Protein AF-0000000074717163 (afdb_homodimer)

pLDDT: mean 72.95, std 22.04, range [18.91, 95.56]

Secondary structure (DSSP, 8-state):
-EE---------HHHHHHHSS----------S----SSS--SS-------------HHHHHHTS-HHHHHHHHHHHHHHHHHSBSSSSS--SBHHHHHHHHHHHHHH-TT--HHHHHHHHHHHHHHSPTT----SSHHHHHHHHGGGSPP-EEEEB-TTSS-BS-GGGTT-SB-TTT--BSB-TTS-BS-EEEE--SHHHHHHHHTSHHHHHHHH--SS-----S--SHHHHHHS-HHHHT-GGG----EEPPP-GGGPPPS--HHHHHHHHHHHHHHHT-EEEETTTTEEEE---EE--EE--HHHHHHHTTB--TTSTT--SSB-PPPEEETTTTEEE---GGGGS-TT-GGGS--SSSTT-S-----PPPBP-HHHHHHHHHHHHT-SSHHHHHHHHHHHSB-S--HHHHHSTT--HHHHEE--HHHHHHHHHHHHHHHHHT-TTTSSHHHHHHHHHTT--GGGPPPTTS--GGG------------------------------PPP-TTS--HHHHHHHHHHHHTEEPPTT------STTT-GGG--HHHHHHHHHTTHHHHHTTT-S-HHHHHHHHHHHHHHHHHT-S---GGGHHHHHHHHHHHHHHHHHHS-GGG--HHHHHHHHHHHTT-S-SS---S-SGGGG-SHHHHHHHHHHHTT---SSSHHHHHHHHHHHHHHHHHHHHTTSS---S------TTTT---GGGGPEEEEPPHHHHHHHHHHHHHH-HHHHHHHHHHHHHHHHHHHTT-GGGS-SSGGG---SS-SS-HHHHHHHHH---SEEEEESEEEEE-TTTS-EEEEE-S-BTTB---EEEEEEE-SSS-TT-EEEEEEEEEEEEEEEETTEEEEEEEEEEESS-EEETTTTEEEEES-EEEEEEEEGGGB-PPPPEEEETTEEEE-S---/-EE---------HHHHHHHSS----------S----TTT-TTS-------------HHHHHHTS-HHHHHHHHHHHHHHHHHSBSSSSS--SBHHHHHHHHHHHHHH-TT--HHHHHHHHHHHHHHSPTT----SSHHHHHHHHGGGSPPPEEEEB-TTSS-BS-GGGTT-SB-TTT--BSB-TTS-BS-EEEE--SHHHHHHHHTSHHHHHHHH--SS----SSTHHHHHHHHS-HHHHT-GGG----EEPPP-GGGPPPS--HHHHHHHHHHHHHHHT-EEEETTTTEEEE---EE--EE--HHHHHHHTTB--TTSTT--SSB-PPPEEETTTTEEE---GGGGS-TT-GGGS--SSSTT-S-----PPPBP-HHHHHHHHHHHHT-SSHHHHHHHHHHHSB-S--HHHHHSTT--HHHHEE--HHHHHHHHHHHHHHHHHT-TTTSSHHHHHHHHHTT--GGGPPPTTS--GGG------------------------------PPP-TTS--HHHHHHHHHHHHTEEPPTT------STTT-GGG--HHHHHHHHHTTHHHHHTTT-S-HHHHHHHHHHHHHHHHHT-S---GGGHHHHHHHHHHHHHHHHHHS-GGG--HHHHHHHHHHHTT-SSSS---S-SGGGG-SHHHHHHHHHHHTT---SSSHHHHHHHHHHHHHHHHHHHHTTSS---S------TTTT---GGG-PEEEEPPHHHHHHHHHHHHHH-HHHHHHHHHHHHHHHHHHHTT-GGGS-SSGGG---TT-SS-HHHHHHHHH---SEEEEESEEEEE-TTTS-EEEEE-S-BTTBPPPEEEEEEE-SSS-TT-EEEEEEEEEEEEEEEETTEEEEEEEEEEESS-EEETTTTEEEEES-EEEEEEEEGGGB-PPPPEEEETTEEEE-S---

Nearest PDB structures (foldseek):
  6dbv-assembly1_C  TM=4.922E-01  e=1.109E-06  Escherichia coli K-12
  6oes-assembly1_A  TM=5.503E-01  e=3.903E-05  Mus musculus
  6oem-assembly1_C  TM=4.672E-01  e=1.510E-05  Mus musculus
  1o0l-assembly1_A  TM=2.422E-01  e=8.165E+00  Homo sapiens
  6dbv-assembly1_C  TM=4.963E-01  e=9.239E-07  Escherichia coli K-12

Sequence (1840 aa):
MYLCGFTWLQIDIEQFLEGLDPIPAVVDNADDVTDSSDFDTEESSTESESEDTGDGVMSDIHDINEASFLQETHNLREVIDHSPLLHSSLTCTLFETLVHLFDWFSSHPSISKEAFTKNLQIWHSILPEGNLLPTSYRDAYKIIKPYLDPEIIFHACPNDCILFRGKYKQSVVCPKCNEPRFKAGKIPRRTFHYLPLTPRLARSFGTKDISYLLQSHEGEKHTSSTGGIIKVERSIQSQRYHLGNLVLVGIIASQVQGAEPKSRDPYLEVLIDEIIFLRGCKLYDAYKKAPFNVKVEILIYILDYQGIGKVFSLTGTGSYRACAWCMLRGQYCKHLSKMVYAGDRCYLPIEHVLRKDQHNFPEHSVELRGIPAFRKFQHDVLFHKAYNNAKNKTQSSRVASGTGCRGMYILPQKCPGFDRVEQTMPDAMHTVAVQVKHLLRCLAGKSPEDYLAVRKQEMELNRFPECWPTSTCSSDDNGASSLKRSKHGKNKKGVKKKDGEGEKDSVSLPTTPFGLTKQQLEEADKRAKQVIVPAGDSFSPGPIFSRLSRLNSHEWKEVAVQGVLKYCIRGMLGDEQHKTVILFMDAIAAICAPSEDTAKIEHLKEQVNVALARLERDFPLSLQVRLQCTSCHKSHHSSPSRRDQRFGPVHGTWMFAYERFNSWLCRRAMNRKHPEATILRTYQIFEWCHYAKVSGSVEQQLPFQLPSEAENVCDDNSKGSPFDLSIGDLKEMKQIYQNVVSEYQSLLTLYAIEREQARKKGKLNMFPKAFSQWQPEGSKYSESQLNAIIGGPQSKATIFEQYSVETKQHSHSHLYISKEHHNKMPSVVCCSLPCSGASQTSQEMKFGVIEQLYQHSFAEKSFTWAAVSLYTEPCFDASCGLWCAENKTEKRILVLLRNIFRPLTVAHDFNIIWFLDVSPMYLCGFTWLQIDIEQFLEGLDPIPAVVDNADDVTDSSDFDTEESSTESESEDTGDGVMSDIHDINEASFLQETHNLREVIDHSPLLHSSLTCTLFETLVHLFDWFSSHPSISKEAFTKNLQIWHSILPEGNLLPTSYRDAYKIIKPYLDPEIIFHACPNDCILFRGKYKQSVVCPKCNEPRFKAGKIPRRTFHYLPLTPRLARSFGTKDISYLLQSHEGEKHTSSTGGIIKVERSIQSQRYHLGNLVLVGIIASQVQGAEPKSRDPYLEVLIDEIIFLRGCKLYDAYKKAPFNVKVEILIYILDYQGIGKVFSLTGTGSYRACAWCMLRGQYCKHLSKMVYAGDRCYLPIEHVLRKDQHNFPEHSVELRGIPAFRKFQHDVLFHKAYNNAKNKTQSSRVASGTGCRGMYILPQKCPGFDRVEQTMPDAMHTVAVQVKHLLRCLAGKSPEDYLAVRKQEMELNRFPECWPTSTCSSDDNGASSLKRSKHGKNKKGVKKKDGEGEKDSVSLPTTPFGLTKQQLEEADKRAKQVIVPAGDSFSPGPIFSRLSRLNSHEWKEVAVQGVLKYCIRGMLGDEQHKTVILFMDAIAAICAPSEDTAKIEHLKEQVNVALARLERDFPLSLQVRLQCTSCHKSHHSSPSRRDQRFGPVHGTWMFAYERFNSWLCRRAMNRKHPEATILRTYQIFEWCHYAKVSGSVEQQLPFQLPSEAENVCDDNSKGSPFDLSIGDLKEMKQIYQNVVSEYQSLLTLYAIEREQARKKGKLNMFPKAFSQWQPEGSKYSESQLNAIIGGPQSKATIFEQYSVETKQHSHSHLYISKEHHNKMPSVVCCSLPCSGASQTSQEMKFGVIEQLYQHSFAEKSFTWAAVSLYTEPCFDASCGLWCAENKTEKRILVLLRNIFRPLTVAHDFNIIWFLDVSP

Structure (mmCIF, N/CA/C/O backbone):
data_AF-0000000074717163-model_v1
#
loop_
_entity.id
_entity.type
_entity.pdbx_description
1 polymer 'Transposase domain-containing protein'
#
loop_
_atom_site.group_PDB
_atom_site.id
_atom_site.type_symbol
_atom_site.label_atom_id
_atom_site.label_alt_id
_atom_site.label_comp_id
_atom_site.label_asym_id
_atom_site.label_entity_id
_atom_site.label_seq_id
_atom_site.pdbx_PDB_ins_code
_atom_site.Cartn_x
_atom_site.Cartn_y
_atom_site.Cartn_z
_atom_site.occupancy
_atom_site.B_iso_or_equiv
_atom_site.auth_seq_id
_atom_site.auth_comp_id
_atom_site.auth_asym_id
_atom_site.auth_atom_id
_atom_site.pdbx_PDB_model_num
ATOM 1 N N . MET A 1 1 ? -8.672 -38.031 8.656 1 24.28 1 MET A N 1
ATOM 2 C CA . MET A 1 1 ? -8.734 -36.781 7.934 1 24.28 1 MET A CA 1
ATOM 3 C C . MET A 1 1 ? -7.332 -36.188 7.738 1 24.28 1 MET A C 1
ATOM 5 O O . MET A 1 1 ? -6.527 -36.188 8.664 1 24.28 1 MET A O 1
ATOM 9 N N . TYR A 1 2 ? -6.773 -36.438 6.57 1 29.33 2 TYR A N 1
ATOM 10 C CA . TYR A 1 2 ? -5.422 -35.969 6.273 1 29.33 2 TYR A CA 1
ATOM 11 C C . TYR A 1 2 ? -5.395 -34.469 6.031 1 29.33 2 TYR A C 1
ATOM 13 O O . TYR A 1 2 ? -6.258 -33.938 5.336 1 29.33 2 TYR A O 1
ATOM 21 N N . LEU A 1 3 ? -4.934 -33.625 7.027 1 32.59 3 LEU A N 1
ATOM 22 C CA . LEU A 1 3 ? -4.656 -32.219 6.84 1 32.59 3 LEU A CA 1
ATOM 23 C C . LEU A 1 3 ? -3.531 -32 5.828 1 32.59 3 LEU A C 1
ATOM 25 O O . LEU A 1 3 ? -2.445 -32.594 5.98 1 32.59 3 LEU A O 1
ATOM 29 N N . CYS A 1 4 ? -4.039 -31.781 4.574 1 28.31 4 CYS A N 1
ATOM 30 C CA . CYS A 1 4 ? -3.086 -31.531 3.496 1 28.31 4 CYS A CA 1
ATOM 31 C C . CYS A 1 4 ? -2.525 -30.125 3.574 1 28.31 4 CYS A C 1
ATOM 33 O O . CYS A 1 4 ? -3.26 -29.156 3.402 1 28.31 4 CYS A O 1
ATOM 35 N N . GLY A 1 5 ? -1.246 -30.047 3.93 1 37.03 5 GLY A N 1
ATOM 36 C CA . GLY A 1 5 ? -0.244 -29.031 3.639 1 37.03 5 GLY A CA 1
ATOM 37 C C . GLY A 1 5 ? -0.192 -27.938 4.68 1 37.03 5 GLY A C 1
ATOM 38 O O . GLY A 1 5 ? -1.216 -27.578 5.266 1 37.03 5 GLY A O 1
ATOM 39 N N . PHE A 1 6 ? 0.806 -28.016 5.469 1 33.06 6 PHE A N 1
ATOM 40 C CA . PHE A 1 6 ? 1.168 -26.938 6.375 1 33.06 6 PHE A CA 1
ATOM 41 C C . PHE A 1 6 ? 2.07 -25.922 5.676 1 33.06 6 PHE A C 1
ATOM 43 O O . PHE A 1 6 ? 3.07 -26.297 5.062 1 33.06 6 PHE A O 1
ATOM 50 N N . THR A 1 7 ? 1.39 -24.812 5.285 1 36.06 7 THR A N 1
ATOM 51 C CA . THR A 1 7 ? 2.232 -23.781 4.691 1 36.06 7 THR A CA 1
ATOM 52 C C . THR A 1 7 ? 2.639 -22.75 5.734 1 36.06 7 THR A C 1
ATOM 54 O O . THR A 1 7 ? 1.865 -22.438 6.645 1 36.06 7 THR A O 1
ATOM 57 N N . TRP A 1 8 ? 3.908 -22.672 5.898 1 30.88 8 TRP A N 1
ATOM 58 C CA . TRP A 1 8 ? 4.422 -21.578 6.711 1 30.88 8 TRP A CA 1
ATOM 59 C C . TRP A 1 8 ? 4.867 -20.406 5.836 1 30.88 8 TRP A C 1
ATOM 61 O O . TRP A 1 8 ? 5.668 -20.578 4.914 1 30.88 8 TRP A O 1
ATOM 71 N N . LEU A 1 9 ? 4.008 -19.453 5.672 1 32.44 9 LEU A N 1
ATOM 72 C CA . LEU A 1 9 ? 4.418 -18.297 4.887 1 32.44 9 LEU A CA 1
ATOM 73 C C . LEU A 1 9 ? 4.844 -17.156 5.797 1 32.44 9 LEU A C 1
ATOM 75 O O . LEU A 1 9 ? 4.156 -16.844 6.77 1 32.44 9 LEU A O 1
ATOM 79 N N . GLN A 1 10 ? 6.074 -16.859 5.773 1 33.53 10 GLN A N 1
ATOM 80 C CA . GLN A 1 10 ? 6.57 -15.672 6.445 1 33.53 10 GLN A CA 1
ATOM 81 C C . GLN A 1 10 ? 6.184 -14.406 5.676 1 33.53 10 GLN A C 1
ATOM 83 O O . GLN A 1 10 ? 6.562 -14.242 4.516 1 33.53 10 GLN A O 1
ATOM 88 N N . ILE A 1 11 ? 5.078 -13.984 5.871 1 36.97 11 ILE A N 1
ATOM 89 C CA . ILE A 1 11 ? 4.727 -12.727 5.215 1 36.97 11 ILE A CA 1
ATOM 90 C C . ILE A 1 11 ? 5.238 -11.547 6.039 1 36.97 11 ILE A C 1
ATOM 92 O O . ILE A 1 11 ? 5.051 -11.508 7.258 1 36.97 11 ILE A O 1
ATOM 96 N N . ASP A 1 12 ? 6.156 -10.875 5.543 1 36.41 12 ASP A N 1
ATOM 97 C CA . ASP A 1 12 ? 6.508 -9.602 6.172 1 36.41 12 ASP A CA 1
ATOM 98 C C . ASP A 1 12 ? 5.32 -8.641 6.172 1 36.41 12 ASP A C 1
ATOM 100 O O . ASP A 1 12 ? 5.082 -7.949 5.184 1 36.41 12 ASP A O 1
ATOM 104 N N . ILE A 1 13 ? 4.492 -8.977 7.078 1 39.75 13 ILE A N 1
ATOM 105 C CA . ILE A 1 13 ? 3.268 -8.203 7.227 1 39.75 13 ILE A CA 1
ATOM 106 C C . ILE A 1 13 ? 3.592 -6.711 7.18 1 39.75 13 ILE A C 1
ATOM 108 O O . ILE A 1 13 ? 2.811 -5.914 6.648 1 39.75 13 ILE A O 1
ATOM 112 N N . GLU A 1 14 ? 4.793 -6.387 7.727 1 41.19 14 GLU A N 1
ATOM 113 C CA . GLU A 1 14 ? 5.117 -4.965 7.766 1 41.19 14 GLU A CA 1
ATOM 114 C C . GLU A 1 14 ? 5.246 -4.387 6.359 1 41.19 14 GLU A C 1
ATOM 116 O O . GLU A 1 14 ? 4.754 -3.291 6.082 1 41.19 14 GLU A O 1
ATOM 121 N N . GLN A 1 15 ? 5.945 -5.156 5.629 1 39.72 15 GLN A N 1
ATOM 122 C CA . GLN A 1 15 ? 6.113 -4.688 4.258 1 39.72 15 GLN A CA 1
ATOM 123 C C . GLN A 1 15 ? 4.77 -4.574 3.547 1 39.72 15 GLN A C 1
ATOM 125 O O . GLN A 1 15 ? 4.543 -3.637 2.775 1 39.72 15 GLN A O 1
ATOM 130 N N . PHE A 1 16 ? 4.113 -5.66 4.004 1 39.28 16 PHE A N 1
ATOM 131 C CA . PHE A 1 16 ? 2.791 -5.633 3.389 1 39.28 16 PHE A CA 1
ATOM 132 C C . PHE A 1 16 ? 2.002 -4.414 3.855 1 39.28 16 PHE A C 1
ATOM 134 O O . PHE A 1 16 ? 1.337 -3.754 3.055 1 39.28 16 PHE A O 1
ATOM 141 N N . LEU A 1 17 ? 2.107 -4.191 5.121 1 41.94 17 LEU A N 1
ATOM 142 C CA . LEU A 1 17 ? 1.356 -3.084 5.703 1 41.94 17 LEU A CA 1
ATOM 143 C C . LEU A 1 17 ? 1.857 -1.747 5.172 1 41.94 17 LEU A C 1
ATOM 145 O O . LEU A 1 17 ? 1.079 -0.802 5.02 1 41.94 17 LEU A O 1
ATOM 149 N N . GLU A 1 18 ? 3.164 -1.684 5.047 1 41.81 18 GLU A N 1
ATOM 150 C CA . GLU A 1 18 ? 3.709 -0.445 4.496 1 41.81 18 GLU A CA 1
ATOM 151 C C . GLU A 1 18 ? 3.111 -0.136 3.129 1 41.81 18 GLU A C 1
ATOM 153 O O . GLU A 1 18 ? 2.949 1.031 2.766 1 41.81 18 GLU A O 1
ATOM 158 N N . GLY A 1 19 ? 3.006 -1.26 2.439 1 36.38 19 GLY A N 1
ATOM 159 C CA . GLY A 1 19 ? 2.375 -1.055 1.146 1 36.38 19 GLY A CA 1
ATOM 160 C C . GLY A 1 19 ? 0.903 -0.705 1.249 1 36.38 19 GLY A C 1
ATOM 161 O O . GLY A 1 19 ? 0.285 -0.301 0.262 1 36.38 19 GLY A O 1
ATOM 162 N N . LEU A 1 20 ? 0.321 -1.288 2.316 1 33.53 20 LEU A N 1
ATOM 163 C CA . LEU A 1 20 ? -1.09 -0.973 2.508 1 33.53 20 LEU A CA 1
ATOM 164 C C . LEU A 1 20 ? -1.272 0.492 2.891 1 33.53 20 LEU A C 1
ATOM 166 O O . LEU A 1 20 ? -0.366 1.108 3.455 1 33.53 20 LEU A O 1
ATOM 170 N N . ASP A 1 21 ? -2.113 1.167 2.346 1 31.05 21 ASP A N 1
ATOM 171 C CA . ASP A 1 21 ? -2.516 2.52 2.717 1 31.05 21 ASP A CA 1
ATOM 172 C C . ASP A 1 21 ? -2.449 2.717 4.23 1 31.05 21 ASP A C 1
ATOM 174 O O . ASP A 1 21 ? -2.652 1.771 4.992 1 31.05 21 ASP A O 1
ATOM 178 N N . PRO A 1 22 ? -1.705 3.703 4.703 1 32.06 22 PRO A N 1
ATOM 179 C CA . PRO A 1 22 ? -1.625 3.768 6.164 1 32.06 22 PRO A CA 1
ATOM 180 C C . PRO A 1 22 ? -2.883 3.236 6.848 1 32.06 22 PRO A C 1
ATOM 182 O O . PRO A 1 22 ? -3.994 3.645 6.504 1 32.06 22 PRO A O 1
ATOM 185 N N . ILE A 1 23 ? -2.908 1.926 7.152 1 31.48 23 ILE A N 1
ATOM 186 C CA . ILE A 1 23 ? -3.918 1.546 8.133 1 31.48 23 ILE A CA 1
ATOM 187 C C . ILE A 1 23 ? -4.125 2.686 9.133 1 31.48 23 ILE A C 1
ATOM 189 O O . ILE A 1 23 ? -3.16 3.238 9.664 1 31.48 23 ILE A O 1
ATOM 193 N N . PRO A 1 24 ? -5.246 3.297 9.016 1 27.41 24 PRO A N 1
ATOM 194 C CA . PRO A 1 24 ? -5.367 4.328 10.047 1 27.41 24 PRO A CA 1
ATOM 195 C C . PRO A 1 24 ? -4.75 3.908 11.383 1 27.41 24 PRO A C 1
ATOM 197 O O . PRO A 1 24 ? -4.844 2.742 11.773 1 27.41 24 PRO A O 1
ATOM 200 N N . ALA A 1 25 ? -3.689 4.414 11.609 1 26.75 25 ALA A N 1
ATOM 201 C CA . ALA A 1 25 ? -3.295 4.227 13 1 26.75 25 ALA A CA 1
ATOM 202 C C . ALA A 1 25 ? -4.512 4.234 13.922 1 26.75 25 ALA A C 1
ATOM 204 O O . ALA A 1 25 ? -5.379 5.109 13.805 1 26.75 25 ALA A O 1
ATOM 205 N N . VAL A 1 26 ? -4.969 3.039 14.289 1 25.42 26 VAL A N 1
ATOM 206 C CA . VAL A 1 26 ? -5.93 2.982 15.391 1 25.42 26 VAL A CA 1
ATOM 207 C C . VAL A 1 26 ? -5.582 4.043 16.438 1 25.42 26 VAL A C 1
ATOM 209 O O . VAL A 1 26 ? -4.496 4.02 17.016 1 25.42 26 VAL A O 1
ATOM 212 N N . VAL A 1 27 ? -5.98 5.168 16.219 1 24.89 27 VAL A N 1
ATOM 213 C CA . VAL A 1 27 ? -6.012 5.934 17.469 1 24.89 27 VAL A CA 1
ATOM 214 C C . VAL A 1 27 ? -6.75 5.145 18.547 1 24.89 27 VAL A C 1
ATOM 216 O O . VAL A 1 27 ? -7.84 4.621 18.297 1 24.89 27 VAL A O 1
ATOM 219 N N . ASP A 1 28 ? -6.09 4.734 19.5 1 23.58 28 ASP A N 1
ATOM 220 C CA . ASP A 1 28 ? -6.57 4.219 20.781 1 23.58 28 ASP A CA 1
ATOM 221 C C . ASP A 1 28 ? -7.688 5.094 21.344 1 23.58 28 ASP A C 1
ATOM 223 O O . ASP A 1 28 ? -7.426 6.074 22.031 1 23.58 28 ASP A O 1
ATOM 227 N N . ASN A 1 29 ? -8.633 5.48 20.641 1 23.11 29 ASN A N 1
ATOM 228 C CA . ASN A 1 29 ? -9.734 6.023 21.422 1 23.11 29 ASN A CA 1
ATOM 229 C C . ASN A 1 29 ? -10.148 5.066 22.547 1 23.11 29 ASN A C 1
ATOM 231 O O . ASN A 1 29 ? -10.258 3.859 22.312 1 23.11 29 ASN A O 1
ATOM 235 N N . ALA A 1 30 ? -10.109 5.621 23.766 1 22.77 30 ALA A N 1
ATOM 236 C CA . ALA A 1 30 ? -10.469 5 25.047 1 22.77 30 ALA A CA 1
ATOM 237 C C . ALA A 1 30 ? -11.836 4.32 24.953 1 22.77 30 ALA A C 1
ATOM 239 O O . ALA A 1 30 ? -12.008 3.203 25.438 1 22.77 30 ALA A O 1
ATOM 240 N N . ASP A 1 31 ? -12.992 5.105 24.891 1 22.88 31 ASP A N 1
ATOM 241 C CA . ASP A 1 31 ? -14.148 4.574 25.594 1 22.88 31 ASP A CA 1
ATOM 242 C C . ASP A 1 31 ? -14.828 3.473 24.781 1 22.88 31 ASP A C 1
ATOM 244 O O . ASP A 1 31 ? -15.859 2.934 25.203 1 22.88 31 ASP A O 1
ATOM 248 N N . ASP A 1 32 ? -15.25 3.559 23.672 1 22.89 32 ASP A N 1
ATOM 249 C CA . ASP A 1 32 ? -16.188 2.439 23.609 1 22.89 32 ASP A CA 1
ATOM 250 C C . ASP A 1 32 ? -15.555 1.17 24.188 1 22.89 32 ASP A C 1
ATOM 252 O O . ASP A 1 32 ? -14.336 1.011 24.156 1 22.89 32 ASP A O 1
ATOM 256 N N . VAL A 1 33 ? -16.516 0.372 24.922 1 20.86 33 VAL A N 1
ATOM 257 C CA . VAL A 1 33 ? -16.172 -0.954 25.438 1 20.86 33 VAL A CA 1
ATOM 258 C C . VAL A 1 33 ? -15.227 -1.65 24.453 1 20.86 33 VAL A C 1
ATOM 260 O O . VAL A 1 33 ? -15.414 -1.582 23.234 1 20.86 33 VAL A O 1
ATOM 263 N N . THR A 1 34 ? -14.125 -1.739 24.859 1 22.81 34 THR A N 1
ATOM 264 C CA . THR A 1 34 ? -13.406 -2.98 24.594 1 22.81 34 THR A CA 1
ATOM 265 C C . THR A 1 34 ? -14.383 -4.141 24.406 1 22.81 34 THR A C 1
ATOM 267 O O . THR A 1 34 ? -15.023 -4.586 25.359 1 22.81 34 THR A O 1
ATOM 270 N N . ASP A 1 35 ? -15.461 -4.02 23.625 1 20.69 35 ASP A N 1
ATOM 271 C CA . ASP A 1 35 ? -15.625 -5.469 23.594 1 20.69 35 ASP A CA 1
ATOM 272 C C . ASP A 1 35 ? -14.297 -6.172 23.328 1 20.69 35 ASP A C 1
ATOM 274 O O . ASP A 1 35 ? -13.852 -6.25 22.188 1 20.69 35 ASP A O 1
ATOM 278 N N . SER A 1 36 ? -13.219 -5.844 24.172 1 24.31 36 SER A N 1
ATOM 279 C CA . SER A 1 36 ? -12.203 -6.719 24.75 1 24.31 36 SER A CA 1
ATOM 280 C C . SER A 1 36 ? -12.734 -8.133 24.938 1 24.31 36 SER A C 1
ATOM 282 O O . SER A 1 36 ? -12.086 -8.969 25.578 1 24.31 36 SER A O 1
ATOM 284 N N . SER A 1 37 ? -13.969 -8.398 24.906 1 23.44 37 SER A N 1
ATOM 285 C CA . SER A 1 37 ? -13.852 -9.836 25.125 1 23.44 37 SER A CA 1
ATOM 286 C C . SER A 1 37 ? -12.844 -10.461 24.172 1 23.44 37 SER A C 1
ATOM 288 O O . SER A 1 37 ? -12.062 -11.32 24.562 1 23.44 37 SER A O 1
ATOM 290 N N . ASP A 1 38 ? -12.859 -10.523 23.094 1 23 38 ASP A N 1
ATOM 291 C CA . ASP A 1 38 ? -11.836 -11.539 22.859 1 23 38 ASP A CA 1
ATOM 292 C C . ASP A 1 38 ? -10.438 -10.93 22.891 1 23 38 ASP A C 1
ATOM 294 O O . ASP A 1 38 ? -9.477 -11.594 23.281 1 23 38 ASP A O 1
ATOM 298 N N . PHE A 1 39 ? -9.602 -9.984 22.219 1 23.16 39 PHE A N 1
ATOM 299 C CA . PHE A 1 39 ? -8.25 -9.859 22.766 1 23.16 39 PHE A CA 1
ATOM 300 C C . PHE A 1 39 ? -8.156 -8.664 23.703 1 23.16 39 PHE A C 1
ATOM 302 O O . PHE A 1 39 ? -8.18 -7.512 23.25 1 23.16 39 PHE A O 1
ATOM 309 N N . ASP A 1 40 ? -8.727 -8.406 25.016 1 24.53 40 ASP A N 1
ATOM 310 C CA . ASP A 1 40 ? -8.648 -7.777 26.328 1 24.53 40 ASP A CA 1
ATOM 311 C C . ASP A 1 40 ? -7.219 -7.348 26.656 1 24.53 40 ASP A C 1
ATOM 313 O O . ASP A 1 40 ? -6.898 -7.062 27.812 1 24.53 40 ASP A O 1
ATOM 317 N N . THR A 1 41 ? -6.125 -7.398 26.188 1 23.67 41 THR A N 1
ATOM 318 C CA . THR A 1 41 ? -5.031 -7.379 27.156 1 23.67 41 THR A CA 1
ATOM 319 C C . THR A 1 41 ? -4.918 -6.012 27.828 1 23.67 41 THR A C 1
ATOM 321 O O . THR A 1 41 ? -4.453 -5.902 28.953 1 23.67 41 THR A O 1
ATOM 324 N N . GLU A 1 42 ? -4.902 -4.688 27.453 1 23.73 42 GLU A N 1
ATOM 325 C CA . GLU A 1 42 ? -4.27 -3.887 28.5 1 23.73 42 GLU A CA 1
ATOM 326 C C . GLU A 1 42 ? -5.305 -3.359 29.484 1 23.73 42 GLU A C 1
ATOM 328 O O . GLU A 1 42 ? -4.992 -2.5 30.312 1 23.73 42 GLU A O 1
ATOM 333 N N . GLU A 1 43 ? -6.543 -3.129 29.562 1 25.02 43 GLU A N 1
ATOM 334 C CA . GLU A 1 43 ? -7.086 -2.77 30.875 1 25.02 43 GLU A CA 1
ATOM 335 C C . GLU A 1 43 ? -6.688 -3.791 31.922 1 25.02 43 GLU A C 1
ATOM 337 O O . GLU A 1 43 ? -6.496 -4.969 31.625 1 25.02 43 GLU A O 1
ATOM 342 N N . SER A 1 44 ? -6.289 -3.213 33.344 1 22.06 44 SER A N 1
ATOM 343 C CA . SER A 1 44 ? -6.305 -4.039 34.531 1 22.06 44 SER A CA 1
ATOM 344 C C . SER A 1 44 ? -7.594 -4.84 34.656 1 22.06 44 SER A C 1
ATOM 346 O O . SER A 1 44 ? -8.648 -4.289 34.969 1 22.06 44 SER A O 1
ATOM 348 N N . SER A 1 45 ? -8.273 -5.273 33.812 1 23.62 45 SER A N 1
ATOM 349 C CA . SER A 1 45 ? -9.188 -6.262 34.375 1 23.62 45 SER A CA 1
ATOM 350 C C . SER A 1 45 ? -8.633 -6.867 35.656 1 23.62 45 SER A C 1
ATOM 352 O O . SER A 1 45 ? -7.441 -7.18 35.75 1 23.62 45 SER A O 1
ATOM 354 N N . THR A 1 46 ? -9.008 -6.375 37 1 20.42 46 THR A N 1
ATOM 355 C CA . THR A 1 46 ? -9.086 -7.398 38.031 1 20.42 46 THR A CA 1
ATOM 356 C C . THR A 1 46 ? -9.234 -8.781 37.406 1 20.42 46 THR A C 1
ATOM 358 O O . THR A 1 46 ? -9.805 -8.93 36.312 1 20.42 46 THR A O 1
ATOM 361 N N . GLU A 1 47 ? -8.492 -9.711 38.062 1 21.58 47 GLU A N 1
ATOM 362 C CA . GLU A 1 47 ? -8.266 -11.156 38 1 21.58 47 GLU A CA 1
ATOM 363 C C . GLU A 1 47 ? -9.586 -11.914 37.875 1 21.58 47 GLU A C 1
ATOM 365 O O . GLU A 1 47 ? -10.258 -12.172 38.875 1 21.58 47 GLU A O 1
ATOM 370 N N . SER A 1 48 ? -10.711 -11.484 37.594 1 21.27 48 SER A N 1
ATOM 371 C CA . SER A 1 48 ? -11.219 -12.828 37.812 1 21.27 48 SER A CA 1
ATOM 372 C C . SER A 1 48 ? -10.328 -13.875 37.156 1 21.27 48 SER A C 1
ATOM 374 O O . SER A 1 48 ? -9.992 -13.75 35.969 1 21.27 48 SER A O 1
ATOM 376 N N . GLU A 1 49 ? -9.352 -14.375 38 1 22 49 GLU A N 1
ATOM 377 C CA . GLU A 1 49 ? -8.617 -15.641 37.969 1 22 49 GLU A CA 1
ATOM 378 C C . GLU A 1 49 ? -9.328 -16.672 37.094 1 22 49 GLU A C 1
ATOM 380 O O . GLU A 1 49 ? -10.281 -17.312 37.531 1 22 49 GLU A O 1
ATOM 385 N N . SER A 1 50 ? -9.93 -16.203 36.062 1 23.31 50 SER A N 1
ATOM 386 C CA . SER A 1 50 ? -10.266 -17.562 35.625 1 23.31 50 SER A CA 1
ATOM 387 C C . SER A 1 50 ? -9.109 -18.516 35.844 1 23.31 50 SER A C 1
ATOM 389 O O . SER A 1 50 ? -7.945 -18.156 35.656 1 23.31 50 S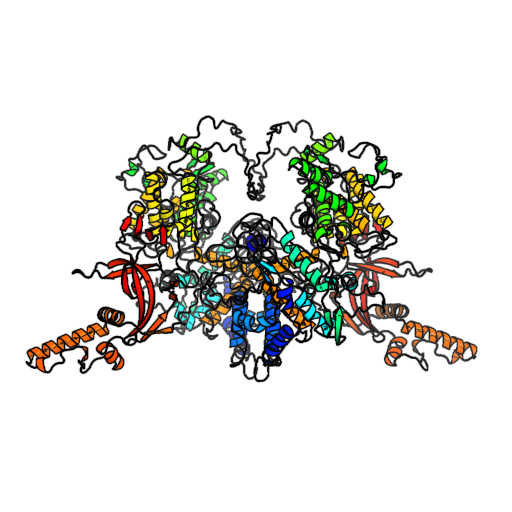ER A O 1
ATOM 391 N N . GLU A 1 51 ? -9.188 -19.25 36.906 1 22.06 51 GLU A N 1
ATOM 392 C CA . GLU A 1 51 ? -8.344 -20.375 37.312 1 22.06 51 GLU A CA 1
ATOM 393 C C . GLU A 1 51 ? -7.633 -20.969 36.094 1 22.06 51 GLU A C 1
ATOM 395 O O . GLU A 1 51 ? -8.266 -21.281 35.094 1 22.06 51 GLU A O 1
ATOM 400 N N . ASP A 1 52 ? -6.395 -20.5 35.906 1 24.33 52 ASP A N 1
ATOM 401 C CA . ASP A 1 52 ? -5.312 -21.281 35.344 1 24.33 52 ASP A CA 1
ATOM 402 C C . ASP A 1 52 ? -5.539 -22.781 35.562 1 24.33 52 ASP A C 1
ATOM 404 O O . ASP A 1 52 ? -5.102 -23.328 36.562 1 24.33 52 ASP A O 1
ATOM 408 N N . THR A 1 53 ? -6.801 -23.203 35.531 1 24.86 53 THR A N 1
ATOM 409 C CA . THR A 1 53 ? -6.75 -24.656 35.688 1 24.86 53 THR A CA 1
ATOM 410 C C . THR A 1 53 ? -5.668 -25.25 34.812 1 24.86 53 THR A C 1
ATOM 412 O O . THR A 1 53 ? -5.594 -24.938 33.625 1 24.86 53 THR A O 1
ATOM 415 N N . GLY A 1 54 ? -4.371 -25.406 35.312 1 24.19 54 GLY A N 1
ATOM 416 C CA . GLY A 1 54 ? -3.115 -26.094 35.094 1 24.19 54 GLY A CA 1
ATOM 417 C C . GLY A 1 54 ? -3.211 -27.172 34 1 24.19 54 GLY A C 1
ATOM 418 O O . GLY A 1 54 ? -2.277 -27.953 33.812 1 24.19 54 GLY A O 1
ATOM 419 N N . ASP A 1 55 ? -4.328 -27.719 33.938 1 25.86 55 ASP A N 1
ATOM 420 C CA . ASP A 1 55 ? -4.117 -28.969 33.219 1 25.86 55 ASP A CA 1
ATOM 421 C C . ASP A 1 55 ? -3.66 -28.703 31.781 1 25.86 55 ASP A C 1
ATOM 423 O O . ASP A 1 55 ? -3.895 -27.625 31.25 1 25.86 55 ASP A O 1
ATOM 427 N N . GLY A 1 56 ? -2.854 -29.516 31.188 1 25.97 56 GLY A N 1
ATOM 428 C CA . GLY A 1 56 ? -2.16 -29.719 29.922 1 25.97 56 GLY A CA 1
ATOM 429 C C . GLY A 1 56 ? -2.92 -29.156 28.734 1 25.97 56 GLY A C 1
ATOM 430 O O . GLY A 1 56 ? -4.129 -28.922 28.812 1 25.97 56 GLY A O 1
ATOM 431 N N . VAL A 1 57 ? -2.186 -28.469 27.859 1 31.95 57 VAL A N 1
ATOM 432 C CA . VAL A 1 57 ? -2.77 -28.078 26.578 1 31.95 57 VAL A CA 1
ATOM 433 C C . VAL A 1 57 ? -4.031 -28.891 26.312 1 31.95 57 VAL A C 1
ATOM 435 O O . VAL A 1 57 ? -5.02 -28.375 25.781 1 31.95 57 VAL A O 1
ATOM 438 N N . MET A 1 58 ? -3.955 -30.172 26.688 1 33.16 58 MET A N 1
ATOM 439 C CA . MET A 1 58 ? -4.98 -31.188 26.5 1 33.16 58 MET A CA 1
ATOM 440 C C . MET A 1 58 ? -6.176 -30.922 27.422 1 33.16 58 MET A C 1
ATOM 442 O O . MET A 1 58 ? -7.309 -31.281 27.078 1 33.16 58 MET A O 1
ATOM 446 N N . SER A 1 59 ? -5.957 -30.469 28.594 1 32.62 59 SER A N 1
ATOM 447 C CA . SER A 1 59 ? -7.031 -30.203 29.547 1 32.62 59 SER A CA 1
ATOM 448 C C . SER A 1 59 ? -7.844 -28.969 29.125 1 32.62 59 SER A C 1
ATOM 450 O O . SER A 1 59 ? -9.062 -28.938 29.312 1 32.62 59 SER A O 1
ATOM 452 N N . ASP A 1 60 ? -7.223 -28.016 28.672 1 35.25 60 ASP A N 1
ATOM 453 C CA . ASP A 1 60 ? -7.949 -26.844 28.203 1 35.25 60 ASP A CA 1
ATOM 454 C C . ASP A 1 60 ? -8.68 -27.141 26.891 1 35.25 60 ASP A C 1
ATOM 456 O O . ASP A 1 60 ? -9.758 -26.594 26.641 1 35.25 60 ASP A O 1
ATOM 460 N N . ILE A 1 61 ? -8.078 -27.812 26.016 1 37.47 61 ILE A N 1
ATOM 461 C CA . ILE A 1 61 ? -8.805 -28.375 24.891 1 37.47 61 ILE A CA 1
ATOM 462 C C . ILE A 1 61 ? -9.812 -29.406 25.391 1 37.47 61 ILE A C 1
ATOM 464 O O . ILE A 1 61 ? -10.844 -29.641 24.766 1 37.47 61 ILE A O 1
ATOM 468 N N . HIS A 1 62 ? -9.547 -30.125 26.484 1 32.34 62 HIS A N 1
ATOM 469 C CA . HIS A 1 62 ? -10.453 -31.125 27.031 1 32.34 62 HIS A CA 1
ATOM 470 C C . HIS A 1 62 ? -11.781 -30.5 27.453 1 32.34 62 HIS A C 1
ATOM 472 O O . HIS A 1 62 ? -12.812 -31.172 27.453 1 32.34 62 HIS A O 1
ATOM 478 N N . ASP A 1 63 ? -11.625 -29.359 28.156 1 32.53 63 ASP A N 1
ATOM 479 C CA . ASP A 1 63 ? -12.906 -28.828 28.594 1 32.53 63 ASP A CA 1
ATOM 480 C C . ASP A 1 63 ? -13.734 -28.328 27.422 1 32.53 63 ASP A C 1
ATOM 482 O O . ASP A 1 63 ? -14.789 -27.719 27.609 1 32.53 63 ASP A O 1
ATOM 486 N N . ILE A 1 64 ? -13.219 -28.094 26.375 1 34.28 64 ILE A N 1
ATOM 487 C CA . ILE A 1 64 ? -14.125 -27.891 25.25 1 34.28 64 ILE A CA 1
ATOM 488 C C . ILE A 1 64 ? -14.992 -29.141 25.062 1 34.28 64 ILE A C 1
ATOM 490 O O . ILE A 1 64 ? -14.555 -30.109 24.438 1 34.28 64 ILE A O 1
ATOM 494 N N . ASN A 1 65 ? -15.508 -29.766 26.125 1 28.77 65 ASN A N 1
ATOM 495 C CA . ASN A 1 65 ? -16.547 -30.781 26.016 1 28.77 65 ASN A CA 1
ATOM 496 C C . ASN A 1 65 ? -17.5 -30.5 24.859 1 28.77 65 ASN A C 1
ATOM 498 O O . ASN A 1 65 ? -17.859 -29.359 24.594 1 28.77 65 ASN A O 1
ATOM 502 N N . GLU A 1 66 ? -17.578 -31.531 23.969 1 33.16 66 GLU A N 1
ATOM 503 C CA . GLU A 1 66 ? -18.469 -31.734 22.828 1 33.16 66 GLU A CA 1
ATOM 504 C C . GLU A 1 66 ? -19.781 -31 23.031 1 33.16 66 GLU A C 1
ATOM 506 O O . GLU A 1 66 ? -20.281 -30.359 22.094 1 33.16 66 GLU A O 1
ATOM 511 N N . ALA A 1 67 ? -20.453 -31.328 24.141 1 31.52 67 ALA A N 1
ATOM 512 C CA . ALA A 1 67 ? -21.844 -31 24.484 1 31.52 67 ALA A CA 1
ATOM 513 C C . ALA A 1 67 ? -22.016 -29.516 24.766 1 31.52 67 ALA A C 1
ATOM 515 O O . ALA A 1 67 ? -23.031 -28.922 24.391 1 31.52 67 ALA A O 1
ATOM 516 N N . SER A 1 68 ? -21.016 -28.922 25.359 1 32.88 68 SER A N 1
ATOM 517 C CA . SER A 1 68 ? -21.188 -27.547 25.812 1 32.88 68 SER A CA 1
ATOM 518 C C . SER A 1 68 ? -20.984 -26.562 24.672 1 32.88 68 SER A C 1
ATOM 520 O O . SER A 1 68 ? -21.656 -25.531 24.594 1 32.88 68 SER A O 1
ATOM 522 N N . PHE A 1 69 ? -19.969 -26.734 23.859 1 34.19 69 PHE A N 1
ATOM 523 C CA . PHE A 1 69 ? -19.859 -25.891 22.688 1 34.19 69 PHE A CA 1
ATOM 524 C C . PHE A 1 69 ? -21.109 -26.031 21.812 1 34.19 69 PHE A C 1
ATOM 526 O O . PHE A 1 69 ? -21.641 -25.047 21.312 1 34.19 69 PHE A O 1
ATOM 533 N N . LEU A 1 70 ? -21.5 -27.297 21.531 1 35.25 70 LEU A N 1
ATOM 534 C CA . LEU A 1 70 ? -22.734 -27.531 20.797 1 35.25 70 LEU A CA 1
ATOM 535 C C . LEU A 1 70 ? -23.938 -26.984 21.547 1 35.25 70 LEU A C 1
ATOM 537 O O . LEU A 1 70 ? -24.875 -26.453 20.938 1 35.25 70 LEU A O 1
ATOM 541 N N . GLN A 1 71 ? -23.953 -27.203 22.859 1 35.03 71 GLN A N 1
ATOM 542 C CA . GLN A 1 71 ? -25.109 -26.766 23.625 1 35.03 71 GLN A CA 1
ATOM 543 C C . GLN A 1 71 ? -25.188 -25.234 23.703 1 35.03 71 GLN A C 1
ATOM 545 O O . GLN A 1 71 ? -26.266 -24.656 23.609 1 35.03 71 GLN A O 1
ATOM 550 N N . GLU A 1 72 ? -24.125 -24.609 24 1 35.97 72 GLU A N 1
ATOM 551 C CA . GLU A 1 72 ? -24.172 -23.156 24.141 1 35.97 72 GLU A CA 1
ATOM 552 C C . GLU A 1 72 ? -24.391 -22.484 22.781 1 35.97 72 GLU A C 1
ATOM 554 O O . GLU A 1 72 ? -25.109 -21.484 22.688 1 35.97 72 GLU A O 1
ATOM 559 N N . THR A 1 73 ? -23.812 -22.922 21.781 1 38.31 73 THR A N 1
ATOM 560 C CA . THR A 1 73 ? -24.109 -22.453 20.438 1 38.31 73 THR A CA 1
ATOM 561 C C . THR A 1 73 ? -25.531 -22.781 20.047 1 38.31 73 THR A C 1
ATOM 563 O O . THR A 1 73 ? -26.156 -22.062 19.25 1 38.31 73 THR A O 1
ATOM 566 N N . HIS A 1 74 ? -26.016 -23.891 20.516 1 38.5 74 HIS A N 1
ATOM 567 C CA . HIS A 1 74 ? -27.406 -24.234 20.25 1 38.5 74 HIS A CA 1
ATOM 568 C C . HIS A 1 74 ? -28.359 -23.25 20.906 1 38.5 74 HIS A C 1
ATOM 570 O O . HIS A 1 74 ? -29.375 -22.875 20.312 1 38.5 74 HIS A O 1
ATOM 576 N N . ASN A 1 75 ? -28.141 -23 22.172 1 38.31 75 ASN A N 1
ATOM 577 C CA . ASN A 1 75 ? -29.094 -22.094 22.828 1 38.31 75 ASN A CA 1
ATOM 578 C C . ASN A 1 75 ? -29.047 -20.688 22.234 1 38.31 75 ASN A C 1
ATOM 580 O O . ASN A 1 75 ? -30.078 -20.047 22.062 1 38.31 75 ASN A O 1
ATOM 584 N N . LEU A 1 76 ? -27.938 -20.109 22.109 1 37.56 76 LEU A N 1
ATOM 585 C CA . LEU A 1 76 ? -27.875 -18.766 21.531 1 37.56 76 LEU A CA 1
ATOM 586 C C . LEU A 1 76 ? -28.328 -18.781 20.062 1 37.56 76 LEU A C 1
ATOM 588 O O . LEU A 1 76 ? -28.922 -17.828 19.594 1 37.56 76 LEU A O 1
ATOM 592 N N . ARG A 1 77 ? -28.062 -19.844 19.391 1 41.28 77 ARG A N 1
ATOM 593 C CA . ARG A 1 77 ? -28.547 -20.047 18.031 1 41.28 77 ARG A CA 1
ATOM 594 C C . ARG A 1 77 ? -30.062 -19.984 17.969 1 41.28 77 ARG A C 1
ATOM 596 O O . ARG A 1 77 ? -30.641 -19.469 17.016 1 41.28 77 ARG A O 1
ATOM 603 N N . GLU A 1 78 ? -30.641 -20.625 18.922 1 43.69 78 GLU A N 1
ATOM 604 C CA . GLU A 1 78 ? -32.094 -20.641 18.812 1 43.69 78 GLU A CA 1
ATOM 605 C C . GLU A 1 78 ? -32.688 -19.234 18.812 1 43.69 78 GLU A C 1
ATOM 607 O O . GLU A 1 78 ? -33.625 -18.938 18.094 1 43.69 78 GLU A O 1
ATOM 612 N N . VAL A 1 79 ? -32.125 -18.438 19.656 1 40.25 79 VAL A N 1
ATOM 613 C CA . VAL A 1 79 ? -32.75 -17.109 19.766 1 40.25 79 VAL A CA 1
ATOM 614 C C . VAL A 1 79 ? -32.375 -16.281 18.547 1 40.25 79 VAL A C 1
ATOM 616 O O . VAL A 1 79 ? -33.219 -15.617 17.953 1 40.25 79 VAL A O 1
ATOM 619 N N . ILE A 1 80 ? -31.109 -16.219 18.172 1 45.38 80 ILE A N 1
ATOM 620 C CA . ILE A 1 80 ? -30.672 -15.344 17.094 1 45.38 80 ILE A CA 1
ATOM 621 C C . ILE A 1 80 ? -31.078 -15.953 15.742 1 45.38 80 ILE A C 1
ATOM 623 O O . ILE A 1 80 ? -31.438 -15.234 14.812 1 45.38 80 ILE A O 1
ATOM 627 N N . ASP A 1 81 ? -31.031 -17.344 15.695 1 47.56 81 ASP A N 1
ATOM 628 C CA . ASP A 1 81 ? -31.25 -18.062 14.445 1 47.56 81 ASP A CA 1
ATOM 629 C C . ASP A 1 81 ? -32.688 -17.859 13.945 1 47.56 81 ASP A C 1
ATOM 631 O O . ASP A 1 81 ? -32.938 -17.875 12.742 1 47.56 81 ASP A O 1
ATOM 635 N N . HIS A 1 82 ? -33.656 -17.672 14.977 1 48.16 82 HIS A N 1
ATOM 636 C CA . HIS A 1 82 ? -35.031 -17.656 14.5 1 48.16 82 HIS A CA 1
ATOM 637 C C . HIS A 1 82 ? -35.656 -16.266 14.609 1 48.16 82 HIS A C 1
ATOM 639 O O . HIS A 1 82 ? -36.812 -16.078 14.32 1 48.16 82 HIS A O 1
ATOM 645 N N . SER A 1 83 ? -34.719 -15.312 15.039 1 51.41 83 SER A N 1
ATOM 646 C CA . SER A 1 83 ? -35.344 -14 15.125 1 51.41 83 SER A CA 1
ATOM 647 C C . SER A 1 83 ? -35.344 -13.297 13.773 1 51.41 83 SER A C 1
ATOM 649 O O . SER A 1 83 ? -34.281 -13.117 13.172 1 51.41 83 SER A O 1
ATOM 651 N N . PRO A 1 84 ? -36.531 -13.109 13.195 1 49.75 84 PRO A N 1
ATOM 652 C CA . PRO A 1 84 ? -36.594 -12.398 11.914 1 49.75 84 PRO A CA 1
ATOM 653 C C . PRO A 1 84 ? -35.969 -11.016 11.977 1 49.75 84 PRO A C 1
ATOM 655 O O . PRO A 1 84 ? -36 -10.359 13.023 1 49.75 84 PRO A O 1
ATOM 658 N N . LEU A 1 85 ? -35 -10.664 11.141 1 52.03 85 LEU A N 1
ATOM 659 C CA . LEU A 1 85 ? -34.406 -9.336 11.07 1 52.03 85 LEU A CA 1
ATOM 660 C C . LEU A 1 85 ? -35.469 -8.258 11.219 1 52.03 85 LEU A C 1
ATOM 662 O O . LEU A 1 85 ? -35.219 -7.211 11.82 1 52.03 85 LEU A O 1
ATOM 666 N N . LEU A 1 86 ? -36.688 -8.445 10.531 1 52.41 86 LEU A N 1
ATOM 667 C CA . LEU A 1 86 ? -37.844 -7.578 10.625 1 52.41 86 LEU A CA 1
ATOM 668 C C . LEU A 1 86 ? -39.062 -8.367 11.055 1 52.41 86 LEU A C 1
ATOM 670 O O . LEU A 1 86 ? -39.188 -9.562 10.781 1 52.41 86 LEU A O 1
ATOM 674 N N . HIS A 1 87 ? -39.812 -8 12.172 1 47.06 87 HIS A N 1
ATOM 675 C CA . HIS A 1 87 ? -41.031 -8.656 12.586 1 47.06 87 HIS A CA 1
ATOM 676 C C . HIS A 1 87 ? -41.844 -9.148 11.383 1 47.06 87 HIS A C 1
ATOM 678 O O . HIS A 1 87 ? -42.531 -10.172 11.461 1 47.06 87 HIS A O 1
ATOM 684 N N . SER A 1 88 ? -42.125 -8.375 10.539 1 45.5 88 SER A N 1
ATOM 685 C CA . SER A 1 88 ? -43.062 -8.82 9.523 1 45.5 88 SER A CA 1
ATOM 686 C C . SER A 1 88 ? -42.375 -9.633 8.438 1 45.5 88 SER A C 1
ATOM 688 O O . SER A 1 88 ? -42.656 -10.812 8.25 1 45.5 88 SER A O 1
ATOM 690 N N . SER A 1 89 ? -42.156 -9.023 7.191 1 44.44 89 SER A N 1
ATOM 691 C CA . SER A 1 89 ? -42.031 -9.539 5.832 1 44.44 89 SER A CA 1
ATOM 692 C C . SER A 1 89 ? -40.594 -9.977 5.551 1 44.44 89 SER A C 1
ATOM 694 O O . SER A 1 89 ? -40.25 -10.305 4.414 1 44.44 89 SER A O 1
ATOM 696 N N . LEU A 1 90 ? -39.562 -9.664 6.332 1 54.5 90 LEU A N 1
ATOM 697 C CA . LEU A 1 90 ? -38.281 -9.969 5.715 1 54.5 90 LEU A CA 1
ATOM 698 C C . LEU A 1 90 ? -37.938 -11.438 5.891 1 54.5 90 LEU A C 1
ATOM 700 O O . LEU A 1 90 ? -38.156 -12.016 6.957 1 54.5 90 LEU A O 1
ATOM 704 N N . THR A 1 91 ? -37.875 -12.227 4.832 1 59.03 91 THR A N 1
ATOM 705 C CA . THR A 1 91 ? -37.562 -13.648 4.695 1 59.03 91 THR A CA 1
ATOM 706 C C . THR A 1 91 ? -36.219 -13.961 5.328 1 59.03 91 THR A C 1
ATOM 708 O O . THR A 1 91 ? -35.969 -15.109 5.699 1 59.03 91 THR A O 1
ATOM 711 N N . CYS A 1 92 ? -35.406 -12.93 5.598 1 70.88 92 CYS A N 1
ATOM 712 C CA . CYS A 1 92 ? -34.094 -13.297 6.062 1 70.88 92 CYS A CA 1
ATOM 713 C C . CYS A 1 92 ? -33.969 -13.086 7.566 1 70.88 92 CYS A C 1
ATOM 715 O O . CYS A 1 92 ? -34.5 -12.109 8.109 1 70.88 92 CYS A O 1
ATOM 717 N N . THR A 1 93 ? -33.562 -14.047 8.312 1 76.31 93 THR A N 1
ATOM 718 C CA . THR A 1 93 ? -33.344 -13.969 9.75 1 76.31 93 THR A CA 1
ATOM 719 C C . THR A 1 93 ? -32.125 -13.094 10.055 1 76.31 93 THR A C 1
ATOM 721 O O . THR A 1 93 ? -31.359 -12.766 9.156 1 76.31 93 THR A O 1
ATOM 724 N N . LEU A 1 94 ? -32.062 -12.609 11.258 1 81.75 94 LEU A N 1
ATOM 725 C CA . LEU A 1 94 ? -30.906 -11.836 11.695 1 81.75 94 LEU A CA 1
ATOM 726 C C . LEU A 1 94 ? -29.609 -12.633 11.508 1 81.75 94 LEU A C 1
ATOM 728 O O . LEU A 1 94 ? -28.594 -12.078 11.07 1 81.75 94 LEU A O 1
ATOM 732 N N . PHE A 1 95 ? -29.672 -13.953 11.812 1 82.06 95 PHE A N 1
ATOM 733 C CA . PHE A 1 95 ? -28.516 -14.828 11.664 1 82.06 95 PHE A CA 1
ATOM 734 C C . PHE A 1 95 ? -28.047 -14.875 10.219 1 82.06 95 PHE A C 1
ATOM 736 O O . PHE A 1 95 ? -26.875 -14.68 9.938 1 82.06 95 PHE A O 1
ATOM 743 N N . GLU A 1 96 ? -28.984 -15.07 9.375 1 82.44 96 GLU A N 1
ATOM 744 C CA . GLU A 1 96 ? -28.656 -15.148 7.957 1 82.44 96 GLU A CA 1
ATOM 745 C C . GLU A 1 96 ? -28.078 -13.828 7.449 1 82.44 96 GLU A C 1
ATOM 747 O O . GLU A 1 96 ? -27.125 -13.82 6.672 1 82.44 96 GLU A O 1
ATOM 752 N N . THR A 1 97 ? -28.672 -12.742 7.969 1 85.56 97 THR A N 1
ATOM 753 C CA . THR A 1 97 ? -28.203 -11.422 7.566 1 85.56 97 THR A CA 1
ATOM 754 C C . THR A 1 97 ? -26.766 -11.188 8.023 1 85.56 97 THR A C 1
ATOM 756 O O . THR A 1 97 ? -25.922 -10.719 7.254 1 85.56 97 THR A O 1
ATOM 759 N N . LEU A 1 98 ? -26.469 -11.594 9.227 1 88 98 LEU A N 1
ATOM 760 C CA . LEU A 1 98 ? -25.125 -11.375 9.766 1 88 98 LEU A CA 1
ATOM 761 C C . LEU A 1 98 ? -24.109 -12.266 9.062 1 88 98 LEU A C 1
ATOM 763 O O . LEU A 1 98 ? -22.969 -11.859 8.867 1 88 98 LEU A O 1
ATOM 767 N N . VAL A 1 99 ? -24.516 -13.453 8.688 1 87.88 99 VAL A N 1
ATOM 768 C CA . VAL A 1 99 ? -23.609 -14.336 7.957 1 87.88 99 VAL A CA 1
ATOM 769 C C . VAL A 1 99 ? -23.234 -13.703 6.621 1 87.88 99 VAL A C 1
ATOM 771 O O . VAL A 1 99 ? -22.062 -13.664 6.254 1 87.88 99 VAL A O 1
ATOM 774 N N . HIS A 1 100 ? -24.219 -13.141 5.969 1 87.81 100 HIS A N 1
ATOM 775 C CA . HIS A 1 100 ? -23.969 -12.531 4.668 1 87.81 100 HIS A CA 1
ATOM 776 C C . HIS A 1 100 ? -23.094 -11.297 4.809 1 87.81 100 HIS A C 1
ATOM 778 O O . HIS A 1 100 ? -22.172 -11.086 4.02 1 87.81 100 HIS A O 1
ATOM 784 N N . LEU A 1 101 ? -23.375 -10.516 5.805 1 91.69 101 LEU A N 1
ATOM 785 C CA . LEU A 1 101 ? -22.641 -9.266 5.988 1 91.69 101 LEU A CA 1
ATOM 786 C C . LEU A 1 101 ? -21.203 -9.539 6.43 1 91.69 101 LEU A C 1
ATOM 788 O O . LEU A 1 101 ? -20.266 -8.883 5.957 1 91.69 101 LEU A O 1
ATOM 792 N N . PHE A 1 102 ? -21 -10.508 7.316 1 91.81 102 PHE A N 1
ATOM 793 C CA . PHE A 1 102 ? -19.656 -10.797 7.777 1 91.81 102 PHE A CA 1
ATOM 794 C C . PHE A 1 102 ? -18.859 -11.539 6.707 1 91.81 102 PHE A C 1
ATOM 796 O O . PHE A 1 102 ? -17.641 -11.414 6.637 1 91.81 102 PHE A O 1
ATOM 803 N N . ASP A 1 103 ? -19.531 -12.367 5.941 1 88.81 103 ASP A N 1
ATOM 804 C CA . ASP A 1 103 ? -18.859 -12.977 4.793 1 88.81 103 ASP A CA 1
ATOM 805 C C . ASP A 1 103 ? -18.344 -11.906 3.834 1 88.81 103 ASP A C 1
ATOM 807 O O . ASP A 1 103 ? -17.203 -11.992 3.365 1 88.81 103 ASP A O 1
ATOM 811 N N . TRP A 1 104 ? -19.219 -10.938 3.604 1 89.38 104 TRP A N 1
ATOM 812 C CA . TRP A 1 104 ? -18.844 -9.789 2.779 1 89.38 104 TRP A CA 1
ATOM 813 C C . TRP A 1 104 ? -17.672 -9.039 3.391 1 89.38 104 TRP A C 1
ATOM 815 O O . TRP A 1 104 ? -16.703 -8.727 2.699 1 89.38 104 TRP A O 1
ATOM 825 N N . PHE A 1 105 ? -17.641 -8.828 4.633 1 89.31 105 PHE A N 1
ATOM 826 C CA . PHE A 1 105 ? -16.609 -8.109 5.363 1 89.31 105 PHE A CA 1
ATOM 827 C C . PHE A 1 105 ? -15.289 -8.875 5.324 1 89.31 105 PHE A C 1
ATOM 829 O O . PHE A 1 105 ? -14.234 -8.289 5.051 1 89.31 105 PHE A O 1
ATOM 836 N N . SER A 1 106 ? -15.32 -10.109 5.621 1 86.62 106 SER A N 1
ATOM 837 C CA . SER A 1 106 ? -14.109 -10.906 5.75 1 86.62 106 SER A CA 1
ATOM 838 C C . SER A 1 106 ? -13.523 -11.242 4.383 1 86.62 106 SER A C 1
ATOM 840 O O . SER A 1 106 ? -12.32 -11.484 4.258 1 86.62 106 SER A O 1
ATOM 842 N N . SER A 1 107 ? -14.352 -11.25 3.387 1 80.5 107 SER A N 1
ATOM 843 C CA . SER A 1 107 ? -13.898 -11.641 2.059 1 80.5 107 SER A CA 1
ATOM 844 C C . SER A 1 107 ? -13.297 -10.461 1.304 1 80.5 107 SER A C 1
ATOM 846 O O . SER A 1 107 ? -12.5 -10.648 0.384 1 80.5 107 SER A O 1
ATOM 848 N N . HIS A 1 108 ? -13.711 -9.305 1.68 1 77.81 108 HIS A N 1
ATOM 849 C CA . HIS A 1 108 ? -13.219 -8.133 0.971 1 77.81 108 HIS A CA 1
ATOM 850 C C . HIS A 1 108 ? -12.258 -7.328 1.841 1 77.81 108 HIS A C 1
ATOM 852 O O . HIS A 1 108 ? -12.688 -6.59 2.73 1 77.81 108 HIS A O 1
ATOM 858 N N . PRO A 1 109 ? -10.984 -7.477 1.524 1 65.19 109 PRO A N 1
ATOM 859 C CA . PRO A 1 109 ? -9.961 -6.863 2.373 1 65.19 109 PRO A CA 1
ATOM 860 C C . PRO A 1 109 ? -10.062 -5.34 2.408 1 65.19 109 PRO A C 1
ATOM 862 O O . PRO A 1 109 ? -9.508 -4.699 3.307 1 65.19 109 PRO A O 1
ATOM 865 N N . SER A 1 110 ? -10.805 -4.832 1.533 1 64.12 110 SER A N 1
ATOM 866 C CA . SER A 1 110 ? -10.844 -3.375 1.43 1 64.12 110 SER A CA 1
ATOM 867 C C . SER A 1 110 ? -11.805 -2.775 2.449 1 64.12 110 SER A C 1
ATOM 869 O O . SER A 1 110 ? -11.805 -1.562 2.674 1 64.12 110 SER A O 1
ATOM 871 N N . ILE A 1 111 ? -12.5 -3.65 3.178 1 78.75 111 ILE A N 1
ATOM 872 C CA . ILE A 1 111 ? -13.531 -3.094 4.047 1 78.75 111 ILE A CA 1
ATOM 873 C C . ILE A 1 111 ? -13 -2.973 5.473 1 78.75 111 ILE A C 1
ATOM 875 O O . ILE A 1 111 ? -12.641 -3.975 6.094 1 78.75 111 ILE A O 1
ATOM 879 N N . SER A 1 112 ? -12.953 -1.782 6 1 76.12 112 SER A N 1
ATOM 880 C CA . SER A 1 112 ? -12.516 -1.533 7.375 1 76.12 112 SER A CA 1
ATOM 881 C C . SER A 1 112 ? -13.664 -1.741 8.359 1 76.12 112 SER A C 1
ATOM 883 O O . SER A 1 112 ? -14.82 -1.854 7.957 1 76.12 112 SER A O 1
ATOM 885 N N . LYS A 1 113 ? -13.336 -1.84 9.664 1 82.19 113 LYS A N 1
ATOM 886 C CA . LYS A 1 113 ? -14.359 -1.953 10.695 1 82.19 113 LYS A CA 1
ATOM 887 C C . LYS A 1 113 ? -15.273 -0.728 10.711 1 82.19 113 LYS A C 1
ATOM 889 O O . LYS A 1 113 ? -16.484 -0.848 10.922 1 82.19 113 LYS A O 1
ATOM 894 N N . GLU A 1 114 ? -14.625 0.335 10.414 1 78.31 114 GLU A N 1
ATOM 895 C CA . GLU A 1 114 ? -15.398 1.573 10.383 1 78.31 114 GLU A CA 1
ATOM 896 C C . GLU A 1 114 ? -16.375 1.586 9.211 1 78.31 114 GLU A C 1
ATOM 898 O O . GLU A 1 114 ? -17.531 1.995 9.367 1 78.31 114 GLU A O 1
ATOM 903 N N . ALA A 1 115 ? -15.891 1.165 8.031 1 83.44 115 ALA A N 1
ATOM 904 C CA . ALA A 1 115 ? -16.766 1.096 6.863 1 83.44 115 ALA A CA 1
ATOM 905 C C . ALA A 1 115 ? -17.906 0.118 7.09 1 83.44 115 ALA A C 1
ATOM 907 O O . ALA A 1 115 ? -19.047 0.385 6.699 1 83.44 115 ALA A O 1
ATOM 908 N N . PHE A 1 116 ? -17.609 -0.962 7.738 1 90.06 116 PHE A N 1
ATOM 909 C CA . PHE A 1 116 ? -18.641 -1.953 8.055 1 90.06 116 PHE A CA 1
ATOM 910 C C . PHE A 1 116 ? -19.656 -1.379 9.023 1 90.06 116 PHE A C 1
ATOM 912 O O . PHE A 1 116 ? -20.859 -1.562 8.844 1 90.06 116 PHE A O 1
ATOM 919 N N . THR A 1 117 ? -19.188 -0.687 10.055 1 87.75 117 THR A N 1
ATOM 920 C CA . THR A 1 117 ? -20.062 -0.061 11.039 1 87.75 117 THR A CA 1
ATOM 921 C C . THR A 1 117 ? -20.984 0.961 10.375 1 87.75 117 THR A C 1
ATOM 923 O O . THR A 1 117 ? -22.188 0.98 10.633 1 87.75 117 THR A O 1
ATOM 926 N N . LYS A 1 118 ? -20.406 1.727 9.5 1 86.88 118 LYS A N 1
ATOM 927 C CA . LYS A 1 118 ? -21.203 2.74 8.812 1 86.88 118 LYS A CA 1
ATOM 928 C C . LYS A 1 118 ? -22.266 2.098 7.922 1 86.88 118 LYS A C 1
ATOM 930 O O . LYS A 1 118 ? -23.375 2.611 7.801 1 86.88 118 LYS A O 1
ATOM 935 N N . ASN A 1 119 ? -21.875 1.026 7.266 1 91.06 119 ASN A N 1
ATOM 936 C CA . ASN A 1 119 ? -22.844 0.303 6.438 1 91.06 119 ASN A CA 1
ATOM 937 C C . ASN A 1 119 ? -24.016 -0.217 7.27 1 91.06 119 ASN A C 1
ATOM 939 O O . ASN A 1 119 ? -25.172 -0.113 6.855 1 91.06 119 ASN A O 1
ATOM 943 N N . LEU A 1 120 ? -23.719 -0.744 8.453 1 91.31 120 LEU A N 1
ATOM 944 C CA . LEU A 1 120 ? -24.75 -1.227 9.359 1 91.31 120 LEU A CA 1
ATOM 945 C C . LEU A 1 120 ? -25.672 -0.09 9.781 1 91.31 120 LEU A C 1
ATOM 947 O O . LEU A 1 120 ? -26.906 -0.253 9.797 1 91.31 120 LEU A O 1
ATOM 951 N N . GLN A 1 121 ? -25.094 1.05 10.062 1 87.12 121 GLN A N 1
ATOM 952 C CA . GLN A 1 121 ? -25.875 2.205 10.492 1 87.12 121 GLN A CA 1
ATOM 953 C C . GLN A 1 121 ? -26.797 2.688 9.383 1 87.12 121 GLN A C 1
ATOM 955 O O . GLN A 1 121 ? -27.953 3.035 9.633 1 87.12 121 GLN A O 1
ATOM 960 N N . ILE A 1 122 ? -26.281 2.729 8.18 1 88 122 ILE A N 1
ATOM 961 C CA . ILE A 1 122 ? -27.062 3.162 7.02 1 88 122 ILE A CA 1
ATOM 962 C C . ILE A 1 122 ? -28.281 2.252 6.848 1 88 122 ILE A C 1
ATOM 964 O O . ILE A 1 122 ? -29.406 2.729 6.77 1 88 122 ILE A O 1
ATOM 968 N N . TRP A 1 123 ? -28.062 1.006 6.918 1 88.69 123 TRP A N 1
ATOM 969 C CA . TRP A 1 123 ? -29.156 0.075 6.664 1 88.69 123 TRP A CA 1
ATOM 970 C C . TRP A 1 123 ? -30.109 -0.004 7.863 1 88.69 123 TRP A C 1
ATOM 972 O O . TRP A 1 123 ? -31.312 -0.192 7.703 1 88.69 123 TRP A O 1
ATOM 982 N N . HIS A 1 124 ? -29.531 0.105 9.055 1 85.81 124 HIS A N 1
ATOM 983 C CA . HIS A 1 124 ? -30.391 0.182 10.234 1 85.81 124 HIS A CA 1
ATOM 984 C C . HIS A 1 124 ? -31.391 1.33 10.109 1 85.81 124 HIS A C 1
ATOM 986 O O . HIS A 1 124 ? -32.531 1.196 10.516 1 85.81 124 HIS A O 1
ATOM 992 N N . SER A 1 125 ? -30.891 2.451 9.523 1 81.94 125 SER A N 1
ATOM 993 C CA . SER A 1 125 ? -31.734 3.631 9.367 1 81.94 125 SER A CA 1
ATOM 994 C C . SER A 1 125 ? -32.719 3.455 8.219 1 81.94 125 SER A C 1
ATOM 996 O O . SER A 1 125 ? -33.812 4.031 8.227 1 81.94 125 SER A O 1
ATOM 998 N N . ILE A 1 126 ? -32.375 2.707 7.203 1 80.62 126 ILE A N 1
ATOM 999 C CA . ILE A 1 126 ? -33.219 2.512 6.023 1 80.62 126 ILE A CA 1
ATOM 1000 C C . ILE A 1 126 ? -34.312 1.499 6.336 1 80.62 126 ILE A C 1
ATOM 1002 O O . ILE A 1 126 ? -35.469 1.648 5.875 1 80.62 126 ILE A O 1
ATOM 1006 N N . LEU A 1 127 ? -33.969 0.512 7.172 1 80.38 127 LEU A N 1
ATOM 1007 C CA . LEU A 1 127 ? -34.938 -0.522 7.543 1 80.38 127 LEU A CA 1
ATOM 1008 C C . LEU A 1 127 ? -36 0.039 8.477 1 80.38 127 LEU A C 1
ATOM 1010 O O . LEU A 1 127 ? -35.812 1.066 9.125 1 80.38 127 LEU A O 1
ATOM 1014 N N . PRO A 1 128 ? -37.188 -0.586 8.391 1 72.25 128 PRO A N 1
ATOM 1015 C CA . PRO A 1 128 ? -38.25 -0.093 9.242 1 72.25 128 PRO A CA 1
ATOM 1016 C C . PRO A 1 128 ? -37.875 -0.054 10.719 1 72.25 128 PRO A C 1
ATOM 1018 O O . PRO A 1 128 ? -37.031 -0.819 11.164 1 72.25 128 PRO A O 1
ATOM 1021 N N . GLU A 1 129 ? -38.469 0.827 11.406 1 70.62 129 GLU A N 1
ATOM 1022 C CA . GLU A 1 129 ? -38.188 0.988 12.828 1 70.62 129 GLU A CA 1
ATOM 1023 C C . GLU A 1 129 ? -38.406 -0.316 13.586 1 70.62 129 GLU A C 1
ATOM 1025 O O . GLU A 1 129 ? -39.375 -1.049 13.297 1 70.62 129 GLU A O 1
ATOM 1030 N N . GLY A 1 130 ? -37.625 -0.718 14.469 1 69.12 130 GLY A N 1
ATOM 1031 C CA . GLY A 1 130 ? -37.719 -1.936 15.258 1 69.12 130 GLY A CA 1
ATOM 1032 C C . GLY A 1 130 ? -36.875 -3.07 14.727 1 69.12 130 GLY A C 1
ATOM 1033 O O . GLY A 1 130 ? -36.938 -4.191 15.227 1 69.12 130 GLY A O 1
ATOM 1034 N N . ASN A 1 131 ? -36.156 -2.785 13.625 1 77.69 131 ASN A N 1
ATOM 1035 C CA . ASN A 1 131 ? -35.281 -3.832 13.094 1 77.69 131 ASN A CA 1
ATOM 1036 C C . ASN A 1 131 ? -34.188 -4.195 14.078 1 77.69 131 ASN A C 1
ATOM 1038 O O . ASN A 1 131 ? -33.812 -3.391 14.938 1 77.69 131 ASN A O 1
ATOM 1042 N N . LEU A 1 132 ? -33.719 -5.383 14.07 1 79.31 132 LEU A N 1
ATOM 1043 C CA . LEU A 1 132 ? -32.75 -5.902 15.047 1 79.31 132 LEU A CA 1
ATOM 1044 C C . LEU A 1 132 ? -31.328 -5.789 14.516 1 79.31 132 LEU A C 1
ATOM 1046 O O . LEU A 1 132 ? -30.391 -6.34 15.109 1 79.31 132 LEU A O 1
ATOM 1050 N N . LEU A 1 133 ? -31.156 -5.121 13.406 1 86.5 133 LEU A N 1
ATOM 1051 C CA . LEU A 1 133 ? -29.812 -4.992 12.844 1 86.5 133 LEU A CA 1
ATOM 1052 C C . LEU A 1 133 ? -28.922 -4.172 13.758 1 86.5 133 LEU A C 1
ATOM 1054 O O . LEU A 1 133 ? -29.281 -3.066 14.164 1 86.5 133 LEU A O 1
ATOM 1058 N N . PRO A 1 134 ? -27.766 -4.762 14.125 1 87 134 PRO A N 1
ATOM 1059 C CA . PRO A 1 134 ? -26.844 -3.996 14.977 1 87 134 PRO A CA 1
ATOM 1060 C C . PRO A 1 134 ? -26.344 -2.727 14.297 1 87 134 PRO A C 1
ATOM 1062 O O . PRO A 1 134 ? -26.359 -2.627 13.07 1 87 134 PRO A O 1
ATOM 1065 N N . THR A 1 135 ? -25.875 -1.792 15.047 1 87.12 135 THR A N 1
ATOM 1066 C CA . THR A 1 135 ? -25.469 -0.501 14.5 1 87.12 135 THR A CA 1
ATOM 1067 C C . THR A 1 135 ? -23.953 -0.349 14.539 1 87.12 135 THR A C 1
ATOM 1069 O O . THR A 1 135 ? -23.422 0.701 14.172 1 87.12 135 THR A O 1
ATOM 1072 N N . SER A 1 136 ? -23.312 -1.371 15.055 1 85.81 136 SER A N 1
ATOM 1073 C CA . SER A 1 136 ? -21.844 -1.308 15.102 1 85.81 136 SER A CA 1
ATOM 1074 C C . SER A 1 136 ? -21.234 -2.684 14.883 1 85.81 136 SER A C 1
ATOM 1076 O O . SER A 1 136 ? -21.891 -3.705 15.055 1 85.81 136 SER A O 1
ATOM 1078 N N . TYR A 1 137 ? -19.984 -2.623 14.43 1 88.44 137 TYR A N 1
ATOM 1079 C CA . TYR A 1 137 ? -19.234 -3.867 14.289 1 88.44 137 TYR A CA 1
ATOM 1080 C C . TYR A 1 137 ? -19.156 -4.609 15.617 1 88.44 137 TYR A C 1
ATOM 1082 O O . TYR A 1 137 ? -19.328 -5.828 15.664 1 88.44 137 TYR A O 1
ATOM 1090 N N . ARG A 1 138 ? -18.969 -3.861 16.688 1 81.06 138 ARG A N 1
ATOM 1091 C CA . ARG A 1 138 ? -18.828 -4.453 18.016 1 81.06 138 ARG A CA 1
ATOM 1092 C C . ARG A 1 138 ? -20.094 -5.211 18.406 1 81.06 138 ARG A C 1
ATOM 1094 O O . ARG A 1 138 ? -20.016 -6.352 18.875 1 81.06 138 ARG A O 1
ATOM 1101 N N . ASP A 1 139 ? -21.234 -4.574 18.188 1 82.56 139 ASP A N 1
ATOM 1102 C CA . ASP A 1 139 ? -22.5 -5.203 18.531 1 82.56 139 ASP A CA 1
ATOM 1103 C C . ASP A 1 139 ? -22.75 -6.438 17.656 1 82.56 139 ASP A C 1
ATOM 1105 O O . ASP A 1 139 ? -23.234 -7.461 18.156 1 82.56 139 ASP A O 1
ATOM 1109 N N . ALA A 1 140 ? -22.422 -6.309 16.406 1 89.19 140 ALA A N 1
ATOM 1110 C CA . ALA A 1 140 ? -22.594 -7.441 15.492 1 89.19 140 ALA A CA 1
ATOM 1111 C C . ALA A 1 140 ? -21.656 -8.586 15.875 1 89.19 140 ALA A C 1
ATOM 1113 O O . ALA A 1 140 ? -22.062 -9.75 15.867 1 89.19 140 ALA A O 1
ATOM 1114 N N . TYR A 1 141 ? -20.391 -8.227 16.203 1 88.12 141 TYR A N 1
ATOM 1115 C CA . TYR A 1 141 ? -19.391 -9.227 16.578 1 88.12 141 TYR A CA 1
ATOM 1116 C C . TYR A 1 141 ? -19.797 -9.945 17.859 1 88.12 141 TYR A C 1
ATOM 1118 O O . TYR A 1 141 ? -19.578 -11.156 17.984 1 88.12 141 TYR A O 1
ATOM 1126 N N . LYS A 1 142 ? -20.391 -9.258 18.812 1 81.31 142 LYS A N 1
ATOM 1127 C CA . LYS A 1 142 ? -20.844 -9.867 20.062 1 81.31 142 LYS A CA 1
ATOM 1128 C C . LYS A 1 142 ? -21.906 -10.93 19.797 1 81.31 142 LYS A C 1
ATOM 1130 O O . LYS A 1 142 ? -21.969 -11.945 20.5 1 81.31 142 LYS A O 1
ATOM 1135 N N . ILE A 1 143 ? -22.672 -10.727 18.828 1 83.38 143 ILE A N 1
ATOM 1136 C CA . ILE A 1 143 ? -23.734 -11.664 18.484 1 83.38 143 ILE A CA 1
ATOM 1137 C C . ILE A 1 143 ? -23.125 -12.938 17.891 1 83.38 143 ILE A C 1
ATOM 1139 O O . ILE A 1 143 ? -23.594 -14.047 18.188 1 83.38 143 ILE A O 1
ATOM 1143 N N . ILE A 1 144 ? -22.031 -12.836 17.125 1 86.94 144 ILE A N 1
ATOM 1144 C CA . ILE A 1 144 ? -21.531 -14.008 16.406 1 86.94 144 ILE A CA 1
ATOM 1145 C C . ILE A 1 144 ? -20.406 -14.664 17.203 1 86.94 144 ILE A C 1
ATOM 1147 O O . ILE A 1 144 ? -20.016 -15.789 16.922 1 86.94 144 ILE A O 1
ATOM 1151 N N . LYS A 1 145 ? -19.891 -14.016 18.188 1 84.56 145 LYS A N 1
ATOM 1152 C CA . LYS A 1 145 ? -18.719 -14.461 18.953 1 84.56 145 LYS A CA 1
ATOM 1153 C C . LYS A 1 145 ? -18.906 -15.891 19.453 1 84.56 145 LYS A C 1
ATOM 1155 O O . LYS A 1 145 ? -17.984 -16.719 19.344 1 84.56 145 LYS A O 1
ATOM 1160 N N . PRO A 1 146 ? -20.078 -16.25 19.875 1 79.81 146 PRO A N 1
ATOM 1161 C CA . PRO A 1 146 ? -20.25 -17.625 20.375 1 79.81 146 PRO A CA 1
ATOM 1162 C C . PRO A 1 146 ? -20.156 -18.672 19.266 1 79.81 146 PRO A C 1
ATOM 1164 O O . PRO A 1 146 ? -19.922 -19.844 19.547 1 79.81 146 PRO A O 1
ATOM 1167 N N . TYR A 1 147 ? -20.312 -18.297 18.047 1 82.94 147 TYR A N 1
ATOM 1168 C CA . TYR A 1 147 ? -20.266 -19.234 16.922 1 82.94 147 TYR A CA 1
ATOM 1169 C C . TYR A 1 147 ? -18.844 -19.406 16.406 1 82.94 147 TYR A C 1
ATOM 1171 O O . TYR A 1 147 ? -18.578 -20.328 15.625 1 82.94 147 TYR A O 1
ATOM 1179 N N . LEU A 1 148 ? -18 -18.547 16.859 1 88.19 148 LEU A N 1
ATOM 1180 C CA . LEU A 1 148 ? -16.625 -18.578 16.359 1 88.19 148 LEU A CA 1
ATOM 1181 C C . LEU A 1 148 ? -15.789 -19.609 17.109 1 88.19 148 LEU A C 1
ATOM 1183 O O . LEU A 1 148 ? -16.047 -19.875 18.281 1 88.19 148 LEU A O 1
ATOM 1187 N N . ASP A 1 149 ? -14.844 -20.203 16.328 1 85.19 149 ASP A N 1
ATOM 1188 C CA . ASP A 1 149 ? -13.93 -21.156 16.953 1 85.19 149 ASP A CA 1
ATOM 1189 C C . ASP A 1 149 ? -13.094 -20.484 18.047 1 85.19 149 ASP A C 1
ATOM 1191 O O . ASP A 1 149 ? -12.664 -19.344 17.875 1 85.19 149 ASP A O 1
ATOM 1195 N N . PRO A 1 150 ? -12.961 -21.188 19.078 1 84.31 150 PRO A N 1
ATOM 1196 C CA . PRO A 1 150 ? -12.195 -20.594 20.172 1 84.31 150 PRO A CA 1
ATOM 1197 C C . PRO A 1 150 ? -10.727 -20.391 19.828 1 84.31 150 PRO A C 1
ATOM 1199 O O . PRO A 1 150 ? -10.133 -21.219 19.125 1 84.31 150 PRO A O 1
ATOM 1202 N N . GLU A 1 151 ? -10.195 -19.344 20.266 1 86.81 151 GLU A N 1
ATOM 1203 C CA . GLU A 1 151 ? -8.781 -19 20.109 1 86.81 151 GLU A CA 1
ATOM 1204 C C . GLU A 1 151 ? -8.023 -19.219 21.422 1 86.81 151 GLU A C 1
ATOM 1206 O O . GLU A 1 151 ? -8.547 -18.938 22.5 1 86.81 151 GLU A O 1
ATOM 1211 N N . ILE A 1 152 ? -6.848 -19.875 21.297 1 86.94 152 ILE A N 1
ATOM 1212 C CA . ILE A 1 152 ? -5.98 -20.047 22.469 1 86.94 152 ILE A CA 1
ATOM 1213 C C . ILE A 1 152 ? -4.789 -19.094 22.359 1 86.94 152 ILE A C 1
ATOM 1215 O O . ILE A 1 152 ? -4.129 -19.031 21.312 1 86.94 152 ILE A O 1
ATOM 1219 N N . ILE A 1 153 ? -4.562 -18.344 23.406 1 87.88 153 ILE A N 1
ATOM 1220 C CA . ILE A 1 153 ? -3.457 -17.391 23.406 1 87.88 153 ILE A CA 1
ATOM 1221 C C . ILE A 1 153 ? -2.344 -17.906 24.312 1 87.88 153 ILE A C 1
ATOM 1223 O O . ILE A 1 153 ? -2.578 -18.188 25.5 1 87.88 153 ILE A O 1
ATOM 1227 N N . PHE A 1 154 ? -1.207 -18.109 23.734 1 90.69 154 PHE A N 1
ATOM 1228 C CA . PHE A 1 154 ? -0.025 -18.484 24.5 1 90.69 154 PHE A CA 1
ATOM 1229 C C . PHE A 1 154 ? 0.909 -17.297 24.672 1 90.69 154 PHE A C 1
ATOM 1231 O O . PHE A 1 154 ? 1.039 -16.469 23.781 1 90.69 154 PHE A O 1
ATOM 1238 N N . HIS A 1 155 ? 1.458 -17.266 25.922 1 91.94 155 HIS A N 1
ATOM 1239 C CA . HIS A 1 155 ? 2.553 -16.328 26.109 1 91.94 155 HIS A CA 1
ATOM 1240 C C . HIS A 1 155 ? 3.863 -16.875 25.562 1 91.94 155 HIS A C 1
ATOM 1242 O O . HIS A 1 155 ? 4.148 -18.078 25.734 1 91.94 155 HIS A O 1
ATOM 1248 N N . ALA A 1 156 ? 4.52 -16.094 24.766 1 91.06 156 ALA A N 1
ATOM 1249 C CA . ALA A 1 156 ? 5.762 -16.531 24.141 1 91.06 156 ALA A CA 1
ATOM 1250 C C . ALA A 1 156 ? 6.957 -15.75 24.672 1 91.06 156 ALA A C 1
ATOM 1252 O O . ALA A 1 156 ? 6.844 -14.555 24.969 1 91.06 156 ALA A O 1
ATOM 1253 N N . CYS A 1 157 ? 8.039 -16.469 24.812 1 92.06 157 CYS A N 1
ATOM 1254 C CA . CYS A 1 157 ? 9.289 -15.797 25.141 1 92.06 157 CYS A CA 1
ATOM 1255 C C . CYS A 1 157 ? 9.695 -14.828 24.031 1 92.06 157 CYS A C 1
ATOM 1257 O O . CYS A 1 157 ? 9.586 -15.148 22.844 1 92.06 157 CYS A O 1
ATOM 1259 N N . PRO A 1 158 ? 10.164 -13.672 24.422 1 86.25 158 PRO A N 1
ATOM 1260 C CA . PRO A 1 158 ? 10.57 -12.703 23.406 1 86.25 158 PRO A CA 1
ATOM 1261 C C . PRO A 1 158 ? 11.664 -13.242 22.484 1 86.25 158 PRO A C 1
ATOM 1263 O O . PRO A 1 158 ? 11.789 -12.797 21.328 1 86.25 158 PRO A O 1
ATOM 1266 N N . ASN A 1 159 ? 12.398 -14.258 22.906 1 87.94 159 ASN A N 1
ATOM 1267 C CA . ASN A 1 159 ? 13.453 -14.852 22.078 1 87.94 159 ASN A CA 1
ATOM 1268 C C . ASN A 1 159 ? 13.016 -16.172 21.453 1 87.94 159 ASN A C 1
ATOM 1270 O O . ASN A 1 159 ? 13.836 -16.922 20.938 1 87.94 159 ASN A O 1
ATOM 1274 N N . ASP A 1 160 ? 11.789 -16.562 21.594 1 88.88 160 ASP A N 1
ATOM 1275 C CA . ASP A 1 160 ? 11.156 -17.719 20.969 1 88.88 160 ASP A CA 1
ATOM 1276 C C . ASP A 1 160 ? 11.734 -19.016 21.516 1 88.88 160 ASP A C 1
ATOM 1278 O O . ASP A 1 160 ? 11.859 -20 20.781 1 88.88 160 ASP A O 1
ATOM 1282 N N . CYS A 1 161 ? 12.141 -18.969 22.75 1 91.12 161 CYS A N 1
ATOM 1283 C CA . CYS A 1 161 ? 12.703 -20.156 23.375 1 91.12 161 CYS A CA 1
ATOM 1284 C C . CYS A 1 161 ? 11.602 -21.156 23.75 1 91.12 161 CYS A C 1
ATOM 1286 O O . CYS A 1 161 ? 11.75 -22.359 23.531 1 91.12 161 CYS A O 1
ATOM 1288 N N . ILE A 1 162 ? 10.648 -20.594 24.328 1 93.06 162 ILE A N 1
ATOM 1289 C CA . ILE A 1 162 ? 9.578 -21.469 24.812 1 93.06 162 ILE A CA 1
ATOM 1290 C C . ILE A 1 162 ? 8.242 -20.734 24.75 1 93.06 162 ILE A C 1
ATOM 1292 O O . ILE A 1 162 ? 8.203 -19.516 24.625 1 93.06 162 ILE A O 1
ATOM 1296 N N . LEU A 1 163 ? 7.223 -21.453 24.672 1 93.75 163 LEU A N 1
ATOM 1297 C CA . LEU A 1 163 ? 5.891 -20.953 25.031 1 93.75 163 LEU A CA 1
ATOM 1298 C C . LEU A 1 163 ? 5.562 -21.266 26.484 1 93.75 163 LEU A C 1
ATOM 1300 O O . LEU A 1 163 ? 5.875 -22.359 26.984 1 93.75 163 LEU A O 1
ATOM 1304 N N . PHE A 1 164 ? 5.098 -20.266 27.141 1 93.38 164 PHE A N 1
ATOM 1305 C CA . PHE A 1 164 ? 4.812 -20.453 28.562 1 93.38 164 PHE A CA 1
ATOM 1306 C C . PHE A 1 164 ? 3.578 -21.328 28.734 1 93.38 164 PHE A C 1
ATOM 1308 O O . PHE A 1 164 ? 2.514 -20.844 29.125 1 93.38 164 PHE A O 1
ATOM 1315 N N . ARG A 1 165 ? 3.816 -22.641 28.484 1 91.62 165 ARG A N 1
ATOM 1316 C CA . ARG A 1 165 ? 2.766 -23.656 28.578 1 91.62 165 ARG A CA 1
ATOM 1317 C C . ARG A 1 165 ? 3.285 -24.922 29.234 1 91.62 165 ARG A C 1
ATOM 1319 O O . ARG A 1 165 ? 4.492 -25.094 29.406 1 91.62 165 ARG A O 1
ATOM 1326 N N . GLY A 1 166 ? 2.357 -25.75 29.594 1 86.06 166 GLY A N 1
ATOM 1327 C CA . GLY A 1 166 ? 2.756 -27.016 30.203 1 86.06 166 GLY A CA 1
ATOM 1328 C C . GLY A 1 166 ? 3.564 -26.812 31.484 1 86.06 166 GLY A C 1
ATOM 1329 O O . GLY A 1 166 ? 3.119 -26.141 32.406 1 86.06 166 GLY A O 1
ATOM 1330 N N . LYS A 1 167 ? 4.855 -27.266 31.359 1 83.62 167 LYS A N 1
ATOM 1331 C CA . LYS A 1 167 ? 5.738 -27.188 32.531 1 83.62 167 LYS A CA 1
ATOM 1332 C C . LYS A 1 167 ? 6.16 -25.75 32.781 1 83.62 167 LYS A C 1
ATOM 1334 O O . LYS A 1 167 ? 6.547 -25.406 33.906 1 83.62 167 LYS A O 1
ATOM 1339 N N . TYR A 1 168 ? 5.961 -24.922 31.766 1 91.38 168 TYR A N 1
ATOM 1340 C CA . TYR A 1 168 ? 6.418 -23.531 31.906 1 91.38 168 TYR A CA 1
ATOM 1341 C C . TYR A 1 168 ? 5.25 -22.594 32.125 1 91.38 168 TYR A C 1
ATOM 1343 O O . TYR A 1 168 ? 5.41 -21.375 32.094 1 91.38 168 TYR A O 1
ATOM 1351 N N . LYS A 1 169 ? 4.102 -23.047 32.375 1 88.06 169 LYS A N 1
ATOM 1352 C CA . LYS A 1 169 ? 2.877 -22.25 32.469 1 88.06 169 LYS A CA 1
ATOM 1353 C C . LYS A 1 169 ? 2.982 -21.203 33.562 1 88.06 169 LYS A C 1
ATOM 1355 O O . LYS A 1 169 ? 2.52 -20.078 33.406 1 88.06 169 LYS A O 1
ATOM 1360 N N . GLN A 1 170 ? 3.648 -21.516 34.656 1 88.25 170 GLN A N 1
ATOM 1361 C CA . GLN A 1 170 ? 3.688 -20.609 35.812 1 88.25 170 GLN A CA 1
ATOM 1362 C C . GLN A 1 170 ? 5.004 -19.844 35.844 1 88.25 170 GLN A C 1
ATOM 1364 O O . GLN A 1 170 ? 5.203 -19 36.719 1 88.25 170 GLN A O 1
ATOM 1369 N N . SER A 1 171 ? 5.773 -20.047 34.875 1 91.44 171 SER A N 1
ATOM 1370 C CA . SER A 1 171 ? 7.078 -19.391 34.875 1 91.44 171 SER A CA 1
ATOM 1371 C C . SER A 1 171 ? 6.953 -17.922 34.531 1 91.44 171 SER A C 1
ATOM 1373 O O . SER A 1 171 ? 6.199 -17.547 33.656 1 91.44 171 SER A O 1
ATOM 1375 N N . VAL A 1 172 ? 7.605 -17.094 35.281 1 91.06 172 VAL A N 1
ATOM 1376 C CA . VAL A 1 172 ? 7.566 -15.648 35.062 1 91.06 172 VAL A CA 1
ATOM 1377 C C . VAL A 1 172 ? 8.789 -15.219 34.281 1 91.06 172 VAL A C 1
ATOM 1379 O O . VAL A 1 172 ? 8.797 -14.133 33.688 1 91.06 172 VAL A O 1
ATOM 1382 N N . VAL A 1 173 ? 9.742 -16.156 34.25 1 93.06 173 VAL A N 1
ATOM 1383 C CA . VAL A 1 173 ? 10.961 -15.93 33.5 1 93.06 173 VAL A CA 1
ATOM 1384 C C . VAL A 1 173 ? 11.258 -17.141 32.594 1 93.06 173 VAL A C 1
ATOM 1386 O O . VAL A 1 173 ? 10.938 -18.281 32.969 1 93.06 173 VAL A O 1
ATOM 1389 N N . CYS A 1 174 ? 11.758 -16.969 31.484 1 93.44 174 CYS A N 1
ATOM 1390 C CA . CYS A 1 174 ? 12.133 -18.078 30.594 1 93.44 174 CYS A CA 1
ATOM 1391 C C . CYS A 1 174 ? 13.305 -18.859 31.172 1 93.44 174 CYS A C 1
ATOM 1393 O O . CYS A 1 174 ? 14.352 -18.297 31.469 1 93.44 174 CYS A O 1
ATOM 1395 N N . PRO A 1 175 ? 13.172 -20.016 31.312 1 91.75 175 PRO A N 1
ATOM 1396 C CA . PRO A 1 175 ? 14.234 -20.844 31.891 1 91.75 175 PRO A CA 1
ATOM 1397 C C . PRO A 1 175 ? 15.453 -20.953 30.969 1 91.75 175 PRO A C 1
ATOM 1399 O O . PRO A 1 175 ? 16.547 -21.281 31.438 1 91.75 175 PRO A O 1
ATOM 1402 N N . LYS A 1 176 ? 15.281 -20.719 29.766 1 90.25 176 LYS A N 1
ATOM 1403 C CA . LYS A 1 176 ? 16.375 -20.875 28.812 1 90.25 176 LYS A CA 1
ATOM 1404 C C . LYS A 1 176 ? 17.188 -19.594 28.688 1 90.25 176 LYS A C 1
ATOM 1406 O O . LYS A 1 176 ? 18.422 -19.609 28.703 1 90.25 176 LYS A O 1
ATOM 1411 N N . CYS A 1 177 ? 16.531 -18.359 28.531 1 91.38 177 CYS A N 1
ATOM 1412 C CA . CYS A 1 177 ? 17.266 -17.125 28.281 1 91.38 177 CYS A CA 1
ATOM 1413 C C . CYS A 1 177 ? 17.078 -16.141 29.422 1 91.38 177 CYS A C 1
ATOM 1415 O O . CYS A 1 177 ? 17.656 -15.055 29.422 1 91.38 177 CYS A O 1
ATOM 1417 N N . ASN A 1 178 ? 16.25 -16.344 30.359 1 89.81 178 ASN A N 1
ATOM 1418 C CA . ASN A 1 178 ? 16.031 -15.562 31.578 1 89.81 178 ASN A CA 1
ATOM 1419 C C . ASN A 1 178 ? 15.336 -14.242 31.266 1 89.81 178 ASN A C 1
ATOM 1421 O O . ASN A 1 178 ? 15.398 -13.305 32.062 1 89.81 178 ASN A O 1
ATOM 1425 N N . GLU A 1 179 ? 14.758 -14.195 30.156 1 90.44 179 GLU A N 1
ATOM 1426 C CA . GLU A 1 179 ? 13.969 -13.016 29.844 1 90.44 179 GLU A CA 1
ATOM 1427 C C . GLU A 1 179 ? 12.625 -13.039 30.562 1 90.44 179 GLU A C 1
ATOM 1429 O O . GLU A 1 179 ? 12 -14.094 30.688 1 90.44 179 GLU A O 1
ATOM 1434 N N . PRO A 1 180 ? 12.242 -11.828 30.984 1 91.38 180 PRO A N 1
ATOM 1435 C CA . PRO A 1 180 ? 10.961 -11.797 31.688 1 91.38 180 PRO A CA 1
ATOM 1436 C C . PRO A 1 180 ? 9.766 -12.023 30.766 1 91.38 180 PRO A C 1
ATOM 1438 O O . PRO A 1 180 ? 9.766 -11.547 29.625 1 91.38 180 PRO A O 1
ATOM 1441 N N . ARG A 1 181 ? 8.805 -12.742 31.297 1 91.31 181 ARG A N 1
ATOM 1442 C CA . ARG A 1 181 ? 7.574 -13.055 30.578 1 91.31 181 ARG A CA 1
ATOM 1443 C C . ARG A 1 181 ? 6.703 -11.812 30.422 1 91.31 181 ARG A C 1
ATOM 1445 O O . ARG A 1 181 ? 6.066 -11.633 29.375 1 91.31 181 ARG A O 1
ATOM 1452 N N . PHE A 1 182 ? 6.688 -10.914 31.391 1 88.25 182 PHE A N 1
ATOM 1453 C CA . PHE A 1 182 ? 5.758 -9.789 31.438 1 88.25 182 PHE A CA 1
ATOM 1454 C C . PHE A 1 182 ? 6.504 -8.461 31.375 1 88.25 182 PHE A C 1
ATOM 1456 O O . PHE A 1 182 ? 7.652 -8.367 31.812 1 88.25 182 PHE A O 1
ATOM 1463 N N . LYS A 1 183 ? 5.891 -7.496 30.562 1 76.5 183 LYS A N 1
ATOM 1464 C CA . LYS A 1 183 ? 6.312 -6.102 30.672 1 76.5 183 LYS A CA 1
ATOM 1465 C C . LYS A 1 183 ? 5.742 -5.457 31.938 1 76.5 183 LYS A C 1
ATOM 1467 O O . LYS A 1 183 ? 5.23 -6.148 32.812 1 76.5 183 LYS A O 1
ATOM 1472 N N . ALA A 1 184 ? 5.746 -3.92 31.859 1 66 184 ALA A N 1
ATOM 1473 C CA . ALA A 1 184 ? 5.168 -3.213 33 1 66 184 ALA A CA 1
ATOM 1474 C C . ALA A 1 184 ? 3.676 -3.51 33.125 1 66 184 ALA A C 1
ATOM 1476 O O . ALA A 1 184 ? 2.955 -3.543 32.125 1 66 184 ALA A O 1
ATOM 1477 N N . GLY A 1 185 ? 3.082 -3.969 34.281 1 62.97 185 GLY A N 1
ATOM 1478 C CA . GLY A 1 185 ? 1.668 -4.168 34.562 1 62.97 185 GLY A CA 1
ATOM 1479 C C . GLY A 1 185 ? 1.186 -5.566 34.25 1 62.97 185 GLY A C 1
ATOM 1480 O O . GLY A 1 185 ? 0.008 -5.766 33.938 1 62.97 185 GLY A O 1
ATOM 1481 N N . LYS A 1 186 ? 1.968 -6.648 34.062 1 73.56 186 LYS A N 1
ATOM 1482 C CA . LYS A 1 186 ? 1.616 -8.047 33.844 1 73.56 186 LYS A CA 1
ATOM 1483 C C . LYS A 1 186 ? 1.151 -8.266 32.406 1 73.56 186 LYS A C 1
ATOM 1485 O O . LYS A 1 186 ? 0.283 -9.102 32.156 1 73.56 186 LYS A O 1
ATOM 1490 N N . ILE A 1 187 ? 1.542 -7.398 31.5 1 76.5 187 ILE A N 1
ATOM 1491 C CA . ILE A 1 187 ? 1.238 -7.57 30.078 1 76.5 187 ILE A CA 1
ATOM 1492 C C . ILE A 1 187 ? 2.322 -8.414 29.422 1 76.5 187 ILE A C 1
ATOM 1494 O O . ILE A 1 187 ? 3.512 -8.109 29.516 1 76.5 187 ILE A O 1
ATOM 1498 N N . PRO A 1 188 ? 1.76 -9.578 28.906 1 86 188 PRO A N 1
ATOM 1499 C CA . PRO A 1 188 ? 2.771 -10.406 28.25 1 86 188 PRO A CA 1
ATOM 1500 C C . PRO A 1 188 ? 3.516 -9.656 27.141 1 86 188 PRO A C 1
ATOM 1502 O O . PRO A 1 188 ? 2.92 -8.836 26.438 1 86 188 PRO A O 1
ATOM 1505 N N . ARG A 1 189 ? 4.723 -9.852 27.062 1 82.44 189 ARG A N 1
ATOM 1506 C CA . ARG A 1 189 ? 5.555 -9.164 26.078 1 82.44 189 ARG A CA 1
ATOM 1507 C C . ARG A 1 189 ? 5.242 -9.633 24.672 1 82.44 189 ARG A C 1
ATOM 1509 O O . ARG A 1 189 ? 5.332 -8.859 23.719 1 82.44 189 ARG A O 1
ATOM 1516 N N . ARG A 1 190 ? 5 -10.984 24.562 1 84.56 190 ARG A N 1
ATOM 1517 C CA . ARG A 1 190 ? 4.684 -11.57 23.266 1 84.56 190 ARG A CA 1
ATOM 1518 C C . ARG A 1 190 ? 3.641 -12.672 23.391 1 84.56 190 ARG A C 1
ATOM 1520 O O . ARG A 1 190 ? 3.621 -13.398 24.391 1 84.56 190 ARG A O 1
ATOM 1527 N N . THR A 1 191 ? 2.771 -12.672 22.375 1 85.5 191 THR A N 1
ATOM 1528 C CA . THR A 1 191 ? 1.7 -13.664 22.422 1 85.5 191 THR A CA 1
ATOM 1529 C C . THR A 1 191 ? 1.634 -14.453 21.109 1 85.5 191 THR A C 1
ATOM 1531 O O . THR A 1 191 ? 2.076 -13.969 20.062 1 85.5 191 THR A O 1
ATOM 1534 N N . PHE A 1 192 ? 1.269 -15.773 21.234 1 88.38 192 PHE A N 1
ATOM 1535 C CA . PHE A 1 192 ? 0.98 -16.656 20.125 1 88.38 192 PHE A CA 1
ATOM 1536 C C . PHE A 1 192 ? -0.493 -17.047 20.109 1 88.38 192 PHE A C 1
ATOM 1538 O O . PHE A 1 192 ? -0.987 -17.672 21.047 1 88.38 192 PHE A O 1
ATOM 1545 N N . HIS A 1 193 ? -1.125 -16.578 18.984 1 85.94 193 HIS A N 1
ATOM 1546 C CA . HIS A 1 193 ? -2.539 -16.891 18.797 1 85.94 193 HIS A CA 1
ATOM 1547 C C . HIS A 1 193 ? -2.721 -18.172 17.984 1 85.94 193 HIS A C 1
ATOM 1549 O O . HIS A 1 193 ? -2.252 -18.266 16.859 1 85.94 193 HIS A O 1
ATOM 1555 N N . TYR A 1 194 ? -3.355 -19.172 18.609 1 87.88 194 TYR A N 1
ATOM 1556 C CA . TYR A 1 194 ? -3.506 -20.5 18.031 1 87.88 194 TYR A CA 1
ATOM 1557 C C . TYR A 1 194 ? -4.977 -20.859 17.875 1 87.88 194 TYR A C 1
ATOM 1559 O O . TYR A 1 194 ? -5.777 -20.656 18.781 1 87.88 194 TYR A O 1
ATOM 1567 N N . LEU A 1 195 ? -5.41 -21.281 16.688 1 87.94 195 LEU A N 1
ATOM 1568 C CA . LEU A 1 195 ? -6.742 -21.812 16.422 1 87.94 195 LEU A CA 1
ATOM 1569 C C . LEU A 1 195 ? -6.719 -23.344 16.359 1 87.94 195 LEU A C 1
ATOM 1571 O O . LEU A 1 195 ? -6.34 -23.922 15.336 1 87.94 195 LEU A O 1
ATOM 1575 N N . PRO A 1 196 ? -7.145 -23.969 17.438 1 88.06 196 PRO A N 1
ATOM 1576 C CA . PRO A 1 196 ? -7.016 -25.422 17.516 1 88.06 196 PRO A CA 1
ATOM 1577 C C . PRO A 1 196 ? -7.832 -26.141 16.453 1 88.06 196 PRO A C 1
ATOM 1579 O O . PRO A 1 196 ? -8.883 -25.656 16.031 1 88.06 196 PRO A O 1
ATOM 1582 N N . LEU A 1 197 ? -7.41 -27.344 16.078 1 85.62 197 LEU A N 1
ATOM 1583 C CA . LEU A 1 197 ? -8.055 -28.172 15.07 1 85.62 197 LEU A CA 1
ATOM 1584 C C . LEU A 1 197 ? -9.195 -28.984 15.68 1 85.62 197 LEU A C 1
ATOM 1586 O O . LEU A 1 197 ? -10.172 -29.312 15 1 85.62 197 LEU A O 1
ATOM 1590 N N . THR A 1 198 ? -9.094 -29.281 16.922 1 83.12 198 THR A N 1
ATOM 1591 C CA . THR A 1 198 ? -10.008 -30.203 17.578 1 83.12 198 THR A CA 1
ATOM 1592 C C . THR A 1 198 ? -11.445 -29.703 17.484 1 83.12 198 THR A C 1
ATOM 1594 O O . THR A 1 198 ? -12.328 -30.406 16.984 1 83.12 198 THR A O 1
ATOM 1597 N N . PRO A 1 199 ? -11.688 -28.484 17.938 1 83.25 199 PRO A N 1
ATOM 1598 C CA . PRO A 1 199 ? -13.07 -28.016 17.828 1 83.25 199 PRO A CA 1
ATOM 1599 C C . PRO A 1 199 ? -13.539 -27.891 16.391 1 83.25 199 PRO A C 1
ATOM 1601 O O . PRO A 1 199 ? -14.719 -28.094 16.094 1 83.25 199 PRO A O 1
ATOM 1604 N N . ARG A 1 200 ? -12.742 -27.625 15.516 1 83.31 200 ARG A N 1
ATOM 1605 C CA . ARG A 1 200 ? -13.086 -27.438 14.109 1 83.31 200 ARG A CA 1
ATOM 1606 C C . ARG A 1 200 ? -13.453 -28.766 13.453 1 83.31 200 ARG A C 1
ATOM 1608 O O . ARG A 1 200 ? -14.422 -28.859 12.695 1 83.31 200 ARG A O 1
ATOM 1615 N N . LEU A 1 201 ? -12.68 -29.797 13.789 1 82.44 201 LEU A N 1
ATOM 1616 C CA . LEU A 1 201 ? -12.992 -31.141 13.289 1 82.44 201 LEU A CA 1
ATOM 1617 C C . LEU A 1 201 ? -14.281 -31.672 13.906 1 82.44 201 LEU A C 1
ATOM 1619 O O . LEU A 1 201 ? -15.086 -32.312 13.227 1 82.44 201 LEU A O 1
ATOM 1623 N N . ALA A 1 202 ? -14.422 -31.391 15.156 1 80.31 202 ALA A N 1
ATOM 1624 C CA . ALA A 1 202 ? -15.648 -31.812 15.844 1 80.31 202 ALA A CA 1
ATOM 1625 C C . ALA A 1 202 ? -16.875 -31.172 15.195 1 80.31 202 ALA A C 1
ATOM 1627 O O . ALA A 1 202 ? -17.891 -31.844 15 1 80.31 202 ALA A O 1
ATOM 1628 N N . ARG A 1 203 ? -16.719 -29.906 14.859 1 80.81 203 ARG A N 1
ATOM 1629 C CA . ARG A 1 203 ? -17.812 -29.188 14.211 1 80.81 203 ARG A CA 1
ATOM 1630 C C . ARG A 1 203 ? -18.078 -29.734 12.812 1 80.81 203 ARG A C 1
ATOM 1632 O O . ARG A 1 203 ? -19.234 -29.922 12.422 1 80.81 203 ARG A O 1
ATOM 1639 N N . SER A 1 204 ? -17.094 -30.031 12.102 1 78.94 204 SER A N 1
ATOM 1640 C CA . SER A 1 204 ? -17.25 -30.516 10.734 1 78.94 204 SER A CA 1
ATOM 1641 C C . SER A 1 204 ? -17.891 -31.906 10.703 1 78.94 204 SER A C 1
ATOM 1643 O O . SER A 1 204 ? -18.828 -32.125 9.938 1 78.94 204 SER A O 1
ATOM 1645 N N . PHE A 1 205 ? -17.453 -32.781 11.586 1 79.31 205 PHE A N 1
ATOM 1646 C CA . PHE A 1 205 ? -18.016 -34.125 11.617 1 79.31 205 PHE A CA 1
ATOM 1647 C C . PHE A 1 205 ? -19.359 -34.156 12.336 1 79.31 205 PHE A C 1
ATOM 1649 O O . PHE A 1 205 ? -20.172 -35.062 12.141 1 79.31 205 PHE A O 1
ATOM 1656 N N . GLY A 1 206 ? -19.469 -33.156 13.148 1 79.88 206 GLY A N 1
ATOM 1657 C CA . GLY A 1 206 ? -20.719 -33.031 13.891 1 79.88 206 GLY A CA 1
ATOM 1658 C C . GLY A 1 206 ? -21.859 -32.469 13.062 1 79.88 206 GLY A C 1
ATOM 1659 O O . GLY A 1 206 ? -23 -32.406 13.531 1 79.88 206 GLY A O 1
ATOM 1660 N N . THR A 1 207 ? -21.625 -32.062 11.875 1 78.25 207 THR A N 1
ATOM 1661 C CA . THR A 1 207 ? -22.625 -31.531 10.945 1 78.25 207 THR A CA 1
ATOM 1662 C C . THR A 1 207 ? -22.891 -32.531 9.836 1 78.25 207 THR A C 1
ATOM 1664 O O . THR A 1 207 ? -21.984 -32.938 9.102 1 78.25 207 THR A O 1
ATOM 1667 N N . LYS A 1 208 ? -24.094 -32.906 9.75 1 79.5 208 LYS A N 1
ATOM 1668 C CA . LYS A 1 208 ? -24.484 -34.031 8.891 1 79.5 208 LYS A CA 1
ATOM 1669 C C . LYS A 1 208 ? -24 -33.812 7.465 1 79.5 208 LYS A C 1
ATOM 1671 O O . LYS A 1 208 ? -23.312 -34.688 6.914 1 79.5 208 LYS A O 1
ATOM 1676 N N . ASP A 1 209 ? -24.234 -32.688 6.906 1 71.94 209 ASP A N 1
ATOM 1677 C CA . ASP A 1 209 ? -23.906 -32.438 5.504 1 71.94 209 ASP A CA 1
ATOM 1678 C C . ASP A 1 209 ? -22.406 -32.375 5.297 1 71.94 209 ASP A C 1
ATOM 1680 O O . ASP A 1 209 ? -21.891 -32.875 4.289 1 71.94 209 ASP A O 1
ATOM 1684 N N . ILE A 1 210 ? -21.703 -31.844 6.211 1 75.44 210 ILE A N 1
ATOM 1685 C CA . ILE A 1 210 ? -20.25 -31.719 6.094 1 75.44 210 ILE A CA 1
ATOM 1686 C C . ILE A 1 210 ? -19.594 -33.062 6.328 1 75.44 210 ILE A C 1
ATOM 1688 O O . ILE A 1 210 ? -18.641 -33.438 5.629 1 75.44 210 ILE A O 1
ATOM 1692 N N . SER A 1 211 ? -20.188 -33.812 7.25 1 75.56 211 SER A N 1
ATOM 1693 C CA . SER A 1 211 ? -19.672 -35.125 7.523 1 75.56 211 SER A CA 1
ATOM 1694 C C . SER A 1 211 ? -19.812 -36.031 6.301 1 75.56 211 SER A C 1
ATOM 1696 O O . SER A 1 211 ? -18.891 -36.781 5.969 1 75.56 211 SER A O 1
ATOM 1698 N N . TYR A 1 212 ? -20.906 -35.812 5.684 1 72.06 212 TYR A N 1
ATOM 1699 C CA . TYR A 1 212 ? -21.141 -36.562 4.461 1 72.06 212 TYR A CA 1
ATOM 1700 C C . TYR A 1 212 ? -20.141 -36.188 3.379 1 72.06 212 TYR A C 1
ATOM 1702 O O . TYR A 1 212 ? -19.562 -37.062 2.715 1 72.06 212 TYR A O 1
ATOM 1710 N N . LEU A 1 213 ? -19.938 -34.906 3.244 1 68.44 213 LEU A N 1
ATOM 1711 C CA . LEU A 1 213 ? -19.016 -34.406 2.225 1 68.44 213 LEU A CA 1
ATOM 1712 C C . LEU A 1 213 ? -17.594 -34.875 2.488 1 68.44 213 LEU A C 1
ATOM 1714 O O . LEU A 1 213 ? -16.859 -35.219 1.554 1 68.44 213 LEU A O 1
ATOM 1718 N N . LEU A 1 214 ? -17.234 -34.938 3.705 1 70.62 214 LEU A N 1
ATOM 1719 C CA . LEU A 1 214 ? -15.875 -35.312 4.09 1 70.62 214 LEU A CA 1
ATOM 1720 C C . LEU A 1 214 ? -15.648 -36.812 3.893 1 70.62 214 LEU A C 1
ATOM 1722 O O . LEU A 1 214 ? -14.508 -37.25 3.682 1 70.62 214 LEU A O 1
ATOM 1726 N N . GLN A 1 215 ? -16.906 -37.469 3.803 1 66.69 215 GLN A N 1
ATOM 1727 C CA . GLN A 1 215 ? -16.781 -38.906 3.732 1 66.69 215 GLN A CA 1
ATOM 1728 C C . GLN A 1 215 ? -17.172 -39.438 2.346 1 66.69 215 GLN A C 1
ATOM 1730 O O . GLN A 1 215 ? -16.828 -40.562 1.982 1 66.69 215 GLN A O 1
ATOM 1735 N N . SER A 1 216 ? -18.109 -38.562 1.494 1 58.06 216 SER A N 1
ATOM 1736 C CA . SER A 1 216 ? -18.609 -38.969 0.187 1 58.06 216 SER A CA 1
ATOM 1737 C C . SER A 1 216 ? -17.516 -38.875 -0.871 1 58.06 216 SER A C 1
ATOM 1739 O O . SER A 1 216 ? -16.797 -37.875 -0.955 1 58.06 216 SER A O 1
ATOM 1741 N N . HIS A 1 217 ? -16.906 -39.938 -1.328 1 48.19 217 HIS A N 1
ATOM 1742 C CA . HIS A 1 217 ? -15.953 -39.969 -2.434 1 48.19 217 HIS A CA 1
ATOM 1743 C C . HIS A 1 217 ? -16.656 -40.312 -3.75 1 48.19 217 HIS A C 1
ATOM 1745 O O . HIS A 1 217 ? -17.5 -41.188 -3.807 1 48.19 217 HIS A O 1
ATOM 1751 N N . GLU A 1 218 ? -17.125 -39.5 -4.625 1 44.62 218 GLU A N 1
ATOM 1752 C CA . GLU A 1 218 ? -17.734 -40 -5.859 1 44.62 218 GLU A CA 1
ATOM 1753 C C . GLU A 1 218 ? -17.125 -41.312 -6.297 1 44.62 218 GLU A C 1
ATOM 1755 O O . GLU A 1 218 ? -17.672 -42 -7.16 1 44.62 218 GLU A O 1
ATOM 1760 N N . GLY A 1 219 ? -15.664 -41.469 -6.652 1 38.56 219 GLY A N 1
ATOM 1761 C CA . GLY A 1 219 ? -15.406 -42.719 -7.324 1 38.56 219 GLY A CA 1
ATOM 1762 C C . GLY A 1 219 ? -15.961 -43.938 -6.586 1 38.56 219 GLY A C 1
ATOM 1763 O O . GLY A 1 219 ? -16.5 -43.781 -5.48 1 38.56 219 GLY A O 1
ATOM 1764 N N . GLU A 1 220 ? -15.602 -45.344 -7.262 1 34.91 220 GLU A N 1
ATOM 1765 C CA . GLU A 1 220 ? -15.875 -46.719 -6.836 1 34.91 220 GLU A CA 1
ATOM 1766 C C . GLU A 1 220 ? -15.672 -46.875 -5.332 1 34.91 220 GLU A C 1
ATOM 1768 O O . GLU A 1 220 ? -14.93 -46.125 -4.715 1 34.91 220 GLU A O 1
ATOM 1773 N N . LYS A 1 221 ? -16.469 -47.906 -4.773 1 33.31 221 LYS A N 1
ATOM 1774 C CA . LYS A 1 221 ? -16.406 -48.656 -3.506 1 33.31 221 LYS A CA 1
ATOM 1775 C C . LYS A 1 221 ? -14.953 -48.812 -3.049 1 33.31 221 LYS A C 1
ATOM 1777 O O . LYS A 1 221 ? -14.328 -49.844 -3.322 1 33.31 221 LYS A O 1
ATOM 1782 N N . HIS A 1 222 ? -13.922 -48.094 -3.385 1 32.22 222 HIS A N 1
ATOM 1783 C CA . HIS A 1 222 ? -12.68 -48.688 -2.93 1 32.22 222 HIS A CA 1
ATOM 1784 C C . HIS A 1 222 ? -12.68 -48.875 -1.416 1 32.22 222 HIS A C 1
ATOM 1786 O O . HIS A 1 222 ? -13.109 -48 -0.678 1 32.22 222 HIS A O 1
ATOM 1792 N N . THR A 1 223 ? -12.812 -50.219 -0.913 1 29.86 223 THR A N 1
ATOM 1793 C CA . THR A 1 223 ? -12.672 -50.875 0.388 1 29.86 223 THR A CA 1
ATOM 1794 C C . THR A 1 223 ? -11.586 -50.188 1.214 1 29.86 223 THR A C 1
ATOM 1796 O O . THR A 1 223 ? -11.461 -50.438 2.412 1 29.86 223 THR A O 1
ATOM 1799 N N . SER A 1 224 ? -10.289 -50.156 0.598 1 28.77 224 SER A N 1
ATOM 1800 C CA . SER A 1 224 ? -9.203 -50 1.557 1 28.77 224 SER A CA 1
ATOM 1801 C C . SER A 1 224 ? -9.312 -48.688 2.328 1 28.77 224 SER A C 1
ATOM 1803 O O . SER A 1 224 ? -9.891 -47.719 1.834 1 28.77 224 SER A O 1
ATOM 1805 N N . SER A 1 225 ? -9.125 -48.719 3.693 1 28.3 225 SER A N 1
ATOM 1806 C CA . SER A 1 225 ? -9.031 -47.812 4.832 1 28.3 225 SER A CA 1
ATOM 1807 C C . SER A 1 225 ? -8.367 -46.5 4.438 1 28.3 225 SER A C 1
ATOM 1809 O O . SER A 1 225 ? -8.234 -45.594 5.262 1 28.3 225 SER A O 1
ATOM 1811 N N . THR A 1 226 ? -7.395 -46.625 3.521 1 30.83 226 THR A N 1
ATOM 1812 C CA . THR A 1 226 ? -6.574 -45.438 3.328 1 30.83 226 THR A CA 1
ATOM 1813 C C . THR A 1 226 ? -7.406 -44.281 2.777 1 30.83 226 THR A C 1
ATOM 1815 O O . THR A 1 226 ? -7.391 -44.031 1.572 1 30.83 226 THR A O 1
ATOM 1818 N N . GLY A 1 227 ? -8.68 -44.25 2.961 1 29.09 227 GLY A N 1
ATOM 1819 C CA . GLY A 1 227 ? -9.766 -43.531 2.328 1 29.09 227 GLY A CA 1
ATOM 1820 C C . GLY A 1 227 ? -9.57 -42.031 2.365 1 29.09 227 GLY A C 1
ATOM 1821 O O . GLY A 1 227 ? -9.797 -41.344 1.367 1 29.09 227 GLY A O 1
ATOM 1822 N N . GLY A 1 228 ? -9.617 -41.469 3.566 1 30.17 228 GLY A N 1
ATOM 1823 C CA . GLY A 1 228 ? -9.891 -40.062 3.744 1 30.17 228 GLY A CA 1
ATOM 1824 C C . GLY A 1 228 ? -8.82 -39.156 3.143 1 30.17 228 GLY A C 1
ATOM 1825 O O . GLY A 1 228 ? -9.109 -38.031 2.727 1 30.17 228 GLY A O 1
ATOM 1826 N N . ILE A 1 229 ? -7.527 -39.5 3.475 1 31.94 229 ILE A N 1
ATOM 1827 C CA . ILE A 1 229 ? -6.375 -38.656 3.123 1 31.94 229 ILE A CA 1
ATOM 1828 C C . ILE A 1 229 ? -6.336 -38.438 1.61 1 31.94 229 ILE A C 1
ATOM 1830 O O . ILE A 1 229 ? -5.945 -37.375 1.137 1 31.94 229 ILE A O 1
ATOM 1834 N N . ILE A 1 230 ? -6.531 -39.531 0.906 1 34.25 230 ILE A N 1
ATOM 1835 C CA . ILE A 1 230 ? -6.363 -39.719 -0.532 1 34.25 230 ILE A CA 1
ATOM 1836 C C . ILE A 1 230 ? -7.328 -38.812 -1.285 1 34.25 230 ILE A C 1
ATOM 1838 O O . ILE A 1 230 ? -7.152 -38.562 -2.482 1 34.25 230 ILE A O 1
ATOM 1842 N N . LYS A 1 231 ? -8.352 -38.438 -0.578 1 36.69 231 LYS A N 1
ATOM 1843 C CA . LYS A 1 231 ? -9.367 -37.594 -1.182 1 36.69 231 LYS A CA 1
ATOM 1844 C C . LYS A 1 231 ? -8.828 -36.188 -1.445 1 36.69 231 LYS A C 1
ATOM 1846 O O . LYS A 1 231 ? -9.164 -35.562 -2.451 1 36.69 231 LYS A O 1
ATOM 1851 N N . VAL A 1 232 ? -8.219 -35.594 -0.498 1 37.88 232 VAL A N 1
ATOM 1852 C CA . VAL A 1 232 ? -7.617 -34.281 -0.702 1 37.88 232 VAL A CA 1
ATOM 1853 C C . VAL A 1 232 ? -6.621 -34.344 -1.857 1 37.88 232 VAL A C 1
ATOM 1855 O O . VAL A 1 232 ? -6.566 -33.438 -2.691 1 37.88 232 VAL A O 1
ATOM 1858 N N . GLU A 1 233 ? -5.707 -35.312 -1.871 1 39.41 233 GLU A N 1
ATOM 1859 C CA . GLU A 1 233 ? -4.754 -35.531 -2.953 1 39.41 233 GLU A CA 1
ATOM 1860 C C . GLU A 1 233 ? -5.473 -35.812 -4.27 1 39.41 233 GLU A C 1
ATOM 1862 O O . GLU A 1 233 ? -4.992 -35.438 -5.34 1 39.41 233 GLU A O 1
ATOM 1867 N N . ARG A 1 234 ? -6.59 -36.562 -4.121 1 40.19 234 ARG A N 1
ATOM 1868 C CA . ARG A 1 234 ? -7.348 -36.875 -5.332 1 40.19 234 ARG A CA 1
ATOM 1869 C C . ARG A 1 234 ? -8.375 -35.781 -5.629 1 40.19 234 ARG A C 1
ATOM 1871 O O . ARG A 1 234 ? -9.062 -35.844 -6.648 1 40.19 234 ARG A O 1
ATOM 1878 N N . SER A 1 235 ? -8.664 -35.094 -4.523 1 46.31 235 SER A N 1
ATOM 1879 C CA . SER A 1 235 ? -9.562 -33.969 -4.859 1 46.31 235 SER A CA 1
ATOM 1880 C C . SER A 1 235 ? -8.953 -33.062 -5.922 1 46.31 235 SER A C 1
ATOM 1882 O O . SER A 1 235 ? -7.727 -32.938 -6.008 1 46.31 235 SER A O 1
ATOM 1884 N N . ILE A 1 236 ? -9.781 -32.719 -6.742 1 50.69 236 ILE A N 1
ATOM 1885 C CA . ILE A 1 236 ? -9.461 -31.766 -7.812 1 50.69 236 ILE A CA 1
ATOM 1886 C C . ILE A 1 236 ? -8.766 -30.531 -7.234 1 50.69 236 ILE A C 1
ATOM 1888 O O . ILE A 1 236 ? -9.188 -30.016 -6.203 1 50.69 236 ILE A O 1
ATOM 1892 N N . GLN A 1 237 ? -7.477 -30.453 -7.496 1 56.25 237 GLN A N 1
ATOM 1893 C CA . GLN A 1 237 ? -6.625 -29.344 -7.078 1 56.25 237 GLN A CA 1
ATOM 1894 C C . GLN A 1 237 ? -7.449 -28.078 -6.828 1 56.25 237 GLN A C 1
ATOM 1896 O O . GLN A 1 237 ? -7.207 -27.359 -5.859 1 56.25 237 GLN A O 1
ATOM 1901 N N . SER A 1 238 ? -8.477 -27.938 -7.586 1 53.31 238 SER A N 1
ATOM 1902 C CA . SER A 1 238 ? -9.266 -26.719 -7.492 1 53.31 238 SER A CA 1
ATOM 1903 C C . SER A 1 238 ? -10.062 -26.672 -6.195 1 53.31 238 SER A C 1
ATOM 1905 O O . SER A 1 238 ? -10.297 -25.594 -5.645 1 53.31 238 SER A O 1
ATOM 1907 N N . GLN A 1 239 ? -10.398 -27.844 -5.75 1 59.59 239 GLN A N 1
ATOM 1908 C CA . GLN A 1 239 ? -11.164 -27.875 -4.508 1 59.59 239 GLN A CA 1
ATOM 1909 C C . GLN A 1 239 ? -10.242 -27.719 -3.297 1 59.59 239 GLN A C 1
ATOM 1911 O O . GLN A 1 239 ? -10.602 -27.062 -2.316 1 59.59 239 GLN A O 1
ATOM 1916 N N . ARG A 1 240 ? -9.047 -28.281 -3.564 1 62.31 240 ARG A N 1
ATOM 1917 C CA . ARG A 1 240 ? -8.102 -28.234 -2.453 1 62.31 240 ARG A CA 1
ATOM 1918 C C . ARG A 1 240 ? -7.645 -26.812 -2.176 1 62.31 240 ARG A C 1
ATOM 1920 O O . ARG A 1 240 ? -7.484 -26.422 -1.018 1 62.31 240 ARG A O 1
ATOM 1927 N N . TYR A 1 241 ? -7.574 -26.203 -3.227 1 63.56 241 TYR A N 1
ATOM 1928 C CA . TYR A 1 241 ? -6.969 -24.891 -3.059 1 63.56 241 TYR A CA 1
ATOM 1929 C C . TYR A 1 241 ? -8.031 -23.797 -3.016 1 63.56 241 TYR A C 1
ATOM 1931 O O . TYR A 1 241 ? -7.715 -22.609 -3.121 1 63.56 241 TYR A O 1
ATOM 1939 N N . HIS A 1 242 ? -9.188 -24.297 -2.791 1 65.19 242 HIS A N 1
ATOM 1940 C CA . HIS A 1 242 ? -10.211 -23.297 -2.5 1 65.19 242 HIS A CA 1
ATOM 1941 C C . HIS A 1 242 ? -9.961 -22.625 -1.153 1 65.19 242 HIS A C 1
ATOM 1943 O O . HIS A 1 242 ? -9.602 -23.297 -0.181 1 65.19 242 HIS A O 1
ATOM 1949 N N . LEU A 1 243 ? -10.125 -21.422 -1.105 1 66.06 243 LEU A N 1
ATOM 1950 C CA . LEU A 1 243 ? -9.82 -20.641 0.083 1 66.06 243 LEU A CA 1
ATOM 1951 C C . LEU A 1 243 ? -10.57 -21.172 1.298 1 66.06 243 LEU A C 1
ATOM 1953 O O . LEU A 1 243 ? -10.039 -21.188 2.408 1 66.06 243 LEU A O 1
ATOM 1957 N N . GLY A 1 244 ? -11.742 -21.656 1 1 67.19 244 GLY A N 1
ATOM 1958 C CA . GLY A 1 244 ? -12.57 -22.156 2.086 1 67.19 244 GLY A CA 1
ATOM 1959 C C . GLY A 1 244 ? -12.07 -23.469 2.658 1 67.19 244 GLY A C 1
ATOM 1960 O O . GLY A 1 244 ? -12.445 -23.859 3.771 1 67.19 244 GLY A O 1
ATOM 1961 N N . ASN A 1 245 ? -11.18 -24.094 1.909 1 72.25 245 ASN A N 1
ATOM 1962 C CA . ASN A 1 245 ? -10.719 -25.406 2.359 1 72.25 245 ASN A CA 1
ATOM 1963 C C . ASN A 1 245 ? -9.32 -25.328 2.971 1 72.25 245 ASN A C 1
ATOM 1965 O O . ASN A 1 245 ? -8.789 -26.328 3.453 1 72.25 245 ASN A O 1
ATOM 1969 N N . LEU A 1 246 ? -8.734 -24.219 2.914 1 77.75 246 LEU A N 1
ATOM 1970 C CA . LEU A 1 246 ? -7.465 -23.984 3.596 1 77.75 246 LEU A CA 1
ATOM 1971 C C . LEU A 1 246 ? -7.695 -23.547 5.035 1 77.75 246 LEU A C 1
ATOM 1973 O O . LEU A 1 246 ? -8.555 -22.703 5.301 1 77.75 246 LEU A O 1
ATOM 1977 N N . VAL A 1 247 ? -6.941 -24.188 5.918 1 83.12 247 VAL A N 1
ATOM 1978 C CA . VAL A 1 247 ? -7.184 -23.922 7.332 1 83.12 247 VAL A CA 1
ATOM 1979 C C . VAL A 1 247 ? -5.961 -23.266 7.953 1 83.12 247 VAL A C 1
ATOM 1981 O O . VAL A 1 247 ? -4.84 -23.75 7.809 1 83.12 247 VAL A O 1
ATOM 1984 N N . LEU A 1 248 ? -6.184 -22.172 8.625 1 86.25 248 LEU A N 1
ATOM 1985 C CA . LEU A 1 248 ? -5.141 -21.469 9.367 1 86.25 248 LEU A CA 1
ATOM 1986 C C . LEU A 1 248 ? -5.117 -21.906 10.828 1 86.25 248 LEU A C 1
ATOM 1988 O O . LEU A 1 248 ? -6.156 -21.906 11.492 1 86.25 248 LEU A O 1
ATOM 1992 N N . VAL A 1 249 ? -3.955 -22.312 11.367 1 87 249 VAL A N 1
ATOM 1993 C CA . VAL A 1 249 ? -3.898 -22.766 12.758 1 87 249 VAL A CA 1
ATOM 1994 C C . VAL A 1 249 ? -3.193 -21.719 13.609 1 87 249 VAL A C 1
ATOM 1996 O O . VAL A 1 249 ? -3.418 -21.641 14.82 1 87 249 VAL A O 1
ATOM 1999 N N . GLY A 1 250 ? -2.35 -20.984 12.992 1 85.69 250 GLY A N 1
ATOM 2000 C CA . GLY A 1 250 ? -1.675 -19.969 13.773 1 85.69 250 GLY A CA 1
ATOM 2001 C C . GLY A 1 250 ? -0.796 -19.062 12.93 1 85.69 250 GLY A C 1
ATOM 2002 O O . GLY A 1 250 ? -0.457 -19.391 11.797 1 85.69 250 GLY A O 1
ATOM 2003 N N . ILE A 1 251 ? -0.531 -17.938 13.523 1 81.56 251 ILE A N 1
ATOM 2004 C CA . ILE A 1 251 ? 0.393 -16.969 12.938 1 81.56 251 ILE A CA 1
ATOM 2005 C C . ILE A 1 251 ? 1.474 -16.609 13.953 1 81.56 251 ILE A C 1
ATOM 2007 O O . ILE A 1 251 ? 1.167 -16.234 15.094 1 81.56 251 ILE A O 1
ATOM 2011 N N . ILE A 1 252 ? 2.707 -16.844 13.523 1 83.44 252 ILE A N 1
ATOM 2012 C CA . ILE A 1 252 ? 3.816 -16.5 14.406 1 83.44 252 ILE A CA 1
ATOM 2013 C C . ILE A 1 252 ? 4.195 -15.039 14.211 1 83.44 252 ILE A C 1
ATOM 2015 O O . ILE A 1 252 ? 4.523 -14.617 13.094 1 83.44 252 ILE A O 1
ATOM 2019 N N . ALA A 1 253 ? 4.168 -14.258 15.273 1 76.31 253 ALA A N 1
ATOM 2020 C CA . ALA A 1 253 ? 4.465 -12.828 15.203 1 76.31 253 ALA A CA 1
ATOM 2021 C C . ALA A 1 253 ? 5.957 -12.594 14.992 1 76.31 253 ALA A C 1
ATOM 2023 O O . ALA A 1 253 ? 6.793 -13.352 15.484 1 76.31 253 ALA A O 1
ATOM 2024 N N . SER A 1 254 ? 6.219 -11.531 14.227 1 68.44 254 SER A N 1
ATOM 2025 C CA . SER A 1 254 ? 7.613 -11.148 14.016 1 68.44 254 SER A CA 1
ATOM 2026 C C . SER A 1 254 ? 8.234 -10.594 15.297 1 68.44 254 SER A C 1
ATOM 2028 O O . SER A 1 254 ? 7.52 -10.172 16.203 1 68.44 254 SER A O 1
ATOM 2030 N N . GLN A 1 255 ? 9.539 -10.844 15.344 1 64.12 255 GLN A N 1
ATOM 2031 C CA . GLN A 1 255 ? 10.266 -10.258 16.469 1 64.12 255 GLN A CA 1
ATOM 2032 C C . GLN A 1 255 ? 10.289 -8.734 16.375 1 64.12 255 GLN A C 1
ATOM 2034 O O . GLN A 1 255 ? 9.641 -8.156 15.5 1 64.12 255 GLN A O 1
ATOM 2039 N N . VAL A 1 256 ? 10.969 -8.242 17.359 1 57.22 256 VAL A N 1
ATOM 2040 C CA . VAL A 1 256 ? 11.109 -6.789 17.406 1 57.22 256 VAL A CA 1
ATOM 2041 C C . VAL A 1 256 ? 11.719 -6.289 16.094 1 57.22 256 VAL A C 1
ATOM 2043 O O . VAL A 1 256 ? 12.625 -6.922 15.547 1 57.22 256 VAL A O 1
ATOM 2046 N N . GLN A 1 257 ? 11.188 -5.293 15.461 1 47.75 257 GLN A N 1
ATOM 2047 C CA . GLN A 1 257 ? 11.664 -4.605 14.266 1 47.75 257 GLN A CA 1
ATOM 2048 C C . GLN A 1 257 ? 11.445 -5.453 13.016 1 47.75 257 GLN A C 1
ATOM 2050 O O . GLN A 1 257 ? 12.266 -5.434 12.094 1 47.75 257 GLN A O 1
ATOM 2055 N N . GLY A 1 258 ? 10.492 -6.438 13.141 1 57.16 258 GLY A N 1
ATOM 2056 C CA . GLY A 1 258 ? 10.133 -7.188 11.953 1 57.16 258 GLY A CA 1
ATOM 2057 C C . GLY A 1 258 ? 11.055 -8.359 11.68 1 57.16 258 GLY A C 1
ATOM 2058 O O . GLY A 1 258 ? 11.031 -8.938 10.594 1 57.16 258 GLY A O 1
ATOM 2059 N N . ALA A 1 259 ? 11.852 -8.68 12.672 1 65.38 259 ALA A N 1
ATOM 2060 C CA . ALA A 1 259 ? 12.781 -9.789 12.492 1 65.38 259 ALA A CA 1
ATOM 2061 C C . ALA A 1 259 ? 12.055 -11.133 12.578 1 65.38 259 ALA A C 1
ATOM 2063 O O . ALA A 1 259 ? 10.984 -11.227 13.18 1 65.38 259 ALA A O 1
ATOM 2064 N N . GLU A 1 260 ? 12.648 -12.117 11.914 1 74.5 260 GLU A N 1
ATOM 2065 C CA . GLU A 1 260 ? 12.094 -13.469 11.93 1 74.5 260 GLU A CA 1
ATOM 2066 C C . GLU A 1 260 ? 12.266 -14.117 13.297 1 74.5 260 GLU A C 1
ATOM 2068 O O . GLU A 1 260 ? 13.203 -13.805 14.031 1 74.5 260 GLU A O 1
ATOM 2073 N N . PRO A 1 261 ? 11.328 -15.031 13.586 1 78.88 261 PRO A N 1
ATOM 2074 C CA . PRO A 1 261 ? 11.469 -15.766 14.844 1 78.88 261 PRO A CA 1
ATOM 2075 C C . PRO A 1 261 ? 12.742 -16.594 14.906 1 78.88 261 PRO A C 1
ATOM 2077 O O . PRO A 1 261 ? 13.156 -17.172 13.898 1 78.88 261 PRO A O 1
ATOM 2080 N N . LYS A 1 262 ? 13.383 -16.594 16 1 78.38 262 LYS A N 1
ATOM 2081 C CA . LYS A 1 262 ? 14.641 -17.312 16.188 1 78.38 262 LYS A CA 1
ATOM 2082 C C . LYS A 1 262 ? 14.43 -18.812 16.156 1 78.38 262 LYS A C 1
ATOM 2084 O O . LYS A 1 262 ? 15.273 -19.547 15.633 1 78.38 262 LYS A O 1
ATOM 2089 N N . SER A 1 263 ? 13.383 -19.281 16.781 1 84.88 263 SER A N 1
ATOM 2090 C CA . SER A 1 263 ? 13.039 -20.688 16.734 1 84.88 263 SER A CA 1
ATOM 2091 C C . SER A 1 263 ? 11.555 -20.891 16.438 1 84.88 263 SER A C 1
ATOM 2093 O O . SER A 1 263 ? 10.711 -20.125 16.906 1 84.88 263 SER A O 1
ATOM 2095 N N . ARG A 1 264 ? 11.25 -21.938 15.711 1 87.62 264 ARG A N 1
ATOM 2096 C CA . ARG A 1 264 ? 9.867 -22.234 15.344 1 87.62 264 ARG A CA 1
ATOM 2097 C C . ARG A 1 264 ? 9.359 -23.469 16.078 1 87.62 264 ARG A C 1
ATOM 2099 O O . ARG A 1 264 ? 8.156 -23.734 16.078 1 87.62 264 ARG A O 1
ATOM 2106 N N . ASP A 1 265 ? 10.203 -24.078 16.781 1 89.94 265 ASP A N 1
ATOM 2107 C CA . ASP A 1 265 ? 9.914 -25.359 17.391 1 89.94 265 ASP A CA 1
ATOM 2108 C C . ASP A 1 265 ? 8.82 -25.234 18.453 1 89.94 265 ASP A C 1
ATOM 2110 O O . ASP A 1 265 ? 7.883 -26.047 18.484 1 89.94 265 ASP A O 1
ATOM 2114 N N . PRO A 1 266 ? 8.953 -24.156 19.297 1 90.69 266 PRO A N 1
ATOM 2115 C CA . PRO A 1 266 ? 7.914 -24.062 20.328 1 90.69 266 PRO A CA 1
ATOM 2116 C C . PRO A 1 266 ? 6.516 -23.906 19.75 1 90.69 266 PRO A C 1
ATOM 2118 O O . PRO A 1 266 ? 5.535 -24.359 20.344 1 90.69 266 PRO A O 1
ATOM 2121 N N . TYR A 1 267 ? 6.434 -23.344 18.656 1 89.44 267 TYR A N 1
ATOM 2122 C CA . TYR A 1 267 ? 5.141 -23.094 18.031 1 89.44 267 TYR A CA 1
ATOM 2123 C C . TYR A 1 267 ? 4.629 -24.344 17.328 1 89.44 267 TYR A C 1
ATOM 2125 O O . TYR A 1 267 ? 3.441 -24.656 17.406 1 89.44 267 TYR A O 1
ATOM 2133 N N . LEU A 1 268 ? 5.52 -25.031 16.672 1 89.44 268 LEU A N 1
ATOM 2134 C CA . LEU A 1 268 ? 5.152 -26.266 15.992 1 89.44 268 LEU A CA 1
ATOM 2135 C C . LEU A 1 268 ? 4.77 -27.344 17 1 89.44 268 LEU A C 1
ATOM 2137 O O . LEU A 1 268 ? 3.939 -28.203 16.703 1 89.44 268 LEU A O 1
ATOM 2141 N N . GLU A 1 269 ? 5.371 -27.219 18.109 1 90.44 269 GLU A N 1
ATOM 2142 C CA . GLU A 1 269 ? 5.105 -28.203 19.156 1 90.44 269 GLU A CA 1
ATOM 2143 C C . GLU A 1 269 ? 3.637 -28.172 19.578 1 90.44 269 GLU A C 1
ATOM 2145 O O . GLU A 1 269 ? 3.068 -29.219 19.906 1 90.44 269 GLU A O 1
ATOM 2150 N N . VAL A 1 270 ? 3.039 -27 19.531 1 89.94 270 VAL A N 1
ATOM 2151 C CA . VAL A 1 270 ? 1.628 -26.875 19.891 1 89.94 270 VAL A CA 1
ATOM 2152 C C . VAL A 1 270 ? 0.777 -27.688 18.906 1 89.94 270 VAL A C 1
ATOM 2154 O O . VAL A 1 270 ? -0.117 -28.422 19.312 1 89.94 270 VAL A O 1
ATOM 2157 N N . LEU A 1 271 ? 1.081 -27.578 17.656 1 87.81 271 LEU A N 1
ATOM 2158 C CA . LEU A 1 271 ? 0.348 -28.312 16.609 1 87.81 271 LEU A CA 1
ATOM 2159 C C . LEU A 1 271 ? 0.569 -29.812 16.734 1 87.81 271 LEU A C 1
ATOM 2161 O O . LEU A 1 271 ? -0.379 -30.594 16.641 1 87.81 271 LEU A O 1
ATOM 2165 N N . ILE A 1 272 ? 1.803 -30.234 17.016 1 88.81 272 ILE A N 1
ATOM 2166 C CA . ILE A 1 272 ? 2.139 -31.656 17.141 1 88.81 272 ILE A CA 1
ATOM 2167 C C . ILE A 1 272 ? 1.413 -32.25 18.328 1 88.81 272 ILE A C 1
ATOM 2169 O O . ILE A 1 272 ? 0.855 -33.375 18.234 1 88.81 272 ILE A O 1
ATOM 2173 N N . ASP A 1 273 ? 1.422 -31.547 19.406 1 88.38 273 ASP A N 1
ATOM 2174 C CA . ASP A 1 273 ? 0.73 -32.031 20.594 1 88.38 273 ASP A CA 1
ATOM 2175 C C . ASP A 1 273 ? -0.757 -32.25 20.328 1 88.38 273 ASP A C 1
ATOM 2177 O O . ASP A 1 273 ? -1.351 -33.219 20.797 1 88.38 273 ASP A O 1
ATOM 2181 N N . GLU A 1 274 ? -1.334 -31.328 19.594 1 85.88 274 GLU A N 1
ATOM 2182 C CA . GLU A 1 274 ? -2.752 -31.453 19.266 1 85.88 274 GLU A CA 1
ATOM 2183 C C . GLU A 1 274 ? -3.002 -32.656 18.344 1 85.88 274 GLU A C 1
ATOM 2185 O O . GLU A 1 274 ? -3.99 -33.375 18.5 1 85.88 274 GLU A O 1
ATOM 2190 N N . ILE A 1 275 ? -2.129 -32.875 17.422 1 84.81 275 ILE A N 1
ATOM 2191 C CA . ILE A 1 275 ? -2.264 -34 16.5 1 84.81 275 ILE A CA 1
ATOM 2192 C C . ILE A 1 275 ? -2.172 -35.312 17.266 1 84.81 275 ILE A C 1
ATOM 2194 O O . ILE A 1 275 ? -2.953 -36.219 17.016 1 84.81 275 ILE A O 1
ATOM 2198 N N . ILE A 1 276 ? -1.224 -35.375 18.203 1 85 276 ILE A N 1
ATOM 2199 C CA . ILE A 1 276 ? -1.068 -36.562 19.016 1 85 276 ILE A CA 1
ATOM 2200 C C . ILE A 1 276 ? -2.322 -36.781 19.859 1 85 276 ILE A C 1
ATOM 2202 O O . ILE A 1 276 ? -2.809 -37.906 20 1 85 276 ILE A O 1
ATOM 2206 N N . PHE A 1 277 ? -2.848 -35.75 20.312 1 83.56 277 PHE A N 1
ATOM 2207 C CA . PHE A 1 277 ? -4.066 -35.781 21.109 1 83.56 277 PHE A CA 1
ATOM 2208 C C . PHE A 1 277 ? -5.238 -36.281 20.281 1 83.56 277 PHE A C 1
ATOM 2210 O O . PHE A 1 277 ? -6.008 -37.156 20.734 1 83.56 277 PHE A O 1
ATOM 2217 N N . LEU A 1 278 ? -5.383 -35.812 19.141 1 80.75 278 LEU A N 1
ATOM 2218 C CA . LEU A 1 278 ? -6.496 -36.156 18.266 1 80.75 278 LEU A CA 1
ATOM 2219 C C . LEU A 1 278 ? -6.453 -37.625 17.844 1 80.75 278 LEU A C 1
ATOM 2221 O O . LEU A 1 278 ? -7.484 -38.219 17.531 1 80.75 278 LEU A O 1
ATOM 2225 N N . ARG A 1 279 ? -5.285 -38.188 17.844 1 76.62 279 ARG A N 1
ATOM 2226 C CA . ARG A 1 279 ? -5.141 -39.594 17.484 1 76.62 279 ARG A CA 1
ATOM 2227 C C . ARG A 1 279 ? -5.863 -40.469 18.484 1 76.62 279 ARG A C 1
ATOM 2229 O O . ARG A 1 279 ? -6.289 -41.594 18.141 1 76.62 279 ARG A O 1
ATOM 2236 N N . GLY A 1 280 ? -6.043 -40.062 19.672 1 74.56 280 GLY A N 1
ATOM 2237 C CA . GLY A 1 280 ? -6.688 -40.875 20.703 1 74.56 280 GLY A CA 1
ATOM 2238 C C . GLY A 1 280 ? -8.102 -40.438 21.016 1 74.56 280 GLY A C 1
ATOM 2239 O O . GLY A 1 280 ? -8.75 -40.969 21.906 1 74.56 280 GLY A O 1
ATOM 2240 N N . CYS A 1 281 ? -8.625 -39.5 20.172 1 75.44 281 CYS A N 1
ATOM 2241 C CA . CYS A 1 281 ? -9.922 -38.906 20.5 1 75.44 281 CYS A CA 1
ATOM 2242 C C . CYS A 1 281 ? -11.023 -39.531 19.656 1 75.44 281 CYS A C 1
ATOM 2244 O O . CYS A 1 281 ? -10.789 -39.969 18.531 1 75.44 281 CYS A O 1
ATOM 2246 N N . LYS A 1 282 ? -12.18 -39.656 20.312 1 80.06 282 LYS A N 1
ATOM 2247 C CA . LYS A 1 282 ? -13.375 -40.125 19.609 1 80.06 282 LYS A CA 1
ATOM 2248 C C . LYS A 1 282 ? -14.281 -38.938 19.25 1 80.06 282 LYS A C 1
ATOM 2250 O O . LYS A 1 282 ? -14.5 -38.062 20.078 1 80.06 282 LYS A O 1
ATOM 2255 N N . LEU A 1 283 ? -14.586 -38.875 17.969 1 77.94 283 LEU A N 1
ATOM 2256 C CA . LEU A 1 283 ? -15.477 -37.812 17.5 1 77.94 283 LEU A CA 1
ATOM 2257 C C . LEU A 1 283 ? -16.828 -38.375 17.094 1 77.94 283 LEU A C 1
ATOM 2259 O O . LEU A 1 283 ? -16.984 -39.594 16.938 1 77.94 283 LEU A O 1
ATOM 2263 N N . TYR A 1 284 ? -17.781 -37.562 17.062 1 81.56 284 TYR A N 1
ATOM 2264 C CA . TYR A 1 284 ? -19.125 -37.938 16.641 1 81.56 284 TYR A CA 1
ATOM 2265 C C . TYR A 1 284 ? -19.344 -37.625 15.164 1 81.56 284 TYR A C 1
ATOM 2267 O O . TYR A 1 284 ? -19.047 -36.531 14.703 1 81.56 284 TYR A O 1
ATOM 2275 N N . ASP A 1 285 ? -19.734 -38.625 14.516 1 77.38 285 ASP A N 1
ATOM 2276 C CA . ASP A 1 285 ? -20.094 -38.469 13.109 1 77.38 285 ASP A CA 1
ATOM 2277 C C . ASP A 1 285 ? -21.594 -38.281 12.938 1 77.38 285 ASP A C 1
ATOM 2279 O O . ASP A 1 285 ? -22.375 -39.219 13.102 1 77.38 285 ASP A O 1
ATOM 2283 N N . ALA A 1 286 ? -22 -37.156 12.5 1 80.19 286 ALA A N 1
ATOM 2284 C CA . ALA A 1 286 ? -23.422 -36.812 12.398 1 80.19 286 ALA A CA 1
ATOM 2285 C C . ALA A 1 286 ? -24.078 -37.531 11.219 1 80.19 286 ALA A C 1
ATOM 2287 O O . ALA A 1 286 ? -25.281 -37.75 11.234 1 80.19 286 ALA A O 1
ATOM 2288 N N . TYR A 1 287 ? -23.344 -37.875 10.25 1 78.38 287 TYR A N 1
ATOM 2289 C CA . TYR A 1 287 ? -23.906 -38.562 9.086 1 78.38 287 TYR A CA 1
ATOM 2290 C C . TYR A 1 287 ? -24.234 -40 9.43 1 78.38 287 TYR A C 1
ATOM 2292 O O . TYR A 1 287 ? -25.328 -40.5 9.117 1 78.38 287 TYR A O 1
ATOM 2300 N N . LYS A 1 288 ? -23.312 -40.625 10.117 1 80.44 288 LYS A N 1
ATOM 2301 C CA . LYS A 1 288 ? -23.516 -42.031 10.492 1 80.44 288 LYS A CA 1
ATOM 2302 C C . LYS A 1 288 ? -24.156 -42.125 11.867 1 80.44 288 LYS A C 1
ATOM 2304 O O . LYS A 1 288 ? -24.516 -43.219 12.305 1 80.44 288 LYS A O 1
ATOM 2309 N N . LYS A 1 289 ? -24.297 -41.062 12.5 1 81 289 LYS A N 1
ATOM 2310 C CA . LYS A 1 289 ? -24.891 -41 13.836 1 81 289 LYS A CA 1
ATOM 2311 C C . LYS A 1 289 ? -24.188 -41.969 14.789 1 81 289 LYS A C 1
ATOM 2313 O O . LYS A 1 289 ? -24.844 -42.75 15.484 1 81 289 LYS A O 1
ATOM 2318 N N . ALA A 1 290 ? -22.891 -42.031 14.711 1 81.94 290 ALA A N 1
ATOM 2319 C CA . ALA A 1 290 ? -22.094 -42.938 15.555 1 81.94 290 ALA A CA 1
ATOM 2320 C C . ALA A 1 290 ? -20.734 -42.312 15.883 1 81.94 290 ALA A C 1
ATOM 2322 O O . ALA A 1 290 ? -20.234 -41.469 15.125 1 81.94 290 ALA A O 1
ATOM 2323 N N . PRO A 1 291 ? -20.219 -42.594 17.047 1 80.75 291 PRO A N 1
ATOM 2324 C CA . PRO A 1 291 ? -18.859 -42.156 17.344 1 80.75 291 PRO A CA 1
ATOM 2325 C C . PRO A 1 291 ? -17.812 -42.906 16.5 1 80.75 291 PRO A C 1
ATOM 2327 O O . PRO A 1 291 ? -18.016 -44.062 16.109 1 80.75 291 PRO A O 1
ATOM 2330 N N . PHE A 1 292 ? -16.781 -42.219 16.125 1 77.38 292 PHE A N 1
ATOM 2331 C CA . PHE A 1 292 ? -15.703 -42.844 15.375 1 77.38 292 PHE A CA 1
ATOM 2332 C C . PHE A 1 292 ? -14.352 -42.312 15.82 1 77.38 292 PHE A C 1
ATOM 2334 O O . PHE A 1 292 ? -14.281 -41.25 16.469 1 77.38 292 PHE A O 1
ATOM 2341 N N . ASN A 1 293 ? -13.398 -43.125 15.641 1 74.31 293 ASN A N 1
ATOM 2342 C CA . ASN A 1 293 ? -12.031 -42.719 15.938 1 74.31 293 ASN A CA 1
ATOM 2343 C C . ASN A 1 293 ? -11.391 -42 14.75 1 74.31 293 ASN A C 1
ATOM 2345 O O . ASN A 1 293 ? -11.297 -42.562 13.656 1 74.31 293 ASN A O 1
ATOM 2349 N N . VAL A 1 294 ? -11.07 -40.75 15.047 1 71.44 294 VAL A N 1
ATOM 2350 C CA . VAL A 1 294 ? -10.414 -39.969 14.008 1 71.44 294 VAL A CA 1
ATOM 2351 C C . VAL A 1 294 ? -8.898 -40 14.195 1 71.44 294 VAL A C 1
ATOM 2353 O O . VAL A 1 294 ? -8.406 -39.938 15.32 1 71.44 294 VAL A O 1
ATOM 2356 N N . LYS A 1 295 ? -8.18 -40.375 13.117 1 72.75 295 LYS A N 1
ATOM 2357 C CA . LYS A 1 295 ? -6.719 -40.281 13.109 1 72.75 295 LYS A CA 1
ATOM 2358 C C . LYS A 1 295 ? -6.238 -39.156 12.219 1 72.75 295 LYS A C 1
ATOM 2360 O O . LYS A 1 295 ? -6.59 -39.094 11.039 1 72.75 295 LYS A O 1
ATOM 2365 N N . VAL A 1 296 ? -5.535 -38.25 12.859 1 76.06 296 VAL A N 1
ATOM 2366 C CA . VAL A 1 296 ? -5.023 -37.062 12.133 1 76.06 296 VAL A CA 1
ATOM 2367 C C . VAL A 1 296 ? -3.51 -37.188 11.969 1 76.06 296 VAL A C 1
ATOM 2369 O O . VAL A 1 296 ? -2.803 -37.562 12.914 1 76.06 296 VAL A O 1
ATOM 2372 N N . GLU A 1 297 ? -2.969 -37.031 10.711 1 76 297 GLU A N 1
ATOM 2373 C CA . GLU A 1 297 ? -1.536 -37.031 10.43 1 76 297 GLU A CA 1
ATOM 2374 C C . GLU A 1 297 ? -1.179 -36 9.375 1 76 297 GLU A C 1
ATOM 2376 O O . GLU A 1 297 ? -1.998 -35.656 8.516 1 76 297 GLU A O 1
ATOM 2381 N N . ILE A 1 298 ? 0.045 -35.5 9.547 1 77.38 298 ILE A N 1
ATOM 2382 C CA . ILE A 1 298 ? 0.559 -34.656 8.484 1 77.38 298 ILE A CA 1
ATOM 2383 C C . ILE A 1 298 ? 1.133 -35.5 7.355 1 77.38 298 ILE A C 1
ATOM 2385 O O . ILE A 1 298 ? 2.045 -36.312 7.578 1 77.38 298 ILE A O 1
ATOM 2389 N N . LEU A 1 299 ? 0.689 -35.25 6.195 1 73.06 299 LEU A N 1
ATOM 2390 C CA . LEU A 1 299 ? 1.094 -36.125 5.082 1 73.06 299 LEU A CA 1
ATOM 2391 C C . LEU A 1 299 ? 2.24 -35.469 4.301 1 73.06 299 LEU A C 1
ATOM 2393 O O . LEU A 1 299 ? 3.168 -36.188 3.879 1 73.06 299 LEU A O 1
ATOM 2397 N N . ILE A 1 300 ? 2.113 -34.188 4.082 1 77.06 300 ILE A N 1
ATOM 2398 C CA . ILE A 1 300 ? 3.104 -33.531 3.248 1 77.06 300 ILE A CA 1
ATOM 2399 C C . ILE A 1 300 ? 3.42 -32.156 3.83 1 77.06 300 ILE A C 1
ATOM 2401 O O . ILE A 1 300 ? 2.533 -31.484 4.359 1 77.06 300 ILE A O 1
ATOM 2405 N N . TYR A 1 301 ? 4.633 -31.859 3.705 1 80.94 301 TYR A N 1
ATOM 2406 C CA . TYR A 1 301 ? 5.086 -30.516 4.074 1 80.94 301 TYR A CA 1
ATOM 2407 C C . TYR A 1 301 ? 5.41 -29.703 2.834 1 80.94 301 TYR A C 1
ATOM 2409 O O . TYR A 1 301 ? 6.289 -30.062 2.049 1 80.94 301 TYR A O 1
ATOM 2417 N N . ILE A 1 302 ? 4.637 -28.703 2.578 1 79.44 302 ILE A N 1
ATOM 2418 C CA . ILE A 1 302 ? 4.883 -27.797 1.46 1 79.44 302 ILE A CA 1
ATOM 2419 C C . ILE A 1 302 ? 5.508 -26.5 1.973 1 79.44 302 ILE A C 1
ATOM 2421 O O . ILE A 1 302 ? 4.852 -25.719 2.668 1 79.44 302 ILE A O 1
ATOM 2425 N N . LEU A 1 303 ? 6.805 -26.328 1.719 1 81.44 303 LEU A N 1
ATOM 2426 C CA . LEU A 1 303 ? 7.574 -25.188 2.193 1 81.44 303 LEU A CA 1
ATOM 2427 C C . LEU A 1 303 ? 8.391 -24.578 1.062 1 81.44 303 LEU A C 1
ATOM 2429 O O . LEU A 1 303 ? 8.758 -25.266 0.112 1 81.44 303 LEU A O 1
ATOM 2433 N N . ASP A 1 304 ? 8.656 -23.328 1.158 1 80.56 304 ASP A N 1
ATOM 2434 C CA . ASP A 1 304 ? 9.609 -22.734 0.23 1 80.56 304 ASP A CA 1
ATOM 2435 C C . ASP A 1 304 ? 11.047 -23.094 0.61 1 80.56 304 ASP A C 1
ATOM 2437 O O . ASP A 1 304 ? 11.281 -23.703 1.653 1 80.56 304 ASP A O 1
ATOM 2441 N N . TYR A 1 305 ? 11.93 -22.781 -0.139 1 76.5 305 TYR A N 1
ATOM 2442 C CA . TYR A 1 305 ? 13.305 -23.219 0.076 1 76.5 305 TYR A CA 1
ATOM 2443 C C . TYR A 1 305 ? 13.852 -22.672 1.389 1 76.5 305 TYR A C 1
ATOM 2445 O O . TYR A 1 305 ? 14.555 -23.375 2.115 1 76.5 305 TYR A O 1
ATOM 2453 N N . GLN A 1 306 ? 13.531 -21.5 1.662 1 78.62 306 GLN A N 1
ATOM 2454 C CA . GLN A 1 306 ? 14 -20.953 2.932 1 78.62 306 GLN A CA 1
ATOM 2455 C C . GLN A 1 306 ? 13.273 -21.609 4.109 1 78.62 306 GLN A C 1
ATOM 2457 O O . GLN A 1 306 ? 13.875 -21.844 5.16 1 78.62 306 GLN A O 1
ATOM 2462 N N . GLY A 1 307 ? 12.016 -21.875 3.828 1 83.19 307 GLY A N 1
ATOM 2463 C CA . GLY A 1 307 ? 11.219 -22.516 4.859 1 83.19 307 GLY A CA 1
ATOM 2464 C C . GLY A 1 307 ? 11.703 -23.922 5.191 1 83.19 307 GLY A C 1
ATOM 2465 O O . GLY A 1 307 ? 11.672 -24.328 6.355 1 83.19 307 GLY A O 1
ATOM 2466 N N . ILE A 1 308 ? 12.234 -24.594 4.215 1 84.81 308 ILE A N 1
ATOM 2467 C CA . ILE A 1 308 ? 12.742 -25.953 4.414 1 84.81 308 ILE A CA 1
ATOM 2468 C C . ILE A 1 308 ? 13.938 -25.922 5.363 1 84.81 308 ILE A C 1
ATOM 2470 O O . ILE A 1 308 ? 14.016 -26.734 6.289 1 84.81 308 ILE A O 1
ATOM 2474 N N . GLY A 1 309 ? 14.789 -24.969 5.137 1 84.94 309 GLY A N 1
ATOM 2475 C CA . GLY A 1 309 ? 15.953 -24.859 6 1 84.94 309 GLY A CA 1
ATOM 2476 C C . GLY A 1 309 ? 15.609 -24.469 7.422 1 84.94 309 GLY A C 1
ATOM 2477 O O . GLY A 1 309 ? 16.188 -24.984 8.375 1 84.94 309 GLY A O 1
ATOM 2478 N N . LYS A 1 310 ? 14.633 -23.734 7.523 1 84.94 310 LYS A N 1
ATOM 2479 C CA . LYS A 1 310 ? 14.273 -23.188 8.828 1 84.94 310 LYS A CA 1
ATOM 2480 C C . LYS A 1 310 ? 13.484 -24.203 9.648 1 84.94 310 LYS A C 1
ATOM 2482 O O . LYS A 1 310 ? 13.727 -24.359 10.852 1 84.94 310 LYS A O 1
ATOM 2487 N N . VAL A 1 311 ? 12.602 -24.891 9.055 1 87.75 311 VAL A N 1
ATOM 2488 C CA . VAL A 1 311 ? 11.719 -25.797 9.766 1 87.75 311 VAL A CA 1
ATOM 2489 C C . VAL A 1 311 ? 12.461 -27.094 10.102 1 87.75 311 VAL A C 1
ATOM 2491 O O . VAL A 1 311 ? 12.297 -27.656 11.188 1 87.75 311 VAL A O 1
ATOM 2494 N N . PHE A 1 312 ? 13.375 -27.5 9.211 1 91 312 PHE A N 1
ATOM 2495 C CA . PHE A 1 312 ? 14.016 -28.797 9.406 1 91 312 PHE A CA 1
ATOM 2496 C C . PHE A 1 312 ? 15.469 -28.609 9.836 1 91 312 PHE A C 1
ATOM 2498 O O . PHE A 1 312 ? 16.25 -29.562 9.836 1 91 312 PHE A O 1
ATOM 2505 N N . SER A 1 313 ? 15.805 -27.328 10.141 1 91.44 313 SER A N 1
ATOM 2506 C CA . SER A 1 313 ? 17.125 -26.984 10.68 1 91.44 313 SER A CA 1
ATOM 2507 C C . SER A 1 313 ? 18.234 -27.438 9.734 1 91.44 313 SER A C 1
ATOM 2509 O O . SER A 1 313 ? 19.156 -28.156 10.148 1 91.44 313 SER A O 1
ATOM 2511 N N . LEU A 1 314 ? 18.078 -27.125 8.484 1 92.5 314 LEU A N 1
ATOM 2512 C CA . LEU A 1 314 ? 19.078 -27.391 7.469 1 92.5 314 LEU A CA 1
ATOM 2513 C C . LEU A 1 314 ? 19.859 -26.125 7.129 1 92.5 314 LEU A C 1
ATOM 2515 O O . LEU A 1 314 ? 19.453 -25.031 7.488 1 92.5 314 LEU A O 1
ATOM 2519 N N . THR A 1 315 ? 20.953 -26.375 6.523 1 89.38 315 THR A N 1
ATOM 2520 C CA . THR A 1 315 ? 21.75 -25.219 6.125 1 89.38 315 THR A CA 1
ATOM 2521 C C . THR A 1 315 ? 21.109 -24.484 4.957 1 89.38 315 THR A C 1
ATOM 2523 O O . THR A 1 315 ? 20.266 -25.047 4.25 1 89.38 315 THR A O 1
ATOM 2526 N N . GLY A 1 316 ? 21.469 -23.312 4.746 1 83.5 316 GLY A N 1
ATOM 2527 C CA . GLY A 1 316 ? 20.875 -22.438 3.74 1 83.5 316 GLY A CA 1
ATOM 2528 C C . GLY A 1 316 ? 21.297 -22.797 2.326 1 83.5 316 GLY A C 1
ATOM 2529 O O . GLY A 1 316 ? 22.078 -23.734 2.119 1 83.5 316 GLY A O 1
ATOM 2530 N N . THR A 1 317 ? 20.812 -22.078 1.371 1 77.44 317 THR A N 1
ATOM 2531 C CA . THR A 1 317 ? 21.016 -22.328 -0.05 1 77.44 317 THR A CA 1
ATOM 2532 C C . THR A 1 317 ? 22.469 -22.047 -0.455 1 77.44 317 THR A C 1
ATOM 2534 O O . THR A 1 317 ? 22.953 -22.578 -1.456 1 77.44 317 THR A O 1
ATOM 2537 N N . GLY A 1 318 ? 23.188 -21.281 0.261 1 81.94 318 GLY A N 1
ATOM 2538 C CA . GLY A 1 318 ? 24.562 -20.953 -0.086 1 81.94 318 GLY A CA 1
ATOM 2539 C C . GLY A 1 318 ? 25.578 -21.781 0.661 1 81.94 318 GLY A C 1
ATOM 2540 O O . GLY A 1 318 ? 26.766 -21.406 0.721 1 81.94 318 GLY A O 1
ATOM 2541 N N . SER A 1 319 ? 25.141 -22.984 1.105 1 87.69 319 SER A N 1
ATOM 2542 C CA . SER A 1 319 ? 26.047 -23.828 1.866 1 87.69 319 SER A CA 1
ATOM 2543 C C . SER A 1 319 ? 26.625 -24.938 0.993 1 87.69 319 SER A C 1
ATOM 2545 O O . SER A 1 319 ? 26.234 -25.109 -0.16 1 87.69 319 SER A O 1
ATOM 2547 N N . TYR A 1 320 ? 27.656 -25.641 1.523 1 88.81 320 TYR A N 1
ATOM 2548 C CA . TYR A 1 320 ? 28.297 -26.75 0.809 1 88.81 320 TYR A CA 1
ATOM 2549 C C . TYR A 1 320 ? 27.312 -27.891 0.572 1 88.81 320 TYR A C 1
ATOM 2551 O O . TYR A 1 320 ? 27.297 -28.5 -0.498 1 88.81 320 TYR A O 1
ATOM 2559 N N . ARG A 1 321 ? 26.562 -28.125 1.563 1 89.31 321 ARG A N 1
ATOM 2560 C CA . ARG A 1 321 ? 25.5 -29.125 1.465 1 89.31 321 ARG A CA 1
ATOM 2561 C C . ARG A 1 321 ? 24.125 -28.484 1.583 1 89.31 321 ARG A C 1
ATOM 2563 O O . ARG A 1 321 ? 23.469 -28.578 2.625 1 89.31 321 ARG A O 1
ATOM 2570 N N . ALA A 1 322 ? 23.672 -27.953 0.475 1 87.25 322 ALA A N 1
ATOM 2571 C CA . ALA A 1 322 ? 22.469 -27.141 0.53 1 87.25 322 ALA A CA 1
ATOM 2572 C C . ALA A 1 322 ? 21.25 -27.938 0.116 1 87.25 322 ALA A C 1
ATOM 2574 O O . ALA A 1 322 ? 20.109 -27.562 0.424 1 87.25 322 ALA A O 1
ATOM 2575 N N . CYS A 1 323 ? 21.391 -29.047 -0.562 1 87 323 CYS A N 1
ATOM 2576 C CA . CYS A 1 323 ? 20.25 -29.812 -1.048 1 87 323 CYS A CA 1
ATOM 2577 C C . CYS A 1 323 ? 19.656 -30.656 0.063 1 87 323 CYS A C 1
ATOM 2579 O O . CYS A 1 323 ? 20.375 -31.375 0.764 1 87 323 CYS A O 1
ATOM 2581 N N . ALA A 1 324 ? 18.391 -30.641 0.214 1 86.38 324 ALA A N 1
ATOM 2582 C CA . ALA A 1 324 ? 17.688 -31.359 1.271 1 86.38 324 ALA A CA 1
ATOM 2583 C C . ALA A 1 324 ? 17.453 -32.812 0.871 1 86.38 324 ALA A C 1
ATOM 2585 O O . ALA A 1 324 ? 17.094 -33.656 1.707 1 86.38 324 ALA A O 1
ATOM 2586 N N . TRP A 1 325 ? 17.844 -33.281 -0.36 1 86.62 325 TRP A N 1
ATOM 2587 C CA . TRP A 1 325 ? 17.453 -34.594 -0.814 1 86.62 325 TRP A CA 1
ATOM 2588 C C . TRP A 1 325 ? 18.672 -35.406 -1.244 1 86.62 325 TRP A C 1
ATOM 2590 O O . TRP A 1 325 ? 18.609 -36.625 -1.373 1 86.62 325 TRP A O 1
ATOM 2600 N N . CYS A 1 326 ? 19.734 -34.75 -1.476 1 85.75 326 CYS A N 1
ATOM 2601 C CA . CYS A 1 326 ? 20.938 -35.5 -1.833 1 85.75 326 CYS A CA 1
ATOM 2602 C C . CYS A 1 326 ? 22.172 -34.906 -1.16 1 85.75 326 CYS A C 1
ATOM 2604 O O . CYS A 1 326 ? 22.094 -33.844 -0.545 1 85.75 326 CYS A O 1
ATOM 2606 N N . MET A 1 327 ? 23.281 -35.562 -1.274 1 87.19 327 MET A N 1
ATOM 2607 C CA . MET A 1 327 ? 24.5 -35.188 -0.568 1 87.19 327 MET A CA 1
ATOM 2608 C C . MET A 1 327 ? 25.5 -34.531 -1.52 1 87.19 327 MET A C 1
ATOM 2610 O O . MET A 1 327 ? 26.703 -34.562 -1.281 1 87.19 327 MET A O 1
ATOM 2614 N N . LEU A 1 328 ? 24.953 -33.938 -2.562 1 86.5 328 LEU A N 1
ATOM 2615 C CA . LEU A 1 328 ? 25.812 -33.219 -3.494 1 86.5 328 LEU A CA 1
ATOM 2616 C C . LEU A 1 328 ? 26.531 -32.062 -2.801 1 86.5 328 LEU A C 1
ATOM 2618 O O . LEU A 1 328 ? 25.922 -31.344 -2.014 1 86.5 328 LEU A O 1
ATOM 2622 N N . ARG A 1 329 ? 27.797 -31.984 -2.979 1 87.94 329 ARG A N 1
ATOM 2623 C CA . ARG A 1 329 ? 28.594 -30.922 -2.359 1 87.94 329 ARG A CA 1
ATOM 2624 C C . ARG A 1 329 ? 28.812 -29.766 -3.33 1 87.94 329 ARG A C 1
ATOM 2626 O O . ARG A 1 329 ? 29.25 -29.984 -4.465 1 87.94 329 ARG A O 1
ATOM 2633 N N . GLY A 1 330 ? 28.531 -28.609 -2.896 1 87.88 330 GLY A N 1
ATOM 2634 C CA . GLY A 1 330 ? 28.766 -27.406 -3.693 1 87.88 330 GLY A CA 1
ATOM 2635 C C . GLY A 1 330 ? 30.219 -26.969 -3.715 1 87.88 330 GLY A C 1
ATOM 2636 O O . GLY A 1 330 ? 31.031 -27.469 -2.934 1 87.88 330 GLY A O 1
ATOM 2637 N N . GLN A 1 331 ? 30.531 -26.172 -4.723 1 87.56 331 GLN A N 1
ATOM 2638 C CA . GLN A 1 331 ? 31.875 -25.609 -4.879 1 87.56 331 GLN A CA 1
ATOM 2639 C C . GLN A 1 331 ? 31.844 -24.094 -4.797 1 87.56 331 GLN A C 1
ATOM 2641 O O . GLN A 1 331 ? 31.031 -23.438 -5.453 1 87.56 331 GLN A O 1
ATOM 2646 N N . TYR A 1 332 ? 32.625 -23.625 -3.912 1 88.88 332 TYR A N 1
ATOM 2647 C CA . TYR A 1 332 ? 32.688 -22.172 -3.785 1 88.88 332 TYR A CA 1
ATOM 2648 C C . TYR A 1 332 ? 33.5 -21.562 -4.91 1 88.88 332 TYR A C 1
ATOM 2650 O O . TYR A 1 332 ? 34.656 -21.984 -5.152 1 88.88 332 TYR A O 1
ATOM 2658 N N . CYS A 1 333 ? 32.969 -20.672 -5.629 1 87.88 333 CYS A N 1
ATOM 2659 C CA . CYS A 1 333 ? 33.656 -19.953 -6.695 1 87.88 333 CYS A CA 1
ATOM 2660 C C . CYS A 1 333 ? 34.094 -18.578 -6.223 1 87.88 333 CYS A C 1
ATOM 2662 O O . CYS A 1 333 ? 33.281 -17.688 -5.988 1 87.88 333 CYS A O 1
ATOM 2664 N N . LYS A 1 334 ? 35.312 -18.375 -6.199 1 85.12 334 LYS A N 1
ATOM 2665 C CA . LYS A 1 334 ? 35.906 -17.172 -5.645 1 85.12 334 LYS A CA 1
ATOM 2666 C C . LYS A 1 334 ? 35.5 -15.938 -6.457 1 85.12 334 LYS A C 1
ATOM 2668 O O . LYS A 1 334 ? 35.125 -14.914 -5.891 1 85.12 334 LYS A O 1
ATOM 2673 N N . HIS A 1 335 ? 35.562 -16.094 -7.742 1 85.44 335 HIS A N 1
ATOM 2674 C CA . HIS A 1 335 ? 35.25 -14.938 -8.594 1 85.44 335 HIS A CA 1
ATOM 2675 C C . HIS A 1 335 ? 33.781 -14.539 -8.477 1 85.44 335 HIS A C 1
ATOM 2677 O O . HIS A 1 335 ? 33.469 -13.352 -8.492 1 85.44 335 HIS A O 1
ATOM 2683 N N . LEU A 1 336 ? 33.031 -15.5 -8.359 1 87.12 336 LEU A N 1
ATOM 2684 C CA . LEU A 1 336 ? 31.609 -15.242 -8.305 1 87.12 336 LEU A CA 1
ATOM 2685 C C . LEU A 1 336 ? 31.156 -14.961 -6.875 1 87.12 336 LEU A C 1
ATOM 2687 O O . LEU A 1 336 ? 30.062 -14.453 -6.648 1 87.12 336 LEU A O 1
ATOM 2691 N N . SER A 1 337 ? 31.906 -15.234 -5.957 1 81.38 337 SER A N 1
ATOM 2692 C CA . SER A 1 337 ? 31.594 -15.109 -4.535 1 81.38 337 SER A CA 1
ATOM 2693 C C . SER A 1 337 ? 30.312 -15.844 -4.184 1 81.38 337 SER A C 1
ATOM 2695 O O . SER A 1 337 ? 29.453 -15.305 -3.475 1 81.38 337 SER A O 1
ATOM 2697 N N . LYS A 1 338 ? 30.078 -16.891 -4.809 1 86.62 338 LYS A N 1
ATOM 2698 C CA . LYS A 1 338 ? 28.875 -17.672 -4.523 1 86.62 338 LYS A CA 1
ATOM 2699 C C . LYS A 1 338 ? 29.156 -19.172 -4.637 1 86.62 338 LYS A C 1
ATOM 2701 O O . LYS A 1 338 ? 30.172 -19.578 -5.203 1 86.62 338 LYS A O 1
ATOM 2706 N N . MET A 1 339 ? 28.297 -20.016 -4.055 1 87.56 339 MET A N 1
ATOM 2707 C CA . MET A 1 339 ? 28.375 -21.469 -4.145 1 87.56 339 MET A CA 1
ATOM 2708 C C . MET A 1 339 ? 27.703 -21.969 -5.418 1 87.56 339 MET A C 1
ATOM 2710 O O . MET A 1 339 ? 26.609 -21.516 -5.77 1 87.56 339 MET A O 1
ATOM 2714 N N . VAL A 1 340 ? 28.422 -22.781 -6.176 1 89.5 340 VAL A N 1
ATOM 2715 C CA . VAL A 1 340 ? 27.844 -23.359 -7.387 1 89.5 340 VAL A CA 1
ATOM 2716 C C . VAL A 1 340 ? 27.734 -24.875 -7.234 1 89.5 340 VAL A C 1
ATOM 2718 O O . VAL A 1 340 ? 28.562 -25.5 -6.555 1 89.5 340 VAL A O 1
ATOM 2721 N N . TYR A 1 341 ? 26.766 -25.438 -7.766 1 88.12 341 TYR A N 1
ATOM 2722 C CA . TYR A 1 341 ? 26.531 -26.875 -7.723 1 88.12 341 TYR A CA 1
ATOM 2723 C C . TYR A 1 341 ? 26.609 -27.484 -9.117 1 88.12 341 TYR A C 1
ATOM 2725 O O . TYR A 1 341 ? 25.594 -27.625 -9.805 1 88.12 341 TYR A O 1
ATOM 2733 N N . ALA A 1 342 ? 27.812 -27.844 -9.438 1 86.81 342 ALA A N 1
ATOM 2734 C CA . ALA A 1 342 ? 28.094 -28.406 -10.758 1 86.81 342 ALA A CA 1
ATOM 2735 C C . ALA A 1 342 ? 28.125 -29.922 -10.719 1 86.81 342 ALA A C 1
ATOM 2737 O O . ALA A 1 342 ? 27.969 -30.531 -9.648 1 86.81 342 ALA A O 1
ATOM 2738 N N . GLY A 1 343 ? 28.172 -30.547 -11.859 1 86.19 343 GLY A N 1
ATOM 2739 C CA . GLY A 1 343 ? 28.281 -31.984 -11.969 1 86.19 343 GLY A CA 1
ATOM 2740 C C . GLY A 1 343 ? 26.984 -32.656 -12.359 1 86.19 343 GLY A C 1
ATOM 2741 O O . GLY A 1 343 ? 26.625 -33.719 -11.805 1 86.19 343 GLY A O 1
ATOM 2742 N N . ASP A 1 344 ? 26.297 -32.125 -13.188 1 89.19 344 ASP A N 1
ATOM 2743 C CA . ASP A 1 344 ? 25.016 -32.656 -13.609 1 89.19 344 ASP A CA 1
ATOM 2744 C C . ASP A 1 344 ? 25.188 -33.906 -14.492 1 89.19 344 ASP A C 1
ATOM 2746 O O . ASP A 1 344 ? 24.266 -34.688 -14.664 1 89.19 344 ASP A O 1
ATOM 2750 N N . ARG A 1 345 ? 26.391 -34.156 -15.016 1 90.38 345 ARG A N 1
ATOM 2751 C CA . ARG A 1 345 ? 26.688 -35.312 -15.867 1 90.38 345 ARG A CA 1
ATOM 2752 C C . ARG A 1 345 ? 26.578 -36.594 -15.078 1 90.38 345 ARG A C 1
ATOM 2754 O O . ARG A 1 345 ? 26.375 -37.656 -15.656 1 90.38 345 ARG A O 1
ATOM 2761 N N . CYS A 1 346 ? 26.656 -36.406 -13.797 1 89.06 346 CYS A N 1
ATOM 2762 C CA . CYS A 1 346 ? 26.641 -37.594 -12.953 1 89.06 346 CYS A CA 1
ATOM 2763 C C . CYS A 1 346 ? 25.281 -38.281 -13.008 1 89.06 346 CYS A C 1
ATOM 2765 O O . CYS A 1 346 ? 25.172 -39.469 -12.672 1 89.06 346 CYS A O 1
ATOM 2767 N N . TYR A 1 347 ? 24.266 -37.594 -13.406 1 87.06 347 TYR A N 1
ATOM 2768 C CA . TYR A 1 347 ? 22.922 -38.156 -13.406 1 87.06 347 TYR A CA 1
ATOM 2769 C C . TYR A 1 347 ? 22.609 -38.844 -14.727 1 87.06 347 TYR A C 1
ATOM 2771 O O . TYR A 1 347 ? 21.578 -39.5 -14.875 1 87.06 347 TYR A O 1
ATOM 2779 N N . LEU A 1 348 ? 23.547 -38.781 -15.664 1 90.81 348 LEU A N 1
ATOM 2780 C CA . LEU A 1 348 ? 23.375 -39.406 -16.969 1 90.81 348 LEU A CA 1
ATOM 2781 C C . LEU A 1 348 ? 23.906 -40.844 -16.938 1 90.81 348 LEU A C 1
ATOM 2783 O O . LEU A 1 348 ? 24.766 -41.188 -16.109 1 90.81 348 LEU A O 1
ATOM 2787 N N . PRO A 1 349 ? 23.359 -41.625 -17.875 1 88.88 349 PRO A N 1
ATOM 2788 C CA . PRO A 1 349 ? 23.906 -42.969 -17.953 1 88.88 349 PRO A CA 1
ATOM 2789 C C . PRO A 1 349 ? 25.406 -42.969 -18.281 1 88.88 349 PRO A C 1
ATOM 2791 O O . PRO A 1 349 ? 25.891 -42.094 -18.969 1 88.88 349 PRO A O 1
ATOM 2794 N N . ILE A 1 350 ? 26.078 -44 -17.859 1 89.38 350 ILE A N 1
ATOM 2795 C CA . ILE A 1 350 ? 27.531 -44.062 -17.875 1 89.38 350 ILE A CA 1
ATOM 2796 C C . ILE A 1 350 ? 28.016 -44 -19.328 1 89.38 350 ILE A C 1
ATOM 2798 O O . ILE A 1 350 ? 29.109 -43.469 -19.594 1 89.38 350 ILE A O 1
ATOM 2802 N N . GLU A 1 351 ? 27.25 -44.469 -20.25 1 90.81 351 GLU A N 1
ATOM 2803 C CA . GLU A 1 351 ? 27.703 -44.531 -21.641 1 90.81 351 GLU A CA 1
ATOM 2804 C C . GLU A 1 351 ? 27.234 -43.312 -22.438 1 90.81 351 GLU A C 1
ATOM 2806 O O . GLU A 1 351 ? 27.484 -43.219 -23.625 1 90.81 351 GLU A O 1
ATOM 2811 N N . HIS A 1 352 ? 26.719 -42.406 -21.781 1 93.38 352 HIS A N 1
ATOM 2812 C CA . HIS A 1 352 ? 26.172 -41.25 -22.484 1 93.38 352 HIS A CA 1
ATOM 2813 C C . HIS A 1 352 ? 27.281 -40.406 -23.094 1 93.38 352 HIS A C 1
ATOM 2815 O O . HIS A 1 352 ? 28.328 -40.219 -22.469 1 93.38 352 HIS A O 1
ATOM 2821 N N . VAL A 1 353 ? 27.078 -39.75 -24.156 1 93.88 353 VAL A N 1
ATOM 2822 C CA . VAL A 1 353 ? 28.062 -39 -24.938 1 93.88 353 VAL A CA 1
ATOM 2823 C C . VAL A 1 353 ? 28.531 -37.781 -24.156 1 93.88 353 VAL A C 1
ATOM 2825 O O . VAL A 1 353 ? 29.703 -37.406 -24.203 1 93.88 353 VAL A O 1
ATOM 2828 N N . LEU A 1 354 ? 27.734 -37.219 -23.359 1 94.94 354 LEU A N 1
ATOM 2829 C CA . LEU A 1 354 ? 28.078 -36 -22.641 1 94.94 354 LEU A CA 1
ATOM 2830 C C . LEU A 1 354 ? 29.047 -36.312 -21.5 1 94.94 354 LEU A C 1
ATOM 2832 O O . LEU A 1 354 ? 29.75 -35.406 -21.031 1 94.94 354 LEU A O 1
ATOM 2836 N N . ARG A 1 355 ? 29.031 -37.469 -20.969 1 94.19 355 ARG A N 1
ATOM 2837 C CA . ARG A 1 355 ? 29.953 -37.875 -19.906 1 94.19 355 ARG A CA 1
ATOM 2838 C C . ARG A 1 355 ? 31.391 -37.969 -20.453 1 94.19 355 ARG A C 1
ATOM 2840 O O . ARG A 1 355 ? 32.344 -37.875 -19.688 1 94.19 355 ARG A O 1
ATOM 2847 N N . LYS A 1 356 ? 31.484 -38.125 -21.766 1 93.38 356 LYS A N 1
ATOM 2848 C CA . LYS A 1 356 ? 32.781 -38.344 -22.391 1 93.38 356 LYS A CA 1
ATOM 2849 C C . LYS A 1 356 ? 33.375 -37.031 -22.891 1 93.38 356 LYS A C 1
ATOM 2851 O O . LYS A 1 356 ? 34.531 -36.969 -23.312 1 93.38 356 LYS A O 1
ATOM 2856 N N . ASP A 1 357 ? 32.562 -36.031 -22.828 1 93.19 357 ASP A N 1
ATOM 2857 C CA . ASP A 1 357 ? 33.031 -34.719 -23.297 1 93.19 357 ASP A CA 1
ATOM 2858 C C . ASP A 1 357 ? 34.094 -34.156 -22.375 1 93.19 357 ASP A C 1
ATOM 2860 O O . ASP A 1 357 ? 33.812 -33.812 -21.219 1 93.19 357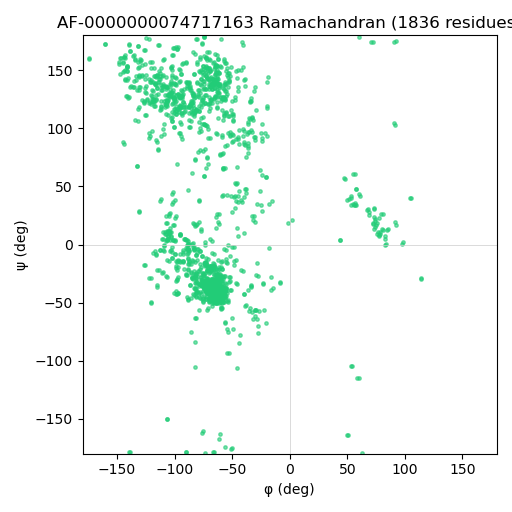 ASP A O 1
ATOM 2864 N N . GLN A 1 358 ? 35.312 -33.938 -22.828 1 89.62 358 GLN A N 1
ATOM 2865 C CA . GLN A 1 358 ? 36.438 -33.469 -22.016 1 89.62 358 GLN A CA 1
ATOM 2866 C C . GLN A 1 358 ? 36.781 -32.031 -22.312 1 89.62 358 GLN A C 1
ATOM 2868 O O . GLN A 1 358 ? 37.625 -31.438 -21.656 1 89.62 358 GLN A O 1
ATOM 2873 N N . HIS A 1 359 ? 36.062 -31.406 -23.094 1 88.69 359 HIS A N 1
ATOM 2874 C CA . HIS A 1 359 ? 36.5 -30.094 -23.547 1 88.69 359 HIS A CA 1
ATOM 2875 C C . HIS A 1 359 ? 35.562 -29 -23.062 1 88.69 359 HIS A C 1
ATOM 2877 O O . HIS A 1 359 ? 36 -27.906 -22.688 1 88.69 359 HIS A O 1
ATOM 2883 N N . ASN A 1 360 ? 34.344 -29.266 -23.016 1 91.25 360 ASN A N 1
ATOM 2884 C CA . ASN A 1 360 ? 33.375 -28.172 -22.906 1 91.25 360 ASN A CA 1
ATOM 2885 C C . ASN A 1 360 ? 32.844 -28.016 -21.484 1 91.25 360 ASN A C 1
ATOM 2887 O O . ASN A 1 360 ? 32.25 -27.016 -21.141 1 91.25 360 ASN A O 1
ATOM 2891 N N . PHE A 1 361 ? 33.094 -28.969 -20.594 1 94.12 361 PHE A N 1
ATOM 2892 C CA . PHE A 1 361 ? 32.594 -28.891 -19.219 1 94.12 361 PHE A CA 1
ATOM 2893 C C . PHE A 1 361 ? 33.656 -28.266 -18.328 1 94.12 361 PHE A C 1
ATOM 2895 O O . PHE A 1 361 ? 34.844 -28.25 -18.672 1 94.12 361 PHE A O 1
ATOM 2902 N N . PRO A 1 362 ? 33.219 -27.672 -17.219 1 89.12 362 PRO A N 1
ATOM 2903 C CA . PRO A 1 362 ? 34.188 -26.984 -16.344 1 89.12 362 PRO A CA 1
ATOM 2904 C C . PRO A 1 362 ? 35.281 -27.891 -15.844 1 89.12 362 PRO A C 1
ATOM 2906 O O . PRO A 1 362 ? 36.406 -27.438 -15.594 1 89.12 362 PRO A O 1
ATOM 2909 N N . GLU A 1 363 ? 35.094 -29.172 -15.695 1 87.5 363 GLU A N 1
ATOM 2910 C CA . GLU A 1 363 ? 36.062 -30.109 -15.141 1 87.5 363 GLU A CA 1
ATOM 2911 C C . GLU A 1 363 ? 37.094 -30.531 -16.188 1 87.5 363 GLU A C 1
ATOM 2913 O O . GLU A 1 363 ? 38.188 -30.969 -15.859 1 87.5 363 GLU A O 1
ATOM 2918 N N . HIS A 1 364 ? 36.781 -30.5 -17.484 1 91.31 364 HIS A N 1
ATOM 2919 C CA . HIS A 1 364 ? 37.656 -30.875 -18.594 1 91.31 364 HIS A CA 1
ATOM 2920 C C . HIS A 1 364 ? 38.156 -32.312 -18.453 1 91.31 364 HIS A C 1
ATOM 2922 O O . HIS A 1 364 ? 39.344 -32.594 -18.641 1 91.31 364 HIS A O 1
ATOM 2928 N N . SER A 1 365 ? 37.281 -33.125 -17.906 1 90.81 365 SER A N 1
ATOM 2929 C CA . SER A 1 365 ? 37.594 -34.562 -17.719 1 90.81 365 SER A CA 1
ATOM 2930 C C . SER A 1 365 ? 36.344 -35.406 -17.953 1 90.81 365 SER A C 1
ATOM 2932 O O . SER A 1 365 ? 35.219 -34.906 -17.984 1 90.81 365 SER A O 1
ATOM 2934 N N . VAL A 1 366 ? 36.625 -36.625 -18.188 1 93 366 VAL A N 1
ATOM 2935 C CA . VAL A 1 366 ? 35.531 -37.562 -18.312 1 93 366 VAL A CA 1
ATOM 2936 C C . VAL A 1 366 ? 34.875 -37.781 -16.969 1 93 366 VAL A C 1
ATOM 2938 O O . VAL A 1 366 ? 35.531 -37.812 -15.93 1 93 366 VAL A O 1
ATOM 2941 N N . GLU A 1 367 ? 33.531 -37.781 -17.031 1 92.88 367 GLU A N 1
ATOM 2942 C CA . GLU A 1 367 ? 32.75 -37.969 -15.797 1 92.88 367 GLU A CA 1
ATOM 2943 C C . GLU A 1 367 ? 32.594 -39.469 -15.469 1 92.88 367 GLU A C 1
ATOM 2945 O O . GLU A 1 367 ? 31.922 -40.188 -16.203 1 92.88 367 GLU A O 1
ATOM 2950 N N . LEU A 1 368 ? 33.094 -39.812 -14.305 1 90.88 368 LEU A N 1
ATOM 2951 C CA . LEU A 1 368 ? 33.031 -41.219 -13.898 1 90.88 368 LEU A CA 1
ATOM 2952 C C . LEU A 1 368 ? 32.219 -41.375 -12.625 1 90.88 368 LEU A C 1
ATOM 2954 O O . LEU A 1 368 ? 31.891 -42.5 -12.234 1 90.88 368 LEU A O 1
ATOM 2958 N N . ARG A 1 369 ? 31.906 -40.375 -12.117 1 84.81 369 ARG A N 1
ATOM 2959 C CA . ARG A 1 369 ? 31.188 -40.438 -10.844 1 84.81 369 ARG A CA 1
ATOM 2960 C C . ARG A 1 369 ? 29.75 -40.906 -11.047 1 84.81 369 ARG A C 1
ATOM 2962 O O . ARG A 1 369 ? 29.172 -40.688 -12.125 1 84.81 369 ARG A O 1
ATOM 2969 N N . GLY A 1 370 ? 29.234 -41.531 -9.984 1 84.88 370 GLY A N 1
ATOM 2970 C CA . GLY A 1 370 ? 27.828 -41.906 -9.984 1 84.88 370 GLY A CA 1
ATOM 2971 C C . GLY A 1 370 ? 26.922 -40.812 -9.406 1 84.88 370 GLY A C 1
ATOM 2972 O O . GLY A 1 370 ? 27.391 -39.719 -9.102 1 84.88 370 GLY A O 1
ATOM 2973 N N . ILE A 1 371 ? 25.578 -41.188 -9.383 1 85.56 371 ILE A N 1
ATOM 2974 C CA . ILE A 1 371 ? 24.609 -40.25 -8.82 1 85.56 371 ILE A CA 1
ATOM 2975 C C . ILE A 1 371 ? 24.906 -40.031 -7.34 1 85.56 371 ILE A C 1
ATOM 2977 O O . ILE A 1 371 ? 25.219 -40.969 -6.609 1 85.56 371 ILE A O 1
ATOM 2981 N N . PRO A 1 372 ? 24.938 -38.781 -6.965 1 84.56 372 PRO A N 1
ATOM 2982 C CA . PRO A 1 372 ? 25.141 -38.531 -5.535 1 84.56 372 PRO A CA 1
ATOM 2983 C C . PRO A 1 372 ? 24.156 -39.281 -4.652 1 84.56 372 PRO A C 1
ATOM 2985 O O . PRO A 1 372 ? 23 -39.5 -5.043 1 84.56 372 PRO A O 1
ATOM 2988 N N . ALA A 1 373 ? 24.641 -39.625 -3.516 1 85.5 373 ALA A N 1
ATOM 2989 C CA . ALA A 1 373 ? 23.812 -40.406 -2.584 1 85.5 373 ALA A CA 1
ATOM 2990 C C . ALA A 1 373 ? 22.609 -39.562 -2.123 1 85.5 373 ALA A C 1
ATOM 2992 O O . ALA A 1 373 ? 22.734 -38.375 -1.822 1 85.5 373 ALA A O 1
ATOM 2993 N N . PHE A 1 374 ? 21.516 -40.25 -2.156 1 84.94 374 PHE A N 1
ATOM 2994 C CA . PHE A 1 374 ? 20.312 -39.625 -1.65 1 84.94 374 PHE A CA 1
ATOM 2995 C C . PHE A 1 374 ? 20.297 -39.594 -0.126 1 84.94 374 PHE A C 1
ATOM 2997 O O . PHE A 1 374 ? 20.812 -40.531 0.507 1 84.94 374 PHE A O 1
ATOM 3004 N N . ARG A 1 375 ? 19.688 -38.594 0.371 1 88.25 375 ARG A N 1
ATOM 3005 C CA . ARG A 1 375 ? 19.578 -38.5 1.822 1 88.25 375 ARG A CA 1
ATOM 3006 C C . ARG A 1 375 ? 18.547 -39.5 2.365 1 88.25 375 ARG A C 1
ATOM 3008 O O . ARG A 1 375 ? 17.547 -39.75 1.717 1 88.25 375 ARG A O 1
ATOM 3015 N N . LYS A 1 376 ? 18.922 -40.031 3.463 1 87.69 376 LYS A N 1
ATOM 3016 C CA . LYS A 1 376 ? 18 -40.875 4.215 1 87.69 376 LYS A CA 1
ATOM 3017 C C . LYS A 1 376 ? 17.672 -40.25 5.57 1 87.69 376 LYS A C 1
ATOM 3019 O O . LYS A 1 376 ? 18.531 -39.656 6.215 1 87.69 376 LYS A O 1
ATOM 3024 N N . PHE A 1 377 ? 16.438 -40.469 5.938 1 91.44 377 PHE A N 1
ATOM 3025 C CA . PHE A 1 377 ? 15.961 -39.844 7.152 1 91.44 377 PHE A CA 1
ATOM 3026 C C . PHE A 1 377 ? 16.75 -40.312 8.367 1 91.44 377 PHE A C 1
ATOM 3028 O O . PHE A 1 377 ? 17.109 -39.5 9.234 1 91.44 377 PHE A O 1
ATOM 3035 N N . GLN A 1 378 ? 17.062 -41.562 8.438 1 88.69 378 GLN A N 1
ATOM 3036 C CA . GLN A 1 378 ? 17.781 -42.125 9.578 1 88.69 378 GLN A CA 1
ATOM 3037 C C . GLN A 1 378 ? 19.172 -41.5 9.711 1 88.69 378 GLN A C 1
ATOM 3039 O O . GLN A 1 378 ? 19.625 -41.219 10.82 1 88.69 378 GLN A O 1
ATOM 3044 N N . HIS A 1 379 ? 19.75 -41.281 8.609 1 90.81 379 HIS A N 1
ATOM 3045 C CA . HIS A 1 379 ? 21.078 -40.656 8.625 1 90.81 379 HIS A CA 1
ATOM 3046 C C . HIS A 1 379 ? 20.984 -39.188 9.039 1 90.81 379 HIS A C 1
ATOM 3048 O O . HIS A 1 379 ? 21.859 -38.688 9.766 1 90.81 379 HIS A O 1
ATOM 3054 N N . ASP A 1 380 ? 19.953 -38.562 8.562 1 92.62 380 ASP A N 1
ATOM 3055 C CA . ASP A 1 380 ? 19.766 -37.156 8.914 1 92.62 380 ASP A CA 1
ATOM 3056 C C . ASP A 1 380 ? 19.641 -36.969 10.43 1 92.62 380 ASP A C 1
ATOM 3058 O O . ASP A 1 380 ? 20.188 -36.031 11 1 92.62 380 ASP A O 1
ATOM 3062 N N . VAL A 1 381 ? 18.875 -37.844 11.039 1 92.75 381 VAL A N 1
ATOM 3063 C CA . VAL A 1 381 ? 18.672 -37.781 12.477 1 92.75 381 VAL A CA 1
ATOM 3064 C C . VAL A 1 381 ? 20.016 -37.938 13.195 1 92.75 381 VAL A C 1
ATOM 3066 O O . VAL A 1 381 ? 20.281 -37.219 14.164 1 92.75 381 VAL A O 1
ATOM 3069 N N . LEU A 1 382 ? 20.844 -38.781 12.664 1 92.5 382 LEU A N 1
ATOM 3070 C CA . LEU A 1 382 ? 22.172 -38.969 13.25 1 92.5 382 LEU A CA 1
ATOM 3071 C C . LEU A 1 382 ? 23.031 -37.719 13.078 1 92.5 382 LEU A C 1
ATOM 3073 O O . LEU A 1 382 ? 23.797 -37.375 13.969 1 92.5 382 LEU A O 1
ATOM 3077 N N . PHE A 1 383 ? 22.891 -37.125 11.953 1 94 383 PHE A N 1
ATOM 3078 C CA . PHE A 1 383 ? 23.641 -35.906 11.688 1 94 383 PHE A CA 1
ATOM 3079 C C . PHE A 1 383 ? 23.234 -34.781 12.641 1 94 383 PHE A C 1
ATOM 3081 O O . PHE A 1 383 ? 24.078 -34.062 13.156 1 94 383 PHE A O 1
ATOM 3088 N N . HIS A 1 384 ? 21.922 -34.688 12.875 1 94.75 384 HIS A N 1
ATOM 3089 C CA . HIS A 1 384 ? 21.422 -33.688 13.797 1 94.75 384 HIS A CA 1
ATOM 3090 C C . HIS A 1 384 ? 21.953 -33.906 15.211 1 94.75 384 HIS A C 1
ATOM 3092 O O . HIS A 1 384 ? 22.328 -32.969 15.906 1 94.75 384 HIS A O 1
ATOM 3098 N N . LYS A 1 385 ? 21.969 -35.125 15.594 1 91.25 385 LYS A N 1
ATOM 3099 C CA . LYS A 1 385 ? 22.469 -35.469 16.922 1 91.25 385 LYS A CA 1
ATOM 3100 C C . LYS A 1 385 ? 23.969 -35.188 17.031 1 91.25 385 LYS A C 1
ATOM 3102 O O . LYS A 1 385 ? 24.438 -34.719 18.078 1 91.25 385 LYS A O 1
ATOM 3107 N N . ALA A 1 386 ? 24.656 -35.438 15.992 1 92.06 386 ALA A N 1
ATOM 3108 C CA . ALA A 1 386 ? 26.094 -35.156 15.961 1 92.06 386 ALA A CA 1
ATOM 3109 C C . ALA A 1 386 ? 26.375 -33.656 16.141 1 92.06 386 ALA A C 1
ATOM 3111 O O . ALA A 1 386 ? 27.328 -33.281 16.797 1 92.06 386 ALA A O 1
ATOM 3112 N N . TYR A 1 387 ? 25.547 -32.906 15.477 1 93.69 387 TYR A N 1
ATOM 3113 C CA . TYR A 1 387 ? 25.672 -31.453 15.609 1 93.69 387 TYR A CA 1
ATOM 3114 C C . TYR A 1 387 ? 25.469 -31.016 17.062 1 93.69 387 TYR A C 1
ATOM 3116 O O . TYR A 1 387 ? 26.234 -30.219 17.578 1 93.69 387 TYR A O 1
ATOM 3124 N N . ASN A 1 388 ? 24.453 -31.562 17.703 1 91.25 388 ASN A N 1
ATOM 3125 C CA . ASN A 1 388 ? 24.125 -31.203 19.078 1 91.25 388 ASN A CA 1
ATOM 3126 C C . ASN A 1 388 ? 25.188 -31.688 20.062 1 91.25 388 ASN A C 1
ATOM 3128 O O . ASN A 1 388 ? 25.438 -31.047 21.078 1 91.25 388 ASN A O 1
ATOM 3132 N N . ASN A 1 389 ? 25.844 -32.781 19.719 1 89.5 389 ASN A N 1
ATOM 3133 C CA . ASN A 1 389 ? 26.828 -33.375 20.609 1 89.5 389 ASN A CA 1
ATOM 3134 C C . ASN A 1 389 ? 28.219 -32.812 20.406 1 89.5 389 ASN A C 1
ATOM 3136 O O . ASN A 1 389 ? 29.172 -33.219 21.062 1 89.5 389 ASN A O 1
ATOM 3140 N N . ALA A 1 390 ? 28.25 -31.906 19.484 1 89.75 390 ALA A N 1
ATOM 3141 C CA . ALA A 1 390 ? 29.547 -31.281 19.234 1 89.75 390 ALA A CA 1
ATOM 3142 C C . ALA A 1 390 ? 30.047 -30.531 20.469 1 89.75 390 ALA A C 1
ATOM 3144 O O . ALA A 1 390 ? 29.25 -29.906 21.188 1 89.75 390 ALA A O 1
ATOM 3145 N N . LYS A 1 391 ? 31.312 -30.547 20.766 1 85.25 391 LYS A N 1
ATOM 3146 C CA . LYS A 1 391 ? 31.922 -30 21.984 1 85.25 391 LYS A CA 1
ATOM 3147 C C . LYS A 1 391 ? 32.031 -28.484 21.891 1 85.25 391 LYS A C 1
ATOM 3149 O O . LYS A 1 391 ? 31.844 -27.781 22.891 1 85.25 391 LYS A O 1
ATOM 3154 N N . ASN A 1 392 ? 32.438 -28.016 20.625 1 86.75 392 ASN A N 1
ATOM 3155 C CA . ASN A 1 392 ? 32.594 -26.578 20.453 1 86.75 392 ASN A CA 1
ATOM 3156 C C . ASN A 1 392 ? 31.891 -26.094 19.188 1 86.75 392 ASN A C 1
ATOM 3158 O O . ASN A 1 392 ? 31.375 -26.891 18.406 1 86.75 392 ASN A O 1
ATOM 3162 N N . LYS A 1 393 ? 31.797 -24.828 19.016 1 86.5 393 LYS A N 1
ATOM 3163 C CA . LYS A 1 393 ? 31.125 -24.188 17.906 1 86.5 393 LYS A CA 1
ATOM 3164 C C . LYS A 1 393 ? 31.812 -24.516 16.578 1 86.5 393 LYS A C 1
ATOM 3166 O O . LYS A 1 393 ? 31.156 -24.641 15.547 1 86.5 393 LYS A O 1
ATOM 3171 N N . THR A 1 394 ? 33.094 -24.609 16.688 1 86 394 THR A N 1
ATOM 3172 C CA . THR A 1 394 ? 33.875 -24.906 15.484 1 86 394 THR A CA 1
ATOM 3173 C C . THR A 1 394 ? 33.531 -26.297 14.969 1 86 394 THR A C 1
ATOM 3175 O O . THR A 1 394 ? 33.375 -26.5 13.766 1 86 394 THR A O 1
ATOM 3178 N N . GLN A 1 395 ? 33.438 -27.203 15.898 1 87 395 GLN A N 1
ATOM 3179 C CA . GLN A 1 395 ? 33.094 -28.578 15.516 1 87 395 GLN A CA 1
ATOM 3180 C C . GLN A 1 395 ? 31.656 -28.656 14.992 1 87 395 GLN A C 1
ATOM 3182 O O . GLN A 1 395 ? 31.375 -29.406 14.055 1 87 395 GLN A O 1
ATOM 3187 N N . SER A 1 396 ? 30.828 -27.984 15.641 1 89.38 396 SER A N 1
ATOM 3188 C CA . SER A 1 396 ? 29.453 -27.984 15.172 1 89.38 396 SER A CA 1
ATOM 3189 C C . SER A 1 396 ? 29.344 -27.391 13.773 1 89.38 396 SER A C 1
ATOM 3191 O O . SER A 1 396 ? 28.562 -27.875 12.953 1 89.38 396 SER A O 1
ATOM 3193 N N . SER A 1 397 ? 30.062 -26.406 13.5 1 89.69 397 SER A N 1
ATOM 3194 C CA . SER A 1 397 ? 30.078 -25.781 12.18 1 89.69 397 SER A CA 1
ATOM 3195 C C . SER A 1 397 ? 30.609 -26.75 11.125 1 89.69 397 SER A C 1
ATOM 3197 O O . SER A 1 397 ? 30.141 -26.734 9.984 1 89.69 397 SER A O 1
ATOM 3199 N N . ARG A 1 398 ? 31.531 -27.547 11.5 1 88.25 398 ARG A N 1
ATOM 3200 C CA . ARG A 1 398 ? 32.094 -28.531 10.578 1 88.25 398 ARG A CA 1
ATOM 3201 C C . ARG A 1 398 ? 31.047 -29.609 10.242 1 88.25 398 ARG A C 1
ATOM 3203 O O . ARG A 1 398 ? 30.969 -30.062 9.102 1 88.25 398 ARG A O 1
ATOM 3210 N N . VAL A 1 399 ? 30.375 -30 11.273 1 91.12 399 VAL A N 1
ATOM 3211 C CA . VAL A 1 399 ? 29.328 -30.984 11.047 1 91.12 399 VAL A CA 1
ATOM 3212 C C . VAL A 1 399 ? 28.266 -30.422 10.102 1 91.12 399 VAL A C 1
ATOM 3214 O O . VAL A 1 399 ? 27.828 -31.094 9.172 1 91.12 399 VAL A O 1
ATOM 3217 N N . ALA A 1 400 ? 27.906 -29.234 10.336 1 92.44 400 ALA A N 1
ATOM 3218 C CA . ALA A 1 400 ? 26.891 -28.578 9.508 1 92.44 400 ALA A CA 1
ATOM 3219 C C . ALA A 1 400 ? 27.375 -28.422 8.062 1 92.44 400 ALA A C 1
ATOM 3221 O O . ALA A 1 400 ? 26.609 -28.641 7.121 1 92.44 400 ALA A O 1
ATOM 3222 N N . SER A 1 401 ? 28.562 -28.062 7.906 1 90.25 401 SER A N 1
ATOM 3223 C CA . SER A 1 401 ? 29.125 -27.875 6.57 1 90.25 401 SER A CA 1
ATOM 3224 C C . SER A 1 401 ? 29.266 -29.219 5.84 1 90.25 401 SER A C 1
ATOM 3226 O O . SER A 1 401 ? 29.109 -29.266 4.617 1 90.25 401 SER A O 1
ATOM 3228 N N . GLY A 1 402 ? 29.531 -30.234 6.582 1 90.12 402 GLY A N 1
ATOM 3229 C CA . GLY A 1 402 ? 29.75 -31.531 5.984 1 90.12 402 GLY A CA 1
ATOM 3230 C C . GLY A 1 402 ? 28.469 -32.312 5.719 1 90.12 402 GLY A C 1
ATOM 3231 O O . GLY A 1 402 ? 28.391 -33.125 4.797 1 90.12 402 GLY A O 1
ATOM 3232 N N . THR A 1 403 ? 27.516 -32.031 6.52 1 91.88 403 THR A N 1
ATOM 3233 C CA . THR A 1 403 ? 26.328 -32.875 6.422 1 91.88 403 THR A CA 1
ATOM 3234 C C . THR A 1 403 ? 25.141 -32.031 5.945 1 91.88 403 THR A C 1
ATOM 3236 O O . THR A 1 403 ? 24.156 -32.594 5.441 1 91.88 403 THR A O 1
ATOM 3239 N N . GLY A 1 404 ? 25.141 -30.75 6.09 1 92.62 404 GLY A N 1
ATOM 3240 C CA . GLY A 1 404 ? 24.016 -29.875 5.762 1 92.62 404 GLY A CA 1
ATOM 3241 C C . GLY A 1 404 ? 22.969 -29.812 6.863 1 92.62 404 GLY A C 1
ATOM 3242 O O . GLY A 1 404 ? 21.938 -29.172 6.695 1 92.62 404 GLY A O 1
ATOM 3243 N N . CYS A 1 405 ? 23.266 -30.438 8.055 1 93.94 405 CYS A N 1
ATOM 3244 C CA . CYS A 1 405 ? 22.297 -30.5 9.148 1 93.94 405 CYS A CA 1
ATOM 3245 C C . CYS A 1 405 ? 22.781 -29.703 10.352 1 93.94 405 CYS A C 1
ATOM 3247 O O . CYS A 1 405 ? 23.984 -29.719 10.664 1 93.94 405 CYS A O 1
ATOM 3249 N N . ARG A 1 406 ? 21.906 -29.031 10.953 1 93.12 406 ARG A N 1
ATOM 3250 C CA . ARG A 1 406 ? 22.188 -28.328 12.203 1 93.12 406 ARG A CA 1
ATOM 3251 C C . ARG A 1 406 ? 21.547 -29.047 13.391 1 93.12 406 ARG A C 1
ATOM 3253 O O . ARG A 1 406 ? 21.484 -30.281 13.414 1 93.12 406 ARG A O 1
ATOM 3260 N N . GLY A 1 407 ? 21.188 -28.281 14.406 1 90.12 407 GLY A N 1
ATOM 3261 C CA . GLY A 1 407 ? 20.688 -28.891 15.633 1 90.12 407 GLY A CA 1
ATOM 3262 C C . GLY A 1 407 ? 19.391 -29.656 15.445 1 90.12 407 GLY A C 1
ATOM 3263 O O . GLY A 1 407 ? 18.734 -29.5 14.414 1 90.12 407 GLY A O 1
ATOM 3264 N N . MET A 1 408 ? 19.141 -30.469 16.422 1 91 408 MET A N 1
ATOM 3265 C CA . MET A 1 408 ? 17.922 -31.25 16.406 1 91 408 MET A CA 1
ATOM 3266 C C . MET A 1 408 ? 16.688 -30.359 16.5 1 91 408 MET A C 1
ATOM 3268 O O . MET A 1 408 ? 16.75 -29.266 17.078 1 91 408 MET A O 1
ATOM 3272 N N . TYR A 1 409 ? 15.594 -30.781 15.82 1 91.25 409 TYR A N 1
ATOM 3273 C CA . TYR A 1 409 ? 14.336 -30.047 15.844 1 91.25 409 TYR A CA 1
ATOM 3274 C C . TYR A 1 409 ? 13.195 -30.922 16.344 1 91.25 409 TYR A C 1
ATOM 3276 O O . TYR A 1 409 ? 13.398 -32.125 16.625 1 91.25 409 TYR A O 1
ATOM 3284 N N . ILE A 1 410 ? 12.062 -30.422 16.484 1 90.38 410 ILE A N 1
ATOM 3285 C CA . ILE A 1 410 ? 11.031 -31.016 17.328 1 90.38 410 ILE A CA 1
ATOM 3286 C C . ILE A 1 410 ? 10.328 -32.125 16.562 1 90.38 410 ILE A C 1
ATOM 3288 O O . ILE A 1 410 ? 9.859 -33.094 17.156 1 90.38 410 ILE A O 1
ATOM 3292 N N . LEU A 1 411 ? 10.242 -32.188 15.273 1 90.56 411 LEU A N 1
ATOM 3293 C CA . LEU A 1 411 ? 9.398 -33.062 14.484 1 90.56 411 LEU A CA 1
ATOM 3294 C C . LEU A 1 411 ? 9.891 -34.5 14.594 1 90.56 411 LEU A C 1
ATOM 3296 O O . LEU A 1 411 ? 9.109 -35.406 14.914 1 90.56 411 LEU A O 1
ATOM 3300 N N . PRO A 1 412 ? 11.188 -34.719 14.391 1 90.5 412 PRO A N 1
ATOM 3301 C CA . PRO A 1 412 ? 11.664 -36.094 14.547 1 90.5 412 PRO A CA 1
ATOM 3302 C C . PRO A 1 412 ? 11.555 -36.594 15.984 1 90.5 412 PRO A C 1
ATOM 3304 O O . PRO A 1 412 ? 11.445 -37.812 16.219 1 90.5 412 PRO A O 1
ATOM 3307 N N . GLN A 1 413 ? 11.5 -35.719 16.891 1 89.44 413 GLN A N 1
ATOM 3308 C CA . GLN A 1 413 ? 11.484 -36.062 18.297 1 89.44 413 GLN A CA 1
ATOM 3309 C C . GLN A 1 413 ? 10.078 -36.438 18.766 1 89.44 413 GLN A C 1
ATOM 3311 O O . GLN A 1 413 ? 9.898 -37.375 19.562 1 89.44 413 GLN A O 1
ATOM 3316 N N . LYS A 1 414 ? 9.164 -35.75 18.25 1 89.06 414 LYS A N 1
ATOM 3317 C CA . LYS A 1 414 ? 7.848 -35.875 18.875 1 89.06 414 LYS A CA 1
ATOM 3318 C C . LYS A 1 414 ? 6.805 -36.344 17.859 1 89.06 414 LYS A C 1
ATOM 3320 O O . LYS A 1 414 ? 5.816 -36.969 18.25 1 89.06 414 LYS A O 1
ATOM 3325 N N . CYS A 1 415 ? 6.992 -36.031 16.594 1 85.19 415 CYS A N 1
ATOM 3326 C CA . CYS A 1 415 ? 5.961 -36.375 15.609 1 85.19 415 CYS A CA 1
ATOM 3327 C C . CYS A 1 415 ? 6.07 -37.812 15.156 1 85.19 415 CYS A C 1
ATOM 3329 O O . CYS A 1 415 ? 7.047 -38.188 14.5 1 85.19 415 CYS A O 1
ATOM 3331 N N . PRO A 1 416 ? 5.039 -38.531 15.523 1 79.56 416 PRO A N 1
ATOM 3332 C CA . PRO A 1 416 ? 5.109 -39.938 15.094 1 79.56 416 PRO A CA 1
ATOM 3333 C C . PRO A 1 416 ? 5.043 -40.094 13.578 1 79.56 416 PRO A C 1
ATOM 3335 O O . PRO A 1 416 ? 4.301 -39.375 12.906 1 79.56 416 PRO A O 1
ATOM 3338 N N . GLY A 1 417 ? 5.824 -40.938 13.039 1 77.94 417 GLY A N 1
ATOM 3339 C CA . GLY A 1 417 ? 5.777 -41.281 11.617 1 77.94 417 GLY A CA 1
ATOM 3340 C C . GLY A 1 417 ? 6.398 -40.188 10.742 1 77.94 417 GLY A C 1
ATOM 3341 O O . GLY A 1 417 ? 6.227 -40.219 9.523 1 77.94 417 GLY A O 1
ATOM 3342 N N . PHE A 1 418 ? 7.02 -39.25 11.406 1 87.69 418 PHE A N 1
ATOM 3343 C CA . PHE A 1 418 ? 7.625 -38.156 10.656 1 87.69 418 PHE A CA 1
ATOM 3344 C C . PHE A 1 418 ? 8.844 -38.656 9.875 1 87.69 418 PHE A C 1
ATOM 3346 O O . PHE A 1 418 ? 9.703 -39.344 10.43 1 87.69 418 PHE A O 1
ATOM 3353 N N . ASP A 1 419 ? 8.828 -38.375 8.578 1 87.38 419 ASP A N 1
ATOM 3354 C CA . ASP A 1 419 ? 9.969 -38.625 7.695 1 87.38 419 ASP A CA 1
ATOM 3355 C C . ASP A 1 419 ? 10.211 -37.406 6.797 1 87.38 419 ASP A C 1
ATOM 3357 O O . ASP A 1 419 ? 9.484 -37.188 5.832 1 87.38 419 ASP A O 1
ATOM 3361 N N . ARG A 1 420 ? 11.227 -36.781 7.141 1 87.81 420 ARG A N 1
ATOM 3362 C CA . ARG A 1 420 ? 11.508 -35.531 6.457 1 87.81 420 ARG A CA 1
ATOM 3363 C C . ARG A 1 420 ? 11.711 -35.75 4.961 1 87.81 420 ARG A C 1
ATOM 3365 O O . ARG A 1 420 ? 11.219 -34.969 4.141 1 87.81 420 ARG A O 1
ATOM 3372 N N . VAL A 1 421 ? 12.445 -36.656 4.582 1 84.38 421 VAL A N 1
ATOM 3373 C CA . VAL A 1 421 ? 12.844 -36.875 3.199 1 84.38 421 VAL A CA 1
ATOM 3374 C C . VAL A 1 421 ? 11.641 -37.344 2.379 1 84.38 421 VAL A C 1
ATOM 3376 O O . VAL A 1 421 ? 11.445 -36.906 1.248 1 84.38 421 VAL A O 1
ATOM 3379 N N . GLU A 1 422 ? 10.789 -38.062 3.059 1 76.5 422 GLU A N 1
ATOM 3380 C CA . GLU A 1 422 ? 9.664 -38.625 2.332 1 76.5 422 GLU A CA 1
ATOM 3381 C C . GLU A 1 422 ? 8.469 -37.688 2.328 1 76.5 422 GLU A C 1
ATOM 3383 O O . GLU A 1 422 ? 7.648 -37.688 1.408 1 76.5 422 GLU A O 1
ATOM 3388 N N . GLN A 1 423 ? 8.391 -36.875 3.262 1 79.44 423 GLN A N 1
ATOM 3389 C CA . GLN A 1 423 ? 7.176 -36.094 3.416 1 79.44 423 GLN A CA 1
ATOM 3390 C C . GLN A 1 423 ? 7.387 -34.656 2.912 1 79.44 423 GLN A C 1
ATOM 3392 O O . GLN A 1 423 ? 6.445 -33.875 2.875 1 79.44 423 GLN A O 1
ATOM 3397 N N . THR A 1 424 ? 8.516 -34.344 2.545 1 80.25 424 THR A N 1
ATOM 3398 C CA . THR A 1 424 ? 8.773 -33 2.08 1 80.25 424 THR A CA 1
ATOM 3399 C C . THR A 1 424 ? 8.977 -32.969 0.566 1 80.25 424 THR A C 1
ATOM 3401 O O . THR A 1 424 ? 9.672 -33.812 0.011 1 80.25 424 THR A O 1
ATOM 3404 N N . MET A 1 425 ? 8.273 -31.953 -0.056 1 76.38 425 MET A N 1
ATOM 3405 C CA . MET A 1 425 ? 8.391 -31.812 -1.505 1 76.38 425 MET A CA 1
ATOM 3406 C C . MET A 1 425 ? 9.227 -30.594 -1.864 1 76.38 425 MET A C 1
ATOM 3408 O O . MET A 1 425 ? 9.18 -29.578 -1.169 1 76.38 425 MET A O 1
ATOM 3412 N N . PRO A 1 426 ? 9.969 -30.781 -2.936 1 79 426 PRO A N 1
ATOM 3413 C CA . PRO A 1 426 ? 10.703 -29.594 -3.391 1 79 426 PRO A CA 1
ATOM 3414 C C . PRO A 1 426 ? 9.773 -28.5 -3.891 1 79 426 PRO A C 1
ATOM 3416 O O . PRO A 1 426 ? 8.727 -28.781 -4.484 1 79 426 PRO A O 1
ATOM 3419 N N . ASP A 1 427 ? 10.125 -27.328 -3.602 1 80.94 427 ASP A N 1
ATOM 3420 C CA . ASP A 1 427 ? 9.367 -26.172 -4.051 1 80.94 427 ASP A CA 1
ATOM 3421 C C . ASP A 1 427 ? 9.531 -25.953 -5.555 1 80.94 427 ASP A C 1
ATOM 3423 O O . ASP A 1 427 ? 10.539 -25.406 -5.996 1 80.94 427 ASP A O 1
ATOM 3427 N N . ALA A 1 428 ? 8.586 -26.328 -6.27 1 80.38 428 ALA A N 1
ATOM 3428 C CA . ALA A 1 428 ? 8.672 -26.234 -7.723 1 80.38 428 ALA A CA 1
ATOM 3429 C C . ALA A 1 428 ? 8.406 -24.812 -8.195 1 80.38 428 ALA A C 1
ATOM 3431 O O . ALA A 1 428 ? 9.023 -24.344 -9.148 1 80.38 428 ALA A O 1
ATOM 3432 N N . MET A 1 429 ? 7.555 -24.141 -7.559 1 83.5 429 MET A N 1
ATOM 3433 C CA . MET A 1 429 ? 7.156 -22.797 -7.984 1 83.5 429 MET A CA 1
ATOM 3434 C C . MET A 1 429 ? 8.352 -21.859 -8.008 1 83.5 429 MET A C 1
ATOM 3436 O O . MET A 1 429 ? 8.641 -21.234 -9.031 1 83.5 429 MET A O 1
ATOM 3440 N N . HIS A 1 430 ? 9.031 -21.766 -6.922 1 82.38 430 HIS A N 1
ATOM 3441 C CA . HIS A 1 430 ? 10.156 -20.844 -6.828 1 82.38 430 HIS A CA 1
ATOM 3442 C C . HIS A 1 430 ? 11.352 -21.359 -7.637 1 82.38 430 HIS A C 1
ATOM 3444 O O . HIS A 1 430 ? 12.109 -20.562 -8.195 1 82.38 430 HIS A O 1
ATOM 3450 N N . THR A 1 431 ? 11.484 -22.609 -7.715 1 86.19 431 THR A N 1
ATOM 3451 C CA . THR A 1 431 ? 12.586 -23.188 -8.477 1 86.19 431 THR A CA 1
ATOM 3452 C C . THR A 1 431 ? 12.461 -22.828 -9.961 1 86.19 431 THR A C 1
ATOM 3454 O O . THR A 1 431 ? 13.422 -22.359 -10.57 1 86.19 431 THR A O 1
ATOM 3457 N N . VAL A 1 432 ? 11.32 -23.047 -10.484 1 86.62 432 VAL A N 1
ATOM 3458 C CA . VAL A 1 432 ? 11.094 -22.781 -11.898 1 86.62 432 VAL A CA 1
ATOM 3459 C C . VAL A 1 432 ? 11.242 -21.281 -12.164 1 86.62 432 VAL A C 1
ATOM 3461 O O . VAL A 1 432 ? 11.898 -20.875 -13.125 1 86.62 432 VAL A O 1
ATOM 3464 N N . ALA A 1 433 ? 10.648 -20.531 -11.344 1 87.75 433 ALA A N 1
ATOM 3465 C CA . ALA A 1 433 ? 10.695 -19.078 -11.531 1 87.75 433 ALA A CA 1
ATOM 3466 C C . ALA A 1 433 ? 12.133 -18.578 -11.5 1 87.75 433 ALA A C 1
ATOM 3468 O O . ALA A 1 433 ? 12.539 -17.781 -12.352 1 87.75 433 ALA A O 1
ATOM 3469 N N . VAL A 1 434 ? 12.906 -19.031 -10.555 1 85.81 434 VAL A N 1
ATOM 3470 C CA . VAL A 1 434 ? 14.273 -18.562 -10.375 1 85.81 434 VAL A CA 1
ATOM 3471 C C . VAL A 1 434 ? 15.141 -19.031 -11.539 1 85.81 434 VAL A C 1
ATOM 3473 O O . VAL A 1 434 ? 15.969 -18.281 -12.055 1 85.81 434 VAL A O 1
ATOM 3476 N N . GLN A 1 435 ? 14.961 -20.219 -11.969 1 88.5 435 GLN A N 1
ATOM 3477 C CA . GLN A 1 435 ? 15.758 -20.766 -13.062 1 88.5 435 GLN A CA 1
ATOM 3478 C C . GLN A 1 435 ? 15.5 -20.016 -14.359 1 88.5 435 GLN A C 1
ATOM 3480 O O . GLN A 1 435 ? 16.438 -19.656 -15.078 1 88.5 435 GLN A O 1
ATOM 3485 N N . VAL A 1 436 ? 14.297 -19.781 -14.602 1 89.81 436 VAL A N 1
ATOM 3486 C CA . VAL A 1 436 ? 13.945 -19.078 -15.828 1 89.81 436 VAL A CA 1
ATOM 3487 C C . VAL A 1 436 ? 14.422 -17.641 -15.75 1 89.81 436 VAL A C 1
ATOM 3489 O O . VAL A 1 436 ? 14.961 -17.094 -16.719 1 89.81 436 VAL A O 1
ATOM 3492 N N . LYS A 1 437 ? 14.258 -17.062 -14.633 1 88.12 437 LYS A N 1
ATOM 3493 C CA . LYS A 1 437 ? 14.695 -15.68 -14.422 1 88.12 437 LYS A CA 1
ATOM 3494 C C . LYS A 1 437 ? 16.203 -15.547 -14.609 1 88.12 437 LYS A C 1
ATOM 3496 O O . LYS A 1 437 ? 16.672 -14.617 -15.273 1 88.12 437 LYS A O 1
ATOM 3501 N N . HIS A 1 438 ? 16.938 -16.453 -14.031 1 89 438 HIS A N 1
ATOM 3502 C CA . HIS A 1 438 ? 18.391 -16.406 -14.141 1 89 438 HIS A CA 1
ATOM 3503 C C . HIS A 1 438 ? 18.844 -16.625 -15.578 1 89 438 HIS A C 1
ATOM 3505 O O . HIS A 1 438 ? 19.781 -15.969 -16.047 1 89 438 HIS A O 1
ATOM 3511 N N . LEU A 1 439 ? 18.203 -17.531 -16.172 1 92.06 439 LEU A N 1
ATOM 3512 C CA . LEU A 1 439 ? 18.531 -17.781 -17.562 1 92.06 439 LEU A CA 1
ATOM 3513 C C . LEU A 1 439 ? 18.266 -16.547 -18.422 1 92.06 439 LEU A C 1
ATOM 3515 O O . LEU A 1 439 ? 19.094 -16.172 -19.25 1 92.06 439 LEU A O 1
ATOM 3519 N N . LEU A 1 440 ? 17.156 -15.945 -18.203 1 91.94 440 LEU A N 1
ATOM 3520 C CA . LEU A 1 440 ? 16.797 -14.766 -18.984 1 91.94 440 LEU A CA 1
ATOM 3521 C C . LEU A 1 440 ? 17.75 -13.609 -18.688 1 91.94 440 LEU A C 1
ATOM 3523 O O . LEU A 1 440 ? 18.078 -12.828 -19.578 1 91.94 440 LEU A O 1
ATOM 3527 N N . ARG A 1 441 ? 18.141 -13.492 -17.5 1 90.12 441 ARG A N 1
ATOM 3528 C CA . ARG A 1 441 ? 19.109 -12.469 -17.125 1 90.12 441 ARG A CA 1
ATOM 3529 C C . ARG A 1 441 ? 20.438 -12.695 -17.859 1 90.12 441 ARG A C 1
ATOM 3531 O O . ARG A 1 441 ? 21.078 -11.734 -18.281 1 90.12 441 ARG A O 1
ATOM 3538 N N . CYS A 1 442 ? 20.766 -13.914 -17.906 1 91.94 442 CYS A N 1
ATOM 3539 C CA . CYS A 1 442 ? 21.984 -14.281 -18.625 1 91.94 442 CYS A CA 1
ATOM 3540 C C . CYS A 1 442 ? 21.875 -13.953 -20.109 1 91.94 442 CYS A C 1
ATOM 3542 O O . CYS A 1 442 ? 22.781 -13.352 -20.672 1 91.94 442 CYS A O 1
ATOM 3544 N N . LEU A 1 443 ? 20.75 -14.289 -20.641 1 93.12 443 LEU A N 1
ATOM 3545 C CA . LEU A 1 443 ? 20.516 -14.016 -22.047 1 93.12 443 LEU A CA 1
ATOM 3546 C C . LEU A 1 443 ? 20.547 -12.516 -22.328 1 93.12 443 LEU A C 1
ATOM 3548 O O . LEU A 1 443 ? 21.031 -12.086 -23.375 1 93.12 443 LEU A O 1
ATOM 3552 N N . ALA A 1 444 ? 20.016 -11.766 -21.406 1 90.56 444 ALA A N 1
ATOM 3553 C CA . ALA A 1 444 ? 19.906 -10.32 -21.578 1 90.56 444 ALA A CA 1
ATOM 3554 C C . ALA A 1 444 ? 21.219 -9.625 -21.234 1 90.56 444 ALA A C 1
ATOM 3556 O O . ALA A 1 444 ? 21.359 -8.414 -21.438 1 90.56 444 ALA A O 1
ATOM 3557 N N . GLY A 1 445 ? 22.125 -10.344 -20.703 1 85.62 445 GLY A N 1
ATOM 3558 C CA . GLY A 1 445 ? 23.422 -9.766 -20.359 1 85.62 445 GLY A CA 1
ATOM 3559 C C . GLY A 1 445 ? 23.359 -8.859 -19.141 1 85.62 445 GLY A C 1
ATOM 3560 O O . GLY A 1 445 ? 24.016 -7.828 -19.094 1 85.62 445 GLY A O 1
ATOM 3561 N N . LYS A 1 446 ? 22.5 -9.18 -18.312 1 81.75 446 LYS A N 1
ATOM 3562 C CA . LYS A 1 446 ? 22.328 -8.344 -17.125 1 81.75 446 LYS A CA 1
ATOM 3563 C C . LYS A 1 446 ? 22.984 -8.961 -15.906 1 81.75 446 LYS A C 1
ATOM 3565 O O . LYS A 1 446 ? 23.125 -10.188 -15.82 1 81.75 446 LYS A O 1
ATOM 3570 N N . SER A 1 447 ? 23.438 -8.031 -14.969 1 75.19 447 SER A N 1
ATOM 3571 C CA . SER A 1 447 ? 23.953 -8.477 -13.68 1 75.19 447 SER A CA 1
ATOM 3572 C C . SER A 1 447 ? 22.859 -9.109 -12.828 1 75.19 447 SER A C 1
ATOM 3574 O O . SER A 1 447 ? 21.703 -8.719 -12.914 1 75.19 447 SER A O 1
ATOM 3576 N N . PRO A 1 448 ? 23.266 -10.227 -12.211 1 72.88 448 PRO A N 1
ATOM 3577 C CA . PRO A 1 448 ? 24.578 -10.773 -11.883 1 72.88 448 PRO A CA 1
ATOM 3578 C C . PRO A 1 448 ? 24.969 -11.953 -12.766 1 72.88 448 PRO A C 1
ATOM 3580 O O . PRO A 1 448 ? 26.062 -12.5 -12.625 1 72.88 448 PRO A O 1
ATOM 3583 N N . GLU A 1 449 ? 24.188 -12.281 -13.703 1 77.06 449 GLU A N 1
ATOM 3584 C CA . GLU A 1 449 ? 24.422 -13.516 -14.445 1 77.06 449 GLU A CA 1
ATOM 3585 C C . GLU A 1 449 ? 25.375 -13.289 -15.609 1 77.06 449 GLU A C 1
ATOM 3587 O O . GLU A 1 449 ? 25.906 -14.25 -16.188 1 77.06 449 GLU A O 1
ATOM 3592 N N . ASP A 1 450 ? 25.562 -12.18 -15.961 1 79.5 450 ASP A N 1
ATOM 3593 C CA . ASP A 1 450 ? 26.578 -11.891 -16.969 1 79.5 450 ASP A CA 1
ATOM 3594 C C . ASP A 1 450 ? 27.266 -10.562 -16.688 1 79.5 450 ASP A C 1
ATOM 3596 O O . ASP A 1 450 ? 26.781 -9.5 -17.094 1 79.5 450 ASP A O 1
ATOM 3600 N N . TYR A 1 451 ? 28.234 -10.641 -15.945 1 82.12 451 TYR A N 1
ATOM 3601 C CA . TYR A 1 451 ? 29.062 -9.484 -15.602 1 82.12 451 TYR A CA 1
ATOM 3602 C C . TYR A 1 451 ? 30.531 -9.859 -15.57 1 82.12 451 TYR A C 1
ATOM 3604 O O . TYR A 1 451 ? 30.906 -10.984 -15.914 1 82.12 451 TYR A O 1
ATOM 3612 N N . LEU A 1 452 ? 31.297 -8.953 -15.266 1 83.81 452 LEU A N 1
ATOM 3613 C CA . LEU A 1 452 ? 32.75 -9.125 -15.328 1 83.81 452 LEU A CA 1
ATOM 3614 C C . LEU A 1 452 ? 33.188 -10.336 -14.5 1 83.81 452 LEU A C 1
ATOM 3616 O O . LEU A 1 452 ? 34.031 -11.117 -14.938 1 83.81 452 LEU A O 1
ATOM 3620 N N . ALA A 1 453 ? 32.531 -10.547 -13.375 1 86.31 453 ALA A N 1
ATOM 3621 C CA . ALA A 1 453 ? 32.906 -11.656 -12.492 1 86.31 453 ALA A CA 1
ATOM 3622 C C . ALA A 1 453 ? 32.625 -13 -13.164 1 86.31 453 ALA A C 1
ATOM 3624 O O . ALA A 1 453 ? 33.375 -13.953 -13.008 1 86.31 453 ALA A O 1
ATOM 3625 N N . VAL A 1 454 ? 31.641 -13.102 -13.906 1 91.06 454 VAL A N 1
ATOM 3626 C CA . VAL A 1 454 ? 31.25 -14.328 -14.586 1 91.06 454 VAL A CA 1
ATOM 3627 C C . VAL A 1 454 ? 32.25 -14.633 -15.719 1 91.06 454 VAL A C 1
ATOM 3629 O O . VAL A 1 454 ? 32.656 -15.773 -15.898 1 91.06 454 VAL A O 1
ATOM 3632 N N . ARG A 1 455 ? 32.656 -13.625 -16.406 1 90.62 455 ARG A N 1
ATOM 3633 C CA . ARG A 1 455 ? 33.594 -13.789 -17.516 1 90.62 455 ARG A CA 1
ATOM 3634 C C . ARG A 1 455 ? 34.969 -14.195 -17 1 90.62 455 ARG A C 1
ATOM 3636 O O . ARG A 1 455 ? 35.656 -15.008 -17.625 1 90.62 455 ARG A O 1
ATOM 3643 N N . LYS A 1 456 ? 35.281 -13.633 -15.891 1 89.69 456 LYS A N 1
ATOM 3644 C CA . LYS A 1 456 ? 36.562 -14 -15.281 1 89.69 456 LYS A CA 1
ATOM 3645 C C . LYS A 1 456 ? 36.531 -15.461 -14.828 1 89.69 456 LYS A C 1
ATOM 3647 O O . LYS A 1 456 ? 37.562 -16.156 -14.961 1 89.69 456 LYS A O 1
ATOM 3652 N N . GLN A 1 457 ? 35.5 -15.859 -14.305 1 91.06 457 GLN A N 1
ATOM 3653 C CA . GLN A 1 457 ? 35.375 -17.25 -13.867 1 91.06 457 GLN A CA 1
ATOM 3654 C C . GLN A 1 457 ? 35.469 -18.203 -15.055 1 91.06 457 GLN A C 1
ATOM 3656 O O . GLN A 1 457 ? 36.125 -19.25 -14.961 1 91.06 457 GLN A O 1
ATOM 3661 N N . GLU A 1 458 ? 34.844 -17.891 -16.109 1 92.19 458 GLU A N 1
ATOM 3662 C CA . GLU A 1 458 ? 34.875 -18.75 -17.297 1 92.19 458 GLU A CA 1
ATOM 3663 C C . GLU A 1 458 ? 36.281 -18.766 -17.906 1 92.19 458 GLU A C 1
ATOM 3665 O O . GLU A 1 458 ? 36.719 -19.766 -18.469 1 92.19 458 GLU A O 1
ATOM 3670 N N . MET A 1 459 ? 36.969 -17.594 -17.766 1 92 459 MET A N 1
ATOM 3671 C CA . MET A 1 459 ? 38.344 -17.547 -18.219 1 92 459 MET A CA 1
ATOM 3672 C C . MET A 1 459 ? 39.219 -1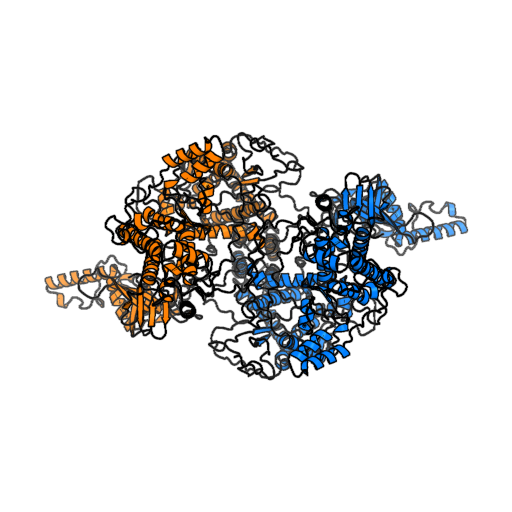8.484 -17.406 1 92 459 MET A C 1
ATOM 3674 O O . MET A 1 459 ? 40.062 -19.203 -17.953 1 92 459 MET A O 1
ATOM 3678 N N . GLU A 1 460 ? 38.938 -18.484 -16.125 1 90.56 460 GLU A N 1
ATOM 3679 C CA . GLU A 1 460 ? 39.688 -19.375 -15.242 1 90.56 460 GLU A CA 1
ATOM 3680 C C . GLU A 1 460 ? 39.406 -20.844 -15.578 1 90.56 460 GLU A C 1
ATOM 3682 O O . GLU A 1 460 ? 40.312 -21.688 -15.445 1 90.56 460 GLU A O 1
ATOM 3687 N N . LEU A 1 461 ? 38.312 -21.156 -15.992 1 92 461 LEU A N 1
ATOM 3688 C CA . LEU A 1 461 ? 37.906 -22.531 -16.312 1 92 461 LEU A CA 1
ATOM 3689 C C . LEU A 1 461 ? 38.281 -22.859 -17.766 1 92 461 LEU A C 1
ATOM 3691 O O . LEU A 1 461 ? 38.031 -23.984 -18.219 1 92 461 LEU A O 1
ATOM 3695 N N . ASN A 1 462 ? 38.781 -21.891 -18.453 1 91.94 462 ASN A N 1
ATOM 3696 C CA . ASN A 1 462 ? 39.156 -22.062 -19.844 1 91.94 462 ASN A CA 1
ATOM 3697 C C . ASN A 1 462 ? 37.969 -22.438 -20.719 1 91.94 462 ASN A C 1
ATOM 3699 O O . ASN A 1 462 ? 38.031 -23.406 -21.484 1 91.94 462 ASN A O 1
ATOM 3703 N N . ARG A 1 463 ? 36.875 -21.781 -20.453 1 92.81 463 ARG A N 1
ATOM 3704 C CA . ARG A 1 463 ? 35.656 -21.984 -21.219 1 92.81 463 ARG A CA 1
ATOM 3705 C C . ARG A 1 463 ? 35.25 -20.719 -21.953 1 92.81 463 ARG A C 1
ATOM 3707 O O . ARG A 1 463 ? 35.5 -19.609 -21.469 1 92.81 463 ARG A O 1
ATOM 3714 N N . PHE A 1 464 ? 34.688 -20.812 -23.141 1 92.62 464 PHE A N 1
ATOM 3715 C CA . PHE A 1 464 ? 34.188 -19.719 -23.969 1 92.62 464 PHE A CA 1
ATOM 3716 C C . PHE A 1 464 ? 35.25 -18.688 -24.219 1 92.62 464 PHE A C 1
ATOM 3718 O O . PHE A 1 464 ? 35.125 -17.516 -23.844 1 92.62 464 PHE A O 1
ATOM 3725 N N . PRO A 1 465 ? 36.25 -18.969 -24.781 1 89.31 465 PRO A N 1
ATOM 3726 C CA . PRO A 1 465 ? 37.375 -18.047 -25.016 1 89.31 465 PRO A CA 1
ATOM 3727 C C . PRO A 1 465 ? 36.938 -16.781 -25.766 1 89.31 465 PRO A C 1
ATOM 3729 O O . PRO A 1 465 ? 37.531 -15.727 -25.594 1 89.31 465 PRO A O 1
ATOM 3732 N N . GLU A 1 466 ? 35.969 -16.859 -26.5 1 85.12 466 GLU A N 1
ATOM 3733 C CA . GLU A 1 466 ? 35.469 -15.727 -27.281 1 85.12 466 GLU A CA 1
ATOM 3734 C C . GLU A 1 466 ? 34.938 -14.617 -26.375 1 85.12 466 GLU A C 1
ATOM 3736 O O . GLU A 1 466 ? 34.844 -13.461 -26.797 1 85.12 466 GLU A O 1
ATOM 3741 N N . CYS A 1 467 ? 34.656 -15.008 -25.125 1 86.94 467 CYS A N 1
ATOM 3742 C CA . CYS A 1 467 ? 33.969 -14.039 -24.266 1 86.94 467 CYS A CA 1
ATOM 3743 C C . CYS A 1 467 ? 34.938 -13.461 -23.234 1 86.94 467 CYS A C 1
ATOM 3745 O O . CYS A 1 467 ? 34.531 -12.633 -22.406 1 86.94 467 CYS A O 1
ATOM 3747 N N . TRP A 1 468 ? 36.219 -13.75 -23.328 1 88.25 468 TRP A N 1
ATOM 3748 C CA . TRP A 1 468 ? 37.188 -13.352 -22.281 1 88.25 468 TRP A CA 1
ATOM 3749 C C . TRP A 1 468 ? 37.438 -11.852 -22.344 1 88.25 468 TRP A C 1
ATOM 3751 O O . TRP A 1 468 ? 37.5 -11.266 -23.422 1 88.25 468 TRP A O 1
ATOM 3761 N N . PRO A 1 469 ? 37.406 -11.195 -21.078 1 82.12 469 PRO A N 1
ATOM 3762 C CA . PRO A 1 469 ? 37.688 -9.758 -21.062 1 82.12 469 PRO A CA 1
ATOM 3763 C C . PRO A 1 469 ? 39.062 -9.414 -21.641 1 82.12 469 PRO A C 1
ATOM 3765 O O . PRO A 1 469 ? 40 -10.188 -21.484 1 82.12 469 PRO A O 1
ATOM 3768 N N . THR A 1 470 ? 39.188 -8.547 -22.625 1 70.12 470 THR A N 1
ATOM 3769 C CA . THR A 1 470 ? 40.469 -8.109 -23.203 1 70.12 470 THR A CA 1
ATOM 3770 C C . THR A 1 470 ? 41.25 -7.273 -22.203 1 70.12 470 THR A C 1
ATOM 3772 O O . THR A 1 470 ? 40.656 -6.641 -21.312 1 70.12 470 THR A O 1
ATOM 3775 N N . SER A 1 471 ? 42.625 -7.453 -22.062 1 53.59 471 SER A N 1
ATOM 3776 C CA . SER A 1 471 ? 43.656 -6.859 -21.203 1 53.59 471 SER A CA 1
ATOM 3777 C C . SER A 1 471 ? 43.344 -5.395 -20.906 1 53.59 471 SER A C 1
ATOM 3779 O O . SER A 1 471 ? 43.875 -4.82 -19.953 1 53.59 471 SER A O 1
ATOM 3781 N N . THR A 1 472 ? 42.812 -4.598 -21.703 1 47.03 472 THR A N 1
ATOM 3782 C CA . THR A 1 472 ? 42.656 -3.182 -21.391 1 47.03 472 THR A CA 1
ATOM 3783 C C . THR A 1 472 ? 41.656 -2.982 -20.25 1 47.03 472 THR A C 1
ATOM 3785 O O . THR A 1 472 ? 41.375 -1.849 -19.859 1 47.03 472 THR A O 1
ATOM 3788 N N . CYS A 1 473 ? 41.062 -3.932 -19.875 1 44.59 473 CYS A N 1
ATOM 3789 C CA . CYS A 1 473 ? 40.125 -3.873 -18.75 1 44.59 473 CYS A CA 1
ATOM 3790 C C . CYS A 1 473 ? 40.875 -3.891 -17.422 1 44.59 473 CYS A C 1
ATOM 3792 O O . CYS A 1 473 ? 41.25 -4.953 -16.938 1 44.59 473 CYS A O 1
ATOM 3794 N N . SER A 1 474 ? 42.156 -3.189 -17.219 1 34.66 474 SER A N 1
ATOM 3795 C CA . SER A 1 474 ? 43.094 -3.254 -16.109 1 34.66 474 SER A CA 1
ATOM 3796 C C . SER A 1 474 ? 42.375 -3.271 -14.773 1 34.66 474 SER A C 1
ATOM 3798 O O . SER A 1 474 ? 41.219 -2.846 -14.672 1 34.66 474 SER A O 1
ATOM 3800 N N . SER A 1 475 ? 43.344 -3.467 -13.664 1 33.91 475 SER A N 1
ATOM 3801 C CA . SER A 1 475 ? 43.5 -3.934 -12.289 1 33.91 475 SER A CA 1
ATOM 3802 C C . SER A 1 475 ? 42.812 -2.998 -11.305 1 33.91 475 SER A C 1
ATOM 3804 O O . SER A 1 475 ? 43.094 -3.027 -10.102 1 33.91 475 SER A O 1
ATOM 3806 N N . ASP A 1 476 ? 42.125 -2.006 -11.547 1 30.27 476 ASP A N 1
ATOM 3807 C CA . ASP A 1 476 ? 42.062 -1.252 -10.305 1 30.27 476 ASP A CA 1
ATOM 3808 C C . ASP A 1 476 ? 41.5 -2.109 -9.172 1 30.27 476 ASP A C 1
ATOM 3810 O O . ASP A 1 476 ? 41.125 -1.594 -8.109 1 30.27 476 ASP A O 1
ATOM 3814 N N . ASP A 1 477 ? 41.094 -3.334 -9.508 1 30.83 477 ASP A N 1
ATOM 3815 C CA . ASP A 1 477 ? 40.375 -3.91 -8.383 1 30.83 477 ASP A CA 1
ATOM 3816 C C . ASP A 1 477 ? 41.312 -4.508 -7.359 1 30.83 477 ASP A C 1
ATOM 3818 O O . ASP A 1 477 ? 40.938 -5.309 -6.512 1 30.83 477 ASP A O 1
ATOM 3822 N N . ASN A 1 478 ? 42.688 -4.188 -7.375 1 26.91 478 ASN A N 1
ATOM 3823 C CA . ASN A 1 478 ? 43.375 -5.043 -6.406 1 26.91 478 ASN A CA 1
ATOM 3824 C C . ASN A 1 478 ? 42.812 -4.828 -4.996 1 26.91 478 ASN A C 1
ATOM 3826 O O . ASN A 1 478 ? 43.469 -5.219 -4.016 1 26.91 478 ASN A O 1
ATOM 3830 N N . GLY A 1 479 ? 42.156 -3.822 -4.629 1 23.94 479 GLY A N 1
ATOM 3831 C CA . GLY A 1 479 ? 42.125 -3.73 -3.178 1 23.94 479 GLY A CA 1
ATOM 3832 C C . GLY A 1 479 ? 41.469 -4.926 -2.516 1 23.94 479 GLY A C 1
ATOM 3833 O O . GLY A 1 479 ? 40.25 -5.125 -2.65 1 23.94 479 GLY A O 1
ATOM 3834 N N . ALA A 1 480 ? 42.188 -6.055 -2.404 1 23.8 480 ALA A N 1
ATOM 3835 C CA . ALA A 1 480 ? 41.969 -7.191 -1.52 1 23.8 480 ALA A CA 1
ATOM 3836 C C . ALA A 1 480 ? 41.594 -6.727 -0.115 1 23.8 480 ALA A C 1
ATOM 3838 O O . ALA A 1 480 ? 42.469 -6.449 0.708 1 23.8 480 ALA A O 1
ATOM 3839 N N . SER A 1 481 ? 40.844 -5.73 0.155 1 22.19 481 SER A N 1
ATOM 3840 C CA . SER A 1 481 ? 40.625 -5.5 1.581 1 22.19 481 SER A CA 1
ATOM 3841 C C . SER A 1 481 ? 40.156 -6.77 2.287 1 22.19 481 SER A C 1
ATOM 3843 O O . SER A 1 481 ? 39.281 -7.48 1.794 1 22.19 481 SER A O 1
ATOM 3845 N N . SER A 1 482 ? 41.156 -7.457 2.908 1 20.53 482 SER A N 1
ATOM 3846 C CA . SER A 1 482 ? 41.031 -8.492 3.93 1 20.53 482 SER A CA 1
ATOM 3847 C C . SER A 1 482 ? 39.906 -8.172 4.906 1 20.53 482 SER A C 1
ATOM 3849 O O . SER A 1 482 ? 39.969 -7.176 5.629 1 20.53 482 SER A O 1
ATOM 3851 N N . LEU A 1 483 ? 38.719 -8.352 4.508 1 20.22 483 LEU A N 1
ATOM 3852 C CA . LEU A 1 483 ? 37.562 -8.305 5.422 1 20.22 483 LEU A CA 1
ATOM 3853 C C . LEU A 1 483 ? 37.75 -9.312 6.559 1 20.22 483 LEU A C 1
ATOM 3855 O O . LEU A 1 483 ? 37.656 -10.523 6.344 1 20.22 483 LEU A O 1
ATOM 3859 N N . LYS A 1 484 ? 38.719 -9.117 7.398 1 21.33 484 LYS A N 1
ATOM 3860 C CA . LYS A 1 484 ? 38.594 -9.828 8.672 1 21.33 484 LYS A CA 1
ATOM 3861 C C . LYS A 1 484 ? 37.219 -9.656 9.266 1 21.33 484 LYS A C 1
ATOM 3863 O O . LYS A 1 484 ? 36.625 -8.578 9.195 1 21.33 484 LYS A O 1
ATOM 3868 N N . ARG A 1 485 ? 36.625 -10.867 9.57 1 21.3 485 ARG A N 1
ATOM 3869 C CA . ARG A 1 485 ? 35.375 -11.305 10.188 1 21.3 485 ARG A CA 1
ATOM 3870 C C . ARG A 1 485 ? 35.094 -10.531 11.477 1 21.3 485 ARG A C 1
ATOM 3872 O O . ARG A 1 485 ? 35.594 -10.898 12.539 1 21.3 485 ARG A O 1
ATOM 3879 N N . SER A 1 486 ? 35.375 -9.266 11.57 1 20.7 486 SER A N 1
ATOM 3880 C CA . SER A 1 486 ? 35 -8.898 12.938 1 20.7 486 SER A CA 1
ATOM 3881 C C . SER A 1 486 ? 33.562 -9.242 13.227 1 20.7 486 SER A C 1
ATOM 3883 O O . SER A 1 486 ? 32.688 -9.109 12.352 1 20.7 486 SER A O 1
ATOM 3885 N N . LYS A 1 487 ? 33.219 -9.961 14.289 1 20.83 487 LYS A N 1
ATOM 3886 C CA . LYS A 1 487 ? 32.094 -10.578 14.984 1 20.83 487 LYS A CA 1
ATOM 3887 C C . LYS A 1 487 ? 30.953 -9.578 15.172 1 20.83 487 LYS A C 1
ATOM 3889 O O . LYS A 1 487 ? 30.016 -9.844 15.93 1 20.83 487 LYS A O 1
ATOM 3894 N N . HIS A 1 488 ? 31.109 -8.336 14.75 1 20.05 488 HIS A N 1
ATOM 3895 C CA . HIS A 1 488 ? 30.125 -7.527 15.469 1 20.05 488 HIS A CA 1
ATOM 3896 C C . HIS A 1 488 ? 28.703 -7.805 14.977 1 20.05 488 HIS A C 1
ATOM 3898 O O . HIS A 1 488 ? 28.516 -8.289 13.859 1 20.05 488 HIS A O 1
ATOM 3904 N N . GLY A 1 489 ? 27.609 -7.48 15.82 1 19.31 489 GLY A N 1
ATOM 3905 C CA . GLY A 1 489 ? 26.203 -7.789 15.969 1 19.31 489 GLY A CA 1
ATOM 3906 C C . GLY A 1 489 ? 25.375 -7.41 14.758 1 19.31 489 GLY A C 1
ATOM 3907 O O . GLY A 1 489 ? 25.859 -6.699 13.867 1 19.31 489 GLY A O 1
ATOM 3908 N N . LYS A 1 490 ? 23.984 -7.691 14.68 1 21.47 490 LYS A N 1
ATOM 3909 C CA . LYS A 1 490 ? 22.797 -8.102 13.93 1 21.47 490 LYS A CA 1
ATOM 3910 C C . LYS A 1 490 ? 22.234 -6.934 13.133 1 21.47 490 LYS A C 1
ATOM 3912 O O . LYS A 1 490 ? 21.172 -7.055 12.516 1 21.47 490 LYS A O 1
ATOM 3917 N N . ASN A 1 491 ? 22.625 -5.676 13.195 1 21.02 491 ASN A N 1
ATOM 3918 C CA . ASN A 1 491 ? 21.531 -4.812 12.781 1 21.02 491 ASN A CA 1
ATOM 3919 C C . ASN A 1 491 ? 21.359 -4.809 11.266 1 21.02 491 ASN A C 1
ATOM 3921 O O . ASN A 1 491 ? 22.328 -4.613 10.531 1 21.02 491 ASN A O 1
ATOM 3925 N N . LYS A 1 492 ? 20.281 -5.41 10.648 1 22.09 492 LYS A N 1
ATOM 3926 C CA . LYS A 1 492 ? 19.719 -5.633 9.32 1 22.09 492 LYS A CA 1
ATOM 3927 C C . LYS A 1 492 ? 19.547 -4.316 8.57 1 22.09 492 LYS A C 1
ATOM 3929 O O . LYS A 1 492 ? 18.516 -3.658 8.68 1 22.09 492 LYS A O 1
ATOM 3934 N N . LYS A 1 493 ? 20.5 -3.338 8.594 1 23.67 493 LYS A N 1
ATOM 3935 C CA . LYS A 1 493 ? 20.266 -2.082 7.887 1 23.67 493 LYS A CA 1
ATOM 3936 C C . LYS A 1 493 ? 20.125 -2.312 6.387 1 23.67 493 LYS A C 1
ATOM 3938 O O . LYS A 1 493 ? 20.891 -3.066 5.789 1 23.67 493 LYS A O 1
ATOM 3943 N N . GLY A 1 494 ? 18.922 -1.959 5.801 1 21.27 494 GLY A N 1
ATOM 3944 C CA . GLY A 1 494 ? 18.406 -2.014 4.445 1 21.27 494 GLY A CA 1
ATOM 3945 C C . GLY A 1 494 ? 19.328 -1.369 3.426 1 21.27 494 GLY A C 1
ATOM 3946 O O . GLY A 1 494 ? 19.766 -0.233 3.611 1 21.27 494 GLY A O 1
ATOM 3947 N N . VAL A 1 495 ? 20.141 -2.115 2.834 1 23.45 495 VAL A N 1
ATOM 3948 C CA . VAL A 1 495 ? 21.062 -1.758 1.76 1 23.45 495 VAL A CA 1
ATOM 3949 C C . VAL A 1 495 ? 20.297 -1.147 0.595 1 23.45 495 VAL A C 1
ATOM 3951 O O . VAL A 1 495 ? 19.469 -1.817 -0.027 1 23.45 495 VAL A O 1
ATOM 3954 N N . LYS A 1 496 ? 19.969 0.174 0.551 1 24.72 496 LYS A N 1
ATOM 3955 C CA . LYS A 1 496 ? 19.469 0.847 -0.647 1 24.72 496 LYS A CA 1
ATOM 3956 C C . LYS A 1 496 ? 20.422 0.632 -1.826 1 24.72 496 LYS A C 1
ATOM 3958 O O . LYS A 1 496 ? 21.625 0.882 -1.719 1 24.72 496 LYS A O 1
ATOM 3963 N N . LYS A 1 497 ? 19.969 -0.117 -2.762 1 23.36 497 LYS A N 1
ATOM 3964 C CA . LYS A 1 497 ? 20.594 -0.356 -4.066 1 23.36 497 LYS A CA 1
ATOM 3965 C C . LYS A 1 497 ? 20.781 0.949 -4.832 1 23.36 497 LYS A C 1
ATOM 3967 O O . LYS A 1 497 ? 19.812 1.667 -5.094 1 23.36 497 LYS A O 1
ATOM 3972 N N . LYS A 1 498 ? 21.969 1.581 -4.723 1 24.55 498 LYS A N 1
ATOM 3973 C CA . LYS A 1 498 ? 22.438 2.672 -5.57 1 24.55 498 LYS A CA 1
ATOM 3974 C C . LYS A 1 498 ? 22.281 2.318 -7.051 1 24.55 498 LYS A C 1
ATOM 3976 O O . LYS A 1 498 ? 22.906 1.371 -7.531 1 24.55 498 LYS A O 1
ATOM 3981 N N . ASP A 1 499 ? 21.234 2.572 -7.633 1 25.3 499 ASP A N 1
ATOM 3982 C CA . ASP A 1 499 ? 21.172 2.506 -9.086 1 25.3 499 ASP A CA 1
ATOM 3983 C C . ASP A 1 499 ? 22.109 3.533 -9.719 1 25.3 499 ASP A C 1
ATOM 3985 O O . ASP A 1 499 ? 21.688 4.641 -10.055 1 25.3 499 ASP A O 1
ATOM 3989 N N . GLY A 1 500 ? 23.172 3.953 -9.055 1 24.36 500 GLY A N 1
ATOM 3990 C CA . GLY A 1 500 ? 24.094 4.773 -9.82 1 24.36 500 GLY A CA 1
ATOM 3991 C C . GLY A 1 500 ? 24.484 4.148 -11.148 1 24.36 500 GLY A C 1
ATOM 3992 O O . GLY A 1 500 ? 24.875 2.984 -11.195 1 24.36 500 GLY A O 1
ATOM 3993 N N . GLU A 1 501 ? 23.844 4.473 -12.203 1 27.09 501 GLU A N 1
ATOM 3994 C CA . GLU A 1 501 ? 24.531 4.375 -13.484 1 27.09 501 GLU A CA 1
ATOM 3995 C C . GLU A 1 501 ? 25.906 5.035 -13.422 1 27.09 501 GLU A C 1
ATOM 3997 O O . GLU A 1 501 ? 26.016 6.262 -13.492 1 27.09 501 GLU A O 1
ATOM 4002 N N . GLY A 1 502 ? 26.656 4.895 -12.398 1 27.08 502 GLY A N 1
ATOM 4003 C CA . GLY A 1 502 ? 28.031 5.234 -12.68 1 27.08 502 GLY A CA 1
ATOM 4004 C C . GLY A 1 502 ? 28.453 4.914 -14.102 1 27.08 502 GLY A C 1
ATOM 4005 O O . GLY A 1 502 ? 27.984 3.934 -14.688 1 27.08 502 GLY A O 1
ATOM 4006 N N . GLU A 1 503 ? 28.656 5.988 -14.883 1 28.11 503 GLU A N 1
ATOM 4007 C CA . GLU A 1 503 ? 29.5 5.801 -16.062 1 28.11 503 GLU A CA 1
ATOM 4008 C C . GLU A 1 503 ? 30.688 4.883 -15.742 1 28.11 503 GLU A C 1
ATOM 4010 O O . GLU A 1 503 ? 31.703 5.332 -15.219 1 28.11 503 GLU A O 1
ATOM 4015 N N . LYS A 1 504 ? 30.531 3.84 -15 1 30.73 504 LYS A N 1
ATOM 4016 C CA . LYS A 1 504 ? 31.562 2.816 -15.156 1 30.73 504 LYS A CA 1
ATOM 4017 C C . LYS A 1 504 ? 32.094 2.781 -16.594 1 30.73 504 LYS A C 1
ATOM 4019 O O . LYS A 1 504 ? 31.312 2.889 -17.547 1 30.73 504 LYS A O 1
ATOM 4024 N N . ASP A 1 505 ? 33.094 3.391 -16.766 1 32.31 505 ASP A N 1
ATOM 4025 C CA . ASP A 1 505 ? 33.844 2.996 -17.938 1 32.31 505 ASP A CA 1
ATOM 4026 C C . ASP A 1 505 ? 33.469 1.588 -18.391 1 32.31 505 ASP A C 1
ATOM 4028 O O . ASP A 1 505 ? 33.75 0.608 -17.703 1 32.31 505 ASP A O 1
ATOM 4032 N N . SER A 1 506 ? 32.188 1.333 -18.703 1 38.81 506 SER A N 1
ATOM 4033 C CA . SER A 1 506 ? 31.641 0.137 -19.328 1 38.81 506 SER A CA 1
ATOM 4034 C C . SER A 1 506 ? 32.688 -0.586 -20.172 1 38.81 506 SER A C 1
ATOM 4036 O O . SER A 1 506 ? 33.125 -0.078 -21.203 1 38.81 506 SER A O 1
ATOM 4038 N N . VAL A 1 507 ? 33.594 -1.006 -19.578 1 45.19 507 VAL A N 1
ATOM 4039 C CA . VAL A 1 507 ? 34.375 -1.972 -20.328 1 45.19 507 VAL A CA 1
ATOM 4040 C C . VAL A 1 507 ? 33.469 -2.82 -21.203 1 45.19 507 VAL A C 1
ATOM 4042 O O . VAL A 1 507 ? 32.531 -3.432 -20.703 1 45.19 507 VAL A O 1
ATOM 4045 N N . SER A 1 508 ? 33.156 -2.348 -22.328 1 61.16 508 SER A N 1
ATOM 4046 C CA . SER A 1 508 ? 32.406 -3.09 -23.328 1 61.16 508 SER A CA 1
ATOM 4047 C C . SER A 1 508 ? 32.781 -4.562 -23.344 1 61.16 508 SER A C 1
ATOM 4049 O O . SER A 1 508 ? 33.938 -4.898 -23.672 1 61.16 508 SER A O 1
ATOM 4051 N N . LEU A 1 509 ? 32.062 -5.488 -22.688 1 75.75 509 LEU A N 1
ATOM 4052 C CA . LEU A 1 509 ? 32.312 -6.926 -22.719 1 75.75 509 LEU A CA 1
ATOM 4053 C C . LEU A 1 509 ? 32.031 -7.5 -24.094 1 75.75 509 LEU A C 1
ATOM 4055 O O . LEU A 1 509 ? 31.125 -7.039 -24.781 1 75.75 509 LEU A O 1
ATOM 4059 N N . PRO A 1 510 ? 33 -8.305 -24.469 1 80.44 510 PRO A N 1
ATOM 4060 C CA . PRO A 1 510 ? 32.75 -8.914 -25.781 1 80.44 510 PRO A CA 1
ATOM 4061 C C . PRO A 1 510 ? 31.453 -9.68 -25.859 1 80.44 510 PRO A C 1
ATOM 4063 O O . PRO A 1 510 ? 30.844 -9.992 -24.828 1 80.44 510 PRO A O 1
ATOM 4066 N N . THR A 1 511 ? 31.031 -9.852 -27.062 1 85.19 511 THR A N 1
ATOM 4067 C CA . THR A 1 511 ? 29.797 -10.602 -27.297 1 85.19 511 THR A CA 1
ATOM 4068 C C . THR A 1 511 ? 29.953 -12.055 -26.859 1 85.19 511 THR A C 1
ATOM 4070 O O . THR A 1 511 ? 31.062 -12.602 -26.906 1 85.19 511 THR A O 1
ATOM 4073 N N . THR A 1 512 ? 28.922 -12.625 -26.422 1 89.5 512 THR A N 1
ATOM 4074 C CA . THR A 1 512 ? 28.953 -13.984 -25.906 1 89.5 512 THR A CA 1
ATOM 4075 C C . THR A 1 512 ? 28.016 -14.891 -26.703 1 89.5 512 THR A C 1
ATOM 4077 O O . THR A 1 512 ? 27.047 -14.414 -27.297 1 89.5 512 THR A O 1
ATOM 4080 N N . PRO A 1 513 ? 28.328 -16.141 -26.766 1 90.94 513 PRO A N 1
ATOM 4081 C CA . PRO A 1 513 ? 27.422 -17.078 -27.422 1 90.94 513 PRO A CA 1
ATOM 4082 C C . PRO A 1 513 ? 26.156 -17.344 -26.594 1 90.94 513 PRO A C 1
ATOM 4084 O O . PRO A 1 513 ? 25.156 -17.828 -27.125 1 90.94 513 PRO A O 1
ATOM 4087 N N . PHE A 1 514 ? 26.25 -17.109 -25.344 1 92.56 514 PHE A N 1
ATOM 4088 C CA . PHE A 1 514 ? 25.109 -17.406 -24.484 1 92.56 514 PHE A CA 1
ATOM 4089 C C . PHE A 1 514 ? 24.312 -16.156 -24.188 1 92.56 514 PHE A C 1
ATOM 4091 O O . PHE A 1 514 ? 23.375 -16.172 -23.375 1 92.56 514 PHE A O 1
ATOM 4098 N N . GLY A 1 515 ? 24.641 -15.086 -24.734 1 92.06 515 GLY A N 1
ATOM 4099 C CA . GLY A 1 515 ? 23.938 -13.828 -24.562 1 92.06 515 GLY A CA 1
ATOM 4100 C C . GLY A 1 515 ? 23.422 -13.25 -25.875 1 92.06 515 GLY A C 1
ATOM 4101 O O . GLY A 1 515 ? 23.953 -13.562 -26.938 1 92.06 515 GLY A O 1
ATOM 4102 N N . LEU A 1 516 ? 22.422 -12.414 -25.734 1 93.12 516 LEU A N 1
ATOM 4103 C CA . LEU A 1 516 ? 21.875 -11.75 -26.906 1 93.12 516 LEU A CA 1
ATOM 4104 C C . LEU A 1 516 ? 22.625 -10.453 -27.203 1 93.12 516 LEU A C 1
ATOM 4106 O O . LEU A 1 516 ? 23.031 -9.742 -26.281 1 93.12 516 LEU A O 1
ATOM 4110 N N . THR A 1 517 ? 22.828 -10.258 -28.469 1 89.25 517 THR A N 1
ATOM 4111 C CA . THR A 1 517 ? 23.391 -8.969 -28.875 1 89.25 517 THR A CA 1
ATOM 4112 C C . THR A 1 517 ? 22.359 -7.855 -28.719 1 89.25 517 THR A C 1
ATOM 4114 O O . THR A 1 517 ? 21.188 -8.125 -28.5 1 89.25 517 THR A O 1
ATOM 4117 N N . LYS A 1 518 ? 22.828 -6.664 -28.766 1 87.12 518 LYS A N 1
ATOM 4118 C CA . LYS A 1 518 ? 21.938 -5.523 -28.609 1 87.12 518 LYS A CA 1
ATOM 4119 C C . LYS A 1 518 ? 20.797 -5.562 -29.625 1 87.12 518 LYS A C 1
ATOM 4121 O O . LYS A 1 518 ? 19.641 -5.293 -29.297 1 87.12 518 LYS A O 1
ATOM 4126 N N . GLN A 1 519 ? 21.156 -5.848 -30.797 1 89.56 519 GLN A N 1
ATOM 4127 C CA . GLN A 1 519 ? 20.141 -5.945 -31.859 1 89.56 519 GLN A CA 1
ATOM 4128 C C . GLN A 1 519 ? 19.188 -7.105 -31.594 1 89.56 519 GLN A C 1
ATOM 4130 O O . GLN A 1 519 ? 17.984 -6.973 -31.797 1 89.56 519 GLN A O 1
ATOM 4135 N N . GLN A 1 520 ? 19.75 -8.164 -31.188 1 92.38 520 GLN A N 1
ATOM 4136 C CA . GLN A 1 520 ? 18.938 -9.336 -30.891 1 92.38 520 GLN A CA 1
ATOM 4137 C C . GLN A 1 520 ? 18 -9.078 -29.719 1 92.38 520 GLN A C 1
ATOM 4139 O O . GLN A 1 520 ? 16.891 -9.594 -29.672 1 92.38 520 GLN A O 1
ATOM 4144 N N . LEU A 1 521 ? 18.5 -8.352 -28.797 1 92.5 521 LEU A N 1
ATOM 4145 C CA . LEU A 1 521 ? 17.688 -8.008 -27.625 1 92.5 521 LEU A CA 1
ATOM 4146 C C . LEU A 1 521 ? 16.453 -7.215 -28.031 1 92.5 521 LEU A C 1
ATOM 4148 O O . LEU A 1 521 ? 15.359 -7.469 -27.547 1 92.5 521 LEU A O 1
ATOM 4152 N N . GLU A 1 522 ? 16.625 -6.238 -28.797 1 92.06 522 GLU A N 1
ATOM 4153 C CA . GLU A 1 522 ? 15.508 -5.438 -29.281 1 92.06 522 GLU A CA 1
ATOM 4154 C C . GLU A 1 522 ? 14.523 -6.293 -30.078 1 92.06 522 GLU A C 1
ATOM 4156 O O . GLU A 1 522 ? 13.305 -6.125 -29.953 1 92.06 522 GLU A O 1
ATOM 4161 N N . GLU A 1 523 ? 15.094 -7.148 -30.859 1 92.81 523 GLU A N 1
ATOM 4162 C CA . GLU A 1 523 ? 14.242 -8.039 -31.641 1 92.81 523 GLU A CA 1
ATOM 4163 C C . GLU A 1 523 ? 13.469 -9 -30.75 1 92.81 523 GLU A C 1
ATOM 4165 O O . GLU A 1 523 ? 12.297 -9.289 -31 1 92.81 523 GLU A O 1
ATOM 4170 N N . ALA A 1 524 ? 14.156 -9.516 -29.812 1 93.62 524 ALA A N 1
ATOM 4171 C CA . ALA A 1 524 ? 13.508 -10.43 -28.875 1 93.62 524 ALA A CA 1
ATOM 4172 C C . ALA A 1 524 ? 12.367 -9.734 -28.141 1 93.62 524 ALA A C 1
ATOM 4174 O O . ALA A 1 524 ? 11.297 -10.32 -27.953 1 93.62 524 ALA A O 1
ATOM 4175 N N . ASP A 1 525 ? 12.57 -8.562 -27.75 1 91.94 525 ASP A N 1
ATOM 4176 C CA . ASP A 1 525 ? 11.523 -7.805 -27.078 1 91.94 525 ASP A CA 1
ATOM 4177 C C . ASP A 1 525 ? 10.367 -7.5 -28.016 1 91.94 525 ASP A C 1
ATOM 4179 O O . ASP A 1 525 ? 9.203 -7.484 -27.594 1 91.94 525 ASP A O 1
ATOM 4183 N N . LYS A 1 526 ? 10.688 -7.152 -29.203 1 90.56 526 LYS A N 1
ATOM 4184 C CA . LYS A 1 526 ? 9.641 -6.945 -30.188 1 90.56 526 LYS A CA 1
ATOM 4185 C C . LYS A 1 526 ? 8.781 -8.195 -30.359 1 90.56 526 LYS A C 1
ATOM 4187 O O . LYS A 1 526 ? 7.559 -8.109 -30.453 1 90.56 526 LYS A O 1
ATOM 4192 N N . ARG A 1 527 ? 9.414 -9.344 -30.391 1 92.25 527 ARG A N 1
ATOM 4193 C CA . ARG A 1 527 ? 8.695 -10.609 -30.5 1 92.25 527 ARG A CA 1
ATOM 4194 C C . ARG A 1 527 ? 7.824 -10.852 -29.281 1 92.25 527 ARG A C 1
ATOM 4196 O O . ARG A 1 527 ? 6.699 -11.344 -29.391 1 92.25 527 ARG A O 1
ATOM 4203 N N . ALA A 1 528 ? 8.391 -10.562 -28.188 1 90.88 528 ALA A N 1
ATOM 4204 C CA . ALA A 1 528 ? 7.637 -10.742 -26.938 1 90.88 528 ALA A CA 1
ATOM 4205 C C . ALA A 1 528 ? 6.344 -9.93 -26.953 1 90.88 528 ALA A C 1
ATOM 4207 O O . ALA A 1 528 ? 5.312 -10.375 -26.453 1 90.88 528 ALA A O 1
ATOM 4208 N N . LYS A 1 529 ? 6.398 -8.742 -27.531 1 85.88 529 LYS A N 1
ATOM 4209 C CA . LYS A 1 529 ? 5.234 -7.867 -27.609 1 85.88 529 LYS A CA 1
ATOM 4210 C C . LYS A 1 529 ? 4.184 -8.422 -28.562 1 85.88 529 LYS A C 1
ATOM 4212 O O . LYS A 1 529 ? 3.006 -8.062 -28.484 1 85.88 529 LYS A O 1
ATOM 4217 N N . GLN A 1 530 ? 4.562 -9.312 -29.406 1 87.06 530 GLN A N 1
ATOM 4218 C CA . GLN A 1 530 ? 3.66 -9.867 -30.422 1 87.06 530 GLN A CA 1
ATOM 4219 C C . GLN A 1 530 ? 2.928 -11.094 -29.875 1 87.06 530 GLN A C 1
ATOM 4221 O O . GLN A 1 530 ? 2.031 -11.625 -30.531 1 87.06 530 GLN A O 1
ATOM 4226 N N . VAL A 1 531 ? 3.301 -11.523 -28.766 1 89.38 531 VAL A N 1
ATOM 4227 C CA . VAL A 1 531 ? 2.676 -12.711 -28.188 1 89.38 531 VAL A CA 1
ATOM 4228 C C . VAL A 1 531 ? 1.274 -12.367 -27.703 1 89.38 531 VAL A C 1
ATOM 4230 O O . VAL A 1 531 ? 1.083 -11.359 -27 1 89.38 531 VAL A O 1
ATOM 4233 N N . ILE A 1 532 ? 0.296 -13.133 -28.109 1 86.5 532 ILE A N 1
ATOM 4234 C CA . ILE A 1 532 ? -1.095 -12.961 -27.688 1 86.5 532 ILE A CA 1
ATOM 4235 C C . ILE A 1 532 ? -1.519 -14.133 -26.812 1 86.5 532 ILE A C 1
ATOM 4237 O O . ILE A 1 532 ? -1.486 -15.289 -27.25 1 86.5 532 ILE A O 1
ATOM 4241 N N . VAL A 1 533 ? -1.863 -13.828 -25.641 1 83.94 533 VAL A N 1
ATOM 4242 C CA . VAL A 1 533 ? -2.314 -14.852 -24.703 1 83.94 533 VAL A CA 1
ATOM 4243 C C . VAL A 1 533 ? -3.836 -14.953 -24.734 1 83.94 533 VAL A C 1
ATOM 4245 O O . VAL A 1 533 ? -4.52 -13.984 -25.062 1 83.94 533 VAL A O 1
ATOM 4248 N N . PRO A 1 534 ? -4.234 -16.188 -24.516 1 80.19 534 PRO A N 1
ATOM 4249 C CA . PRO A 1 534 ? -5.688 -16.359 -24.531 1 80.19 534 PRO A CA 1
ATOM 4250 C C . PRO A 1 534 ? -6.414 -15.453 -23.547 1 80.19 534 PRO A C 1
ATOM 4252 O O . PRO A 1 534 ? -5.824 -15.023 -22.547 1 80.19 534 PRO A O 1
ATOM 4255 N N . ALA A 1 535 ? -7.656 -15.25 -23.891 1 70.56 535 ALA A N 1
ATOM 4256 C CA . ALA A 1 535 ? -8.492 -14.406 -23.031 1 70.56 535 ALA A CA 1
ATOM 4257 C C . ALA A 1 535 ? -8.664 -15.039 -21.656 1 70.56 535 ALA A C 1
ATOM 4259 O O . ALA A 1 535 ? -8.883 -16.25 -21.547 1 70.56 535 ALA A O 1
ATOM 4260 N N . GLY A 1 536 ? -8.414 -14.398 -20.672 1 62.69 536 GLY A N 1
ATOM 4261 C CA . GLY A 1 536 ? -8.555 -14.891 -19.312 1 62.69 536 GLY A CA 1
ATOM 4262 C C . GLY A 1 536 ? -7.234 -15.016 -18.578 1 62.69 536 GLY A C 1
ATOM 4263 O O . GLY A 1 536 ? -7.199 -15.062 -17.344 1 62.69 536 GLY A O 1
ATOM 4264 N N . ASP A 1 537 ? -6.23 -15.258 -19.484 1 67.5 537 ASP A N 1
ATOM 4265 C CA . ASP A 1 537 ? -4.906 -15.336 -18.875 1 67.5 537 ASP A CA 1
ATOM 4266 C C . ASP A 1 537 ? -4.359 -13.938 -18.578 1 67.5 537 ASP A C 1
ATOM 4268 O O . ASP A 1 537 ? -4.465 -13.039 -19.422 1 67.5 537 ASP A O 1
ATOM 4272 N N . SER A 1 538 ? -4.102 -13.641 -17.375 1 61.97 538 SER A N 1
ATOM 4273 C CA . SER A 1 538 ? -3.623 -12.328 -16.969 1 61.97 538 SER A CA 1
ATOM 4274 C C . SER A 1 538 ? -2.133 -12.164 -17.25 1 61.97 538 SER A C 1
ATOM 4276 O O . SER A 1 538 ? -1.54 -11.133 -16.922 1 61.97 538 SER A O 1
ATOM 4278 N N . PHE A 1 539 ? -1.634 -13.062 -18.172 1 74.56 539 PHE A N 1
ATOM 4279 C CA . PHE A 1 539 ? -0.199 -13.039 -18.422 1 74.56 539 PHE A CA 1
ATOM 4280 C C . PHE A 1 539 ? 0.119 -12.18 -19.641 1 74.56 539 PHE A C 1
ATOM 4282 O O . PHE A 1 539 ? -0.534 -12.297 -20.672 1 74.56 539 PHE A O 1
ATOM 4289 N N . SER A 1 540 ? 0.984 -11.07 -19.375 1 73.19 540 SER A N 1
ATOM 4290 C CA . SER A 1 540 ? 1.53 -10.305 -20.5 1 73.19 540 SER A CA 1
ATOM 4291 C C . SER A 1 540 ? 3.053 -10.234 -20.422 1 73.19 540 SER A C 1
ATOM 4293 O O . SER A 1 540 ? 3.607 -9.68 -19.469 1 73.19 540 SER A O 1
ATOM 4295 N N . PRO A 1 541 ? 3.709 -10.914 -21.359 1 78.56 541 PRO A N 1
ATOM 4296 C CA . PRO A 1 541 ? 5.172 -10.938 -21.281 1 78.56 541 PRO A CA 1
ATOM 4297 C C . PRO A 1 541 ? 5.789 -9.539 -21.344 1 78.56 541 PRO A C 1
ATOM 4299 O O . PRO A 1 541 ? 6.738 -9.258 -20.609 1 78.56 541 PRO A O 1
ATOM 4302 N N . GLY A 1 542 ? 5.148 -8.562 -22.125 1 74.25 542 GLY A N 1
ATOM 4303 C CA . GLY A 1 542 ? 5.789 -7.262 -22.266 1 74.25 542 GLY A CA 1
ATOM 4304 C C . GLY A 1 542 ? 7.25 -7.352 -22.672 1 74.25 542 GLY A C 1
ATOM 4305 O O . GLY A 1 542 ? 7.688 -8.375 -23.203 1 74.25 542 GLY A O 1
ATOM 4306 N N . PRO A 1 543 ? 8.039 -6.273 -22.531 1 83.25 543 PRO A N 1
ATOM 4307 C CA . PRO A 1 543 ? 9.469 -6.336 -22.828 1 83.25 543 PRO A CA 1
ATOM 4308 C C . PRO A 1 543 ? 10.273 -7.004 -21.719 1 83.25 543 PRO A C 1
ATOM 4310 O O . PRO A 1 543 ? 10.961 -6.32 -20.953 1 83.25 543 PRO A O 1
ATOM 4313 N N . ILE A 1 544 ? 10.258 -8.32 -21.734 1 85.75 544 ILE A N 1
ATOM 4314 C CA . ILE A 1 544 ? 10.742 -9.109 -20.609 1 85.75 544 ILE A CA 1
ATOM 4315 C C . ILE A 1 544 ? 12.273 -9.094 -20.594 1 85.75 544 ILE A C 1
ATOM 4317 O O . ILE A 1 544 ? 12.883 -9.312 -19.547 1 85.75 544 ILE A O 1
ATOM 4321 N N . PHE A 1 545 ? 12.914 -8.867 -21.719 1 87.81 545 PHE A N 1
ATOM 4322 C CA . PHE A 1 545 ? 14.367 -8.898 -21.766 1 87.81 545 PHE A CA 1
ATOM 4323 C C . PHE A 1 545 ? 14.953 -7.578 -21.281 1 87.81 545 PHE A C 1
ATOM 4325 O O . PHE A 1 545 ? 16.016 -7.559 -20.656 1 87.81 545 PHE A O 1
ATOM 4332 N N . SER A 1 546 ? 14.219 -6.562 -21.578 1 80.38 546 SER A N 1
ATOM 4333 C CA . SER A 1 546 ? 14.68 -5.254 -21.141 1 80.38 546 SER A CA 1
ATOM 4334 C C . SER A 1 546 ? 14.211 -4.949 -19.719 1 80.38 546 SER A C 1
ATOM 4336 O O . SER A 1 546 ? 14.922 -4.289 -18.953 1 80.38 546 SER A O 1
ATOM 4338 N N . ARG A 1 547 ? 13.07 -5.414 -19.422 1 75.38 547 ARG A N 1
ATOM 4339 C CA . ARG A 1 547 ? 12.508 -5.152 -18.109 1 75.38 547 ARG A CA 1
ATOM 4340 C C . ARG A 1 547 ? 12.203 -6.453 -17.375 1 75.38 547 ARG A C 1
ATOM 4342 O O . ARG A 1 547 ? 11.047 -6.887 -17.312 1 75.38 547 ARG A O 1
ATOM 4349 N N . LEU A 1 548 ? 13.125 -6.91 -16.625 1 70.5 548 LEU A N 1
ATOM 4350 C CA . LEU A 1 548 ? 13.039 -8.234 -16.016 1 70.5 548 LEU A CA 1
ATOM 4351 C C . LEU A 1 548 ? 12.203 -8.203 -14.75 1 70.5 548 LEU A C 1
ATOM 4353 O O . LEU A 1 548 ? 11.625 -9.219 -14.352 1 70.5 548 LEU A O 1
ATOM 4357 N N . SER A 1 549 ? 12.125 -7.09 -14.016 1 62.62 549 SER A N 1
ATOM 4358 C CA . SER A 1 549 ? 11.609 -7.043 -12.656 1 62.62 549 SER A CA 1
ATOM 4359 C C . SER A 1 549 ? 10.086 -6.992 -12.641 1 62.62 549 SER A C 1
ATOM 4361 O O . SER A 1 549 ? 9.469 -7.098 -11.586 1 62.62 549 SER A O 1
ATOM 4363 N N . ARG A 1 550 ? 9.422 -7.34 -13.75 1 64.38 550 ARG A N 1
ATOM 4364 C CA . ARG A 1 550 ? 7.988 -7.051 -13.781 1 64.38 550 ARG A CA 1
ATOM 4365 C C . ARG A 1 550 ? 7.168 -8.32 -13.594 1 64.38 550 ARG A C 1
ATOM 4367 O O . ARG A 1 550 ? 6.004 -8.266 -13.195 1 64.38 550 ARG A O 1
ATOM 4374 N N . LEU A 1 551 ? 7.828 -9.477 -13.727 1 77.25 551 LEU A N 1
ATOM 4375 C CA . LEU A 1 551 ? 7.004 -10.68 -13.773 1 77.25 551 LEU A CA 1
ATOM 4376 C C . LEU A 1 551 ? 6.961 -11.367 -12.414 1 77.25 551 LEU A C 1
ATOM 4378 O O . LEU A 1 551 ? 7.957 -11.375 -11.688 1 77.25 551 LEU A O 1
ATOM 4382 N N . ASN A 1 552 ? 5.805 -11.797 -12.047 1 75.75 552 ASN A N 1
ATOM 4383 C CA . ASN A 1 552 ? 5.672 -12.602 -10.836 1 75.75 552 ASN A CA 1
ATOM 4384 C C . ASN A 1 552 ? 6.035 -14.062 -11.086 1 75.75 552 ASN A C 1
ATOM 4386 O O . ASN A 1 552 ? 6.387 -14.43 -12.211 1 75.75 552 ASN A O 1
ATOM 4390 N N . SER A 1 553 ? 6.027 -14.891 -10.07 1 81.75 553 SER A N 1
ATOM 4391 C CA . SER A 1 553 ? 6.461 -16.281 -10.164 1 81.75 553 SER A CA 1
ATOM 4392 C C . SER A 1 553 ? 5.586 -17.062 -11.133 1 81.75 553 SER A C 1
ATOM 4394 O O . SER A 1 553 ? 6.078 -17.922 -11.867 1 81.75 553 SER A O 1
ATOM 4396 N N . HIS A 1 554 ? 4.355 -16.797 -11.125 1 81.5 554 HIS A N 1
ATOM 4397 C CA . HIS A 1 554 ? 3.459 -17.484 -12.047 1 81.5 554 HIS A CA 1
ATOM 4398 C C . HIS A 1 554 ? 3.76 -17.109 -13.492 1 81.5 554 HIS A C 1
ATOM 4400 O O . HIS A 1 554 ? 3.746 -17.969 -14.375 1 81.5 554 HIS A O 1
ATOM 4406 N N . GLU A 1 555 ? 4.027 -15.875 -13.68 1 84.81 555 GLU A N 1
ATOM 4407 C CA . GLU A 1 555 ? 4.309 -15.391 -15.023 1 84.81 555 GLU A CA 1
ATOM 4408 C C . GLU A 1 555 ? 5.629 -15.945 -15.547 1 84.81 555 GLU A C 1
ATOM 4410 O O . GLU A 1 555 ? 5.754 -16.25 -16.734 1 84.81 555 GLU A O 1
ATOM 4415 N N . TRP A 1 556 ? 6.512 -16.125 -14.664 1 88 556 TRP A N 1
ATOM 4416 C CA . TRP A 1 556 ? 7.773 -16.734 -15.07 1 88 556 TRP A CA 1
ATOM 4417 C C . TRP A 1 556 ? 7.562 -18.172 -15.523 1 88 556 TRP A C 1
ATOM 4419 O O . TRP A 1 556 ? 8.188 -18.625 -16.484 1 88 556 TRP A O 1
ATOM 4429 N N . LYS A 1 557 ? 6.828 -18.828 -14.773 1 86.62 557 LYS A N 1
ATOM 4430 C CA . LYS A 1 557 ? 6.488 -20.188 -15.172 1 86.62 557 LYS A CA 1
ATOM 4431 C C . LYS A 1 557 ? 5.828 -20.219 -16.547 1 86.62 557 LYS A C 1
ATOM 4433 O O . LYS A 1 557 ? 6.16 -21.062 -17.375 1 86.62 557 LYS A O 1
ATOM 4438 N N . GLU A 1 558 ? 4.957 -19.25 -16.781 1 86.88 558 GLU A N 1
ATOM 4439 C CA . GLU A 1 558 ? 4.234 -19.219 -18.047 1 86.88 558 GLU A CA 1
ATOM 4440 C C . GLU A 1 558 ? 5.172 -18.922 -19.219 1 86.88 558 GLU A C 1
ATOM 4442 O O . GLU A 1 558 ? 4.988 -19.438 -20.328 1 86.88 558 GLU A O 1
ATOM 4447 N N . VAL A 1 559 ? 6.137 -18.141 -18.953 1 89.56 559 VAL A N 1
ATOM 4448 C CA . VAL A 1 559 ? 7.113 -17.812 -19.984 1 89.56 559 VAL A CA 1
ATOM 4449 C C . VAL A 1 559 ? 7.812 -19.078 -20.453 1 89.56 559 VAL A C 1
ATOM 4451 O O . VAL A 1 559 ? 8.086 -19.234 -21.656 1 89.56 559 VAL A O 1
ATOM 4454 N N . ALA A 1 560 ? 8.031 -19.938 -19.547 1 88.56 560 ALA A N 1
ATOM 4455 C CA . ALA A 1 560 ? 8.742 -21.172 -19.859 1 88.56 560 ALA A CA 1
ATOM 4456 C C . ALA A 1 560 ? 7.797 -22.234 -20.438 1 88.56 560 ALA A C 1
ATOM 4458 O O . ALA A 1 560 ? 8.094 -22.844 -21.453 1 88.56 560 ALA A O 1
ATOM 4459 N N . VAL A 1 561 ? 6.691 -22.359 -19.875 1 87.56 561 VAL A N 1
ATOM 4460 C CA . VAL A 1 561 ? 5.812 -23.484 -20.172 1 87.56 561 VAL A CA 1
ATOM 4461 C C . VAL A 1 561 ? 5.027 -23.203 -21.453 1 87.56 561 VAL A C 1
ATOM 4463 O O . VAL A 1 561 ? 4.723 -24.125 -22.219 1 87.56 561 VAL A O 1
ATOM 4466 N N . GLN A 1 562 ? 4.766 -21.938 -21.75 1 88.56 562 GLN A N 1
ATOM 4467 C CA . GLN A 1 562 ? 3.936 -21.609 -22.906 1 88.56 562 GLN A CA 1
ATOM 4468 C C . GLN A 1 562 ? 4.785 -21.422 -24.156 1 88.56 562 GLN A C 1
ATOM 4470 O O . GLN A 1 562 ? 4.273 -21.031 -25.219 1 88.56 562 GLN A O 1
ATOM 4475 N N . GLY A 1 563 ? 6.043 -21.656 -24.062 1 90.69 563 GLY A N 1
ATOM 4476 C CA . GLY A 1 563 ? 6.918 -21.578 -25.219 1 90.69 563 GLY A CA 1
ATOM 4477 C C . GLY A 1 563 ? 7.223 -20.156 -25.641 1 90.69 563 GLY A C 1
ATOM 4478 O O . GLY A 1 563 ? 7.676 -19.922 -26.766 1 90.69 563 GLY A O 1
ATOM 4479 N N . VAL A 1 564 ? 6.996 -19.203 -24.797 1 92.38 564 VAL A N 1
ATOM 4480 C CA . VAL A 1 564 ? 7.203 -17.797 -25.125 1 92.38 564 VAL A CA 1
ATOM 4481 C C . VAL A 1 564 ? 8.688 -17.516 -25.328 1 92.38 564 VAL A C 1
ATOM 4483 O O . VAL A 1 564 ? 9.078 -16.875 -26.312 1 92.38 564 VAL A O 1
ATOM 4486 N N . LEU A 1 565 ? 9.445 -18.078 -24.453 1 93.38 565 LEU A N 1
ATOM 4487 C CA . LEU A 1 565 ? 10.883 -17.844 -24.562 1 93.38 565 LEU A CA 1
ATOM 4488 C C . LEU A 1 565 ? 11.445 -18.469 -25.828 1 93.38 565 LEU A C 1
ATOM 4490 O O . LEU A 1 565 ? 12.297 -17.875 -26.5 1 93.38 565 LEU A O 1
ATOM 4494 N N . LYS A 1 566 ? 10.992 -19.641 -26.172 1 93.81 566 LYS A N 1
ATOM 4495 C CA . LYS A 1 566 ? 11.438 -20.312 -27.391 1 93.81 566 LYS A CA 1
ATOM 4496 C C . LYS A 1 566 ? 11.156 -19.453 -28.609 1 93.81 566 LYS A C 1
ATOM 4498 O O . LYS A 1 566 ? 12.008 -19.312 -29.5 1 93.81 566 LYS A O 1
ATOM 4503 N N . TYR A 1 567 ? 10.023 -18.922 -28.578 1 93.88 567 TYR A N 1
ATOM 4504 C CA . TYR A 1 567 ? 9.617 -18.062 -29.688 1 93.88 567 TYR A CA 1
ATOM 4505 C C . TYR A 1 567 ? 10.477 -16.812 -29.75 1 93.88 567 TYR A C 1
ATOM 4507 O O . TYR A 1 567 ? 10.93 -16.406 -30.828 1 93.88 567 TYR A O 1
ATOM 4515 N N . CYS A 1 568 ? 10.703 -16.156 -28.672 1 94.12 568 CYS A N 1
ATOM 4516 C CA . CYS A 1 568 ? 11.391 -14.867 -28.625 1 94.12 568 CYS A CA 1
ATOM 4517 C C . CYS A 1 568 ? 12.836 -15.008 -29.094 1 94.12 568 CYS A C 1
ATOM 4519 O O . CYS A 1 568 ? 13.359 -14.102 -29.75 1 94.12 568 CYS A O 1
ATOM 4521 N N . ILE A 1 569 ? 13.438 -16.188 -28.859 1 94.81 569 ILE A N 1
ATOM 4522 C CA . ILE A 1 569 ? 14.867 -16.281 -29.125 1 94.81 569 ILE A CA 1
ATOM 4523 C C . ILE A 1 569 ? 15.094 -17.109 -30.391 1 94.81 569 ILE A C 1
ATOM 4525 O O . ILE A 1 569 ? 16.203 -17.578 -30.641 1 94.81 569 ILE A O 1
ATOM 4529 N N . ARG A 1 570 ? 14.148 -17.281 -31.188 1 92.44 570 ARG A N 1
ATOM 4530 C CA . ARG A 1 570 ? 14.273 -18.078 -32.406 1 92.44 570 ARG A CA 1
ATOM 4531 C C . ARG A 1 570 ? 15.398 -17.531 -33.281 1 92.44 570 ARG A C 1
ATOM 4533 O O . ARG A 1 570 ? 15.43 -16.344 -33.625 1 92.44 570 ARG A O 1
ATOM 4540 N N . GLY A 1 571 ? 16.25 -18.438 -33.594 1 88.88 571 GLY A N 1
ATOM 4541 C CA . GLY A 1 571 ? 17.328 -18.094 -34.531 1 88.88 571 GLY A CA 1
ATOM 4542 C C . GLY A 1 571 ? 18.391 -17.219 -33.906 1 88.88 571 GLY A C 1
ATOM 4543 O O . GLY A 1 571 ? 19.188 -16.594 -34.594 1 88.88 571 GLY A O 1
ATOM 4544 N N . MET A 1 572 ? 18.344 -17.188 -32.625 1 94.06 572 MET A N 1
ATOM 4545 C CA . MET A 1 572 ? 19.312 -16.328 -31.938 1 94.06 572 MET A CA 1
ATOM 4546 C C . MET A 1 572 ? 20.281 -17.172 -31.109 1 94.06 572 MET A C 1
ATOM 4548 O O . MET A 1 572 ? 20.125 -18.391 -31.016 1 94.06 572 MET A O 1
ATOM 4552 N N . LEU A 1 573 ? 21.344 -16.578 -30.547 1 93.31 573 LEU A N 1
ATOM 4553 C CA . LEU A 1 573 ? 22.344 -17.219 -29.703 1 93.31 573 LEU A CA 1
ATOM 4554 C C . LEU A 1 573 ? 23.234 -18.156 -30.516 1 93.31 573 LEU A C 1
ATOM 4556 O O . LEU A 1 573 ? 23.078 -18.25 -31.75 1 93.31 573 LEU A O 1
ATOM 4560 N N . GLY A 1 574 ? 24.234 -18.688 -29.875 1 90.94 574 GLY A N 1
ATOM 4561 C CA . GLY A 1 574 ? 25 -19.75 -30.5 1 90.94 574 GLY A CA 1
ATOM 4562 C C . GLY A 1 574 ? 24.203 -21.016 -30.719 1 90.94 574 GLY A C 1
ATOM 4563 O O . GLY A 1 574 ? 23.203 -21.266 -30.031 1 90.94 574 GLY A O 1
ATOM 4564 N N . ASP A 1 575 ? 24.516 -21.844 -31.578 1 90.62 575 ASP A N 1
ATOM 4565 C CA . ASP A 1 575 ? 23.75 -23.031 -31.969 1 90.62 575 ASP A CA 1
ATOM 4566 C C . ASP A 1 575 ? 23.547 -23.969 -30.781 1 90.62 575 ASP A C 1
ATOM 4568 O O . ASP A 1 575 ? 22.438 -24.422 -30.531 1 90.62 575 ASP A O 1
ATOM 4572 N N . GLU A 1 576 ? 24.594 -24.25 -30.109 1 93.12 576 GLU A N 1
ATOM 4573 C CA . GLU A 1 576 ? 24.484 -25.156 -28.969 1 93.12 576 GLU A CA 1
ATOM 4574 C C . GLU A 1 576 ? 23.656 -24.531 -27.859 1 93.12 576 GLU A C 1
ATOM 4576 O O . GLU A 1 576 ? 22.859 -25.203 -27.203 1 93.12 576 GLU A O 1
ATOM 4581 N N . GLN A 1 577 ? 23.922 -23.266 -27.625 1 94.75 577 GLN A N 1
ATOM 4582 C CA . GLN A 1 577 ? 23.172 -22.562 -26.594 1 94.75 577 GLN A CA 1
ATOM 4583 C C . GLN A 1 577 ? 21.688 -22.516 -26.922 1 94.75 577 GLN A C 1
ATOM 4585 O O . GLN A 1 577 ? 20.844 -22.688 -26.047 1 94.75 577 GLN A O 1
ATOM 4590 N N . HIS A 1 578 ? 21.438 -22.281 -28.156 1 95.56 578 HIS A N 1
ATOM 4591 C CA . HIS A 1 578 ? 20.047 -22.234 -28.609 1 95.56 578 HIS A CA 1
ATOM 4592 C C . HIS A 1 578 ? 19.344 -23.562 -28.375 1 95.56 578 HIS A C 1
ATOM 4594 O O . HIS A 1 578 ? 18.234 -23.594 -27.828 1 95.56 578 HIS A O 1
ATOM 4600 N N . LYS A 1 579 ? 19.969 -24.609 -28.766 1 94.25 579 LYS A N 1
ATOM 4601 C CA . LYS A 1 579 ? 19.406 -25.938 -28.562 1 94.25 579 LYS A CA 1
ATOM 4602 C C . LYS A 1 579 ? 19.203 -26.25 -27.078 1 94.25 579 LYS A C 1
ATOM 4604 O O . LYS A 1 579 ? 18.203 -26.844 -26.703 1 94.25 579 LYS A O 1
ATOM 4609 N N . THR A 1 580 ? 20.141 -25.859 -26.344 1 94.88 580 THR A N 1
ATOM 4610 C CA . THR A 1 580 ? 20.078 -26.109 -24.906 1 94.88 580 THR A CA 1
ATOM 4611 C C . THR A 1 580 ? 18.891 -25.391 -24.297 1 94.88 580 THR A C 1
ATOM 4613 O O . THR A 1 580 ? 18.188 -25.953 -23.453 1 94.88 580 THR A O 1
ATOM 4616 N N . VAL A 1 581 ? 18.641 -24.125 -24.672 1 94.75 581 VAL A N 1
ATOM 4617 C CA . VAL A 1 581 ? 17.531 -23.375 -24.125 1 94.75 581 VAL A CA 1
ATOM 4618 C C . VAL A 1 581 ? 16.219 -24.062 -24.484 1 94.75 581 VAL A C 1
ATOM 4620 O O . VAL A 1 581 ? 15.328 -24.203 -23.625 1 94.75 581 VAL A O 1
ATOM 4623 N N . ILE A 1 582 ? 16.078 -24.531 -25.656 1 93.5 582 ILE A N 1
ATOM 4624 C CA . ILE A 1 582 ? 14.867 -25.188 -26.109 1 93.5 582 ILE A CA 1
ATOM 4625 C C . ILE A 1 582 ? 14.641 -26.469 -25.312 1 93.5 582 ILE A C 1
ATOM 4627 O O . ILE A 1 582 ? 13.539 -26.703 -24.812 1 93.5 582 ILE A O 1
ATOM 4631 N N . LEU A 1 583 ? 15.695 -27.203 -25.203 1 91.94 583 LEU A N 1
ATOM 4632 C CA . LEU A 1 583 ? 15.602 -28.453 -24.453 1 91.94 583 LEU A CA 1
ATOM 4633 C C . LEU A 1 583 ? 15.234 -28.188 -23 1 91.94 583 LEU A C 1
ATOM 4635 O O . LEU A 1 583 ? 14.453 -28.938 -22.406 1 91.94 583 LEU A O 1
ATOM 4639 N N . PHE A 1 584 ? 15.812 -27.25 -22.5 1 92.12 584 PHE A N 1
ATOM 4640 C CA . PHE A 1 584 ? 15.57 -26.906 -21.094 1 92.12 584 PHE A CA 1
ATOM 4641 C C . PHE A 1 584 ? 14.125 -26.453 -20.891 1 92.12 584 PHE A C 1
ATOM 4643 O O . PHE A 1 584 ? 13.484 -26.844 -19.922 1 92.12 584 PHE A O 1
ATOM 4650 N N . MET A 1 585 ? 13.648 -25.625 -21.766 1 92.25 585 MET A N 1
ATOM 4651 C CA . MET A 1 585 ? 12.266 -25.172 -21.672 1 92.25 585 MET A CA 1
ATOM 4652 C C . MET A 1 585 ? 11.297 -26.328 -21.844 1 92.25 585 MET A C 1
ATOM 4654 O O . MET A 1 585 ? 10.273 -26.406 -21.156 1 92.25 585 MET A O 1
ATOM 4658 N N . ASP A 1 586 ? 11.578 -27.219 -22.688 1 89.88 586 ASP A N 1
ATOM 4659 C CA . ASP A 1 586 ? 10.742 -28.406 -22.875 1 89.88 586 ASP A CA 1
ATOM 4660 C C . ASP A 1 586 ? 10.719 -29.281 -21.625 1 89.88 586 ASP A C 1
ATOM 4662 O O . ASP A 1 586 ? 9.68 -29.828 -21.266 1 89.88 586 ASP A O 1
ATOM 4666 N N . ALA A 1 587 ? 11.852 -29.391 -21.062 1 87.31 587 ALA A N 1
ATOM 4667 C CA . ALA A 1 587 ? 11.922 -30.172 -19.828 1 87.31 587 ALA A CA 1
ATOM 4668 C C . ALA A 1 587 ? 11.078 -29.547 -18.719 1 87.31 587 ALA A C 1
ATOM 4670 O O . ALA A 1 587 ? 10.359 -30.25 -18 1 87.31 587 ALA A O 1
ATOM 4671 N N . ILE A 1 588 ? 11.219 -28.25 -18.594 1 86.94 588 ILE A N 1
ATOM 4672 C CA . ILE A 1 588 ? 10.43 -27.547 -17.594 1 86.94 588 ILE A CA 1
ATOM 4673 C C . ILE A 1 588 ? 8.945 -27.719 -17.875 1 86.94 588 ILE A C 1
ATOM 4675 O O . ILE A 1 588 ? 8.148 -27.953 -16.969 1 86.94 588 ILE A O 1
ATOM 4679 N N . ALA A 1 589 ? 8.562 -27.578 -19.109 1 86.06 589 ALA A N 1
ATOM 4680 C CA . ALA A 1 589 ? 7.168 -27.734 -19.5 1 86.06 589 ALA A CA 1
ATOM 4681 C C . ALA A 1 589 ? 6.66 -29.141 -19.172 1 86.06 589 ALA A C 1
ATOM 4683 O O . ALA A 1 589 ? 5.523 -29.312 -18.734 1 86.06 589 ALA A O 1
ATOM 4684 N N . ALA A 1 590 ? 7.484 -30.094 -19.391 1 81.94 590 ALA A N 1
ATOM 4685 C CA . ALA A 1 590 ? 7.109 -31.484 -19.125 1 81.94 590 ALA A CA 1
ATOM 4686 C C . ALA A 1 590 ? 6.93 -31.734 -17.641 1 81.94 590 ALA A C 1
ATOM 4688 O O . ALA A 1 590 ? 6.012 -32.438 -17.219 1 81.94 590 ALA A O 1
ATOM 4689 N N . ILE A 1 591 ? 7.785 -31.141 -16.875 1 79.5 591 ILE A N 1
ATOM 4690 C CA . ILE A 1 591 ? 7.711 -31.281 -15.43 1 79.5 591 ILE A CA 1
ATOM 4691 C C . ILE A 1 591 ? 6.441 -30.625 -14.906 1 79.5 591 ILE A C 1
ATOM 4693 O O . ILE A 1 591 ? 5.82 -31.125 -13.961 1 79.5 591 ILE A O 1
ATOM 4697 N N . CYS A 1 592 ? 6.082 -29.531 -15.539 1 79.06 592 CYS A N 1
ATOM 4698 C CA . CYS A 1 592 ? 4.965 -28.734 -15.055 1 79.06 592 CYS A CA 1
ATOM 4699 C C . CYS A 1 592 ? 3.646 -29.203 -15.656 1 79.06 592 CYS A C 1
ATOM 4701 O O . CYS A 1 592 ? 2.59 -28.641 -15.383 1 79.06 592 CYS A O 1
ATOM 4703 N N . ALA A 1 593 ? 3.705 -30.219 -16.391 1 75.38 593 ALA A N 1
ATOM 4704 C CA . ALA A 1 593 ? 2.482 -30.719 -17.016 1 75.38 593 ALA A CA 1
ATOM 4705 C C . ALA A 1 593 ? 1.503 -31.234 -15.969 1 75.38 593 ALA A C 1
ATOM 4707 O O . ALA A 1 593 ? 1.913 -31.797 -14.953 1 75.38 593 ALA A O 1
ATOM 4708 N N . PRO A 1 594 ? 0.242 -31 -16.172 1 67.25 594 PRO A N 1
ATOM 4709 C CA . PRO A 1 594 ? -0.758 -31.406 -15.172 1 67.25 594 PRO A CA 1
ATOM 4710 C C . PRO A 1 594 ? -0.853 -32.938 -15.023 1 67.25 594 PRO A C 1
ATOM 4712 O O . PRO A 1 594 ? -1.209 -33.406 -13.945 1 67.25 594 PRO A O 1
ATOM 4715 N N . SER A 1 595 ? -0.657 -33.656 -16.172 1 67.19 595 SER A N 1
ATOM 4716 C CA . SER A 1 595 ? -0.716 -35.094 -16.109 1 67.19 595 SER A CA 1
ATOM 4717 C C . SER A 1 595 ? 0.551 -35.75 -16.672 1 67.19 595 SER A C 1
ATOM 4719 O O . SER A 1 595 ? 1.184 -35.156 -17.578 1 67.19 595 SER A O 1
ATOM 4721 N N . GLU A 1 596 ? 1.018 -36.719 -15.914 1 65.25 596 GLU A N 1
ATOM 4722 C CA . GLU A 1 596 ? 2.207 -37.406 -16.391 1 65.25 596 GLU A CA 1
ATOM 4723 C C . GLU A 1 596 ? 1.918 -38.906 -16.641 1 65.25 596 GLU A C 1
ATOM 4725 O O . GLU A 1 596 ? 1.251 -39.562 -15.844 1 65.25 596 GLU A O 1
ATOM 4730 N N . ASP A 1 597 ? 2.207 -39.156 -17.875 1 63.72 597 ASP A N 1
ATOM 4731 C CA . ASP A 1 597 ? 2.129 -40.594 -18.219 1 63.72 597 ASP A CA 1
ATOM 4732 C C . ASP A 1 597 ? 3.225 -41.375 -17.5 1 63.72 597 ASP A C 1
ATOM 4734 O O . ASP A 1 597 ? 4.41 -41.062 -17.641 1 63.72 597 ASP A O 1
ATOM 4738 N N . THR A 1 598 ? 2.865 -42.344 -16.719 1 68.31 598 THR A N 1
ATOM 4739 C CA . THR A 1 598 ? 3.785 -43.125 -15.914 1 68.31 598 THR A CA 1
ATOM 4740 C C . THR A 1 598 ? 4.812 -43.844 -16.797 1 68.31 598 THR A C 1
ATOM 4742 O O . THR A 1 598 ? 5.953 -44.062 -16.391 1 68.31 598 THR A O 1
ATOM 4745 N N . ALA A 1 599 ? 4.344 -44.094 -18 1 69.69 599 ALA A N 1
ATOM 4746 C CA . ALA A 1 599 ? 5.242 -44.781 -18.922 1 69.69 599 ALA A CA 1
ATOM 4747 C C . ALA A 1 599 ? 6.344 -43.875 -19.422 1 69.69 599 ALA A C 1
ATOM 4749 O O . ALA A 1 599 ? 7.418 -44.312 -19.828 1 69.69 599 ALA A O 1
ATOM 4750 N N . LYS A 1 600 ? 6.109 -42.625 -19.25 1 74.31 600 LYS A N 1
ATOM 4751 C CA . LYS A 1 600 ? 7.031 -41.656 -19.844 1 74.31 600 LYS A CA 1
ATOM 4752 C C . LYS A 1 600 ? 7.875 -40.969 -18.766 1 74.31 600 LYS A C 1
ATOM 4754 O O . LYS A 1 600 ? 8.625 -40.062 -19.047 1 74.31 600 LYS A O 1
ATOM 4759 N N . ILE A 1 601 ? 7.805 -41.469 -17.609 1 77.56 601 ILE A N 1
ATOM 4760 C CA . ILE A 1 601 ? 8.5 -40.812 -16.5 1 77.56 601 ILE A CA 1
ATOM 4761 C C . ILE A 1 601 ? 10.008 -41 -16.656 1 77.56 601 ILE A C 1
ATOM 4763 O O . ILE A 1 601 ? 10.773 -40.062 -16.406 1 77.56 601 ILE A O 1
ATOM 4767 N N . GLU A 1 602 ? 10.391 -42.188 -17.031 1 78.75 602 GLU A N 1
ATOM 4768 C CA . GLU A 1 602 ? 11.82 -42.438 -17.188 1 78.75 602 GLU A CA 1
ATOM 4769 C C . GLU A 1 602 ? 12.398 -41.594 -18.312 1 78.75 602 GLU A C 1
ATOM 4771 O O . GLU A 1 602 ? 13.523 -41.094 -18.203 1 78.75 602 GLU A O 1
ATOM 4776 N N . HIS A 1 603 ? 11.578 -41.5 -19.234 1 82.62 603 HIS A N 1
ATOM 4777 C CA . HIS A 1 603 ? 12.008 -40.656 -20.328 1 82.62 603 HIS A CA 1
ATOM 4778 C C . HIS A 1 603 ? 12.102 -39.188 -19.891 1 82.62 603 HIS A C 1
ATOM 4780 O O . HIS A 1 603 ? 13 -38.469 -20.328 1 82.62 603 HIS A O 1
ATOM 4786 N N . LEU A 1 604 ? 11.234 -38.812 -19.125 1 82.62 604 LEU A N 1
ATOM 4787 C CA . LEU A 1 604 ? 11.242 -37.438 -18.609 1 82.62 604 LEU A CA 1
ATOM 4788 C C . LEU A 1 604 ? 12.484 -37.188 -17.766 1 82.62 604 LEU A C 1
ATOM 4790 O O . LEU A 1 604 ? 13.109 -36.125 -17.875 1 82.62 604 LEU A O 1
ATOM 4794 N N . LYS A 1 605 ? 12.82 -38.156 -16.969 1 82.94 605 LYS A N 1
ATOM 4795 C CA . LYS A 1 605 ? 14.016 -38.031 -16.141 1 82.94 605 LYS A CA 1
ATOM 4796 C C . LYS A 1 605 ? 15.266 -37.844 -17 1 82.94 605 LYS A C 1
ATOM 4798 O O . LYS A 1 605 ? 16.109 -36.969 -16.719 1 82.94 605 LYS A O 1
ATOM 4803 N N . GLU A 1 606 ? 15.266 -38.625 -17.938 1 86.69 606 GLU A N 1
ATOM 4804 C CA . GLU A 1 606 ? 16.422 -38.531 -18.844 1 86.69 606 GLU A CA 1
ATOM 4805 C C . GLU A 1 606 ? 16.469 -37.188 -19.547 1 86.69 606 GLU A C 1
ATOM 4807 O O . GLU A 1 606 ? 17.531 -36.594 -19.688 1 86.69 606 GLU A O 1
ATOM 4812 N N . GLN A 1 607 ? 15.352 -36.812 -19.969 1 87 607 GLN A N 1
ATOM 4813 C CA . GLN A 1 607 ? 15.273 -35.531 -20.656 1 87 607 GLN A CA 1
ATOM 4814 C C . GLN A 1 607 ? 15.719 -34.375 -19.766 1 87 607 GLN A C 1
ATOM 4816 O O . GLN A 1 607 ? 16.438 -33.469 -20.203 1 87 607 GLN A O 1
ATOM 4821 N N . VAL A 1 608 ? 15.297 -34.406 -18.547 1 88.38 608 VAL A N 1
ATOM 4822 C CA . VAL A 1 608 ? 15.633 -33.344 -17.594 1 88.38 608 VAL A CA 1
ATOM 4823 C C . VAL A 1 608 ? 17.125 -33.375 -17.297 1 88.38 608 VAL A C 1
ATOM 4825 O O . VAL A 1 608 ? 17.781 -32.344 -17.297 1 88.38 608 VAL A O 1
ATOM 4828 N N . ASN A 1 609 ? 17.672 -34.562 -17.109 1 90.44 609 ASN A N 1
ATOM 4829 C CA . ASN A 1 609 ? 19.094 -34.688 -16.812 1 90.44 609 ASN A CA 1
ATOM 4830 C C . ASN A 1 609 ? 19.953 -34.219 -17.984 1 90.44 609 ASN A C 1
ATOM 4832 O O . ASN A 1 609 ? 20.984 -33.562 -17.781 1 90.44 609 ASN A O 1
ATOM 4836 N N . VAL A 1 610 ? 19.484 -34.562 -19.125 1 93.69 610 VAL A N 1
ATOM 4837 C CA . VAL A 1 610 ? 20.219 -34.125 -20.312 1 93.69 610 VAL A CA 1
ATOM 4838 C C . VAL A 1 610 ? 20.172 -32.594 -20.422 1 93.69 610 VAL A C 1
ATOM 4840 O O . VAL A 1 610 ? 21.188 -31.969 -20.719 1 93.69 610 VAL A O 1
ATOM 4843 N N . ALA A 1 611 ? 19.031 -32.062 -20.203 1 92.88 611 ALA A N 1
ATOM 4844 C CA . ALA A 1 611 ? 18.859 -30.625 -20.297 1 92.88 611 ALA A CA 1
ATOM 4845 C C . ALA A 1 611 ? 19.766 -29.891 -19.297 1 92.88 611 ALA A C 1
ATOM 4847 O O . ALA A 1 611 ? 20.406 -28.906 -19.641 1 92.88 611 ALA A O 1
ATOM 4848 N N . LEU A 1 612 ? 19.828 -30.375 -18.125 1 92.12 612 LEU A N 1
ATOM 4849 C CA . LEU A 1 612 ? 20.641 -29.75 -17.078 1 92.12 612 LEU A CA 1
ATOM 4850 C C . LEU A 1 612 ? 22.125 -29.891 -17.375 1 92.12 612 LEU A C 1
ATOM 4852 O O . LEU A 1 612 ? 22.906 -28.953 -17.156 1 92.12 612 LEU A O 1
ATOM 4856 N N . ALA A 1 613 ? 22.484 -31.031 -17.844 1 93.5 613 ALA A N 1
ATOM 4857 C CA . ALA A 1 613 ? 23.891 -31.234 -18.219 1 93.5 613 ALA A CA 1
ATOM 4858 C C . ALA A 1 613 ? 24.297 -30.297 -19.344 1 93.5 613 ALA A C 1
ATOM 4860 O O . ALA A 1 613 ? 25.391 -29.734 -19.328 1 93.5 613 ALA A O 1
ATOM 4861 N N . ARG A 1 614 ? 23.453 -30.141 -20.266 1 94.88 614 ARG A N 1
ATOM 4862 C CA . ARG A 1 614 ? 23.75 -29.234 -21.375 1 94.88 614 ARG A CA 1
ATOM 4863 C C . ARG A 1 614 ? 23.781 -27.781 -20.891 1 94.88 614 ARG A C 1
ATOM 4865 O O . ARG A 1 614 ? 24.578 -26.984 -21.406 1 94.88 614 ARG A O 1
ATOM 4872 N N . LEU A 1 615 ? 22.938 -27.469 -20.016 1 93.81 615 LEU A N 1
ATOM 4873 C CA . LEU A 1 615 ? 22.969 -26.109 -19.453 1 93.81 615 LEU A CA 1
ATOM 4874 C C . LEU A 1 615 ? 24.312 -25.828 -18.797 1 93.81 615 LEU A C 1
ATOM 4876 O O . LEU A 1 615 ? 24.844 -24.719 -18.938 1 93.81 615 LEU A O 1
ATOM 4880 N N . GLU A 1 616 ? 24.797 -26.781 -18.094 1 92.69 616 GLU A N 1
ATOM 4881 C CA . GLU A 1 616 ? 26.094 -26.641 -17.453 1 92.69 616 GLU A CA 1
ATOM 4882 C C . GLU A 1 616 ? 27.203 -26.516 -18.5 1 92.69 616 GLU A C 1
ATOM 4884 O O . GLU A 1 616 ? 28.156 -25.75 -18.312 1 92.69 616 GLU A O 1
ATOM 4889 N N . ARG A 1 617 ? 27.031 -27.188 -19.5 1 94.5 617 ARG A N 1
ATOM 4890 C CA . ARG A 1 617 ? 28.031 -27.203 -20.562 1 94.5 617 ARG A CA 1
ATOM 4891 C C . ARG A 1 617 ? 28.031 -25.891 -21.344 1 94.5 617 ARG A C 1
ATOM 4893 O O . ARG A 1 617 ? 29.078 -25.312 -21.625 1 94.5 617 ARG A O 1
ATOM 4900 N N . ASP A 1 618 ? 26.875 -25.438 -21.719 1 95.38 618 ASP A N 1
ATOM 4901 C CA . ASP A 1 618 ? 26.75 -24.406 -22.766 1 95.38 618 ASP A CA 1
ATOM 4902 C C . ASP A 1 618 ? 26.547 -23.031 -22.141 1 95.38 618 ASP A C 1
ATOM 4904 O O . ASP A 1 618 ? 26.562 -22.016 -22.859 1 95.38 618 ASP A O 1
ATOM 4908 N N . PHE A 1 619 ? 26.344 -22.922 -20.875 1 94.94 619 PHE A N 1
ATOM 4909 C CA . PHE A 1 619 ? 26.125 -21.641 -20.219 1 94.94 619 PHE A CA 1
ATOM 4910 C C . PHE A 1 619 ? 27.109 -21.453 -19.062 1 94.94 619 PHE A C 1
ATOM 4912 O O . PHE A 1 619 ? 27.781 -22.406 -18.656 1 94.94 619 PHE A O 1
ATOM 4919 N N . PRO A 1 620 ? 27.172 -20.203 -18.547 1 92.81 620 PRO A N 1
ATOM 4920 C CA . PRO A 1 620 ? 28.141 -19.953 -17.469 1 92.81 620 PRO A CA 1
ATOM 4921 C C . PRO A 1 620 ? 27.812 -20.734 -16.203 1 92.81 620 PRO A C 1
ATOM 4923 O O . PRO A 1 620 ? 26.656 -21.047 -15.938 1 92.81 620 PRO A O 1
ATOM 4926 N N . LEU A 1 621 ? 28.828 -20.984 -15.484 1 90.81 621 LEU A N 1
ATOM 4927 C CA . LEU A 1 621 ? 28.719 -21.75 -14.242 1 90.81 621 LEU A CA 1
ATOM 4928 C C . LEU A 1 621 ? 27.891 -21 -13.211 1 90.81 621 LEU A C 1
ATOM 4930 O O . LEU A 1 621 ? 27.375 -21.594 -12.266 1 90.81 621 LEU A O 1
ATOM 4934 N N . SER A 1 622 ? 27.75 -19.719 -13.398 1 88.25 622 SER A N 1
ATOM 4935 C CA . SER A 1 622 ? 27 -18.891 -12.469 1 88.25 622 SER A CA 1
ATOM 4936 C C . SER A 1 622 ? 25.547 -19.328 -12.391 1 88.25 622 SER A C 1
ATOM 4938 O O . SER A 1 622 ? 24.859 -19.047 -11.406 1 88.25 622 SER A O 1
ATOM 4940 N N . LEU A 1 623 ? 25.047 -20.031 -13.398 1 90.38 623 LEU A N 1
ATOM 4941 C CA . LEU A 1 623 ? 23.641 -20.453 -13.453 1 90.38 623 LEU A CA 1
ATOM 4942 C C . LEU A 1 623 ? 23.422 -21.719 -12.633 1 90.38 623 LEU A C 1
ATOM 4944 O O . LEU A 1 623 ? 22.281 -22.094 -12.359 1 90.38 623 LEU A O 1
ATOM 4948 N N . GLN A 1 624 ? 24.469 -22.375 -12.289 1 87.06 624 GLN A N 1
ATOM 4949 C CA . GLN A 1 624 ? 24.359 -23.641 -11.578 1 87.06 624 GLN A CA 1
ATOM 4950 C C . GLN A 1 624 ? 24.156 -23.422 -10.078 1 87.06 624 GLN A C 1
ATOM 4952 O O . GLN A 1 624 ? 25.031 -23.734 -9.273 1 87.06 624 GLN A O 1
ATOM 4957 N N . VAL A 1 625 ? 22.969 -23 -9.781 1 78.62 625 VAL A N 1
ATOM 4958 C CA . VAL A 1 625 ? 22.625 -22.766 -8.391 1 78.62 625 VAL A CA 1
ATOM 4959 C C . VAL A 1 625 ? 21.875 -23.969 -7.832 1 78.62 625 VAL A C 1
ATOM 4961 O O . VAL A 1 625 ? 21.531 -24.906 -8.57 1 78.62 625 VAL A O 1
ATOM 4964 N N . ARG A 1 626 ? 21.688 -24.031 -6.559 1 70.31 626 ARG A N 1
ATOM 4965 C CA . ARG A 1 626 ? 21.094 -25.156 -5.84 1 70.31 626 ARG A CA 1
ATOM 4966 C C . ARG A 1 626 ? 19.75 -25.547 -6.453 1 70.31 626 ARG A C 1
ATOM 4968 O O . ARG A 1 626 ? 19.406 -26.734 -6.496 1 70.31 626 ARG A O 1
ATOM 4975 N N . LEU A 1 627 ? 19.125 -24.625 -6.938 1 66 627 LEU A N 1
ATOM 4976 C CA . LEU A 1 627 ? 17.766 -24.844 -7.438 1 66 627 LEU A CA 1
ATOM 4977 C C . LEU A 1 627 ? 17.766 -25.766 -8.648 1 66 627 LEU A C 1
ATOM 4979 O O . LEU A 1 627 ? 16.766 -26.406 -8.953 1 66 627 LEU A O 1
ATOM 4983 N N . GLN A 1 628 ? 18.922 -25.938 -9.219 1 69.12 628 GLN A N 1
ATOM 4984 C CA . GLN A 1 628 ? 19.047 -26.859 -10.336 1 69.12 628 GLN A CA 1
ATOM 4985 C C . GLN A 1 628 ? 18.922 -28.312 -9.875 1 69.12 628 GLN A C 1
ATOM 4987 O O . GLN A 1 628 ? 18.25 -29.125 -10.523 1 69.12 628 GLN A O 1
ATOM 4992 N N . CYS A 1 629 ? 19.5 -28.469 -8.711 1 69.5 629 CYS A N 1
ATOM 4993 C CA . CYS A 1 629 ? 19.422 -29.812 -8.133 1 69.5 629 CYS A CA 1
ATOM 4994 C C . CYS A 1 629 ? 17.984 -30.172 -7.781 1 69.5 629 CYS A C 1
ATOM 4996 O O . CYS A 1 629 ? 17.562 -31.312 -7.969 1 69.5 629 CYS A O 1
ATOM 4998 N N . THR A 1 630 ? 17.312 -29.172 -7.48 1 68.06 630 THR A N 1
ATOM 4999 C CA . THR A 1 630 ? 15.922 -29.359 -7.086 1 68.06 630 THR A CA 1
ATOM 5000 C C . THR A 1 630 ? 15.07 -29.797 -8.281 1 68.06 630 THR A C 1
ATOM 5002 O O . THR A 1 630 ? 14.148 -30.594 -8.133 1 68.06 630 THR A O 1
ATOM 5005 N N . SER A 1 631 ? 15.422 -29.266 -9.391 1 69.62 631 SER A N 1
ATOM 5006 C CA . SER A 1 631 ? 14.703 -29.656 -10.594 1 69.62 631 SER A CA 1
ATOM 5007 C C . SER A 1 631 ? 14.883 -31.141 -10.891 1 69.62 631 SER A C 1
ATOM 5009 O O . SER A 1 631 ? 13.945 -31.812 -11.336 1 69.62 631 SER A O 1
ATOM 5011 N N . CYS A 1 632 ? 16.109 -31.594 -10.547 1 66.81 632 CYS A N 1
ATOM 5012 C CA . CYS A 1 632 ? 16.375 -33.031 -10.703 1 66.81 632 CYS A CA 1
ATOM 5013 C C . CYS A 1 632 ? 15.531 -33.844 -9.758 1 66.81 632 CYS A C 1
ATOM 5015 O O . CYS A 1 632 ? 14.938 -34.844 -10.164 1 66.81 632 CYS A O 1
ATOM 5017 N N . HIS A 1 633 ? 15.438 -33.281 -8.672 1 70.94 633 HIS A N 1
ATOM 5018 C CA . HIS A 1 633 ? 14.711 -34.031 -7.656 1 70.94 633 HIS A CA 1
ATOM 5019 C C . HIS A 1 633 ? 13.211 -34.031 -7.934 1 70.94 633 HIS A C 1
ATOM 5021 O O . HIS A 1 633 ? 12.516 -35 -7.629 1 70.94 633 HIS A O 1
ATOM 5027 N N . LYS A 1 634 ? 12.836 -33 -8.492 1 66.69 634 LYS A N 1
ATOM 5028 C CA . LYS A 1 634 ? 11.422 -32.938 -8.836 1 66.69 634 LYS A CA 1
ATOM 5029 C C . LYS A 1 634 ? 11.062 -34 -9.867 1 66.69 634 LYS A C 1
ATOM 5031 O O . LYS A 1 634 ? 9.984 -34.594 -9.805 1 66.69 634 LYS A O 1
ATOM 5036 N N . SER A 1 635 ? 11.961 -34.219 -10.758 1 61.66 635 SER A N 1
ATOM 5037 C CA . SER A 1 635 ? 11.727 -35.25 -11.766 1 61.66 635 SER A CA 1
ATOM 5038 C C . SER A 1 635 ? 11.875 -36.656 -11.164 1 61.66 635 SER A C 1
ATOM 5040 O O . SER A 1 635 ? 11.141 -37.562 -11.539 1 61.66 635 SER A O 1
ATOM 5042 N N . HIS A 1 636 ? 12.828 -36.719 -10.266 1 58.81 636 HIS A N 1
ATOM 5043 C CA . HIS A 1 636 ? 13.109 -38.031 -9.688 1 58.81 636 HIS A CA 1
ATOM 5044 C C . HIS A 1 636 ? 12.039 -38.406 -8.672 1 58.81 636 HIS A C 1
ATOM 5046 O O . HIS A 1 636 ? 11.758 -39.594 -8.484 1 58.81 636 HIS A O 1
ATOM 5052 N N . HIS A 1 637 ? 11.656 -37.406 -8.125 1 57.94 637 HIS A N 1
ATOM 5053 C CA . HIS A 1 637 ? 10.648 -37.688 -7.105 1 57.94 637 HIS A CA 1
ATOM 5054 C C . HIS A 1 637 ? 9.258 -37.812 -7.723 1 57.94 637 HIS A C 1
ATOM 5056 O O . HIS A 1 637 ? 8.297 -38.156 -7.035 1 57.94 637 HIS A O 1
ATOM 5062 N N . SER A 1 638 ? 9.227 -37.531 -9.141 1 50.34 638 SER A N 1
ATOM 5063 C CA . SER A 1 638 ? 7.969 -37.75 -9.859 1 50.34 638 SER A CA 1
ATOM 5064 C C . SER A 1 638 ? 7.781 -39.219 -10.219 1 50.34 638 SER A C 1
ATOM 5066 O O . SER A 1 638 ? 6.711 -39.625 -10.68 1 50.34 638 SER A O 1
ATOM 5068 N N . SER A 1 639 ? 8.969 -40.125 -10.359 1 41.34 639 SER A N 1
ATOM 5069 C CA . SER A 1 639 ? 8.945 -41.5 -10.867 1 41.34 639 SER A CA 1
ATOM 5070 C C . SER A 1 639 ? 8.109 -42.406 -9.977 1 41.34 639 SER A C 1
ATOM 5072 O O . SER A 1 639 ? 8.125 -42.25 -8.75 1 41.34 639 SER A O 1
ATOM 5074 N N . PRO A 1 640 ? 7.426 -43.312 -10.711 1 37.16 640 PRO A N 1
ATOM 5075 C CA . PRO A 1 640 ? 6.582 -44.344 -10.117 1 37.16 640 PRO A CA 1
ATOM 5076 C C . PRO A 1 640 ? 7.375 -45.312 -9.266 1 37.16 640 PRO A C 1
ATOM 5078 O O . PRO A 1 640 ? 6.789 -46.125 -8.547 1 37.16 640 PRO A O 1
ATOM 5081 N N . SER A 1 641 ? 8.633 -45.812 -9.688 1 34.41 641 SER A N 1
ATOM 5082 C CA . SER A 1 641 ? 9.164 -47.031 -9.094 1 34.41 641 SER A CA 1
ATOM 5083 C C . SER A 1 641 ? 9.25 -46.906 -7.574 1 34.41 641 SER A C 1
ATOM 5085 O O . SER A 1 641 ? 9.578 -47.875 -6.895 1 34.41 641 SER A O 1
ATOM 5087 N N . ARG A 1 642 ? 10.102 -46.062 -7.051 1 34.22 642 ARG A N 1
ATOM 5088 C CA . ARG A 1 642 ? 10.031 -46.25 -5.605 1 34.22 642 ARG A CA 1
ATOM 5089 C C . ARG A 1 642 ? 8.578 -46.344 -5.141 1 34.22 642 ARG A C 1
ATOM 5091 O O . ARG A 1 642 ? 7.672 -45.844 -5.797 1 34.22 642 ARG A O 1
ATOM 5098 N N . ARG A 1 643 ? 8.25 -47.312 -4.344 1 33.25 643 ARG A N 1
ATOM 5099 C CA . ARG A 1 643 ? 6.898 -47.625 -3.893 1 33.25 643 ARG A CA 1
ATOM 5100 C C . ARG A 1 643 ? 5.98 -46.406 -4.035 1 33.25 643 ARG A C 1
ATOM 5102 O O . ARG A 1 643 ? 4.793 -46.562 -4.348 1 33.25 643 ARG A O 1
ATOM 5109 N N . ASP A 1 644 ? 6.086 -45.188 -3.268 1 32.12 644 ASP A N 1
ATOM 5110 C CA . ASP A 1 644 ? 5.117 -44.125 -2.977 1 32.12 644 ASP A CA 1
ATOM 5111 C C . ASP A 1 644 ? 5.082 -43.094 -4.094 1 32.12 644 ASP A C 1
ATOM 5113 O O . ASP A 1 644 ? 6.059 -42.375 -4.309 1 32.12 644 ASP A O 1
ATOM 5117 N N . GLN A 1 645 ? 4.824 -43.031 -5.297 1 43.56 645 GLN A N 1
ATOM 5118 C CA . GLN A 1 645 ? 4.027 -42.25 -6.215 1 43.56 645 GLN A CA 1
ATOM 5119 C C . GLN A 1 645 ? 3.305 -41.125 -5.477 1 43.56 645 GLN A C 1
ATOM 5121 O O . GLN A 1 645 ? 2.168 -40.781 -5.812 1 43.56 645 GLN A O 1
ATOM 5126 N N . ARG A 1 646 ? 3.752 -40.844 -4.496 1 42.28 646 ARG A N 1
ATOM 5127 C CA . ARG A 1 646 ? 2.922 -40.281 -3.438 1 42.28 646 ARG A CA 1
ATOM 5128 C C . ARG A 1 646 ? 2.463 -38.844 -3.799 1 42.28 646 ARG A C 1
ATOM 5130 O O . ARG A 1 646 ? 1.348 -38.469 -3.459 1 42.28 646 ARG A O 1
ATOM 5137 N N . PHE A 1 647 ? 3.609 -38.094 -4.383 1 50.22 647 PHE A N 1
ATOM 5138 C CA . PHE A 1 647 ? 3.031 -36.75 -4.312 1 50.22 647 PHE A CA 1
ATOM 5139 C C . PHE A 1 647 ? 2.555 -36.281 -5.688 1 50.22 647 PHE A C 1
ATOM 5141 O O . PHE A 1 647 ? 1.965 -35.219 -5.824 1 50.22 647 PHE A O 1
ATOM 5148 N N . GLY A 1 648 ? 2.438 -37.25 -6.738 1 52.22 648 GLY A N 1
ATOM 5149 C CA . GLY A 1 648 ? 1.859 -36.844 -8.016 1 52.22 648 GLY A CA 1
ATOM 5150 C C . GLY A 1 648 ? 2.623 -35.75 -8.695 1 52.22 648 GLY A C 1
ATOM 5151 O O . GLY A 1 648 ? 3.711 -35.375 -8.25 1 52.22 648 GLY A O 1
ATOM 5152 N N . PRO A 1 649 ? 2.229 -35.312 -9.875 1 59.12 649 PRO A N 1
ATOM 5153 C CA . PRO A 1 649 ? 2.807 -34.188 -10.617 1 59.12 649 PRO A CA 1
ATOM 5154 C C . PRO A 1 649 ? 2.896 -32.906 -9.781 1 59.12 649 PRO A C 1
ATOM 5156 O O . PRO A 1 649 ? 2.213 -32.781 -8.766 1 59.12 649 PRO A O 1
ATOM 5159 N N . VAL A 1 650 ? 3.971 -32.094 -10.016 1 64.06 650 VAL A N 1
ATOM 5160 C CA . VAL A 1 650 ? 4.195 -30.828 -9.336 1 64.06 650 VAL A CA 1
ATOM 5161 C C . VAL A 1 650 ? 2.873 -30.078 -9.195 1 64.06 650 VAL A C 1
ATOM 5163 O O . VAL A 1 650 ? 2.703 -29.281 -8.266 1 64.06 650 VAL A O 1
ATOM 5166 N N . HIS A 1 651 ? 2.059 -30.469 -10.047 1 59.28 651 HIS A N 1
ATOM 5167 C CA . HIS A 1 651 ? 0.799 -29.734 -10.133 1 59.28 651 HIS A CA 1
ATOM 5168 C C . HIS A 1 651 ? 0.003 -29.859 -8.836 1 59.28 651 HIS A C 1
ATOM 5170 O O . HIS A 1 651 ? -0.731 -28.938 -8.469 1 59.28 651 HIS A O 1
ATOM 5176 N N . GLY A 1 652 ? 0.238 -30.891 -8.148 1 60.78 652 GLY A N 1
ATOM 5177 C CA . GLY A 1 652 ? -0.519 -31.062 -6.922 1 60.78 652 GLY A CA 1
ATOM 5178 C C . GLY A 1 652 ? 0.144 -30.422 -5.715 1 60.78 652 GLY A C 1
ATOM 5179 O O . GLY A 1 652 ? -0.454 -30.344 -4.641 1 60.78 652 GLY A O 1
ATOM 5180 N N . THR A 1 653 ? 1.334 -29.875 -5.922 1 69.62 653 THR A N 1
ATOM 5181 C CA . THR A 1 653 ? 2.064 -29.391 -4.754 1 69.62 653 THR A CA 1
ATOM 5182 C C . THR A 1 653 ? 2.582 -27.969 -4.984 1 69.62 653 THR A C 1
ATOM 5184 O O . THR A 1 653 ? 3.59 -27.578 -4.398 1 69.62 653 THR A O 1
ATOM 5187 N N . TRP A 1 654 ? 1.81 -27.312 -5.828 1 73.31 654 TRP A N 1
ATOM 5188 C CA . TRP A 1 654 ? 2.213 -25.938 -6.113 1 73.31 654 TRP A CA 1
ATOM 5189 C C . TRP A 1 654 ? 2.068 -25.062 -4.879 1 73.31 654 TRP A C 1
ATOM 5191 O O . TRP A 1 654 ? 1.102 -25.188 -4.125 1 73.31 654 TRP A O 1
ATOM 5201 N N . MET A 1 655 ? 2.986 -24.266 -4.711 1 79.44 655 MET A N 1
ATOM 5202 C CA . MET A 1 655 ? 2.92 -23.312 -3.604 1 79.44 655 MET A CA 1
ATOM 5203 C C . MET A 1 655 ? 2.037 -22.125 -3.965 1 79.44 655 MET A C 1
ATOM 5205 O O . MET A 1 655 ? 1.774 -21.25 -3.121 1 79.44 655 MET A O 1
ATOM 5209 N N . PHE A 1 656 ? 1.511 -22 -5.148 1 75.38 656 PHE A N 1
ATOM 5210 C CA . PHE A 1 656 ? 0.75 -20.859 -5.617 1 75.38 656 PHE A CA 1
ATOM 5211 C C . PHE A 1 656 ? -0.445 -20.578 -4.711 1 75.38 656 PHE A C 1
ATOM 5213 O O . PHE A 1 656 ? -0.664 -19.453 -4.281 1 75.38 656 PHE A O 1
ATOM 5220 N N . ALA A 1 657 ? -1.158 -21.672 -4.387 1 72.88 657 ALA A N 1
ATOM 5221 C CA . ALA A 1 657 ? -2.363 -21.516 -3.574 1 72.88 657 ALA A CA 1
ATOM 5222 C C . ALA A 1 657 ? -2.025 -21 -2.178 1 72.88 657 ALA A C 1
ATOM 5224 O O . ALA A 1 657 ? -2.74 -20.172 -1.63 1 72.88 657 ALA A O 1
ATOM 5225 N N . TYR A 1 658 ? -0.939 -21.484 -1.697 1 76.88 658 TYR A N 1
ATOM 5226 C CA . TYR A 1 658 ? -0.554 -21.094 -0.345 1 76.88 658 TYR A CA 1
ATOM 5227 C C . TYR A 1 658 ? -0.07 -19.641 -0.31 1 76.88 658 TYR A C 1
ATOM 5229 O O . TYR A 1 658 ? -0.348 -18.906 0.645 1 76.88 658 TYR A O 1
ATOM 5237 N N . GLU A 1 659 ? 0.635 -19.281 -1.27 1 74.81 659 GLU A N 1
ATOM 5238 C CA . GLU A 1 659 ? 1.066 -17.891 -1.352 1 74.81 659 GLU A CA 1
ATOM 5239 C C . GLU A 1 659 ? -0.125 -16.953 -1.527 1 74.81 659 GLU A C 1
ATOM 5241 O O . GLU A 1 659 ? -0.144 -15.852 -0.968 1 74.81 659 GLU A O 1
ATOM 5246 N N . ARG A 1 660 ? -1.073 -17.406 -2.291 1 72.44 660 ARG A N 1
ATOM 5247 C CA . ARG A 1 660 ? -2.287 -16.609 -2.457 1 72.44 660 ARG A CA 1
ATOM 5248 C C . ARG A 1 660 ? -3.062 -16.516 -1.146 1 72.44 660 ARG A C 1
ATOM 5250 O O . ARG A 1 660 ? -3.621 -15.469 -0.823 1 72.44 660 ARG A O 1
ATOM 5257 N N . PHE A 1 661 ? -3.121 -17.594 -0.475 1 77.88 661 PHE A N 1
ATOM 5258 C CA . PHE A 1 661 ? -3.777 -17.609 0.827 1 77.88 661 PHE A CA 1
ATOM 5259 C C . PHE A 1 661 ? -3.084 -16.656 1.795 1 77.88 661 PHE A C 1
ATOM 5261 O O . PHE A 1 661 ? -3.746 -15.93 2.537 1 77.88 661 PHE A O 1
ATOM 5268 N N . ASN A 1 662 ? -1.771 -16.688 1.691 1 75.25 662 ASN A N 1
ATOM 5269 C CA . ASN A 1 662 ? -1.006 -15.781 2.547 1 75.25 662 ASN A CA 1
ATOM 5270 C C . ASN A 1 662 ? -1.268 -14.32 2.193 1 75.25 662 ASN A C 1
ATOM 5272 O O . ASN A 1 662 ? -1.401 -13.477 3.084 1 75.25 662 ASN A O 1
ATOM 5276 N N . SER A 1 663 ? -1.276 -14.117 0.953 1 71.69 663 SER A N 1
ATOM 5277 C CA . SER A 1 663 ? -1.579 -12.758 0.504 1 71.69 663 SER A CA 1
ATOM 5278 C C . SER A 1 663 ? -2.965 -12.32 0.967 1 71.69 663 SER A C 1
ATOM 5280 O O . SER A 1 663 ? -3.15 -11.18 1.393 1 71.69 663 SER A O 1
ATOM 5282 N N . TRP A 1 664 ? -3.865 -13.258 0.859 1 75.25 664 TRP A N 1
ATOM 5283 C CA . TRP A 1 664 ? -5.23 -12.984 1.296 1 75.25 664 TRP A CA 1
ATOM 5284 C C . TRP A 1 664 ? -5.273 -12.68 2.791 1 75.25 664 TRP A C 1
ATOM 5286 O O . TRP A 1 664 ? -5.953 -11.742 3.223 1 75.25 664 TRP A O 1
ATOM 5296 N N . LEU A 1 665 ? -4.527 -13.422 3.553 1 78.38 665 LEU A N 1
ATOM 5297 C CA . LEU A 1 665 ? -4.492 -13.25 5 1 78.38 665 LEU A CA 1
ATOM 5298 C C . LEU A 1 665 ? -3.887 -11.898 5.371 1 78.38 665 LEU A C 1
ATOM 5300 O O . LEU A 1 665 ? -4.438 -11.18 6.207 1 78.38 665 LEU A O 1
ATOM 5304 N N . CYS A 1 666 ? -2.816 -11.586 4.766 1 71 666 CYS A N 1
ATOM 5305 C CA . CYS A 1 666 ? -2.104 -10.359 5.109 1 71 666 CYS A CA 1
ATOM 5306 C C . CYS A 1 666 ? -2.979 -9.133 4.875 1 71 666 CYS A C 1
ATOM 5308 O O . CYS A 1 666 ? -2.857 -8.141 5.59 1 71 666 CYS A O 1
ATOM 5310 N N . ARG A 1 667 ? -3.916 -9.297 3.99 1 69.62 667 ARG A N 1
ATOM 5311 C CA . ARG A 1 667 ? -4.766 -8.156 3.643 1 69.62 667 ARG A CA 1
ATOM 5312 C C . ARG A 1 667 ? -5.922 -8.016 4.629 1 69.62 667 ARG A C 1
ATOM 5314 O O . ARG A 1 667 ? -6.695 -7.062 4.551 1 69.62 667 ARG A O 1
ATOM 5321 N N . ARG A 1 668 ? -5.926 -8.875 5.523 1 77.31 668 ARG A N 1
ATOM 5322 C CA . ARG A 1 668 ? -7.039 -8.859 6.469 1 77.31 668 ARG A CA 1
ATOM 5323 C C . ARG A 1 668 ? -6.617 -8.25 7.805 1 77.31 668 ARG A C 1
ATOM 5325 O O . ARG A 1 668 ? -7.332 -8.375 8.797 1 77.31 668 ARG A O 1
ATOM 5332 N N . ALA A 1 669 ? -5.43 -7.664 7.746 1 73.75 669 ALA A N 1
ATOM 5333 C CA . ALA A 1 669 ? -4.988 -6.984 8.961 1 73.75 669 ALA A CA 1
ATOM 5334 C C . ALA A 1 669 ? -5.801 -5.715 9.211 1 73.75 669 ALA A C 1
ATOM 5336 O O . ALA A 1 669 ? -5.957 -4.887 8.312 1 73.75 669 ALA A O 1
ATOM 5337 N N . MET A 1 670 ? -6.414 -5.672 10.305 1 67.38 670 MET A N 1
ATOM 5338 C CA . MET A 1 670 ? -7.277 -4.535 10.617 1 67.38 670 MET A CA 1
ATOM 5339 C C . MET A 1 670 ? -6.559 -3.537 11.516 1 67.38 670 MET A C 1
ATOM 5341 O O . MET A 1 670 ? -7.027 -2.414 11.703 1 67.38 670 MET A O 1
ATOM 5345 N N . ASN A 1 671 ? -5.477 -4.066 12.211 1 62.88 671 ASN A N 1
ATOM 5346 C CA . ASN A 1 671 ? -4.711 -3.227 13.117 1 62.88 671 ASN A CA 1
ATOM 5347 C C . ASN A 1 671 ? -3.209 -3.385 12.898 1 62.88 671 ASN A C 1
ATOM 5349 O O . ASN A 1 671 ? -2.691 -4.504 12.898 1 62.88 671 ASN A O 1
ATOM 5353 N N . ARG A 1 672 ? -2.527 -2.275 12.828 1 56.62 672 ARG A N 1
ATOM 5354 C CA . ARG A 1 672 ? -1.1 -2.311 12.539 1 56.62 672 ARG A CA 1
ATOM 5355 C C . ARG A 1 672 ? -0.297 -2.711 13.773 1 56.62 672 ARG A C 1
ATOM 5357 O O . ARG A 1 672 ? 0.812 -3.236 13.656 1 56.62 672 ARG A O 1
ATOM 5364 N N . LYS A 1 673 ? -0.833 -2.402 14.883 1 58.69 673 LYS A N 1
ATOM 5365 C CA . LYS A 1 673 ? -0.124 -2.723 16.109 1 58.69 673 LYS A CA 1
ATOM 5366 C C . LYS A 1 673 ? -0.215 -4.215 16.438 1 58.69 673 LYS A C 1
ATOM 5368 O O . LYS A 1 673 ? 0.695 -4.781 17.031 1 58.69 673 LYS A O 1
ATOM 5373 N N . HIS A 1 674 ? -1.375 -4.738 15.984 1 71.25 674 HIS A N 1
ATOM 5374 C CA . HIS A 1 674 ? -1.597 -6.16 16.219 1 71.25 674 HIS A CA 1
ATOM 5375 C C . HIS A 1 674 ? -2.082 -6.855 14.945 1 71.25 674 HIS A C 1
ATOM 5377 O O . HIS A 1 674 ? -3.158 -7.461 14.938 1 71.25 674 HIS A O 1
ATOM 5383 N N . PRO A 1 675 ? -1.206 -6.918 14.008 1 73.38 675 PRO A N 1
ATOM 5384 C CA . PRO A 1 675 ? -1.664 -7.449 12.719 1 73.38 675 PRO A CA 1
ATOM 5385 C C . PRO A 1 675 ? -2.008 -8.938 12.789 1 73.38 675 PRO A C 1
ATOM 5387 O O . PRO A 1 675 ? -3.023 -9.367 12.234 1 73.38 675 PRO A O 1
ATOM 5390 N N . GLU A 1 676 ? -1.244 -9.773 13.516 1 77.44 676 GLU A N 1
ATOM 5391 C CA . GLU A 1 676 ? -1.456 -11.219 13.547 1 77.44 676 GLU A CA 1
ATOM 5392 C C . GLU A 1 676 ? -2.773 -11.57 14.227 1 77.44 676 GLU A C 1
ATOM 5394 O O . GLU A 1 676 ? -3.539 -12.398 13.734 1 77.44 676 GLU A O 1
ATOM 5399 N N . ALA A 1 677 ? -3.008 -10.867 15.312 1 77.81 677 ALA A N 1
ATOM 5400 C CA . ALA A 1 677 ? -4.234 -11.148 16.062 1 77.81 677 ALA A CA 1
ATOM 5401 C C . ALA A 1 677 ? -5.469 -10.758 15.25 1 77.81 677 ALA A C 1
ATOM 5403 O O . ALA A 1 677 ? -6.465 -11.484 15.242 1 77.81 677 ALA A O 1
ATOM 5404 N N . THR A 1 678 ? -5.383 -9.641 14.578 1 80.69 678 THR A N 1
ATOM 5405 C CA . THR A 1 678 ? -6.539 -9.172 13.82 1 80.69 678 THR A CA 1
ATOM 5406 C C . THR A 1 678 ? -6.746 -10.023 12.57 1 80.69 678 THR A C 1
ATOM 5408 O O . THR A 1 678 ? -7.883 -10.266 12.164 1 80.69 678 THR A O 1
ATOM 5411 N N . ILE A 1 679 ? -5.656 -10.5 11.992 1 81.81 679 ILE A N 1
ATOM 5412 C CA . ILE A 1 679 ? -5.758 -11.406 10.852 1 81.81 679 ILE A CA 1
ATOM 5413 C C . ILE A 1 679 ? -6.457 -12.695 11.281 1 81.81 679 ILE A C 1
ATOM 5415 O O . ILE A 1 679 ? -7.359 -13.172 10.594 1 81.81 679 ILE A O 1
ATOM 5419 N N . LEU A 1 680 ? -6.043 -13.203 12.391 1 85.31 680 LEU A N 1
ATOM 5420 C CA . LEU A 1 680 ? -6.609 -14.453 12.867 1 85.31 680 LEU A CA 1
ATOM 5421 C C . LEU A 1 680 ? -8.094 -14.297 13.172 1 85.31 680 LEU A C 1
ATOM 5423 O O . LEU A 1 680 ? -8.891 -15.188 12.867 1 85.31 680 LEU A O 1
ATOM 5427 N N . ARG A 1 681 ? -8.492 -13.219 13.68 1 85 681 ARG A N 1
ATOM 5428 C CA . ARG A 1 681 ? -9.891 -13 14.016 1 85 681 ARG A CA 1
ATOM 5429 C C . ARG A 1 681 ? -10.742 -12.867 12.758 1 85 681 ARG A C 1
ATOM 5431 O O . ARG A 1 681 ? -11.859 -13.391 12.695 1 85 681 ARG A O 1
ATOM 5438 N N . THR A 1 682 ? -10.203 -12.07 11.859 1 87.12 682 THR A N 1
ATOM 5439 C CA . THR A 1 682 ? -10.914 -11.953 10.594 1 87.12 682 THR A CA 1
ATOM 5440 C C . THR A 1 682 ? -11.023 -13.312 9.914 1 87.12 682 THR A C 1
ATOM 5442 O O . THR A 1 682 ? -12.055 -13.625 9.312 1 87.12 682 THR A O 1
ATOM 5445 N N . TYR A 1 683 ? -9.992 -14.125 9.992 1 88.75 683 TYR A N 1
ATOM 5446 C CA . TYR A 1 683 ? -10.039 -15.469 9.438 1 88.75 683 TYR A CA 1
ATOM 5447 C C . TYR A 1 683 ? -11.078 -16.328 10.148 1 88.75 683 TYR A C 1
ATOM 5449 O O . TYR A 1 683 ? -11.781 -17.109 9.516 1 88.75 683 TYR A O 1
ATOM 5457 N N . GLN A 1 684 ? -11.172 -16.141 11.445 1 89.81 684 GLN A N 1
ATOM 5458 C CA . GLN A 1 684 ? -12.18 -16.859 12.219 1 89.81 684 GLN A CA 1
ATOM 5459 C C . GLN A 1 684 ? -13.586 -16.562 11.711 1 89.81 684 GLN A C 1
ATOM 5461 O O . GLN A 1 684 ? -14.414 -17.469 11.594 1 89.81 684 GLN A O 1
ATOM 5466 N N . ILE A 1 685 ? -13.766 -15.32 11.477 1 91.12 685 ILE A N 1
ATOM 5467 C CA . ILE A 1 685 ? -15.062 -14.898 10.961 1 91.12 685 ILE A CA 1
ATOM 5468 C C . ILE A 1 685 ? -15.297 -15.516 9.578 1 91.12 685 ILE A C 1
ATOM 5470 O O . ILE A 1 685 ? -16.375 -16.047 9.305 1 91.12 685 ILE A O 1
ATOM 5474 N N . PHE A 1 686 ? -14.312 -15.547 8.75 1 90 686 PHE A N 1
ATOM 5475 C CA . PHE A 1 686 ? -14.391 -16.109 7.41 1 90 686 PHE A CA 1
ATOM 5476 C C . PHE A 1 686 ? -14.711 -17.594 7.461 1 90 686 PHE A C 1
ATOM 5478 O O . PHE A 1 686 ? -15.578 -18.078 6.727 1 90 686 PHE A O 1
ATOM 5485 N N . GLU A 1 687 ? -13.977 -18.234 8.289 1 87.44 687 GLU A N 1
ATOM 5486 C CA . GLU A 1 687 ? -14.172 -19.672 8.406 1 87.44 687 GLU A CA 1
ATOM 5487 C C . GLU A 1 687 ? -15.578 -20 8.891 1 87.44 687 GLU A C 1
ATOM 5489 O O . GLU A 1 687 ? -16.188 -20.969 8.414 1 87.44 687 GLU A O 1
ATOM 5494 N N . TRP A 1 688 ? -16.062 -19.266 9.844 1 89 688 TRP A N 1
ATOM 5495 C CA . TRP A 1 688 ? -17.422 -19.469 10.344 1 89 688 TRP A CA 1
ATOM 5496 C C . TRP A 1 688 ? -18.453 -19.234 9.25 1 89 688 TRP A C 1
ATOM 5498 O O . TRP A 1 688 ? -19.406 -20 9.125 1 89 688 TRP A O 1
ATOM 5508 N N . CYS A 1 689 ? -18.266 -18.156 8.484 1 87.81 689 CYS A N 1
ATOM 5509 C CA . CYS A 1 689 ? -19.188 -17.875 7.379 1 87.81 689 CYS A CA 1
ATOM 5510 C C . CYS A 1 689 ? -19.156 -19 6.352 1 87.81 689 CYS A C 1
ATOM 5512 O O . CYS A 1 689 ? -20.219 -19.406 5.852 1 87.81 689 CYS A O 1
ATOM 5514 N N . HIS A 1 690 ? -18 -19.5 6.109 1 83.31 690 HIS A N 1
ATOM 5515 C CA . HIS A 1 690 ? -17.859 -20.609 5.18 1 83.31 690 HIS A CA 1
ATOM 5516 C C . HIS A 1 690 ? -18.562 -21.859 5.703 1 83.31 690 HIS A C 1
ATOM 5518 O O . HIS A 1 690 ? -19.266 -22.531 4.953 1 83.31 690 HIS A O 1
ATOM 5524 N N . TYR A 1 691 ? -18.453 -22.141 6.922 1 83.94 691 TYR A N 1
ATOM 5525 C CA . TYR A 1 691 ? -19.109 -23.266 7.57 1 83.94 691 TYR A CA 1
ATOM 5526 C C . TYR A 1 691 ? -20.625 -23.141 7.477 1 83.94 691 TYR A C 1
ATOM 5528 O O . TYR A 1 691 ? -21.328 -24.109 7.16 1 83.94 691 TYR A O 1
ATOM 5536 N N . ALA A 1 692 ? -21.062 -21.891 7.789 1 83.5 692 ALA A N 1
ATOM 5537 C CA . ALA A 1 692 ? -22.5 -21.641 7.773 1 83.5 692 ALA A CA 1
ATOM 5538 C C . ALA A 1 692 ? -23.078 -21.875 6.379 1 83.5 692 ALA A C 1
ATOM 5540 O O . ALA A 1 692 ? -24.188 -22.391 6.238 1 83.5 692 ALA A O 1
ATOM 5541 N N . LYS A 1 693 ? -22.359 -21.609 5.438 1 79.06 693 LYS A N 1
ATOM 5542 C CA . LYS A 1 693 ? -22.828 -21.766 4.062 1 79.06 693 LYS A CA 1
ATOM 5543 C C . LYS A 1 693 ? -22.766 -23.234 3.631 1 79.06 693 LYS A C 1
ATOM 5545 O O . LYS A 1 693 ? -23.719 -23.734 3.029 1 79.06 693 LYS A O 1
ATOM 5550 N N . VAL A 1 694 ? -21.719 -23.906 3.979 1 76.38 694 VAL A N 1
ATOM 5551 C CA . VAL A 1 694 ? -21.531 -25.281 3.551 1 76.38 694 VAL A CA 1
ATOM 5552 C C . VAL A 1 694 ? -22.453 -26.203 4.344 1 76.38 694 VAL A C 1
ATOM 5554 O O . VAL A 1 694 ? -22.922 -27.234 3.83 1 76.38 694 VAL A O 1
ATOM 5557 N N . SER A 1 695 ? -22.75 -25.859 5.578 1 76.94 695 SER A N 1
ATOM 5558 C CA . SER A 1 695 ? -23.625 -26.672 6.434 1 76.94 695 SER A CA 1
ATOM 5559 C C . SER A 1 695 ? -25.078 -26.609 5.98 1 76.94 695 SER A C 1
ATOM 5561 O O . SER A 1 695 ? -25.906 -27.422 6.387 1 76.94 695 SER A O 1
ATOM 5563 N N . GLY A 1 696 ? -25.391 -25.625 5.051 1 72.19 696 GLY A N 1
ATOM 5564 C CA . GLY A 1 696 ? -26.766 -25.469 4.586 1 72.19 696 GLY A CA 1
ATOM 5565 C C . GLY A 1 696 ? -27.609 -24.625 5.516 1 72.19 696 GLY A C 1
ATOM 5566 O O . GLY A 1 696 ? -28.812 -24.469 5.293 1 72.19 696 GLY A O 1
ATOM 5567 N N . SER A 1 697 ? -27 -24.156 6.578 1 69.56 697 SER A N 1
ATOM 5568 C CA . SER A 1 697 ? -27.75 -23.312 7.504 1 69.56 697 SER A CA 1
ATOM 5569 C C . SER A 1 697 ? -28.203 -22.016 6.828 1 69.56 697 SER A C 1
ATOM 5571 O O . SER A 1 697 ? -29.203 -21.422 7.238 1 69.56 697 SER A O 1
ATOM 5573 N N . VAL A 1 698 ? -27.453 -21.5 5.91 1 72.5 698 VAL A N 1
ATOM 5574 C CA . VAL A 1 698 ? -27.781 -20.312 5.133 1 72.5 698 VAL A CA 1
ATOM 5575 C C . VAL A 1 698 ? -27.891 -20.672 3.654 1 72.5 698 VAL A C 1
ATOM 5577 O O . VAL A 1 698 ? -27.125 -21.516 3.16 1 72.5 698 VAL A O 1
ATOM 5580 N N . GLU A 1 699 ? -29.062 -20.453 3.1 1 56.44 699 GLU A N 1
ATOM 5581 C CA . GLU A 1 699 ? -29.25 -20.766 1.683 1 56.44 699 GLU A CA 1
ATOM 5582 C C . GLU A 1 699 ? -28.125 -20.156 0.842 1 56.44 699 GLU A C 1
ATOM 5584 O O . GLU A 1 699 ? -27.703 -19.016 1.07 1 56.44 699 GLU A O 1
ATOM 5589 N N . GLN A 1 700 ? -27.297 -21.094 0.289 1 53.72 700 GLN A N 1
ATOM 5590 C CA . GLN A 1 700 ? -26.125 -20.781 -0.519 1 53.72 700 GLN A CA 1
ATOM 5591 C C . GLN A 1 700 ? -26.469 -19.734 -1.588 1 53.72 700 GLN A C 1
ATOM 5593 O O . GLN A 1 700 ? -27.141 -20.062 -2.574 1 53.72 700 GLN A O 1
ATOM 5598 N N . GLN A 1 701 ? -27.016 -18.641 -1.296 1 45.06 701 GLN A N 1
ATOM 5599 C CA . GLN A 1 701 ? -27.203 -17.844 -2.496 1 45.06 701 GLN A CA 1
ATOM 5600 C C . GLN A 1 701 ? -25.891 -17.656 -3.26 1 45.06 701 GLN A C 1
ATOM 5602 O O . GLN A 1 701 ? -25.828 -17.938 -4.461 1 45.06 701 GLN A O 1
ATOM 5607 N N . LEU A 1 702 ? -25.172 -16.516 -2.957 1 41.53 702 LEU A N 1
ATOM 5608 C CA . LEU A 1 702 ? -24.172 -15.922 -3.854 1 41.53 702 LEU A CA 1
ATOM 5609 C C . LEU A 1 702 ? -22.875 -16.719 -3.816 1 41.53 702 LEU A C 1
ATOM 5611 O O . LEU A 1 702 ? -22.328 -16.969 -2.74 1 41.53 702 LEU A O 1
ATOM 5615 N N . PRO A 1 703 ? -22.656 -17.609 -4.754 1 34.91 703 PRO A N 1
ATOM 5616 C CA . PRO A 1 703 ? -21.406 -18.375 -4.789 1 34.91 703 PRO A CA 1
ATOM 5617 C C . PRO A 1 703 ? -20.188 -17.531 -4.434 1 34.91 703 PRO A C 1
ATOM 5619 O O . PRO A 1 703 ? -19.938 -16.516 -5.078 1 34.91 703 PRO A O 1
ATOM 5622 N N . PHE A 1 704 ? -19.797 -17.344 -3.32 1 34.06 704 PHE A N 1
ATOM 5623 C CA . PHE A 1 704 ? -18.578 -16.625 -2.971 1 34.06 704 PHE A CA 1
ATOM 5624 C C . PHE A 1 704 ? -17.359 -17.281 -3.621 1 34.06 704 PHE A C 1
ATOM 5626 O O . PHE A 1 704 ? -16.984 -18.391 -3.271 1 34.06 704 PHE A O 1
ATOM 5633 N N . GLN A 1 705 ? -17.188 -17.297 -4.871 1 35.78 705 GLN A N 1
ATOM 5634 C CA . GLN A 1 705 ? -15.914 -17.766 -5.383 1 35.78 705 GLN A CA 1
ATOM 5635 C C . GLN A 1 705 ? -14.758 -16.953 -4.824 1 35.78 705 GLN A C 1
ATOM 5637 O O . GLN A 1 705 ? -14.898 -15.75 -4.574 1 35.78 705 GLN A O 1
ATOM 5642 N N . LEU A 1 706 ? -13.992 -17.484 -4.039 1 31.95 706 LEU A N 1
ATOM 5643 C CA . LEU A 1 706 ? -12.734 -16.812 -3.719 1 31.95 706 LEU A CA 1
ATOM 5644 C C . LEU A 1 706 ? -12.383 -15.781 -4.785 1 31.95 706 LEU A C 1
ATOM 5646 O O . LEU A 1 706 ? -12.602 -16.016 -5.977 1 31.95 706 LEU A O 1
ATOM 5650 N N . PRO A 1 707 ? -12.266 -14.555 -4.465 1 32.62 707 PRO A N 1
ATOM 5651 C CA . PRO A 1 707 ? -11.805 -13.664 -5.535 1 32.62 707 PRO A CA 1
ATOM 5652 C C . PRO A 1 707 ? -10.727 -14.297 -6.41 1 32.62 707 PRO A C 1
ATOM 5654 O O . PRO A 1 707 ? -9.625 -14.57 -5.934 1 32.62 707 PRO A O 1
ATOM 5657 N N . SER A 1 708 ? -10.859 -15.453 -6.871 1 29.53 708 SER A N 1
ATOM 5658 C CA . SER A 1 708 ? -9.852 -15.953 -7.797 1 29.53 708 SER A CA 1
ATOM 5659 C C . SER A 1 708 ? -9.406 -14.875 -8.773 1 29.53 708 SER A C 1
ATOM 5661 O O . SER A 1 708 ? -10.141 -13.914 -9.023 1 29.53 708 SER A O 1
ATOM 5663 N N . GLU A 1 709 ? -8.188 -14.867 -9.055 1 31.5 709 GLU A N 1
ATOM 5664 C CA . GLU A 1 709 ? -7.641 -13.961 -10.055 1 31.5 709 GLU A CA 1
ATOM 5665 C C . GLU A 1 709 ? -8.688 -13.602 -11.102 1 31.5 709 GLU A C 1
ATOM 5667 O O . GLU A 1 709 ? -8.781 -12.445 -11.523 1 31.5 709 GLU A O 1
ATOM 5672 N N . ALA A 1 710 ? -9.078 -14.648 -11.992 1 31.39 710 ALA A N 1
ATOM 5673 C CA . ALA A 1 710 ? -9.836 -14.516 -13.234 1 31.39 710 ALA A CA 1
ATOM 5674 C C . ALA A 1 710 ? -11.32 -14.312 -12.953 1 31.39 710 ALA A C 1
ATOM 5676 O O . ALA A 1 710 ? -12.148 -15.148 -13.328 1 31.39 710 ALA A O 1
ATOM 5677 N N . GLU A 1 711 ? -11.695 -14.078 -11.906 1 33.62 711 GLU A N 1
ATOM 5678 C CA . GLU A 1 711 ? -13.141 -13.984 -11.742 1 33.62 711 GLU A CA 1
ATOM 5679 C C . GLU A 1 711 ? -13.766 -13.094 -12.812 1 33.62 711 GLU A C 1
ATOM 5681 O O . GLU A 1 711 ? -14.969 -12.82 -12.781 1 33.62 711 GLU A O 1
ATOM 5686 N N . ASN A 1 712 ? -13.047 -12.422 -13.352 1 32.19 712 ASN A N 1
ATOM 5687 C CA . ASN A 1 712 ? -13.688 -11.742 -14.469 1 32.19 712 ASN A CA 1
ATOM 5688 C C . ASN A 1 712 ? -14.336 -12.734 -15.43 1 32.19 712 ASN A C 1
ATOM 5690 O O . ASN A 1 712 ? -14.641 -12.391 -16.578 1 32.19 712 ASN A O 1
ATOM 5694 N N . VAL A 1 713 ? -14.172 -14.039 -15.211 1 32.53 713 VAL A N 1
ATOM 5695 C CA . VAL A 1 713 ? -14.914 -14.875 -16.141 1 32.53 713 VAL A CA 1
ATOM 5696 C C . VAL A 1 713 ? -16.406 -14.828 -15.812 1 32.53 713 VAL A C 1
ATOM 5698 O O . VAL A 1 713 ? -16.828 -15.289 -14.75 1 32.53 713 VAL A O 1
ATOM 5701 N N . CYS A 1 714 ? -16.984 -13.836 -15.945 1 31.58 714 CYS A N 1
ATOM 5702 C CA . CYS A 1 714 ? -18.438 -13.836 -15.969 1 31.58 714 CYS A CA 1
ATOM 5703 C C . CYS A 1 714 ? -18.984 -15.203 -16.391 1 31.58 714 CYS A C 1
ATOM 5705 O O . CYS A 1 714 ? -18.578 -15.742 -17.422 1 31.58 714 CYS A O 1
ATOM 5707 N N . ASP A 1 715 ? -19.281 -16.125 -15.656 1 35.81 715 ASP A N 1
ATOM 5708 C CA . ASP A 1 715 ? -20.188 -17.203 -16.047 1 35.81 715 ASP A CA 1
ATOM 5709 C C . ASP A 1 715 ? -21.234 -16.719 -17.031 1 35.81 715 ASP A C 1
ATOM 5711 O O . ASP A 1 715 ? -22.422 -16.641 -16.703 1 35.81 715 ASP A O 1
ATOM 5715 N N . ASP A 1 716 ? -21.016 -15.773 -17.703 1 39.62 716 ASP A N 1
ATOM 5716 C CA . ASP A 1 716 ? -22 -15.25 -18.641 1 39.62 716 ASP A CA 1
ATOM 5717 C C . ASP A 1 716 ? -22.344 -16.281 -19.703 1 39.62 716 ASP A C 1
ATOM 5719 O O . ASP A 1 716 ? -22.531 -15.945 -20.875 1 39.62 716 ASP A O 1
ATOM 5723 N N . ASN A 1 717 ? -22.062 -17.547 -19.516 1 49.12 717 ASN A N 1
ATOM 5724 C CA . ASN A 1 717 ? -22.656 -18.469 -20.484 1 49.12 717 ASN A CA 1
ATOM 5725 C C . ASN A 1 717 ? -24.141 -18.188 -20.672 1 49.12 717 ASN A C 1
ATOM 5727 O O . ASN A 1 717 ? -24.797 -18.859 -21.469 1 49.12 717 ASN A O 1
ATOM 5731 N N . SER A 1 718 ? -24.719 -17.453 -19.828 1 49.81 718 SER A N 1
ATOM 5732 C CA . SER A 1 718 ? -26.172 -17.297 -19.844 1 49.81 718 SER A CA 1
ATOM 5733 C C . SER A 1 718 ? -26.609 -16.375 -20.969 1 49.81 718 SER A C 1
ATOM 5735 O O . SER A 1 718 ? -27.781 -16.375 -21.344 1 49.81 718 SER A O 1
ATOM 5737 N N . LYS A 1 719 ? -25.672 -15.695 -21.641 1 56.94 719 LYS A N 1
ATOM 5738 C CA . LYS A 1 719 ? -26.188 -14.711 -22.578 1 56.94 719 LYS A CA 1
ATOM 5739 C C . LYS A 1 719 ? -26.125 -15.234 -24.016 1 56.94 719 LYS A C 1
ATOM 5741 O O . LYS A 1 719 ? -25.719 -14.516 -24.922 1 56.94 719 LYS A O 1
ATOM 5746 N N . GLY A 1 720 ? -26.531 -16.5 -24.125 1 67.5 720 GLY A N 1
ATOM 5747 C CA . GLY A 1 720 ? -26.609 -17 -25.5 1 67.5 720 GLY A CA 1
ATOM 5748 C C . GLY A 1 720 ? -27.828 -16.5 -26.25 1 67.5 720 GLY A C 1
ATOM 5749 O O . GLY A 1 720 ? -28.828 -16.125 -25.625 1 67.5 720 GLY A O 1
ATOM 5750 N N . SER A 1 721 ? -27.688 -16.109 -27.484 1 77.31 721 SER A N 1
ATOM 5751 C CA . SER A 1 721 ? -28.797 -15.719 -28.359 1 77.31 721 SER A CA 1
ATOM 5752 C C . SER A 1 721 ? -29.203 -16.875 -29.281 1 77.31 721 SER A C 1
ATOM 5754 O O . SER A 1 721 ? -28.359 -17.688 -29.656 1 77.31 721 SER A O 1
ATOM 5756 N N . PRO A 1 722 ? -30.516 -16.969 -29.516 1 81.88 722 PRO A N 1
ATOM 5757 C CA . PRO A 1 722 ? -30.938 -18.016 -30.453 1 81.88 722 PRO A CA 1
ATOM 5758 C C . PRO A 1 722 ? -30.344 -17.859 -31.844 1 81.88 722 PRO A C 1
ATOM 5760 O O . PRO A 1 722 ? -30.172 -16.734 -32.312 1 81.88 722 PRO A O 1
ATOM 5763 N N . PHE A 1 723 ? -29.922 -18.984 -32.406 1 88 723 PHE A N 1
ATOM 5764 C CA . PHE A 1 723 ? -29.25 -19 -33.688 1 88 723 PHE A CA 1
ATOM 5765 C C . PHE A 1 723 ? -29.719 -20.172 -34.562 1 88 723 PHE A C 1
ATOM 5767 O O . PHE A 1 723 ? -29.953 -21.266 -34.031 1 88 723 PHE A O 1
ATOM 5774 N N . ASP A 1 724 ? -29.953 -19.859 -35.812 1 87.75 724 ASP A N 1
ATOM 5775 C CA . ASP A 1 724 ? -30.328 -20.906 -36.75 1 87.75 724 ASP A CA 1
ATOM 5776 C C . ASP A 1 724 ? -29.109 -21.469 -37.469 1 87.75 724 ASP A C 1
ATOM 5778 O O . ASP A 1 724 ? -28.422 -20.734 -38.188 1 87.75 724 ASP A O 1
ATOM 5782 N N . LEU A 1 725 ? -28.938 -22.719 -37.344 1 90.56 725 LEU A N 1
ATOM 5783 C CA . LEU A 1 725 ? -27.797 -23.375 -37.969 1 90.56 725 LEU A CA 1
ATOM 5784 C C . LEU A 1 725 ? -27.984 -23.531 -39.469 1 90.56 725 LEU A C 1
ATOM 5786 O O . LEU A 1 725 ? -29.109 -23.688 -39.938 1 90.56 725 LEU A O 1
ATOM 5790 N N . SER A 1 726 ? -26.891 -23.438 -40.25 1 87.06 726 SER A N 1
ATOM 5791 C CA . SER A 1 726 ? -26.922 -23.625 -41.688 1 87.06 726 SER A CA 1
ATOM 5792 C C . SER A 1 726 ? -27.109 -25.109 -42.062 1 87.06 726 SER A C 1
ATOM 5794 O O . SER A 1 726 ? -26.875 -25.984 -41.25 1 87.06 726 SER A O 1
ATOM 5796 N N . ILE A 1 727 ? -27.547 -25.344 -43.312 1 85.44 727 ILE A N 1
ATOM 5797 C CA . ILE A 1 727 ? -27.75 -26.703 -43.781 1 85.44 727 ILE A CA 1
ATOM 5798 C C . ILE A 1 727 ? -26.438 -27.484 -43.781 1 85.44 727 ILE A C 1
ATOM 5800 O O . ILE A 1 727 ? -26.406 -28.672 -43.469 1 85.44 727 ILE A O 1
ATOM 5804 N N . GLY A 1 728 ? -25.406 -26.766 -44.125 1 85 728 GLY A N 1
ATOM 5805 C CA . GLY A 1 728 ? -24.109 -27.391 -44.094 1 85 728 GLY A CA 1
ATOM 5806 C C . GLY A 1 728 ? -23.688 -27.812 -42.688 1 85 728 GLY A C 1
ATOM 5807 O O . GLY A 1 728 ? -23.188 -28.922 -42.5 1 85 728 GLY A O 1
ATOM 5808 N N . ASP A 1 729 ? -23.953 -27.031 -41.75 1 90.25 729 ASP A N 1
ATOM 5809 C CA . ASP A 1 729 ? -23.625 -27.328 -40.344 1 90.25 729 ASP A CA 1
ATOM 5810 C C . ASP A 1 729 ? -24.453 -28.5 -39.844 1 90.25 729 ASP A C 1
ATOM 5812 O O . ASP A 1 729 ? -23.938 -29.359 -39.094 1 90.25 729 ASP A O 1
ATOM 5816 N N . LEU A 1 730 ? -25.719 -28.531 -40.25 1 90.88 730 LEU A N 1
ATOM 5817 C CA . LEU A 1 730 ? -26.594 -29.609 -39.781 1 90.88 730 LEU A CA 1
ATOM 5818 C C . LEU A 1 730 ? -26.141 -30.953 -40.344 1 90.88 730 LEU A C 1
ATOM 5820 O O . LEU A 1 730 ? -26.203 -31.969 -39.625 1 90.88 730 LEU A O 1
ATOM 5824 N N . LYS A 1 731 ? -25.734 -30.938 -41.594 1 88.5 731 LYS A N 1
ATOM 5825 C CA . LYS A 1 731 ? -25.234 -32.156 -42.188 1 88.5 731 LYS A CA 1
ATOM 5826 C C . LYS A 1 731 ? -24 -32.656 -41.469 1 88.5 731 LYS A C 1
ATOM 5828 O O . LYS A 1 731 ? -23.875 -33.875 -41.188 1 88.5 731 LYS A O 1
ATOM 5833 N N . GLU A 1 732 ? -23.125 -31.734 -41.188 1 89.5 732 GLU A N 1
ATOM 5834 C CA . GLU A 1 732 ? -21.906 -32.094 -40.469 1 89.5 732 GLU A CA 1
ATOM 5835 C C . GLU A 1 732 ? -22.219 -32.594 -39.062 1 89.5 732 GLU A C 1
ATOM 5837 O O . GLU A 1 732 ? -21.641 -33.562 -38.594 1 89.5 732 GLU A O 1
ATOM 5842 N N . MET A 1 733 ? -23.094 -32 -38.375 1 90.44 733 MET A N 1
ATOM 5843 C CA . MET A 1 733 ? -23.484 -32.375 -37.031 1 90.44 733 MET A CA 1
ATOM 5844 C C . MET A 1 733 ? -24.094 -33.781 -37 1 90.44 733 MET A C 1
ATOM 5846 O O . MET A 1 733 ? -23.844 -34.562 -36.094 1 90.44 733 MET A O 1
ATOM 5850 N N . LYS A 1 734 ? -24.969 -33.969 -38 1 87.88 734 LYS A N 1
ATOM 5851 C CA . LYS A 1 734 ? -25.609 -35.281 -38.094 1 87.88 734 LYS A CA 1
ATOM 5852 C C . LYS A 1 734 ? -24.578 -36.406 -38.156 1 87.88 734 LYS A C 1
ATOM 5854 O O . LYS A 1 734 ? -24.703 -37.406 -37.469 1 87.88 734 LYS A O 1
ATOM 5859 N N . GLN A 1 735 ? -23.562 -36.125 -38.938 1 86.69 735 GLN A N 1
ATOM 5860 C CA . GLN A 1 735 ? -22.516 -37.125 -39.094 1 86.69 735 GLN A CA 1
ATOM 5861 C C . GLN A 1 735 ? -21.781 -37.344 -37.781 1 86.69 735 GLN A C 1
ATOM 5863 O O . GLN A 1 735 ? -21.453 -38.469 -37.406 1 86.69 735 GLN A O 1
ATOM 5868 N N . ILE A 1 736 ? -21.5 -36.312 -37.062 1 88.5 736 ILE A N 1
ATOM 5869 C CA . ILE A 1 736 ? -20.734 -36.406 -35.812 1 88.5 736 ILE A CA 1
ATOM 5870 C C . ILE A 1 736 ? -21.609 -37.031 -34.719 1 88.5 736 ILE A C 1
ATOM 5872 O O . ILE A 1 736 ? -21.156 -37.844 -33.938 1 88.5 736 ILE A O 1
ATOM 5876 N N . TYR A 1 737 ? -22.844 -36.656 -34.656 1 88.81 737 TYR A N 1
ATOM 5877 C CA . TYR A 1 737 ? -23.766 -37.219 -33.656 1 88.81 737 TYR A CA 1
ATOM 5878 C C . TYR A 1 737 ? -23.891 -38.719 -33.812 1 88.81 737 TYR A C 1
ATOM 5880 O O . TYR A 1 737 ? -24.031 -39.438 -32.844 1 88.81 737 TYR A O 1
ATOM 5888 N N . GLN A 1 738 ? -23.844 -39.188 -35.062 1 85.94 738 GLN A N 1
ATOM 5889 C CA . GLN A 1 738 ? -23.906 -40.594 -35.312 1 85.94 738 GLN A CA 1
ATOM 5890 C C . GLN A 1 738 ? -22.766 -41.344 -34.656 1 85.94 738 GLN A C 1
ATOM 5892 O O . GLN A 1 738 ? -22.938 -42.5 -34.188 1 85.94 738 GLN A O 1
ATOM 5897 N N . ASN A 1 739 ? -21.703 -40.625 -34.5 1 81.88 739 ASN A N 1
ATOM 5898 C CA . ASN A 1 739 ? -20.516 -41.25 -33.938 1 81.88 739 ASN A CA 1
ATOM 5899 C C . ASN A 1 739 ? -20.391 -41 -32.438 1 81.88 739 ASN A C 1
ATOM 5901 O O . ASN A 1 739 ? -19.734 -41.781 -31.734 1 81.88 739 ASN A O 1
ATOM 5905 N N . VAL A 1 740 ? -20.891 -39.969 -31.922 1 84.19 740 VAL A N 1
ATOM 5906 C CA . VAL A 1 740 ? -20.625 -39.562 -30.547 1 84.19 740 VAL A CA 1
ATOM 5907 C C . VAL A 1 740 ? -21.781 -40 -29.641 1 84.19 740 VAL A C 1
ATOM 5909 O O . VAL A 1 740 ? -21.578 -40.312 -28.469 1 84.19 740 VAL A O 1
ATOM 5912 N N . VAL A 1 741 ? -23 -40.031 -30.188 1 85.56 741 VAL A N 1
ATOM 5913 C CA . VAL A 1 741 ? -24.156 -40.344 -29.375 1 85.56 741 VAL A CA 1
ATOM 5914 C C . VAL A 1 741 ? -24.406 -41.875 -29.406 1 85.56 741 VAL A C 1
ATOM 5916 O O . VAL A 1 741 ? -24.75 -42.438 -30.453 1 85.56 741 VAL A O 1
ATOM 5919 N N . SER A 1 742 ? -24.266 -42.5 -28.328 1 83.31 742 SER A N 1
ATOM 5920 C CA . SER A 1 742 ? -24.375 -43.969 -28.219 1 83.31 742 SER A CA 1
ATOM 5921 C C . SER A 1 742 ? -25.781 -44.438 -28.625 1 83.31 742 SER A C 1
ATOM 5923 O O . SER A 1 742 ? -25.922 -45.469 -29.25 1 83.31 742 SER A O 1
ATOM 5925 N N . GLU A 1 743 ? -26.781 -43.656 -28.25 1 83.75 743 GLU A N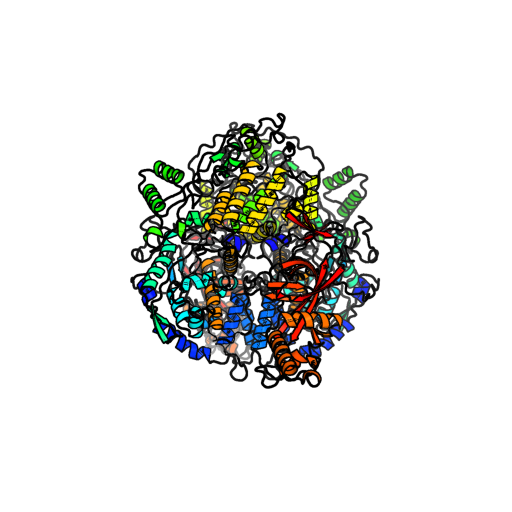 1
ATOM 5926 C CA . GLU A 1 743 ? -28.156 -44 -28.594 1 83.75 743 GLU A CA 1
ATOM 5927 C C . GLU A 1 743 ? -28.344 -44.062 -30.109 1 83.75 743 GLU A C 1
ATOM 5929 O O . GLU A 1 743 ? -29.078 -44.906 -30.625 1 83.75 743 GLU A O 1
ATOM 5934 N N . TYR A 1 744 ? -27.75 -43.156 -30.719 1 85.81 744 TYR A N 1
ATOM 5935 C CA . TYR A 1 744 ? -27.812 -43.094 -32.188 1 85.81 744 TYR A CA 1
ATOM 5936 C C . TYR A 1 744 ? -27.188 -44.312 -32.812 1 85.81 744 TYR A C 1
ATOM 5938 O O . TYR A 1 744 ? -27.766 -44.938 -33.719 1 85.81 744 TYR A O 1
ATOM 5946 N N . GLN A 1 745 ? -26.109 -44.719 -32.25 1 84.69 745 GLN A N 1
ATOM 5947 C CA . GLN A 1 745 ? -25.406 -45.906 -32.75 1 84.69 745 GLN A CA 1
ATOM 5948 C C . GLN A 1 745 ? -26.219 -47.156 -32.531 1 84.69 745 GLN A C 1
ATOM 5950 O O . GLN A 1 745 ? -26.281 -48.062 -33.375 1 84.69 745 GLN A O 1
ATOM 5955 N N . SER A 1 746 ? -26.734 -47.188 -31.438 1 85.56 746 SER A N 1
ATOM 5956 C CA . SER A 1 746 ? -27.562 -48.344 -31.109 1 85.56 746 SER A CA 1
ATOM 5957 C C . SER A 1 746 ? -28.766 -48.438 -32.031 1 85.56 746 SER A C 1
ATOM 5959 O O . SER A 1 746 ? -29.109 -49.562 -32.469 1 85.56 746 SER A O 1
ATOM 5961 N N . LEU A 1 747 ? -29.328 -47.406 -32.312 1 86.5 747 LEU A N 1
ATOM 5962 C CA . LEU A 1 747 ? -30.5 -47.406 -33.188 1 86.5 747 LEU A CA 1
ATOM 5963 C C . LEU A 1 747 ? -30.109 -47.75 -34.625 1 86.5 747 LEU A C 1
ATOM 5965 O O . LEU A 1 747 ? -30.859 -48.438 -35.344 1 86.5 747 LEU A O 1
ATOM 5969 N N . LEU A 1 748 ? -29.016 -47.312 -35.031 1 86.5 748 LEU A N 1
ATOM 5970 C CA . LEU A 1 748 ? -28.531 -47.625 -36.375 1 86.5 748 LEU A CA 1
ATOM 5971 C C . LEU A 1 748 ? -28.234 -49.125 -36.5 1 86.5 748 LEU A C 1
ATOM 5973 O O . LEU A 1 748 ? -28.516 -49.719 -37.531 1 86.5 748 LEU A O 1
ATOM 5977 N N . THR A 1 749 ? -27.719 -49.625 -35.438 1 84.94 749 THR A N 1
ATOM 5978 C CA . THR A 1 749 ? -27.453 -51.031 -35.406 1 84.94 749 THR A CA 1
ATOM 5979 C C . THR A 1 749 ? -28.766 -51.844 -35.406 1 84.94 749 THR A C 1
ATOM 5981 O O . THR A 1 749 ? -28.875 -52.844 -36.125 1 84.94 749 THR A O 1
ATOM 5984 N N . LEU A 1 750 ? -29.656 -51.406 -34.688 1 85.81 750 LEU A N 1
ATOM 5985 C CA . LEU A 1 750 ? -30.969 -52.062 -34.656 1 85.81 750 LEU A CA 1
ATOM 5986 C C . LEU A 1 750 ? -31.625 -52 -36.031 1 85.81 750 LEU A C 1
ATOM 5988 O O . LEU A 1 750 ? -32.25 -52.969 -36.469 1 85.81 750 LEU A O 1
ATOM 5992 N N . TYR A 1 751 ? -31.531 -50.906 -36.625 1 87 751 TYR A N 1
ATOM 5993 C CA . TYR A 1 751 ? -32.094 -50.719 -37.969 1 87 751 TYR A CA 1
ATOM 5994 C C . TYR A 1 751 ? -31.438 -51.719 -38.938 1 87 751 TYR A C 1
ATOM 5996 O O . TYR A 1 751 ? -32.125 -52.344 -39.75 1 87 751 TYR A O 1
ATOM 6004 N N . ALA A 1 752 ? -30.188 -51.906 -38.812 1 85.62 752 ALA A N 1
ATOM 6005 C CA . ALA A 1 752 ? -29.453 -52.812 -39.688 1 85.62 752 ALA A CA 1
ATOM 6006 C C . ALA A 1 752 ? -29.859 -54.25 -39.406 1 85.62 752 ALA A C 1
ATOM 6008 O O . ALA A 1 752 ? -30.016 -55.062 -40.344 1 85.62 752 ALA A O 1
ATOM 6009 N N . ILE A 1 753 ? -30.016 -54.531 -38.188 1 84.56 753 ILE A N 1
ATOM 6010 C CA . ILE A 1 753 ? -30.406 -55.875 -37.812 1 84.56 753 ILE A CA 1
ATOM 6011 C C . ILE A 1 753 ? -31.812 -56.156 -38.312 1 84.56 753 ILE A C 1
ATOM 6013 O O . ILE A 1 753 ? -32.062 -57.219 -38.906 1 84.56 753 ILE A O 1
ATOM 6017 N N . GLU A 1 754 ? -32.688 -55.25 -38.156 1 84.94 754 GLU A N 1
ATOM 6018 C CA . GLU A 1 754 ? -34.062 -55.469 -38.594 1 84.94 754 GLU A CA 1
ATOM 6019 C C . GLU A 1 754 ? -34.156 -55.5 -40.125 1 84.94 754 GLU A C 1
ATOM 6021 O O . GLU A 1 754 ? -34.969 -56.25 -40.656 1 84.94 754 GLU A O 1
ATOM 6026 N N . ARG A 1 755 ? -33.375 -54.75 -40.719 1 86.62 755 ARG A N 1
ATOM 6027 C CA . ARG A 1 755 ? -33.344 -54.75 -42.188 1 86.62 755 ARG A CA 1
ATOM 6028 C C . ARG A 1 755 ? -32.844 -56.062 -42.719 1 86.62 755 ARG A C 1
ATOM 6030 O O . ARG A 1 755 ? -33.375 -56.594 -43.688 1 86.62 755 ARG A O 1
ATOM 6037 N N . GLU A 1 756 ? -31.875 -56.625 -42.031 1 86.62 756 GLU A N 1
ATOM 6038 C CA . GLU A 1 756 ? -31.344 -57.938 -42.406 1 86.62 756 GLU A CA 1
ATOM 6039 C C . GLU A 1 756 ? -32.344 -59.031 -42.156 1 86.62 756 GLU A C 1
ATOM 6041 O O . GLU A 1 756 ? -32.469 -59.969 -42.969 1 86.62 756 GLU A O 1
ATOM 6046 N N . GLN A 1 757 ? -33 -58.875 -41.156 1 86 757 GLN A N 1
ATOM 6047 C CA . GLN A 1 757 ? -34.031 -59.844 -40.844 1 86 757 GLN A CA 1
ATOM 6048 C C . GLN A 1 757 ? -35.156 -59.781 -41.875 1 86 757 GLN A C 1
ATOM 6050 O O . GLN A 1 757 ? -35.688 -60.812 -42.312 1 86 757 GLN A O 1
ATOM 6055 N N . ALA A 1 758 ? -35.469 -58.594 -42.344 1 85.5 758 ALA A N 1
ATOM 6056 C CA . ALA A 1 758 ? -36.5 -58.406 -43.375 1 85.5 758 ALA A CA 1
ATOM 6057 C C . ALA A 1 758 ? -36.031 -59 -44.719 1 85.5 758 ALA A C 1
ATOM 6059 O O . ALA A 1 758 ? -36.812 -59.562 -45.469 1 85.5 758 ALA A O 1
ATOM 6060 N N . ARG A 1 759 ? -34.781 -58.875 -44.906 1 85.5 759 ARG A N 1
ATOM 6061 C CA . ARG A 1 759 ? -34.219 -59.438 -46.125 1 85.5 759 ARG A CA 1
ATOM 6062 C C . ARG A 1 759 ? -34.281 -60.969 -46.125 1 85.5 759 ARG A C 1
ATOM 6064 O O . ARG A 1 759 ? -34.688 -61.594 -47.094 1 85.5 759 ARG A O 1
ATOM 6071 N N . LYS A 1 760 ? -34.031 -61.531 -45.031 1 85.5 760 LYS A N 1
ATOM 6072 C CA . LYS A 1 760 ? -34.062 -63 -44.875 1 85.5 760 LYS A CA 1
ATOM 6073 C C . LYS A 1 760 ? -35.5 -63.531 -45 1 85.5 760 LYS A C 1
ATOM 6075 O O . LYS A 1 760 ? -35.719 -64.625 -45.5 1 85.5 760 LYS A O 1
ATOM 6080 N N . LYS A 1 761 ? -36.406 -62.719 -44.562 1 84.62 761 LYS A N 1
ATOM 6081 C CA . LYS A 1 761 ? -37.781 -63.156 -44.594 1 84.62 761 LYS A CA 1
ATOM 6082 C C . LYS A 1 761 ? -38.438 -62.812 -45.969 1 84.62 761 LYS A C 1
ATOM 6084 O O . LYS A 1 761 ? -39.625 -63.094 -46.188 1 84.62 761 LYS A O 1
ATOM 6089 N N . GLY A 1 762 ? -37.625 -62.156 -46.938 1 76.25 762 GLY A N 1
ATOM 6090 C CA . GLY A 1 762 ? -38.094 -61.844 -48.281 1 76.25 762 GLY A CA 1
ATOM 6091 C C . GLY A 1 762 ? -38.969 -60.625 -48.312 1 76.25 762 GLY A C 1
ATOM 6092 O O . GLY A 1 762 ? -39.75 -60.438 -49.25 1 76.25 762 GLY A O 1
ATOM 6093 N N . LYS A 1 763 ? -39.156 -59.844 -47.375 1 81.56 763 LYS A N 1
ATOM 6094 C CA . LYS A 1 763 ? -40 -58.656 -47.281 1 81.56 763 LYS A CA 1
ATOM 6095 C C . LYS A 1 763 ? -39.188 -57.375 -47.344 1 81.56 763 LYS A C 1
ATOM 6097 O O . LYS A 1 763 ? -39.562 -56.375 -46.688 1 81.56 763 LYS A O 1
ATOM 6102 N N . LEU A 1 764 ? -38 -57.281 -47.906 1 82.25 764 LEU A N 1
ATOM 6103 C CA . LEU A 1 764 ? -37.125 -56.125 -47.938 1 82.25 764 LEU A CA 1
ATOM 6104 C C . LEU A 1 764 ? -37.781 -54.938 -48.656 1 82.25 764 LEU A C 1
ATOM 6106 O O . LEU A 1 764 ? -37.562 -53.781 -48.281 1 82.25 764 LEU A O 1
ATOM 6110 N N . ASN A 1 765 ? -38.688 -55.156 -49.562 1 76.31 765 ASN A N 1
ATOM 6111 C CA . ASN A 1 765 ? -39.375 -54.125 -50.344 1 76.31 765 ASN A CA 1
ATOM 6112 C C . ASN A 1 765 ? -40.375 -53.344 -49.5 1 76.31 765 ASN A C 1
ATOM 6114 O O . ASN A 1 765 ? -40.688 -52.219 -49.812 1 76.31 765 ASN A O 1
ATOM 6118 N N . MET A 1 766 ? -40.875 -53.906 -48.375 1 78.5 766 MET A N 1
ATOM 6119 C CA . MET A 1 766 ? -41.875 -53.281 -47.5 1 78.5 766 MET A CA 1
ATOM 6120 C C . MET A 1 766 ? -41.156 -52.562 -46.344 1 78.5 766 MET A C 1
ATOM 6122 O O . MET A 1 766 ? -41.812 -51.781 -45.625 1 78.5 766 MET A O 1
ATOM 6126 N N . PHE A 1 767 ? -39.875 -52.844 -46.156 1 83.75 767 PHE A N 1
ATOM 6127 C CA . PHE A 1 767 ? -39.125 -52.219 -45.062 1 83.75 767 PHE A CA 1
ATOM 6128 C C . PHE A 1 767 ? -38.688 -50.812 -45.438 1 83.75 767 PHE A C 1
ATOM 6130 O O . PHE A 1 767 ? -38.281 -50.594 -46.594 1 83.75 767 PHE A O 1
ATOM 6137 N N . PRO A 1 768 ? -38.781 -49.875 -44.5 1 81.25 768 PRO A N 1
ATOM 6138 C CA . PRO A 1 768 ? -38.406 -48.5 -44.844 1 81.25 768 PRO A CA 1
ATOM 6139 C C . PRO A 1 768 ? -36.969 -48.406 -45.344 1 81.25 768 PRO A C 1
ATOM 6141 O O . PRO A 1 768 ? -36.031 -48.969 -44.719 1 81.25 768 PRO A O 1
ATOM 6144 N N . LYS A 1 769 ? -36.719 -47.812 -46.5 1 77.12 769 LYS A N 1
ATOM 6145 C CA . LYS A 1 769 ? -35.406 -47.688 -47.125 1 77.12 769 LYS A CA 1
ATOM 6146 C C . LYS A 1 769 ? -34.531 -46.688 -46.375 1 77.12 769 LYS A C 1
ATOM 6148 O O . LYS A 1 769 ? -33.312 -46.844 -46.281 1 77.12 769 LYS A O 1
ATOM 6153 N N . ALA A 1 770 ? -35.219 -45.75 -45.844 1 80.69 770 ALA A N 1
ATOM 6154 C CA . ALA A 1 770 ? -34.469 -44.688 -45.188 1 80.69 770 ALA A CA 1
ATOM 6155 C C . ALA A 1 770 ? -34.656 -44.75 -43.656 1 80.69 770 ALA A C 1
ATOM 6157 O O . ALA A 1 770 ? -35.75 -45.031 -43.188 1 80.69 770 ALA A O 1
ATOM 6158 N N . PHE A 1 771 ? -33.438 -44.562 -42.969 1 84.31 771 PHE A N 1
ATOM 6159 C CA . PHE A 1 771 ? -33.438 -44.562 -41.5 1 84.31 771 PHE A CA 1
ATOM 6160 C C . PHE A 1 771 ? -34.469 -43.562 -40.969 1 84.31 771 PHE A C 1
ATOM 6162 O O . PHE A 1 771 ? -35.094 -43.812 -39.938 1 84.31 771 PHE A O 1
ATOM 6169 N N . SER A 1 772 ? -34.781 -42.531 -41.656 1 78.19 772 SER A N 1
ATOM 6170 C CA . SER A 1 772 ? -35.656 -41.469 -41.219 1 78.19 772 SER A CA 1
ATOM 6171 C C . SER A 1 772 ? -37.125 -41.906 -41.219 1 78.19 772 SER A C 1
ATOM 6173 O O . SER A 1 772 ? -37.938 -41.312 -40.531 1 78.19 772 SER A O 1
ATOM 6175 N N . GLN A 1 773 ? -37.406 -43.031 -41.906 1 78.44 773 GLN A N 1
ATOM 6176 C CA . GLN A 1 773 ? -38.781 -43.5 -42.031 1 78.44 773 GLN A CA 1
ATOM 6177 C C . GLN A 1 773 ? -39.031 -44.719 -41.156 1 78.44 773 GLN A C 1
ATOM 6179 O O . GLN A 1 773 ? -40.156 -45.219 -41.125 1 78.44 773 GLN A O 1
ATOM 6184 N N . TRP A 1 774 ? -37.938 -45 -40.438 1 82.62 774 TRP A N 1
ATOM 6185 C CA . TRP A 1 774 ? -37.969 -46.219 -39.656 1 82.62 774 TRP A CA 1
ATOM 6186 C C . TRP A 1 774 ? -38.656 -45.969 -38.312 1 82.62 774 TRP A C 1
ATOM 6188 O O . TRP A 1 774 ? -38.438 -44.906 -37.688 1 82.62 774 TRP A O 1
ATOM 6198 N N . GLN A 1 775 ? -39.625 -46.75 -37.844 1 75.75 775 GLN A N 1
ATOM 6199 C CA . GLN A 1 775 ? -40.281 -46.719 -36.531 1 75.75 775 GLN A CA 1
ATOM 6200 C C . GLN A 1 775 ? -39.906 -47.969 -35.719 1 75.75 775 GLN A C 1
ATOM 6202 O O . GLN A 1 775 ? -40.469 -49.062 -35.969 1 75.75 775 GLN A O 1
ATOM 6207 N N . PRO A 1 776 ? -38.812 -47.781 -34.875 1 75.06 776 PRO A N 1
ATOM 6208 C CA . PRO A 1 776 ? -38.406 -48.969 -34.125 1 75.06 776 PRO A CA 1
ATOM 6209 C C . PRO A 1 776 ? -39.5 -49.531 -33.219 1 75.06 776 PRO A C 1
ATOM 6211 O O . PRO A 1 776 ? -40.188 -48.781 -32.531 1 75.06 776 PRO A O 1
ATOM 6214 N N . GLU A 1 777 ? -39.875 -50.75 -33.344 1 65.81 777 GLU A N 1
ATOM 6215 C CA . GLU A 1 777 ? -40.812 -51.438 -32.469 1 65.81 777 GLU A CA 1
ATOM 6216 C C . GLU A 1 777 ? -40.156 -51.844 -31.156 1 65.81 777 GLU A C 1
ATOM 6218 O O . GLU A 1 777 ? -39.062 -52.406 -31.172 1 65.81 777 GLU A O 1
ATOM 6223 N N . GLY A 1 778 ? -40.625 -51.344 -29.938 1 64.06 778 GLY A N 1
ATOM 6224 C CA . GLY A 1 778 ? -40.219 -51.781 -28.609 1 64.06 778 GLY A CA 1
ATOM 6225 C C . GLY A 1 778 ? -38.906 -51.156 -28.172 1 64.06 778 GLY A C 1
ATOM 6226 O O . GLY A 1 778 ? -38.125 -51.812 -27.453 1 64.06 778 GLY A O 1
ATOM 6227 N N . SER A 1 779 ? -38.469 -50.031 -28.594 1 69.19 779 SER A N 1
ATOM 6228 C CA . SER A 1 779 ? -37.188 -49.438 -28.219 1 69.19 779 SER A CA 1
ATOM 6229 C C . SER A 1 779 ? -37.219 -48.938 -26.781 1 69.19 779 SER A C 1
ATOM 6231 O O . SER A 1 779 ? -38.281 -48.562 -26.266 1 69.19 779 SER A O 1
ATOM 6233 N N . LYS A 1 780 ? -36.062 -49.094 -26.094 1 78.62 780 LYS A N 1
ATOM 6234 C CA . LYS A 1 780 ? -35.875 -48.719 -24.688 1 78.62 780 LYS A CA 1
ATOM 6235 C C . LYS A 1 780 ? -35.781 -47.188 -24.562 1 78.62 780 LYS A C 1
ATOM 6237 O O . LYS A 1 780 ? -35.75 -46.656 -23.453 1 78.62 780 LYS A O 1
ATOM 6242 N N . TYR A 1 781 ? -35.875 -46.531 -25.641 1 80.56 781 TYR A N 1
ATOM 6243 C CA . TYR A 1 781 ? -35.625 -45.094 -25.562 1 80.56 781 TYR A CA 1
ATOM 6244 C C . TYR A 1 781 ? -36.969 -44.344 -25.594 1 80.56 781 TYR A C 1
ATOM 6246 O O . TYR A 1 781 ? -37.969 -44.844 -26.109 1 80.56 781 TYR A O 1
ATOM 6254 N N . SER A 1 782 ? -37 -43.188 -25 1 78.38 782 SER A N 1
ATOM 6255 C CA . SER A 1 782 ? -38.188 -42.344 -24.953 1 78.38 782 SER A CA 1
ATOM 6256 C C . SER A 1 782 ? -38.594 -41.875 -26.344 1 78.38 782 SER A C 1
ATOM 6258 O O . SER A 1 782 ? -37.781 -41.875 -27.266 1 78.38 782 SER A O 1
ATOM 6260 N N . GLU A 1 783 ? -39.875 -41.594 -26.438 1 78.12 783 GLU A N 1
ATOM 6261 C CA . GLU A 1 783 ? -40.438 -41.125 -27.719 1 78.12 783 GLU A CA 1
ATOM 6262 C C . GLU A 1 783 ? -39.719 -39.844 -28.172 1 78.12 783 GLU A C 1
ATOM 6264 O O . GLU A 1 783 ? -39.469 -39.688 -29.375 1 78.12 783 GLU A O 1
ATOM 6269 N N . SER A 1 784 ? -39.375 -39.031 -27.234 1 79.31 784 SER A N 1
ATOM 6270 C CA . SER A 1 784 ? -38.719 -37.781 -27.562 1 79.31 784 SER A CA 1
ATOM 6271 C C . SER A 1 784 ? -37.312 -38.062 -28.094 1 79.31 784 SER A C 1
ATOM 6273 O O . SER A 1 784 ? -36.875 -37.406 -29.062 1 79.31 784 SER A O 1
ATOM 6275 N N . GLN A 1 785 ? -36.656 -38.938 -27.562 1 83.75 785 GLN A N 1
ATOM 6276 C CA . GLN A 1 785 ? -35.312 -39.281 -28 1 83.75 785 GLN A CA 1
ATOM 6277 C C . GLN A 1 785 ? -35.344 -39.938 -29.391 1 83.75 785 GLN A C 1
ATOM 6279 O O . GLN A 1 785 ? -34.5 -39.625 -30.234 1 83.75 785 GLN A O 1
ATOM 6284 N N . LEU A 1 786 ? -36.375 -40.781 -29.578 1 84.12 786 LEU A N 1
ATOM 6285 C CA . LEU A 1 786 ? -36.5 -41.469 -30.875 1 84.12 786 LEU A CA 1
ATOM 6286 C C . LEU A 1 786 ? -36.781 -40.469 -31.984 1 84.12 786 LEU A C 1
ATOM 6288 O O . LEU A 1 786 ? -36.156 -40.531 -33.062 1 84.12 786 LEU A O 1
ATOM 6292 N N . ASN A 1 787 ? -37.656 -39.531 -31.609 1 81.12 787 ASN A N 1
ATOM 6293 C CA . ASN A 1 787 ? -37.969 -38.531 -32.625 1 81.12 787 ASN A CA 1
ATOM 6294 C C . ASN A 1 787 ? -36.781 -37.656 -32.938 1 81.12 787 ASN A C 1
ATOM 6296 O O . ASN A 1 787 ? -36.562 -37.25 -34.094 1 81.12 787 ASN A O 1
ATOM 6300 N N . ALA A 1 788 ? -36 -37.375 -31.938 1 84.19 788 ALA A N 1
ATOM 6301 C CA . ALA A 1 788 ? -34.812 -36.5 -32.125 1 84.19 788 ALA A CA 1
ATOM 6302 C C . ALA A 1 788 ? -33.75 -37.219 -32.969 1 84.19 788 ALA A C 1
ATOM 6304 O O . ALA A 1 788 ? -33.156 -36.594 -33.844 1 84.19 788 ALA A O 1
ATOM 6305 N N . ILE A 1 789 ? -33.531 -38.469 -32.781 1 86.5 789 ILE A N 1
ATOM 6306 C CA . ILE A 1 789 ? -32.469 -39.219 -33.438 1 86.5 789 ILE A CA 1
ATOM 6307 C C . ILE A 1 789 ? -32.906 -39.531 -34.875 1 86.5 789 ILE A C 1
ATOM 6309 O O . ILE A 1 789 ? -32.094 -39.344 -35.812 1 86.5 789 ILE A O 1
ATOM 6313 N N . ILE A 1 790 ? -34.156 -40 -35.031 1 84.62 790 ILE A N 1
ATOM 6314 C CA . ILE A 1 790 ? -34.625 -40.406 -36.375 1 84.62 790 ILE A CA 1
ATOM 6315 C C . ILE A 1 790 ? -34.875 -39.156 -37.219 1 84.62 790 ILE A C 1
ATOM 6317 O O . ILE A 1 790 ? -34.562 -39.156 -38.406 1 84.62 790 ILE A O 1
ATOM 6321 N N . GLY A 1 791 ? -35.344 -38.094 -36.625 1 80.75 791 GLY A N 1
ATOM 6322 C CA . GLY A 1 791 ? -35.594 -36.875 -37.344 1 80.75 791 GLY A CA 1
ATOM 6323 C C . GLY A 1 791 ? -34.344 -36.094 -37.625 1 80.75 791 GLY A C 1
ATOM 6324 O O . GLY A 1 791 ? -34.312 -35.25 -38.562 1 80.75 791 GLY A O 1
ATOM 6325 N N . GLY A 1 792 ? -33.312 -36.281 -36.938 1 83.31 792 GLY A N 1
ATOM 6326 C CA . GLY A 1 792 ? -32.094 -35.562 -37.125 1 83.31 792 GLY A CA 1
ATOM 6327 C C . GLY A 1 792 ? -32 -34.312 -36.25 1 83.31 792 GLY A C 1
ATOM 6328 O O . GLY A 1 792 ? -32.938 -33.969 -35.531 1 83.31 792 GLY A O 1
ATOM 6329 N N . PRO A 1 793 ? -30.812 -33.656 -36.312 1 88.44 793 PRO A N 1
ATOM 6330 C CA . PRO A 1 793 ? -30.609 -32.469 -35.469 1 88.44 793 PRO A CA 1
ATOM 6331 C C . PRO A 1 793 ? -31.469 -31.281 -35.906 1 88.44 793 PRO A C 1
ATOM 6333 O O . PRO A 1 793 ? -31.688 -31.062 -37.094 1 88.44 793 PRO A O 1
ATOM 6336 N N . GLN A 1 794 ? -31.969 -30.547 -34.938 1 85.56 794 GLN A N 1
ATOM 6337 C CA . GLN A 1 794 ? -32.812 -29.359 -35.188 1 85.56 794 GLN A CA 1
ATOM 6338 C C . GLN A 1 794 ? -31.938 -28.156 -35.531 1 85.56 794 GLN A C 1
ATOM 6340 O O . GLN A 1 794 ? -30.766 -28.094 -35.156 1 85.56 794 GLN A O 1
ATOM 6345 N N . SER A 1 795 ? -32.5 -27.25 -36.219 1 87.44 795 SER A N 1
ATOM 6346 C CA . SER A 1 795 ? -31.781 -26.078 -36.688 1 87.44 795 SER A CA 1
ATOM 6347 C C . SER A 1 795 ? -31.594 -25.047 -35.562 1 87.44 795 SER A C 1
ATOM 6349 O O . SER A 1 795 ? -30.734 -24.188 -35.656 1 87.44 795 SER A O 1
ATOM 6351 N N . LYS A 1 796 ? -32.312 -25.172 -34.562 1 88.88 796 LYS A N 1
ATOM 6352 C CA . LYS A 1 796 ? -32.25 -24.156 -33.5 1 88.88 796 LYS A CA 1
ATOM 6353 C C . LYS A 1 796 ? -31.094 -24.422 -32.531 1 88.88 796 LYS A C 1
ATOM 6355 O O . LYS A 1 796 ? -30.953 -25.547 -32.031 1 88.88 796 LYS A O 1
ATOM 6360 N N . ALA A 1 797 ? -30.203 -23.484 -32.375 1 90.62 797 ALA A N 1
ATOM 6361 C CA . ALA A 1 797 ? -29.094 -23.547 -31.438 1 90.62 797 ALA A CA 1
ATOM 6362 C C . ALA A 1 797 ? -28.922 -22.234 -30.703 1 90.62 797 ALA A C 1
ATOM 6364 O O . ALA A 1 797 ? -29.609 -21.25 -31 1 90.62 797 ALA A O 1
ATOM 6365 N N . THR A 1 798 ? -28.203 -22.312 -29.609 1 87.62 798 THR A N 1
ATOM 6366 C CA . THR A 1 798 ? -27.844 -21.109 -28.875 1 87.62 798 THR A CA 1
ATOM 6367 C C . THR A 1 798 ? -26.406 -20.703 -29.172 1 87.62 798 THR A C 1
ATOM 6369 O O . THR A 1 798 ? -25.484 -21.516 -29.016 1 87.62 798 THR A O 1
ATOM 6372 N N . ILE A 1 799 ? -26.234 -19.5 -29.672 1 86.88 799 ILE A N 1
ATOM 6373 C CA . ILE A 1 799 ? -24.906 -19.031 -30.031 1 86.88 799 ILE A CA 1
ATOM 6374 C C . ILE A 1 799 ? -24.328 -18.203 -28.875 1 86.88 799 ILE A C 1
ATOM 6376 O O . ILE A 1 799 ? -25.062 -17.484 -28.188 1 86.88 799 ILE A O 1
ATOM 6380 N N . PHE A 1 800 ? -23.016 -18.453 -28.688 1 83.06 800 PHE A N 1
ATOM 6381 C CA . PHE A 1 800 ? -22.312 -17.75 -27.625 1 83.06 800 PHE A CA 1
ATOM 6382 C C . PHE A 1 800 ? -21.141 -16.938 -28.188 1 83.06 800 PHE A C 1
ATOM 6384 O O . PHE A 1 800 ? -20.453 -17.391 -29.109 1 83.06 800 PHE A O 1
ATOM 6391 N N . GLU A 1 801 ? -20.922 -15.68 -27.641 1 77.19 801 GLU A N 1
ATOM 6392 C CA . GLU A 1 801 ? -19.703 -14.922 -27.984 1 77.19 801 GLU A CA 1
ATOM 6393 C C . GLU A 1 801 ? -18.516 -15.398 -27.156 1 77.19 801 GLU A C 1
ATOM 6395 O O . GLU A 1 801 ? -17.375 -15.398 -27.641 1 77.19 801 GLU A O 1
ATOM 6400 N N . GLN A 1 802 ? -18.797 -15.68 -26.016 1 78.25 802 GLN A N 1
ATOM 6401 C CA . GLN A 1 802 ? -17.781 -16.219 -25.109 1 78.25 802 GLN A CA 1
ATOM 6402 C C . GLN A 1 802 ? -18.328 -17.391 -24.312 1 78.25 802 GLN A C 1
ATOM 6404 O O . GLN A 1 802 ? -19.5 -17.422 -23.953 1 78.25 802 GLN A O 1
ATOM 6409 N N . TYR A 1 803 ? -17.516 -18.359 -24.266 1 76.19 803 TYR A N 1
ATOM 6410 C CA . TYR A 1 803 ? -17.906 -19.547 -23.516 1 76.19 803 TYR A CA 1
ATOM 6411 C C . TYR A 1 803 ? -16.812 -20 -22.562 1 76.19 803 TYR A C 1
ATOM 6413 O O . TYR A 1 803 ? -15.672 -20.203 -22.984 1 76.19 803 TYR A O 1
ATOM 6421 N N . SER A 1 804 ? -17.172 -19.969 -21.266 1 73.19 804 SER A N 1
ATOM 6422 C CA . SER A 1 804 ? -16.203 -20.375 -20.25 1 73.19 804 SER A CA 1
ATOM 6423 C C . SER A 1 804 ? -16.406 -21.844 -19.859 1 73.19 804 SER A C 1
ATOM 6425 O O . SER A 1 804 ? -17.531 -22.297 -19.688 1 73.19 804 SER A O 1
ATOM 6427 N N . VAL A 1 805 ? -15.43 -22.578 -20.094 1 65.62 805 VAL A N 1
ATOM 6428 C CA . VAL A 1 805 ? -15.477 -23.969 -19.672 1 65.62 805 VAL A CA 1
ATOM 6429 C C . VAL A 1 805 ? -14.633 -24.141 -18.406 1 65.62 805 VAL A C 1
ATOM 6431 O O . VAL A 1 805 ? -13.469 -23.719 -18.359 1 65.62 805 VAL A O 1
ATOM 6434 N N . GLU A 1 806 ? -15.328 -24.344 -17.344 1 53.69 806 GLU A N 1
ATOM 6435 C CA . GLU A 1 806 ? -14.594 -24.719 -16.141 1 53.69 806 GLU A CA 1
ATOM 6436 C C . GLU A 1 806 ? -14.008 -26.125 -16.266 1 53.69 806 GLU A C 1
ATOM 6438 O O . GLU A 1 806 ? -14.719 -27.062 -16.594 1 53.69 806 GLU A O 1
ATOM 6443 N N . THR A 1 807 ? -12.844 -26.234 -16.719 1 46.56 807 THR A N 1
ATOM 6444 C CA . THR A 1 807 ? -12.32 -27.578 -16.828 1 46.56 807 THR A CA 1
ATOM 6445 C C . THR A 1 807 ? -12.391 -28.297 -15.484 1 46.56 807 THR A C 1
ATOM 6447 O O . THR A 1 807 ? -12.102 -27.703 -14.445 1 46.56 807 THR A O 1
ATOM 6450 N N . LYS A 1 808 ? -13.203 -29.297 -15.422 1 37.91 808 LYS A N 1
ATOM 6451 C CA . LYS A 1 808 ? -13.414 -30.156 -14.266 1 37.91 808 LYS A CA 1
ATOM 6452 C C . LYS A 1 808 ? -12.148 -30.266 -13.43 1 37.91 808 LYS A C 1
ATOM 6454 O O . LYS A 1 808 ? -12.211 -30.344 -12.195 1 37.91 808 LYS A O 1
ATOM 6459 N N . GLN A 1 809 ? -11.094 -30.703 -14.125 1 34.94 809 GLN A N 1
ATOM 6460 C CA . GLN A 1 809 ? -9.93 -31.188 -13.398 1 34.94 809 GLN A CA 1
ATOM 6461 C C . GLN A 1 809 ? -9.18 -30.047 -12.734 1 34.94 809 GLN A C 1
ATOM 6463 O O . GLN A 1 809 ? -8.633 -30.219 -11.641 1 34.94 809 GLN A O 1
ATOM 6468 N N . HIS A 1 810 ? -8.727 -28.984 -13.523 1 37.03 810 HIS A N 1
ATOM 6469 C CA . HIS A 1 810 ? -7.617 -28.156 -13.047 1 37.03 810 HIS A CA 1
ATOM 6470 C C . HIS A 1 810 ? -8.078 -26.75 -12.703 1 37.03 810 HIS A C 1
ATOM 6472 O O . HIS A 1 810 ? -7.258 -25.844 -12.523 1 37.03 810 HIS A O 1
ATOM 6478 N N . SER A 1 811 ? -9.234 -26.516 -12.102 1 41.66 811 SER A N 1
ATOM 6479 C CA . SER A 1 811 ? -9.711 -25.25 -11.547 1 41.66 811 SER A CA 1
ATOM 6480 C C . SER A 1 811 ? -9.422 -24.094 -12.484 1 41.66 811 SER A C 1
ATOM 6482 O O . SER A 1 811 ? -9.43 -22.922 -12.062 1 41.66 811 SER A O 1
ATOM 6484 N N . HIS A 1 812 ? -8.883 -24.422 -13.633 1 48.69 812 HIS A N 1
ATOM 6485 C CA . HIS A 1 812 ? -8.633 -23.328 -14.57 1 48.69 812 HIS A CA 1
ATOM 6486 C C . HIS A 1 812 ? -9.789 -23.156 -15.539 1 48.69 812 HIS A C 1
ATOM 6488 O O . HIS A 1 812 ? -10.359 -24.125 -16.016 1 48.69 812 HIS A O 1
ATOM 6494 N N . SER A 1 813 ? -10.469 -22.125 -15.43 1 59.31 813 SER A N 1
ATOM 6495 C CA . SER A 1 813 ? -11.492 -21.797 -16.406 1 59.31 813 SER A CA 1
ATOM 6496 C C . SER A 1 813 ? -10.875 -21.188 -17.672 1 59.31 813 SER A C 1
ATOM 6498 O O . SER A 1 813 ? -9.875 -20.469 -17.594 1 59.31 813 SER A O 1
ATOM 6500 N N . HIS A 1 814 ? -11.125 -22.125 -18.781 1 73.56 814 HIS A N 1
ATOM 6501 C CA . HIS A 1 814 ? -10.711 -21.578 -20.078 1 73.56 814 HIS A CA 1
ATOM 6502 C C . HIS A 1 814 ? -11.844 -20.797 -20.734 1 73.56 814 HIS A C 1
ATOM 6504 O O . HIS A 1 814 ? -13.008 -21.188 -20.641 1 73.56 814 HIS A O 1
ATOM 6510 N N . LEU A 1 815 ? -11.492 -19.703 -21.203 1 77.44 815 LEU A N 1
ATOM 6511 C CA . LEU A 1 815 ? -12.453 -18.859 -21.891 1 77.44 815 LEU A CA 1
ATOM 6512 C C . LEU A 1 815 ? -12.273 -18.953 -23.406 1 77.44 815 LEU A C 1
ATOM 6514 O O . LEU A 1 815 ? -11.172 -18.734 -23.922 1 77.44 815 LEU A O 1
ATOM 6518 N N . TYR A 1 816 ? -13.266 -19.5 -24.047 1 85.06 816 TYR A N 1
ATOM 6519 C CA . TYR A 1 816 ? -13.281 -19.547 -25.5 1 85.06 816 TYR A CA 1
ATOM 6520 C C . TYR A 1 816 ? -14.031 -18.359 -26.078 1 85.06 816 TYR A C 1
ATOM 6522 O O . TYR A 1 816 ? -15.133 -18.031 -25.625 1 85.06 816 TYR A O 1
ATOM 6530 N N . ILE A 1 817 ? -13.344 -17.672 -27.031 1 84.75 817 ILE A N 1
ATOM 6531 C CA . ILE A 1 817 ? -13.945 -16.5 -27.656 1 84.75 817 ILE A CA 1
ATOM 6532 C C . ILE A 1 817 ? -14.109 -16.734 -29.156 1 84.75 817 ILE A C 1
ATOM 6534 O O . ILE A 1 817 ? -13.203 -17.234 -29.812 1 84.75 817 ILE A O 1
ATOM 6538 N N . SER A 1 818 ? -15.266 -16.641 -29.75 1 79.06 818 SER A N 1
ATOM 6539 C CA . SER A 1 818 ? -15.523 -16.891 -31.156 1 79.06 818 SER A CA 1
ATOM 6540 C C . SER A 1 818 ? -15.156 -15.672 -32 1 79.06 818 SER A C 1
ATOM 6542 O O . SER A 1 818 ? -14.609 -15.812 -33.094 1 79.06 818 SER A O 1
ATOM 6544 N N . LYS A 1 819 ? -15.703 -14.531 -31.922 1 63.53 819 LYS A N 1
ATOM 6545 C CA . LYS A 1 819 ? -15.469 -13.336 -32.719 1 63.53 819 LYS A CA 1
ATOM 6546 C C . LYS A 1 819 ? -14.836 -12.227 -31.891 1 63.53 819 LYS A C 1
ATOM 6548 O O . LYS A 1 819 ? -14.844 -12.289 -30.656 1 63.53 819 LYS A O 1
ATOM 6553 N N . GLU A 1 820 ? -13.945 -11.453 -32.781 1 54.94 820 GLU A N 1
ATOM 6554 C CA . GLU A 1 820 ? -13.344 -10.312 -32.094 1 54.94 820 GLU A CA 1
ATOM 6555 C C . GLU A 1 820 ? -14.344 -9.617 -31.172 1 54.94 820 GLU A C 1
ATOM 6557 O O . GLU A 1 820 ? -15.43 -9.242 -31.609 1 54.94 820 GLU A O 1
ATOM 6562 N N . HIS A 1 821 ? -14.305 -10.07 -29.891 1 52.22 821 HIS A N 1
ATOM 6563 C CA . HIS A 1 821 ? -15.141 -9.406 -28.906 1 52.22 821 HIS A CA 1
ATOM 6564 C C . HIS A 1 821 ? -14.312 -8.516 -27.984 1 52.22 821 HIS A C 1
ATOM 6566 O O . HIS A 1 821 ? -13.359 -8.984 -27.359 1 52.22 821 HIS A O 1
ATOM 6572 N N . HIS A 1 822 ? -14.695 -7.293 -27.938 1 45.25 822 HIS A N 1
ATOM 6573 C CA . HIS A 1 822 ? -14.148 -6.273 -27.047 1 45.25 822 HIS A CA 1
ATOM 6574 C C . HIS A 1 822 ? -12.625 -6.246 -27.109 1 45.25 822 HIS A C 1
ATOM 6576 O O . HIS A 1 822 ? -11.953 -6.27 -26.078 1 45.25 822 HIS A O 1
ATOM 6582 N N . ASN A 1 823 ? -11.961 -6.434 -28.328 1 46.12 823 ASN A N 1
ATOM 6583 C CA . ASN A 1 823 ? -10.523 -6.363 -28.609 1 46.12 823 ASN A CA 1
ATOM 6584 C C . ASN A 1 823 ? -9.82 -7.66 -28.219 1 46.12 823 ASN A C 1
ATOM 6586 O O . ASN A 1 823 ? -8.602 -7.668 -28 1 46.12 823 ASN A O 1
ATOM 6590 N N . LYS A 1 824 ? -10.766 -8.57 -27.984 1 60.5 824 LYS A N 1
ATOM 6591 C CA . LYS A 1 824 ? -10.133 -9.867 -27.75 1 60.5 824 LYS A CA 1
ATOM 6592 C C . LYS A 1 824 ? -10.125 -10.711 -29.031 1 60.5 824 LYS A C 1
ATOM 6594 O O . LYS A 1 824 ? -11.125 -10.75 -29.75 1 60.5 824 LYS A O 1
ATOM 6599 N N . MET A 1 825 ? -9.062 -11.156 -29.297 1 67.62 825 MET A N 1
ATOM 6600 C CA . MET A 1 825 ? -8.883 -11.992 -30.484 1 67.62 825 MET A CA 1
ATOM 6601 C C . MET A 1 825 ? -9.562 -13.344 -30.297 1 67.62 825 MET A C 1
ATOM 6603 O O . MET A 1 825 ? -9.664 -13.844 -29.172 1 67.62 825 MET A O 1
ATOM 6607 N N . PRO A 1 826 ? -10.25 -13.664 -31.328 1 78.69 826 PRO A N 1
ATOM 6608 C CA . PRO A 1 826 ? -10.812 -15.016 -31.266 1 78.69 826 PRO A CA 1
ATOM 6609 C C . PRO A 1 826 ? -9.805 -16.047 -30.781 1 78.69 826 PRO A C 1
ATOM 6611 O O . PRO A 1 826 ? -8.609 -15.93 -31.062 1 78.69 826 PRO A O 1
ATOM 6614 N N . SER A 1 827 ? -10.352 -17.031 -30.156 1 87.25 827 SER A N 1
ATOM 6615 C CA . SER A 1 827 ? -9.484 -18.062 -29.578 1 87.25 827 SER A CA 1
ATOM 6616 C C . SER A 1 827 ? -8.906 -18.953 -30.656 1 87.25 827 SER A C 1
ATOM 6618 O O . SER A 1 827 ? -9.625 -19.453 -31.531 1 87.25 827 SER A O 1
ATOM 6620 N N . VAL A 1 828 ? -7.621 -19 -30.703 1 88.81 828 VAL A N 1
ATOM 6621 C CA . VAL A 1 828 ? -6.918 -19.984 -31.531 1 88.81 828 VAL A CA 1
ATOM 6622 C C . VAL A 1 828 ? -6.793 -21.297 -30.766 1 88.81 828 VAL A C 1
ATOM 6624 O O . VAL A 1 828 ? -6.422 -21.312 -29.578 1 88.81 828 VAL A O 1
ATOM 6627 N N . VAL A 1 829 ? -7.203 -22.359 -31.484 1 90.31 829 VAL A N 1
ATOM 6628 C CA . VAL A 1 829 ? -7.285 -23.609 -30.734 1 90.31 829 VAL A CA 1
ATOM 6629 C C . VAL A 1 829 ? -6.645 -24.734 -31.547 1 90.31 829 VAL A C 1
ATOM 6631 O O . VAL A 1 829 ? -6.398 -24.594 -32.75 1 90.31 829 VAL A O 1
ATOM 6634 N N . CYS A 1 830 ? -6.27 -25.797 -30.797 1 89.81 830 CYS A N 1
ATOM 6635 C CA . CYS A 1 830 ? -5.844 -27.062 -31.359 1 89.81 830 CYS A CA 1
ATOM 6636 C C . CYS A 1 830 ? -6.918 -28.125 -31.188 1 89.81 830 CYS A C 1
ATOM 6638 O O . CYS A 1 830 ? -7.441 -28.312 -30.094 1 89.81 830 CYS A O 1
ATOM 6640 N N . CYS A 1 831 ? -7.348 -28.734 -32.281 1 88.12 831 CYS A N 1
ATOM 6641 C CA . CYS A 1 831 ? -8.398 -29.734 -32.25 1 88.12 831 CYS A CA 1
ATOM 6642 C C . CYS A 1 831 ? -7.82 -31.125 -32.469 1 88.12 831 CYS A C 1
ATOM 6644 O O . CYS A 1 831 ? -6.867 -31.297 -33.25 1 88.12 831 CYS A O 1
ATOM 6646 N N . SER A 1 832 ? -8.281 -31.969 -31.688 1 83.19 832 SER A N 1
ATOM 6647 C CA . SER A 1 832 ? -7.957 -33.375 -31.922 1 83.19 832 SER A CA 1
ATOM 6648 C C . SER A 1 832 ? -9.047 -34.062 -32.75 1 83.19 832 SER A C 1
ATOM 6650 O O . SER A 1 832 ? -10.148 -34.281 -32.25 1 83.19 832 SER A O 1
ATOM 6652 N N . LEU A 1 833 ? -8.844 -34.312 -34 1 78.69 833 LEU A N 1
ATOM 6653 C CA . LEU A 1 833 ? -9.836 -34.938 -34.906 1 78.69 833 LEU A CA 1
ATOM 6654 C C . LEU A 1 833 ? -9.43 -36.344 -35.281 1 78.69 833 LEU A C 1
ATOM 6656 O O . LEU A 1 833 ? -8.242 -36.656 -35.375 1 78.69 833 LEU A O 1
ATOM 6660 N N . PRO A 1 834 ? -10.383 -37.312 -35.281 1 68.56 834 PRO A N 1
ATOM 6661 C CA . PRO A 1 834 ? -10.07 -38.688 -35.719 1 68.56 834 PRO A CA 1
ATOM 6662 C C . PRO A 1 834 ? -9.578 -38.75 -37.156 1 68.56 834 PRO A C 1
ATOM 6664 O O . PRO A 1 834 ? -10.047 -37.969 -38 1 68.56 834 PRO A O 1
ATOM 6667 N N . CYS A 1 835 ? -8.383 -39.375 -37.531 1 56.97 835 CYS A N 1
ATOM 6668 C CA . CYS A 1 835 ? -7.844 -39.531 -38.875 1 56.97 835 CYS A CA 1
ATOM 6669 C C . CYS A 1 835 ? -8.82 -40.281 -39.75 1 56.97 835 CYS A C 1
ATOM 6671 O O . CYS A 1 835 ? -9.469 -41.219 -39.344 1 56.97 835 CYS A O 1
ATOM 6673 N N . SER A 1 836 ? -9.43 -39.719 -40.844 1 50.81 836 SER A N 1
ATOM 6674 C CA . SER A 1 836 ? -10.352 -40.375 -41.75 1 50.81 836 SER A CA 1
ATOM 6675 C C . SER A 1 836 ? -9.953 -41.812 -42.031 1 50.81 836 SER A C 1
ATOM 6677 O O . SER A 1 836 ? -10.727 -42.594 -42.594 1 50.81 836 SER A O 1
ATOM 6679 N N . GLY A 1 837 ? -8.625 -42.188 -42.5 1 41.12 837 GLY A N 1
ATOM 6680 C CA . GLY A 1 837 ? -8.398 -43.531 -43 1 41.12 837 GLY A CA 1
ATOM 6681 C C . GLY A 1 837 ? -8.664 -44.625 -41.969 1 41.12 837 GLY A C 1
ATOM 6682 O O . GLY A 1 837 ? -9.086 -44.312 -40.844 1 41.12 837 GLY A O 1
ATOM 6683 N N . ALA A 1 838 ? -8.078 -46 -42.281 1 39.81 838 ALA A N 1
ATOM 6684 C CA . ALA A 1 838 ? -8.336 -47.312 -41.656 1 39.81 838 ALA A CA 1
ATOM 6685 C C . ALA A 1 838 ? -8.359 -47.188 -40.156 1 39.81 838 ALA A C 1
ATOM 6687 O O . ALA A 1 838 ? -9.258 -47.719 -39.5 1 39.81 838 ALA A O 1
ATOM 6688 N N . SER A 1 839 ? -7.035 -47.25 -39.406 1 38.59 839 SER A N 1
ATOM 6689 C CA . SER A 1 839 ? -6.891 -47.656 -38 1 38.59 839 SER A CA 1
ATOM 6690 C C . SER A 1 839 ? -7.332 -46.531 -37.094 1 38.59 839 SER A C 1
ATOM 6692 O O . SER A 1 839 ? -6.902 -45.375 -37.25 1 38.59 839 SER A O 1
ATOM 6694 N N . GLN A 1 840 ? -8.508 -46.469 -36.406 1 42.84 840 GLN A N 1
ATOM 6695 C CA . GLN A 1 840 ? -9.328 -45.75 -35.438 1 42.84 840 GLN A CA 1
ATOM 6696 C C . GLN A 1 840 ? -8.461 -44.969 -34.469 1 42.84 840 GLN A C 1
ATOM 6698 O O . GLN A 1 840 ? -8.969 -44.156 -33.688 1 42.84 840 GLN A O 1
ATOM 6703 N N . THR A 1 841 ? -7.25 -45.312 -34.156 1 49.06 841 THR A N 1
ATOM 6704 C CA . THR A 1 841 ? -6.566 -44.938 -32.906 1 49.06 841 THR A CA 1
ATOM 6705 C C . THR A 1 841 ? -5.773 -43.656 -33.094 1 49.06 841 THR A C 1
ATOM 6707 O O . THR A 1 841 ? -5.273 -43.094 -32.125 1 49.06 841 THR A O 1
ATOM 6710 N N . SER A 1 842 ? -5.465 -43.094 -34.312 1 56.19 842 SER A N 1
ATOM 6711 C CA . SER A 1 842 ? -4.473 -42 -34.344 1 56.19 842 SER A CA 1
ATOM 6712 C C . SER A 1 842 ? -5.145 -40.656 -34.406 1 56.19 842 SER A C 1
ATOM 6714 O O . SER A 1 842 ? -6.059 -40.438 -35.219 1 56.19 842 SER A O 1
ATOM 6716 N N . GLN A 1 843 ? -5.105 -39.688 -33.438 1 65.94 843 GLN A N 1
ATOM 6717 C CA . GLN A 1 843 ? -5.637 -38.344 -33.344 1 65.94 843 GLN A CA 1
ATOM 6718 C C . GLN A 1 843 ? -4.695 -37.344 -34.031 1 65.94 843 GLN A C 1
ATOM 6720 O O . GLN A 1 843 ? -3.479 -37.406 -33.844 1 65.94 843 GLN A O 1
ATOM 6725 N N . GLU A 1 844 ? -5.219 -36.719 -35.188 1 76.5 844 GLU A N 1
ATOM 6726 C CA . GLU A 1 844 ? -4.48 -35.656 -35.812 1 76.5 844 GLU A CA 1
ATOM 6727 C C . GLU A 1 844 ? -4.789 -34.281 -35.188 1 76.5 844 GLU A C 1
ATOM 6729 O O . GLU A 1 844 ? -5.941 -34 -34.875 1 76.5 844 GLU A O 1
ATOM 6734 N N . MET A 1 845 ? -3.629 -33.562 -34.969 1 82.69 845 MET A N 1
ATOM 6735 C CA . MET A 1 845 ? -3.775 -32.219 -34.406 1 82.69 845 MET A CA 1
ATOM 6736 C C . MET A 1 845 ? -4.008 -31.188 -35.5 1 82.69 845 MET A C 1
ATOM 6738 O O . MET A 1 845 ? -3.275 -31.172 -36.5 1 82.69 845 MET A O 1
ATOM 6742 N N . LYS A 1 846 ? -5.113 -30.516 -35.438 1 89.19 846 LYS A N 1
ATOM 6743 C CA . LYS A 1 846 ? -5.406 -29.406 -36.344 1 89.19 846 LYS A CA 1
ATOM 6744 C C . LYS A 1 846 ? -5.531 -28.094 -35.594 1 89.19 846 LYS A C 1
ATOM 6746 O O . LYS A 1 846 ? -6.062 -28.047 -34.469 1 89.19 846 LYS A O 1
ATOM 6751 N N . PHE A 1 847 ? -4.906 -27.109 -36.25 1 92.69 847 PHE A N 1
ATOM 6752 C CA . PHE A 1 847 ? -4.949 -25.781 -35.625 1 92.69 847 PHE A CA 1
ATOM 6753 C C . PHE A 1 847 ? -5.957 -24.891 -36.344 1 92.69 847 PHE A C 1
ATOM 6755 O O . PHE A 1 847 ? -6.078 -24.922 -37.562 1 92.69 847 PHE A O 1
ATOM 6762 N N . GLY A 1 848 ? -6.73 -24.141 -35.594 1 91.88 848 GLY A N 1
ATOM 6763 C CA . GLY A 1 848 ? -7.707 -23.25 -36.188 1 91.88 848 GLY A CA 1
ATOM 6764 C C . GLY A 1 848 ? -8.164 -22.141 -35.25 1 91.88 848 GLY A C 1
ATOM 6765 O O . GLY A 1 848 ? -7.668 -22.031 -34.125 1 91.88 848 GLY A O 1
ATOM 6766 N N . VAL A 1 849 ? -8.961 -21.188 -35.812 1 91.88 849 VAL A N 1
ATOM 6767 C CA . VAL A 1 849 ? -9.555 -20.094 -35.062 1 91.88 849 VAL A CA 1
ATOM 6768 C C . VAL A 1 849 ? -11.055 -20.328 -34.906 1 91.88 849 VAL A C 1
ATOM 6770 O O . VAL A 1 849 ? -11.727 -20.75 -35.844 1 91.88 849 VAL A O 1
ATOM 6773 N N . ILE A 1 850 ? -11.5 -20.094 -33.688 1 91 850 ILE A N 1
ATOM 6774 C CA . ILE A 1 850 ? -12.93 -20.266 -33.438 1 91 850 ILE A CA 1
ATOM 6775 C C . ILE A 1 850 ? -13.711 -19.109 -34.031 1 91 850 ILE A C 1
ATOM 6777 O O . ILE A 1 850 ? -13.461 -17.953 -33.719 1 91 850 ILE A O 1
ATOM 6781 N N . GLU A 1 851 ? -14.641 -19.484 -34.844 1 88.31 851 GLU A N 1
ATOM 6782 C CA . GLU A 1 851 ? -15.492 -18.469 -35.469 1 88.31 851 GLU A CA 1
ATOM 6783 C C . GLU A 1 851 ? -16.797 -18.297 -34.719 1 88.31 851 GLU A C 1
ATOM 6785 O O . GLU A 1 851 ? -17.312 -17.188 -34.594 1 88.31 851 GLU A O 1
ATOM 6790 N N . GLN A 1 852 ? -17.312 -19.422 -34.344 1 88.5 852 GLN A N 1
ATOM 6791 C CA . GLN A 1 852 ? -18.594 -19.422 -33.656 1 88.5 852 GLN A CA 1
ATOM 6792 C C . GLN A 1 852 ? -18.625 -20.5 -32.562 1 88.5 852 GLN A C 1
ATOM 6794 O O . GLN A 1 852 ? -17.969 -21.531 -32.688 1 88.5 852 GLN A O 1
ATOM 6799 N N . LEU A 1 853 ? -19.359 -20.25 -31.562 1 89.12 853 LEU A N 1
ATOM 6800 C CA . LEU A 1 853 ? -19.641 -21.188 -30.484 1 89.12 853 LEU A CA 1
ATOM 6801 C C . LEU A 1 853 ? -21.141 -21.391 -30.312 1 89.12 853 LEU A C 1
ATOM 6803 O O . LEU A 1 853 ? -21.906 -20.422 -30.266 1 89.12 853 LEU A O 1
ATOM 6807 N N . TYR A 1 854 ? -21.594 -22.766 -30.391 1 87.75 854 TYR A N 1
ATOM 6808 C CA . TYR A 1 854 ? -23 -23.109 -30.312 1 87.75 854 TYR A CA 1
ATOM 6809 C C . TYR A 1 854 ? -23.25 -24.141 -29.219 1 87.75 854 TYR A C 1
ATOM 6811 O O . TYR A 1 854 ? -22.406 -24.984 -28.953 1 87.75 854 TYR A O 1
ATOM 6819 N N . GLN A 1 855 ? -24.312 -23.922 -28.625 1 89.38 855 GLN A N 1
ATOM 6820 C CA . GLN A 1 855 ? -24.859 -25.016 -27.844 1 89.38 855 GLN A CA 1
ATOM 6821 C C . GLN A 1 855 ? -26.094 -25.609 -28.516 1 89.38 855 GLN A C 1
ATOM 6823 O O . GLN A 1 855 ? -26.984 -24.875 -28.938 1 89.38 855 GLN A O 1
ATOM 6828 N N . HIS A 1 856 ? -26.094 -26.891 -28.781 1 90.69 856 HIS A N 1
ATOM 6829 C CA . HIS A 1 856 ? -27.172 -27.594 -29.469 1 90.69 856 HIS A CA 1
ATOM 6830 C C . HIS A 1 856 ? -27.672 -28.766 -28.641 1 90.69 856 HIS A C 1
ATOM 6832 O O . HIS A 1 856 ? -26.875 -29.484 -28.031 1 90.69 856 HIS A O 1
ATOM 6838 N N . SER A 1 857 ? -28.938 -28.797 -28.516 1 88.56 857 SER A N 1
ATOM 6839 C CA . SER A 1 857 ? -29.547 -29.906 -27.797 1 88.56 857 SER A CA 1
ATOM 6840 C C . SER A 1 857 ? -29.969 -31.016 -28.75 1 88.56 857 SER A C 1
ATOM 6842 O O . SER A 1 857 ? -30.578 -30.75 -29.781 1 88.56 857 SER A O 1
ATOM 6844 N N . PHE A 1 858 ? -29.516 -32.25 -28.5 1 89.12 858 PHE A N 1
ATOM 6845 C CA . PHE A 1 858 ? -29.828 -33.438 -29.297 1 89.12 858 PHE A CA 1
ATOM 6846 C C . PHE A 1 858 ? -30.062 -34.656 -28.422 1 89.12 858 PHE A C 1
ATOM 6848 O O . PHE A 1 858 ? -29.219 -34.969 -27.578 1 89.12 858 PHE A O 1
ATOM 6855 N N . ALA A 1 859 ? -31.125 -35.312 -28.562 1 86.06 859 ALA A N 1
ATOM 6856 C CA . ALA A 1 859 ? -31.469 -36.531 -27.812 1 86.06 859 ALA A CA 1
ATOM 6857 C C . ALA A 1 859 ? -31.422 -36.281 -26.312 1 86.06 859 ALA A C 1
ATOM 6859 O O . ALA A 1 859 ? -30.844 -37.062 -25.562 1 86.06 859 ALA A O 1
ATOM 6860 N N . GLU A 1 860 ? -31.781 -35.094 -25.875 1 79.06 860 GLU A N 1
ATOM 6861 C CA . GLU A 1 860 ? -31.891 -34.688 -24.484 1 79.06 860 GLU A CA 1
ATOM 6862 C C . GLU A 1 860 ? -30.516 -34.406 -23.875 1 79.06 860 GLU A C 1
ATOM 6864 O O . GLU A 1 860 ? -30.359 -34.469 -22.641 1 79.06 860 GLU A O 1
ATOM 6869 N N . LYS A 1 861 ? -29.609 -34.406 -24.656 1 85.38 861 LYS A N 1
ATOM 6870 C CA . LYS A 1 861 ? -28.266 -34 -24.219 1 85.38 861 LYS A CA 1
ATOM 6871 C C . LYS A 1 861 ? -27.844 -32.688 -24.828 1 85.38 861 LYS A C 1
ATOM 6873 O O . LYS A 1 861 ? -28.266 -32.344 -25.938 1 85.38 861 LYS A O 1
ATOM 6878 N N . SER A 1 862 ? -27.109 -31.953 -24 1 87.5 862 SER A N 1
ATOM 6879 C CA . SER A 1 862 ? -26.609 -30.672 -24.484 1 87.5 862 SER A CA 1
ATOM 6880 C C . SER A 1 862 ? -25.156 -30.781 -24.953 1 87.5 862 SER A C 1
ATOM 6882 O O . SER A 1 862 ? -24.312 -31.359 -24.25 1 87.5 862 SER A O 1
ATOM 6884 N N . PHE A 1 863 ? -24.953 -30.406 -26.203 1 88.88 863 PHE A N 1
ATOM 6885 C CA . PHE A 1 863 ? -23.609 -30.422 -26.781 1 88.88 863 PHE A CA 1
ATOM 6886 C C . PHE A 1 863 ? -23.156 -29.016 -27.125 1 88.88 863 PHE A C 1
ATOM 6888 O O . PHE A 1 863 ? -23.938 -28.219 -27.656 1 88.88 863 PHE A O 1
ATOM 6895 N N . THR A 1 864 ? -21.938 -28.734 -26.766 1 89.5 864 THR A N 1
ATOM 6896 C CA . THR A 1 864 ? -21.344 -27.453 -27.156 1 89.5 864 THR A CA 1
ATOM 6897 C C . THR A 1 864 ? -20.422 -27.625 -28.359 1 89.5 864 THR A C 1
ATOM 6899 O O . THR A 1 864 ? -19.531 -28.469 -28.344 1 89.5 864 THR A O 1
ATOM 6902 N N . TRP A 1 865 ? -20.719 -26.828 -29.375 1 90.62 865 TRP A N 1
ATOM 6903 C CA . TRP A 1 865 ? -20.016 -26.922 -30.656 1 90.62 865 TRP A CA 1
ATOM 6904 C C . TRP A 1 865 ? -19.203 -25.672 -30.922 1 90.62 865 TRP A C 1
ATOM 6906 O O . TRP A 1 865 ? -19.547 -24.578 -30.438 1 90.62 865 TRP A O 1
ATOM 6916 N N . ALA A 1 866 ? -18.141 -25.875 -31.609 1 92 866 ALA A N 1
ATOM 6917 C CA . ALA A 1 866 ? -17.344 -24.75 -32.125 1 92 866 ALA A CA 1
ATOM 6918 C C . ALA A 1 866 ? -17.109 -24.875 -33.625 1 92 866 ALA A C 1
ATOM 6920 O O . ALA A 1 866 ? -16.75 -25.953 -34.094 1 92 866 ALA A O 1
ATOM 6921 N N . ALA A 1 867 ? -17.516 -23.844 -34.312 1 91.12 867 ALA A N 1
ATOM 6922 C CA . ALA A 1 867 ? -17.094 -23.75 -35.719 1 91.12 867 ALA A CA 1
ATOM 6923 C C . ALA A 1 867 ? -15.68 -23.188 -35.812 1 91.12 867 ALA A C 1
ATOM 6925 O O . ALA A 1 867 ? -15.422 -22.047 -35.438 1 91.12 867 ALA A O 1
ATOM 6926 N N . VAL A 1 868 ? -14.812 -24.047 -36.312 1 92.19 868 VAL A N 1
ATOM 6927 C CA . VAL A 1 868 ? -13.398 -23.672 -36.312 1 92.19 868 VAL A CA 1
ATOM 6928 C C . VAL A 1 868 ? -12.898 -23.562 -37.75 1 92.19 868 VAL A C 1
ATOM 6930 O O . VAL A 1 868 ? -13.086 -24.484 -38.562 1 92.19 868 VAL A O 1
ATOM 6933 N N . SER A 1 869 ? -12.328 -22.359 -38.062 1 91.88 869 SER A N 1
ATOM 6934 C CA . SER A 1 869 ? -11.625 -22.203 -39.344 1 91.88 869 SER A CA 1
ATOM 6935 C C . SER A 1 869 ? -10.18 -22.688 -39.219 1 91.88 869 SER A C 1
ATOM 6937 O O . SER A 1 869 ? -9.391 -22.125 -38.438 1 91.88 869 SER A O 1
ATOM 6939 N N . LEU A 1 870 ? -9.812 -23.625 -40 1 92.25 870 LEU A N 1
ATOM 6940 C CA . LEU A 1 870 ? -8.523 -24.297 -39.844 1 92.25 870 LEU A CA 1
ATOM 6941 C C . LEU A 1 870 ? -7.434 -23.578 -40.625 1 92.25 870 LEU A C 1
ATOM 6943 O O . LEU A 1 870 ? -7.668 -23.094 -41.75 1 92.25 870 LEU A O 1
ATOM 6947 N N . TYR A 1 871 ? -6.254 -23.469 -40 1 92.5 871 TYR A N 1
ATOM 6948 C CA . TYR A 1 871 ? -5.062 -23 -40.688 1 92.5 871 TYR A CA 1
ATOM 6949 C C . TYR A 1 871 ? -4.535 -24.047 -41.656 1 92.5 871 TYR A C 1
ATOM 6951 O O . TYR A 1 871 ? -4.637 -25.25 -41.406 1 92.5 871 TYR A O 1
ATOM 6959 N N . THR A 1 872 ? -3.955 -23.562 -42.688 1 86 872 THR A N 1
ATOM 6960 C CA . THR A 1 872 ? -3.5 -24.5 -43.719 1 86 872 THR A CA 1
ATOM 6961 C C . THR A 1 872 ? -2.078 -24.969 -43.438 1 86 872 THR A C 1
ATOM 6963 O O . THR A 1 872 ? -1.216 -24.172 -43.062 1 86 872 THR A O 1
ATOM 6966 N N . GLU A 1 873 ? -1.765 -26.219 -43.562 1 83.5 873 GLU A N 1
ATOM 6967 C CA . GLU A 1 873 ? -0.481 -26.906 -43.562 1 83.5 873 GLU A CA 1
ATOM 6968 C C . GLU A 1 873 ? 0.391 -26.469 -42.406 1 83.5 873 GLU A C 1
ATOM 6970 O O . GLU A 1 873 ? 1.489 -25.953 -42.594 1 83.5 873 GLU A O 1
ATOM 6975 N N . PRO A 1 874 ? -0.14 -26.609 -41.219 1 89.19 874 PRO A N 1
ATOM 6976 C CA . PRO A 1 874 ? 0.755 -26.328 -40.094 1 89.19 874 PRO A CA 1
ATOM 6977 C C . PRO A 1 874 ? 2.018 -27.188 -40.094 1 89.19 874 PRO A C 1
ATOM 6979 O O . PRO A 1 874 ? 1.966 -28.359 -40.469 1 89.19 874 PRO A O 1
ATOM 6982 N N . CYS A 1 875 ? 3.188 -26.625 -39.875 1 89 875 CYS A N 1
ATOM 6983 C CA . CYS A 1 875 ? 4.469 -27.328 -39.844 1 89 875 CYS A CA 1
ATOM 6984 C C . CYS A 1 875 ? 5.164 -27.156 -38.5 1 89 875 CYS A C 1
ATOM 6986 O O . CYS A 1 875 ? 5.016 -26.125 -37.844 1 89 875 CYS A O 1
ATOM 6988 N N . PHE A 1 876 ? 5.742 -28.219 -38.125 1 90.75 876 PHE A N 1
ATOM 6989 C CA . PHE A 1 876 ? 6.523 -28.188 -36.875 1 90.75 876 PHE A CA 1
ATOM 6990 C C . PHE A 1 876 ? 7.973 -27.797 -37.188 1 90.75 876 PHE A C 1
ATOM 6992 O O . PHE A 1 876 ? 8.656 -28.484 -37.938 1 90.75 876 PHE A O 1
ATOM 6999 N N . ASP A 1 877 ? 8.391 -26.719 -36.656 1 89.06 877 ASP A N 1
ATOM 7000 C CA . ASP A 1 877 ? 9.781 -26.297 -36.812 1 89.06 877 ASP A CA 1
ATOM 7001 C C . ASP A 1 877 ? 10.648 -26.922 -35.719 1 89.06 877 ASP A C 1
ATOM 7003 O O . ASP A 1 877 ? 10.633 -26.484 -34.562 1 89.06 877 ASP A O 1
ATOM 7007 N N . ALA A 1 878 ? 11.398 -27.812 -36.062 1 86.06 878 ALA A N 1
ATOM 7008 C CA . ALA A 1 878 ? 12.211 -28.562 -35.125 1 86.06 878 ALA A CA 1
ATOM 7009 C C . ALA A 1 878 ? 13.305 -27.688 -34.531 1 86.06 878 ALA A C 1
ATOM 7011 O O . ALA A 1 878 ? 13.805 -27.984 -33.438 1 86.06 878 ALA A O 1
ATOM 7012 N N . SER A 1 879 ? 13.68 -26.672 -35.188 1 85.5 879 SER A N 1
ATOM 7013 C CA . SER A 1 879 ? 14.75 -25.812 -34.688 1 85.5 879 SER A CA 1
ATOM 7014 C C . SER A 1 879 ? 14.312 -25.047 -33.438 1 85.5 879 SER A C 1
ATOM 7016 O O . SER A 1 879 ? 15.102 -24.844 -32.531 1 85.5 879 SER A O 1
ATOM 7018 N N . CYS A 1 880 ? 13.117 -24.688 -33.406 1 88.06 880 CYS A N 1
ATOM 7019 C CA . CYS A 1 880 ? 12.648 -23.922 -32.25 1 88.06 880 CYS A CA 1
ATOM 7020 C C . CYS A 1 880 ? 11.641 -24.719 -31.422 1 88.06 880 CYS A C 1
ATOM 7022 O O . CYS A 1 880 ? 11.25 -24.312 -30.328 1 88.06 880 CYS A O 1
ATOM 7024 N N . GLY A 1 881 ? 11.305 -25.891 -31.938 1 86.56 881 GLY A N 1
ATOM 7025 C CA . GLY A 1 881 ? 10.383 -26.75 -31.203 1 86.56 881 GLY A CA 1
ATOM 7026 C C . GLY A 1 881 ? 8.969 -26.203 -31.156 1 86.56 881 GLY A C 1
ATOM 7027 O O . GLY A 1 881 ? 8.273 -26.359 -30.141 1 86.56 881 GLY A O 1
ATOM 7028 N N . LEU A 1 882 ? 8.594 -25.391 -32.125 1 92.69 882 LEU A N 1
ATOM 7029 C CA . LEU A 1 882 ? 7.273 -24.781 -32.125 1 92.69 882 LEU A CA 1
ATOM 7030 C C . LEU A 1 882 ? 6.543 -25.062 -33.438 1 92.69 882 LEU A C 1
ATOM 7032 O O . LEU A 1 882 ? 7.176 -25.359 -34.469 1 92.69 882 LEU A O 1
ATOM 7036 N N . TRP A 1 883 ? 5.203 -25.016 -33.375 1 92.25 883 TRP A N 1
ATOM 7037 C CA . TRP A 1 883 ? 4.367 -25.156 -34.562 1 92.25 883 TRP A CA 1
ATOM 7038 C C . TRP A 1 883 ? 4.113 -23.781 -35.188 1 92.25 883 TRP A C 1
ATOM 7040 O O . TRP A 1 883 ? 4.047 -22.766 -34.5 1 92.25 883 TRP A O 1
ATOM 7050 N N . CYS A 1 884 ? 4.145 -23.734 -36.5 1 93 884 CYS A N 1
ATOM 7051 C CA . CYS A 1 884 ? 3.824 -22.484 -37.219 1 93 884 CYS A CA 1
ATOM 7052 C C . CYS A 1 884 ? 3.029 -22.766 -38.469 1 93 884 CYS A C 1
ATOM 7054 O O . CYS A 1 884 ? 2.982 -23.906 -38.938 1 93 884 CYS A O 1
ATOM 7056 N N . ALA A 1 885 ? 2.246 -21.812 -38.875 1 93.25 885 ALA A N 1
ATOM 7057 C CA . ALA A 1 885 ? 1.468 -21.875 -40.125 1 93.25 885 ALA A CA 1
ATOM 7058 C C . ALA A 1 885 ? 1.33 -20.5 -40.75 1 93.25 885 ALA A C 1
ATOM 7060 O O . ALA A 1 885 ? 1.649 -19.484 -40.156 1 93.25 885 ALA A O 1
ATOM 7061 N N . GLU A 1 886 ? 1.018 -20.547 -42.062 1 91.88 886 GLU A N 1
ATOM 7062 C CA . GLU A 1 886 ? 0.656 -19.281 -42.719 1 91.88 886 GLU A CA 1
ATOM 7063 C C . GLU A 1 886 ? -0.615 -18.703 -42.094 1 91.88 886 GLU A C 1
ATOM 7065 O O . GLU A 1 886 ? -1.564 -19.438 -41.812 1 91.88 886 GLU A O 1
ATOM 7070 N N . ASN A 1 887 ? -0.541 -17.406 -41.906 1 88.81 887 ASN A N 1
ATOM 7071 C CA . ASN A 1 887 ? -1.671 -16.75 -41.25 1 88.81 887 ASN A CA 1
ATOM 7072 C C . ASN A 1 887 ? -2.861 -16.625 -42.188 1 88.81 887 ASN A C 1
ATOM 7074 O O . ASN A 1 887 ? -3.314 -15.508 -42.469 1 88.81 887 ASN A O 1
ATOM 7078 N N . LYS A 1 888 ? -3.311 -17.719 -42.656 1 87.94 888 LYS A N 1
ATOM 7079 C CA . LYS A 1 888 ? -4.473 -17.812 -43.562 1 87.94 888 LYS A CA 1
ATOM 7080 C C . LYS A 1 888 ? -5.312 -19.047 -43.219 1 87.94 888 LYS A C 1
ATOM 7082 O O . LYS A 1 888 ? -4.781 -20.141 -43.062 1 87.94 888 LYS A O 1
ATOM 7087 N N . THR A 1 889 ? -6.582 -18.781 -43.031 1 88.62 889 THR A N 1
ATOM 7088 C CA . THR A 1 889 ? -7.5 -19.891 -42.75 1 88.62 889 THR A CA 1
ATOM 7089 C C . THR A 1 889 ? -8.273 -20.266 -44.031 1 88.62 889 THR A C 1
ATOM 7091 O O . THR A 1 889 ? -8.586 -19.406 -44.844 1 88.62 889 THR A O 1
ATOM 7094 N N . GLU A 1 890 ? -8.508 -21.516 -44.375 1 82.56 890 GLU A N 1
ATOM 7095 C CA . GLU A 1 890 ? -9.18 -21.922 -45.594 1 82.56 890 GLU A CA 1
ATOM 7096 C C . GLU A 1 890 ? -10.445 -22.719 -45.281 1 82.56 890 GLU A C 1
ATOM 7098 O O . GLU A 1 890 ? -11.469 -22.531 -45.938 1 82.56 890 GLU A O 1
ATOM 7103 N N . LYS A 1 891 ? -10.359 -23.703 -44.469 1 84.88 891 LYS A N 1
ATOM 7104 C CA . LYS A 1 891 ? -11.469 -24.641 -44.281 1 84.88 891 LYS A CA 1
ATOM 7105 C C . LYS A 1 891 ? -12.094 -24.469 -42.875 1 84.88 891 LYS A C 1
ATOM 7107 O O . LYS A 1 891 ? -11.383 -24.328 -41.906 1 84.88 891 LYS A O 1
ATOM 7112 N N . ARG A 1 892 ? -13.516 -24.406 -43 1 90.12 892 ARG A N 1
ATOM 7113 C CA . ARG A 1 892 ? -14.273 -24.328 -41.75 1 90.12 892 ARG A CA 1
ATOM 7114 C C . ARG A 1 892 ? -14.867 -25.688 -41.406 1 90.12 892 ARG A C 1
ATOM 7116 O O . ARG A 1 892 ? -15.477 -26.344 -42.219 1 90.12 892 ARG A O 1
ATOM 7123 N N . ILE A 1 893 ? -14.656 -26.094 -40.125 1 89 893 ILE A N 1
ATOM 7124 C CA . ILE A 1 893 ? -15.188 -27.375 -39.688 1 89 893 ILE A CA 1
ATOM 7125 C C . ILE A 1 893 ? -15.93 -27.188 -38.344 1 89 893 ILE A C 1
ATOM 7127 O O . ILE A 1 893 ? -15.703 -26.203 -37.625 1 89 893 ILE A O 1
ATOM 7131 N N . LEU A 1 894 ? -16.797 -28.078 -38.094 1 90.88 894 LEU A N 1
ATOM 7132 C CA . LEU A 1 894 ? -17.5 -28.109 -36.812 1 90.88 894 LEU A CA 1
ATOM 7133 C C . LEU A 1 894 ? -16.875 -29.141 -35.906 1 90.88 894 LEU A C 1
ATOM 7135 O O . LEU A 1 894 ? -16.688 -30.297 -36.281 1 90.88 894 LEU A O 1
ATOM 7139 N N . VAL A 1 895 ? -16.5 -28.672 -34.688 1 90.81 895 VAL A N 1
ATOM 7140 C CA . VAL A 1 895 ? -15.859 -29.547 -33.688 1 90.81 895 VAL A CA 1
ATOM 7141 C C . VAL A 1 895 ? -16.547 -29.406 -32.344 1 90.81 895 VAL A C 1
ATOM 7143 O O . VAL A 1 895 ? -17 -28.328 -31.984 1 90.81 895 VAL A O 1
ATOM 7146 N N . LEU A 1 896 ? -16.75 -30.594 -31.781 1 89.94 896 LEU A N 1
ATOM 7147 C CA . LEU A 1 896 ? -17.25 -30.531 -30.406 1 89.94 896 LEU A CA 1
ATOM 7148 C C . LEU A 1 896 ? -16.219 -29.891 -29.484 1 89.94 896 LEU A C 1
ATOM 7150 O O . LEU A 1 896 ? -15.023 -30.141 -29.609 1 89.94 896 LEU A O 1
ATOM 7154 N N . LEU A 1 897 ? -16.625 -29.078 -28.578 1 87.81 897 LEU A N 1
ATOM 7155 C CA . LEU A 1 897 ? -15.734 -28.344 -27.688 1 87.81 897 LEU A CA 1
ATOM 7156 C C . LEU A 1 897 ? -14.875 -29.297 -26.875 1 87.81 897 LEU A C 1
ATOM 7158 O O . LEU A 1 897 ? -13.734 -28.969 -26.531 1 87.81 897 LEU A O 1
ATOM 7162 N N . ARG A 1 898 ? -15.391 -30.469 -26.562 1 81.69 898 ARG A N 1
ATOM 7163 C CA . ARG A 1 898 ? -14.633 -31.438 -25.781 1 81.69 898 ARG A CA 1
ATOM 7164 C C . ARG A 1 898 ? -13.383 -31.891 -26.516 1 81.69 898 ARG A C 1
ATOM 7166 O O . ARG A 1 898 ? -12.438 -32.406 -25.906 1 81.69 898 ARG A O 1
ATOM 7173 N N . ASN A 1 899 ? -13.438 -31.797 -27.812 1 85.19 899 ASN A N 1
ATOM 7174 C CA . ASN A 1 899 ? -12.297 -32.188 -28.625 1 85.19 899 ASN A CA 1
ATOM 7175 C C . ASN A 1 899 ? -11.352 -31.031 -28.891 1 85.19 899 ASN A C 1
ATOM 7177 O O . ASN A 1 899 ? -10.438 -31.141 -29.719 1 85.19 899 ASN A O 1
ATOM 7181 N N . ILE A 1 900 ? -11.633 -29.984 -28.312 1 87.12 900 ILE A N 1
ATOM 7182 C CA . ILE A 1 900 ? -10.797 -28.797 -28.453 1 87.12 900 ILE A CA 1
ATOM 7183 C C . ILE A 1 900 ? -9.977 -28.594 -27.172 1 87.12 900 ILE A C 1
ATOM 7185 O O . ILE A 1 900 ? -10.523 -28.656 -26.062 1 87.12 900 ILE A O 1
ATOM 7189 N N . PHE A 1 901 ? -8.719 -28.453 -27.469 1 83.5 901 PHE A N 1
ATOM 7190 C CA . PHE A 1 901 ? -7.848 -28.156 -26.328 1 83.5 901 PHE A CA 1
ATOM 7191 C C . PHE A 1 901 ? -8.016 -26.703 -25.875 1 83.5 901 PHE A C 1
ATOM 7193 O O . PHE A 1 901 ? -8.805 -25.953 -26.453 1 83.5 901 PHE A O 1
ATOM 7200 N N . ARG A 1 902 ? -7.301 -26.406 -24.875 1 82.94 902 ARG A N 1
ATOM 7201 C CA . ARG A 1 902 ? -7.352 -25.047 -24.359 1 82.94 902 ARG A CA 1
ATOM 7202 C C . ARG A 1 902 ? -6.883 -24.031 -25.391 1 82.94 902 ARG A C 1
ATOM 7204 O O . ARG A 1 902 ? -6.082 -24.375 -26.281 1 82.94 902 ARG A O 1
ATOM 7211 N N . PRO A 1 903 ? -7.508 -22.828 -25.297 1 88.12 903 PRO A N 1
ATOM 7212 C CA . PRO A 1 903 ? -7.016 -21.812 -26.219 1 88.12 903 PRO A CA 1
ATOM 7213 C C . PRO A 1 903 ? -5.5 -21.625 -26.141 1 88.12 903 PRO A C 1
ATOM 7215 O O . PRO A 1 903 ? -4.922 -21.688 -25.047 1 88.12 903 PRO A O 1
ATOM 7218 N N . LEU A 1 904 ? -4.949 -21.422 -27.281 1 89.94 904 LEU A N 1
ATOM 7219 C CA . LEU A 1 904 ? -3.494 -21.438 -27.375 1 89.94 904 LEU A CA 1
ATOM 7220 C C . LEU A 1 904 ? -2.926 -20.031 -27.297 1 89.94 904 LEU A C 1
ATOM 7222 O O . LEU A 1 904 ? -3.6 -19.062 -27.656 1 89.94 904 LEU A O 1
ATOM 7226 N N . THR A 1 905 ? -1.754 -19.984 -26.797 1 90.38 905 THR A N 1
ATOM 7227 C CA . THR A 1 905 ? -0.946 -18.766 -26.938 1 90.38 905 THR A CA 1
ATOM 7228 C C . THR A 1 905 ? -0.309 -18.703 -28.312 1 90.38 905 THR A C 1
ATOM 7230 O O . THR A 1 905 ? 0.305 -19.672 -28.781 1 90.38 905 THR A O 1
ATOM 7233 N N . VAL A 1 906 ? -0.514 -17.578 -28.984 1 91.62 906 VAL A N 1
ATOM 7234 C CA . VAL A 1 906 ? -0.014 -17.469 -30.344 1 91.62 906 VAL A CA 1
ATOM 7235 C C . VAL A 1 906 ? 0.788 -16.188 -30.516 1 91.62 906 VAL A C 1
ATOM 7237 O O . VAL A 1 906 ? 0.753 -15.312 -29.641 1 91.62 906 VAL A O 1
ATOM 7240 N N . ALA A 1 907 ? 1.61 -16.141 -31.484 1 92.06 907 ALA A N 1
ATOM 7241 C CA . ALA A 1 907 ? 2.357 -14.945 -31.875 1 92.06 907 ALA A CA 1
ATOM 7242 C C . ALA A 1 907 ? 2.309 -14.734 -33.375 1 92.06 907 ALA A C 1
ATOM 7244 O O . ALA A 1 907 ? 2.344 -15.703 -34.156 1 92.06 907 ALA A O 1
ATOM 7245 N N . HIS A 1 908 ? 2.199 -13.477 -33.75 1 87.31 908 HIS A N 1
ATOM 7246 C CA . HIS A 1 908 ? 2.131 -13.141 -35.188 1 87.31 908 HIS A CA 1
ATOM 7247 C C . HIS A 1 908 ? 3.434 -12.516 -35.656 1 87.31 908 HIS A C 1
ATOM 7249 O O . HIS A 1 908 ? 3.967 -11.609 -35 1 87.31 908 HIS A O 1
ATOM 7255 N N . ASP A 1 909 ? 3.998 -13.141 -36.594 1 85.56 909 ASP A N 1
ATOM 7256 C CA . ASP A 1 909 ? 5.176 -12.594 -37.281 1 85.56 909 ASP A CA 1
ATOM 7257 C C . ASP A 1 909 ? 4.906 -12.391 -38.781 1 85.56 909 ASP A C 1
ATOM 7259 O O . ASP A 1 909 ? 5.105 -13.297 -39.562 1 85.56 909 ASP A O 1
ATOM 7263 N N . PHE A 1 910 ? 4.582 -11.211 -39.125 1 80.81 910 PHE A N 1
ATOM 7264 C CA . PHE A 1 910 ? 4.242 -10.883 -40.5 1 80.81 910 PHE A CA 1
ATOM 7265 C C . PHE A 1 910 ? 3.156 -11.812 -41.031 1 80.81 910 PHE A C 1
ATOM 7267 O O . PHE A 1 910 ? 2.029 -11.805 -40.531 1 80.81 910 PHE A O 1
ATOM 7274 N N . ASN A 1 911 ? 3.48 -12.805 -41.906 1 84 911 ASN A N 1
ATOM 7275 C CA . ASN A 1 911 ? 2.477 -13.68 -42.5 1 84 911 ASN A CA 1
ATOM 7276 C C . ASN A 1 911 ? 2.482 -15.062 -41.844 1 84 911 ASN A C 1
ATOM 7278 O O . ASN A 1 911 ? 1.862 -15.992 -42.375 1 84 911 ASN A O 1
ATOM 7282 N N . ILE A 1 912 ? 3.199 -15.18 -40.75 1 91.31 912 ILE A N 1
ATOM 7283 C CA . ILE A 1 912 ? 3.299 -16.484 -40.094 1 91.31 912 ILE A CA 1
ATOM 7284 C C . ILE A 1 912 ? 2.719 -16.391 -38.688 1 91.31 912 ILE A C 1
ATOM 7286 O O . ILE A 1 912 ? 2.955 -15.414 -37.969 1 91.31 912 ILE A O 1
ATOM 7290 N N . ILE A 1 913 ? 1.853 -17.391 -38.406 1 92.5 913 ILE A N 1
ATOM 7291 C CA . ILE A 1 913 ? 1.344 -17.516 -37.031 1 92.5 913 ILE A CA 1
ATOM 7292 C C . ILE A 1 913 ? 2.062 -18.656 -36.312 1 92.5 913 ILE A C 1
ATOM 7294 O O . ILE A 1 913 ? 2.238 -19.734 -36.875 1 92.5 913 ILE A O 1
ATOM 7298 N N . TRP A 1 914 ? 2.533 -18.391 -35.156 1 93.5 914 TRP A N 1
ATOM 7299 C CA . TRP A 1 914 ? 3.236 -19.375 -34.344 1 93.5 914 TRP A CA 1
ATOM 7300 C C . TRP A 1 914 ? 2.35 -19.875 -33.219 1 93.5 914 TRP A C 1
ATOM 7302 O O . TRP A 1 914 ? 1.688 -19.078 -32.531 1 93.5 914 TRP A O 1
ATOM 7312 N N . PHE A 1 915 ? 2.258 -21.188 -33.062 1 93.69 915 PHE A N 1
ATOM 7313 C CA . PHE A 1 915 ? 1.546 -21.812 -31.969 1 93.69 915 PHE A CA 1
ATOM 7314 C C . PHE A 1 915 ? 2.514 -22.203 -30.859 1 93.69 915 PHE A C 1
ATOM 7316 O O . PHE A 1 915 ? 3.322 -23.125 -31.031 1 93.69 915 PHE A O 1
ATOM 7323 N N . LEU A 1 916 ? 2.43 -21.672 -29.703 1 91.12 916 LEU A N 1
ATOM 7324 C CA . LEU A 1 916 ? 3.52 -21.719 -28.734 1 91.12 916 LEU A CA 1
ATOM 7325 C C . LEU A 1 916 ? 3.295 -22.828 -27.703 1 91.12 916 LEU A C 1
ATOM 7327 O O . LEU A 1 916 ? 4.254 -23.375 -27.172 1 91.12 916 LEU A O 1
ATOM 7331 N N . ASP A 1 917 ? 2.197 -23.094 -27.203 1 85.12 917 ASP A N 1
ATOM 7332 C CA . ASP A 1 917 ? 2.004 -23.969 -26.047 1 85.12 917 ASP A CA 1
ATOM 7333 C C . ASP A 1 917 ? 1.503 -25.344 -26.484 1 85.12 917 ASP A C 1
ATOM 7335 O O . ASP A 1 917 ? 0.621 -25.922 -25.844 1 85.12 917 ASP A O 1
ATOM 7339 N N . VAL A 1 918 ? 1.935 -25.797 -27.578 1 84.31 918 VAL A N 1
ATOM 7340 C CA . VAL A 1 918 ? 1.545 -27.125 -28.047 1 84.31 918 VAL A CA 1
ATOM 7341 C C . VAL A 1 918 ? 2.783 -28 -28.203 1 84.31 918 VAL A C 1
ATOM 7343 O O . VAL A 1 918 ? 3.768 -27.594 -28.828 1 84.31 918 VAL A O 1
ATOM 7346 N N . SER A 1 919 ? 2.752 -29.109 -27.5 1 70.75 919 SER A N 1
ATOM 7347 C CA . SER A 1 919 ? 3.842 -30.078 -27.609 1 70.75 919 SER A CA 1
ATOM 7348 C C . SER A 1 919 ? 3.703 -30.922 -28.875 1 70.75 919 SER A C 1
ATOM 7350 O O . SER A 1 919 ? 2.596 -31.125 -29.375 1 70.75 919 SER A O 1
ATOM 7352 N N . PRO A 1 920 ? 4.801 -31.359 -29.438 1 64.56 920 PRO A N 1
ATOM 7353 C CA . PRO A 1 920 ? 4.68 -32.219 -30.625 1 64.56 920 PRO A CA 1
ATOM 7354 C C . PRO A 1 920 ? 3.938 -33.531 -30.312 1 64.56 920 PRO A C 1
ATOM 7356 O O . PRO A 1 920 ? 3.967 -34 -29.188 1 64.56 920 PRO A O 1
ATOM 7359 N N . MET B 1 1 ? -17.469 35.219 -5.625 1 24.62 1 MET B N 1
ATOM 7360 C CA . MET B 1 1 ? -17.094 33.969 -4.965 1 24.62 1 MET B CA 1
ATOM 7361 C C . MET B 1 1 ? -15.609 33.656 -5.152 1 24.62 1 MET B C 1
ATOM 7363 O O . MET B 1 1 ? -15.078 33.812 -6.262 1 24.62 1 MET B O 1
ATOM 7367 N N . TYR B 1 2 ? -14.805 34 -4.18 1 30.44 2 TYR B N 1
ATOM 7368 C CA . TYR B 1 2 ? -13.367 33.781 -4.258 1 30.44 2 TYR B CA 1
ATOM 7369 C C . TYR B 1 2 ? -13.023 32.312 -4.066 1 30.44 2 TYR B C 1
ATOM 7371 O O . TYR B 1 2 ? -13.555 31.656 -3.172 1 30.44 2 TYR B O 1
ATOM 7379 N N . LEU B 1 3 ? -12.688 31.562 -5.184 1 33.12 3 LEU B N 1
ATOM 7380 C CA . LEU B 1 3 ? -12.117 30.234 -5.098 1 33.12 3 LEU B CA 1
ATOM 7381 C C . LEU B 1 3 ? -10.742 30.266 -4.434 1 33.12 3 LEU B C 1
ATOM 7383 O O . LEU B 1 3 ? -9.859 31.016 -4.859 1 33.12 3 LEU B O 1
ATOM 7387 N N . CYS B 1 4 ? -10.828 29.984 -3.098 1 29.67 4 CYS B N 1
ATOM 7388 C CA . CYS B 1 4 ? -9.586 29.969 -2.332 1 29.67 4 CYS B CA 1
ATOM 7389 C C . CYS B 1 4 ? -8.828 28.656 -2.559 1 29.67 4 CYS B C 1
ATOM 7391 O O . CYS B 1 4 ? -9.328 27.578 -2.209 1 29.67 4 CYS B O 1
ATOM 7393 N N . GLY B 1 5 ? -7.664 28.734 -3.162 1 37.31 5 GLY B N 1
ATOM 7394 C CA . GLY B 1 5 ? -6.488 27.891 -3.109 1 37.31 5 GLY B CA 1
ATOM 7395 C C . GLY B 1 5 ? -6.484 26.812 -4.172 1 37.31 5 GLY B C 1
ATOM 7396 O O . GLY B 1 5 ? -7.539 26.297 -4.551 1 37.31 5 GLY B O 1
ATOM 7397 N N . PHE B 1 6 ? -5.723 27.062 -5.164 1 33.03 6 PHE B N 1
ATOM 7398 C CA . PHE B 1 6 ? -5.398 26.047 -6.16 1 33.03 6 PHE B CA 1
ATOM 7399 C C . PHE B 1 6 ? -4.191 25.234 -5.727 1 33.03 6 PHE B C 1
ATOM 7401 O O . PHE B 1 6 ? -3.156 25.781 -5.352 1 33.03 6 PHE B O 1
ATOM 7408 N N . THR B 1 7 ? -4.555 24.016 -5.215 1 36.16 7 THR B N 1
ATOM 7409 C CA . THR B 1 7 ? -3.418 23.172 -4.871 1 36.16 7 THR B CA 1
ATOM 7410 C C . THR B 1 7 ? -3.098 22.219 -6.016 1 36.16 7 THR B C 1
ATOM 7412 O O . THR B 1 7 ? -4 21.75 -6.719 1 36.16 7 THR B O 1
ATOM 7415 N N . TRP B 1 8 ? -1.928 22.375 -6.504 1 30.02 8 TRP B N 1
ATOM 7416 C CA . TRP B 1 8 ? -1.436 21.391 -7.457 1 30.02 8 TRP B CA 1
ATOM 7417 C C . TRP B 1 8 ? -0.589 20.328 -6.754 1 30.02 8 TRP B C 1
ATOM 7419 O O . TRP B 1 8 ? 0.357 20.656 -6.035 1 30.02 8 TRP B O 1
ATOM 7429 N N . LEU B 1 9 ? -1.188 19.266 -6.434 1 32.31 9 LEU B N 1
ATOM 7430 C CA . LEU B 1 9 ? -0.401 18.203 -5.812 1 32.31 9 LEU B CA 1
ATOM 7431 C C . LEU B 1 9 ? -0.012 17.141 -6.84 1 32.31 9 LEU B C 1
ATOM 7433 O O . LEU B 1 9 ? -0.849 16.703 -7.633 1 32.31 9 LEU B O 1
ATOM 7437 N N . GLN B 1 10 ? 1.224 17.078 -7.105 1 33.03 10 GLN B N 1
ATOM 7438 C CA . GLN B 1 10 ? 1.752 15.984 -7.922 1 33.03 10 GLN B CA 1
ATOM 7439 C C . GLN B 1 10 ? 1.823 14.688 -7.129 1 33.03 10 GLN B C 1
ATOM 7441 O O . GLN B 1 10 ? 2.527 14.609 -6.121 1 33.03 10 GLN B O 1
ATOM 7446 N N . ILE B 1 11 ? 0.796 14.07 -7.023 1 36.75 11 ILE B N 1
ATOM 7447 C CA . ILE B 1 11 ? 0.885 12.789 -6.336 1 36.75 11 ILE B CA 1
ATOM 7448 C C . ILE B 1 11 ? 1.346 11.711 -7.312 1 36.75 11 ILE B C 1
ATOM 7450 O O . ILE B 1 11 ? 0.816 11.602 -8.422 1 36.75 11 ILE B O 1
ATOM 7454 N N . ASP B 1 12 ? 2.467 11.25 -7.148 1 36.44 12 ASP B N 1
ATOM 7455 C CA . ASP B 1 12 ? 2.846 10.047 -7.891 1 36.44 12 ASP B CA 1
ATOM 7456 C C . ASP B 1 12 ? 1.903 8.891 -7.578 1 36.44 12 ASP B C 1
ATOM 7458 O O . ASP B 1 12 ? 2.084 8.188 -6.578 1 36.44 12 ASP B O 1
ATOM 7462 N N . ILE B 1 13 ? 0.817 9.047 -8.211 1 39.97 13 ILE B N 1
ATOM 7463 C CA . ILE B 1 13 ? -0.246 8.062 -8.016 1 39.97 13 ILE B CA 1
ATOM 7464 C C . ILE B 1 13 ? 0.328 6.652 -8.109 1 39.97 13 ILE B C 1
ATOM 7466 O O . ILE B 1 13 ? -0.118 5.746 -7.402 1 39.97 13 ILE B O 1
ATOM 7470 N N . GLU B 1 14 ? 1.355 6.539 -8.984 1 41.19 14 GLU B N 1
ATOM 7471 C CA . GLU B 1 14 ? 1.896 5.195 -9.148 1 41.19 14 GLU B CA 1
ATOM 7472 C C . GLU B 1 14 ? 2.518 4.684 -7.852 1 41.19 14 GLU B C 1
ATOM 7474 O O . GLU B 1 14 ? 2.322 3.525 -7.477 1 41.19 14 GLU B O 1
ATOM 7479 N N . GLN B 1 15 ? 3.254 5.582 -7.344 1 39.72 15 GLN B N 1
ATOM 7480 C CA . GLN B 1 15 ? 3.883 5.188 -6.086 1 39.72 15 GLN B CA 1
ATOM 7481 C C . GLN B 1 15 ? 2.836 4.871 -5.023 1 39.72 15 GLN B C 1
ATOM 7483 O O . GLN B 1 15 ? 3.004 3.939 -4.234 1 39.72 15 GLN B O 1
ATOM 7488 N N . PHE B 1 16 ? 1.904 5.832 -5.25 1 39.62 16 PHE B N 1
ATOM 7489 C CA . PHE B 1 16 ? 0.838 5.605 -4.281 1 39.62 16 PHE B CA 1
ATOM 7490 C C . PHE B 1 16 ? 0.166 4.258 -4.52 1 39.62 16 PHE B C 1
ATOM 7492 O O . PHE B 1 16 ? -0.115 3.521 -3.572 1 39.62 16 PHE B O 1
ATOM 7499 N N . LEU B 1 17 ? -0.066 4.02 -5.777 1 42.03 17 LEU B N 1
ATOM 7500 C CA . LEU B 1 17 ? -0.756 2.785 -6.137 1 42.03 17 LEU B CA 1
ATOM 7501 C C . LEU B 1 17 ? 0.099 1.568 -5.801 1 42.03 17 LEU B C 1
ATOM 7503 O O . LEU B 1 17 ? -0.429 0.512 -5.449 1 42.03 17 LEU B O 1
ATOM 7507 N N . GLU B 1 18 ? 1.372 1.726 -6.074 1 41.69 18 GLU B N 1
ATOM 7508 C CA . GLU B 1 18 ? 2.258 0.617 -5.73 1 41.69 18 GLU B CA 1
ATOM 7509 C C . GLU B 1 18 ? 2.141 0.257 -4.254 1 41.69 18 GLU B C 1
ATOM 7511 O O . GLU B 1 18 ? 2.301 -0.907 -3.877 1 41.69 18 GLU B O 1
ATOM 7516 N N . GLY B 1 19 ? 2.049 1.382 -3.547 1 36.31 19 GLY B N 1
ATOM 7517 C CA . GLY B 1 19 ? 1.859 1.114 -2.129 1 36.31 19 GLY B CA 1
ATOM 7518 C C . GLY B 1 19 ? 0.505 0.508 -1.813 1 36.31 19 GLY B C 1
ATOM 7519 O O . GLY B 1 19 ? 0.276 0.035 -0.698 1 36.31 19 GLY B O 1
ATOM 7520 N N . LEU B 1 20 ? -0.434 0.941 -2.67 1 33.06 20 LEU B N 1
ATOM 7521 C CA . LEU B 1 20 ? -1.762 0.375 -2.459 1 33.06 20 LEU B CA 1
ATOM 7522 C C . LEU B 1 20 ? -1.786 -1.104 -2.828 1 33.06 20 LEU B C 1
ATOM 7524 O O . LEU B 1 20 ? -0.985 -1.558 -3.65 1 33.06 20 LEU B O 1
ATOM 7528 N N . ASP B 1 21 ? -2.324 -1.897 -2.133 1 30.69 21 ASP B N 1
ATOM 7529 C CA . ASP B 1 21 ? -2.568 -3.301 -2.447 1 30.69 21 ASP B CA 1
ATOM 7530 C C . ASP B 1 21 ? -2.863 -3.488 -3.934 1 30.69 21 ASP B C 1
ATOM 7532 O O . ASP B 1 21 ? -3.438 -2.604 -4.574 1 30.69 21 ASP B O 1
ATOM 7536 N N . PRO B 1 22 ? -2.076 -4.309 -4.613 1 31.91 22 PRO B N 1
ATOM 7537 C CA . PRO B 1 22 ? -2.348 -4.398 -6.047 1 31.91 22 PRO B CA 1
ATOM 7538 C C . PRO B 1 22 ? -3.822 -4.184 -6.383 1 31.91 22 PRO B C 1
ATOM 7540 O O . PRO B 1 22 ? -4.695 -4.82 -5.789 1 31.91 22 PRO B O 1
ATOM 7543 N N . ILE B 1 23 ? -4.195 -2.936 -6.668 1 31.67 23 ILE B N 1
ATOM 7544 C CA . ILE B 1 23 ? -5.477 -2.801 -7.348 1 31.67 23 ILE B CA 1
ATOM 7545 C C . ILE B 1 23 ? -5.688 -3.977 -8.297 1 31.67 23 ILE B C 1
ATOM 7547 O O . ILE B 1 23 ? -4.797 -4.312 -9.086 1 31.67 23 ILE B O 1
ATOM 7551 N N . PRO B 1 24 ? -6.566 -4.812 -7.93 1 27.27 24 PRO B N 1
ATOM 7552 C CA . PRO B 1 24 ? -6.727 -5.875 -8.922 1 27.27 24 PRO B CA 1
ATOM 7553 C C . PRO B 1 24 ? -6.594 -5.371 -10.359 1 27.27 24 PRO B C 1
ATOM 7555 O O . PRO B 1 24 ? -7.031 -4.262 -10.664 1 27.27 24 PRO B O 1
ATOM 7558 N N . ALA B 1 25 ? -5.566 -5.656 -10.891 1 26.66 25 ALA B N 1
ATOM 7559 C CA . ALA B 1 25 ? -5.609 -5.438 -12.336 1 26.66 25 ALA B CA 1
ATOM 7560 C C . ALA B 1 25 ? -6.988 -5.766 -12.898 1 26.66 25 ALA B C 1
ATOM 7562 O O . ALA B 1 25 ? -7.539 -6.836 -12.625 1 26.66 25 ALA B O 1
ATOM 7563 N N . VAL B 1 26 ? -7.812 -4.742 -13.07 1 25.34 26 VAL B N 1
ATOM 7564 C CA . VAL B 1 26 ? -9.031 -4.953 -13.852 1 25.34 26 VAL B CA 1
ATOM 7565 C C . VAL B 1 26 ? -8.734 -5.875 -15.031 1 25.34 26 VAL B C 1
ATOM 7567 O O . VAL B 1 26 ? -7.902 -5.555 -15.883 1 25.34 26 VAL B O 1
ATOM 7570 N N . VAL B 1 27 ? -8.789 -7.043 -14.844 1 24.97 27 VAL B N 1
ATOM 7571 C CA . VAL B 1 27 ? -8.945 -7.797 -16.078 1 24.97 27 VAL B CA 1
ATOM 7572 C C . VAL B 1 27 ? -10.109 -7.219 -16.891 1 24.97 27 VAL B C 1
ATOM 7574 O O . VAL B 1 27 ? -11.188 -6.969 -16.344 1 24.97 27 VAL B O 1
ATOM 7577 N N . ASP B 1 28 ? -9.867 -6.707 -18 1 23.69 28 ASP B N 1
ATOM 7578 C CA . ASP B 1 28 ? -10.758 -6.305 -19.094 1 23.69 28 ASP B CA 1
ATOM 7579 C C . ASP B 1 28 ? -11.797 -7.387 -19.375 1 23.69 28 ASP B C 1
ATOM 7581 O O . ASP B 1 28 ? -11.57 -8.266 -20.219 1 23.69 28 ASP B O 1
ATOM 7585 N N . ASN B 1 29 ? -12.414 -8.047 -18.531 1 22.98 29 ASN B N 1
ATOM 7586 C CA . ASN B 1 29 ? -13.5 -8.883 -19.031 1 22.98 29 ASN B CA 1
ATOM 7587 C C . ASN B 1 29 ? -14.453 -8.094 -19.922 1 22.98 29 ASN B C 1
ATOM 7589 O O . ASN B 1 29 ? -14.602 -6.883 -19.766 1 22.98 29 ASN B O 1
ATOM 7593 N N . ALA B 1 30 ? -15.102 -8.969 -20.875 1 22.73 30 ALA B N 1
ATOM 7594 C CA . ALA B 1 30 ? -15.961 -8.523 -21.969 1 22.73 30 ALA B CA 1
ATOM 7595 C C . ALA B 1 30 ? -16.969 -7.484 -21.484 1 22.73 30 ALA B C 1
ATOM 7597 O O . ALA B 1 30 ? -17.062 -6.395 -22.047 1 22.73 30 ALA B O 1
ATOM 7598 N N . ASP B 1 31 ? -18.297 -8.016 -21.375 1 22.58 31 ASP B N 1
ATOM 7599 C CA . ASP B 1 31 ? -19.594 -7.5 -21.844 1 22.58 31 ASP B CA 1
ATOM 7600 C C . ASP B 1 31 ? -20.219 -6.594 -20.797 1 22.58 31 ASP B C 1
ATOM 7602 O O . ASP B 1 31 ? -21.391 -6.223 -20.906 1 22.58 31 ASP B O 1
ATOM 7606 N N . ASP B 1 32 ? -20.375 -6.738 -19.625 1 22.64 32 ASP B N 1
ATOM 7607 C CA . ASP B 1 32 ? -21.453 -5.793 -19.359 1 22.64 32 ASP B CA 1
ATOM 7608 C C . ASP B 1 32 ? -21.281 -4.516 -20.172 1 22.64 32 ASP B C 1
ATOM 7610 O O . ASP B 1 32 ? -20.156 -4.133 -20.516 1 22.64 32 ASP B O 1
ATOM 7614 N N . VAL B 1 33 ? -22.578 -4.074 -20.766 1 20.72 33 VAL B N 1
ATOM 7615 C CA . VAL B 1 33 ? -22.719 -2.805 -21.484 1 20.72 33 VAL B CA 1
ATOM 7616 C C . VAL B 1 33 ? -21.719 -1.793 -20.922 1 20.72 33 VAL B C 1
ATOM 7618 O O . VAL B 1 33 ? -21.5 -1.733 -19.703 1 20.72 33 VAL B O 1
ATOM 7621 N N . THR B 1 34 ? -20.953 -1.506 -21.75 1 23.09 34 THR B N 1
ATOM 7622 C CA . THR B 1 34 ? -20.453 -0.135 -21.812 1 23.09 34 THR B CA 1
ATOM 7623 C C . THR B 1 34 ? -21.484 0.842 -21.266 1 23.09 34 THR B C 1
ATOM 7625 O O . THR B 1 34 ? -22.469 1.145 -21.953 1 23.09 34 THR B O 1
ATOM 7628 N N . ASP B 1 35 ? -22.312 0.554 -20.25 1 20.39 35 ASP B N 1
ATOM 7629 C CA . ASP B 1 35 ? -22.703 1.96 -20.219 1 20.39 35 ASP B CA 1
ATOM 7630 C C . ASP B 1 35 ? -21.484 2.873 -20.297 1 20.39 35 ASP B C 1
ATOM 7632 O O . ASP B 1 35 ? -20.703 2.961 -19.344 1 20.39 35 ASP B O 1
ATOM 7636 N N . SER B 1 36 ? -20.703 2.887 -21.516 1 24.08 36 SER B N 1
ATOM 7637 C CA . SER B 1 36 ? -19.984 3.906 -22.266 1 24.08 36 SER B CA 1
ATOM 7638 C C . SER B 1 36 ? -20.406 5.309 -21.844 1 24.08 36 SER B C 1
ATOM 7640 O O . SER B 1 36 ? -19.984 6.297 -22.453 1 24.08 36 SER B O 1
ATOM 7642 N N . SER B 1 37 ? -21.516 5.586 -21.391 1 23.12 37 SER B N 1
ATOM 7643 C CA . SER B 1 37 ? -21.406 7.039 -21.5 1 23.12 37 SER B CA 1
ATOM 7644 C C . SER B 1 37 ? -20.156 7.559 -20.812 1 23.12 37 SER B C 1
ATOM 7646 O O . SER B 1 37 ? -19.422 8.375 -21.375 1 23.12 37 SER B O 1
ATOM 7648 N N . ASP B 1 38 ? -19.875 7.715 -19.75 1 22.81 38 ASP B N 1
ATOM 7649 C CA . ASP B 1 38 ? -18.797 8.695 -19.672 1 22.81 38 ASP B CA 1
ATOM 7650 C C . ASP B 1 38 ? -17.438 8.031 -19.844 1 22.81 38 ASP B C 1
ATOM 7652 O O . ASP B 1 38 ? -16.562 8.562 -20.531 1 22.81 38 ASP B O 1
ATOM 7656 N N . PHE B 1 39 ? -16.438 7.25 -19.266 1 23.27 39 PHE B N 1
ATOM 7657 C CA . PHE B 1 39 ? -15.133 7.145 -19.922 1 23.27 39 PHE B CA 1
ATOM 7658 C C . PHE B 1 39 ? -15.031 5.848 -20.719 1 23.27 39 PHE B C 1
ATOM 7660 O O . PHE B 1 39 ? -14.562 4.832 -20.188 1 23.27 39 PHE B O 1
ATOM 7667 N N . ASP B 1 40 ? -16.016 5.148 -21.516 1 24.95 40 ASP B N 1
ATOM 7668 C CA . ASP B 1 40 ? -16.172 4.148 -22.562 1 24.95 40 ASP B CA 1
ATOM 7669 C C . ASP B 1 40 ? -15.094 4.301 -23.625 1 24.95 40 ASP B C 1
ATOM 7671 O O . ASP B 1 40 ? -15.273 3.861 -24.766 1 24.95 40 ASP B O 1
ATOM 7675 N N . THR B 1 41 ? -14.055 4.91 -23.812 1 24.11 41 THR B N 1
ATOM 7676 C CA . THR B 1 41 ? -13.5 5.191 -25.125 1 24.11 41 THR B CA 1
ATOM 7677 C C . THR B 1 41 ? -13.148 3.895 -25.844 1 24.11 41 THR B C 1
ATOM 7679 O O . THR B 1 41 ? -12.875 3.904 -27.047 1 24.11 41 THR B O 1
ATOM 7682 N N . GLU B 1 42 ? -12.758 2.66 -25.531 1 23.5 42 GLU B N 1
ATOM 7683 C CA . GLU B 1 42 ? -12.234 2.02 -26.734 1 23.5 42 GLU B CA 1
ATOM 7684 C C . GLU B 1 42 ? -13.336 1.286 -27.484 1 23.5 42 GLU B C 1
ATOM 7686 O O . GLU B 1 42 ? -13.062 0.535 -28.422 1 23.5 42 GLU B O 1
ATOM 7691 N N . GLU B 1 43 ? -14.453 0.731 -27.25 1 25.25 43 GLU B N 1
ATOM 7692 C CA . GLU B 1 43 ? -15.234 0.218 -28.375 1 25.25 43 GLU B CA 1
ATOM 7693 C C . GLU B 1 43 ? -15.453 1.296 -29.438 1 25.25 43 GLU B C 1
ATOM 7695 O O . GLU B 1 43 ? -15.492 2.486 -29.109 1 25.25 43 GLU B O 1
ATOM 7700 N N . SER B 1 44 ? -15.445 0.772 -30.953 1 22.17 44 SER B N 1
ATOM 7701 C CA . SER B 1 44 ? -15.922 1.571 -32.062 1 22.17 44 SER B CA 1
ATOM 7702 C C . SER B 1 44 ? -17.297 2.152 -31.797 1 22.17 44 SER B C 1
ATOM 7704 O O . SER B 1 44 ? -18.312 1.438 -31.875 1 22.17 44 SER B O 1
ATOM 7706 N N . SER B 1 45 ? -17.828 2.436 -30.844 1 23.5 45 SER B N 1
ATOM 7707 C CA . SER B 1 45 ? -19.047 3.201 -31.109 1 23.5 45 SER B CA 1
ATOM 7708 C C . SER B 1 45 ? -18.953 3.904 -32.469 1 23.5 45 SER B C 1
ATOM 7710 O O . SER B 1 45 ? -17.891 4.395 -32.844 1 23.5 45 SER B O 1
ATOM 7712 N N . THR B 1 46 ? -19.641 3.416 -33.625 1 20.2 46 THR B N 1
ATOM 7713 C CA . THR B 1 46 ? -20.094 4.414 -34.594 1 20.2 46 THR B CA 1
ATOM 7714 C C . THR B 1 46 ? -20.141 5.797 -33.938 1 20.2 46 THR B C 1
ATOM 7716 O O . THR B 1 46 ? -20.312 5.918 -32.75 1 20.2 46 THR B O 1
ATOM 7719 N N . GLU B 1 47 ? -19.766 6.789 -34.844 1 21.41 47 GLU B N 1
ATOM 7720 C CA . GLU B 1 47 ? -19.672 8.25 -34.844 1 21.41 47 GLU B CA 1
ATOM 7721 C C . GLU B 1 47 ? -20.906 8.883 -34.219 1 21.41 47 GLU B C 1
ATOM 7723 O O . GLU B 1 47 ? -21.812 9.328 -34.906 1 21.41 47 GLU B O 1
ATOM 7728 N N . SER B 1 48 ? -21.844 8.266 -33.625 1 21.28 48 SER B N 1
ATOM 7729 C CA . SER B 1 48 ? -22.562 9.531 -33.562 1 21.28 48 SER B CA 1
ATOM 7730 C C . SER B 1 48 ? -21.656 10.656 -33.094 1 21.28 48 SER B C 1
ATOM 7732 O O . SER B 1 48 ? -21 10.539 -32.062 1 21.28 48 SER B O 1
ATOM 7734 N N . GLU B 1 49 ? -21.016 11.32 -34.125 1 21.91 49 GLU B N 1
ATOM 7735 C CA . GLU B 1 49 ? -20.5 12.68 -34.188 1 21.91 49 GLU B CA 1
ATOM 7736 C C . GLU B 1 49 ? -21.047 13.547 -33.062 1 21.91 49 GLU B C 1
ATOM 7738 O O . GLU B 1 49 ? -22.188 14.008 -33.125 1 21.91 49 GLU B O 1
ATOM 7743 N N . SER B 1 50 ? -21.188 12.938 -31.906 1 23.81 50 SER B N 1
ATOM 7744 C CA . SER B 1 50 ? -21.578 14.195 -31.281 1 23.81 50 SER B CA 1
ATOM 7745 C C . SER B 1 50 ? -20.781 15.367 -31.859 1 23.81 50 SER B C 1
ATOM 7747 O O . SER B 1 50 ? -19.562 15.25 -32.062 1 23.81 50 SER B O 1
ATOM 7749 N N . GLU B 1 51 ? -21.359 15.992 -32.812 1 22.25 51 GLU B N 1
ATOM 7750 C CA . GLU B 1 51 ? -20.906 17.25 -33.406 1 22.25 51 GLU B CA 1
ATOM 7751 C C . GLU B 1 51 ? -19.953 18 -32.469 1 22.25 51 GLU B C 1
ATOM 7753 O O . GLU B 1 51 ? -20.281 18.203 -31.297 1 22.25 51 GLU B O 1
ATOM 7758 N N . ASP B 1 52 ? -18.672 17.75 -32.688 1 24.3 52 ASP B N 1
ATOM 7759 C CA . ASP B 1 52 ? -17.609 18.734 -32.469 1 24.3 52 ASP B CA 1
ATOM 7760 C C . ASP B 1 52 ? -18.172 20.156 -32.562 1 24.3 52 ASP B C 1
ATOM 7762 O O . ASP B 1 52 ? -18.141 20.781 -33.625 1 24.3 52 ASP B O 1
ATOM 7766 N N . THR B 1 53 ? -19.438 20.312 -32.219 1 24.77 53 THR B N 1
ATOM 7767 C CA . THR B 1 53 ? -19.703 21.75 -32.344 1 24.77 53 THR B CA 1
ATOM 7768 C C . THR B 1 53 ? -18.562 22.562 -31.734 1 24.77 53 THR B C 1
ATOM 7770 O O . THR B 1 53 ? -18.156 22.328 -30.594 1 24.77 53 THR B O 1
ATOM 7773 N N . GLY B 1 54 ? -17.469 22.859 -32.531 1 23.91 54 GLY B N 1
ATOM 7774 C CA . GLY B 1 54 ? -16.344 23.766 -32.625 1 23.91 54 GLY B CA 1
ATOM 7775 C C . GLY B 1 54 ? -16.406 24.891 -31.578 1 23.91 54 GLY B C 1
ATOM 7776 O O . GLY B 1 54 ? -15.617 25.828 -31.625 1 23.91 54 GLY B O 1
ATOM 7777 N N . ASP B 1 55 ? -17.578 25.234 -31.328 1 25.75 55 ASP B N 1
ATOM 7778 C CA . ASP B 1 55 ? -17.453 26.531 -30.672 1 25.75 55 ASP B CA 1
ATOM 7779 C C . ASP B 1 55 ? -16.656 26.422 -29.375 1 25.75 55 ASP B C 1
ATOM 7781 O O . ASP B 1 55 ? -16.562 25.344 -28.797 1 25.75 55 ASP B O 1
ATOM 7785 N N . GLY B 1 56 ? -15.914 27.391 -28.953 1 25.75 56 GLY B N 1
ATOM 7786 C CA . GLY B 1 56 ? -15 27.75 -27.875 1 25.75 56 GLY B CA 1
ATOM 7787 C C . GLY B 1 56 ? -15.344 27.078 -26.562 1 25.75 56 GLY B C 1
ATOM 7788 O O . GLY B 1 56 ? -16.469 26.641 -26.359 1 25.75 56 GLY B O 1
ATOM 7789 N N . VAL B 1 57 ? -14.328 26.5 -25.938 1 31.59 57 VAL B N 1
ATOM 7790 C CA . VAL B 1 57 ? -14.492 26.047 -24.562 1 31.59 57 VAL B CA 1
ATOM 7791 C C . VAL B 1 57 ? -15.758 26.656 -23.953 1 31.59 57 VAL B C 1
ATOM 7793 O O . VAL B 1 57 ? -16.453 26 -23.172 1 31.59 57 VAL B O 1
ATOM 7796 N N . MET B 1 58 ? -15.992 27.891 -24.312 1 32.66 58 MET B N 1
ATOM 7797 C CA . MET B 1 58 ? -17.109 28.734 -23.859 1 32.66 58 MET B CA 1
ATOM 7798 C C . MET B 1 58 ? -18.422 28.234 -24.438 1 32.66 58 MET B C 1
ATOM 7800 O O . MET B 1 58 ? -19.484 28.422 -23.844 1 32.66 58 MET B O 1
ATOM 7804 N N . SER B 1 59 ? -18.438 27.781 -25.625 1 32.16 59 SER B N 1
ATOM 7805 C CA . SER B 1 59 ? -19.641 27.297 -26.297 1 32.16 59 SER B CA 1
ATOM 7806 C C . SER B 1 59 ? -20.094 25.953 -25.719 1 32.16 59 SER B C 1
ATOM 7808 O O . SER B 1 59 ? -21.281 25.703 -25.578 1 32.16 59 SER B O 1
ATOM 7810 N N . ASP B 1 60 ? -19.219 25.141 -25.484 1 35.19 60 ASP B N 1
ATOM 7811 C CA . ASP B 1 60 ? -19.578 23.859 -24.875 1 35.19 60 ASP B CA 1
ATOM 7812 C C . ASP B 1 60 ? -19.984 24.047 -23.422 1 35.19 60 ASP B C 1
ATOM 7814 O O . ASP B 1 60 ? -20.859 23.328 -22.906 1 35.19 60 ASP B O 1
ATOM 7818 N N . ILE B 1 61 ? -19.328 24.828 -22.703 1 37 61 ILE B N 1
ATOM 7819 C CA . ILE B 1 61 ? -19.828 25.297 -21.422 1 37 61 ILE B CA 1
ATOM 7820 C C . ILE B 1 61 ? -21.109 26.094 -21.625 1 37 61 ILE B C 1
ATOM 7822 O O . ILE B 1 61 ? -21.984 26.141 -20.75 1 37 61 ILE B O 1
ATOM 7826 N N . HIS B 1 62 ? -21.266 26.781 -22.75 1 32.06 62 HIS B N 1
ATOM 7827 C CA . HIS B 1 62 ? -22.453 27.594 -23.047 1 32.06 62 HIS B CA 1
ATOM 7828 C C . HIS B 1 62 ? -23.703 26.719 -23.156 1 32.06 62 HIS B C 1
ATOM 7830 O O . HIS B 1 62 ? -24.812 27.188 -22.891 1 32.06 62 HIS B O 1
ATOM 7836 N N . ASP B 1 63 ? -23.5 25.625 -23.891 1 32.12 63 ASP B N 1
ATOM 7837 C CA . ASP B 1 63 ? -24.734 24.859 -24.031 1 32.12 63 ASP B CA 1
ATOM 7838 C C . ASP B 1 63 ? -25.141 24.234 -22.688 1 32.12 63 ASP B C 1
ATOM 7840 O O . ASP B 1 63 ? -26.094 23.438 -22.625 1 32.12 63 ASP B O 1
ATOM 7844 N N . ILE B 1 64 ? -24.375 24.109 -21.828 1 34.09 64 ILE B N 1
ATOM 7845 C CA . ILE B 1 64 ? -24.906 23.766 -20.516 1 34.09 64 ILE B CA 1
ATOM 7846 C C . ILE B 1 64 ? -25.906 24.844 -20.078 1 34.09 64 ILE B C 1
ATOM 7848 O O . ILE B 1 64 ? -25.516 25.875 -19.531 1 34.09 64 ILE B O 1
ATOM 7852 N N . ASN B 1 65 ? -26.781 25.328 -20.953 1 28.42 65 ASN B N 1
ATOM 7853 C CA . ASN B 1 65 ? -27.938 26.141 -20.562 1 28.42 65 ASN B CA 1
ATOM 7854 C C . ASN B 1 65 ? -28.5 25.719 -19.219 1 28.42 65 ASN B C 1
ATOM 7856 O O . ASN B 1 65 ? -28.594 24.516 -18.922 1 28.42 65 ASN B O 1
ATOM 7860 N N . GLU B 1 66 ? -28.594 26.734 -18.359 1 32.78 66 GLU B N 1
ATOM 7861 C CA . GLU B 1 66 ? -29.203 26.797 -17.031 1 32.78 66 GLU B CA 1
ATOM 7862 C C . GLU B 1 66 ? -30.359 25.828 -16.891 1 32.78 66 GLU B C 1
ATOM 7864 O O . GLU B 1 66 ? -30.484 25.125 -15.891 1 32.78 66 GLU B O 1
ATOM 7869 N N . ALA B 1 67 ? -31.344 25.969 -17.812 1 30.73 67 ALA B N 1
ATOM 7870 C CA . ALA B 1 67 ? -32.688 25.391 -17.812 1 30.73 67 ALA B CA 1
ATOM 7871 C C . ALA B 1 67 ? -32.656 23.891 -18.047 1 30.73 67 ALA B C 1
ATOM 7873 O O . ALA B 1 67 ? -33.438 23.125 -17.453 1 30.73 67 ALA B O 1
ATOM 7874 N N . SER B 1 68 ? -31.75 23.469 -18.891 1 32.44 68 SER B N 1
ATOM 7875 C CA . SER B 1 68 ? -31.781 22.078 -19.312 1 32.44 68 SER B CA 1
ATOM 7876 C C . SER B 1 68 ? -31.125 21.156 -18.281 1 32.44 68 SER B C 1
ATOM 7878 O O . SER B 1 68 ? -31.531 20.016 -18.109 1 32.44 68 SER B O 1
ATOM 7880 N N . PHE B 1 69 ? -30 21.547 -17.781 1 33.16 69 PHE B N 1
ATOM 7881 C CA . PHE B 1 69 ? -29.453 20.75 -16.688 1 33.16 69 PHE B CA 1
ATOM 7882 C C . PHE B 1 69 ? -30.422 20.672 -15.531 1 33.16 69 PHE B C 1
ATOM 7884 O O . PHE B 1 69 ? -30.609 19.609 -14.938 1 33.16 69 PHE B O 1
ATOM 7891 N N . LEU B 1 70 ? -30.953 21.844 -15.117 1 34.88 70 LEU B N 1
ATOM 7892 C CA . LEU B 1 70 ? -31.984 21.859 -14.086 1 34.88 70 LEU B CA 1
ATOM 7893 C C . LEU B 1 70 ? -33.219 21.062 -14.516 1 34.88 70 LEU B C 1
ATOM 7895 O O . LEU B 1 70 ? -33.844 20.391 -13.695 1 34.88 70 LEU B O 1
ATOM 7899 N N . GLN B 1 71 ? -33.594 21.234 -15.758 1 33.66 71 GLN B N 1
ATOM 7900 C CA . GLN B 1 71 ? -34.812 20.578 -16.219 1 33.66 71 GLN B CA 1
ATOM 7901 C C . GLN B 1 71 ? -34.625 19.062 -16.312 1 33.66 71 GLN B C 1
ATOM 7903 O O . GLN B 1 71 ? -35.531 18.297 -15.961 1 33.66 71 GLN B O 1
ATOM 7908 N N . GLU B 1 72 ? -33.594 18.641 -16.906 1 35.22 72 GLU B N 1
ATOM 7909 C CA . GLU B 1 72 ? -33.406 17.203 -17.078 1 35.22 72 GLU B CA 1
ATOM 7910 C C . GLU B 1 72 ? -33.156 16.516 -15.734 1 35.22 72 GLU B C 1
ATOM 7912 O O . GLU B 1 72 ? -33.625 15.398 -15.5 1 35.22 72 GLU B O 1
ATOM 7917 N N . THR B 1 73 ? -32.438 17.062 -14.906 1 37.56 73 THR B N 1
ATOM 7918 C CA . THR B 1 73 ? -32.281 16.562 -13.555 1 37.56 73 THR B CA 1
ATOM 7919 C C . THR B 1 73 ? -33.594 16.625 -12.797 1 37.56 73 THR B C 1
ATOM 7921 O O . THR B 1 73 ? -33.844 15.852 -11.875 1 37.56 73 THR B O 1
ATOM 7924 N N . HIS B 1 74 ? -34.375 17.625 -13.094 1 38 74 HIS B N 1
ATOM 7925 C CA . HIS B 1 74 ? -35.688 17.719 -12.461 1 38 74 HIS B CA 1
ATOM 7926 C C . HIS B 1 74 ? -36.594 16.531 -12.852 1 38 74 HIS B C 1
ATOM 7928 O O . HIS B 1 74 ? -37.312 16 -12.016 1 38 74 HIS B O 1
ATOM 7934 N N . ASN B 1 75 ? -36.656 16.297 -14.125 1 37.56 75 ASN B N 1
ATOM 7935 C CA . ASN B 1 75 ? -37.594 15.219 -14.508 1 37.56 75 ASN B CA 1
ATOM 7936 C C . ASN B 1 75 ? -37.125 13.867 -13.984 1 37.56 75 ASN B C 1
ATOM 7938 O O . ASN B 1 75 ? -37.938 13.047 -13.57 1 37.56 75 ASN B O 1
ATOM 7942 N N . LEU B 1 76 ? -35.938 13.484 -14.195 1 37.19 76 LEU B N 1
ATOM 7943 C CA . LEU B 1 76 ? -35.469 12.195 -13.688 1 37.19 76 LEU B CA 1
ATOM 7944 C C . LEU B 1 76 ? -35.5 12.172 -12.164 1 37.19 76 LEU B C 1
ATOM 7946 O O . LEU B 1 76 ? -35.75 11.125 -11.562 1 37.19 76 LEU B O 1
ATOM 7950 N N . ARG B 1 77 ? -35.281 13.281 -11.562 1 41.16 77 ARG B N 1
ATOM 7951 C CA . ARG B 1 77 ? -35.375 13.445 -10.117 1 41.16 77 ARG B CA 1
ATOM 7952 C C . ARG B 1 77 ? -36.812 13.109 -9.648 1 41.16 77 ARG B C 1
ATOM 7954 O O . ARG B 1 77 ? -36.969 12.516 -8.578 1 41.16 77 ARG B O 1
ATOM 7961 N N . GLU B 1 78 ? -37.719 13.617 -10.367 1 43.38 78 GLU B N 1
ATOM 7962 C CA . GLU B 1 78 ? -39.094 13.375 -9.859 1 43.38 78 GLU B CA 1
ATOM 7963 C C . GLU B 1 78 ? -39.375 11.883 -9.734 1 43.38 78 GLU B C 1
ATOM 7965 O O . GLU B 1 78 ? -40.031 11.445 -8.781 1 43.38 78 GLU B O 1
ATOM 7970 N N . VAL B 1 79 ? -38.938 11.172 -10.703 1 39.88 79 VAL B N 1
ATOM 7971 C CA . VAL B 1 79 ? -39.312 9.758 -10.656 1 39.88 79 VAL B CA 1
ATOM 7972 C C . VAL B 1 79 ? -38.469 9.039 -9.609 1 39.88 79 VAL B C 1
ATOM 7974 O O . VAL B 1 79 ? -38.969 8.25 -8.82 1 39.88 79 VAL B O 1
ATOM 7977 N N . ILE B 1 80 ? -37.156 9.203 -9.625 1 44.97 80 ILE B N 1
ATOM 7978 C CA . ILE B 1 80 ? -36.281 8.453 -8.719 1 44.97 80 ILE B CA 1
ATOM 7979 C C . ILE B 1 80 ? -36.406 9.023 -7.305 1 44.97 80 ILE B C 1
ATOM 7981 O O . ILE B 1 80 ? -36.375 8.273 -6.32 1 44.97 80 ILE B O 1
ATOM 7985 N N . ASP B 1 81 ? -36.625 10.398 -7.242 1 47.47 81 ASP B N 1
ATOM 7986 C CA . ASP B 1 81 ? -36.625 11.109 -5.969 1 47.47 81 ASP B CA 1
ATOM 7987 C C . ASP B 1 81 ? -37.812 10.68 -5.105 1 47.47 81 ASP B C 1
ATOM 7989 O O . ASP B 1 81 ? -37.75 10.695 -3.875 1 47.47 81 ASP B O 1
ATOM 7993 N N . HIS B 1 82 ? -38.969 10.281 -5.824 1 47.78 82 HIS B N 1
ATOM 7994 C CA . HIS B 1 82 ? -40.156 10.031 -4.988 1 47.78 82 HIS B CA 1
ATOM 7995 C C . HIS B 1 82 ? -40.5 8.547 -4.969 1 47.78 82 HIS B C 1
ATOM 7997 O O . HIS B 1 82 ? -41.5 8.156 -4.379 1 47.78 82 HIS B O 1
ATOM 8003 N N . SER B 1 83 ? -39.562 7.777 -5.66 1 50.72 83 SER B N 1
ATOM 8004 C CA . SER B 1 83 ? -39.969 6.371 -5.613 1 50.72 83 SER B CA 1
ATOM 8005 C C . SER B 1 83 ? -39.469 5.703 -4.336 1 50.72 83 SER B C 1
ATOM 8007 O O . SER B 1 83 ? -38.25 5.727 -4.043 1 50.72 83 SER B O 1
ATOM 8009 N N . PRO B 1 84 ? -40.406 5.32 -3.477 1 48.81 84 PRO B N 1
ATOM 8010 C CA . PRO B 1 84 ? -40 4.645 -2.242 1 48.81 84 PRO B CA 1
ATOM 8011 C C . PRO B 1 84 ? -39.156 3.395 -2.504 1 48.81 84 PRO B C 1
ATOM 8013 O O . PRO B 1 84 ? -39.375 2.715 -3.514 1 48.81 84 PRO B O 1
ATOM 8016 N N . LEU B 1 85 ? -37.969 3.252 -1.959 1 51.06 85 LEU B N 1
ATOM 8017 C CA . LEU B 1 85 ? -37.156 2.051 -2.064 1 51.06 85 LEU B CA 1
ATOM 8018 C C . LEU B 1 85 ? -38 0.795 -1.958 1 51.06 85 LEU B C 1
ATOM 8020 O O . LEU B 1 85 ? -37.75 -0.207 -2.625 1 51.06 85 LEU B O 1
ATOM 8024 N N . LEU B 1 86 ? -39 0.81 -0.958 1 52.22 86 LEU B N 1
ATOM 8025 C CA . LEU B 1 86 ? -39.969 -0.258 -0.758 1 52.22 86 LEU B CA 1
ATOM 8026 C C . LEU B 1 86 ? -41.406 0.277 -0.865 1 52.22 86 LEU B C 1
ATOM 8028 O O . LEU B 1 86 ? -41.656 1.441 -0.546 1 52.22 86 LEU B O 1
ATOM 8032 N N . HIS B 1 87 ? -42.281 -0.192 -1.755 1 46.94 87 HIS B N 1
ATOM 8033 C CA . HIS B 1 87 ? -43.688 0.228 -1.84 1 46.94 87 HIS B CA 1
ATOM 8034 C C . HIS B 1 87 ? -44.25 0.602 -0.467 1 46.94 87 HIS B C 1
ATOM 8036 O O . HIS B 1 87 ? -45.031 1.524 -0.347 1 46.94 87 HIS B O 1
ATOM 8042 N N . SER B 1 88 ? -44.344 -0.198 0.378 1 44.97 88 SER B N 1
ATOM 8043 C CA . SER B 1 88 ? -45.125 0.102 1.564 1 44.97 88 SER B CA 1
ATOM 8044 C C . SER B 1 88 ? -44.312 0.911 2.578 1 44.97 88 SER B C 1
ATOM 8046 O O . SER B 1 88 ? -44.781 1.952 3.053 1 44.97 88 SER B O 1
ATOM 8048 N N . SER B 1 89 ? -43.469 0.251 3.453 1 43.97 89 SER B N 1
ATOM 8049 C CA . SER B 1 89 ? -43.094 0.655 4.797 1 43.97 89 SER B CA 1
ATOM 8050 C C . SER B 1 89 ? -41.75 1.42 4.773 1 43.97 89 SER B C 1
ATOM 8052 O O . SER B 1 89 ? -41.25 1.811 5.824 1 43.97 89 SER B O 1
ATOM 8054 N N . LEU B 1 90 ? -40.938 1.405 3.756 1 54.25 90 LEU B N 1
ATOM 8055 C CA . LEU B 1 90 ? -39.625 1.99 4.031 1 54.25 90 LEU B CA 1
ATOM 8056 C C . LEU B 1 90 ? -39.625 3.496 3.795 1 54.25 90 LEU B C 1
ATOM 8058 O O . LEU B 1 90 ? -40.25 3.971 2.834 1 54.25 90 LEU B O 1
ATOM 8062 N N . THR B 1 91 ? -39.469 4.34 4.828 1 59.03 91 THR B N 1
ATOM 8063 C CA . THR B 1 91 ? -39.438 5.797 4.902 1 59.03 91 THR B CA 1
ATOM 8064 C C . THR B 1 91 ? -38.375 6.355 3.969 1 59.03 91 THR B C 1
ATOM 8066 O O . THR B 1 91 ? -38.438 7.52 3.566 1 59.03 91 THR B O 1
ATOM 8069 N N . CYS B 1 92 ? -37.469 5.48 3.5 1 70.81 92 CYS B N 1
ATOM 8070 C CA . CYS B 1 92 ? -36.375 6.098 2.73 1 70.81 92 CYS B CA 1
ATOM 8071 C C . CYS B 1 92 ? -36.594 5.887 1.236 1 70.81 92 CYS B C 1
ATOM 8073 O O . CYS B 1 92 ? -37.062 4.828 0.814 1 70.81 92 CYS B O 1
ATOM 8075 N N . THR B 1 93 ? -36.562 6.906 0.452 1 75.94 93 THR B N 1
ATOM 8076 C CA . THR B 1 93 ? -36.688 6.848 -1 1 75.94 93 THR B CA 1
ATOM 8077 C C . THR B 1 93 ? -35.469 6.203 -1.623 1 75.94 93 THR B C 1
ATOM 8079 O O . THR B 1 93 ? -34.438 6.039 -0.955 1 75.94 93 THR B O 1
ATOM 8082 N N . LEU B 1 94 ? -35.594 5.711 -2.812 1 81.5 94 LEU B N 1
ATOM 8083 C CA . LEU B 1 94 ? -34.469 5.152 -3.545 1 81.5 94 LEU B CA 1
ATOM 8084 C C . LEU B 1 94 ? -33.344 6.176 -3.668 1 81.5 94 LEU B C 1
ATOM 8086 O O . LEU B 1 94 ? -32.156 5.832 -3.52 1 81.5 94 LEU B O 1
ATOM 8090 N N . PHE B 1 95 ? -33.719 7.445 -3.898 1 81.69 95 PHE B N 1
ATOM 8091 C CA . PHE B 1 95 ? -32.75 8.523 -4.027 1 81.69 95 PHE B CA 1
ATOM 8092 C C . PHE B 1 95 ? -31.938 8.688 -2.746 1 81.69 95 PHE B C 1
ATOM 8094 O O . PHE B 1 95 ? -30.703 8.719 -2.779 1 81.69 95 PHE B O 1
ATOM 8101 N N . GLU B 1 96 ? -32.656 8.727 -1.703 1 82.06 96 GLU B N 1
ATOM 8102 C CA . GLU B 1 96 ? -31.984 8.898 -0.412 1 82.06 96 GLU B CA 1
ATOM 8103 C C . GLU B 1 96 ? -31.062 7.719 -0.099 1 82.06 96 GLU B C 1
ATOM 8105 O O . GLU B 1 96 ? -29.953 7.906 0.416 1 82.06 96 GLU B O 1
ATOM 8110 N N . THR B 1 97 ? -31.547 6.531 -0.474 1 85.44 97 THR B N 1
ATOM 8111 C CA . THR B 1 97 ? -30.766 5.328 -0.234 1 85.44 97 THR B CA 1
ATOM 8112 C C . THR B 1 97 ? -29.484 5.352 -1.051 1 85.44 97 THR B C 1
ATOM 8114 O O . THR B 1 97 ? -28.406 5.062 -0.529 1 85.44 97 THR B O 1
ATOM 8117 N N . LEU B 1 98 ? -29.578 5.781 -2.279 1 88 98 LEU B N 1
ATOM 8118 C CA . LEU B 1 98 ? -28.406 5.801 -3.148 1 88 98 LEU B CA 1
ATOM 8119 C C . LEU B 1 98 ? -27.422 6.879 -2.713 1 88 98 LEU B C 1
ATOM 8121 O O . LEU B 1 98 ? -26.203 6.703 -2.824 1 88 98 LEU B O 1
ATOM 8125 N N . VAL B 1 99 ? -27.922 7.98 -2.203 1 88.06 99 VAL B N 1
ATOM 8126 C CA . VAL B 1 99 ? -27.047 9.039 -1.707 1 88.06 99 VAL B CA 1
ATOM 8127 C C . VAL B 1 99 ? -26.234 8.523 -0.522 1 88.06 99 VAL B C 1
ATOM 8129 O O . VAL B 1 99 ? -25.016 8.711 -0.466 1 88.06 99 VAL B O 1
ATOM 8132 N N . HIS B 1 100 ? -26.906 7.797 0.334 1 87.81 100 HIS B N 1
ATOM 8133 C CA . HIS B 1 100 ? -26.219 7.281 1.511 1 87.81 100 HIS B CA 1
ATOM 8134 C C . HIS B 1 100 ? -25.188 6.219 1.128 1 87.81 100 HIS B C 1
ATOM 8136 O O . HIS B 1 100 ? -24.078 6.203 1.657 1 87.81 100 HIS B O 1
ATOM 8142 N N . LEU B 1 101 ? -25.578 5.371 0.218 1 91.56 101 LEU B N 1
ATOM 8143 C CA . LEU B 1 101 ? -24.688 4.273 -0.174 1 91.56 101 LEU B CA 1
ATOM 8144 C C . LEU B 1 101 ? -23.5 4.797 -0.96 1 91.56 101 LEU B C 1
ATOM 8146 O O . LEU B 1 101 ? -22.359 4.34 -0.756 1 91.56 101 LEU B O 1
ATOM 8150 N N . PHE B 1 102 ? -23.703 5.762 -1.844 1 91.56 102 PHE B N 1
ATOM 8151 C CA . PHE B 1 102 ? -22.594 6.293 -2.625 1 91.56 102 PHE B CA 1
ATOM 8152 C C . PHE B 1 102 ? -21.703 7.191 -1.769 1 91.56 102 PHE B C 1
ATOM 8154 O O . PHE B 1 102 ? -20.5 7.301 -2.014 1 91.56 102 PHE B O 1
ATOM 8161 N N . ASP B 1 103 ? -22.297 7.895 -0.828 1 88.5 103 ASP B N 1
ATOM 8162 C CA . ASP B 1 103 ? -21.484 8.641 0.129 1 88.5 103 ASP B CA 1
ATOM 8163 C C . ASP B 1 103 ? -20.547 7.715 0.897 1 88.5 103 ASP B C 1
ATOM 8165 O O . ASP B 1 103 ? -19.375 8.023 1.075 1 88.5 103 ASP B O 1
ATOM 8169 N N . TRP B 1 104 ? -21.156 6.602 1.314 1 89.44 104 TRP B N 1
ATOM 8170 C CA . TRP B 1 104 ? -20.391 5.562 1.988 1 89.44 104 TRP B CA 1
ATOM 8171 C C . TRP B 1 104 ? -19.281 5.035 1.08 1 89.44 104 TRP B C 1
ATOM 8173 O O . TRP B 1 104 ? -18.125 4.926 1.498 1 89.44 104 TRP B O 1
ATOM 8183 N N . PHE B 1 105 ? -19.516 4.801 -0.136 1 89.25 105 PHE B N 1
ATOM 8184 C CA . PHE B 1 105 ? -18.578 4.27 -1.121 1 89.25 105 PHE B CA 1
ATOM 8185 C C . PHE B 1 105 ? -17.469 5.266 -1.398 1 89.25 105 PHE B C 1
ATOM 8187 O O . PHE B 1 105 ? -16.281 4.895 -1.42 1 89.25 105 PHE B O 1
ATOM 8194 N N . SER B 1 106 ? -17.797 6.473 -1.648 1 85.94 106 SER B N 1
ATOM 8195 C CA . SER B 1 106 ? -16.828 7.477 -2.057 1 85.94 106 SER B CA 1
ATOM 8196 C C . SER B 1 106 ? -15.992 7.957 -0.872 1 85.94 106 SER B C 1
ATOM 8198 O O . SER B 1 106 ? -14.867 8.422 -1.045 1 85.94 106 SER B O 1
ATOM 8200 N N . SER B 1 107 ? -16.531 7.84 0.31 1 80.25 107 SER B N 1
ATOM 8201 C CA . SER B 1 107 ? -15.844 8.352 1.49 1 80.25 107 SER B CA 1
ATOM 8202 C C . SER B 1 107 ? -14.859 7.324 2.043 1 80.25 107 SER B C 1
ATOM 8204 O O . SER B 1 107 ? -13.922 7.68 2.758 1 80.25 107 SER B O 1
ATOM 8206 N N . HIS B 1 108 ? -15.125 6.102 1.73 1 77.25 108 HIS B N 1
ATOM 8207 C CA . HIS B 1 108 ? -14.242 5.062 2.254 1 77.25 108 HIS B CA 1
ATOM 8208 C C . HIS B 1 108 ? -13.398 4.445 1.145 1 77.25 108 HIS B C 1
ATOM 8210 O O . HIS B 1 108 ? -13.875 3.586 0.4 1 77.25 108 HIS B O 1
ATOM 8216 N N . PRO B 1 109 ? -12.125 4.93 1.06 1 64.38 109 PRO B N 1
ATOM 8217 C CA . PRO B 1 109 ? -11.258 4.574 -0.065 1 64.38 109 PRO B CA 1
ATOM 8218 C C . PRO B 1 109 ? -11.039 3.068 -0.189 1 64.38 109 PRO B C 1
ATOM 8220 O O . PRO B 1 109 ? -10.656 2.582 -1.256 1 64.38 109 PRO B O 1
ATOM 8223 N N . SER B 1 110 ? -11.359 2.381 0.761 1 63.53 110 SER B N 1
ATOM 8224 C CA . SER B 1 110 ? -11 0.967 0.742 1 63.53 110 SER B CA 1
ATOM 8225 C C . SER B 1 110 ? -12.07 0.132 0.05 1 63.53 110 SER B C 1
ATOM 8227 O O . SER B 1 110 ? -11.828 -1.018 -0.323 1 63.53 110 SER B O 1
ATOM 8229 N N . ILE B 1 111 ? -13.203 0.812 -0.312 1 78.44 111 ILE B N 1
ATOM 8230 C CA . ILE B 1 111 ? -14.297 -0.011 -0.824 1 78.44 111 ILE B CA 1
ATOM 8231 C C . ILE B 1 111 ? -14.188 -0.12 -2.344 1 78.44 111 ILE B C 1
ATOM 8233 O O . ILE B 1 111 ? -14.227 0.89 -3.049 1 78.44 111 ILE B O 1
ATOM 8237 N N . SER B 1 112 ? -14.07 -1.28 -2.881 1 75.44 112 SER B N 1
ATOM 8238 C CA . SER B 1 112 ? -13.992 -1.521 -4.316 1 75.44 112 SER B CA 1
ATOM 8239 C C . SER B 1 112 ? -15.375 -1.543 -4.957 1 75.44 112 SER B C 1
ATOM 8241 O O . SER B 1 112 ? -16.391 -1.643 -4.258 1 75.44 112 SER B O 1
ATOM 8243 N N . LYS B 1 113 ? -15.438 -1.428 -6.305 1 81.88 113 LYS B N 1
ATOM 8244 C CA . LYS B 1 113 ? -16.703 -1.526 -7.027 1 81.88 113 LYS B CA 1
ATOM 8245 C C . LYS B 1 113 ? -17.344 -2.895 -6.824 1 81.88 113 LYS B C 1
ATOM 8247 O O . LYS B 1 113 ? -18.578 -3 -6.715 1 81.88 113 LYS B O 1
ATOM 8252 N N . GLU B 1 114 ? -16.469 -3.822 -6.727 1 78 114 GLU B N 1
ATOM 8253 C CA . GLU B 1 114 ? -16.969 -5.176 -6.516 1 78 114 GLU B CA 1
ATOM 8254 C C . GLU B 1 114 ? -17.594 -5.32 -5.133 1 78 114 GLU B C 1
ATOM 8256 O O . GLU B 1 114 ? -18.656 -5.93 -4.992 1 78 114 GLU B O 1
ATOM 8261 N N . ALA B 1 115 ? -16.922 -4.789 -4.109 1 83.19 115 ALA B N 1
ATOM 8262 C CA . ALA B 1 115 ? -17.469 -4.836 -2.754 1 83.19 115 ALA B CA 1
ATOM 8263 C C . ALA B 1 115 ? -18.781 -4.082 -2.664 1 83.19 115 ALA B C 1
ATOM 8265 O O . ALA B 1 115 ? -19.719 -4.535 -1.999 1 83.19 115 ALA B O 1
ATOM 8266 N N . PHE B 1 116 ? -18.859 -2.973 -3.352 1 89.69 116 PHE B N 1
ATOM 8267 C CA . PHE B 1 116 ? -20.094 -2.191 -3.385 1 89.69 116 PHE B CA 1
ATOM 8268 C C . PHE B 1 116 ? -21.219 -2.973 -4.062 1 89.69 116 PHE B C 1
ATOM 8270 O O . PHE B 1 116 ? -22.344 -3.004 -3.572 1 89.69 116 PHE B O 1
ATOM 8277 N N . THR B 1 117 ? -20.906 -3.607 -5.188 1 87.75 117 THR B N 1
ATOM 8278 C CA . THR B 1 117 ? -21.875 -4.41 -5.93 1 87.75 117 THR B CA 1
ATOM 8279 C C . THR B 1 117 ? -22.391 -5.559 -5.07 1 87.75 117 THR B C 1
ATOM 8281 O O . THR B 1 117 ? -23.594 -5.809 -5.02 1 87.75 117 THR B O 1
ATOM 8284 N N . LYS B 1 118 ? -21.484 -6.184 -4.387 1 86.88 118 LYS B N 1
ATOM 8285 C CA . LYS B 1 118 ? -21.875 -7.305 -3.541 1 86.88 118 LYS B CA 1
ATOM 8286 C C . LYS B 1 118 ? -22.766 -6.84 -2.396 1 86.88 118 LYS B C 1
ATOM 8288 O O . LYS B 1 118 ? -23.703 -7.543 -2.002 1 86.88 118 LYS B O 1
ATOM 8293 N N . ASN B 1 119 ? -22.438 -5.695 -1.845 1 90.94 119 ASN B N 1
ATOM 8294 C CA . ASN B 1 119 ? -23.281 -5.137 -0.792 1 90.94 119 ASN B CA 1
ATOM 8295 C C . ASN B 1 119 ? -24.703 -4.871 -1.288 1 90.94 119 ASN B C 1
ATOM 8297 O O . ASN B 1 119 ? -25.672 -5.172 -0.595 1 90.94 119 ASN B O 1
ATOM 8301 N N . LEU B 1 120 ? -24.828 -4.324 -2.496 1 91.19 120 LEU B N 1
ATOM 8302 C CA . LEU B 1 120 ? -26.125 -4.07 -3.098 1 91.19 120 LEU B CA 1
ATOM 8303 C C . LEU B 1 120 ? -26.891 -5.375 -3.287 1 91.19 120 LEU B C 1
ATOM 8305 O O . LEU B 1 120 ? -28.094 -5.441 -2.994 1 91.19 120 LEU B O 1
ATOM 8309 N N . GLN B 1 121 ? -26.203 -6.395 -3.729 1 87.06 121 GLN B N 1
ATOM 8310 C CA . GLN B 1 121 ? -26.828 -7.688 -3.969 1 87.06 121 GLN B CA 1
ATOM 8311 C C . GLN B 1 121 ? -27.344 -8.305 -2.668 1 87.06 121 GLN B C 1
ATOM 8313 O O . GLN B 1 121 ? -28.438 -8.859 -2.627 1 87.06 121 GLN B O 1
ATOM 8318 N N . ILE B 1 122 ? -26.531 -8.219 -1.635 1 87.88 122 ILE B N 1
ATOM 8319 C CA . ILE B 1 122 ? -26.906 -8.758 -0.33 1 87.88 122 ILE B CA 1
ATOM 8320 C C . ILE B 1 122 ? -28.172 -8.086 0.165 1 87.88 122 ILE B C 1
ATOM 8322 O O . ILE B 1 122 ? -29.141 -8.758 0.518 1 87.88 122 ILE B O 1
ATOM 8326 N N . TRP B 1 123 ? -28.234 -6.82 0.072 1 88.56 123 TRP B N 1
ATOM 8327 C CA . TRP B 1 123 ? -29.375 -6.105 0.616 1 88.56 123 TRP B CA 1
ATOM 8328 C C . TRP B 1 123 ? -30.594 -6.234 -0.306 1 88.56 123 TRP B C 1
ATOM 8330 O O . TRP B 1 123 ? -31.734 -6.266 0.159 1 88.56 123 TRP B O 1
ATOM 8340 N N . HIS B 1 124 ? -30.344 -6.266 -1.604 1 85.5 124 HIS B N 1
ATOM 8341 C CA . HIS B 1 124 ? -31.438 -6.531 -2.525 1 85.5 124 HIS B CA 1
ATOM 8342 C C . HIS B 1 124 ? -32.125 -7.844 -2.182 1 85.5 124 HIS B C 1
ATOM 8344 O O . HIS B 1 124 ? -33.375 -7.938 -2.275 1 85.5 124 HIS B O 1
ATOM 8350 N N . SER B 1 125 ? -31.312 -8.828 -1.761 1 81.88 125 SER B N 1
ATOM 8351 C CA . SER B 1 125 ? -31.844 -10.141 -1.419 1 81.88 125 SER B CA 1
ATOM 8352 C C . SER B 1 125 ? -32.531 -10.117 -0.051 1 81.88 125 SER B C 1
ATOM 8354 O O . SER B 1 125 ? -33.469 -10.891 0.201 1 81.88 125 SER B O 1
ATOM 8356 N N . ILE B 1 126 ? -32.094 -9.297 0.863 1 80.56 126 ILE B N 1
ATOM 8357 C CA . ILE B 1 126 ? -32.625 -9.234 2.219 1 80.56 126 ILE B CA 1
ATOM 8358 C C . ILE B 1 126 ? -33.938 -8.445 2.221 1 80.56 126 ILE B C 1
ATOM 8360 O O . ILE B 1 126 ? -34.875 -8.789 2.949 1 80.56 126 ILE B O 1
ATOM 8364 N N . LEU B 1 127 ? -34 -7.441 1.335 1 80.19 127 LEU B N 1
ATOM 8365 C CA . LEU B 1 127 ? -35.188 -6.609 1.245 1 80.19 127 LEU B CA 1
ATOM 8366 C C . LEU B 1 127 ? -36.344 -7.383 0.606 1 80.19 127 LEU B C 1
ATOM 8368 O O . LEU B 1 127 ? -36.125 -8.367 -0.099 1 80.19 127 LEU B O 1
ATOM 8372 N N . PRO B 1 128 ? -37.562 -6.977 0.991 1 72.12 128 PRO B N 1
ATOM 8373 C CA . PRO B 1 128 ? -38.719 -7.68 0.433 1 72.12 128 PRO B CA 1
ATOM 8374 C C . PRO B 1 128 ? -38.719 -7.688 -1.094 1 72.12 128 PRO B C 1
ATOM 8376 O O . PRO B 1 128 ? -38.156 -6.789 -1.722 1 72.12 128 PRO B O 1
ATOM 8379 N N . GLU B 1 129 ? -39.25 -8.688 -1.623 1 70.19 129 GLU B N 1
ATOM 8380 C CA . GLU B 1 129 ? -39.344 -8.836 -3.074 1 70.19 129 GLU B CA 1
ATOM 8381 C C . GLU B 1 129 ? -40 -7.625 -3.721 1 70.19 129 GLU B C 1
ATOM 8383 O O . GLU B 1 129 ? -40.938 -7.07 -3.184 1 70.19 129 GLU B O 1
ATOM 8388 N N . GLY B 1 130 ? -39.531 -7.102 -4.758 1 68.69 130 GLY B N 1
ATOM 8389 C CA . GLY B 1 130 ? -40.031 -5.945 -5.469 1 68.69 130 GLY B CA 1
ATOM 8390 C C . GLY B 1 130 ? -39.312 -4.66 -5.145 1 68.69 130 GLY B C 1
ATOM 8391 O O . GLY B 1 130 ? -39.719 -3.58 -5.59 1 68.69 130 GLY B O 1
ATOM 8392 N N . ASN B 1 131 ? -38.281 -4.773 -4.285 1 77.12 131 ASN B N 1
ATOM 8393 C CA . ASN B 1 131 ? -37.531 -3.57 -3.967 1 77.12 131 ASN B CA 1
ATOM 8394 C C . ASN B 1 131 ? -36.781 -3.029 -5.191 1 77.12 131 ASN B C 1
ATOM 8396 O O . ASN B 1 131 ? -36.531 -3.77 -6.145 1 77.12 131 ASN B O 1
ATOM 8400 N N . LEU B 1 132 ? -36.562 -1.772 -5.27 1 79.38 132 LEU B N 1
ATOM 8401 C CA . LEU B 1 132 ? -36 -1.106 -6.438 1 79.38 132 LEU B CA 1
ATOM 8402 C C . LEU B 1 132 ? -34.5 -0.941 -6.293 1 79.38 132 LEU B C 1
ATOM 8404 O O . LEU B 1 132 ? -33.875 -0.244 -7.094 1 79.38 132 LEU B O 1
ATOM 8408 N N . LEU B 1 133 ? -33.938 -1.55 -5.281 1 86.06 133 LEU B N 1
ATOM 8409 C CA . LEU B 1 133 ? -32.5 -1.413 -5.082 1 86.06 133 LEU B CA 1
ATOM 8410 C C . LEU B 1 133 ? -31.734 -2.074 -6.219 1 86.06 133 LEU B C 1
ATOM 8412 O O . LEU B 1 133 ? -31.984 -3.238 -6.547 1 86.06 133 LEU B O 1
ATOM 8416 N N . PRO B 1 134 ? -30.844 -1.295 -6.844 1 87 134 PRO B N 1
ATOM 8417 C CA . PRO B 1 134 ? -30.047 -1.9 -7.914 1 87 134 PRO B CA 1
ATOM 8418 C C . PRO B 1 134 ? -29.156 -3.035 -7.418 1 87 134 PRO B C 1
ATOM 8420 O O . PRO B 1 134 ? -28.844 -3.113 -6.227 1 87 134 PRO B O 1
ATOM 8423 N N . THR B 1 135 ? -28.734 -3.883 -8.297 1 86.75 135 THR B N 1
ATOM 8424 C CA . THR B 1 135 ? -27.969 -5.062 -7.902 1 86.75 135 THR B CA 1
ATOM 8425 C C . THR B 1 135 ? -26.516 -4.934 -8.328 1 86.75 135 THR B C 1
ATOM 8427 O O . THR B 1 135 ? -25.719 -5.859 -8.141 1 86.75 135 THR B O 1
ATOM 8430 N N . SER B 1 136 ? -26.219 -3.82 -8.977 1 85.81 136 SER B N 1
ATOM 8431 C CA . SER B 1 136 ? -24.828 -3.615 -9.398 1 85.81 136 SER B CA 1
ATOM 8432 C C . SER B 1 136 ? -24.438 -2.145 -9.312 1 85.81 136 SER B C 1
ATOM 8434 O O . SER B 1 136 ? -25.297 -1.268 -9.273 1 85.81 136 SER B O 1
ATOM 8436 N N . TYR B 1 137 ? -23.125 -1.972 -9.18 1 88.31 137 TYR B N 1
ATOM 8437 C CA . TYR B 1 137 ? -22.609 -0.607 -9.211 1 88.31 137 TYR B CA 1
ATOM 8438 C C . TYR B 1 137 ? -23 0.103 -10.492 1 88.31 137 TYR B C 1
ATOM 8440 O O . TYR B 1 137 ? -23.391 1.272 -10.469 1 88.31 137 TYR B O 1
ATOM 8448 N N . ARG B 1 138 ? -22.969 -0.62 -11.594 1 80.81 138 ARG B N 1
ATOM 8449 C CA . ARG B 1 138 ? -23.281 -0.046 -12.898 1 80.81 138 ARG B CA 1
ATOM 8450 C C . ARG B 1 138 ? -24.734 0.46 -12.938 1 80.81 138 ARG B C 1
ATOM 8452 O O . ARG B 1 138 ? -24.984 1.582 -13.375 1 80.81 138 ARG B O 1
ATOM 8459 N N . ASP B 1 139 ? -25.641 -0.362 -12.453 1 82.31 139 ASP B N 1
ATOM 8460 C CA . ASP B 1 139 ? -27.047 0.017 -12.43 1 82.31 139 ASP B CA 1
ATOM 8461 C C . ASP B 1 139 ? -27.281 1.201 -11.5 1 82.31 139 ASP B C 1
ATOM 8463 O O . ASP B 1 139 ? -28.047 2.109 -11.82 1 82.31 139 ASP B O 1
ATOM 8467 N N . ALA B 1 140 ? -26.625 1.154 -10.375 1 88.94 140 ALA B N 1
ATOM 8468 C CA . ALA B 1 140 ? -26.75 2.256 -9.422 1 88.94 140 ALA B CA 1
ATOM 8469 C C . ALA B 1 140 ? -26.172 3.547 -10 1 88.94 140 ALA B C 1
ATOM 8471 O O . ALA B 1 140 ? -26.781 4.617 -9.859 1 88.94 140 ALA B O 1
ATOM 8472 N N . TYR B 1 141 ? -24.984 3.414 -10.656 1 88.12 141 TYR B N 1
ATOM 8473 C CA . TYR B 1 141 ? -24.312 4.57 -11.234 1 88.12 141 TYR B CA 1
ATOM 8474 C C . TYR B 1 141 ? -25.156 5.18 -12.352 1 88.12 141 TYR B C 1
ATOM 8476 O O . TYR B 1 141 ? -25.203 6.406 -12.5 1 88.12 141 TYR B O 1
ATOM 8484 N N . LYS B 1 142 ? -25.844 4.383 -13.141 1 81.38 142 LYS B N 1
ATOM 8485 C CA . LYS B 1 142 ? -26.703 4.867 -14.211 1 81.38 142 LYS B CA 1
ATOM 8486 C C . LYS B 1 142 ? -27.844 5.727 -13.656 1 81.38 142 LYS B C 1
ATOM 8488 O O . LYS B 1 142 ? -28.25 6.695 -14.297 1 81.38 142 LYS B O 1
ATOM 8493 N N . ILE B 1 143 ? -28.266 5.41 -12.539 1 83.12 143 ILE B N 1
ATOM 8494 C CA . ILE B 1 143 ? -29.375 6.145 -11.914 1 83.12 143 ILE B CA 1
ATOM 8495 C C . ILE B 1 143 ? -28.875 7.52 -11.461 1 83.12 143 ILE B C 1
ATOM 8497 O O . ILE B 1 143 ? -29.594 8.516 -11.602 1 83.12 143 ILE B O 1
ATOM 8501 N N . ILE B 1 144 ? -27.609 7.629 -11 1 86.62 144 ILE B N 1
ATOM 8502 C CA . ILE B 1 144 ? -27.172 8.891 -10.414 1 86.62 144 ILE B CA 1
ATOM 8503 C C . ILE B 1 144 ? -26.438 9.719 -11.453 1 86.62 144 ILE B C 1
ATOM 8505 O O . ILE B 1 144 ? -26.188 10.906 -11.25 1 86.62 144 ILE B O 1
ATOM 8509 N N . LYS B 1 145 ? -26.047 9.148 -12.555 1 84.38 145 LYS B N 1
ATOM 8510 C CA . LYS B 1 145 ? -25.219 9.773 -13.57 1 84.38 145 LYS B CA 1
ATOM 8511 C C . LYS B 1 145 ? -25.781 11.133 -13.984 1 84.38 145 LYS B C 1
ATOM 8513 O O . LYS B 1 145 ? -25.031 12.109 -14.094 1 84.38 145 LYS B O 1
ATOM 8518 N N . PRO B 1 146 ? -27.078 11.281 -14.094 1 79.19 146 PRO B N 1
ATOM 8519 C CA . PRO B 1 146 ? -27.625 12.578 -14.5 1 79.19 146 PRO B CA 1
ATOM 8520 C C . PRO B 1 146 ? -27.438 13.656 -13.438 1 79.19 146 PRO B C 1
ATOM 8522 O O . PRO B 1 146 ? -27.5 14.852 -13.742 1 79.19 146 PRO B O 1
ATOM 8525 N N . TYR B 1 147 ? -27.219 13.281 -12.211 1 82.62 147 TYR B N 1
ATOM 8526 C CA . TYR B 1 147 ? -27.078 14.242 -11.125 1 82.62 147 TYR B CA 1
ATOM 8527 C C . TYR B 1 147 ? -25.625 14.688 -10.977 1 82.62 147 TYR B C 1
ATOM 8529 O O . TYR B 1 147 ? -25.328 15.664 -10.281 1 82.62 147 TYR B O 1
ATOM 8537 N N . LEU B 1 148 ? -24.766 13.984 -11.648 1 88.06 148 LEU B N 1
ATOM 8538 C CA . LEU B 1 148 ? -23.344 14.273 -11.508 1 88.06 148 LEU B CA 1
ATOM 8539 C C . LEU B 1 148 ? -22.938 15.422 -12.422 1 88.06 148 LEU B C 1
ATOM 8541 O O . LEU B 1 148 ? -23.516 15.609 -13.492 1 88.06 148 LEU B O 1
ATOM 8545 N N . ASP B 1 149 ? -21.938 16.219 -11.898 1 85.12 149 ASP B N 1
ATOM 8546 C CA . ASP B 1 149 ? -21.391 17.297 -12.711 1 85.12 149 ASP B CA 1
ATOM 8547 C C . ASP B 1 149 ? -20.75 16.766 -13.992 1 85.12 149 ASP B C 1
ATOM 8549 O O . ASP B 1 149 ? -20.094 15.719 -13.969 1 85.12 149 ASP B O 1
ATOM 8553 N N . PRO B 1 150 ? -21.031 17.438 -15.016 1 84.12 150 PRO B N 1
ATOM 8554 C CA . PRO B 1 150 ? -20.484 16.953 -16.281 1 84.12 150 PRO B CA 1
ATOM 8555 C C . PRO B 1 150 ? -18.953 17.047 -16.328 1 84.12 150 PRO B C 1
ATOM 8557 O O . PRO B 1 150 ? -18.375 18 -15.812 1 84.12 150 PRO B O 1
ATOM 8560 N N . GLU B 1 151 ? -18.375 16.094 -16.875 1 86.88 151 GLU B N 1
ATOM 8561 C CA . GLU B 1 151 ? -16.938 16.016 -17.109 1 86.88 151 GLU B CA 1
ATOM 8562 C C . GLU B 1 151 ? -16.594 16.344 -18.562 1 86.88 151 GLU B C 1
ATOM 8564 O O . GLU B 1 151 ? -17.312 15.945 -19.484 1 86.88 151 GLU B O 1
ATOM 8569 N N . ILE B 1 152 ? -15.578 17.219 -18.734 1 87.06 152 ILE B N 1
ATOM 8570 C CA . ILE B 1 152 ? -15.086 17.516 -20.078 1 87.06 152 ILE B CA 1
ATOM 8571 C C . ILE B 1 152 ? -13.742 16.812 -20.297 1 87.06 152 ILE B C 1
ATOM 8573 O O . ILE B 1 152 ? -12.844 16.922 -19.469 1 87.06 152 ILE B O 1
ATOM 8577 N N . ILE B 1 153 ? -13.664 16.078 -21.391 1 88.12 153 ILE B N 1
ATOM 8578 C CA . ILE B 1 153 ? -12.438 15.359 -21.703 1 88.12 153 ILE B CA 1
ATOM 8579 C C . ILE B 1 153 ? -11.711 16.047 -22.859 1 88.12 153 ILE B C 1
ATOM 8581 O O . ILE B 1 153 ? -12.289 16.234 -23.922 1 88.12 153 ILE B O 1
ATOM 8585 N N . PHE B 1 154 ? -10.508 16.484 -22.578 1 90.81 154 PHE B N 1
ATOM 8586 C CA . PHE B 1 154 ? -9.656 17.062 -23.609 1 90.81 154 PHE B CA 1
ATOM 8587 C C . PHE B 1 154 ? -8.594 16.062 -24.047 1 90.81 154 PHE B C 1
ATOM 8589 O O . PHE B 1 154 ? -8.086 15.289 -23.234 1 90.81 154 PHE B O 1
ATOM 8596 N N . HIS B 1 155 ? -8.398 16.078 -25.391 1 92 155 HIS B N 1
ATOM 8597 C CA . HIS B 1 155 ? -7.23 15.352 -25.875 1 92 155 HIS B CA 1
ATOM 8598 C C . HIS B 1 155 ? -5.953 16.156 -25.656 1 92 155 HIS B C 1
ATOM 8600 O O . HIS B 1 155 ? -5.945 17.375 -25.859 1 92 155 HIS B O 1
ATOM 8606 N N . ALA B 1 156 ? -4.969 15.516 -25.078 1 91 156 ALA B N 1
ATOM 8607 C CA . ALA B 1 156 ? -3.713 16.203 -24.781 1 91 156 ALA B CA 1
ATOM 8608 C C . ALA B 1 156 ? -2.566 15.633 -25.609 1 91 156 ALA B C 1
ATOM 8610 O O . ALA B 1 156 ? -2.529 14.438 -25.891 1 91 156 ALA B O 1
ATOM 8611 N N . CYS B 1 157 ? -1.709 16.547 -26.016 1 92 157 CYS B N 1
ATOM 8612 C CA . CYS B 1 157 ? -0.471 16.125 -26.656 1 92 157 CYS B CA 1
ATOM 8613 C C . CYS B 1 157 ? 0.37 15.273 -25.703 1 92 157 CYS B C 1
ATOM 8615 O O . CYS B 1 157 ? 0.501 15.602 -24.531 1 92 157 CYS B O 1
ATOM 8617 N N . PRO B 1 158 ? 0.929 14.211 -26.234 1 85.88 158 PRO B N 1
ATOM 8618 C CA . PRO B 1 158 ? 1.752 13.367 -25.375 1 85.88 158 PRO B CA 1
ATOM 8619 C C . PRO B 1 158 ? 2.926 14.125 -24.75 1 85.88 158 PRO B C 1
ATOM 8621 O O . PRO B 1 158 ? 3.412 13.742 -23.688 1 85.88 158 PRO B O 1
ATOM 8624 N N . ASN B 1 159 ? 3.332 15.242 -25.328 1 87.69 159 ASN B N 1
ATOM 8625 C CA . ASN B 1 159 ? 4.434 16.047 -24.797 1 87.69 159 ASN B CA 1
ATOM 8626 C C . ASN B 1 159 ? 3.93 17.281 -24.062 1 87.69 159 ASN B C 1
ATOM 8628 O O . ASN B 1 159 ? 4.707 18.172 -23.734 1 87.69 159 ASN B O 1
ATOM 8632 N N . ASP B 1 160 ? 2.648 17.406 -23.859 1 88.62 160 ASP B N 1
ATOM 8633 C CA . ASP B 1 160 ? 2.002 18.453 -23.062 1 88.62 160 ASP B CA 1
ATOM 8634 C C . ASP B 1 160 ? 2.168 19.828 -23.719 1 88.62 160 ASP B C 1
ATOM 8636 O O . ASP B 1 160 ? 2.287 20.828 -23.031 1 88.62 160 ASP B O 1
ATOM 8640 N N . CYS B 1 161 ? 2.25 19.812 -25.016 1 91 161 CYS B N 1
ATOM 8641 C CA . CYS B 1 161 ? 2.406 21.062 -25.75 1 91 161 CYS B CA 1
ATOM 8642 C C . CYS B 1 161 ? 1.088 21.828 -25.812 1 91 161 CYS B C 1
ATOM 8644 O O . CYS B 1 161 ? 1.063 23.047 -25.641 1 91 161 CYS B O 1
ATOM 8646 N N . ILE B 1 162 ? 0.12 21.094 -26.125 1 93.06 162 ILE B N 1
ATOM 8647 C CA . ILE B 1 162 ? -1.174 21.734 -26.297 1 93.06 162 ILE B CA 1
ATOM 8648 C C . ILE B 1 162 ? -2.293 20.781 -25.906 1 93.06 162 ILE B C 1
ATOM 8650 O O . ILE B 1 162 ? -2.074 19.562 -25.812 1 93.06 162 ILE B O 1
ATOM 8654 N N . LEU B 1 163 ? -3.365 21.297 -25.578 1 93.69 163 LEU B N 1
ATOM 8655 C CA . LEU B 1 163 ? -4.625 20.547 -25.594 1 93.69 163 LEU B CA 1
ATOM 8656 C C . LEU B 1 163 ? -5.363 20.766 -26.906 1 93.69 163 LEU B C 1
ATOM 8658 O O . LEU B 1 163 ? -5.387 21.875 -27.438 1 93.69 163 LEU B O 1
ATOM 8662 N N . PHE B 1 164 ? -5.785 19.672 -27.438 1 93.38 164 PHE B N 1
ATOM 8663 C CA . PHE B 1 164 ? -6.457 19.766 -28.734 1 93.38 164 PHE B CA 1
ATOM 8664 C C . PHE B 1 164 ? -7.84 20.406 -28.578 1 93.38 164 PHE B C 1
ATOM 8666 O O . PHE B 1 164 ? -8.859 19.719 -28.688 1 93.38 164 PHE B O 1
ATOM 8673 N N . ARG B 1 165 ? -7.785 21.734 -28.359 1 91.69 165 ARG B N 1
ATOM 8674 C CA . ARG B 1 165 ? -8.992 22.531 -28.156 1 91.69 165 ARG B CA 1
ATOM 8675 C C . ARG B 1 165 ? -8.898 23.859 -28.891 1 91.69 165 ARG B C 1
ATOM 8677 O O . ARG B 1 165 ? -7.824 24.234 -29.375 1 91.69 165 ARG B O 1
ATOM 8684 N N . GLY B 1 166 ? -10.031 24.5 -28.984 1 86 166 GLY B N 1
ATOM 8685 C CA . GLY B 1 166 ? -10.039 25.781 -29.656 1 86 166 GLY B CA 1
ATOM 8686 C C . GLY B 1 166 ? -9.555 25.703 -31.094 1 86 166 GLY B C 1
ATOM 8687 O O . GLY B 1 166 ? -10.094 24.938 -31.891 1 86 166 GLY B O 1
ATOM 8688 N N . LYS B 1 167 ? -8.383 26.391 -31.281 1 83.62 167 LYS B N 1
ATOM 8689 C CA . LYS B 1 167 ? -7.824 26.453 -32.625 1 83.62 167 LYS B CA 1
ATOM 8690 C C . LYS B 1 167 ? -7.23 25.109 -33.031 1 83.62 167 LYS B C 1
ATOM 8692 O O . LYS B 1 167 ? -7.086 24.812 -34.219 1 83.62 167 LYS B O 1
ATOM 8697 N N . TYR B 1 168 ? -7.012 24.281 -32.031 1 91.44 168 TYR B N 1
ATOM 8698 C CA . TYR B 1 168 ? -6.355 23.016 -32.312 1 91.44 168 TYR B CA 1
ATOM 8699 C C . TYR B 1 168 ? -7.355 21.859 -32.25 1 91.44 168 TYR B C 1
ATOM 8701 O O . TYR B 1 168 ? -6.965 20.688 -32.281 1 91.44 168 TYR B O 1
ATOM 8709 N N . LYS B 1 169 ? -8.57 22.078 -32.188 1 88.19 169 LYS B N 1
ATOM 8710 C CA . LYS B 1 169 ? -9.617 21.078 -31.984 1 88.19 169 LYS B CA 1
ATOM 8711 C C . LYS B 1 169 ? -9.602 20.031 -33.094 1 88.19 169 LYS B C 1
ATOM 8713 O O . LYS B 1 169 ? -9.797 18.844 -32.844 1 88.19 169 LYS B O 1
ATOM 8718 N N . GLN B 1 170 ? -9.312 20.438 -34.281 1 88.12 170 GLN B N 1
ATOM 8719 C CA . GLN B 1 170 ? -9.406 19.531 -35.438 1 88.12 170 GLN B CA 1
ATOM 8720 C C . GLN B 1 170 ? -8.023 19.016 -35.844 1 88.12 170 GLN B C 1
ATOM 8722 O O . GLN B 1 170 ? -7.906 18.203 -36.75 1 88.12 170 GLN B O 1
ATOM 8727 N N . SER B 1 171 ? -7.102 19.391 -35.094 1 91.5 171 SER B N 1
ATOM 8728 C CA . SER B 1 171 ? -5.742 18.984 -35.438 1 91.5 171 SER B CA 1
ATOM 8729 C C . SER B 1 171 ? -5.5 17.516 -35.125 1 91.5 171 SER B C 1
ATOM 8731 O O . SER B 1 171 ? -5.922 17.031 -34.062 1 91.5 171 SER B O 1
ATOM 8733 N N . VAL B 1 172 ? -4.902 16.812 -36.031 1 90.88 172 VAL B N 1
ATOM 8734 C CA . VAL B 1 172 ? -4.613 15.391 -35.844 1 90.88 172 VAL B CA 1
ATOM 8735 C C . VAL B 1 172 ? -3.17 15.211 -35.406 1 90.88 172 VAL B C 1
ATOM 8737 O O . VAL B 1 172 ? -2.811 14.164 -34.844 1 90.88 172 VAL B O 1
ATOM 8740 N N . VAL B 1 173 ? -2.445 16.312 -35.594 1 93 173 VAL B N 1
ATOM 8741 C CA . VAL B 1 173 ? -1.05 16.328 -35.156 1 93 173 VAL B CA 1
ATOM 8742 C C . VAL B 1 173 ? -0.767 17.594 -34.344 1 93 173 VAL B C 1
ATOM 8744 O O . VAL B 1 173 ? -1.373 18.641 -34.625 1 93 173 VAL B O 1
ATOM 8747 N N . CYS B 1 174 ? 0.022 17.547 -33.406 1 93.38 174 CYS B N 1
ATOM 8748 C CA . CYS B 1 174 ? 0.396 18.719 -32.625 1 93.38 174 CYS B CA 1
ATOM 8749 C C . CYS B 1 174 ? 1.218 19.688 -33.438 1 93.38 174 CYS B C 1
ATOM 8751 O O . CYS B 1 174 ? 2.246 19.312 -34.031 1 93.38 174 CYS B O 1
ATOM 8753 N N . PRO B 1 175 ? 0.845 20.812 -33.531 1 91.69 175 PRO B N 1
ATOM 8754 C CA . PRO B 1 175 ? 1.566 21.797 -34.344 1 91.69 175 PRO B CA 1
ATOM 8755 C C . PRO B 1 175 ? 2.93 22.156 -33.75 1 91.69 175 PRO B C 1
ATOM 8757 O O . PRO B 1 175 ? 3.799 22.656 -34.469 1 91.69 175 PRO B O 1
ATOM 8760 N N . LYS B 1 176 ? 3.123 21.922 -32.531 1 90.19 176 LYS B N 1
ATOM 8761 C CA . LYS B 1 176 ? 4.375 22.297 -31.906 1 90.19 176 LYS B CA 1
ATOM 8762 C C . LYS B 1 176 ? 5.414 21.188 -32 1 90.19 176 LYS B C 1
ATOM 8764 O O . LYS B 1 176 ? 6.574 21.438 -32.344 1 90.19 176 LYS B O 1
ATOM 8769 N N . CYS B 1 177 ? 5.055 19.875 -31.719 1 91.31 177 CYS B N 1
ATOM 8770 C CA . CYS B 1 177 ? 6.039 18.797 -31.688 1 91.31 177 CYS B CA 1
ATOM 8771 C C . CYS B 1 177 ? 5.754 17.766 -32.781 1 91.31 177 CYS B C 1
ATOM 8773 O O . CYS B 1 177 ? 6.508 16.797 -32.938 1 91.31 177 CYS B O 1
ATOM 8775 N N . ASN B 1 178 ? 4.695 17.797 -33.469 1 89.69 178 ASN B N 1
ATOM 8776 C CA . ASN B 1 178 ? 4.332 16.953 -34.594 1 89.69 178 ASN B CA 1
ATOM 8777 C C . ASN B 1 178 ? 3.99 15.539 -34.156 1 89.69 178 ASN B C 1
ATOM 8779 O O . ASN B 1 178 ? 4.031 14.602 -34.969 1 89.69 178 ASN B O 1
ATOM 8783 N N . GLU B 1 179 ? 3.732 15.398 -32.938 1 89.94 179 GLU B N 1
ATOM 8784 C CA . GLU B 1 179 ? 3.281 14.094 -32.469 1 89.94 179 GLU B CA 1
ATOM 8785 C C . GLU B 1 179 ? 1.818 13.852 -32.812 1 89.94 179 GLU B C 1
ATOM 8787 O O . GLU B 1 179 ? 0.997 14.766 -32.75 1 89.94 179 GLU B O 1
ATOM 8792 N N . PRO B 1 180 ? 1.568 12.594 -33.156 1 91.06 180 PRO B N 1
ATOM 8793 C CA . PRO B 1 180 ? 0.179 12.297 -33.5 1 91.06 180 PRO B CA 1
ATOM 8794 C C . PRO B 1 180 ? -0.762 12.328 -32.312 1 91.06 180 PRO B C 1
ATOM 8796 O O . PRO B 1 180 ? -0.388 11.883 -31.219 1 91.06 180 PRO B O 1
ATOM 8799 N N . ARG B 1 181 ? -1.938 12.844 -32.562 1 91.12 181 ARG B N 1
ATOM 8800 C CA . ARG B 1 181 ? -2.988 12.953 -31.562 1 91.12 181 ARG B CA 1
ATOM 8801 C C . ARG B 1 181 ? -3.551 11.578 -31.203 1 91.12 181 ARG B C 1
ATOM 8803 O O . ARG B 1 181 ? -3.857 11.305 -30.047 1 91.12 181 ARG B O 1
ATOM 8810 N N . PHE B 1 182 ? -3.656 10.664 -32.156 1 87.94 182 PHE B N 1
ATOM 8811 C CA . PHE B 1 182 ? -4.344 9.391 -32 1 87.94 182 PHE B CA 1
ATOM 8812 C C . PHE B 1 182 ? -3.377 8.219 -32.156 1 87.94 182 PHE B C 1
ATOM 8814 O O . PHE B 1 182 ? -2.387 8.328 -32.875 1 87.94 182 PHE B O 1
ATOM 8821 N N . LYS B 1 183 ? -3.568 7.18 -31.234 1 76.06 183 LYS B N 1
ATOM 8822 C CA . LYS B 1 183 ? -2.939 5.883 -31.484 1 76.06 183 LYS B CA 1
ATOM 8823 C C . LYS B 1 183 ? -3.695 5.105 -32.562 1 76.06 183 LYS B C 1
ATOM 8825 O O . LYS B 1 183 ? -4.566 5.656 -33.219 1 76.06 183 LYS B O 1
ATOM 8830 N N . ALA B 1 184 ? -3.346 3.629 -32.531 1 65.69 184 ALA B N 1
ATOM 8831 C CA . ALA B 1 184 ? -4.062 2.791 -33.5 1 65.69 184 ALA B CA 1
ATOM 8832 C C . ALA B 1 184 ? -5.559 2.779 -33.188 1 65.69 184 ALA B C 1
ATOM 8834 O O . ALA B 1 184 ? -5.969 2.691 -32.031 1 65.69 184 ALA B O 1
ATOM 8835 N N . GLY B 1 185 ? -6.531 3.076 -34.125 1 62.47 185 GLY B N 1
ATOM 8836 C CA . GLY B 1 185 ? -7.977 2.99 -34 1 62.47 185 GLY B CA 1
ATOM 8837 C C . GLY B 1 185 ? -8.609 4.285 -33.531 1 62.47 185 GLY B C 1
ATOM 8838 O O . GLY B 1 185 ? -9.68 4.273 -32.938 1 62.47 185 GLY B O 1
ATOM 8839 N N . LYS B 1 186 ? -8.023 5.492 -33.594 1 73.06 186 LYS B N 1
ATOM 8840 C CA . LYS B 1 186 ? -8.555 6.812 -33.25 1 73.06 186 LYS B CA 1
ATOM 8841 C C . LYS B 1 186 ? -8.672 6.984 -31.75 1 73.06 186 LYS B C 1
ATOM 8843 O O . LYS B 1 186 ? -9.586 7.652 -31.266 1 73.06 186 LYS B O 1
ATOM 8848 N N . ILE B 1 187 ? -7.902 6.234 -31 1 76.25 187 ILE B N 1
ATOM 8849 C CA . ILE B 1 187 ? -7.863 6.391 -29.547 1 76.25 187 ILE B CA 1
ATOM 8850 C C . ILE B 1 187 ? -6.828 7.445 -29.172 1 76.25 187 ILE B C 1
ATOM 8852 O O . ILE B 1 187 ? -5.668 7.363 -29.578 1 76.25 187 ILE B O 1
ATOM 8856 N N . PRO B 1 188 ? -7.445 8.508 -28.531 1 85.81 188 PRO B N 1
ATOM 8857 C CA . PRO B 1 188 ? -6.473 9.531 -28.125 1 85.81 188 PRO B CA 1
ATOM 8858 C C . PRO B 1 188 ? -5.344 8.961 -27.266 1 85.81 188 PRO B C 1
ATOM 8860 O O . PRO B 1 188 ? -5.574 8.078 -26.438 1 85.81 188 PRO B O 1
ATOM 8863 N N . ARG B 1 189 ? -4.207 9.391 -27.5 1 82.38 189 ARG B N 1
ATOM 8864 C CA . ARG B 1 189 ? -3.035 8.898 -26.781 1 82.38 189 ARG B CA 1
ATOM 8865 C C . ARG B 1 189 ? -3.062 9.344 -25.312 1 82.38 189 ARG B C 1
ATOM 8867 O O . ARG B 1 189 ? -2.576 8.625 -24.438 1 82.38 189 ARG B O 1
ATOM 8874 N N . ARG B 1 190 ? -3.51 10.609 -25.109 1 84.5 190 ARG B N 1
ATOM 8875 C CA . ARG B 1 190 ? -3.59 11.156 -23.766 1 84.5 190 ARG B CA 1
ATOM 8876 C C . ARG B 1 190 ? -4.816 12.047 -23.609 1 84.5 190 ARG B C 1
ATOM 8878 O O . ARG B 1 190 ? -5.219 12.734 -24.547 1 84.5 190 ARG B O 1
ATOM 8885 N N . THR B 1 191 ? -5.383 11.914 -22.406 1 85.44 191 THR B N 1
ATOM 8886 C CA . THR B 1 191 ? -6.594 12.688 -22.156 1 85.44 191 THR B CA 1
ATOM 8887 C C . THR B 1 191 ? -6.473 13.492 -20.859 1 85.44 191 THR B C 1
ATOM 8889 O O . THR B 1 191 ? -5.695 13.125 -19.984 1 85.44 191 THR B O 1
ATOM 8892 N N . PHE B 1 192 ? -7.082 14.703 -20.875 1 88.62 192 PHE B N 1
ATOM 8893 C CA . PHE B 1 192 ? -7.234 15.547 -19.688 1 88.62 192 PHE B CA 1
ATOM 8894 C C . PHE B 1 192 ? -8.703 15.648 -19.281 1 88.62 192 PHE B C 1
ATOM 8896 O O . PHE B 1 192 ? -9.531 16.141 -20.047 1 88.62 192 PHE B O 1
ATOM 8903 N N . HIS B 1 193 ? -8.93 15.109 -18.031 1 86.12 193 HIS B N 1
ATOM 8904 C CA . HIS B 1 193 ? -10.281 15.148 -17.484 1 86.12 193 HIS B CA 1
ATOM 8905 C C . HIS B 1 193 ? -10.484 16.391 -16.625 1 86.12 193 HIS B C 1
ATOM 8907 O O . HIS B 1 193 ? -9.773 16.609 -15.648 1 86.12 193 HIS B O 1
ATOM 8913 N N . TYR B 1 194 ? -11.438 17.234 -17.047 1 87.94 194 TYR B N 1
ATOM 8914 C CA . TYR B 1 194 ? -11.672 18.531 -16.422 1 87.94 194 TYR B CA 1
ATOM 8915 C C . TYR B 1 194 ? -13.102 18.625 -15.891 1 87.94 194 TYR B C 1
ATOM 8917 O O . TYR B 1 194 ? -14.055 18.25 -16.578 1 87.94 194 TYR B O 1
ATOM 8925 N N . LEU B 1 195 ? -13.289 19 -14.625 1 87.94 195 LEU B N 1
ATOM 8926 C CA . LEU B 1 195 ? -14.586 19.281 -14.016 1 87.94 195 LEU B CA 1
ATOM 8927 C C . LEU B 1 195 ? -14.836 20.781 -13.938 1 87.94 195 LEU B C 1
ATOM 8929 O O . LEU B 1 195 ? -14.344 21.453 -13.023 1 87.94 195 LEU B O 1
ATOM 8933 N N . PRO B 1 196 ? -15.625 21.281 -14.859 1 87.88 196 PRO B N 1
ATOM 8934 C CA . PRO B 1 196 ? -15.797 22.734 -14.938 1 87.88 196 PRO B CA 1
ATOM 8935 C C . PRO B 1 196 ? -16.438 23.328 -13.68 1 87.88 196 PRO B C 1
ATOM 8937 O O . PRO B 1 196 ? -17.234 22.672 -13.023 1 87.88 196 PRO B O 1
ATOM 8940 N N . LEU B 1 197 ? -16.172 24.594 -13.398 1 85 197 LEU B N 1
ATOM 8941 C CA . LEU B 1 197 ? -16.672 25.312 -12.242 1 85 197 LEU B CA 1
ATOM 8942 C C . LEU B 1 197 ? -18.062 25.891 -12.516 1 85 197 LEU B C 1
ATOM 8944 O O . LEU B 1 197 ? -18.875 26.047 -11.602 1 85 197 LEU B O 1
ATOM 8948 N N . THR B 1 198 ? -18.344 26.188 -13.734 1 82.62 198 THR B N 1
ATOM 8949 C CA . THR B 1 198 ? -19.547 26.906 -14.117 1 82.62 198 THR B CA 1
ATOM 8950 C C . THR B 1 198 ? -20.797 26.156 -13.672 1 82.62 198 THR B C 1
ATOM 8952 O O . THR B 1 198 ? -21.625 26.703 -12.945 1 82.62 198 THR B O 1
ATOM 8955 N N . PRO B 1 199 ? -20.922 24.875 -14.07 1 82.88 199 PRO B N 1
ATOM 8956 C CA . PRO B 1 199 ? -22.109 24.172 -13.625 1 82.88 199 PRO B CA 1
ATOM 8957 C C . PRO B 1 199 ? -22.172 24 -12.109 1 82.88 199 PRO B C 1
ATOM 8959 O O . PRO B 1 199 ? -23.25 24 -11.516 1 82.88 199 PRO B O 1
ATOM 8962 N N . ARG B 1 200 ? -21.141 23.922 -11.477 1 82.81 200 ARG B N 1
ATOM 8963 C CA . ARG B 1 200 ? -21.078 23.703 -10.031 1 82.81 200 ARG B CA 1
ATOM 8964 C C . ARG B 1 200 ? -21.484 24.969 -9.281 1 82.81 200 ARG B C 1
ATOM 8966 O O . ARG B 1 200 ? -22.219 24.891 -8.289 1 82.81 200 ARG B O 1
ATOM 8973 N N . LEU B 1 201 ? -21.047 26.125 -9.766 1 81.69 201 LEU B N 1
ATOM 8974 C CA . LEU B 1 201 ? -21.453 27.391 -9.172 1 81.69 201 LEU B CA 1
ATOM 8975 C C . LEU B 1 201 ? -22.922 27.656 -9.43 1 81.69 201 LEU B C 1
ATOM 8977 O O . LEU B 1 201 ? -23.641 28.156 -8.555 1 81.69 201 LEU B O 1
ATOM 8981 N N . ALA B 1 202 ? -23.344 27.328 -10.609 1 79.94 202 ALA B N 1
ATOM 8982 C CA . ALA B 1 202 ? -24.75 27.5 -10.938 1 79.94 202 ALA B CA 1
ATOM 8983 C C . ALA B 1 202 ? -25.641 26.656 -10.016 1 79.94 202 ALA B C 1
ATOM 8985 O O . ALA B 1 202 ? -26.688 27.125 -9.562 1 79.94 202 ALA B O 1
ATOM 8986 N N . ARG B 1 203 ? -25.172 25.438 -9.766 1 80.19 203 ARG B N 1
ATOM 8987 C CA . ARG B 1 203 ? -25.906 24.562 -8.875 1 80.19 203 ARG B CA 1
ATOM 8988 C C . ARG B 1 203 ? -25.906 25.078 -7.445 1 80.19 203 ARG B C 1
ATOM 8990 O O . ARG B 1 203 ? -26.922 25.062 -6.762 1 80.19 203 ARG B O 1
ATOM 8997 N N . SER B 1 204 ? -24.844 25.562 -7.008 1 78.62 204 SER B N 1
ATOM 8998 C CA . SER B 1 204 ? -24.719 26.047 -5.637 1 78.62 204 SER B CA 1
ATOM 8999 C C . SER B 1 204 ? -25.562 27.297 -5.402 1 78.62 204 SER B C 1
ATOM 9001 O O . SER B 1 204 ? -26.297 27.375 -4.414 1 78.62 204 SER B O 1
ATOM 9003 N N . PHE B 1 205 ? -25.531 28.219 -6.348 1 78.44 205 PHE B N 1
ATOM 9004 C CA . PHE B 1 205 ? -26.312 29.438 -6.203 1 78.44 205 PHE B CA 1
ATOM 9005 C C . PHE B 1 205 ? -27.781 29.203 -6.547 1 78.44 205 PHE B C 1
ATOM 9007 O O . PHE B 1 205 ? -28.656 29.953 -6.121 1 78.44 205 PHE B O 1
ATOM 9014 N N . GLY B 1 206 ? -27.922 28.172 -7.32 1 79 206 GLY B N 1
ATOM 9015 C CA . GLY B 1 206 ? -29.281 27.812 -7.711 1 79 206 GLY B CA 1
ATOM 9016 C C . GLY B 1 206 ? -30.047 27.078 -6.629 1 79 206 GLY B C 1
ATOM 9017 O O . GLY B 1 206 ? -31.234 26.797 -6.777 1 79 206 GLY B O 1
ATOM 9018 N N . THR B 1 207 ? -29.438 26.75 -5.559 1 77.5 207 THR B N 1
ATOM 9019 C CA . THR B 1 207 ? -30.047 26.078 -4.41 1 77.5 207 THR B CA 1
ATOM 9020 C C . THR B 1 207 ? -30.203 27.047 -3.242 1 77.5 207 THR B C 1
ATOM 9022 O O . THR B 1 207 ? -29.219 27.609 -2.758 1 77.5 207 THR B O 1
ATOM 9025 N N . LYS B 1 208 ? -31.375 27.188 -2.836 1 78.56 208 LYS B N 1
ATOM 9026 C CA . LYS B 1 208 ? -31.734 28.234 -1.882 1 78.56 208 LYS B CA 1
ATOM 9027 C C . LYS B 1 208 ? -30.859 28.172 -0.636 1 78.56 208 LYS B C 1
ATOM 9029 O O . LYS B 1 208 ? -30.234 29.156 -0.264 1 78.56 208 LYS B O 1
ATOM 9034 N N . ASP B 1 209 ? -30.734 27.016 -0.061 1 71.19 209 ASP B N 1
ATOM 9035 C CA . ASP B 1 209 ? -30.016 26.875 1.201 1 71.19 209 ASP B CA 1
ATOM 9036 C C . ASP B 1 209 ? -28.516 27.094 1.007 1 71.19 209 ASP B C 1
ATOM 9038 O O . ASP B 1 209 ? -27.859 27.688 1.859 1 71.19 209 ASP B O 1
ATOM 9042 N N . ILE B 1 210 ? -27.984 26.656 -0.068 1 74.81 210 ILE B N 1
ATOM 9043 C CA . ILE B 1 210 ? -26.562 26.797 -0.335 1 74.81 210 ILE B CA 1
ATOM 9044 C C . ILE B 1 210 ? -26.25 28.25 -0.703 1 74.81 210 ILE B C 1
ATOM 9046 O O . ILE B 1 210 ? -25.234 28.797 -0.271 1 74.81 210 ILE B O 1
ATOM 9050 N N . SER B 1 211 ? -27.188 28.844 -1.436 1 74.94 211 SER B N 1
ATOM 9051 C CA . SER B 1 211 ? -27.016 30.234 -1.8 1 74.94 211 SER B CA 1
ATOM 9052 C C . SER B 1 211 ? -26.984 31.125 -0.564 1 74.94 211 SER B C 1
ATOM 9054 O O . SER B 1 211 ? -26.172 32.062 -0.471 1 74.94 211 SER B O 1
ATOM 9056 N N . TYR B 1 212 ? -27.828 30.719 0.31 1 71.75 212 TYR B N 1
ATOM 9057 C CA . TYR B 1 212 ? -27.859 31.453 1.566 1 71.75 212 TYR B CA 1
ATOM 9058 C C . TYR B 1 212 ? -26.562 31.281 2.344 1 71.75 212 TYR B C 1
ATOM 9060 O O . TYR B 1 212 ? -26.016 32.25 2.855 1 71.75 212 TYR B O 1
ATOM 9068 N N . LEU B 1 213 ? -26.109 30.094 2.396 1 68.19 213 LEU B N 1
ATOM 9069 C CA . LEU B 1 213 ? -24.891 29.781 3.135 1 68.19 213 LEU B CA 1
ATOM 9070 C C . LEU B 1 213 ? -23.688 30.5 2.52 1 68.19 213 LEU B C 1
ATOM 9072 O O . LEU B 1 213 ? -22.797 30.969 3.238 1 68.19 213 LEU B O 1
ATOM 9076 N N . LEU B 1 214 ? -23.672 30.562 1.254 1 70.38 214 LEU B N 1
ATOM 9077 C CA . LEU B 1 214 ? -22.547 31.172 0.541 1 70.38 214 LEU B CA 1
ATOM 9078 C C . LEU B 1 214 ? -22.547 32.688 0.702 1 70.38 214 LEU B C 1
ATOM 9080 O O . LEU B 1 214 ? -21.5 33.344 0.617 1 70.38 214 LEU B O 1
ATOM 9084 N N . GLN B 1 215 ? -23.828 33.125 1.129 1 66.06 215 GLN B N 1
ATOM 9085 C CA . GLN B 1 215 ? -23.969 34.562 1.195 1 66.06 215 GLN B CA 1
ATOM 9086 C C . GLN B 1 215 ? -24.078 35.031 2.641 1 66.06 215 GLN B C 1
ATOM 9088 O O . GLN B 1 215 ? -23.875 36.219 2.928 1 66.06 215 GLN B O 1
ATOM 9093 N N . SER B 1 216 ? -24.594 34.031 3.688 1 57.66 216 SER B N 1
ATOM 9094 C CA . SER B 1 216 ? -24.812 34.375 5.086 1 57.66 216 SER B CA 1
ATOM 9095 C C . SER B 1 216 ? -23.484 34.531 5.828 1 57.66 216 SER B C 1
ATOM 9097 O O . SER B 1 216 ? -22.609 33.656 5.711 1 57.66 216 SER B O 1
ATOM 9099 N N . HIS B 1 217 ? -22.984 35.625 6.113 1 48 217 HIS B N 1
ATOM 9100 C CA . HIS B 1 217 ? -21.797 35.875 6.93 1 48 217 HIS B CA 1
ATOM 9101 C C . HIS B 1 217 ? -22.172 36.125 8.383 1 48 217 HIS B C 1
ATOM 9103 O O . HIS B 1 217 ? -23.109 36.906 8.664 1 48 217 HIS B O 1
ATOM 9109 N N . GLU B 1 218 ? -22.281 35.312 9.336 1 44.12 218 GLU B N 1
ATOM 9110 C CA . GLU B 1 218 ? -22.625 35.719 10.688 1 44.12 218 GLU B CA 1
ATOM 9111 C C . GLU B 1 218 ? -22.156 37.156 10.953 1 44.12 218 GLU B C 1
ATOM 9113 O O . GLU B 1 218 ? -22.578 37.781 11.93 1 44.12 218 GLU B O 1
ATOM 9118 N N . GLY B 1 219 ? -20.719 37.531 10.953 1 38.19 219 GLY B N 1
ATOM 9119 C CA . GLY B 1 219 ? -20.5 38.844 11.531 1 38.19 219 GLY B CA 1
ATOM 9120 C C . GLY B 1 219 ? -21.406 39.906 10.93 1 38.19 219 GLY B C 1
ATOM 9121 O O . GLY B 1 219 ? -22.141 39.656 9.984 1 38.19 219 GLY B O 1
ATOM 9122 N N . GLU B 1 220 ? -21.078 41.406 11.469 1 34.28 220 GLU B N 1
ATOM 9123 C CA . GLU B 1 220 ? -21.656 42.719 11.133 1 34.28 220 GLU B CA 1
ATOM 9124 C C . GLU B 1 220 ? -21.875 42.844 9.625 1 34.28 220 GLU B C 1
ATOM 9126 O O . GLU B 1 220 ? -21.203 42.188 8.836 1 34.28 220 GLU B O 1
ATOM 9131 N N . LYS B 1 221 ? -22.953 43.688 9.297 1 32.75 221 LYS B N 1
ATOM 9132 C CA . LYS B 1 221 ? -23.344 44.375 8.062 1 32.75 221 LYS B CA 1
ATOM 9133 C C . LYS B 1 221 ? -22.109 44.781 7.246 1 32.75 221 LYS B C 1
ATOM 9135 O O . LYS B 1 221 ? -21.625 45.906 7.352 1 32.75 221 LYS B O 1
ATOM 9140 N N . HIS B 1 222 ? -20.922 44.219 7.293 1 31.69 222 HIS B N 1
ATOM 9141 C CA . HIS B 1 222 ? -19.969 45.031 6.547 1 31.69 222 HIS B CA 1
ATOM 9142 C C . HIS B 1 222 ? -20.359 45.125 5.074 1 31.69 222 HIS B C 1
ATOM 9144 O O . HIS B 1 222 ? -20.766 44.125 4.469 1 31.69 222 HIS B O 1
ATOM 9150 N N . THR B 1 223 ? -20.859 46.406 4.609 1 29.64 223 THR B N 1
ATOM 9151 C CA . THR B 1 223 ? -21.156 46.969 3.311 1 29.64 223 THR B CA 1
ATOM 9152 C C . THR B 1 223 ? -20.188 46.5 2.248 1 29.64 223 THR B C 1
ATOM 9154 O O . THR B 1 223 ? -20.406 46.688 1.053 1 29.64 223 THR B O 1
ATOM 9157 N N . SER B 1 224 ? -18.781 46.781 2.527 1 28.75 224 SER B N 1
ATOM 9158 C CA . SER B 1 224 ? -17.938 46.844 1.342 1 28.75 224 SER B CA 1
ATOM 9159 C C . SER B 1 224 ? -17.891 45.5 0.607 1 28.75 224 SER B C 1
ATOM 9161 O O . SER B 1 224 ? -18.109 44.469 1.209 1 28.75 224 SER B O 1
ATOM 9163 N N . SER B 1 225 ? -17.891 45.531 -0.781 1 28.92 225 SER B N 1
ATOM 9164 C CA . SER B 1 225 ? -17.781 44.625 -1.921 1 28.92 225 SER B CA 1
ATOM 9165 C C . SER B 1 225 ? -16.797 43.5 -1.633 1 28.92 225 SER B C 1
ATOM 9167 O O . SER B 1 225 ? -16.656 42.562 -2.436 1 28.92 225 SER B O 1
ATOM 9169 N N . THR B 1 226 ? -15.703 43.844 -0.958 1 30.39 226 THR B N 1
ATOM 9170 C CA . THR B 1 226 ? -14.602 42.906 -0.85 1 30.39 226 THR B CA 1
ATOM 9171 C C . THR B 1 226 ? -15.023 41.656 -0.075 1 30.39 226 THR B C 1
ATOM 9173 O O . THR B 1 226 ? -14.172 40.938 0.458 1 30.39 226 THR B O 1
ATOM 9176 N N . GLY B 1 227 ? -16.25 41.406 0.15 1 30.06 227 GLY B N 1
ATOM 9177 C CA . GLY B 1 227 ? -16.922 40.531 1.065 1 30.06 227 GLY B CA 1
ATOM 9178 C C . GLY B 1 227 ? -16.578 39.062 0.833 1 30.06 227 GLY B C 1
ATOM 9179 O O . GLY B 1 227 ? -16.516 38.281 1.781 1 30.06 227 GLY B O 1
ATOM 9180 N N . GLY B 1 228 ? -16.688 38.656 -0.396 1 30.89 228 GLY B N 1
ATOM 9181 C CA . GLY B 1 228 ? -16.672 37.25 -0.67 1 30.89 228 GLY B CA 1
ATOM 9182 C C . GLY B 1 228 ? -15.359 36.562 -0.282 1 30.89 228 GLY B C 1
ATOM 9183 O O . GLY B 1 228 ? -15.352 35.406 0.143 1 30.89 228 GLY B O 1
ATOM 9184 N N . ILE B 1 229 ? -14.227 37.219 -0.73 1 32.41 229 ILE B N 1
ATOM 9185 C CA . ILE B 1 229 ? -12.883 36.688 -0.524 1 32.41 229 ILE B CA 1
ATOM 9186 C C . ILE B 1 229 ? -12.625 36.5 0.969 1 32.41 229 ILE B C 1
ATOM 9188 O O . ILE B 1 229 ? -12 35.5 1.374 1 32.41 229 ILE B O 1
ATOM 9192 N N . ILE B 1 230 ? -12.992 37.469 1.7 1 34.06 230 ILE B N 1
ATOM 9193 C CA . ILE B 1 230 ? -12.734 37.656 3.125 1 34.06 230 ILE B CA 1
ATOM 9194 C C . ILE B 1 230 ? -13.406 36.531 3.916 1 34.06 230 ILE B C 1
ATOM 9196 O O . ILE B 1 230 ? -12.969 36.188 5.023 1 34.06 230 ILE B O 1
ATOM 9200 N N . LYS B 1 231 ? -14.453 36.031 3.314 1 37.28 231 LYS B N 1
ATOM 9201 C CA . LYS B 1 231 ? -15.227 34.969 3.961 1 37.28 231 LYS B CA 1
ATOM 9202 C C . LYS B 1 231 ? -14.422 33.688 4.051 1 37.28 231 LYS B C 1
ATOM 9204 O O . LYS B 1 231 ? -14.5 32.969 5.051 1 37.28 231 LYS B O 1
ATOM 9209 N N . VAL B 1 232 ? -13.883 33.219 2.969 1 38.59 232 VAL B N 1
ATOM 9210 C CA . VAL B 1 232 ? -13.016 32.062 2.977 1 38.59 232 VAL B CA 1
ATOM 9211 C C . VAL B 1 232 ? -11.875 32.25 3.967 1 38.59 232 VAL B C 1
ATOM 9213 O O . VAL B 1 232 ? -11.523 31.344 4.719 1 38.59 232 VAL B O 1
ATOM 9216 N N . GLU B 1 233 ? -11.188 33.406 3.938 1 39.94 233 GLU B N 1
ATOM 9217 C CA . GLU B 1 233 ? -10.109 33.781 4.852 1 39.94 233 GLU B CA 1
ATOM 9218 C C . GLU B 1 233 ? -10.609 33.844 6.289 1 39.94 233 GLU B C 1
ATOM 9220 O O . GLU B 1 233 ? -9.875 33.531 7.227 1 39.94 233 GLU B O 1
ATOM 9225 N N . ARG B 1 234 ? -11.867 34.375 6.387 1 40.38 234 ARG B N 1
ATOM 9226 C CA . ARG B 1 234 ? -12.406 34.5 7.738 1 40.38 234 ARG B CA 1
ATOM 9227 C C . ARG B 1 234 ? -13.125 33.25 8.172 1 40.38 234 ARG B C 1
ATOM 9229 O O . ARG B 1 234 ? -13.57 33.125 9.32 1 40.38 234 ARG B O 1
ATOM 9236 N N . SER B 1 235 ? -13.516 32.5 7.113 1 46.47 235 SER B N 1
ATOM 9237 C CA . SER B 1 235 ? -14.102 31.234 7.574 1 46.47 235 SER B CA 1
ATOM 9238 C C . SER B 1 235 ? -13.125 30.453 8.438 1 46.47 235 SER B C 1
ATOM 9240 O O . SER B 1 235 ? -11.906 30.562 8.258 1 46.47 235 SER B O 1
ATOM 9242 N N . ILE B 1 236 ? -13.656 29.969 9.414 1 50.44 236 ILE B N 1
ATOM 9243 C CA . ILE B 1 236 ? -12.938 29.109 10.344 1 50.44 236 ILE B CA 1
ATOM 9244 C C . ILE B 1 236 ? -12.195 28.016 9.578 1 50.44 236 ILE B C 1
ATOM 9246 O O . ILE B 1 236 ? -12.75 27.406 8.672 1 50.44 236 ILE B O 1
ATOM 9250 N N . GLN B 1 237 ? -10.891 28.188 9.508 1 56 237 GLN B N 1
ATOM 9251 C CA . GLN B 1 237 ? -9.984 27.25 8.859 1 56 237 GLN B CA 1
ATOM 9252 C C . GLN B 1 237 ? -10.586 25.859 8.781 1 56 237 GLN B C 1
ATOM 9254 O O . GLN B 1 237 ? -10.461 25.172 7.77 1 56 237 GLN B O 1
ATOM 9259 N N . SER B 1 238 ? -11.344 25.531 9.781 1 53.09 238 SER B N 1
ATOM 9260 C CA . SER B 1 238 ? -11.883 24.188 9.852 1 53.09 238 SER B CA 1
ATOM 9261 C C . SER B 1 238 ? -12.961 23.953 8.797 1 53.09 238 SER B C 1
ATOM 9263 O O . SER B 1 238 ? -13.125 22.844 8.289 1 53.09 238 SER B O 1
ATOM 9265 N N . GLN B 1 239 ? -13.609 25.031 8.484 1 59.44 239 GLN B N 1
ATOM 9266 C CA . GLN B 1 239 ? -14.648 24.891 7.469 1 59.44 239 GLN B CA 1
ATOM 9267 C C . GLN B 1 239 ? -14.055 24.906 6.062 1 59.44 239 GLN B C 1
ATOM 9269 O O . GLN B 1 239 ? -14.508 24.172 5.184 1 59.44 239 GLN B O 1
ATOM 9274 N N . ARG B 1 240 ? -12.953 25.672 6.035 1 62.28 240 ARG B N 1
ATOM 9275 C CA . ARG B 1 240 ? -12.32 25.797 4.727 1 62.28 240 ARG B CA 1
ATOM 9276 C C . ARG B 1 240 ? -11.672 24.484 4.305 1 62.28 240 ARG B C 1
ATOM 9278 O O . ARG B 1 240 ? -11.727 24.109 3.133 1 62.28 240 ARG B O 1
ATOM 9285 N N . TYR B 1 241 ? -11.242 23.938 5.297 1 63.69 241 TYR B N 1
ATOM 9286 C CA . TYR B 1 241 ? -10.453 22.75 4.949 1 63.69 241 TYR B CA 1
ATOM 9287 C C . TYR B 1 241 ? -11.258 21.484 5.148 1 63.69 241 TYR B C 1
ATOM 9289 O O . TYR B 1 241 ? -10.703 20.375 5.148 1 63.69 241 TYR B O 1
ATOM 9297 N N . HIS B 1 242 ? -12.5 21.734 5.23 1 65 242 HIS B N 1
ATOM 9298 C CA . HIS B 1 242 ? -13.352 20.547 5.18 1 65 242 HIS B CA 1
ATOM 9299 C C . HIS B 1 242 ? -13.32 19.906 3.799 1 65 242 HIS B C 1
ATOM 9301 O O . HIS B 1 242 ? -13.352 20.609 2.783 1 65 242 HIS B O 1
ATOM 9307 N N . LEU B 1 243 ? -13.234 18.703 3.754 1 65.81 243 LEU B N 1
ATOM 9308 C CA . LEU B 1 243 ? -13.086 17.953 2.504 1 65.81 243 LEU B CA 1
ATOM 9309 C C . LEU B 1 243 ? -14.211 18.297 1.532 1 65.81 243 LEU B C 1
ATOM 9311 O O . LEU B 1 243 ? -13.984 18.391 0.324 1 65.81 243 LEU B O 1
ATOM 9315 N N . GLY B 1 244 ? -15.352 18.547 2.133 1 67.12 244 GLY B N 1
ATOM 9316 C CA . GLY B 1 244 ? -16.516 18.844 1.307 1 67.12 244 GLY B CA 1
ATOM 9317 C C . GLY B 1 244 ? -16.453 20.219 0.667 1 67.12 244 GLY B C 1
ATOM 9318 O O . GLY B 1 244 ? -17.156 20.484 -0.305 1 67.12 244 GLY B O 1
ATOM 9319 N N . ASN B 1 245 ? -15.562 21.031 1.188 1 72.19 245 ASN B N 1
ATOM 9320 C CA . ASN B 1 245 ? -15.492 22.391 0.671 1 72.19 245 ASN B CA 1
ATOM 9321 C C . ASN B 1 245 ? -14.32 22.578 -0.285 1 72.19 245 ASN B C 1
ATOM 9323 O O . ASN B 1 245 ? -14.156 23.641 -0.875 1 72.19 245 ASN B O 1
ATOM 9327 N N . LEU B 1 246 ? -13.508 21.609 -0.406 1 77.5 246 LEU B N 1
ATOM 9328 C CA . LEU B 1 246 ? -12.438 21.625 -1.396 1 77.5 246 LEU B CA 1
ATOM 9329 C C . LEU B 1 246 ? -12.938 21.109 -2.744 1 77.5 246 LEU B C 1
ATOM 9331 O O . LEU B 1 246 ? -13.672 20.125 -2.805 1 77.5 246 LEU B O 1
ATOM 9335 N N . VAL B 1 247 ? -12.578 21.875 -3.768 1 82.62 247 VAL B N 1
ATOM 9336 C CA . VAL B 1 247 ? -13.109 21.531 -5.082 1 82.62 247 VAL B CA 1
ATOM 9337 C C . VAL B 1 247 ? -11.977 21.094 -6.004 1 82.62 247 VAL B C 1
ATOM 9339 O O . VAL B 1 247 ? -10.961 21.766 -6.129 1 82.62 247 VAL B O 1
ATOM 9342 N N . LEU B 1 248 ? -12.164 19.969 -6.625 1 85.94 248 LEU B N 1
ATOM 9343 C CA . LEU B 1 248 ? -11.227 19.438 -7.613 1 85.94 248 LEU B CA 1
ATOM 9344 C C . LEU B 1 248 ? -11.656 19.828 -9.023 1 85.94 248 LEU B C 1
ATOM 9346 O O . LEU B 1 248 ? -12.812 19.625 -9.406 1 85.94 248 LEU B O 1
ATOM 9350 N N . VAL B 1 249 ? -10.766 20.438 -9.82 1 86.62 249 VAL B N 1
ATOM 9351 C CA . VAL B 1 249 ? -11.148 20.875 -11.164 1 86.62 249 VAL B CA 1
ATOM 9352 C C . VAL B 1 249 ? -10.508 19.938 -12.195 1 86.62 249 VAL B C 1
ATOM 9354 O O . VAL B 1 249 ? -11.023 19.797 -13.312 1 86.62 249 VAL B O 1
ATOM 9357 N N . GLY B 1 250 ? -9.414 19.391 -11.836 1 85.56 250 GLY B N 1
ATOM 9358 C CA . GLY B 1 250 ? -8.789 18.484 -12.781 1 85.56 250 GLY B CA 1
ATOM 9359 C C . GLY B 1 250 ? -7.57 17.781 -12.219 1 85.56 250 GLY B C 1
ATOM 9360 O O . GLY B 1 250 ? -7.02 18.203 -11.195 1 85.56 250 GLY B O 1
ATOM 9361 N N . ILE B 1 251 ? -7.258 16.703 -12.891 1 81.25 251 ILE B N 1
ATOM 9362 C CA . ILE B 1 251 ? -6.055 15.938 -12.586 1 81.25 251 ILE B CA 1
ATOM 9363 C C . ILE B 1 251 ? -5.223 15.758 -13.852 1 81.25 251 ILE B C 1
ATOM 9365 O O . ILE B 1 251 ? -5.734 15.305 -14.875 1 81.25 251 ILE B O 1
ATOM 9369 N N . ILE B 1 252 ? -3.984 16.25 -13.742 1 83.19 252 ILE B N 1
ATOM 9370 C CA . ILE B 1 252 ? -3.094 16.094 -14.883 1 83.19 252 ILE B CA 1
ATOM 9371 C C . ILE B 1 252 ? -2.414 14.727 -14.828 1 83.19 252 ILE B C 1
ATOM 9373 O O . ILE B 1 252 ? -1.752 14.398 -13.844 1 83.19 252 ILE B O 1
ATOM 9377 N N . ALA B 1 253 ? -2.559 13.914 -15.875 1 75.75 253 ALA B N 1
ATOM 9378 C CA . ALA B 1 253 ? -1.992 12.57 -15.922 1 75.75 253 ALA B CA 1
ATOM 9379 C C . ALA B 1 253 ? -0.476 12.617 -16.094 1 75.75 253 ALA B C 1
ATOM 9381 O O . ALA B 1 253 ? 0.052 13.508 -16.766 1 75.75 253 ALA B O 1
ATOM 9382 N N . SER B 1 254 ? 0.147 11.648 -15.445 1 67.31 254 SER B N 1
ATOM 9383 C CA . SER B 1 254 ? 1.594 11.539 -15.594 1 67.31 254 SER B CA 1
ATOM 9384 C C . SER B 1 254 ? 1.97 11.086 -17 1 67.31 254 SER B C 1
ATOM 9386 O O . SER B 1 254 ? 1.144 10.516 -17.719 1 67.31 254 SER B O 1
ATOM 9388 N N . GLN B 1 255 ? 3.141 11.594 -17.359 1 63.5 255 GLN B N 1
ATOM 9389 C CA . GLN B 1 255 ? 3.662 11.125 -18.641 1 63.5 255 GLN B CA 1
ATOM 9390 C C . GLN B 1 255 ? 3.988 9.633 -18.594 1 63.5 255 GLN B C 1
ATOM 9392 O O . GLN B 1 255 ? 3.691 8.961 -17.609 1 63.5 255 GLN B O 1
ATOM 9397 N N . VAL B 1 256 ? 4.477 9.242 -19.734 1 56.72 256 VAL B N 1
ATOM 9398 C CA . VAL B 1 256 ? 4.875 7.844 -19.828 1 56.72 256 VAL B CA 1
ATOM 9399 C C . VAL B 1 256 ? 5.875 7.504 -18.734 1 56.72 256 VAL B C 1
ATOM 9401 O O . VAL B 1 256 ? 6.758 8.305 -18.422 1 56.72 256 VAL B O 1
ATOM 9404 N N . GLN B 1 257 ? 5.719 6.461 -18.016 1 47 257 GLN B N 1
ATOM 9405 C CA . GLN B 1 257 ? 6.598 5.906 -16.984 1 47 257 GLN B CA 1
ATOM 9406 C C . GLN B 1 257 ? 6.539 6.727 -15.711 1 47 257 GLN B C 1
ATOM 9408 O O . GLN B 1 257 ? 7.551 6.887 -15.016 1 47 257 GLN B O 1
ATOM 9413 N N . GLY B 1 258 ? 5.414 7.492 -15.555 1 56.78 258 GLY B N 1
ATOM 9414 C CA . GLY B 1 258 ? 5.227 8.188 -14.297 1 56.78 258 GLY B CA 1
ATOM 9415 C C . GLY B 1 258 ? 5.949 9.516 -14.234 1 56.78 258 GLY B C 1
ATOM 9416 O O . GLY B 1 258 ? 6.066 10.117 -13.164 1 56.78 258 GLY B O 1
ATOM 9417 N N . ALA B 1 259 ? 6.418 9.961 -15.391 1 64.81 259 ALA B N 1
ATOM 9418 C CA . ALA B 1 259 ? 7.137 11.227 -15.422 1 64.81 259 ALA B CA 1
ATOM 9419 C C . ALA B 1 259 ? 6.172 12.406 -15.297 1 64.81 259 ALA B C 1
ATOM 9421 O O . ALA B 1 259 ? 4.988 12.281 -15.617 1 64.81 259 ALA B O 1
ATOM 9422 N N . GLU B 1 260 ? 6.715 13.5 -14.773 1 73.94 260 GLU B N 1
ATOM 9423 C CA . GLU B 1 260 ? 5.93 14.719 -14.625 1 73.94 260 GLU B CA 1
ATOM 9424 C C . GLU B 1 260 ? 5.629 15.352 -15.984 1 73.94 260 GLU B C 1
ATOM 9426 O O . GLU B 1 260 ? 6.402 15.195 -16.938 1 73.94 260 GLU B O 1
ATOM 9431 N N . PRO B 1 261 ? 4.496 16.062 -16.016 1 78.12 261 PRO B N 1
ATOM 9432 C CA . PRO B 1 261 ? 4.18 16.766 -17.266 1 78.12 261 PRO B CA 1
ATOM 9433 C C . PRO B 1 261 ? 5.227 17.828 -17.625 1 78.12 261 PRO B C 1
ATOM 9435 O O . PRO B 1 261 ? 5.754 18.5 -16.734 1 78.12 261 PRO B O 1
ATOM 9438 N N . LYS B 1 262 ? 5.562 17.891 -18.844 1 78.25 262 LYS B N 1
ATOM 9439 C CA . LYS B 1 262 ? 6.582 18.828 -19.312 1 78.25 262 LYS B CA 1
ATOM 9440 C C . LYS B 1 262 ? 6.113 20.266 -19.188 1 78.25 262 LYS B C 1
ATOM 9442 O O . LYS B 1 262 ? 6.902 21.156 -18.875 1 78.25 262 LYS B O 1
ATOM 9447 N N . SER B 1 263 ? 4.887 20.516 -19.547 1 84.5 263 SER B N 1
ATOM 9448 C CA . SER B 1 263 ? 4.301 21.844 -19.375 1 84.5 263 SER B CA 1
ATOM 9449 C C . SER B 1 263 ? 2.936 21.766 -18.703 1 84.5 263 SER B C 1
ATOM 9451 O O . SER B 1 263 ? 2.158 20.844 -18.969 1 84.5 263 SER B O 1
ATOM 9453 N N . ARG B 1 264 ? 2.635 22.75 -17.906 1 87.25 264 ARG B N 1
ATOM 9454 C CA . ARG B 1 264 ? 1.363 22.797 -17.188 1 87.25 264 ARG B CA 1
ATOM 9455 C C . ARG B 1 264 ? 0.461 23.891 -17.75 1 87.25 264 ARG B C 1
ATOM 9457 O O . ARG B 1 264 ? -0.732 23.938 -17.453 1 87.25 264 ARG B O 1
ATOM 9464 N N . ASP B 1 265 ? 0.974 24.625 -18.625 1 89.69 265 ASP B N 1
ATOM 9465 C CA . ASP B 1 265 ? 0.301 25.828 -19.109 1 89.69 265 ASP B CA 1
ATOM 9466 C C . ASP B 1 265 ? -0.978 25.469 -19.859 1 89.69 265 ASP B C 1
ATOM 9468 O O . ASP B 1 265 ? -2.021 26.094 -19.656 1 89.69 265 ASP B O 1
ATOM 9472 N N . PRO B 1 266 ? -0.854 24.406 -20.75 1 90.44 266 PRO B N 1
ATOM 9473 C CA . PRO B 1 266 ? -2.082 24.094 -21.484 1 90.44 266 PRO B CA 1
ATOM 9474 C C . PRO B 1 266 ? -3.232 23.688 -20.562 1 90.44 266 PRO B C 1
ATOM 9476 O O . PRO B 1 266 ? -4.398 23.938 -20.891 1 90.44 266 PRO B O 1
ATOM 9479 N N . TYR B 1 267 ? -2.924 23.141 -19.5 1 89.31 267 TYR B N 1
ATOM 9480 C CA . TYR B 1 267 ? -3.947 22.672 -18.578 1 89.31 267 TYR B CA 1
ATOM 9481 C C . TYR B 1 267 ? -4.488 23.828 -17.734 1 89.31 267 TYR B C 1
ATOM 9483 O O . TYR B 1 267 ? -5.695 23.922 -17.5 1 89.31 267 TYR B O 1
ATOM 9491 N N . LEU B 1 268 ? -3.607 24.703 -17.312 1 89.12 268 LEU B N 1
ATOM 9492 C CA . LEU B 1 268 ? -4.016 25.875 -16.547 1 89.12 268 LEU B CA 1
ATOM 9493 C C . LEU B 1 268 ? -4.832 26.828 -17.391 1 89.12 268 LEU B C 1
ATOM 9495 O O . LEU B 1 268 ? -5.703 27.531 -16.875 1 89.12 268 LEU B O 1
ATOM 9499 N N . GLU B 1 269 ? -4.512 26.781 -18.625 1 90.25 269 GLU B N 1
ATOM 9500 C CA . GLU B 1 269 ? -5.215 27.672 -19.547 1 90.25 269 GLU B CA 1
ATOM 9501 C C . GLU B 1 269 ? -6.711 27.375 -19.578 1 90.25 269 GLU B C 1
ATOM 9503 O O . GLU B 1 269 ? -7.527 28.281 -19.719 1 90.25 269 GLU B O 1
ATOM 9508 N N . VAL B 1 270 ? -7.055 26.109 -19.406 1 89.69 270 VAL B N 1
ATOM 9509 C CA . VAL B 1 270 ? -8.453 25.719 -19.391 1 89.69 270 VAL B CA 1
ATOM 9510 C C . VAL B 1 270 ? -9.164 26.375 -18.203 1 89.69 270 VAL B C 1
ATOM 9512 O O . VAL B 1 270 ? -10.258 26.922 -18.359 1 89.69 270 VAL B O 1
ATOM 9515 N N . LEU B 1 271 ? -8.547 26.359 -17.078 1 87.81 271 LEU B N 1
ATOM 9516 C CA . LEU B 1 271 ? -9.109 26.969 -15.875 1 87.81 271 LEU B CA 1
ATOM 9517 C C . LEU B 1 271 ? -9.211 28.484 -16.016 1 87.81 271 LEU B C 1
ATOM 9519 O O . LEU B 1 271 ? -10.227 29.078 -15.664 1 87.81 271 LEU B O 1
ATOM 9523 N N . ILE B 1 272 ? -8.195 29.141 -16.578 1 88.44 272 ILE B N 1
ATOM 9524 C CA . ILE B 1 272 ? -8.164 30.594 -16.75 1 88.44 272 ILE B CA 1
ATOM 9525 C C . ILE B 1 272 ? -9.266 31.031 -17.703 1 88.44 272 ILE B C 1
ATOM 9527 O O . ILE B 1 272 ? -9.969 32 -17.453 1 88.44 272 ILE B O 1
ATOM 9531 N N . ASP B 1 273 ? -9.406 30.297 -18.766 1 88.12 273 ASP B N 1
ATOM 9532 C CA . ASP B 1 273 ? -10.453 30.609 -19.734 1 88.12 273 ASP B CA 1
ATOM 9533 C C . ASP B 1 273 ? -11.836 30.547 -19.078 1 88.12 273 ASP B C 1
ATOM 9535 O O . ASP B 1 273 ? -12.695 31.375 -19.375 1 88.12 273 ASP B O 1
ATOM 9539 N N . GLU B 1 274 ? -12.023 29.562 -18.25 1 85.75 274 GLU B N 1
ATOM 9540 C CA . GLU B 1 274 ? -13.312 29.422 -17.578 1 85.75 274 GLU B CA 1
ATOM 9541 C C . GLU B 1 274 ? -13.531 30.578 -16.594 1 85.75 274 GLU B C 1
ATOM 9543 O O . GLU B 1 274 ? -14.648 31.078 -16.453 1 85.75 274 GLU B O 1
ATOM 9548 N N . ILE B 1 275 ? -12.5 30.969 -15.914 1 84.5 275 ILE B N 1
ATOM 9549 C CA . ILE B 1 275 ? -12.594 32.062 -14.953 1 84.5 275 ILE B CA 1
ATOM 9550 C C . ILE B 1 275 ? -12.938 33.375 -15.68 1 84.5 275 ILE B C 1
ATOM 9552 O O . ILE B 1 275 ? -13.781 34.125 -15.219 1 84.5 275 ILE B O 1
ATOM 9556 N N . ILE B 1 276 ? -12.289 33.594 -16.828 1 84.69 276 ILE B N 1
ATOM 9557 C CA . ILE B 1 276 ? -12.562 34.781 -17.625 1 84.69 276 ILE B CA 1
ATOM 9558 C C . ILE B 1 276 ? -14.008 34.719 -18.125 1 84.69 276 ILE B C 1
ATOM 9560 O O . ILE B 1 276 ? -14.703 35.75 -18.094 1 84.69 276 ILE B O 1
ATOM 9564 N N . PHE B 1 277 ? -14.438 33.594 -18.438 1 83.19 277 PHE B N 1
ATOM 9565 C CA . PHE B 1 277 ? -15.805 33.406 -18.906 1 83.19 277 PHE B CA 1
ATOM 9566 C C . PHE B 1 277 ? -16.797 33.719 -17.781 1 83.19 277 PHE B C 1
ATOM 9568 O O . PHE B 1 277 ? -17.797 34.406 -18 1 83.19 277 PHE B O 1
ATOM 9575 N N . LEU B 1 278 ? -16.562 33.25 -16.656 1 80 278 LEU B N 1
ATOM 9576 C CA . LEU B 1 278 ? -17.453 33.375 -15.508 1 80 278 LEU B CA 1
ATOM 9577 C C . LEU B 1 278 ? -17.562 34.844 -15.07 1 80 278 LEU B C 1
ATOM 9579 O O . LEU B 1 278 ? -18.562 35.25 -14.477 1 80 278 LEU B O 1
ATOM 9583 N N . ARG B 1 279 ? -16.562 35.594 -15.359 1 76.31 279 ARG B N 1
ATOM 9584 C CA . ARG B 1 279 ? -16.578 37.031 -15.008 1 76.31 279 ARG B CA 1
ATOM 9585 C C . ARG B 1 279 ? -17.688 37.75 -15.758 1 76.31 279 ARG B C 1
ATOM 9587 O O . ARG B 1 279 ? -18.203 38.781 -15.289 1 76.31 279 ARG B O 1
ATOM 9594 N N . GLY B 1 280 ? -18.078 37.312 -16.859 1 73.88 280 GLY B N 1
ATOM 9595 C CA . GLY B 1 280 ? -19.094 37.969 -17.656 1 73.88 280 GLY B CA 1
ATOM 9596 C C . GLY B 1 280 ? -20.438 37.25 -17.625 1 73.88 280 GLY B C 1
ATOM 9597 O O . GLY B 1 280 ? -21.375 37.656 -18.312 1 73.88 280 GLY B O 1
ATOM 9598 N N . CYS B 1 281 ? -20.562 36.281 -16.703 1 74.94 281 CYS B N 1
ATOM 9599 C CA . CYS B 1 281 ? -21.781 35.469 -16.703 1 74.94 281 CYS B CA 1
ATOM 9600 C C . CYS B 1 281 ? -22.734 35.906 -15.594 1 74.94 281 CYS B C 1
ATOM 9602 O O . CYS B 1 281 ? -22.297 36.406 -14.555 1 74.94 281 CYS B O 1
ATOM 9604 N N . LYS B 1 282 ? -24.016 35.781 -15.922 1 79.38 282 LYS B N 1
ATOM 9605 C CA . LYS B 1 282 ? -25.047 36.031 -14.922 1 79.38 282 LYS B CA 1
ATOM 9606 C C . LYS B 1 282 ? -25.594 34.688 -14.375 1 79.38 282 LYS B C 1
ATOM 9608 O O . LYS B 1 282 ? -25.828 33.75 -15.133 1 79.38 282 LYS B O 1
ATOM 9613 N N . LEU B 1 283 ? -25.562 34.594 -13.055 1 77.38 283 LEU B N 1
ATOM 9614 C CA . LEU B 1 283 ? -26.078 33.406 -12.406 1 77.38 283 LEU B CA 1
ATOM 9615 C C . LEU B 1 283 ? -27.375 33.719 -11.648 1 77.38 283 LEU B C 1
ATOM 9617 O O . LEU B 1 283 ? -27.688 34.906 -11.43 1 77.38 283 LEU B O 1
ATOM 9621 N N . TYR B 1 284 ? -28.109 32.719 -11.406 1 81.19 284 TYR B N 1
ATOM 9622 C CA . TYR B 1 284 ? -29.359 32.875 -10.648 1 81.19 284 TYR B CA 1
ATOM 9623 C C . TYR B 1 284 ? -29.125 32.562 -9.172 1 81.19 284 TYR B C 1
ATOM 9625 O O . TYR B 1 284 ? -28.531 31.547 -8.82 1 81.19 284 TYR B O 1
ATOM 9633 N N . ASP B 1 285 ? -29.516 33.5 -8.43 1 76.81 285 ASP B N 1
ATOM 9634 C CA . ASP B 1 285 ? -29.469 33.344 -6.98 1 76.81 285 ASP B CA 1
ATOM 9635 C C . ASP B 1 285 ? -30.812 32.844 -6.438 1 76.81 285 ASP B C 1
ATOM 9637 O O . ASP B 1 285 ? -31.766 33.625 -6.379 1 76.81 285 ASP B O 1
ATOM 9641 N N . ALA B 1 286 ? -30.891 31.703 -5.938 1 79.62 286 ALA B N 1
ATOM 9642 C CA . ALA B 1 286 ? -32.125 31.094 -5.488 1 79.62 286 ALA B CA 1
ATOM 9643 C C . ALA B 1 286 ? -32.594 31.703 -4.164 1 79.62 286 ALA B C 1
ATOM 9645 O O . ALA B 1 286 ? -33.781 31.719 -3.865 1 79.62 286 ALA B O 1
ATOM 9646 N N . TYR B 1 287 ? -31.719 32.188 -3.398 1 77.94 287 TYR B N 1
ATOM 9647 C CA . TYR B 1 287 ? -32.062 32.781 -2.119 1 77.94 287 TYR B CA 1
ATOM 9648 C C . TYR B 1 287 ? -32.75 34.156 -2.326 1 77.94 287 TYR B C 1
ATOM 9650 O O . TYR B 1 287 ? -33.781 34.438 -1.727 1 77.94 287 TYR B O 1
ATOM 9658 N N . LYS B 1 288 ? -32.156 34.906 -3.195 1 80.19 288 LYS B N 1
ATOM 9659 C CA . LYS B 1 288 ? -32.719 36.219 -3.469 1 80.19 288 LYS B CA 1
ATOM 9660 C C . LYS B 1 288 ? -33.688 36.188 -4.633 1 80.19 288 LYS B C 1
ATOM 9662 O O . LYS B 1 288 ? -34.344 37.188 -4.926 1 80.19 288 LYS B O 1
ATOM 9667 N N . LYS B 1 289 ? -33.812 35.094 -5.262 1 80.75 289 LYS B N 1
ATOM 9668 C CA . LYS B 1 289 ? -34.688 34.906 -6.402 1 80.75 289 LYS B CA 1
ATOM 9669 C C . LYS B 1 289 ? -34.438 35.938 -7.48 1 80.75 289 LYS B C 1
ATOM 9671 O O . LYS B 1 289 ? -35.406 36.562 -7.969 1 80.75 289 LYS B O 1
ATOM 9676 N N . ALA B 1 290 ? -33.188 36.281 -7.734 1 81.56 290 ALA B N 1
ATOM 9677 C CA . ALA B 1 290 ? -32.812 37.281 -8.727 1 81.56 290 ALA 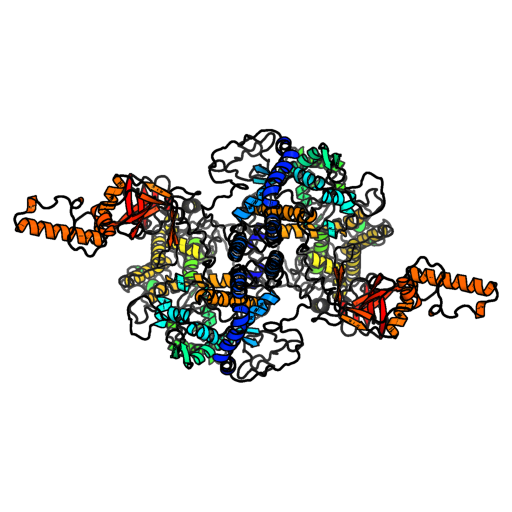B CA 1
ATOM 9678 C C . ALA B 1 290 ? -31.5 36.875 -9.406 1 81.56 290 ALA B C 1
ATOM 9680 O O . ALA B 1 290 ? -30.688 36.156 -8.828 1 81.56 290 ALA B O 1
ATOM 9681 N N . PRO B 1 291 ? -31.375 37.25 -10.648 1 80.25 291 PRO B N 1
ATOM 9682 C CA . PRO B 1 291 ? -30.078 37.062 -11.297 1 80.25 291 PRO B CA 1
ATOM 9683 C C . PRO B 1 291 ? -29 38 -10.734 1 80.25 291 PRO B C 1
ATOM 9685 O O . PRO B 1 291 ? -29.312 39.094 -10.297 1 80.25 291 PRO B O 1
ATOM 9688 N N . PHE B 1 292 ? -27.828 37.531 -10.641 1 77.19 292 PHE B N 1
ATOM 9689 C CA . PHE B 1 292 ? -26.719 38.375 -10.172 1 77.19 292 PHE B CA 1
ATOM 9690 C C . PHE B 1 292 ? -25.453 38.062 -10.953 1 77.19 292 PHE B C 1
ATOM 9692 O O . PHE B 1 292 ? -25.344 37.031 -11.602 1 77.19 292 PHE B O 1
ATOM 9699 N N . ASN B 1 293 ? -24.641 39.062 -11.016 1 73.31 293 ASN B N 1
ATOM 9700 C CA . ASN B 1 293 ? -23.328 38.906 -11.656 1 73.31 293 ASN B CA 1
ATOM 9701 C C . ASN B 1 293 ? -22.297 38.312 -10.695 1 73.31 293 ASN B C 1
ATOM 9703 O O . ASN B 1 293 ? -22.047 38.906 -9.633 1 73.31 293 ASN B O 1
ATOM 9707 N N . VAL B 1 294 ? -21.844 37.156 -11.102 1 70.94 294 VAL B N 1
ATOM 9708 C CA . VAL B 1 294 ? -20.812 36.5 -10.289 1 70.94 294 VAL B CA 1
ATOM 9709 C C . VAL B 1 294 ? -19.438 36.844 -10.852 1 70.94 294 VAL B C 1
ATOM 9711 O O . VAL B 1 294 ? -19.25 36.844 -12.07 1 70.94 294 VAL B O 1
ATOM 9714 N N . LYS B 1 295 ? -18.531 37.344 -9.977 1 72.25 295 LYS B N 1
ATOM 9715 C CA . LYS B 1 295 ? -17.141 37.562 -10.344 1 72.25 295 LYS B CA 1
ATOM 9716 C C . LYS B 1 295 ? -16.25 36.531 -9.641 1 72.25 295 LYS B C 1
ATOM 9718 O O . LYS B 1 295 ? -16.266 36.406 -8.414 1 72.25 295 LYS B O 1
ATOM 9723 N N . VAL B 1 296 ? -15.578 35.719 -10.461 1 75.75 296 VAL B N 1
ATOM 9724 C CA . VAL B 1 296 ? -14.703 34.688 -9.93 1 75.75 296 VAL B CA 1
ATOM 9725 C C . VAL B 1 296 ? -13.242 35.094 -10.148 1 75.75 296 VAL B C 1
ATOM 9727 O O . VAL B 1 296 ? -12.875 35.562 -11.234 1 75.75 296 VAL B O 1
ATOM 9730 N N . GLU B 1 297 ? -12.375 35.062 -9.07 1 75.94 297 GLU B N 1
ATOM 9731 C CA . GLU B 1 297 ? -10.945 35.344 -9.156 1 75.94 297 GLU B CA 1
ATOM 9732 C C . GLU B 1 297 ? -10.148 34.406 -8.258 1 75.94 297 GLU B C 1
ATOM 9734 O O . GLU B 1 297 ? -10.648 33.938 -7.23 1 75.94 297 GLU B O 1
ATOM 9739 N N . ILE B 1 298 ? -8.938 34.156 -8.75 1 77.44 298 ILE B N 1
ATOM 9740 C CA . ILE B 1 298 ? -8.023 33.438 -7.875 1 77.44 298 ILE B CA 1
ATOM 9741 C C . ILE B 1 298 ? -7.344 34.406 -6.91 1 77.44 298 ILE B C 1
ATOM 9743 O O . ILE B 1 298 ? -6.684 35.375 -7.336 1 77.44 298 ILE B O 1
ATOM 9747 N N . LEU B 1 299 ? -7.438 34.125 -5.684 1 73.19 299 LEU B N 1
ATOM 9748 C CA . LEU B 1 299 ? -6.926 35.062 -4.691 1 73.19 299 LEU B CA 1
ATOM 9749 C C . LEU B 1 299 ? -5.523 34.656 -4.242 1 73.19 299 LEU B C 1
ATOM 9751 O O . LEU B 1 299 ? -4.668 35.531 -4.043 1 73.19 299 LEU B O 1
ATOM 9755 N N . ILE B 1 300 ? -5.34 33.406 -4.043 1 77.19 300 ILE B N 1
ATOM 9756 C CA . ILE B 1 300 ? -4.062 32.938 -3.508 1 77.19 300 ILE B CA 1
ATOM 9757 C C . ILE B 1 300 ? -3.66 31.625 -4.176 1 77.19 300 ILE B C 1
ATOM 9759 O O . ILE B 1 300 ? -4.512 30.781 -4.465 1 77.19 300 ILE B O 1
ATOM 9763 N N . TYR B 1 301 ? -2.43 31.578 -4.391 1 80.94 301 TYR B N 1
ATOM 9764 C CA . TYR B 1 301 ? -1.848 30.328 -4.883 1 80.94 301 TYR B CA 1
ATOM 9765 C C . TYR B 1 301 ? -1.077 29.609 -3.783 1 80.94 301 TYR B C 1
ATOM 9767 O O . TYR B 1 301 ? -0.116 30.156 -3.234 1 80.94 301 TYR B O 1
ATOM 9775 N N . ILE B 1 302 ? -1.562 28.5 -3.35 1 79.75 302 ILE B N 1
ATOM 9776 C CA . ILE B 1 302 ? -0.877 27.703 -2.346 1 79.75 302 ILE B CA 1
ATOM 9777 C C . ILE B 1 302 ? -0.169 26.516 -3.021 1 79.75 302 ILE B C 1
ATOM 9779 O O . ILE B 1 302 ? -0.82 25.609 -3.535 1 79.75 302 ILE B O 1
ATOM 9783 N N . LEU B 1 303 ? 1.149 26.625 -3.105 1 81.38 303 LEU B N 1
ATOM 9784 C CA . LEU B 1 303 ? 1.977 25.625 -3.785 1 81.38 303 LEU B CA 1
ATOM 9785 C C . LEU B 1 303 ? 3.146 25.203 -2.906 1 81.38 303 LEU B C 1
ATOM 9787 O O . LEU B 1 303 ? 3.604 25.969 -2.057 1 81.38 303 LEU B O 1
ATOM 9791 N N . ASP B 1 304 ? 3.604 24.016 -3.102 1 80.56 304 ASP B N 1
ATOM 9792 C CA . ASP B 1 304 ? 4.855 23.625 -2.457 1 80.56 304 ASP B CA 1
ATOM 9793 C C . ASP B 1 304 ? 6.055 24.234 -3.18 1 80.56 304 ASP B C 1
ATOM 9795 O O . ASP B 1 304 ? 5.902 24.859 -4.234 1 80.56 304 ASP B O 1
ATOM 9799 N N . TYR B 1 305 ? 7.145 24.109 -2.695 1 76.5 305 TYR B N 1
ATOM 9800 C CA . TYR B 1 305 ? 8.312 24.781 -3.236 1 76.5 305 TYR B CA 1
ATOM 9801 C C . TYR B 1 305 ? 8.602 24.328 -4.66 1 76.5 305 TYR B C 1
ATOM 9803 O O . TYR B 1 305 ? 8.953 25.141 -5.52 1 76.5 305 TYR B O 1
ATOM 9811 N N . GLN B 1 306 ? 8.461 23.109 -4.871 1 78.25 306 GLN B N 1
ATOM 9812 C CA . GLN B 1 306 ? 8.68 22.641 -6.234 1 78.25 306 GLN B CA 1
ATOM 9813 C C . GLN B 1 306 ? 7.574 23.109 -7.172 1 78.25 306 GLN B C 1
ATOM 9815 O O . GLN B 1 306 ? 7.828 23.438 -8.328 1 78.25 306 GLN B O 1
ATOM 9820 N N . GLY B 1 307 ? 6.395 23.156 -6.578 1 82.88 307 GLY B N 1
ATOM 9821 C CA . GLY B 1 307 ? 5.258 23.609 -7.359 1 82.88 307 GLY B CA 1
ATOM 9822 C C . GLY B 1 307 ? 5.371 25.078 -7.762 1 82.88 307 GLY B C 1
ATOM 9823 O O . GLY B 1 307 ? 4.961 25.453 -8.867 1 82.88 307 GLY B O 1
ATOM 9824 N N . ILE B 1 308 ? 6.008 25.875 -6.938 1 84.88 308 ILE B N 1
ATOM 9825 C CA . ILE B 1 308 ? 6.18 27.281 -7.223 1 84.88 308 ILE B CA 1
ATOM 9826 C C . ILE B 1 308 ? 7.074 27.469 -8.445 1 84.88 308 ILE B C 1
ATOM 9828 O O . ILE B 1 308 ? 6.766 28.25 -9.344 1 84.88 308 ILE B O 1
ATOM 9832 N N . GLY B 1 309 ? 8.117 26.703 -8.477 1 84.75 309 GLY B N 1
ATOM 9833 C CA . GLY B 1 309 ? 9.023 26.781 -9.617 1 84.75 309 GLY B CA 1
ATOM 9834 C C . GLY B 1 309 ? 8.398 26.297 -10.906 1 84.75 309 GLY B C 1
ATOM 9835 O O . GLY B 1 309 ? 8.609 26.875 -11.969 1 84.75 309 GLY B O 1
ATOM 9836 N N . LYS B 1 310 ? 7.586 25.391 -10.773 1 84.69 310 LYS B N 1
ATOM 9837 C CA . LYS B 1 310 ? 7.016 24.75 -11.953 1 84.69 310 LYS B CA 1
ATOM 9838 C C . LYS B 1 310 ? 5.863 25.578 -12.523 1 84.69 310 LYS B C 1
ATOM 9840 O O . LYS B 1 310 ? 5.75 25.734 -13.734 1 84.69 310 LYS B O 1
ATOM 9845 N N . VAL B 1 311 ? 5.043 26.094 -11.711 1 87.5 311 VAL B N 1
ATOM 9846 C CA . VAL B 1 311 ? 3.854 26.812 -12.148 1 87.5 311 VAL B CA 1
ATOM 9847 C C . VAL B 1 311 ? 4.242 28.203 -12.633 1 87.5 311 VAL B C 1
ATOM 9849 O O . VAL B 1 311 ? 3.697 28.703 -13.625 1 87.5 311 VAL B O 1
ATOM 9852 N N . PHE B 1 312 ? 5.254 28.797 -11.992 1 90.94 312 PHE B N 1
ATOM 9853 C CA . PHE B 1 312 ? 5.574 30.188 -12.312 1 90.94 312 PHE B CA 1
ATOM 9854 C C . PHE B 1 312 ? 6.871 30.266 -13.109 1 90.94 312 PHE B C 1
ATOM 9856 O O . PHE B 1 312 ? 7.426 31.359 -13.297 1 90.94 312 PHE B O 1
ATOM 9863 N N . SER B 1 313 ? 7.348 29.062 -13.523 1 91.31 313 SER B N 1
ATOM 9864 C CA . SER B 1 313 ? 8.523 28.969 -14.383 1 91.31 313 SER B CA 1
ATOM 9865 C C . SER B 1 313 ? 9.734 29.641 -13.742 1 91.31 313 SER B C 1
ATOM 9867 O O . SER B 1 313 ? 10.367 30.5 -14.352 1 91.31 313 SER B O 1
ATOM 9869 N N . LEU B 1 314 ? 9.969 29.328 -12.5 1 92.38 314 LEU B N 1
ATOM 9870 C CA . LEU B 1 314 ? 11.125 29.812 -11.766 1 92.38 314 LEU B CA 1
ATOM 9871 C C . LEU B 1 314 ? 12.195 28.719 -11.656 1 92.38 314 LEU B C 1
ATOM 9873 O O . LEU B 1 314 ? 11.914 27.547 -11.922 1 92.38 314 LEU B O 1
ATOM 9877 N N . THR B 1 315 ? 13.32 29.188 -11.336 1 89.38 315 THR B N 1
ATOM 9878 C CA . THR B 1 315 ? 14.398 28.219 -11.172 1 89.38 315 THR B CA 1
ATOM 9879 C C . THR B 1 315 ? 14.219 27.406 -9.891 1 89.38 315 THR B C 1
ATOM 9881 O O . THR B 1 315 ? 13.5 27.844 -8.984 1 89.38 315 THR B O 1
ATOM 9884 N N . GLY B 1 316 ? 14.82 26.312 -9.797 1 83.69 316 GLY B N 1
ATOM 9885 C CA . GLY B 1 316 ? 14.672 25.391 -8.688 1 83.69 316 GLY B CA 1
ATOM 9886 C C . GLY B 1 316 ? 15.367 25.859 -7.418 1 83.69 316 GLY B C 1
ATOM 9887 O O . GLY B 1 316 ? 15.992 26.922 -7.402 1 83.69 316 GLY B O 1
ATOM 9888 N N . THR B 1 317 ? 15.297 25.094 -6.375 1 77.56 317 THR B N 1
ATOM 9889 C CA . THR B 1 317 ? 15.797 25.422 -5.047 1 77.56 317 THR B CA 1
ATOM 9890 C C . THR B 1 317 ? 17.328 25.406 -5.027 1 77.56 317 THR B C 1
ATOM 9892 O O . THR B 1 317 ? 17.953 26.031 -4.168 1 77.56 317 THR B O 1
ATOM 9895 N N . GLY B 1 318 ? 17.969 24.781 -5.922 1 82.25 318 GLY B N 1
ATOM 9896 C CA . GLY B 1 318 ? 19.422 24.703 -5.941 1 82.25 318 GLY B CA 1
ATOM 9897 C C . GLY B 1 318 ? 20.062 25.688 -6.906 1 82.25 318 GLY B C 1
ATOM 9898 O O . GLY B 1 318 ? 21.234 25.547 -7.25 1 82.25 318 GLY B O 1
ATOM 9899 N N . SER B 1 319 ? 19.297 26.781 -7.215 1 87.81 319 SER B N 1
ATOM 9900 C CA . SER B 1 319 ? 19.812 27.766 -8.164 1 87.81 319 SER B CA 1
ATOM 9901 C C . SER B 1 319 ? 20.375 28.984 -7.445 1 87.81 319 SER B C 1
ATOM 9903 O O . SER B 1 319 ? 20.25 29.109 -6.227 1 87.81 319 SER B O 1
ATOM 9905 N N . TYR B 1 320 ? 21.094 29.859 -8.203 1 89 320 TYR B N 1
ATOM 9906 C CA . TYR B 1 320 ? 21.672 31.078 -7.648 1 89 320 TYR B CA 1
ATOM 9907 C C . TYR B 1 320 ? 20.578 32 -7.145 1 89 320 TYR B C 1
ATOM 9909 O O . TYR B 1 320 ? 20.719 32.625 -6.09 1 89 320 TYR B O 1
ATOM 9917 N N . ARG B 1 321 ? 19.578 32.062 -7.918 1 89.56 321 ARG B N 1
ATOM 9918 C CA . ARG B 1 321 ? 18.406 32.844 -7.535 1 89.56 321 ARG B CA 1
ATOM 9919 C C . ARG B 1 321 ? 17.188 31.969 -7.312 1 89.56 321 ARG B C 1
ATOM 9921 O O . ARG B 1 321 ? 16.297 31.906 -8.156 1 89.56 321 ARG B O 1
ATOM 9928 N N . ALA B 1 322 ? 17.156 31.391 -6.129 1 87.31 322 ALA B N 1
ATOM 9929 C CA . ALA B 1 322 ? 16.141 30.359 -5.887 1 87.31 322 ALA B CA 1
ATOM 9930 C C . ALA B 1 322 ? 14.93 30.938 -5.168 1 87.31 322 ALA B C 1
ATOM 9932 O O . ALA B 1 322 ? 13.852 30.344 -5.195 1 87.31 322 ALA B O 1
ATOM 9933 N N . CYS B 1 323 ? 15.047 32.062 -4.535 1 87.19 323 CYS B N 1
ATOM 9934 C CA . CYS B 1 323 ? 13.938 32.625 -3.764 1 87.19 323 CYS B CA 1
ATOM 9935 C C . CYS B 1 323 ? 12.93 33.312 -4.672 1 87.19 323 CYS B C 1
ATOM 9937 O O . CYS B 1 323 ? 13.312 34.125 -5.52 1 87.19 323 CYS B O 1
ATOM 9939 N N . ALA B 1 324 ? 11.703 33.062 -4.492 1 86.62 324 ALA B N 1
ATOM 9940 C CA . ALA B 1 324 ? 10.641 33.625 -5.324 1 86.62 324 ALA B CA 1
ATOM 9941 C C . ALA B 1 324 ? 10.242 35.031 -4.844 1 86.62 324 ALA B C 1
ATOM 9943 O O . ALA B 1 324 ? 9.516 35.75 -5.535 1 86.62 324 ALA B O 1
ATOM 9944 N N . TRP B 1 325 ? 10.836 35.562 -3.754 1 87.06 325 TRP B N 1
ATOM 9945 C CA . TRP B 1 325 ? 10.328 36.812 -3.186 1 87.06 325 TRP B CA 1
ATOM 9946 C C . TRP B 1 325 ? 11.445 37.844 -3.059 1 87.06 325 TRP B C 1
ATOM 9948 O O . TRP B 1 325 ? 11.18 39.031 -2.893 1 87.06 325 TRP B O 1
ATOM 9958 N N . CYS B 1 326 ? 12.633 37.406 -3.111 1 86.06 326 CYS B N 1
ATOM 9959 C CA . CYS B 1 326 ? 13.727 38.375 -3.061 1 86.06 326 CYS B CA 1
ATOM 9960 C C . CYS B 1 326 ? 14.836 38 -4.035 1 86.06 326 CYS B C 1
ATOM 9962 O O . CYS B 1 326 ? 14.805 36.906 -4.625 1 86.06 326 CYS B O 1
ATOM 9964 N N . MET B 1 327 ? 15.797 38.875 -4.203 1 87.44 327 MET B N 1
ATOM 9965 C CA . MET B 1 327 ? 16.844 38.688 -5.203 1 87.44 327 MET B CA 1
ATOM 9966 C C . MET B 1 327 ? 18.141 38.25 -4.551 1 87.44 327 MET B C 1
ATOM 9968 O O . MET B 1 327 ? 19.234 38.469 -5.094 1 87.44 327 MET B O 1
ATOM 9972 N N . LEU B 1 328 ? 18 37.594 -3.414 1 86.75 328 LEU B N 1
ATOM 9973 C CA . LEU B 1 328 ? 19.188 37.094 -2.744 1 86.75 328 LEU B CA 1
ATOM 9974 C C . LEU B 1 328 ? 19.906 36.062 -3.617 1 86.75 328 LEU B C 1
ATOM 9976 O O . LEU B 1 328 ? 19.266 35.219 -4.234 1 86.75 328 LEU B O 1
ATOM 9980 N N . ARG B 1 329 ? 21.172 36.219 -3.76 1 87.94 329 ARG B N 1
ATOM 9981 C CA . ARG B 1 329 ? 21.969 35.312 -4.578 1 87.94 329 ARG B CA 1
ATOM 9982 C C . ARG B 1 329 ? 22.641 34.25 -3.713 1 87.94 329 ARG B C 1
ATOM 9984 O O . ARG B 1 329 ? 23.297 34.594 -2.715 1 87.94 329 ARG B O 1
ATOM 9991 N N . GLY B 1 330 ? 22.484 33.031 -4.094 1 87.88 330 GLY B N 1
ATOM 9992 C CA . GLY B 1 330 ? 23.141 31.922 -3.4 1 87.88 330 GLY B CA 1
ATOM 9993 C C . GLY B 1 330 ? 24.594 31.781 -3.754 1 87.88 330 GLY B C 1
ATOM 9994 O O . GLY B 1 330 ? 25.078 32.406 -4.699 1 87.88 330 GLY B O 1
ATOM 9995 N N . GLN B 1 331 ? 25.312 31.062 -2.873 1 87.56 331 GLN B N 1
ATOM 9996 C CA . GLN B 1 331 ? 26.719 30.766 -3.072 1 87.56 331 GLN B CA 1
ATOM 9997 C C . GLN B 1 331 ? 26.953 29.266 -3.17 1 87.56 331 GLN B C 1
ATOM 9999 O O . GLN B 1 331 ? 26.469 28.5 -2.34 1 87.56 331 GLN B O 1
ATOM 10004 N N . TYR B 1 332 ? 27.562 28.922 -4.215 1 88.75 332 TYR B N 1
ATOM 10005 C CA . TYR B 1 332 ? 27.859 27.5 -4.375 1 88.75 332 TYR B CA 1
ATOM 10006 C C . TYR B 1 332 ? 29.031 27.094 -3.498 1 88.75 332 TYR B C 1
ATOM 10008 O O . TYR B 1 332 ? 30.094 27.703 -3.549 1 88.75 332 TYR B O 1
ATOM 10016 N N . CYS B 1 333 ? 28.844 26.125 -2.676 1 87.62 333 CYS B N 1
ATOM 10017 C CA . CYS B 1 333 ? 29.906 25.594 -1.826 1 87.62 333 CYS B CA 1
ATOM 10018 C C . CYS B 1 333 ? 30.484 24.312 -2.426 1 87.62 333 CYS B C 1
ATOM 10020 O O . CYS B 1 333 ? 29.812 23.281 -2.453 1 87.62 333 CYS B O 1
ATOM 10022 N N . LYS B 1 334 ? 31.656 24.359 -2.744 1 84.56 334 LYS B N 1
ATOM 10023 C CA . LYS B 1 334 ? 32.312 23.266 -3.449 1 84.56 334 LYS B CA 1
ATOM 10024 C C . LYS B 1 334 ? 32.375 22 -2.584 1 84.56 334 LYS B C 1
ATOM 10026 O O . LYS B 1 334 ? 32.062 20.906 -3.057 1 84.56 334 LYS B O 1
ATOM 10031 N N . HIS B 1 335 ? 32.719 22.203 -1.354 1 84.75 335 HIS B N 1
ATOM 10032 C CA . HIS B 1 335 ? 32.844 21.047 -0.478 1 84.75 335 HIS B CA 1
ATOM 10033 C C . HIS B 1 335 ? 31.516 20.375 -0.225 1 84.75 335 HIS B C 1
ATOM 10035 O O . HIS B 1 335 ? 31.438 19.156 -0.137 1 84.75 335 HIS B O 1
ATOM 10041 N N . LEU B 1 336 ? 30.578 21.188 -0.138 1 86.94 336 LEU B N 1
ATOM 10042 C CA . LEU B 1 336 ? 29.25 20.641 0.164 1 86.94 336 LEU B CA 1
ATOM 10043 C C . LEU B 1 336 ? 28.531 20.234 -1.112 1 86.94 336 LEU B C 1
ATOM 10045 O O . LEU B 1 336 ? 27.531 19.516 -1.06 1 86.94 336 LEU B O 1
ATOM 10049 N N . SER B 1 337 ? 28.953 20.625 -2.18 1 81.44 337 SER B N 1
ATOM 10050 C CA . SER B 1 337 ? 28.328 20.391 -3.477 1 81.44 337 SER B CA 1
ATOM 10051 C C . SER B 1 337 ? 26.875 20.859 -3.482 1 81.44 337 SER B C 1
ATOM 10053 O O . SER B 1 337 ? 25.984 20.156 -3.957 1 81.44 337 SER B O 1
ATOM 10055 N N . LYS B 1 338 ? 26.609 21.859 -2.814 1 86.44 338 LYS B N 1
ATOM 10056 C CA . LYS B 1 338 ? 25.25 22.406 -2.781 1 86.44 338 LYS B CA 1
ATOM 10057 C C . LYS B 1 338 ? 25.266 23.922 -2.713 1 86.44 338 LYS B C 1
ATOM 10059 O O . LYS B 1 338 ? 26.297 24.531 -2.412 1 86.44 338 LYS B O 1
ATOM 10064 N N . MET B 1 339 ? 24.156 24.578 -3.053 1 87.62 339 MET B N 1
ATOM 10065 C CA . MET B 1 339 ? 23.969 26.031 -2.961 1 87.62 339 MET B CA 1
ATOM 10066 C C . MET B 1 339 ? 23.547 26.438 -1.55 1 87.62 339 MET B C 1
ATOM 10068 O O . MET B 1 339 ? 22.703 25.781 -0.937 1 87.62 339 MET B O 1
ATOM 10072 N N . VAL B 1 340 ? 24.266 27.391 -0.98 1 89.5 340 VAL B N 1
ATOM 10073 C CA . VAL B 1 340 ? 23.922 27.891 0.345 1 89.5 340 VAL B CA 1
ATOM 10074 C C . VAL B 1 340 ? 23.516 29.359 0.245 1 89.5 340 VAL B C 1
ATOM 10076 O O . VAL B 1 340 ? 24 30.094 -0.621 1 89.5 340 VAL B O 1
ATOM 10079 N N . TYR B 1 341 ? 22.625 29.766 1.019 1 88.12 341 TYR B N 1
ATOM 10080 C CA . TYR B 1 341 ? 22.125 31.125 1.059 1 88.12 341 TYR B CA 1
ATOM 10081 C C . TYR B 1 341 ? 22.438 31.781 2.396 1 88.12 341 TYR B C 1
ATOM 10083 O O . TYR B 1 341 ? 21.625 31.75 3.322 1 88.12 341 TYR B O 1
ATOM 10091 N N . ALA B 1 342 ? 23.594 32.406 2.412 1 86.94 342 ALA B N 1
ATOM 10092 C CA . ALA B 1 342 ? 24.094 33.031 3.631 1 86.94 342 ALA B CA 1
ATOM 10093 C C . ALA B 1 342 ? 23.812 34.531 3.615 1 86.94 342 ALA B C 1
ATOM 10095 O O . ALA B 1 342 ? 23.281 35.062 2.637 1 86.94 342 ALA B O 1
ATOM 10096 N N . GLY B 1 343 ? 24.016 35.156 4.715 1 86.12 343 GLY B N 1
ATOM 10097 C CA . GLY B 1 343 ? 23.875 36.594 4.82 1 86.12 343 GLY B CA 1
ATOM 10098 C C . GLY B 1 343 ? 22.625 37.031 5.539 1 86.12 343 GLY B C 1
ATOM 10099 O O . GLY B 1 343 ? 21.953 38 5.125 1 86.12 343 GLY B O 1
ATOM 10100 N N . ASP B 1 344 ? 22.281 36.406 6.508 1 89.12 344 ASP B N 1
ATOM 10101 C CA . ASP B 1 344 ? 21.062 36.688 7.25 1 89.12 344 ASP B CA 1
ATOM 10102 C C . ASP B 1 344 ? 21.219 37.969 8.078 1 89.12 344 ASP B C 1
ATOM 10104 O O . ASP B 1 344 ? 20.219 38.562 8.492 1 89.12 344 ASP B O 1
ATOM 10108 N N . ARG B 1 345 ? 22.453 38.469 8.281 1 90.31 345 ARG B N 1
ATOM 10109 C CA . ARG B 1 345 ? 22.719 39.656 9.055 1 90.31 345 ARG B CA 1
ATOM 10110 C C . ARG B 1 345 ? 22.172 40.906 8.344 1 90.31 345 ARG B C 1
ATOM 10112 O O . ARG B 1 345 ? 21.922 41.938 8.977 1 90.31 345 ARG B O 1
ATOM 10119 N N . CYS B 1 346 ? 21.969 40.688 7.086 1 89.12 346 CYS B N 1
ATOM 10120 C CA . CYS B 1 346 ? 21.516 41.844 6.293 1 89.12 346 CYS B CA 1
ATOM 10121 C C . CYS B 1 346 ? 20.109 42.25 6.695 1 89.12 346 CYS B C 1
ATOM 10123 O O . CYS B 1 346 ? 19.703 43.406 6.426 1 89.12 346 CYS B O 1
ATOM 10125 N N . TYR B 1 347 ? 19.375 41.406 7.332 1 87.31 347 TYR B N 1
ATOM 10126 C CA . TYR B 1 347 ? 18 41.688 7.68 1 87.31 347 TYR B CA 1
ATOM 10127 C C . TYR B 1 347 ? 17.906 42.375 9.047 1 87.31 347 TYR B C 1
ATOM 10129 O O . TYR B 1 347 ? 16.828 42.812 9.453 1 87.31 347 TYR B O 1
ATOM 10137 N N . LEU B 1 348 ? 19.031 42.5 9.711 1 90.88 348 LEU B N 1
ATOM 10138 C CA . LEU B 1 348 ? 19.062 43.125 11.023 1 90.88 348 LEU B CA 1
ATOM 10139 C C . LEU B 1 348 ? 19.297 44.625 10.883 1 90.88 348 LEU B C 1
ATOM 10141 O O . LEU B 1 348 ? 19.828 45.094 9.875 1 90.88 348 LEU B O 1
ATOM 10145 N N . PRO B 1 349 ? 18.859 45.312 11.953 1 89 349 PRO B N 1
ATOM 10146 C CA . PRO B 1 349 ? 19.156 46.719 11.922 1 89 349 PRO B CA 1
ATOM 10147 C C . PRO B 1 349 ? 20.656 47.031 11.852 1 89 349 PRO B C 1
ATOM 10149 O O . PRO B 1 349 ? 21.469 46.281 12.383 1 89 349 PRO B O 1
ATOM 10152 N N . ILE B 1 350 ? 21 48.156 11.297 1 89.5 350 ILE B N 1
ATOM 10153 C CA . ILE B 1 350 ? 22.359 48.5 10.953 1 89.5 350 ILE B CA 1
ATOM 10154 C C . ILE B 1 350 ? 23.219 48.562 12.227 1 89.5 350 ILE B C 1
ATOM 10156 O O . ILE B 1 350 ? 24.406 48.25 12.203 1 89.5 350 ILE B O 1
ATOM 10160 N N . GLU B 1 351 ? 22.625 48.906 13.328 1 90.88 351 GLU B N 1
ATOM 10161 C CA . GLU B 1 351 ? 23.375 49.094 14.555 1 90.88 351 GLU B CA 1
ATOM 10162 C C . GLU B 1 351 ? 23.359 47.844 15.414 1 90.88 351 GLU B C 1
ATOM 10164 O O . GLU B 1 351 ? 23.922 47.812 16.516 1 90.88 351 GLU B O 1
ATOM 10169 N N . HIS B 1 352 ? 22.891 46.844 14.891 1 93.31 352 HIS B N 1
ATOM 10170 C CA . HIS B 1 352 ? 22.766 45.625 15.688 1 93.31 352 HIS B CA 1
ATOM 10171 C C . HIS B 1 352 ? 24.125 45 15.977 1 93.31 352 HIS B C 1
ATOM 10173 O O . HIS B 1 352 ? 25 45 15.117 1 93.31 352 HIS B O 1
ATOM 10179 N N . VAL B 1 353 ? 24.312 44.375 17.062 1 93.81 353 VAL B N 1
ATOM 10180 C CA . VAL B 1 353 ? 25.594 43.844 17.562 1 93.81 353 VAL B CA 1
ATOM 10181 C C . VAL B 1 353 ? 26.062 42.719 16.656 1 93.81 353 VAL B C 1
ATOM 10183 O O . VAL B 1 353 ? 27.266 42.562 16.406 1 93.81 353 VAL B O 1
ATOM 10186 N N . LEU B 1 354 ? 25.219 41.969 16.078 1 94.88 354 LEU B N 1
ATOM 10187 C CA . LEU B 1 354 ? 25.578 40.812 15.266 1 94.88 354 LEU B CA 1
ATOM 10188 C C . LEU B 1 354 ? 26.172 41.281 13.93 1 94.88 354 LEU B C 1
ATOM 10190 O O . LEU B 1 354 ? 26.906 40.5 13.289 1 94.88 354 LEU B O 1
ATOM 10194 N N . ARG B 1 355 ? 25.797 42.406 13.445 1 94.19 355 ARG B N 1
ATOM 10195 C CA . ARG B 1 355 ? 26.344 42.938 12.195 1 94.19 355 ARG B CA 1
ATOM 10196 C C . ARG B 1 355 ? 27.812 43.312 12.359 1 94.19 355 ARG B C 1
ATOM 10198 O O . ARG B 1 355 ? 28.562 43.375 11.383 1 94.19 355 ARG B O 1
ATOM 10205 N N . LYS B 1 356 ? 28.203 43.562 13.602 1 93.38 356 LYS B N 1
ATOM 10206 C CA . LYS B 1 356 ? 29.562 44.031 13.891 1 93.38 356 LYS B CA 1
ATOM 10207 C C . LYS B 1 356 ? 30.484 42.844 14.203 1 93.38 356 LYS B C 1
ATOM 10209 O O . LYS B 1 356 ? 31.703 43.031 14.312 1 93.38 356 LYS B O 1
ATOM 10214 N N . ASP B 1 357 ? 29.906 41.719 14.32 1 93.12 357 ASP B N 1
ATOM 10215 C CA . ASP B 1 357 ? 30.703 40.531 14.641 1 93.12 357 ASP B CA 1
ATOM 10216 C C . ASP B 1 357 ? 31.594 40.125 13.469 1 93.12 357 ASP B C 1
ATOM 10218 O O . ASP B 1 357 ? 31.094 39.719 12.422 1 93.12 357 ASP B O 1
ATOM 10222 N N . GLN B 1 358 ? 32.875 40.188 13.602 1 89.56 358 GLN B N 1
ATOM 10223 C CA . GLN B 1 358 ? 33.844 39.906 12.523 1 89.56 358 GLN B CA 1
ATOM 10224 C C . GLN B 1 358 ? 34.5 38.562 12.688 1 89.56 358 GLN B C 1
ATOM 10226 O O . GLN B 1 358 ? 35.25 38.125 11.82 1 89.56 358 GLN B O 1
ATOM 10231 N N . HIS B 1 359 ? 34.125 37.844 13.617 1 88.5 359 HIS B N 1
ATOM 10232 C CA . HIS B 1 359 ? 34.906 36.656 13.906 1 88.5 359 HIS B CA 1
ATOM 10233 C C . HIS B 1 359 ? 34.094 35.375 13.664 1 88.5 359 HIS B C 1
ATOM 10235 O O . HIS B 1 359 ? 34.625 34.375 13.172 1 88.5 359 HIS B O 1
ATOM 10241 N N . ASN B 1 360 ? 32.875 35.438 13.938 1 91 360 ASN B N 1
ATOM 10242 C CA . ASN B 1 360 ? 32.156 34.156 14.055 1 91 360 ASN B CA 1
ATOM 10243 C C . ASN B 1 360 ? 31.344 33.875 12.805 1 91 360 ASN B C 1
ATOM 10245 O O . ASN B 1 360 ? 30.844 32.75 12.625 1 91 360 ASN B O 1
ATOM 10249 N N . PHE B 1 361 ? 31.156 34.812 11.906 1 94.12 361 PHE B N 1
ATOM 10250 C CA . PHE B 1 361 ? 30.375 34.594 10.695 1 94.12 361 PHE B CA 1
ATOM 10251 C C . PHE B 1 361 ? 31.281 34.156 9.547 1 94.12 361 PHE B C 1
ATOM 10253 O O . PHE B 1 361 ? 32.5 34.375 9.578 1 94.12 361 PHE B O 1
ATOM 10260 N N . PRO B 1 362 ? 30.688 33.469 8.578 1 89 362 PRO B N 1
ATOM 10261 C CA . PRO B 1 362 ? 31.5 32.938 7.484 1 89 362 PRO B CA 1
ATOM 10262 C C . PRO B 1 362 ? 32.281 34.031 6.734 1 89 362 PRO B C 1
ATOM 10264 O O . PRO B 1 362 ? 33.344 33.75 6.207 1 89 362 PRO B O 1
ATOM 10267 N N . GLU B 1 363 ? 31.812 35.219 6.66 1 87.38 363 GLU B N 1
ATOM 10268 C CA . GLU B 1 363 ? 32.438 36.312 5.895 1 87.38 363 GLU B CA 1
ATOM 10269 C C . GLU B 1 363 ? 33.594 36.938 6.668 1 87.38 363 GLU B C 1
ATOM 10271 O O . GLU B 1 363 ? 34.469 37.531 6.074 1 87.38 363 GLU B O 1
ATOM 10276 N N . HIS B 1 364 ? 33.625 36.875 7.996 1 91.19 364 HIS B N 1
ATOM 10277 C CA . HIS B 1 364 ? 34.656 37.438 8.867 1 91.19 364 HIS B CA 1
ATOM 10278 C C . HIS B 1 364 ? 34.812 38.938 8.633 1 91.19 364 HIS B C 1
ATOM 10280 O O . HIS B 1 364 ? 35.938 39.438 8.508 1 91.19 364 HIS B O 1
ATOM 10286 N N . SER B 1 365 ? 33.688 39.562 8.32 1 90.56 365 SER B N 1
ATOM 10287 C CA . SER B 1 365 ? 33.688 41 8.109 1 90.56 365 SER B CA 1
ATOM 10288 C C . SER B 1 365 ? 32.406 41.625 8.656 1 90.56 365 SER B C 1
ATOM 10290 O O . SER B 1 365 ? 31.422 40.906 8.953 1 90.56 365 SER B O 1
ATOM 10292 N N . VAL B 1 366 ? 32.5 42.906 8.82 1 92.94 366 VAL B N 1
ATOM 10293 C CA . VAL B 1 366 ? 31.297 43.625 9.242 1 92.94 366 VAL B CA 1
ATOM 10294 C C . VAL B 1 366 ? 30.281 43.656 8.102 1 92.94 366 VAL B C 1
ATOM 10296 O O . VAL B 1 366 ? 30.656 43.781 6.934 1 92.94 366 VAL B O 1
ATOM 10299 N N . GLU B 1 367 ? 29.031 43.438 8.5 1 92.81 367 GLU B N 1
ATOM 10300 C CA . GLU B 1 367 ? 27.969 43.438 7.496 1 92.81 367 GLU B CA 1
ATOM 10301 C C . GLU B 1 367 ? 27.438 44.844 7.25 1 92.81 367 GLU B C 1
ATOM 10303 O O . GLU B 1 367 ? 26.859 45.469 8.141 1 92.81 367 GLU B O 1
ATOM 10308 N N . LEU B 1 368 ? 27.578 45.281 5.992 1 90.75 368 LEU B N 1
ATOM 10309 C CA . LEU B 1 368 ? 27.156 46.625 5.641 1 90.75 368 LEU B CA 1
ATOM 10310 C C . LEU B 1 368 ? 26.031 46.594 4.609 1 90.75 368 LEU B C 1
ATOM 10312 O O . LEU B 1 368 ? 25.406 47.625 4.332 1 90.75 368 LEU B O 1
ATOM 10316 N N . ARG B 1 369 ? 25.781 45.5 4.199 1 84.62 369 ARG B N 1
ATOM 10317 C CA . ARG B 1 369 ? 24.781 45.375 3.152 1 84.62 369 ARG B CA 1
ATOM 10318 C C . ARG B 1 369 ? 23.375 45.562 3.723 1 84.62 369 ARG B C 1
ATOM 10320 O O . ARG B 1 369 ? 23.141 45.312 4.898 1 84.62 369 ARG B O 1
ATOM 10327 N N . GLY B 1 370 ? 22.516 46.062 2.832 1 84.94 370 GLY B N 1
ATOM 10328 C CA . GLY B 1 370 ? 21.109 46.156 3.193 1 84.94 370 GLY B CA 1
ATOM 10329 C C . GLY B 1 370 ? 20.312 44.938 2.84 1 84.94 370 GLY B C 1
ATOM 10330 O O . GLY B 1 370 ? 20.875 43.906 2.4 1 84.94 370 GLY B O 1
ATOM 10331 N N . ILE B 1 371 ? 18.953 45.031 3.16 1 85.75 371 ILE B N 1
ATOM 10332 C CA . ILE B 1 371 ? 18.062 43.938 2.84 1 85.75 371 ILE B CA 1
ATOM 10333 C C . ILE B 1 371 ? 18.016 43.719 1.328 1 85.75 371 ILE B C 1
ATOM 10335 O O . ILE B 1 371 ? 17.969 44.688 0.56 1 85.75 371 ILE B O 1
ATOM 10339 N N . PRO B 1 372 ? 18.188 42.5 0.94 1 84.62 372 PRO B N 1
ATOM 10340 C CA . PRO B 1 372 ? 18.078 42.25 -0.499 1 84.62 372 PRO B CA 1
ATOM 10341 C C . PRO B 1 372 ? 16.781 42.75 -1.094 1 84.62 372 PRO B C 1
ATOM 10343 O O . PRO B 1 372 ? 15.742 42.75 -0.423 1 84.62 372 PRO B O 1
ATOM 10346 N N . ALA B 1 373 ? 16.891 43.156 -2.309 1 85.62 373 ALA B N 1
ATOM 10347 C CA . ALA B 1 373 ? 15.734 43.719 -2.99 1 85.62 373 ALA B CA 1
ATOM 10348 C C . ALA B 1 373 ? 14.625 42.688 -3.146 1 85.62 373 ALA B C 1
ATOM 10350 O O . ALA B 1 373 ? 14.891 41.531 -3.477 1 85.62 373 ALA B O 1
ATOM 10351 N N . PHE B 1 374 ? 13.484 43.156 -2.826 1 85.19 374 PHE B N 1
ATOM 10352 C CA . PHE B 1 374 ? 12.328 42.281 -3.021 1 85.19 374 PHE B CA 1
ATOM 10353 C C . PHE B 1 374 ? 11.938 42.219 -4.492 1 85.19 374 PHE B C 1
ATOM 10355 O O . PHE B 1 374 ? 12.094 43.219 -5.223 1 85.19 374 PHE B O 1
ATOM 10362 N N . ARG B 1 375 ? 11.414 41.125 -4.832 1 88.31 375 ARG B N 1
ATOM 10363 C CA . ARG B 1 375 ? 10.961 40.969 -6.207 1 88.31 375 ARG B CA 1
ATOM 10364 C C . ARG B 1 375 ? 9.672 41.719 -6.457 1 88.31 375 ARG B C 1
ATOM 10366 O O . ARG B 1 375 ? 8.82 41.844 -5.57 1 88.31 375 ARG B O 1
ATOM 10373 N N . LYS B 1 376 ? 9.656 42.281 -7.605 1 87.81 376 LYS B N 1
ATOM 10374 C CA . LYS B 1 376 ? 8.43 42.938 -8.086 1 87.81 376 LYS B CA 1
ATOM 10375 C C . LYS B 1 376 ? 7.887 42.219 -9.32 1 87.81 376 LYS B C 1
ATOM 10377 O O . LYS B 1 376 ? 8.656 41.781 -10.18 1 87.81 376 LYS B O 1
ATOM 10382 N N . PHE B 1 377 ? 6.582 42.219 -9.359 1 91 377 PHE B N 1
ATOM 10383 C CA . PHE B 1 377 ? 5.938 41.438 -10.422 1 91 377 PHE B CA 1
ATOM 10384 C C . PHE B 1 377 ? 6.285 42.031 -11.789 1 91 377 PHE B C 1
ATOM 10386 O O . PHE B 1 377 ? 6.547 41.281 -12.742 1 91 377 PHE B O 1
ATOM 10393 N N . GLN B 1 378 ? 6.336 43.312 -11.914 1 88.19 378 GLN B N 1
ATOM 10394 C CA . GLN B 1 378 ? 6.625 43.969 -13.188 1 88.19 378 GLN B CA 1
ATOM 10395 C C . GLN B 1 378 ? 8.031 43.625 -13.68 1 88.19 378 GLN B C 1
ATOM 10397 O O . GLN B 1 378 ? 8.234 43.406 -14.875 1 88.19 378 GLN B O 1
ATOM 10402 N N . HIS B 1 379 ? 8.906 43.531 -12.766 1 90.69 379 HIS B N 1
ATOM 10403 C CA . HIS B 1 379 ? 10.273 43.156 -13.117 1 90.69 379 HIS B CA 1
ATOM 10404 C C . HIS B 1 379 ? 10.359 41.688 -13.531 1 90.69 379 HIS B C 1
ATOM 10406 O O . HIS B 1 379 ? 11.094 41.344 -14.461 1 90.69 379 HIS B O 1
ATOM 10412 N N . ASP B 1 380 ? 9.609 40.906 -12.828 1 92.44 380 ASP B N 1
ATOM 10413 C CA . ASP B 1 380 ? 9.602 39.469 -13.156 1 92.44 380 ASP B CA 1
ATOM 10414 C C . ASP B 1 380 ? 9.133 39.25 -14.586 1 92.44 380 ASP B C 1
ATOM 10416 O O . ASP B 1 380 ? 9.688 38.406 -15.297 1 92.44 380 ASP B O 1
ATOM 10420 N N . VAL B 1 381 ? 8.102 39.938 -14.953 1 92.5 381 VAL B N 1
ATOM 10421 C CA . VAL B 1 381 ? 7.559 39.812 -16.297 1 92.5 381 VAL B CA 1
ATOM 10422 C C . VAL B 1 381 ? 8.633 40.156 -17.328 1 92.5 381 VAL B C 1
ATOM 10424 O O . VAL B 1 381 ? 8.773 39.5 -18.344 1 92.5 381 VAL B O 1
ATOM 10427 N N . LEU B 1 382 ? 9.398 41.156 -17 1 92.19 382 LEU B N 1
ATOM 10428 C CA . LEU B 1 382 ? 10.469 41.594 -17.906 1 92.19 382 LEU B CA 1
ATOM 10429 C C . LEU B 1 382 ? 11.562 40.531 -17.969 1 92.19 382 LEU B C 1
ATOM 10431 O O . LEU B 1 382 ? 12.141 40.281 -19.047 1 92.19 382 LEU B O 1
ATOM 10435 N N . PHE B 1 383 ? 11.82 39.938 -16.859 1 93.94 383 PHE B N 1
ATOM 10436 C CA . PHE B 1 383 ? 12.836 38.875 -16.812 1 93.94 383 PHE B CA 1
ATOM 10437 C C . PHE B 1 383 ? 12.406 37.688 -17.656 1 93.94 383 PHE B C 1
ATOM 10439 O O . PHE B 1 383 ? 13.227 37.094 -18.375 1 93.94 383 PHE B O 1
ATOM 10446 N N . HIS B 1 384 ? 11.125 37.344 -17.562 1 94.62 384 HIS B N 1
ATOM 10447 C CA . HIS B 1 384 ? 10.609 36.219 -18.344 1 94.62 384 HIS B CA 1
ATOM 10448 C C . HIS B 1 384 ? 10.703 36.531 -19.844 1 94.62 384 HIS B C 1
ATOM 10450 O O . HIS B 1 384 ? 11.055 35.656 -20.625 1 94.62 384 HIS B O 1
ATOM 10456 N N . LYS B 1 385 ? 10.414 37.688 -20.203 1 90.94 385 LYS B N 1
ATOM 10457 C CA . LYS B 1 385 ? 10.5 38.094 -21.594 1 90.94 385 LYS B CA 1
ATOM 10458 C C . LYS B 1 385 ? 11.945 38.094 -22.094 1 90.94 385 LYS B C 1
ATOM 10460 O O . LYS B 1 385 ? 12.211 37.688 -23.219 1 90.94 385 LYS B O 1
ATOM 10465 N N . ALA B 1 386 ? 12.805 38.469 -21.25 1 91.94 386 ALA B N 1
ATOM 10466 C CA . ALA B 1 386 ? 14.227 38.469 -21.578 1 91.94 386 ALA B CA 1
ATOM 10467 C C . ALA B 1 386 ? 14.727 37.062 -21.859 1 91.94 386 ALA B C 1
ATOM 10469 O O . ALA B 1 386 ? 15.547 36.844 -22.75 1 91.94 386 ALA B O 1
ATOM 10470 N N . TYR B 1 387 ? 14.242 36.156 -21.031 1 93.5 387 TYR B N 1
ATOM 10471 C CA . TYR B 1 387 ? 14.602 34.781 -21.219 1 93.5 387 TYR B CA 1
ATOM 10472 C C . TYR B 1 387 ? 14.117 34.25 -22.578 1 93.5 387 TYR B C 1
ATOM 10474 O O . TYR B 1 387 ? 14.867 33.594 -23.297 1 93.5 387 TYR B O 1
ATOM 10482 N N . ASN B 1 388 ? 12.898 34.594 -22.922 1 91.12 388 ASN B N 1
ATOM 10483 C CA . ASN B 1 388 ? 12.305 34.156 -24.188 1 91.12 388 ASN B CA 1
ATOM 10484 C C . ASN B 1 388 ? 12.984 34.781 -25.391 1 91.12 388 ASN B C 1
ATOM 10486 O O . ASN B 1 388 ? 13.07 34.188 -26.453 1 91.12 388 ASN B O 1
ATOM 10490 N N . ASN B 1 389 ? 13.5 36 -25.203 1 89.5 389 ASN B N 1
ATOM 10491 C CA . ASN B 1 389 ? 14.094 36.75 -26.297 1 89.5 389 ASN B CA 1
ATOM 10492 C C . ASN B 1 389 ? 15.578 36.438 -26.453 1 89.5 389 ASN B C 1
ATOM 10494 O O . ASN B 1 389 ? 16.25 37 -27.344 1 89.5 389 ASN B O 1
ATOM 10498 N N . ALA B 1 390 ? 15.992 35.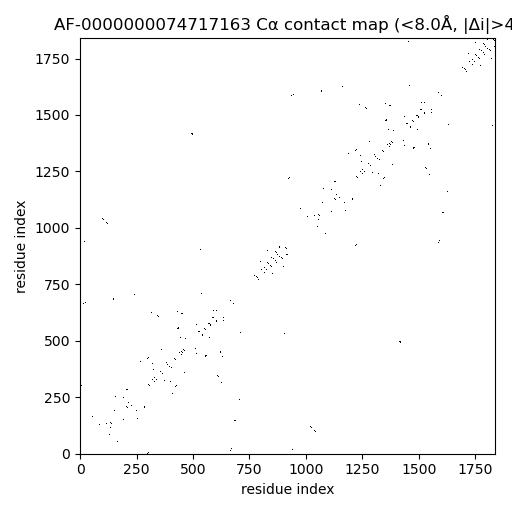562 -25.594 1 89.69 390 ALA B N 1
ATOM 10499 C CA . ALA B 1 390 ? 17.406 35.219 -25.703 1 89.69 390 ALA B CA 1
ATOM 10500 C C . ALA B 1 390 ? 17.688 34.5 -27.016 1 89.69 390 ALA B C 1
ATOM 10502 O O . ALA B 1 390 ? 16.859 33.75 -27.516 1 89.69 390 ALA B O 1
ATOM 10503 N N . LYS B 1 391 ? 18.828 34.781 -27.641 1 85.12 391 LYS B N 1
ATOM 10504 C CA . LYS B 1 391 ? 19.188 34.281 -28.969 1 85.12 391 LYS B CA 1
ATOM 10505 C C . LYS B 1 391 ? 19.594 32.812 -28.938 1 85.12 391 LYS B C 1
ATOM 10507 O O . LYS B 1 391 ? 19.312 32.062 -29.875 1 85.12 391 LYS B O 1
ATOM 10512 N N . ASN B 1 392 ? 20.375 32.469 -27.828 1 86.62 392 ASN B N 1
ATOM 10513 C CA . ASN B 1 392 ? 20.844 31.109 -27.719 1 86.62 392 ASN B CA 1
ATOM 10514 C C . ASN B 1 392 ? 20.594 30.531 -26.328 1 86.62 392 ASN B C 1
ATOM 10516 O O . ASN B 1 392 ? 20.141 31.25 -25.438 1 86.62 392 ASN B O 1
ATOM 10520 N N . LYS B 1 393 ? 20.797 29.281 -26.172 1 86.38 393 LYS B N 1
ATOM 10521 C CA . LYS B 1 393 ? 20.547 28.547 -24.938 1 86.38 393 LYS B CA 1
ATOM 10522 C C . LYS B 1 393 ? 21.484 29.031 -23.828 1 86.38 393 LYS B C 1
ATOM 10524 O O . LYS B 1 393 ? 21.094 29.062 -22.656 1 86.38 393 LYS B O 1
ATOM 10529 N N . THR B 1 394 ? 22.656 29.375 -24.25 1 85.69 394 THR B N 1
ATOM 10530 C CA . THR B 1 394 ? 23.625 29.844 -23.266 1 85.69 394 THR B CA 1
ATOM 10531 C C . THR B 1 394 ? 23.172 31.172 -22.656 1 85.69 394 THR B C 1
ATOM 10533 O O . THR B 1 394 ? 23.281 31.375 -21.453 1 85.69 394 THR B O 1
ATOM 10536 N N . GLN B 1 395 ? 22.688 32 -23.516 1 86.62 395 GLN B N 1
ATOM 10537 C CA . GLN B 1 395 ? 22.203 33.312 -23.047 1 86.62 395 GLN B CA 1
ATOM 10538 C C . GLN B 1 395 ? 20.953 33.125 -22.172 1 86.62 395 GLN B C 1
ATOM 10540 O O . GLN B 1 395 ? 20.781 33.844 -21.188 1 86.62 395 GLN B O 1
ATOM 10545 N N . SER B 1 396 ? 20.125 32.312 -22.594 1 89.25 396 SER B N 1
ATOM 10546 C CA . SER B 1 396 ? 18.922 32.062 -21.812 1 89.25 396 SER B CA 1
ATOM 10547 C C . SER B 1 396 ? 19.281 31.5 -20.438 1 89.25 396 SER B C 1
ATOM 10549 O O . SER B 1 396 ? 18.656 31.859 -19.438 1 89.25 396 SER B O 1
ATOM 10551 N N . SER B 1 397 ? 20.234 30.672 -20.375 1 89.69 397 SER B N 1
ATOM 10552 C CA . SER B 1 397 ? 20.672 30.109 -19.109 1 89.69 397 SER B CA 1
ATOM 10553 C C . SER B 1 397 ? 21.281 31.172 -18.203 1 89.69 397 SER B C 1
ATOM 10555 O O . SER B 1 397 ? 21.125 31.125 -16.984 1 89.69 397 SER B O 1
ATOM 10557 N N . ARG B 1 398 ? 21.906 32.125 -18.781 1 88.19 398 ARG B N 1
ATOM 10558 C CA . ARG B 1 398 ? 22.484 33.219 -18.016 1 88.19 398 ARG B CA 1
ATOM 10559 C C . ARG B 1 398 ? 21.391 34.094 -17.406 1 88.19 398 ARG B C 1
ATOM 10561 O O . ARG B 1 398 ? 21.531 34.562 -16.266 1 88.19 398 ARG B O 1
ATOM 10568 N N . VAL B 1 399 ? 20.406 34.312 -18.219 1 91 399 VAL B N 1
ATOM 10569 C CA . VAL B 1 399 ? 19.281 35.094 -17.734 1 91 399 VAL B CA 1
ATOM 10570 C C . VAL B 1 399 ? 18.625 34.375 -16.562 1 91 399 VAL B C 1
ATOM 10572 O O . VAL B 1 399 ? 18.297 34.969 -15.539 1 91 399 VAL B O 1
ATOM 10575 N N . ALA B 1 400 ? 18.438 33.156 -16.719 1 92.5 400 ALA B N 1
ATOM 10576 C CA . ALA B 1 400 ? 17.797 32.344 -15.68 1 92.5 400 ALA B CA 1
ATOM 10577 C C . ALA B 1 400 ? 18.641 32.312 -14.406 1 92.5 400 ALA B C 1
ATOM 10579 O O . ALA B 1 400 ? 18.109 32.406 -13.297 1 92.5 400 ALA B O 1
ATOM 10580 N N . SER B 1 401 ? 19.875 32.188 -14.555 1 90.19 401 SER B N 1
ATOM 10581 C CA . SER B 1 401 ? 20.781 32.156 -13.406 1 90.19 401 SER B CA 1
ATOM 10582 C C . SER B 1 401 ? 20.844 33.5 -12.711 1 90.19 401 SER B C 1
ATOM 10584 O O . SER B 1 401 ? 21.016 33.562 -11.492 1 90.19 401 SER B O 1
ATOM 10586 N N . GLY B 1 402 ? 20.734 34.531 -13.469 1 90 402 GLY B N 1
ATOM 10587 C CA . GLY B 1 402 ? 20.859 35.875 -12.922 1 90 402 GLY B CA 1
ATOM 10588 C C . GLY B 1 402 ? 19.562 36.406 -12.328 1 90 402 GLY B C 1
ATOM 10589 O O . GLY B 1 402 ? 19.578 37.219 -11.398 1 90 402 GLY B O 1
ATOM 10590 N N . THR B 1 403 ? 18.5 35.938 -12.883 1 91.88 403 THR B N 1
ATOM 10591 C CA . THR B 1 403 ? 17.234 36.531 -12.469 1 91.88 403 THR B CA 1
ATOM 10592 C C . THR B 1 403 ? 16.391 35.531 -11.719 1 91.88 403 THR B C 1
ATOM 10594 O O . THR B 1 403 ? 15.484 35.906 -10.969 1 91.88 403 THR B O 1
ATOM 10597 N N . GLY B 1 404 ? 16.594 34.25 -11.875 1 92.62 404 GLY B N 1
ATOM 10598 C CA . GLY B 1 404 ? 15.773 33.219 -11.289 1 92.62 404 GLY B CA 1
ATOM 10599 C C . GLY B 1 404 ? 14.523 32.906 -12.086 1 92.62 404 GLY B C 1
ATOM 10600 O O . GLY B 1 404 ? 13.688 32.094 -11.672 1 92.62 404 GLY B O 1
ATOM 10601 N N . CYS B 1 405 ? 14.383 33.562 -13.312 1 93.88 405 CYS B N 1
ATOM 10602 C CA . CYS B 1 405 ? 13.18 33.406 -14.125 1 93.88 405 CYS B CA 1
ATOM 10603 C C . CYS B 1 405 ? 13.492 32.688 -15.43 1 93.88 405 CYS B C 1
ATOM 10605 O O . CYS B 1 405 ? 14.547 32.906 -16.031 1 93.88 405 CYS B O 1
ATOM 10607 N N . ARG B 1 406 ? 12.617 31.844 -15.797 1 93 406 ARG B N 1
ATOM 10608 C CA . ARG B 1 406 ? 12.703 31.172 -17.094 1 93 406 ARG B CA 1
ATOM 10609 C C . ARG B 1 406 ? 11.664 31.734 -18.062 1 93 406 ARG B C 1
ATOM 10611 O O . ARG B 1 406 ? 11.367 32.938 -18.031 1 93 406 ARG B O 1
ATOM 10618 N N . GLY B 1 407 ? 11.219 30.891 -18.969 1 89.94 407 GLY B N 1
ATOM 10619 C CA . GLY B 1 407 ? 10.336 31.375 -20.016 1 89.94 407 GLY B CA 1
ATOM 10620 C C . GLY B 1 407 ? 9 31.875 -19.5 1 89.94 407 GLY B C 1
ATOM 10621 O O . GLY B 1 407 ? 8.648 31.625 -18.344 1 89.94 407 GLY B O 1
ATOM 10622 N N . MET B 1 408 ? 8.359 32.594 -20.375 1 90.94 408 MET B N 1
ATOM 10623 C CA . MET B 1 408 ? 7.051 33.125 -20.047 1 90.94 408 MET B CA 1
ATOM 10624 C C . MET B 1 408 ? 6.031 32 -19.844 1 90.94 408 MET B C 1
ATOM 10626 O O . MET B 1 408 ? 6.164 30.938 -20.438 1 90.94 408 MET B O 1
ATOM 10630 N N . TYR B 1 409 ? 5.086 32.25 -18.922 1 91.06 409 TYR B N 1
ATOM 10631 C CA . TYR B 1 409 ? 4.02 31.281 -18.641 1 91.06 409 TYR B CA 1
ATOM 10632 C C . TYR B 1 409 ? 2.65 31.938 -18.812 1 91.06 409 TYR B C 1
ATOM 10634 O O . TYR B 1 409 ? 2.551 33.125 -19.094 1 91.06 409 TYR B O 1
ATOM 10642 N N . ILE B 1 410 ? 1.638 31.219 -18.656 1 90.12 410 ILE B N 1
ATOM 10643 C CA . ILE B 1 410 ? 0.336 31.594 -19.203 1 90.12 410 ILE B CA 1
ATOM 10644 C C . ILE B 1 410 ? -0.347 32.594 -18.25 1 90.12 410 ILE B C 1
ATOM 10646 O O . ILE B 1 410 ? -1.124 33.438 -18.703 1 90.12 410 ILE B O 1
ATOM 10650 N N . LEU B 1 411 ? -0.102 32.625 -16.984 1 90.38 411 LEU B N 1
ATOM 10651 C CA . LEU B 1 411 ? -0.867 33.375 -15.984 1 90.38 411 LEU B CA 1
ATOM 10652 C C . LEU B 1 411 ? -0.698 34.875 -16.188 1 90.38 411 LEU B C 1
ATOM 10654 O O . LEU B 1 411 ? -1.686 35.594 -16.266 1 90.38 411 LEU B O 1
ATOM 10658 N N . PRO B 1 412 ? 0.545 35.344 -16.312 1 90.31 412 PRO B N 1
ATOM 10659 C CA . PRO B 1 412 ? 0.694 36.781 -16.562 1 90.31 412 PRO B CA 1
ATOM 10660 C C . PRO B 1 412 ? 0.144 37.219 -17.922 1 90.31 412 PRO B C 1
ATOM 10662 O O . PRO B 1 412 ? -0.246 38.375 -18.094 1 90.31 412 PRO B O 1
ATOM 10665 N N . GLN B 1 413 ? 0.018 36.312 -18.797 1 89 413 GLN B N 1
ATOM 10666 C CA . GLN B 1 413 ? -0.412 36.625 -20.156 1 89 413 GLN B CA 1
ATOM 10667 C C . GLN B 1 413 ? -1.934 36.719 -20.234 1 89 413 GLN B C 1
ATOM 10669 O O . GLN B 1 413 ? -2.473 37.562 -20.938 1 89 413 GLN B O 1
ATOM 10674 N N . LYS B 1 414 ? -2.543 35.875 -19.516 1 88.81 414 LYS B N 1
ATOM 10675 C CA . LYS B 1 414 ? -3.969 35.719 -19.781 1 88.81 414 LYS B CA 1
ATOM 10676 C C . LYS B 1 414 ? -4.801 36.031 -18.547 1 88.81 414 LYS B C 1
ATOM 10678 O O . LYS B 1 414 ? -5.957 36.469 -18.656 1 88.81 414 LYS B O 1
ATOM 10683 N N . CYS B 1 415 ? -4.254 35.812 -17.375 1 85 415 CYS B N 1
ATOM 10684 C CA . CYS B 1 415 ? -5.043 35.969 -16.156 1 85 415 CYS B CA 1
ATOM 10685 C C . CYS B 1 415 ? -5.078 37.438 -15.711 1 85 415 CYS B C 1
ATOM 10687 O O . CYS B 1 415 ? -4.059 38 -15.305 1 85 415 CYS B O 1
ATOM 10689 N N . PRO B 1 416 ? -6.281 37.938 -15.789 1 79.12 416 PRO B N 1
ATOM 10690 C CA . PRO B 1 416 ? -6.359 39.344 -15.367 1 79.12 416 PRO B CA 1
ATOM 10691 C C . PRO B 1 416 ? -6.078 39.531 -13.883 1 79.12 416 PRO B C 1
ATOM 10693 O O . PRO B 1 416 ? -6.496 38.719 -13.062 1 79.12 416 PRO B O 1
ATOM 10696 N N . GLY B 1 417 ? -5.352 40.5 -13.516 1 77.5 417 GLY B N 1
ATOM 10697 C CA . GLY B 1 417 ? -5.102 40.844 -12.125 1 77.5 417 GLY B CA 1
ATOM 10698 C C . GLY B 1 417 ? -4.094 39.938 -11.461 1 77.5 417 GLY B C 1
ATOM 10699 O O . GLY B 1 417 ? -3.941 39.969 -10.234 1 77.5 417 GLY B O 1
ATOM 10700 N N . PHE B 1 418 ? -3.492 39.094 -12.281 1 87.5 418 PHE B N 1
ATOM 10701 C CA . PHE B 1 418 ? -2.525 38.156 -11.734 1 87.5 418 PHE B CA 1
ATOM 10702 C C . PHE B 1 418 ? -1.264 38.875 -11.273 1 87.5 418 PHE B C 1
ATOM 10704 O O . PHE B 1 418 ? -0.711 39.719 -12.016 1 87.5 418 PHE B O 1
ATOM 10711 N N . ASP B 1 419 ? -0.91 38.688 -10.023 1 87.12 419 ASP B N 1
ATOM 10712 C CA . ASP B 1 419 ? 0.356 39.156 -9.453 1 87.12 419 ASP B CA 1
ATOM 10713 C C . ASP B 1 419 ? 1.035 38.031 -8.664 1 87.12 419 ASP B C 1
ATOM 10715 O O . ASP B 1 419 ? 0.637 37.719 -7.539 1 87.12 419 ASP B O 1
ATOM 10719 N N . ARG B 1 420 ? 2.023 37.562 -9.266 1 87.56 420 ARG B N 1
ATOM 10720 C CA . ARG B 1 420 ? 2.693 36.406 -8.695 1 87.56 420 ARG B CA 1
ATOM 10721 C C . ARG B 1 420 ? 3.211 36.719 -7.293 1 87.56 420 ARG B C 1
ATOM 10723 O O . ARG B 1 420 ? 3.096 35.875 -6.395 1 87.56 420 ARG B O 1
ATOM 10730 N N . VAL B 1 421 ? 3.832 37.75 -7.094 1 84.06 421 VAL B N 1
ATOM 10731 C CA . VAL B 1 421 ? 4.508 38.094 -5.848 1 84.06 421 VAL B CA 1
ATOM 10732 C C . VAL B 1 421 ? 3.479 38.344 -4.75 1 84.06 421 VAL B C 1
ATOM 10734 O O . VAL B 1 421 ? 3.654 37.906 -3.613 1 84.06 421 VAL B O 1
ATOM 10737 N N . GLU B 1 422 ? 2.357 38.875 -5.18 1 76.19 422 GLU B N 1
ATOM 10738 C CA . GLU B 1 422 ? 1.353 39.25 -4.191 1 76.19 422 GLU B CA 1
ATOM 10739 C C . GLU B 1 422 ? 0.398 38.062 -3.912 1 76.19 422 GLU B C 1
ATOM 10741 O O . GLU B 1 422 ? -0.188 38 -2.83 1 76.19 422 GLU B O 1
ATOM 10746 N N . GLN B 1 423 ? 0.271 37.25 -4.801 1 79.62 423 GLN B N 1
ATOM 10747 C CA . GLN B 1 423 ? -0.766 36.219 -4.668 1 79.62 423 GLN B CA 1
ATOM 10748 C C . GLN B 1 423 ? -0.168 34.875 -4.258 1 79.62 423 GLN B C 1
ATOM 10750 O O . GLN B 1 423 ? -0.898 33.906 -4.043 1 79.62 423 GLN B O 1
ATOM 10755 N N . THR B 1 424 ? 1.059 34.812 -4.141 1 80 424 THR B N 1
ATOM 10756 C CA . THR B 1 424 ? 1.681 33.531 -3.779 1 80 424 THR B CA 1
ATOM 10757 C C . THR B 1 424 ? 2.266 33.594 -2.371 1 80 424 THR B C 1
ATOM 10759 O O . THR B 1 424 ? 2.867 34.625 -1.991 1 80 424 THR B O 1
ATOM 10762 N N . MET B 1 425 ? 1.978 32.5 -1.62 1 76.19 425 MET B N 1
ATOM 10763 C CA . MET B 1 425 ? 2.506 32.438 -0.261 1 76.19 425 MET B CA 1
ATOM 10764 C C . MET B 1 425 ? 3.596 31.359 -0.156 1 76.19 425 MET B C 1
ATOM 10766 O O . MET B 1 425 ? 3.537 30.344 -0.838 1 76.19 425 MET B O 1
ATOM 10770 N N . PRO B 1 426 ? 4.551 31.703 0.696 1 79.12 426 PRO B N 1
ATOM 10771 C CA . PRO B 1 426 ? 5.562 30.672 0.918 1 79.12 426 PRO B CA 1
ATOM 10772 C C . PRO B 1 426 ? 4.996 29.422 1.606 1 79.12 426 PRO B C 1
ATOM 10774 O O . PRO B 1 426 ? 4.102 29.531 2.449 1 79.12 426 PRO B O 1
ATOM 10777 N N . ASP B 1 427 ? 5.453 28.328 1.212 1 80.81 427 ASP B N 1
ATOM 10778 C CA . ASP B 1 427 ? 5.055 27.062 1.81 1 80.81 427 ASP B CA 1
ATOM 10779 C C . ASP B 1 427 ? 5.625 26.906 3.219 1 80.81 427 ASP B C 1
ATOM 10781 O O . ASP B 1 427 ? 6.789 26.547 3.389 1 80.81 427 ASP B O 1
ATOM 10785 N N . ALA B 1 428 ? 4.832 27.172 4.148 1 80.38 428 ALA B N 1
ATOM 10786 C CA . ALA B 1 428 ? 5.289 27.125 5.535 1 80.38 428 ALA B CA 1
ATOM 10787 C C . ALA B 1 428 ? 5.414 25.688 6.031 1 80.38 428 ALA B C 1
ATOM 10789 O O . ALA B 1 428 ? 6.32 25.375 6.805 1 80.38 428 ALA B O 1
ATOM 10790 N N . MET B 1 429 ? 4.566 24.859 5.605 1 83.38 429 MET B N 1
ATOM 10791 C CA . MET B 1 429 ? 4.539 23.484 6.094 1 83.38 429 MET B CA 1
ATOM 10792 C C . MET B 1 429 ? 5.859 22.781 5.805 1 83.38 429 MET B C 1
ATOM 10794 O O . MET B 1 429 ? 6.5 22.25 6.715 1 83.38 429 MET B O 1
ATOM 10798 N N . HIS B 1 430 ? 6.262 22.797 4.582 1 82.12 430 HIS B N 1
ATOM 10799 C CA . HIS B 1 430 ? 7.484 22.094 4.203 1 82.12 430 HIS B CA 1
ATOM 10800 C C . HIS B 1 430 ? 8.719 22.828 4.707 1 82.12 430 HIS B C 1
ATOM 10802 O O . HIS B 1 430 ? 9.727 22.203 5.047 1 82.12 430 HIS B O 1
ATOM 10808 N N . THR B 1 431 ? 8.641 24.094 4.766 1 86.06 431 THR B N 1
ATOM 10809 C CA . THR B 1 431 ? 9.766 24.891 5.238 1 86.06 431 THR B CA 1
ATOM 10810 C C . THR B 1 431 ? 10.078 24.578 6.699 1 86.06 431 THR B C 1
ATOM 10812 O O . THR B 1 431 ? 11.227 24.312 7.047 1 86.06 431 THR B O 1
ATOM 10815 N N . VAL B 1 432 ? 9.078 24.609 7.492 1 86.5 432 VAL B N 1
ATOM 10816 C CA . VAL B 1 432 ? 9.273 24.344 8.914 1 86.5 432 VAL B CA 1
ATOM 10817 C C . VAL B 1 432 ? 9.75 22.906 9.117 1 86.5 432 VAL B C 1
ATOM 10819 O O . VAL B 1 432 ? 10.688 22.656 9.883 1 86.5 432 VAL B O 1
ATOM 10822 N N . ALA B 1 433 ? 9.117 22.031 8.461 1 87.5 433 ALA B N 1
ATOM 10823 C CA . ALA B 1 433 ? 9.477 20.625 8.609 1 87.5 433 ALA B CA 1
ATOM 10824 C C . ALA B 1 433 ? 10.93 20.391 8.219 1 87.5 433 ALA B C 1
ATOM 10826 O O . ALA B 1 433 ? 11.672 19.719 8.938 1 87.5 433 ALA B O 1
ATOM 10827 N N . VAL B 1 434 ? 11.336 20.938 7.117 1 85.75 434 VAL B N 1
ATOM 10828 C CA . VAL B 1 434 ? 12.68 20.703 6.598 1 85.75 434 VAL B CA 1
ATOM 10829 C C . VAL B 1 434 ? 13.711 21.375 7.512 1 85.75 434 VAL B C 1
ATOM 10831 O O . VAL B 1 434 ? 14.766 20.812 7.793 1 85.75 434 VAL B O 1
ATOM 10834 N N . GLN B 1 435 ? 13.43 22.531 7.984 1 88.5 435 GLN B N 1
ATOM 10835 C CA . GLN B 1 435 ? 14.352 23.25 8.852 1 88.5 435 GLN B CA 1
ATOM 10836 C C . GLN B 1 435 ? 14.578 22.516 10.164 1 88.5 435 GLN B C 1
ATOM 10838 O O . GLN B 1 435 ? 15.719 22.375 10.617 1 88.5 435 GLN B O 1
ATOM 10843 N N . VAL B 1 436 ? 13.539 22.078 10.695 1 89.94 436 VAL B N 1
ATOM 10844 C CA . VAL B 1 436 ? 13.641 21.359 11.961 1 89.94 436 VAL B CA 1
ATOM 10845 C C . VAL B 1 436 ? 14.344 20.016 11.75 1 89.94 436 VAL B C 1
ATOM 10847 O O . VAL B 1 436 ? 15.195 19.625 12.547 1 89.94 436 VAL B O 1
ATOM 10850 N N . LYS B 1 437 ? 14.016 19.391 10.688 1 88 437 LYS B N 1
ATOM 10851 C CA . LYS B 1 437 ? 14.641 18.109 10.359 1 88 437 LYS B CA 1
ATOM 10852 C C . LYS B 1 437 ? 16.141 18.25 10.156 1 88 437 LYS B C 1
ATOM 10854 O O . LYS B 1 437 ? 16.922 17.453 10.664 1 88 437 LYS B O 1
ATOM 10859 N N . HIS B 1 438 ? 16.547 19.266 9.422 1 89 438 HIS B N 1
ATOM 10860 C CA . HIS B 1 438 ? 17.953 19.5 9.164 1 89 438 HIS B CA 1
ATOM 10861 C C . HIS B 1 438 ? 18.703 19.844 10.445 1 89 438 HIS B C 1
ATOM 10863 O O . HIS B 1 438 ? 19.828 19.391 10.656 1 89 438 HIS B O 1
ATOM 10869 N N . LEU B 1 439 ? 18.062 20.641 11.188 1 92.06 439 LEU B N 1
ATOM 10870 C CA . LEU B 1 439 ? 18.672 20.984 12.461 1 92.06 439 LEU B CA 1
ATOM 10871 C C . LEU B 1 439 ? 18.875 19.766 13.336 1 92.06 439 LEU B C 1
ATOM 10873 O O . LEU B 1 439 ? 19.938 19.578 13.93 1 92.06 439 LEU B O 1
ATOM 10877 N N . LEU B 1 440 ? 17.891 18.953 13.406 1 92 440 LEU B N 1
ATOM 10878 C CA . LEU B 1 440 ? 17.969 17.766 14.234 1 92 440 LEU B CA 1
ATOM 10879 C C . LEU B 1 440 ? 19.016 16.797 13.688 1 92 440 LEU B C 1
ATOM 10881 O O . LEU B 1 440 ? 19.688 16.109 14.461 1 92 440 LEU B O 1
ATOM 10885 N N . ARG B 1 441 ? 19.094 16.703 12.43 1 90.06 441 ARG B N 1
ATOM 10886 C CA . ARG B 1 441 ? 20.125 15.867 11.82 1 90.06 441 ARG B CA 1
ATOM 10887 C C . ARG B 1 441 ? 21.516 16.359 12.188 1 90.06 441 ARG B C 1
ATOM 10889 O O . ARG B 1 441 ? 22.422 15.562 12.43 1 90.06 441 ARG B O 1
ATOM 10896 N N . CYS B 1 442 ? 21.609 17.625 12.188 1 91.88 442 CYS B N 1
ATOM 10897 C CA . CYS B 1 442 ? 22.875 18.25 12.57 1 91.88 442 CYS B CA 1
ATOM 10898 C C . CYS B 1 442 ? 23.203 17.953 14.031 1 91.88 442 CYS B C 1
ATOM 10900 O O . CYS B 1 442 ? 24.328 17.547 14.359 1 91.88 442 CYS B O 1
ATOM 10902 N N . LEU B 1 443 ? 22.203 18.094 14.828 1 93.12 443 LEU B N 1
ATOM 10903 C CA . LEU B 1 443 ? 22.391 17.828 16.25 1 93.12 443 LEU B CA 1
ATOM 10904 C C . LEU B 1 443 ? 22.766 16.375 16.5 1 93.12 443 LEU B C 1
ATOM 10906 O O . LEU B 1 443 ? 23.562 16.078 17.391 1 93.12 443 LEU B O 1
ATOM 10910 N N . ALA B 1 444 ? 22.172 15.5 15.727 1 90.5 444 ALA B N 1
ATOM 10911 C CA . ALA B 1 444 ? 22.375 14.062 15.906 1 90.5 444 ALA B CA 1
ATOM 10912 C C . ALA B 1 444 ? 23.672 13.609 15.242 1 90.5 444 ALA B C 1
ATOM 10914 O O . ALA B 1 444 ? 24.078 12.453 15.375 1 90.5 444 ALA B O 1
ATOM 10915 N N . GLY B 1 445 ? 24.266 14.469 14.5 1 85.69 445 GLY B N 1
ATOM 10916 C CA . GLY B 1 445 ? 25.516 14.125 13.828 1 85.69 445 GLY B CA 1
ATOM 10917 C C . GLY B 1 445 ? 25.312 13.18 12.656 1 85.69 445 GLY B C 1
ATOM 10918 O O . GLY B 1 445 ? 26.141 12.281 12.43 1 85.69 445 GLY B O 1
ATOM 10919 N N . LYS B 1 446 ? 24.25 13.312 12.07 1 82.12 446 LYS B N 1
ATOM 10920 C CA . LYS B 1 446 ? 23.953 12.406 10.961 1 82.12 446 LYS B CA 1
ATOM 10921 C C . LYS B 1 446 ? 24.156 13.094 9.617 1 82.12 446 LYS B C 1
ATOM 10923 O O . LYS B 1 446 ? 24.047 14.32 9.516 1 82.12 446 LYS B O 1
ATOM 10928 N N . SER B 1 447 ? 24.5 12.25 8.586 1 75.69 447 SER B N 1
ATOM 10929 C CA . SER B 1 447 ? 24.594 12.734 7.211 1 75.69 447 SER B CA 1
ATOM 10930 C C . SER B 1 447 ? 23.219 13.125 6.672 1 75.69 447 SER B C 1
ATOM 10932 O O . SER B 1 447 ? 22.203 12.531 7.051 1 75.69 447 SER B O 1
ATOM 10934 N N . PRO B 1 448 ? 23.25 14.258 5.973 1 73.75 448 PRO B N 1
ATOM 10935 C CA . PRO B 1 448 ? 24.312 15.031 5.328 1 73.75 448 PRO B CA 1
ATOM 10936 C C . PRO B 1 448 ? 24.672 16.297 6.102 1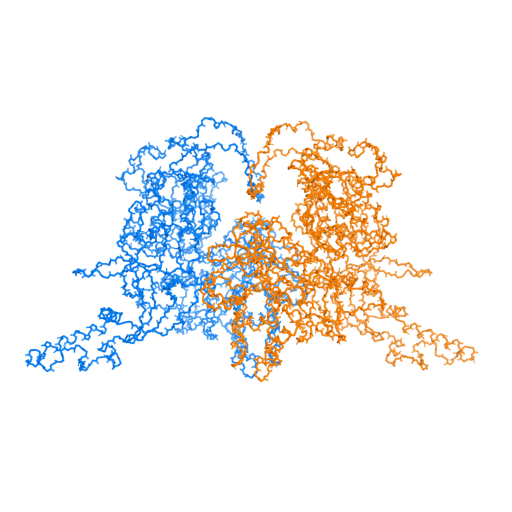 73.75 448 PRO B C 1
ATOM 10938 O O . PRO B 1 448 ? 25.562 17.047 5.688 1 73.75 448 PRO B O 1
ATOM 10941 N N . GLU B 1 449 ? 24.109 16.484 7.227 1 77.5 449 GLU B N 1
ATOM 10942 C CA . GLU B 1 449 ? 24.281 17.781 7.902 1 77.5 449 GLU B CA 1
ATOM 10943 C C . GLU B 1 449 ? 25.531 17.766 8.781 1 77.5 449 GLU B C 1
ATOM 10945 O O . GLU B 1 449 ? 25.984 18.828 9.234 1 77.5 449 GLU B O 1
ATOM 10950 N N . ASP B 1 450 ? 26.016 16.734 9.07 1 79.62 450 ASP B N 1
ATOM 10951 C CA . ASP B 1 450 ? 27.281 16.672 9.781 1 79.62 450 ASP B CA 1
ATOM 10952 C C . ASP B 1 450 ? 28.125 15.492 9.305 1 79.62 450 ASP B C 1
ATOM 10954 O O . ASP B 1 450 ? 27.969 14.375 9.805 1 79.62 450 ASP B O 1
ATOM 10958 N N . TYR B 1 451 ? 28.828 15.734 8.328 1 82 451 TYR B N 1
ATOM 10959 C CA . TYR B 1 451 ? 29.734 14.742 7.762 1 82 451 TYR B CA 1
ATOM 10960 C C . TYR B 1 451 ? 31.062 15.383 7.367 1 82 451 TYR B C 1
ATOM 10962 O O . TYR B 1 451 ? 31.297 16.562 7.629 1 82 451 TYR B O 1
ATOM 10970 N N . LEU B 1 452 ? 31.875 14.625 6.855 1 83.75 452 LEU B N 1
ATOM 10971 C CA . LEU B 1 452 ? 33.219 15.07 6.555 1 83.75 452 LEU B CA 1
ATOM 10972 C C . LEU B 1 452 ? 33.219 16.312 5.664 1 83.75 452 LEU B C 1
ATOM 10974 O O . LEU B 1 452 ? 33.969 17.25 5.875 1 83.75 452 LEU B O 1
ATOM 10978 N N . ALA B 1 453 ? 32.281 16.344 4.75 1 86 453 ALA B N 1
ATOM 10979 C CA . ALA B 1 453 ? 32.188 17.484 3.828 1 86 453 ALA B CA 1
ATOM 10980 C C . ALA B 1 453 ? 31.828 18.766 4.57 1 86 453 ALA B C 1
ATOM 10982 O O . ALA B 1 453 ? 32.312 19.844 4.238 1 86 453 ALA B O 1
ATOM 10983 N N . VAL B 1 454 ? 31.078 18.719 5.539 1 91.06 454 VAL B N 1
ATOM 10984 C CA . VAL B 1 454 ? 30.641 19.875 6.32 1 91.06 454 VAL B CA 1
ATOM 10985 C C . VAL B 1 454 ? 31.797 20.391 7.168 1 91.06 454 VAL B C 1
ATOM 10987 O O . VAL B 1 454 ? 32.031 21.594 7.262 1 91.06 454 VAL B O 1
ATOM 10990 N N . ARG B 1 455 ? 32.562 19.5 7.703 1 90.62 455 ARG B N 1
ATOM 10991 C CA . ARG B 1 455 ? 33.688 19.875 8.547 1 90.62 455 ARG B CA 1
ATOM 10992 C C . ARG B 1 455 ? 34.812 20.516 7.719 1 90.62 455 ARG B C 1
ATOM 10994 O O . ARG B 1 455 ? 35.438 21.469 8.164 1 90.62 455 ARG B O 1
ATOM 11001 N N . LYS B 1 456 ? 34.938 20 6.543 1 89.44 456 LYS B N 1
ATOM 11002 C CA . LYS B 1 456 ? 35.906 20.578 5.645 1 89.44 456 LYS B CA 1
ATOM 11003 C C . LYS B 1 456 ? 35.531 22 5.23 1 89.44 456 LYS B C 1
ATOM 11005 O O . LYS B 1 456 ? 36.375 22.875 5.105 1 89.44 456 LYS B O 1
ATOM 11010 N N . GLN B 1 457 ? 34.312 22.172 4.992 1 90.94 457 GLN B N 1
ATOM 11011 C CA . GLN B 1 457 ? 33.844 23.5 4.629 1 90.94 457 GLN B CA 1
ATOM 11012 C C . GLN B 1 457 ? 34.031 24.5 5.77 1 90.94 457 GLN B C 1
ATOM 11014 O O . GLN B 1 457 ? 34.438 25.641 5.539 1 90.94 457 GLN B O 1
ATOM 11019 N N . GLU B 1 458 ? 33.75 24.094 6.938 1 92.06 458 GLU B N 1
ATOM 11020 C CA . GLU B 1 458 ? 33.938 24.984 8.086 1 92.06 458 GLU B CA 1
ATOM 11021 C C . GLU B 1 458 ? 35.438 25.266 8.336 1 92.06 458 GLU B C 1
ATOM 11023 O O . GLU B 1 458 ? 35.781 26.359 8.781 1 92.06 458 GLU B O 1
ATOM 11028 N N . MET B 1 459 ? 36.25 24.266 8.008 1 91.88 459 MET B N 1
ATOM 11029 C CA . MET B 1 459 ? 37.688 24.484 8.094 1 91.88 459 MET B CA 1
ATOM 11030 C C . MET B 1 459 ? 38.125 25.547 7.098 1 91.88 459 MET B C 1
ATOM 11032 O O . MET B 1 459 ? 38.938 26.422 7.438 1 91.88 459 MET B O 1
ATOM 11036 N N . GLU B 1 460 ? 37.531 25.438 5.93 1 90.06 460 GLU B N 1
ATOM 11037 C CA . GLU B 1 460 ? 37.875 26.422 4.898 1 90.06 460 GLU B CA 1
ATOM 11038 C C . GLU B 1 460 ? 37.406 27.828 5.316 1 90.06 460 GLU B C 1
ATOM 11040 O O . GLU B 1 460 ? 38.062 28.812 4.98 1 90.06 460 GLU B O 1
ATOM 11045 N N . LEU B 1 461 ? 36.406 27.953 6.016 1 91.75 461 LEU B N 1
ATOM 11046 C CA . LEU B 1 461 ? 35.875 29.219 6.461 1 91.75 461 LEU B CA 1
ATOM 11047 C C . LEU B 1 461 ? 36.5 29.672 7.77 1 91.75 461 LEU B C 1
ATOM 11049 O O . LEU B 1 461 ? 36.188 30.734 8.289 1 91.75 461 LEU B O 1
ATOM 11053 N N . ASN B 1 462 ? 37.344 28.828 8.289 1 91.69 462 ASN B N 1
ATOM 11054 C CA . ASN B 1 462 ? 38.031 29.109 9.547 1 91.69 462 ASN B CA 1
ATOM 11055 C C . ASN B 1 462 ? 37.031 29.297 10.688 1 91.69 462 ASN B C 1
ATOM 11057 O O . ASN B 1 462 ? 37.125 30.266 11.438 1 91.69 462 ASN B O 1
ATOM 11061 N N . ARG B 1 463 ? 36.062 28.422 10.703 1 92.62 463 ARG B N 1
ATOM 11062 C CA . ARG B 1 463 ? 35.062 28.422 11.766 1 92.62 463 ARG B CA 1
ATOM 11063 C C . ARG B 1 463 ? 35.094 27.125 12.555 1 92.62 463 ARG B C 1
ATOM 11065 O O . ARG B 1 463 ? 35.406 26.062 12.008 1 92.62 463 ARG B O 1
ATOM 11072 N N . PHE B 1 464 ? 34.844 27.156 13.844 1 92.38 464 PHE B N 1
ATOM 11073 C CA . PHE B 1 464 ? 34.75 26.016 14.75 1 92.38 464 PHE B CA 1
ATOM 11074 C C . PHE B 1 464 ? 36.031 25.203 14.703 1 92.38 464 PHE B C 1
ATOM 11076 O O . PHE B 1 464 ? 36.031 24.016 14.367 1 92.38 464 PHE B O 1
ATOM 11083 N N . PRO B 1 465 ? 37.094 25.672 15 1 89.19 465 PRO B N 1
ATOM 11084 C CA . PRO B 1 465 ? 38.375 24.969 14.93 1 89.19 465 PRO B CA 1
ATOM 11085 C C . PRO B 1 465 ? 38.375 23.688 15.75 1 89.19 465 PRO B C 1
ATOM 11087 O O . PRO B 1 465 ? 39.125 22.75 15.422 1 89.19 465 PRO B O 1
ATOM 11090 N N . GLU B 1 466 ? 37.625 23.625 16.703 1 84.81 466 GLU B N 1
ATOM 11091 C CA . GLU B 1 466 ? 37.562 22.453 17.562 1 84.81 466 GLU B CA 1
ATOM 11092 C C . GLU B 1 466 ? 37.031 21.234 16.812 1 84.81 466 GLU B C 1
ATOM 11094 O O . GLU B 1 466 ? 37.281 20.094 17.219 1 84.81 466 GLU B O 1
ATOM 11099 N N . CYS B 1 467 ? 36.375 21.5 15.68 1 86.81 467 CYS B N 1
ATOM 11100 C CA . CYS B 1 467 ? 35.688 20.406 15 1 86.81 467 CYS B CA 1
ATOM 11101 C C . CYS B 1 467 ? 36.469 19.984 13.75 1 86.81 467 CYS B C 1
ATOM 11103 O O . CYS B 1 467 ? 36.031 19.062 13.047 1 86.81 467 CYS B O 1
ATOM 11105 N N . TRP B 1 468 ? 37.656 20.5 13.516 1 88.12 468 TRP B N 1
ATOM 11106 C CA . TRP B 1 468 ? 38.375 20.25 12.273 1 88.12 468 TRP B CA 1
ATOM 11107 C C . TRP B 1 468 ? 38.938 18.828 12.234 1 88.12 468 TRP B C 1
ATOM 11109 O O . TRP B 1 468 ? 39.344 18.297 13.266 1 88.12 468 TRP B O 1
ATOM 11119 N N . PRO B 1 469 ? 38.719 18.141 11.008 1 82.06 469 PRO B N 1
ATOM 11120 C CA . PRO B 1 469 ? 39.25 16.781 10.906 1 82.06 469 PRO B CA 1
ATOM 11121 C C . PRO B 1 469 ? 40.75 16.719 11.109 1 82.06 469 PRO B C 1
ATOM 11123 O O . PRO B 1 469 ? 41.469 17.656 10.734 1 82.06 469 PRO B O 1
ATOM 11126 N N . THR B 1 470 ? 41.312 15.93 12.023 1 69.44 470 THR B N 1
ATOM 11127 C CA . THR B 1 470 ? 42.719 15.758 12.258 1 69.44 470 THR B CA 1
ATOM 11128 C C . THR B 1 470 ? 43.406 15.07 11.07 1 69.44 470 THR B C 1
ATOM 11130 O O . THR B 1 470 ? 42.75 14.328 10.336 1 69.44 470 THR B O 1
ATOM 11133 N N . SER B 1 471 ? 44.656 15.477 10.594 1 53.38 471 SER B N 1
ATOM 11134 C CA . SER B 1 471 ? 45.531 15.055 9.492 1 53.38 471 SER B CA 1
ATOM 11135 C C . SER B 1 471 ? 45.406 13.555 9.242 1 53.38 471 SER B C 1
ATOM 11137 O O . SER B 1 471 ? 45.75 13.078 8.156 1 53.38 471 SER B O 1
ATOM 11139 N N . THR B 1 472 ? 45.25 12.711 10.141 1 46.66 472 THR B N 1
ATOM 11140 C CA . THR B 1 472 ? 45.25 11.281 9.844 1 46.66 472 THR B CA 1
ATOM 11141 C C . THR B 1 472 ? 44.062 10.891 8.977 1 46.66 472 THR B C 1
ATOM 11143 O O . THR B 1 472 ? 43.906 9.711 8.648 1 46.66 472 THR B O 1
ATOM 11146 N N . CYS B 1 473 ? 43.25 11.711 8.797 1 44.53 473 CYS B N 1
ATOM 11147 C CA . CYS B 1 473 ? 42.062 11.461 7.957 1 44.53 473 CYS B CA 1
ATOM 11148 C C . CYS B 1 473 ? 42.438 11.555 6.48 1 44.53 473 CYS B C 1
ATOM 11150 O O . CYS B 1 473 ? 42.5 12.656 5.922 1 44.53 473 CYS B O 1
ATOM 11152 N N . SER B 1 474 ? 43.719 11.039 5.949 1 34.66 474 SER B N 1
ATOM 11153 C CA . SER B 1 474 ? 44.312 11.195 4.629 1 34.66 474 SER B CA 1
ATOM 11154 C C . SER B 1 474 ? 43.281 11.078 3.529 1 34.66 474 SER B C 1
ATOM 11156 O O . SER B 1 474 ? 42.188 10.5 3.744 1 34.66 474 SER B O 1
ATOM 11158 N N . SER B 1 475 ? 43.844 11.438 2.219 1 33.91 475 SER B N 1
ATOM 11159 C CA . SER B 1 475 ? 43.531 11.875 0.865 1 33.91 475 SER B CA 1
ATOM 11160 C C . SER B 1 475 ? 42.781 10.789 0.092 1 33.91 475 SER B C 1
ATOM 11162 O O . SER B 1 475 ? 42.688 10.844 -1.138 1 33.91 475 SER B O 1
ATOM 11164 N N . ASP B 1 476 ? 42.406 9.688 0.499 1 30.33 476 ASP B N 1
ATOM 11165 C CA . ASP B 1 476 ? 42.156 8.891 -0.695 1 30.33 476 ASP B CA 1
ATOM 11166 C C . ASP B 1 476 ? 41.156 9.602 -1.633 1 30.33 476 ASP B C 1
ATOM 11168 O O . ASP B 1 476 ? 40.719 9.016 -2.623 1 30.33 476 ASP B O 1
ATOM 11172 N N . ASP B 1 477 ? 40.5 10.633 -1.153 1 30.72 477 ASP B N 1
ATOM 11173 C CA . ASP B 1 477 ? 39.438 10.953 -2.092 1 30.72 477 ASP B CA 1
ATOM 11174 C C . ASP B 1 477 ? 39.938 11.82 -3.236 1 30.72 477 ASP B C 1
ATOM 11176 O O . ASP B 1 477 ? 39.156 12.469 -3.93 1 30.72 477 ASP B O 1
ATOM 11180 N N . ASN B 1 478 ? 41.312 11.93 -3.52 1 26.83 478 ASN B N 1
ATOM 11181 C CA . ASN B 1 478 ? 41.5 12.93 -4.566 1 26.83 478 ASN B CA 1
ATOM 11182 C C . ASN B 1 478 ? 40.75 12.539 -5.844 1 26.83 478 ASN B C 1
ATOM 11184 O O . ASN B 1 478 ? 41.031 13.062 -6.922 1 26.83 478 ASN B O 1
ATOM 11188 N N . GLY B 1 479 ? 40.281 11.391 -6.098 1 24.08 479 GLY B N 1
ATOM 11189 C CA . GLY B 1 479 ? 39.938 11.273 -7.508 1 24.08 479 GLY B CA 1
ATOM 11190 C C . GLY B 1 479 ? 38.938 12.297 -7.965 1 24.08 479 GLY B C 1
ATOM 11191 O O . GLY B 1 479 ? 37.781 12.266 -7.531 1 24.08 479 GLY B O 1
ATOM 11192 N N . ALA B 1 480 ? 39.375 13.539 -8.219 1 23.62 480 ALA B N 1
ATOM 11193 C CA . ALA B 1 480 ? 38.75 14.602 -9.008 1 23.62 480 ALA B CA 1
ATOM 11194 C C . ALA B 1 480 ? 38.125 14.039 -10.281 1 23.62 480 ALA B C 1
ATOM 11196 O O . ALA B 1 480 ? 38.812 13.906 -11.305 1 23.62 480 ALA B O 1
ATOM 11197 N N . SER B 1 481 ? 37.531 12.906 -10.398 1 22.44 481 SER B N 1
ATOM 11198 C CA . SER B 1 481 ? 37.062 12.617 -11.742 1 22.44 481 SER B CA 1
ATOM 11199 C C . SER B 1 481 ? 36.188 13.758 -12.273 1 22.44 481 SER B C 1
ATOM 11201 O O . SER B 1 481 ? 35.312 14.266 -11.57 1 22.44 481 SER B O 1
ATOM 11203 N N . SER B 1 482 ? 36.844 14.656 -13.039 1 20.64 482 SER B N 1
ATOM 11204 C CA . SER B 1 482 ? 36.25 15.609 -13.977 1 20.64 482 SER B CA 1
ATOM 11205 C C . SER B 1 482 ? 35.062 15.023 -14.688 1 20.64 482 SER B C 1
ATOM 11207 O O . SER B 1 482 ? 35.156 14.055 -15.438 1 20.64 482 SER B O 1
ATOM 11209 N N . LEU B 1 483 ? 33.969 14.984 -14.047 1 20.08 483 LEU B N 1
ATOM 11210 C CA . LEU B 1 483 ? 32.688 14.688 -14.68 1 20.08 483 LEU B CA 1
ATOM 11211 C C . LEU B 1 483 ? 32.406 15.688 -15.789 1 20.08 483 LEU B C 1
ATOM 11213 O O . LEU B 1 483 ? 32.125 16.859 -15.523 1 20.08 483 LEU B O 1
ATOM 11217 N N . LYS B 1 484 ? 33.188 15.68 -16.812 1 21.88 484 LYS B N 1
ATOM 11218 C CA . LYS B 1 484 ? 32.656 16.344 -18 1 21.88 484 LYS B CA 1
ATOM 11219 C C . LYS B 1 484 ? 31.234 15.906 -18.281 1 21.88 484 LYS B C 1
ATOM 11221 O O . LYS B 1 484 ? 30.891 14.727 -18.125 1 21.88 484 LYS B O 1
ATOM 11226 N N . ARG B 1 485 ? 30.344 16.969 -18.359 1 21.03 485 ARG B N 1
ATOM 11227 C CA . ARG B 1 485 ? 28.938 17.141 -18.672 1 21.03 485 ARG B CA 1
ATOM 11228 C C . ARG B 1 485 ? 28.547 16.328 -19.906 1 21.03 485 ARG B C 1
ATOM 11230 O O . ARG B 1 485 ? 28.703 16.797 -21.031 1 21.03 485 ARG B O 1
ATOM 11237 N N . SER B 1 486 ? 29.047 15.164 -20.141 1 20.23 486 SER B N 1
ATOM 11238 C CA . SER B 1 486 ? 28.484 14.719 -21.422 1 20.23 486 SER B CA 1
ATOM 11239 C C . SER B 1 486 ? 26.953 14.758 -21.391 1 20.23 486 SER B C 1
ATOM 11241 O O . SER B 1 486 ? 26.344 14.469 -20.375 1 20.23 486 SER B O 1
ATOM 11243 N N . LYS B 1 487 ? 26.266 15.359 -22.344 1 21.12 487 LYS B N 1
ATOM 11244 C CA . LYS B 1 487 ? 24.922 15.719 -22.781 1 21.12 487 LYS B CA 1
ATOM 11245 C C . LYS B 1 487 ? 23.984 14.516 -22.703 1 21.12 487 LYS B C 1
ATOM 11247 O O . LYS B 1 487 ? 22.859 14.562 -23.219 1 21.12 487 LYS B O 1
ATOM 11252 N N . HIS B 1 488 ? 24.422 13.359 -22.328 1 18.91 488 HIS B N 1
ATOM 11253 C CA . HIS B 1 488 ? 23.5 12.336 -22.797 1 18.91 488 HIS B CA 1
ATOM 11254 C C . HIS B 1 488 ? 22.203 12.352 -21.984 1 18.91 488 HIS B C 1
ATOM 11256 O O . HIS B 1 488 ? 22.188 12.812 -20.844 1 18.91 488 HIS B O 1
ATOM 11262 N N . GLY B 1 489 ? 21.016 11.867 -22.609 1 19.16 489 GLY B N 1
ATOM 11263 C CA . GLY B 1 489 ? 19.578 11.93 -22.391 1 19.16 489 GLY B CA 1
ATOM 11264 C C . GLY B 1 489 ? 19.156 11.422 -21.016 1 19.16 489 GLY B C 1
ATOM 11265 O O . GLY B 1 489 ? 19.984 10.859 -20.281 1 19.16 489 GLY B O 1
ATOM 11266 N N . LYS B 1 490 ? 17.828 11.297 -20.656 1 21.28 490 LYS B N 1
ATOM 11267 C CA . LYS B 1 490 ? 16.734 11.469 -19.703 1 21.28 490 LYS B CA 1
ATOM 11268 C C . LYS B 1 490 ? 16.656 10.297 -18.734 1 21.28 490 LYS B C 1
ATOM 11270 O O . LYS B 1 490 ? 15.789 10.25 -17.859 1 21.28 490 LYS B O 1
ATOM 11275 N N . ASN B 1 491 ? 17.234 9.133 -18.906 1 20.89 491 ASN B N 1
ATOM 11276 C CA . ASN B 1 491 ? 16.453 8.094 -18.234 1 20.89 491 ASN B CA 1
ATOM 11277 C C . ASN B 1 491 ? 16.719 8.094 -16.734 1 20.89 491 ASN B C 1
ATOM 11279 O O . ASN B 1 491 ? 17.875 8.062 -16.297 1 20.89 491 ASN B O 1
ATOM 11283 N N . LYS B 1 492 ? 15.812 8.586 -15.867 1 21.02 492 LYS B N 1
ATOM 11284 C CA . LYS B 1 492 ? 15.625 8.758 -14.43 1 21.02 492 LYS B CA 1
ATOM 11285 C C . LYS B 1 492 ? 15.859 7.445 -13.68 1 21.02 492 LYS B C 1
ATOM 11287 O O . LYS B 1 492 ? 14.938 6.652 -13.5 1 21.02 492 LYS B O 1
ATOM 11292 N N . LYS B 1 493 ? 16.875 6.648 -14.008 1 23.44 493 LYS B N 1
ATOM 11293 C CA . LYS B 1 493 ? 17.031 5.391 -13.289 1 23.44 493 LYS B CA 1
ATOM 11294 C C . LYS B 1 493 ? 17.297 5.637 -11.805 1 23.44 493 LYS B C 1
ATOM 11296 O O . LYS B 1 493 ? 18.094 6.508 -11.445 1 23.44 493 LYS B O 1
ATOM 11301 N N . GLY B 1 494 ? 16.359 5.164 -10.906 1 21.3 494 GLY B N 1
ATOM 11302 C CA . GLY B 1 494 ? 16.219 5.199 -9.461 1 21.3 494 GLY B CA 1
ATOM 11303 C C . GLY B 1 494 ? 17.453 4.691 -8.734 1 21.3 494 GLY B C 1
ATOM 11304 O O . GLY B 1 494 ? 17.969 3.619 -9.047 1 21.3 494 GLY B O 1
ATOM 11305 N N . VAL B 1 495 ? 18.297 5.543 -8.375 1 24.12 495 VAL B N 1
ATOM 11306 C CA . VAL B 1 495 ? 19.5 5.336 -7.582 1 24.12 495 VAL B CA 1
ATOM 11307 C C . VAL B 1 495 ? 19.156 4.645 -6.27 1 24.12 495 VAL B C 1
ATOM 11309 O O . VAL B 1 495 ? 18.422 5.195 -5.445 1 24.12 495 VAL B O 1
ATOM 11312 N N . LYS B 1 496 ? 19.062 3.299 -6.18 1 24.75 496 LYS B N 1
ATOM 11313 C CA . LYS B 1 496 ? 18.984 2.576 -4.914 1 24.75 496 LYS B CA 1
ATOM 11314 C C . LYS B 1 496 ? 20.125 2.977 -3.98 1 24.75 496 LYS B C 1
ATOM 11316 O O . LYS B 1 496 ? 21.297 2.93 -4.367 1 24.75 496 LYS B O 1
ATOM 11321 N N . LYS B 1 497 ? 19.797 3.654 -2.943 1 23.86 497 LYS B N 1
ATOM 11322 C CA . LYS B 1 497 ? 20.641 4.043 -1.824 1 23.86 497 LYS B CA 1
ATOM 11323 C C . LYS B 1 497 ? 21.234 2.82 -1.128 1 23.86 497 LYS B C 1
ATOM 11325 O O . LYS B 1 497 ? 20.484 1.955 -0.653 1 23.86 497 LYS B O 1
ATOM 11330 N N . LYS B 1 498 ? 22.438 2.387 -1.531 1 24.8 498 LYS B N 1
ATOM 11331 C CA . LYS B 1 498 ? 23.266 1.411 -0.839 1 24.8 498 LYS B CA 1
ATOM 11332 C C . LYS B 1 498 ? 23.406 1.756 0.641 1 24.8 498 LYS B C 1
ATOM 11334 O O . LYS B 1 498 ? 23.953 2.805 0.991 1 24.8 498 LYS B O 1
ATOM 11339 N N . ASP B 1 499 ? 22.562 1.322 1.46 1 25.44 499 ASP B N 1
ATOM 11340 C CA . ASP B 1 499 ? 22.828 1.406 2.895 1 25.44 499 ASP B CA 1
ATOM 11341 C C . ASP B 1 499 ? 24.062 0.614 3.279 1 25.44 499 ASP B C 1
ATOM 11343 O O . ASP B 1 499 ? 23.969 -0.55 3.674 1 25.44 499 ASP B O 1
ATOM 11347 N N . GLY B 1 500 ? 25.016 0.394 2.391 1 24.69 500 GLY B N 1
ATOM 11348 C CA . GLY B 1 500 ? 26.234 -0.211 2.896 1 24.69 500 GLY B CA 1
ATOM 11349 C C . GLY B 1 500 ? 26.781 0.484 4.133 1 24.69 500 GLY B C 1
ATOM 11350 O O . GLY B 1 500 ? 26.938 1.706 4.145 1 24.69 500 GLY B O 1
ATOM 11351 N N . GLU B 1 501 ? 26.469 0.04 5.277 1 27.38 501 GLU B N 1
ATOM 11352 C CA . GLU B 1 501 ? 27.406 0.286 6.375 1 27.38 501 GLU B CA 1
ATOM 11353 C C . GLU B 1 501 ? 28.828 -0.053 5.973 1 27.38 501 GLU B C 1
ATOM 11355 O O . GLU B 1 501 ? 29.219 -1.223 5.969 1 27.38 501 GLU B O 1
ATOM 11360 N N . GLY B 1 502 ? 29.25 0.27 4.824 1 27.16 502 GLY B N 1
ATOM 11361 C CA . GLY B 1 502 ? 30.703 0.24 4.758 1 27.16 502 GLY B CA 1
ATOM 11362 C C . GLY B 1 502 ? 31.359 0.599 6.074 1 27.16 502 GLY B C 1
ATOM 11363 O O . GLY B 1 502 ? 30.859 1.434 6.824 1 27.16 502 GLY B O 1
ATOM 11364 N N . GLU B 1 503 ? 31.922 -0.415 6.727 1 28.41 503 GLU B N 1
ATOM 11365 C CA . GLU B 1 503 ? 32.969 -0.061 7.668 1 28.41 503 GLU B CA 1
ATOM 11366 C C . GLU B 1 503 ? 33.844 1.083 7.137 1 28.41 503 GLU B C 1
ATOM 11368 O O . GLU B 1 503 ? 34.75 0.862 6.328 1 28.41 503 GLU B O 1
ATOM 11373 N N . LYS B 1 504 ? 33.281 2.105 6.574 1 31.09 504 LYS B N 1
ATOM 11374 C CA . LYS B 1 504 ? 34.062 3.326 6.543 1 31.09 504 LYS B CA 1
ATOM 11375 C C . LYS B 1 504 ? 35 3.41 7.758 1 31.09 504 LYS B C 1
ATOM 11377 O O . LYS B 1 504 ? 34.562 3.104 8.883 1 31.09 504 LYS B O 1
ATOM 11382 N N . ASP B 1 505 ? 36.094 2.979 7.578 1 32.12 505 ASP B N 1
ATOM 11383 C CA . ASP B 1 505 ? 37.062 3.527 8.523 1 32.12 505 ASP B CA 1
ATOM 11384 C C . ASP B 1 505 ? 36.562 4.836 9.133 1 32.12 505 ASP B C 1
ATOM 11386 O O . ASP B 1 505 ? 36.469 5.852 8.438 1 32.12 505 ASP B O 1
ATOM 11390 N N . SER B 1 506 ? 35.406 4.848 9.789 1 39.12 506 SER B N 1
ATOM 11391 C CA . SER B 1 506 ? 34.812 5.895 10.617 1 39.12 506 SER B CA 1
ATOM 11392 C C . SER B 1 506 ? 35.875 6.824 11.18 1 39.12 506 SER B C 1
ATOM 11394 O O . SER B 1 506 ? 36.656 6.434 12.055 1 39.12 506 SER B O 1
ATOM 11396 N N . VAL B 1 507 ? 36.531 7.398 10.375 1 45.34 507 VAL B N 1
ATOM 11397 C CA . VAL B 1 507 ? 37.312 8.508 10.938 1 45.34 507 VAL B CA 1
ATOM 11398 C C . VAL B 1 507 ? 36.5 9.195 12.031 1 45.34 507 VAL B C 1
ATOM 11400 O O . VAL B 1 507 ? 35.344 9.609 11.805 1 45.34 507 VAL B O 1
ATOM 11403 N N . SER B 1 508 ? 36.594 8.719 13.195 1 61.03 508 SER B N 1
ATOM 11404 C CA . SER B 1 508 ? 35.969 9.344 14.367 1 61.03 508 SER B CA 1
ATOM 11405 C C . SER B 1 508 ? 36.094 10.867 14.297 1 61.03 508 SER B C 1
ATOM 11407 O O . SER B 1 508 ? 37.188 11.414 14.328 1 61.03 508 SER B O 1
ATOM 11409 N N . LEU B 1 509 ? 35.094 11.633 13.836 1 75.19 509 LEU B N 1
ATOM 11410 C CA . LEU B 1 509 ? 35.062 13.094 13.82 1 75.19 509 LEU B CA 1
ATOM 11411 C C . LEU B 1 509 ? 35.031 13.648 15.242 1 75.19 509 LEU B C 1
ATOM 11413 O O . LEU B 1 509 ? 34.438 13.055 16.141 1 75.19 509 LEU B O 1
ATOM 11417 N N . PRO B 1 510 ? 35.875 14.625 15.359 1 80.19 510 PRO B N 1
ATOM 11418 C CA . PRO B 1 510 ? 35.906 15.227 16.703 1 80.19 510 PRO B CA 1
ATOM 11419 C C . PRO B 1 510 ? 34.531 15.734 17.125 1 80.19 510 PRO B C 1
ATOM 11421 O O . PRO B 1 510 ? 33.625 15.898 16.281 1 80.19 510 PRO B O 1
ATOM 11424 N N . THR B 1 511 ? 34.375 15.859 18.391 1 84.94 511 THR B N 1
ATOM 11425 C CA . THR B 1 511 ? 33.156 16.375 18.938 1 84.94 511 THR B CA 1
ATOM 11426 C C . THR B 1 511 ? 32.906 17.812 18.516 1 84.94 511 THR B C 1
ATOM 11428 O O . THR B 1 511 ? 33.875 18.562 18.297 1 84.94 511 THR B O 1
ATOM 11431 N N . THR B 1 512 ? 31.719 18.156 18.328 1 89.25 512 THR B N 1
ATOM 11432 C CA . THR B 1 512 ? 31.359 19.484 17.844 1 89.25 512 THR B CA 1
ATOM 11433 C C . THR B 1 512 ? 30.5 20.234 18.875 1 89.25 512 THR B C 1
ATOM 11435 O O . THR B 1 512 ? 29.812 19.594 19.672 1 89.25 512 THR B O 1
ATOM 11438 N N . PRO B 1 513 ? 30.578 21.516 18.875 1 90.62 513 PRO B N 1
ATOM 11439 C CA . PRO B 1 513 ? 29.688 22.297 19.75 1 90.62 513 PRO B CA 1
ATOM 11440 C C . PRO B 1 513 ? 28.25 22.297 19.281 1 90.62 513 PRO B C 1
ATOM 11442 O O . PRO B 1 513 ? 27.328 22.578 20.062 1 90.62 513 PRO B O 1
ATOM 11445 N N . PHE B 1 514 ? 28.062 22.031 18.047 1 92.44 514 PHE B N 1
ATOM 11446 C CA . PHE B 1 514 ? 26.703 22.094 17.5 1 92.44 514 PHE B CA 1
ATOM 11447 C C . PHE B 1 514 ? 26.109 20.688 17.406 1 92.44 514 PHE B C 1
ATOM 11449 O O . PHE B 1 514 ? 25.016 20.516 16.875 1 92.44 514 PHE B O 1
ATOM 11456 N N . GLY B 1 515 ? 26.781 19.719 17.828 1 91.94 515 GLY B N 1
ATOM 11457 C CA . GLY B 1 515 ? 26.297 18.344 17.828 1 91.94 515 GLY B CA 1
ATOM 11458 C C . GLY B 1 515 ? 26.234 17.734 19.219 1 91.94 515 GLY B C 1
ATOM 11459 O O . GLY B 1 515 ? 26.953 18.172 20.125 1 91.94 515 GLY B O 1
ATOM 11460 N N . LEU B 1 516 ? 25.406 16.734 19.328 1 93.19 516 LEU B N 1
ATOM 11461 C CA . LEU B 1 516 ? 25.297 16.016 20.594 1 93.19 516 LEU B CA 1
ATOM 11462 C C . LEU B 1 516 ? 26.312 14.891 20.672 1 93.19 516 LEU B C 1
ATOM 11464 O O . LEU B 1 516 ? 26.609 14.234 19.672 1 93.19 516 LEU B O 1
ATOM 11468 N N . THR B 1 517 ? 26.875 14.781 21.844 1 89.12 517 THR B N 1
ATOM 11469 C CA . THR B 1 517 ? 27.75 13.641 22.094 1 89.12 517 THR B CA 1
ATOM 11470 C C . THR B 1 517 ? 26.938 12.344 22.172 1 89.12 517 THR B C 1
ATOM 11472 O O . THR B 1 517 ? 25.719 12.383 22.281 1 89.12 517 THR B O 1
ATOM 11475 N N . LYS B 1 518 ? 27.609 11.258 22.094 1 87.19 518 LYS B N 1
ATOM 11476 C CA . LYS B 1 518 ? 26.938 9.961 22.156 1 87.19 518 LYS B CA 1
ATOM 11477 C C . LYS B 1 518 ? 26.109 9.828 23.422 1 87.19 518 LYS B C 1
ATOM 11479 O O . LYS B 1 518 ? 24.984 9.336 23.391 1 87.19 518 LYS B O 1
ATOM 11484 N N . GLN B 1 519 ? 26.688 10.219 24.484 1 89.62 519 GLN B N 1
ATOM 11485 C CA . GLN B 1 519 ? 25.969 10.172 25.75 1 89.62 519 GLN B CA 1
ATOM 11486 C C . GLN B 1 519 ? 24.766 11.117 25.75 1 89.62 519 GLN B C 1
ATOM 11488 O O . GLN B 1 519 ? 23.703 10.773 26.25 1 89.62 519 GLN B O 1
ATOM 11493 N N . GLN B 1 520 ? 25.016 12.25 25.219 1 92.44 520 GLN B N 1
ATOM 11494 C CA . GLN B 1 520 ? 23.938 13.234 25.156 1 92.44 520 GLN B CA 1
ATOM 11495 C C . GLN B 1 520 ? 22.812 12.766 24.25 1 92.44 520 GLN B C 1
ATOM 11497 O O . GLN B 1 520 ? 21.641 13.062 24.484 1 92.44 520 GLN B O 1
ATOM 11502 N N . LEU B 1 521 ? 23.188 12.102 23.219 1 92.5 521 LEU B N 1
ATOM 11503 C CA . LEU B 1 521 ? 22.188 11.57 22.297 1 92.5 521 LEU B CA 1
ATOM 11504 C C . LEU B 1 521 ? 21.266 10.578 22.984 1 92.5 521 LEU B C 1
ATOM 11506 O O . LEU B 1 521 ? 20.062 10.602 22.781 1 92.5 521 LEU B O 1
ATOM 11510 N N . GLU B 1 522 ? 21.812 9.688 23.672 1 92.12 522 GLU B N 1
ATOM 11511 C CA . GLU B 1 522 ? 21.031 8.711 24.422 1 92.12 522 GLU B CA 1
ATOM 11512 C C . GLU B 1 522 ? 20.125 9.398 25.438 1 92.12 522 GLU B C 1
ATOM 11514 O O . GLU B 1 522 ? 18.969 9 25.625 1 92.12 522 GLU B O 1
ATOM 11519 N N . GLU B 1 523 ? 20.688 10.367 26.078 1 92.88 523 GLU B N 1
ATOM 11520 C CA . GLU B 1 523 ? 19.906 11.117 27.047 1 92.88 523 GLU B CA 1
ATOM 11521 C C . GLU B 1 523 ? 18.766 11.883 26.391 1 92.88 523 GLU B C 1
ATOM 11523 O O . GLU B 1 523 ? 17.672 11.953 26.922 1 92.88 523 GLU B O 1
ATOM 11528 N N . ALA B 1 524 ? 19.109 12.492 25.328 1 93.69 524 ALA B N 1
ATOM 11529 C CA . ALA B 1 524 ? 18.078 13.227 24.594 1 93.69 524 ALA B CA 1
ATOM 11530 C C . ALA B 1 524 ? 16.938 12.305 24.156 1 93.69 524 ALA B C 1
ATOM 11532 O O . ALA B 1 524 ? 15.773 12.672 24.234 1 93.69 524 ALA B O 1
ATOM 11533 N N . ASP B 1 525 ? 17.266 11.18 23.719 1 92.19 525 ASP B N 1
ATOM 11534 C CA . ASP B 1 525 ? 16.25 10.211 23.297 1 92.19 525 ASP B CA 1
ATOM 11535 C C . ASP B 1 525 ? 15.43 9.727 24.5 1 92.19 525 ASP B C 1
ATOM 11537 O O . ASP B 1 525 ? 14.227 9.484 24.391 1 92.19 525 ASP B O 1
ATOM 11541 N N . LYS B 1 526 ? 16.094 9.492 25.562 1 90.81 526 LYS B N 1
ATOM 11542 C CA . LYS B 1 526 ? 15.391 9.133 26.781 1 90.81 526 LYS B CA 1
ATOM 11543 C C . LYS B 1 526 ? 14.383 10.203 27.172 1 90.81 526 LYS B C 1
ATOM 11545 O O . LYS B 1 526 ? 13.258 9.891 27.562 1 90.81 526 LYS B O 1
ATOM 11550 N N . ARG B 1 527 ? 14.773 11.445 27.062 1 92.44 527 ARG B N 1
ATOM 11551 C CA . ARG B 1 527 ? 13.875 12.562 27.375 1 92.44 527 ARG B CA 1
ATOM 11552 C C . ARG B 1 527 ? 12.695 12.594 26.391 1 92.44 527 ARG B C 1
ATOM 11554 O O . ARG B 1 527 ? 11.562 12.875 26.797 1 92.44 527 ARG B O 1
ATOM 11561 N N . ALA B 1 528 ? 13.023 12.359 25.188 1 91 528 ALA B N 1
ATOM 11562 C CA . ALA B 1 528 ? 11.969 12.352 24.172 1 91 528 ALA B CA 1
ATOM 11563 C C . ALA B 1 528 ? 10.898 11.312 24.5 1 91 528 ALA B C 1
ATOM 11565 O O . ALA B 1 528 ? 9.711 11.539 24.266 1 91 528 ALA B O 1
ATOM 11566 N N . LYS B 1 529 ? 11.305 10.195 25.047 1 86.31 529 LYS B N 1
ATOM 11567 C CA . LYS B 1 529 ? 10.383 9.117 25.375 1 86.31 529 LYS B CA 1
ATOM 11568 C C . LYS B 1 529 ? 9.516 9.492 26.578 1 86.31 529 LYS B C 1
ATOM 11570 O O . LYS B 1 529 ? 8.445 8.914 26.781 1 86.31 529 LYS B O 1
ATOM 11575 N N . GLN B 1 530 ? 9.922 10.469 27.328 1 87.38 530 GLN B N 1
ATOM 11576 C CA . GLN B 1 530 ? 9.203 10.875 28.516 1 87.38 530 GLN B CA 1
ATOM 11577 C C . GLN B 1 530 ? 8.141 11.914 28.203 1 87.38 530 GLN B C 1
ATOM 11579 O O . GLN B 1 530 ? 7.34 12.289 29.062 1 87.38 530 GLN B O 1
ATOM 11584 N N . VAL B 1 531 ? 8.133 12.375 27.031 1 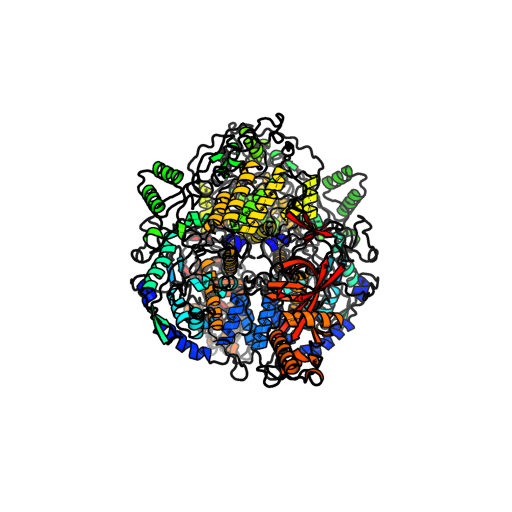89.62 531 VAL B N 1
ATOM 11585 C CA . VAL B 1 531 ? 7.172 13.398 26.656 1 89.62 531 VAL B CA 1
ATOM 11586 C C . VAL B 1 531 ? 5.781 12.781 26.516 1 89.62 531 VAL B C 1
ATOM 11588 O O . VAL B 1 531 ? 5.621 11.734 25.875 1 89.62 531 VAL B O 1
ATOM 11591 N N . ILE B 1 532 ? 4.805 13.359 27.156 1 86.88 532 ILE B N 1
ATOM 11592 C CA . ILE B 1 532 ? 3.414 12.922 27.109 1 86.88 532 ILE B CA 1
ATOM 11593 C C . ILE B 1 532 ? 2.57 13.961 26.375 1 86.88 532 ILE B C 1
ATOM 11595 O O . ILE B 1 532 ? 2.49 15.109 26.797 1 86.88 532 ILE B O 1
ATOM 11599 N N . VAL B 1 533 ? 2.016 13.547 25.328 1 84.38 533 VAL B N 1
ATOM 11600 C CA . VAL B 1 533 ? 1.161 14.43 24.547 1 84.38 533 VAL B CA 1
ATOM 11601 C C . VAL B 1 533 ? -0.297 14.242 24.953 1 84.38 533 VAL B C 1
ATOM 11603 O O . VAL B 1 533 ? -0.677 13.172 25.438 1 84.38 533 VAL B O 1
ATOM 11606 N N . PRO B 1 534 ? -0.981 15.367 24.859 1 80.5 534 PRO B N 1
ATOM 11607 C CA . PRO B 1 534 ? -2.393 15.273 25.234 1 80.5 534 PRO B CA 1
ATOM 11608 C C . PRO B 1 534 ? -3.146 14.203 24.453 1 80.5 534 PRO B C 1
ATOM 11610 O O . PRO B 1 534 ? -2.742 13.852 23.344 1 80.5 534 PRO B O 1
ATOM 11613 N N . ALA B 1 535 ? -4.203 13.789 25.094 1 71 535 ALA B N 1
ATOM 11614 C CA . ALA B 1 535 ? -5.047 12.773 24.469 1 71 535 ALA B CA 1
ATOM 11615 C C . ALA B 1 535 ? -5.668 13.305 23.172 1 71 535 ALA B C 1
ATOM 11617 O O . ALA B 1 535 ? -6.121 14.445 23.125 1 71 535 ALA B O 1
ATOM 11618 N N . GLY B 1 536 ? -5.562 12.695 22.141 1 63.09 536 GLY B N 1
ATOM 11619 C CA . GLY B 1 536 ? -6.121 13.102 20.859 1 63.09 536 GLY B CA 1
ATOM 11620 C C . GLY B 1 536 ? -5.062 13.438 19.828 1 63.09 536 GLY B C 1
ATOM 11621 O O . GLY B 1 536 ? -5.336 13.43 18.625 1 63.09 536 GLY B O 1
ATOM 11622 N N . ASP B 1 537 ? -3.932 13.922 20.453 1 67.88 537 ASP B N 1
ATOM 11623 C CA . ASP B 1 537 ? -2.848 14.227 19.531 1 67.88 537 ASP B CA 1
ATOM 11624 C C . ASP B 1 537 ? -2.133 12.961 19.078 1 67.88 537 ASP B C 1
ATOM 11626 O O . ASP B 1 537 ? -1.882 12.062 19.875 1 67.88 537 ASP B O 1
ATOM 11630 N N . SER B 1 538 ? -2.094 12.711 17.828 1 62.16 538 SER B N 1
ATOM 11631 C CA . SER B 1 538 ? -1.483 11.5 17.281 1 62.16 538 SER B CA 1
ATOM 11632 C C . SER B 1 538 ? 0.034 11.641 17.203 1 62.16 538 SER B C 1
ATOM 11634 O O . SER B 1 538 ? 0.717 10.734 16.719 1 62.16 538 SER B O 1
ATOM 11636 N N . PHE B 1 539 ? 0.561 12.648 17.984 1 74.94 539 PHE B N 1
ATOM 11637 C CA . PHE B 1 539 ? 1.99 12.922 17.891 1 74.94 539 PHE B CA 1
ATOM 11638 C C . PHE B 1 539 ? 2.758 12.164 18.969 1 74.94 539 PHE B C 1
ATOM 11640 O O . PHE B 1 539 ? 2.354 12.148 20.125 1 74.94 539 PHE B O 1
ATOM 11647 N N . SER B 1 540 ? 3.721 11.219 18.5 1 73.94 540 SER B N 1
ATOM 11648 C CA . SER B 1 540 ? 4.664 10.609 19.438 1 73.94 540 SER B CA 1
ATOM 11649 C C . SER B 1 540 ? 6.102 10.82 18.984 1 73.94 540 SER B C 1
ATOM 11651 O O . SER B 1 540 ? 6.496 10.375 17.906 1 73.94 540 SER B O 1
ATOM 11653 N N . PRO B 1 541 ? 6.82 11.625 19.75 1 79.19 541 PRO B N 1
ATOM 11654 C CA . PRO B 1 541 ? 8.188 11.922 19.312 1 79.19 541 PRO B CA 1
ATOM 11655 C C . PRO B 1 541 ? 9.055 10.672 19.203 1 79.19 541 PRO B C 1
ATOM 11657 O O . PRO B 1 541 ? 9.859 10.555 18.266 1 79.19 541 PRO B O 1
ATOM 11660 N N . GLY B 1 542 ? 8.828 9.602 20.094 1 74.56 542 GLY B N 1
ATOM 11661 C CA . GLY B 1 542 ? 9.719 8.453 20.047 1 74.56 542 GLY B CA 1
ATOM 11662 C C . GLY B 1 542 ? 11.188 8.828 20.094 1 74.56 542 GLY B C 1
ATOM 11663 O O . GLY B 1 542 ? 11.539 9.922 20.531 1 74.56 542 GLY B O 1
ATOM 11664 N N . PRO B 1 543 ? 12.109 7.922 19.734 1 83.38 543 PRO B N 1
ATOM 11665 C CA . PRO B 1 543 ? 13.531 8.258 19.688 1 83.38 543 PRO B CA 1
ATOM 11666 C C . PRO B 1 543 ? 13.906 9.023 18.422 1 83.38 543 PRO B C 1
ATOM 11668 O O . PRO B 1 543 ? 14.523 8.469 17.516 1 83.38 543 PRO B O 1
ATOM 11671 N N . ILE B 1 544 ? 13.617 10.305 18.453 1 86.12 544 ILE B N 1
ATOM 11672 C CA . ILE B 1 544 ? 13.664 11.133 17.25 1 86.12 544 ILE B CA 1
ATOM 11673 C C . ILE B 1 544 ? 15.109 11.398 16.859 1 86.12 544 ILE B C 1
ATOM 11675 O O . ILE B 1 544 ? 15.398 11.703 15.703 1 86.12 544 ILE B O 1
ATOM 11679 N N . PHE B 1 545 ? 16.047 11.328 17.797 1 88 545 PHE B N 1
ATOM 11680 C CA . PHE B 1 545 ? 17.438 11.641 17.484 1 88 545 PHE B CA 1
ATOM 11681 C C . PHE B 1 545 ? 18.125 10.438 16.859 1 88 545 PHE B C 1
ATOM 11683 O O . PHE B 1 545 ? 18.984 10.594 15.984 1 88 545 PHE B O 1
ATOM 11690 N N . SER B 1 546 ? 17.703 9.305 17.312 1 80.69 546 SER B N 1
ATOM 11691 C CA . SER B 1 546 ? 18.281 8.094 16.75 1 80.69 546 SER B CA 1
ATOM 11692 C C . SER B 1 546 ? 17.547 7.656 15.492 1 80.69 546 SER B C 1
ATOM 11694 O O . SER B 1 546 ? 18.156 7.121 14.562 1 80.69 546 SER B O 1
ATOM 11696 N N . ARG B 1 547 ? 16.297 7.875 15.508 1 75.69 547 ARG B N 1
ATOM 11697 C CA . ARG B 1 547 ? 15.492 7.469 14.359 1 75.69 547 ARG B CA 1
ATOM 11698 C C . ARG B 1 547 ? 14.773 8.664 13.75 1 75.69 547 ARG B C 1
ATOM 11700 O O . ARG B 1 547 ? 13.586 8.883 14.016 1 75.69 547 ARG B O 1
ATOM 11707 N N . LEU B 1 548 ? 15.375 9.258 12.773 1 70.31 548 LEU B N 1
ATOM 11708 C CA . LEU B 1 548 ? 14.898 10.523 12.227 1 70.31 548 LEU B CA 1
ATOM 11709 C C . LEU B 1 548 ? 13.789 10.289 11.203 1 70.31 548 LEU B C 1
ATOM 11711 O O . LEU B 1 548 ? 12.969 11.18 10.961 1 70.31 548 LEU B O 1
ATOM 11715 N N . SER B 1 549 ? 13.719 9.156 10.531 1 62.62 549 SER B N 1
ATOM 11716 C CA . SER B 1 549 ? 12.898 8.977 9.336 1 62.62 549 SER B CA 1
ATOM 11717 C C . SER B 1 549 ? 11.461 8.648 9.703 1 62.62 549 SER B C 1
ATOM 11719 O O . SER B 1 549 ? 10.586 8.594 8.836 1 62.62 549 SER B O 1
ATOM 11721 N N . ARG B 1 550 ? 11.016 8.922 10.938 1 64.44 550 ARG B N 1
ATOM 11722 C CA . ARG B 1 550 ? 9.719 8.367 11.305 1 64.44 550 ARG B CA 1
ATOM 11723 C C . ARG B 1 550 ? 8.648 9.453 11.352 1 64.44 550 ARG B C 1
ATOM 11725 O O . ARG B 1 550 ? 7.457 9.164 11.266 1 64.44 550 ARG B O 1
ATOM 11732 N N . LEU B 1 551 ? 9.102 10.703 11.328 1 77.31 551 LEU B N 1
ATOM 11733 C CA . LEU B 1 551 ? 8.094 11.727 11.602 1 77.31 551 LEU B CA 1
ATOM 11734 C C . LEU B 1 551 ? 7.594 12.352 10.305 1 77.31 551 LEU B C 1
ATOM 11736 O O . LEU B 1 551 ? 8.359 12.531 9.352 1 77.31 551 LEU B O 1
ATOM 11740 N N . ASN B 1 552 ? 6.336 12.555 10.242 1 75.62 552 ASN B N 1
ATOM 11741 C CA . ASN B 1 552 ? 5.762 13.281 9.109 1 75.62 552 ASN B CA 1
ATOM 11742 C C . ASN B 1 552 ? 5.895 14.789 9.289 1 75.62 552 ASN B C 1
ATOM 11744 O O . ASN B 1 552 ? 6.422 15.258 10.297 1 75.62 552 ASN B O 1
ATOM 11748 N N . SER B 1 553 ? 5.477 15.57 8.312 1 81.5 553 SER B N 1
ATOM 11749 C CA . SER B 1 553 ? 5.656 17.016 8.32 1 81.5 553 SER B CA 1
ATOM 11750 C C . SER B 1 553 ? 4.914 17.672 9.477 1 81.5 553 SER B C 1
ATOM 11752 O O . SER B 1 553 ? 5.402 18.625 10.078 1 81.5 553 SER B O 1
ATOM 11754 N N . HIS B 1 554 ? 3.789 17.188 9.766 1 81.62 554 HIS B N 1
ATOM 11755 C CA . HIS B 1 554 ? 3.035 17.719 10.891 1 81.62 554 HIS B CA 1
ATOM 11756 C C . HIS B 1 554 ? 3.746 17.469 12.211 1 81.62 554 HIS B C 1
ATOM 11758 O O . HIS B 1 554 ? 3.793 18.344 13.078 1 81.62 554 HIS B O 1
ATOM 11764 N N . GLU B 1 555 ? 4.273 16.312 12.305 1 84.81 555 GLU B N 1
ATOM 11765 C CA . GLU B 1 555 ? 4.957 15.93 13.539 1 84.81 555 GLU B CA 1
ATOM 11766 C C . GLU B 1 555 ? 6.242 16.734 13.727 1 84.81 555 GLU B C 1
ATOM 11768 O O . GLU B 1 555 ? 6.598 17.094 14.852 1 84.81 555 GLU B O 1
ATOM 11773 N N . TRP B 1 556 ? 6.82 17.031 12.656 1 88.06 556 TRP B N 1
ATOM 11774 C CA . TRP B 1 556 ? 8.008 17.875 12.742 1 88.06 556 TRP B CA 1
ATOM 11775 C C . TRP B 1 556 ? 7.656 19.266 13.25 1 88.06 556 TRP B C 1
ATOM 11777 O O . TRP B 1 556 ? 8.406 19.875 14.023 1 88.06 556 TRP B O 1
ATOM 11787 N N . LYS B 1 557 ? 6.656 19.75 12.719 1 86.69 557 LYS B N 1
ATOM 11788 C CA . LYS B 1 557 ? 6.176 21.047 13.203 1 86.69 557 LYS B CA 1
ATOM 11789 C C . LYS B 1 557 ? 5.887 21 14.703 1 86.69 557 LYS B C 1
ATOM 11791 O O . LYS B 1 557 ? 6.246 21.922 15.438 1 86.69 557 LYS B O 1
ATOM 11796 N N . GLU B 1 558 ? 5.289 19.891 15.141 1 87 558 GLU B N 1
ATOM 11797 C CA . GLU B 1 558 ? 4.922 19.766 16.547 1 87 558 GLU B CA 1
ATOM 11798 C C . GLU B 1 558 ? 6.16 19.688 17.438 1 87 558 GLU B C 1
ATOM 11800 O O . GLU B 1 558 ? 6.164 20.188 18.562 1 87 558 GLU B O 1
ATOM 11805 N N . VAL B 1 559 ? 7.164 19.094 16.938 1 89.62 559 VAL B N 1
ATOM 11806 C CA . VAL B 1 559 ? 8.414 18.984 17.672 1 89.62 559 VAL B CA 1
ATOM 11807 C C . VAL B 1 559 ? 8.961 20.375 17.984 1 89.62 559 VAL B C 1
ATOM 11809 O O . VAL B 1 559 ? 9.484 20.625 19.062 1 89.62 559 VAL B O 1
ATOM 11812 N N . ALA B 1 560 ? 8.781 21.234 17.047 1 88.56 560 ALA B N 1
ATOM 11813 C CA . ALA B 1 560 ? 9.305 22.594 17.203 1 88.56 560 ALA B CA 1
ATOM 11814 C C . ALA B 1 560 ? 8.344 23.469 18 1 88.56 560 ALA B C 1
ATOM 11816 O O . ALA B 1 560 ? 8.766 24.172 18.922 1 88.56 560 ALA B O 1
ATOM 11817 N N . VAL B 1 561 ? 7.133 23.375 17.734 1 87.62 561 VAL B N 1
ATOM 11818 C CA . VAL B 1 561 ? 6.156 24.328 18.266 1 87.62 561 VAL B CA 1
ATOM 11819 C C . VAL B 1 561 ? 5.781 23.938 19.688 1 87.62 561 VAL B C 1
ATOM 11821 O O . VAL B 1 561 ? 5.512 24.812 20.516 1 87.62 561 VAL B O 1
ATOM 11824 N N . GLN B 1 562 ? 5.832 22.672 20.031 1 88.75 562 GLN B N 1
ATOM 11825 C CA . GLN B 1 562 ? 5.391 22.234 21.344 1 88.75 562 GLN B CA 1
ATOM 11826 C C . GLN B 1 562 ? 6.543 22.25 22.344 1 88.75 562 GLN B C 1
ATOM 11828 O O . GLN B 1 562 ? 6.387 21.797 23.484 1 88.75 562 GLN B O 1
ATOM 11833 N N . GLY B 1 563 ? 7.676 22.688 21.953 1 90.69 563 GLY B N 1
ATOM 11834 C CA . GLY B 1 563 ? 8.812 22.812 22.844 1 90.69 563 GLY B CA 1
ATOM 11835 C C . GLY B 1 563 ? 9.469 21.484 23.172 1 90.69 563 GLY B C 1
ATOM 11836 O O . GLY B 1 563 ? 10.219 21.375 24.141 1 90.69 563 GLY B O 1
ATOM 11837 N N . VAL B 1 564 ? 9.227 20.484 22.391 1 92.44 564 VAL B N 1
ATOM 11838 C CA . VAL B 1 564 ? 9.766 19.156 22.641 1 92.44 564 VAL B CA 1
ATOM 11839 C C . VAL B 1 564 ? 11.281 19.172 22.453 1 92.44 564 VAL B C 1
ATOM 11841 O O . VAL B 1 564 ? 12.016 18.625 23.281 1 92.44 564 VAL B O 1
ATOM 11844 N N . LEU B 1 565 ? 11.672 19.812 21.422 1 93.44 565 LEU B N 1
ATOM 11845 C CA . LEU B 1 565 ? 13.109 19.859 21.156 1 93.44 565 LEU B CA 1
ATOM 11846 C C . LEU B 1 565 ? 13.844 20.625 22.25 1 93.44 565 LEU B C 1
ATOM 11848 O O . LEU B 1 565 ? 14.93 20.219 22.672 1 93.44 565 LEU B O 1
ATOM 11852 N N . LYS B 1 566 ? 13.273 21.719 22.719 1 93.81 566 LYS B N 1
ATOM 11853 C CA . LYS B 1 566 ? 13.875 22.5 23.797 1 93.81 566 LYS B CA 1
ATOM 11854 C C . LYS B 1 566 ? 14.07 21.641 25.047 1 93.81 566 LYS B C 1
ATOM 11856 O O . LYS B 1 566 ? 15.125 21.688 25.672 1 93.81 566 LYS B O 1
ATOM 11861 N N . TYR B 1 567 ? 13.078 20.906 25.281 1 93.94 567 TYR B N 1
ATOM 11862 C CA . TYR B 1 567 ? 13.125 20.031 26.453 1 93.94 567 TYR B CA 1
ATOM 11863 C C . TYR B 1 567 ? 14.195 18.953 26.281 1 93.94 567 TYR B C 1
ATOM 11865 O O . TYR B 1 567 ? 14.969 18.688 27.203 1 93.94 567 TYR B O 1
ATOM 11873 N N . CYS B 1 568 ? 14.273 18.328 25.156 1 94.12 568 CYS B N 1
ATOM 11874 C CA . CYS B 1 568 ? 15.164 17.188 24.938 1 94.12 568 CYS B CA 1
ATOM 11875 C C . CYS B 1 568 ? 16.625 17.609 25.031 1 94.12 568 CYS B C 1
ATOM 11877 O O . CYS B 1 568 ? 17.453 16.844 25.516 1 94.12 568 CYS B O 1
ATOM 11879 N N . ILE B 1 569 ? 16.922 18.859 24.672 1 94.81 569 ILE B N 1
ATOM 11880 C CA . ILE B 1 569 ? 18.328 19.234 24.578 1 94.81 569 ILE B CA 1
ATOM 11881 C C . ILE B 1 569 ? 18.703 20.141 25.75 1 94.81 569 ILE B C 1
ATOM 11883 O O . ILE B 1 569 ? 19.734 20.812 25.719 1 94.81 569 ILE B O 1
ATOM 11887 N N . ARG B 1 570 ? 17.969 20.156 26.75 1 92.56 570 ARG B N 1
ATOM 11888 C CA . ARG B 1 570 ? 18.234 21 27.922 1 92.56 570 ARG B CA 1
ATOM 11889 C C . ARG B 1 570 ? 19.625 20.703 28.484 1 92.56 570 ARG B C 1
ATOM 11891 O O . ARG B 1 570 ? 19.953 19.547 28.766 1 92.56 570 ARG B O 1
ATOM 11898 N N . GLY B 1 571 ? 20.328 21.766 28.594 1 88.75 571 GLY B N 1
ATOM 11899 C CA . GLY B 1 571 ? 21.641 21.656 29.219 1 88.75 571 GLY B CA 1
ATOM 11900 C C . GLY B 1 571 ? 22.672 20.984 28.328 1 88.75 571 GLY B C 1
ATOM 11901 O O . GLY B 1 571 ? 23.719 20.531 28.812 1 88.75 571 GLY B O 1
ATOM 11902 N N . MET B 1 572 ? 22.312 20.875 27.109 1 93.88 572 MET B N 1
ATOM 11903 C CA . MET B 1 572 ? 23.234 20.203 26.203 1 93.88 572 MET B CA 1
ATOM 11904 C C . MET B 1 572 ? 23.781 21.172 25.156 1 93.88 572 MET B C 1
ATOM 11906 O O . MET B 1 572 ? 23.422 22.344 25.141 1 93.88 572 MET B O 1
ATOM 11910 N N . LEU B 1 573 ? 24.781 20.781 24.328 1 93.19 573 LEU B N 1
ATOM 11911 C CA . LEU B 1 573 ? 25.391 21.578 23.266 1 93.19 573 LEU B CA 1
ATOM 11912 C C . LEU B 1 573 ? 26.266 22.688 23.859 1 93.19 573 LEU B C 1
ATOM 11914 O O . LEU B 1 573 ? 26.406 22.781 25.078 1 93.19 573 LEU B O 1
ATOM 11918 N N . GLY B 1 574 ? 26.953 23.375 22.984 1 90.44 574 GLY B N 1
ATOM 11919 C CA . GLY B 1 574 ? 27.641 24.578 23.406 1 90.44 574 GLY B CA 1
ATOM 11920 C C . GLY B 1 574 ? 26.703 25.688 23.828 1 90.44 574 GLY B C 1
ATOM 11921 O O . GLY B 1 574 ? 25.531 25.703 23.422 1 90.44 574 GLY B O 1
ATOM 11922 N N . ASP B 1 575 ? 27.047 26.578 24.594 1 90.19 575 ASP B N 1
ATOM 11923 C CA . ASP B 1 575 ? 26.203 27.609 25.172 1 90.19 575 ASP B CA 1
ATOM 11924 C C . ASP B 1 575 ? 25.547 28.453 24.078 1 90.19 575 ASP B C 1
ATOM 11926 O O . ASP B 1 575 ? 24.344 28.703 24.125 1 90.19 575 ASP B O 1
ATOM 11930 N N . GLU B 1 576 ? 26.312 28.906 23.188 1 92.94 576 GLU B N 1
ATOM 11931 C CA . GLU B 1 576 ? 25.766 29.734 22.125 1 92.94 576 GLU B CA 1
ATOM 11932 C C . GLU B 1 576 ? 24.812 28.938 21.234 1 92.94 576 GLU B C 1
ATOM 11934 O O . GLU B 1 576 ? 23.781 29.438 20.812 1 92.94 576 GLU B O 1
ATOM 11939 N N . GLN B 1 577 ? 25.25 27.734 20.938 1 94.69 577 GLN B N 1
ATOM 11940 C CA . GLN B 1 577 ? 24.422 26.875 20.109 1 94.69 577 GLN B CA 1
ATOM 11941 C C . GLN B 1 577 ? 23.109 26.547 20.812 1 94.69 577 GLN B C 1
ATOM 11943 O O . GLN B 1 577 ? 22.047 26.531 20.172 1 94.69 577 GLN B O 1
ATOM 11948 N N . HIS B 1 578 ? 23.203 26.312 22.047 1 95.44 578 HIS B N 1
ATOM 11949 C CA . HIS B 1 578 ? 22.016 26.031 22.828 1 95.44 578 HIS B CA 1
ATOM 11950 C C . HIS B 1 578 ? 21.031 27.188 22.797 1 95.44 578 HIS B C 1
ATOM 11952 O O . HIS B 1 578 ? 19.844 27.016 22.547 1 95.44 578 HIS B O 1
ATOM 11958 N N . LYS B 1 579 ? 21.516 28.344 23.047 1 94.12 579 LYS B N 1
ATOM 11959 C CA . LYS B 1 579 ? 20.703 29.547 23.016 1 94.12 579 LYS B CA 1
ATOM 11960 C C . LYS B 1 579 ? 20.078 29.75 21.625 1 94.12 579 LYS B C 1
ATOM 11962 O O . LYS B 1 579 ? 18.922 30.156 21.516 1 94.12 579 LYS B O 1
ATOM 11967 N N . THR B 1 580 ? 20.875 29.516 20.672 1 94.75 580 THR B N 1
ATOM 11968 C CA . THR B 1 580 ? 20.406 29.703 19.312 1 94.75 580 THR B CA 1
ATOM 11969 C C . THR B 1 580 ? 19.25 28.766 19 1 94.75 580 THR B C 1
ATOM 11971 O O . THR B 1 580 ? 18.266 29.156 18.359 1 94.75 580 THR B O 1
ATOM 11974 N N . VAL B 1 581 ? 19.344 27.5 19.406 1 94.69 581 VAL B N 1
ATOM 11975 C CA . VAL B 1 581 ? 18.297 26.531 19.141 1 94.69 581 VAL B CA 1
ATOM 11976 C C . VAL B 1 581 ? 17 26.969 19.828 1 94.69 581 VAL B C 1
ATOM 11978 O O . VAL B 1 581 ? 15.922 26.906 19.234 1 94.69 581 VAL B O 1
ATOM 11981 N N . ILE B 1 582 ? 17.094 27.438 21 1 93.44 582 ILE B N 1
ATOM 11982 C CA . ILE B 1 582 ? 15.922 27.875 21.75 1 93.44 582 ILE B CA 1
ATOM 11983 C C . ILE B 1 582 ? 15.266 29.062 21.062 1 93.44 582 ILE B C 1
ATOM 11985 O O . ILE B 1 582 ? 14.055 29.078 20.859 1 93.44 582 ILE B O 1
ATOM 11989 N N . LEU B 1 583 ? 16.094 29.969 20.719 1 91.88 583 LEU B N 1
ATOM 11990 C CA . LEU B 1 583 ? 15.586 31.156 20.031 1 91.88 583 LEU B CA 1
ATOM 11991 C C . LEU B 1 583 ? 14.922 30.781 18.719 1 91.88 583 LEU B C 1
ATOM 11993 O O . LEU B 1 583 ? 13.898 31.359 18.344 1 91.88 583 LEU B O 1
ATOM 11997 N N . PHE B 1 584 ? 15.539 29.953 18.078 1 92.12 584 PHE B N 1
ATOM 11998 C CA . PHE B 1 584 ? 15.031 29.531 16.781 1 92.12 584 PHE B CA 1
ATOM 11999 C C . PHE B 1 584 ? 13.695 28.812 16.922 1 92.12 584 PHE B C 1
ATOM 12001 O O . PHE B 1 584 ? 12.766 29.047 16.156 1 92.12 584 PHE B O 1
ATOM 12008 N N . MET B 1 585 ? 13.602 27.938 17.875 1 92.31 585 MET B N 1
ATOM 12009 C CA . MET B 1 585 ? 12.344 27.234 18.125 1 92.31 585 MET B CA 1
ATOM 12010 C C . MET B 1 585 ? 11.25 28.203 18.547 1 92.31 585 MET B C 1
ATOM 12012 O O . MET B 1 585 ? 10.094 28.047 18.156 1 92.31 585 MET B O 1
ATOM 12016 N N . ASP B 1 586 ? 11.555 29.156 19.312 1 89.75 586 ASP B N 1
ATOM 12017 C CA . ASP B 1 586 ? 10.578 30.156 19.734 1 89.75 586 ASP B CA 1
ATOM 12018 C C . ASP B 1 586 ? 10.086 30.984 18.531 1 89.75 586 ASP B C 1
ATOM 12020 O O . ASP B 1 586 ? 8.906 31.328 18.469 1 89.75 586 ASP B O 1
ATOM 12024 N N . ALA B 1 587 ? 11.016 31.297 17.703 1 87.44 587 ALA B N 1
ATOM 12025 C CA . ALA B 1 587 ? 10.633 32.031 16.5 1 87.44 587 ALA B CA 1
ATOM 12026 C C . ALA B 1 587 ? 9.672 31.219 15.633 1 87.44 587 ALA B C 1
ATOM 12028 O O . ALA B 1 587 ? 8.68 31.75 15.133 1 87.44 587 ALA B O 1
ATOM 12029 N N . ILE B 1 588 ? 10.008 29.953 15.461 1 87 588 ILE B N 1
ATOM 12030 C CA . ILE B 1 588 ? 9.141 29.094 14.664 1 87 588 ILE B CA 1
ATOM 12031 C C . ILE B 1 588 ? 7.77 29 15.328 1 87 588 ILE B C 1
ATOM 12033 O O . ILE B 1 588 ? 6.742 29.047 14.641 1 87 588 ILE B O 1
ATOM 12037 N N . ALA B 1 589 ? 7.742 28.844 16.594 1 86.12 589 ALA B N 1
ATOM 12038 C CA . ALA B 1 589 ? 6.48 28.75 17.312 1 86.12 589 ALA B CA 1
ATOM 12039 C C . ALA B 1 589 ? 5.66 30.016 17.156 1 86.12 589 ALA B C 1
ATOM 12041 O O . ALA B 1 589 ? 4.434 29.969 17.031 1 86.12 589 ALA B O 1
ATOM 12042 N N . ALA B 1 590 ? 6.32 31.109 17.188 1 82 590 ALA B N 1
ATOM 12043 C CA . ALA B 1 590 ? 5.641 32.406 17.047 1 82 590 ALA B CA 1
ATOM 12044 C C . ALA B 1 590 ? 5.055 32.562 15.648 1 82 590 ALA B C 1
ATOM 12046 O O . ALA B 1 590 ? 3.953 33.094 15.484 1 82 590 ALA B O 1
ATOM 12047 N N . ILE B 1 591 ? 5.793 32.094 14.703 1 79.69 591 ILE B N 1
ATOM 12048 C CA . ILE B 1 591 ? 5.336 32.188 13.32 1 79.69 591 ILE B CA 1
ATOM 12049 C C . ILE B 1 591 ? 4.121 31.297 13.117 1 79.69 591 ILE B C 1
ATOM 12051 O O . ILE B 1 591 ? 3.203 31.641 12.367 1 79.69 591 ILE B O 1
ATOM 12055 N N . CYS B 1 592 ? 4.148 30.172 13.789 1 79 592 CYS B N 1
ATOM 12056 C CA . CYS B 1 592 ? 3.113 29.156 13.578 1 79 592 CYS B CA 1
ATOM 12057 C C . CYS B 1 592 ? 1.924 29.406 14.5 1 79 592 CYS B C 1
ATOM 12059 O O . CYS B 1 592 ? 0.961 28.641 14.492 1 79 592 CYS B O 1
ATOM 12061 N N . ALA B 1 593 ? 1.97 30.422 15.219 1 75.62 593 ALA B N 1
ATOM 12062 C CA . ALA B 1 593 ? 0.87 30.719 16.141 1 75.62 593 ALA B CA 1
ATOM 12063 C C . ALA B 1 593 ? -0.422 31 15.375 1 75.62 593 ALA B C 1
ATOM 12065 O O . ALA B 1 593 ? -0.395 31.578 14.289 1 75.62 593 ALA B O 1
ATOM 12066 N N . PRO B 1 594 ? -1.526 30.547 15.891 1 67.81 594 PRO B N 1
ATOM 12067 C CA . PRO B 1 594 ? -2.801 30.719 15.195 1 67.81 594 PRO B CA 1
ATOM 12068 C C . PRO B 1 594 ? -3.213 32.188 15.086 1 67.81 594 PRO B C 1
ATOM 12070 O O . PRO B 1 594 ? -3.92 32.562 14.148 1 67.81 594 PRO B O 1
ATOM 12073 N N . SER B 1 595 ? -2.873 32.969 16.156 1 67.19 595 SER B N 1
ATOM 12074 C CA . SER B 1 595 ? -3.211 34.406 16.125 1 67.19 595 SER B CA 1
ATOM 12075 C C . SER B 1 595 ? -1.978 35.25 16.359 1 67.19 595 SER B C 1
ATOM 12077 O O . SER B 1 595 ? -1.049 34.844 17.062 1 67.19 595 SER B O 1
ATOM 12079 N N . GLU B 1 596 ? -1.908 36.312 15.523 1 65.75 596 GLU B N 1
ATOM 12080 C CA . GLU B 1 596 ? -0.789 37.219 15.688 1 65.75 596 GLU B CA 1
ATOM 12081 C C . GLU B 1 596 ? -1.275 38.625 16.047 1 65.75 596 GLU B C 1
ATOM 12083 O O . GLU B 1 596 ? -2.24 39.125 15.461 1 65.75 596 GLU B O 1
ATOM 12088 N N . ASP B 1 597 ? -0.722 39 17.156 1 63.91 597 ASP B N 1
ATOM 12089 C CA . ASP B 1 597 ? -0.978 40.375 17.547 1 63.91 597 ASP B CA 1
ATOM 12090 C C . ASP B 1 597 ? -0.271 41.344 16.594 1 63.91 597 ASP B C 1
ATOM 12092 O O . ASP B 1 597 ? 0.947 41.281 16.422 1 63.91 597 ASP B O 1
ATOM 12096 N N . THR B 1 598 ? -1 42.219 15.961 1 68.44 598 THR B N 1
ATOM 12097 C CA . THR B 1 598 ? -0.483 43.156 14.969 1 68.44 598 THR B CA 1
ATOM 12098 C C . THR B 1 598 ? 0.576 44.062 15.586 1 68.44 598 THR B C 1
ATOM 12100 O O . THR B 1 598 ? 1.516 44.469 14.906 1 68.44 598 THR B O 1
ATOM 12103 N N . ALA B 1 599 ? 0.391 44.25 16.875 1 70.31 599 ALA B N 1
ATOM 12104 C CA . ALA B 1 599 ? 1.336 45.125 17.547 1 70.31 599 ALA B CA 1
ATOM 12105 C C . ALA B 1 599 ? 2.682 44.438 17.75 1 70.31 599 ALA B C 1
ATOM 12107 O O . ALA B 1 599 ? 3.713 45.125 17.891 1 70.31 599 ALA B O 1
ATOM 12108 N N . LYS B 1 600 ? 2.646 43.188 17.609 1 74.75 600 LYS B N 1
ATOM 12109 C CA . LYS B 1 600 ? 3.852 42.438 17.938 1 74.75 600 LYS B CA 1
ATOM 12110 C C . LYS B 1 600 ? 4.512 41.875 16.672 1 74.75 600 LYS B C 1
ATOM 12112 O O . LYS B 1 600 ? 5.469 41.094 16.75 1 74.75 600 LYS B O 1
ATOM 12117 N N . ILE B 1 601 ? 4.051 42.312 15.57 1 77.81 601 ILE B N 1
ATOM 12118 C CA . ILE B 1 601 ? 4.559 41.75 14.328 1 77.81 601 ILE B CA 1
ATOM 12119 C C . ILE B 1 601 ? 5.996 42.188 14.102 1 77.81 601 ILE B C 1
ATOM 12121 O O . ILE B 1 601 ? 6.84 41.406 13.648 1 77.81 601 ILE B O 1
ATOM 12125 N N . GLU B 1 602 ? 6.234 43.469 14.375 1 79 602 GLU B N 1
ATOM 12126 C CA . GLU B 1 602 ? 7.586 43.969 14.18 1 79 602 GLU B CA 1
ATOM 12127 C C . GLU B 1 602 ? 8.578 43.281 15.109 1 79 602 GLU B C 1
ATOM 12129 O O . GLU B 1 602 ? 9.711 43 14.719 1 79 602 GLU B O 1
ATOM 12134 N N . HIS B 1 603 ? 8.031 43.094 16.203 1 82.69 603 HIS B N 1
ATOM 12135 C CA . HIS B 1 603 ? 8.875 42.375 17.141 1 82.69 603 HIS B CA 1
ATOM 12136 C C . HIS B 1 603 ? 9.125 40.938 16.672 1 82.69 603 HIS B C 1
ATOM 12138 O O . HIS B 1 603 ? 10.219 40.406 16.859 1 82.69 603 HIS B O 1
ATOM 12144 N N . LEU B 1 604 ? 8.18 40.375 16.141 1 82.88 604 LEU B N 1
ATOM 12145 C CA . LEU B 1 604 ? 8.32 39.031 15.625 1 82.88 604 LEU B CA 1
ATOM 12146 C C . LEU B 1 604 ? 9.336 38.969 14.492 1 82.88 604 LEU B C 1
ATOM 12148 O O . LEU B 1 604 ? 10.148 38.062 14.422 1 82.88 604 LEU B O 1
ATOM 12152 N N . LYS B 1 605 ? 9.281 39.938 13.656 1 83.12 605 LYS B N 1
ATOM 12153 C CA . LYS B 1 605 ? 10.234 40.031 12.555 1 83.12 605 LYS B CA 1
ATOM 12154 C C . LYS B 1 605 ? 11.672 40.094 13.07 1 83.12 605 LYS B C 1
ATOM 12156 O O . LYS B 1 605 ? 12.555 39.406 12.555 1 83.12 605 LYS B O 1
ATOM 12161 N N . GLU B 1 606 ? 11.766 40.906 13.977 1 86.88 606 GLU B N 1
ATOM 12162 C CA . GLU B 1 606 ? 13.094 41.062 14.562 1 86.88 606 GLU B CA 1
ATOM 12163 C C . GLU B 1 606 ? 13.57 39.781 15.219 1 86.88 606 GLU B C 1
ATOM 12165 O O . GLU B 1 606 ? 14.727 39.375 15.078 1 86.88 606 GLU B O 1
ATOM 12170 N N . GLN B 1 607 ? 12.688 39.188 15.883 1 87.19 607 GLN B N 1
ATOM 12171 C CA . GLN B 1 607 ? 13.023 37.938 16.562 1 87.19 607 GLN B CA 1
ATOM 12172 C C . GLN B 1 607 ? 13.438 36.875 15.562 1 87.19 607 GLN B C 1
ATOM 12174 O O . GLN B 1 607 ? 14.398 36.125 15.805 1 87.19 607 GLN B O 1
ATOM 12179 N N . VAL B 1 608 ? 12.734 36.781 14.492 1 88.5 608 VAL B N 1
ATOM 12180 C CA . VAL B 1 608 ? 13.016 35.781 13.469 1 88.5 608 VAL B CA 1
ATOM 12181 C C . VAL B 1 608 ? 14.359 36.062 12.812 1 88.5 608 VAL B C 1
ATOM 12183 O O . VAL B 1 608 ? 15.172 35.156 12.617 1 88.5 608 VAL B O 1
ATOM 12186 N N . ASN B 1 609 ? 14.602 37.312 12.516 1 90.56 609 ASN B N 1
ATOM 12187 C CA . ASN B 1 609 ? 15.859 37.719 11.875 1 90.56 609 ASN B CA 1
ATOM 12188 C C . ASN B 1 609 ? 17.047 37.438 12.789 1 90.56 609 ASN B C 1
ATOM 12190 O O . ASN B 1 609 ? 18.109 37 12.32 1 90.56 609 ASN B O 1
ATOM 12194 N N . VAL B 1 610 ? 16.844 37.719 14.023 1 93.75 610 VAL B N 1
ATOM 12195 C CA . VAL B 1 610 ? 17.906 37.469 14.977 1 93.75 610 VAL B CA 1
ATOM 12196 C C . VAL B 1 610 ? 18.172 35.969 15.07 1 93.75 610 VAL B C 1
ATOM 12198 O O . VAL B 1 610 ? 19.328 35.531 15.094 1 93.75 610 VAL B O 1
ATOM 12201 N N . ALA B 1 611 ? 17.141 35.219 15.133 1 92.88 611 ALA B N 1
ATOM 12202 C CA . ALA B 1 611 ? 17.266 33.781 15.242 1 92.88 611 ALA B CA 1
ATOM 12203 C C . ALA B 1 611 ? 18 33.188 14.031 1 92.88 611 ALA B C 1
ATOM 12205 O O . ALA B 1 611 ? 18.875 32.344 14.188 1 92.88 611 ALA B O 1
ATOM 12206 N N . LEU B 1 612 ? 17.688 33.625 12.883 1 92.19 612 LEU B N 1
ATOM 12207 C CA . LEU B 1 612 ? 18.312 33.125 11.664 1 92.19 612 LEU B CA 1
ATOM 12208 C C . LEU B 1 612 ? 19.766 33.562 11.578 1 92.19 612 LEU B C 1
ATOM 12210 O O . LEU B 1 612 ? 20.625 32.781 11.141 1 92.19 612 LEU B O 1
ATOM 12214 N N . ALA B 1 613 ? 20.016 34.75 11.953 1 93.44 613 ALA B N 1
ATOM 12215 C CA . ALA B 1 613 ? 21.391 35.25 11.969 1 93.44 613 ALA B CA 1
ATOM 12216 C C . ALA B 1 613 ? 22.25 34.438 12.938 1 93.44 613 ALA B C 1
ATOM 12218 O O . ALA B 1 613 ? 23.391 34.062 12.633 1 93.44 613 ALA B O 1
ATOM 12219 N N . ARG B 1 614 ? 21.688 34.156 14.047 1 94.88 614 ARG B N 1
ATOM 12220 C CA . ARG B 1 614 ? 22.422 33.344 15.023 1 94.88 614 ARG B CA 1
ATOM 12221 C C . ARG B 1 614 ? 22.609 31.922 14.531 1 94.88 614 ARG B C 1
ATOM 12223 O O . ARG B 1 614 ? 23.641 31.281 14.82 1 94.88 614 ARG B O 1
ATOM 12230 N N . LEU B 1 615 ? 21.656 31.406 13.883 1 93.81 615 LEU B N 1
ATOM 12231 C CA . LEU B 1 615 ? 21.781 30.078 13.312 1 93.81 615 LEU B CA 1
ATOM 12232 C C . LEU B 1 615 ? 22.953 30.016 12.336 1 93.81 615 LEU B C 1
ATOM 12234 O O . LEU B 1 615 ? 23.703 29.031 12.32 1 93.81 615 LEU B O 1
ATOM 12238 N N . GLU B 1 616 ? 23.047 31.031 11.539 1 92.75 616 GLU B N 1
ATOM 12239 C CA . GLU B 1 616 ? 24.156 31.125 10.594 1 92.75 616 GLU B CA 1
ATOM 12240 C C . GLU B 1 616 ? 25.5 31.219 11.328 1 92.75 616 GLU B C 1
ATOM 12242 O O . GLU B 1 616 ? 26.5 30.641 10.898 1 92.75 616 GLU B O 1
ATOM 12247 N N . ARG B 1 617 ? 25.469 31.891 12.352 1 94.44 617 ARG B N 1
ATOM 12248 C CA . ARG B 1 617 ? 26.688 32.125 13.133 1 94.44 617 ARG B CA 1
ATOM 12249 C C . ARG B 1 617 ? 27.109 30.859 13.867 1 94.44 617 ARG B C 1
ATOM 12251 O O . ARG B 1 617 ? 28.297 30.484 13.852 1 94.44 617 ARG B O 1
ATOM 12258 N N . ASP B 1 618 ? 26.203 30.203 14.508 1 95.38 618 ASP B N 1
ATOM 12259 C CA . ASP B 1 618 ? 26.531 29.203 15.523 1 95.38 618 ASP B CA 1
ATOM 12260 C C . ASP B 1 618 ? 26.438 27.781 14.961 1 95.38 618 ASP B C 1
ATOM 12262 O O . ASP B 1 618 ? 26.828 26.828 15.625 1 95.38 618 ASP B O 1
ATOM 12266 N N . PHE B 1 619 ? 25.953 27.609 13.781 1 94.81 619 PHE B N 1
ATOM 12267 C CA . PHE B 1 619 ? 25.812 26.281 13.172 1 94.81 619 PHE B CA 1
ATOM 12268 C C . PHE B 1 619 ? 26.484 26.25 11.805 1 94.81 619 PHE B C 1
ATOM 12270 O O . PHE B 1 619 ? 26.859 27.297 11.266 1 94.81 619 PHE B O 1
ATOM 12277 N N . PRO B 1 620 ? 26.656 25.031 11.266 1 92.75 620 PRO B N 1
ATOM 12278 C CA . PRO B 1 620 ? 27.359 24.922 9.977 1 92.75 620 PRO B CA 1
ATOM 12279 C C . PRO B 1 620 ? 26.594 25.594 8.836 1 92.75 620 PRO B C 1
ATOM 12281 O O . PRO B 1 620 ? 25.359 25.672 8.883 1 92.75 620 PRO B O 1
ATOM 12284 N N . LEU B 1 621 ? 27.328 26 7.898 1 90.88 621 LEU B N 1
ATOM 12285 C CA . LEU B 1 621 ? 26.781 26.688 6.738 1 90.88 621 LEU B CA 1
ATOM 12286 C C . LEU B 1 621 ? 25.859 25.766 5.938 1 90.88 621 LEU B C 1
ATOM 12288 O O . LEU B 1 621 ? 25.031 26.234 5.16 1 90.88 621 LEU B O 1
ATOM 12292 N N . SER B 1 622 ? 26.031 24.5 6.121 1 88.31 622 SER B N 1
ATOM 12293 C CA . SER B 1 622 ? 25.234 23.516 5.391 1 88.31 622 SER B CA 1
ATOM 12294 C C . SER B 1 622 ? 23.75 23.656 5.695 1 88.31 622 SER B C 1
ATOM 12296 O O . SER B 1 622 ? 22.906 23.234 4.906 1 88.31 622 SER B O 1
ATOM 12298 N N . LEU B 1 623 ? 23.391 24.312 6.805 1 90.19 623 LEU B N 1
ATOM 12299 C CA . LEU B 1 623 ? 22 24.453 7.223 1 90.19 623 LEU B CA 1
ATOM 12300 C C . LEU B 1 623 ? 21.344 25.641 6.512 1 90.19 623 LEU B C 1
ATOM 12302 O O . LEU B 1 623 ? 20.125 25.797 6.547 1 90.19 623 LEU B O 1
ATOM 12306 N N . GLN B 1 624 ? 22.125 26.469 5.922 1 87.06 624 GLN B N 1
ATOM 12307 C CA . GLN B 1 624 ? 21.625 27.672 5.285 1 87.06 624 GLN B CA 1
ATOM 12308 C C . GLN B 1 624 ? 21.094 27.375 3.883 1 87.06 624 GLN B C 1
ATOM 12310 O O . GLN B 1 624 ? 21.656 27.844 2.891 1 87.06 624 GLN B O 1
ATOM 12315 N N . VAL B 1 625 ? 19.969 26.734 3.873 1 78.69 625 VAL B N 1
ATOM 12316 C CA . VAL B 1 625 ? 19.328 26.391 2.607 1 78.69 625 VAL B CA 1
ATOM 12317 C C . VAL B 1 625 ? 18.25 27.422 2.281 1 78.69 625 VAL B C 1
ATOM 12319 O O . VAL B 1 625 ? 17.938 28.281 3.102 1 78.69 625 VAL B O 1
ATOM 12322 N N . ARG B 1 626 ? 17.75 27.406 1.107 1 70.75 626 ARG B N 1
ATOM 12323 C CA . ARG B 1 626 ? 16.797 28.359 0.584 1 70.75 626 ARG B CA 1
ATOM 12324 C C . ARG B 1 626 ? 15.594 28.5 1.516 1 70.75 626 ARG B C 1
ATOM 12326 O O . ARG B 1 626 ? 15.062 29.609 1.681 1 70.75 626 ARG B O 1
ATOM 12333 N N . LEU B 1 627 ? 15.305 27.484 2.119 1 65.94 627 LEU B N 1
ATOM 12334 C CA . LEU B 1 627 ? 14.109 27.453 2.957 1 65.94 627 LEU B CA 1
ATOM 12335 C C . LEU B 1 627 ? 14.25 28.406 4.145 1 65.94 627 LEU B C 1
ATOM 12337 O O . LEU B 1 627 ? 13.25 28.859 4.703 1 65.94 627 LEU B O 1
ATOM 12341 N N . GLN B 1 628 ? 15.445 28.797 4.402 1 69.38 628 GLN B N 1
ATOM 12342 C CA . GLN B 1 628 ? 15.68 29.766 5.473 1 69.38 628 GLN B CA 1
ATOM 12343 C C . GLN B 1 628 ? 15.18 31.156 5.082 1 69.38 628 GLN B C 1
ATOM 12345 O O . GLN B 1 628 ? 14.555 31.844 5.891 1 69.38 628 GLN B O 1
ATOM 12350 N N . CYS B 1 629 ? 15.414 31.406 3.824 1 69.62 629 CYS B N 1
ATOM 12351 C CA . CYS B 1 629 ? 14.953 32.688 3.311 1 69.62 629 CYS B CA 1
ATOM 12352 C C . CYS B 1 629 ? 13.43 32.75 3.33 1 69.62 629 CYS B C 1
ATOM 12354 O O . CYS B 1 629 ? 12.859 33.812 3.643 1 69.62 629 CYS B O 1
ATOM 12356 N N . THR B 1 630 ? 12.922 31.641 3.168 1 67.62 630 THR B N 1
ATOM 12357 C CA . THR B 1 630 ? 11.469 31.562 3.131 1 67.62 630 THR B CA 1
ATOM 12358 C C . THR B 1 630 ? 10.875 31.844 4.508 1 67.62 630 THR B C 1
ATOM 12360 O O . THR B 1 630 ? 9.805 32.438 4.613 1 67.62 630 THR B O 1
ATOM 12363 N N . SER B 1 631 ? 11.57 31.438 5.484 1 70.25 631 SER B N 1
ATOM 12364 C CA . SER B 1 631 ? 11.109 31.703 6.84 1 70.25 631 SER B CA 1
ATOM 12365 C C . SER B 1 631 ? 11.078 33.219 7.121 1 70.25 631 SER B C 1
ATOM 12367 O O . SER B 1 631 ? 10.172 33.688 7.809 1 70.25 631 SER B O 1
ATOM 12369 N N . CYS B 1 632 ? 12.055 33.875 6.484 1 67.25 632 CYS B N 1
ATOM 12370 C CA . CYS B 1 632 ? 12.086 35.344 6.617 1 67.25 632 CYS B CA 1
ATOM 12371 C C . CYS B 1 632 ? 10.883 35.969 5.93 1 67.25 632 CYS B C 1
ATOM 12373 O O . CYS B 1 632 ? 10.234 36.844 6.496 1 67.25 632 CYS B O 1
ATOM 12375 N N . HIS B 1 633 ? 10.641 35.375 4.891 1 70.62 633 HIS B N 1
ATOM 12376 C CA . HIS B 1 633 ? 9.555 35.938 4.109 1 70.62 633 HIS B CA 1
ATOM 12377 C C . HIS B 1 633 ? 8.203 35.656 4.742 1 70.62 633 HIS B C 1
ATOM 12379 O O . HIS B 1 633 ? 7.273 36.469 4.637 1 70.62 633 HIS B O 1
ATOM 12385 N N . LYS B 1 634 ? 8.188 34.594 5.352 1 67 634 LYS B N 1
ATOM 12386 C CA . LYS B 1 634 ? 6.941 34.25 6.035 1 67 634 LYS B CA 1
ATOM 12387 C C . LYS B 1 634 ? 6.641 35.25 7.141 1 67 634 LYS B C 1
ATOM 12389 O O . LYS B 1 634 ? 5.484 35.625 7.348 1 67 634 LYS B O 1
ATOM 12394 N N . SER B 1 635 ? 7.672 35.688 7.785 1 62.44 635 SER B N 1
ATOM 12395 C CA . SER B 1 635 ? 7.496 36.688 8.836 1 62.44 635 SER B CA 1
ATOM 12396 C C . SER B 1 635 ? 7.207 38.062 8.25 1 62.44 635 SER B C 1
ATOM 12398 O O . SER B 1 635 ? 6.445 38.844 8.828 1 62.44 635 SER B O 1
ATOM 12400 N N . HIS B 1 636 ? 7.836 38.281 7.133 1 59.41 636 HIS B N 1
ATOM 12401 C CA . HIS B 1 636 ? 7.691 39.594 6.516 1 59.41 636 HIS B CA 1
ATOM 12402 C C . HIS B 1 636 ? 6.336 39.719 5.828 1 59.41 636 HIS B C 1
ATOM 12404 O O . HIS B 1 636 ? 5.793 40.844 5.734 1 59.41 636 HIS B O 1
ATOM 12410 N N . HIS B 1 637 ? 6.016 38.656 5.379 1 58.28 637 HIS B N 1
ATOM 12411 C CA . HIS B 1 637 ? 4.742 38.688 4.668 1 58.28 637 HIS B CA 1
ATOM 12412 C C . HIS B 1 637 ? 3.566 38.562 5.637 1 58.28 637 HIS B C 1
ATOM 12414 O O . HIS B 1 637 ? 2.41 38.719 5.234 1 58.28 637 HIS B O 1
ATOM 12420 N N . SER B 1 638 ? 3.938 38.344 7.016 1 50.81 638 SER B N 1
ATOM 12421 C CA . SER B 1 638 ? 2.898 38.344 8.039 1 50.81 638 SER B CA 1
ATOM 12422 C C . SER B 1 638 ? 2.555 39.75 8.492 1 50.81 638 SER B C 1
ATOM 12424 O O . SER B 1 638 ? 1.601 39.938 9.25 1 50.81 638 SER B O 1
ATOM 12426 N N . SER B 1 639 ? 3.52 40.875 8.32 1 41.5 639 SER B N 1
ATOM 12427 C CA . SER B 1 639 ? 3.357 42.219 8.867 1 41.5 639 SER B CA 1
ATOM 12428 C C . SER B 1 639 ? 2.174 42.938 8.227 1 41.5 639 SER B C 1
ATOM 12430 O O . SER B 1 639 ? 1.942 42.812 7.023 1 41.5 639 SER B O 1
ATOM 12432 N N . PRO B 1 640 ? 1.489 43.688 9.117 1 37.12 640 PRO B N 1
ATOM 12433 C CA . PRO B 1 640 ? 0.342 44.531 8.766 1 37.12 640 PRO B CA 1
ATOM 12434 C C . PRO B 1 640 ? 0.715 45.656 7.809 1 37.12 640 PRO B C 1
ATOM 12436 O O . PRO B 1 640 ? -0.167 46.344 7.277 1 37.12 640 PRO B O 1
ATOM 12439 N N . SER B 1 641 ? 1.886 46.406 7.949 1 34.53 641 SER B N 1
ATOM 12440 C CA . SER B 1 641 ? 2.008 47.719 7.312 1 34.53 641 SER B CA 1
ATOM 12441 C C . SER B 1 641 ? 1.729 47.625 5.816 1 34.53 641 SER B C 1
ATOM 12443 O O . SER B 1 641 ? 1.643 48.656 5.133 1 34.53 641 SER B O 1
ATOM 12445 N N . ARG B 1 642 ? 2.613 47.062 5.039 1 34.16 642 ARG B N 1
ATOM 12446 C CA . ARG B 1 642 ? 2.199 47.219 3.646 1 34.16 642 ARG B CA 1
ATOM 12447 C C . ARG B 1 642 ? 0.712 46.906 3.484 1 34.16 642 ARG B C 1
ATOM 12449 O O . ARG B 1 642 ? 0.127 46.188 4.285 1 34.16 642 ARG B O 1
ATOM 12456 N N . ARG B 1 643 ? 0.005 47.688 2.777 1 33.19 643 ARG B N 1
ATOM 12457 C CA . ARG B 1 643 ? -1.431 47.594 2.543 1 33.19 643 ARG B CA 1
ATOM 12458 C C . ARG B 1 643 ? -1.91 46.156 2.779 1 33.19 643 ARG B C 1
ATOM 12460 O O . ARG B 1 643 ? -3.055 45.938 3.182 1 33.19 643 ARG B O 1
ATOM 12467 N N . ASP B 1 644 ? -1.395 44.969 2.102 1 33.25 644 ASP B N 1
ATOM 12468 C CA . ASP B 1 644 ? -1.951 43.625 1.891 1 33.25 644 ASP B CA 1
ATOM 12469 C C . ASP B 1 644 ? -1.593 42.688 3.045 1 33.25 644 ASP B C 1
ATOM 12471 O O . ASP B 1 644 ? -0.454 42.25 3.146 1 33.25 644 ASP B O 1
ATOM 12475 N N . GLN B 1 645 ? -1.577 42.656 4.211 1 44.59 645 GLN B N 1
ATOM 12476 C CA . GLN B 1 645 ? -2.025 41.844 5.324 1 44.59 645 GLN B CA 1
ATOM 12477 C C . GLN B 1 645 ? -2.799 40.625 4.828 1 44.59 645 GLN B C 1
ATOM 12479 O O . GLN B 1 645 ? -3.74 40.156 5.48 1 44.59 645 GLN B O 1
ATOM 12484 N N . ARG B 1 646 ? -2.633 40.375 3.768 1 44.53 646 ARG B N 1
ATOM 12485 C CA . ARG B 1 646 ? -3.621 39.688 2.945 1 44.53 646 ARG B CA 1
ATOM 12486 C C . ARG B 1 646 ? -3.791 38.219 3.387 1 44.53 646 ARG B C 1
ATOM 12488 O O . ARG B 1 646 ? -4.887 37.688 3.307 1 44.53 646 ARG B O 1
ATOM 12495 N N . PHE B 1 647 ? -2.428 37.719 3.752 1 52.62 647 PHE B N 1
ATOM 12496 C CA . PHE B 1 647 ? -2.793 36.312 3.812 1 52.62 647 PHE B CA 1
ATOM 12497 C C . PHE B 1 647 ? -2.848 35.812 5.258 1 52.62 647 PHE B C 1
ATOM 12499 O O . PHE B 1 647 ? -3.25 34.688 5.52 1 52.62 647 PHE B O 1
ATOM 12506 N N . GLY B 1 648 ? -2.803 36.781 6.316 1 53.28 648 GLY B N 1
ATOM 12507 C CA . GLY B 1 648 ? -2.971 36.344 7.691 1 53.28 648 GLY B CA 1
ATOM 12508 C C . GLY B 1 648 ? -1.877 35.406 8.148 1 53.28 648 GLY B C 1
ATOM 12509 O O . GLY B 1 648 ? -0.871 35.219 7.461 1 53.28 648 GLY B O 1
ATOM 12510 N N . PRO B 1 649 ? -1.944 34.938 9.367 1 59.34 649 PRO B N 1
ATOM 12511 C CA . PRO B 1 649 ? -1.008 33.969 9.922 1 59.34 649 PRO B CA 1
ATOM 12512 C C . PRO B 1 649 ? -0.901 32.688 9.062 1 59.34 649 PRO B C 1
ATOM 12514 O O . PRO B 1 649 ? -1.778 32.438 8.234 1 59.34 649 PRO B O 1
ATOM 12517 N N . VAL B 1 650 ? 0.316 32.094 9.023 1 64.25 650 VAL B N 1
ATOM 12518 C CA . VAL B 1 650 ? 0.592 30.875 8.273 1 64.25 650 VAL B CA 1
ATOM 12519 C C . VAL B 1 650 ? -0.555 29.875 8.461 1 64.25 650 VAL B C 1
ATOM 12521 O O . VAL B 1 650 ? -0.798 29.031 7.598 1 64.25 650 VAL B O 1
ATOM 12524 N N . HIS B 1 651 ? -1.188 30.125 9.492 1 58.94 651 HIS B N 1
ATOM 12525 C CA . HIS B 1 651 ? -2.223 29.172 9.883 1 58.94 651 HIS B CA 1
ATOM 12526 C C . HIS B 1 651 ? -3.33 29.094 8.844 1 58.94 651 HIS B C 1
ATOM 12528 O O . HIS B 1 651 ? -3.943 28.047 8.656 1 58.94 651 HIS B O 1
ATOM 12534 N N . GLY B 1 652 ? -3.486 30.141 8.148 1 60.78 652 GLY B N 1
ATOM 12535 C CA . GLY B 1 652 ? -4.551 30.125 7.156 1 60.78 652 GLY B CA 1
ATOM 12536 C C . GLY B 1 652 ? -4.102 29.578 5.809 1 60.78 652 GLY B C 1
ATOM 12537 O O . GLY B 1 652 ? -4.922 29.359 4.918 1 60.78 652 GLY B O 1
ATOM 12538 N N . THR B 1 653 ? -2.818 29.281 5.703 1 69.81 653 THR B N 1
ATOM 12539 C CA . THR B 1 653 ? -2.326 28.906 4.379 1 69.81 653 THR B CA 1
ATOM 12540 C C . THR B 1 653 ? -1.505 27.625 4.453 1 69.81 653 THR B C 1
ATOM 12542 O O . THR B 1 653 ? -0.613 27.406 3.629 1 69.81 653 THR B O 1
ATOM 12545 N N . TRP B 1 654 ? -1.91 26.859 5.457 1 73.56 654 TRP B N 1
ATOM 12546 C CA . TRP B 1 654 ? -1.194 25.594 5.609 1 73.56 654 TRP B CA 1
ATOM 12547 C C . TRP B 1 654 ? -1.473 24.672 4.438 1 73.56 654 TRP B C 1
ATOM 12549 O O . TRP B 1 654 ? -2.604 24.594 3.947 1 73.56 654 TRP B O 1
ATOM 12559 N N . MET B 1 655 ? -0.489 24.062 4.031 1 79.31 655 MET B N 1
ATOM 12560 C CA . MET B 1 655 ? -0.647 23.078 2.959 1 79.31 655 MET B CA 1
ATOM 12561 C C . MET B 1 655 ? -1.176 21.75 3.502 1 79.31 655 MET B C 1
ATOM 12563 O O . MET B 1 655 ? -1.474 20.844 2.734 1 79.31 655 MET B O 1
ATOM 12567 N N . PHE B 1 656 ? -1.361 21.578 4.777 1 75.31 656 PHE B N 1
ATOM 12568 C CA . PHE B 1 656 ? -1.75 20.312 5.395 1 75.31 656 PHE B CA 1
ATOM 12569 C C . PHE B 1 656 ? -3.061 19.812 4.809 1 75.31 656 PHE B C 1
ATOM 12571 O O . PHE B 1 656 ? -3.16 18.641 4.418 1 75.31 656 PHE B O 1
ATOM 12578 N N . ALA B 1 657 ? -4.02 20.719 4.703 1 72.69 657 ALA B N 1
ATOM 12579 C CA . ALA B 1 657 ? -5.34 20.328 4.219 1 72.69 657 ALA B CA 1
ATOM 12580 C C . ALA B 1 657 ? -5.27 19.844 2.771 1 72.69 657 ALA B C 1
ATOM 12582 O O . ALA B 1 657 ? -5.934 18.875 2.398 1 72.69 657 ALA B O 1
ATOM 12583 N N . TYR B 1 658 ? -4.441 20.5 2.039 1 76.88 658 TYR B N 1
ATOM 12584 C CA . TYR B 1 658 ? -4.344 20.156 0.625 1 76.88 658 TYR B CA 1
ATOM 12585 C C . TYR B 1 658 ? -3.623 18.828 0.435 1 76.88 658 TYR B C 1
ATOM 12587 O O . TYR B 1 658 ? -3.986 18.047 -0.439 1 76.88 658 TYR B O 1
ATOM 12595 N N . GLU B 1 659 ? -2.645 18.625 1.179 1 74.44 659 GLU B N 1
ATOM 12596 C CA . GLU B 1 659 ? -1.955 17.344 1.119 1 74.44 659 GLU B CA 1
ATOM 12597 C C . GLU B 1 659 ? -2.867 16.203 1.565 1 74.44 659 GLU B C 1
ATOM 12599 O O . GLU B 1 659 ? -2.818 15.102 1.007 1 74.44 659 GLU B O 1
ATOM 12604 N N . ARG B 1 660 ? -3.668 16.5 2.553 1 72.12 660 ARG B N 1
ATOM 12605 C CA . ARG B 1 660 ? -4.633 15.492 2.992 1 72.12 660 ARG B CA 1
ATOM 12606 C C . ARG B 1 660 ? -5.676 15.219 1.912 1 72.12 660 ARG B C 1
ATOM 12608 O O . ARG B 1 660 ? -6.086 14.078 1.712 1 72.12 660 ARG B O 1
ATOM 12615 N N . PHE B 1 661 ? -6.102 16.25 1.305 1 76.94 661 PHE B N 1
ATOM 12616 C CA . PHE B 1 661 ? -7.055 16.109 0.21 1 76.94 661 PHE B CA 1
ATOM 12617 C C . PHE B 1 661 ? -6.457 15.289 -0.923 1 76.94 661 PHE B C 1
ATOM 12619 O O . PHE B 1 661 ? -7.137 14.43 -1.497 1 76.94 661 PHE B O 1
ATOM 12626 N N . ASN B 1 662 ? -5.188 15.562 -1.153 1 74.94 662 ASN B N 1
ATOM 12627 C CA . ASN B 1 662 ? -4.508 14.797 -2.193 1 74.94 662 ASN B CA 1
ATOM 12628 C C . ASN B 1 662 ? -4.395 13.32 -1.821 1 74.94 662 ASN B C 1
ATOM 12630 O O . ASN B 1 662 ? -4.578 12.445 -2.67 1 74.94 662 ASN B O 1
ATOM 12634 N N . SER B 1 663 ? -4.035 13.148 -0.627 1 71.25 663 SER B N 1
ATOM 12635 C CA . SER B 1 663 ? -3.957 11.773 -0.151 1 71.25 663 SER B CA 1
ATOM 12636 C C . SER B 1 663 ? -5.309 11.07 -0.257 1 71.25 663 SER B C 1
ATOM 12638 O O . SER B 1 663 ? -5.379 9.898 -0.635 1 71.25 663 SER B O 1
ATOM 12640 N N . TRP B 1 664 ? -6.312 11.812 0.104 1 74.81 664 TRP B N 1
ATOM 12641 C CA . TRP B 1 664 ? -7.668 11.281 0.021 1 74.81 664 TRP B CA 1
ATOM 12642 C C . TRP B 1 664 ? -8.031 10.938 -1.419 1 74.81 664 TRP B C 1
ATOM 12644 O O . TRP B 1 664 ? -8.617 9.891 -1.686 1 74.81 664 TRP B O 1
ATOM 12654 N N . LEU B 1 665 ? -7.652 11.789 -2.338 1 77.56 665 LEU B N 1
ATOM 12655 C CA . LEU B 1 665 ? -7.953 11.586 -3.752 1 77.56 665 LEU B CA 1
ATOM 12656 C C . LEU B 1 665 ? -7.223 10.367 -4.297 1 77.56 665 LEU B C 1
ATOM 12658 O O . LEU B 1 665 ? -7.82 9.531 -4.988 1 77.56 665 LEU B O 1
ATOM 12662 N N . CYS B 1 666 ? -5.996 10.258 -3.979 1 70.56 666 CYS B N 1
ATOM 12663 C CA . CYS B 1 666 ? -5.172 9.188 -4.523 1 70.56 666 CYS B CA 1
ATOM 12664 C C . CYS B 1 666 ? -5.715 7.824 -4.109 1 70.56 666 CYS B C 1
ATOM 12666 O O . CYS B 1 666 ? -5.586 6.848 -4.848 1 70.56 666 CYS B O 1
ATOM 12668 N N . ARG B 1 667 ? -6.414 7.82 -3.01 1 68.12 667 ARG B N 1
ATOM 12669 C CA . ARG B 1 667 ? -6.918 6.551 -2.486 1 68.12 667 ARG B CA 1
ATOM 12670 C C . ARG B 1 667 ? -8.234 6.168 -3.156 1 68.12 667 ARG B C 1
ATOM 12672 O O . ARG B 1 667 ? -8.766 5.086 -2.908 1 68.12 667 ARG B O 1
ATOM 12679 N N . ARG B 1 668 ? -8.625 6.957 -4.012 1 76.62 668 ARG B N 1
ATOM 12680 C CA . ARG B 1 668 ? -9.922 6.719 -4.637 1 76.62 668 ARG B CA 1
ATOM 12681 C C . ARG B 1 668 ? -9.75 6.176 -6.055 1 76.62 668 ARG B C 1
ATOM 12683 O O . ARG B 1 668 ? -10.711 6.129 -6.824 1 76.62 668 ARG B O 1
ATOM 12690 N N . ALA B 1 669 ? -8.5 5.84 -6.312 1 73.38 669 ALA B N 1
ATOM 12691 C CA . ALA B 1 669 ? -8.266 5.23 -7.621 1 73.38 669 ALA B CA 1
ATOM 12692 C C . ALA B 1 669 ? -8.859 3.828 -7.688 1 73.38 669 ALA B C 1
ATOM 12694 O O . ALA B 1 669 ? -8.625 3.004 -6.801 1 73.38 669 ALA B O 1
ATOM 12695 N N . MET B 1 670 ? -9.727 3.629 -8.594 1 66.88 670 MET B N 1
ATOM 12696 C CA . MET B 1 670 ? -10.406 2.342 -8.711 1 66.88 670 MET B CA 1
ATOM 12697 C C . MET B 1 670 ? -9.758 1.474 -9.781 1 66.88 670 MET B C 1
ATOM 12699 O O . MET B 1 670 ? -10 0.267 -9.844 1 66.88 670 MET B O 1
ATOM 12703 N N . ASN B 1 671 ? -9.039 2.186 -10.719 1 62.69 671 ASN B N 1
ATOM 12704 C CA . ASN B 1 671 ? -8.383 1.484 -11.82 1 62.69 671 ASN B CA 1
ATOM 12705 C C . ASN B 1 671 ? -6.93 1.92 -11.977 1 62.69 671 ASN B C 1
ATOM 12707 O O . ASN B 1 671 ? -6.641 3.115 -12.062 1 62.69 671 ASN B O 1
ATOM 12711 N N . ARG B 1 672 ? -6.055 0.951 -12.109 1 56.44 672 ARG B N 1
ATOM 12712 C CA . ARG B 1 672 ? -4.629 1.254 -12.18 1 56.44 672 ARG B CA 1
ATOM 12713 C C . ARG B 1 672 ? -4.254 1.775 -13.562 1 56.44 672 ARG B C 1
ATOM 12715 O O . ARG B 1 672 ? -3.27 2.502 -13.711 1 56.44 672 ARG B O 1
ATOM 12722 N N . LYS B 1 673 ? -5 1.363 -14.516 1 58.53 673 LYS B N 1
ATOM 12723 C CA . LYS B 1 673 ? -4.695 1.788 -15.883 1 58.53 673 LYS B CA 1
ATOM 12724 C C . LYS B 1 673 ? -5.148 3.227 -16.125 1 58.53 673 LYS B C 1
ATOM 12726 O O . LYS B 1 673 ? -4.551 3.943 -16.922 1 58.53 673 LYS B O 1
ATOM 12731 N N . HIS B 1 674 ? -6.242 3.52 -15.367 1 71.25 674 HIS B N 1
ATOM 12732 C CA . HIS B 1 674 ? -6.781 4.867 -15.5 1 71.25 674 HIS B CA 1
ATOM 12733 C C . HIS B 1 674 ? -7.047 5.492 -14.133 1 71.25 674 HIS B C 1
ATOM 12735 O O . HIS B 1 674 ? -8.18 5.883 -13.836 1 71.25 674 HIS B O 1
ATOM 12741 N N . PRO B 1 675 ? -5.984 5.73 -13.453 1 73.19 675 PRO B N 1
ATOM 12742 C CA . PRO B 1 675 ? -6.191 6.203 -12.078 1 73.19 675 PRO B CA 1
ATOM 12743 C C . PRO B 1 675 ? -6.812 7.598 -12.023 1 73.19 675 PRO B C 1
ATOM 12745 O O . PRO B 1 675 ? -7.711 7.848 -11.219 1 73.19 675 PRO B O 1
ATOM 12748 N N . GLU B 1 676 ? -6.418 8.547 -12.898 1 77.44 676 GLU B N 1
ATOM 12749 C CA . GLU B 1 676 ? -6.895 9.922 -12.844 1 77.44 676 GLU B CA 1
ATOM 12750 C C . GLU B 1 676 ? -8.383 10.008 -13.156 1 77.44 676 GLU B C 1
ATOM 12752 O O . GLU B 1 676 ? -9.133 10.695 -12.469 1 77.44 676 GLU B O 1
ATOM 12757 N N . ALA B 1 677 ? -8.773 9.25 -14.156 1 77.94 677 ALA B N 1
ATOM 12758 C CA . ALA B 1 677 ? -10.18 9.273 -14.555 1 77.94 677 ALA B CA 1
ATOM 12759 C C . ALA B 1 677 ? -11.07 8.688 -13.461 1 77.94 677 ALA B C 1
ATOM 12761 O O . ALA B 1 677 ? -12.148 9.219 -13.18 1 77.94 677 ALA B O 1
ATOM 12762 N N . THR B 1 678 ? -10.602 7.621 -12.875 1 80.62 678 THR B N 1
ATOM 12763 C CA . THR B 1 678 ? -11.414 6.973 -11.859 1 80.62 678 THR B CA 1
ATOM 12764 C C . THR B 1 678 ? -11.445 7.805 -10.578 1 80.62 678 THR B C 1
ATOM 12766 O O . THR B 1 678 ? -12.461 7.84 -9.875 1 80.62 678 THR B O 1
ATOM 12769 N N . ILE B 1 679 ? -10.344 8.484 -10.289 1 81.5 679 ILE B N 1
ATOM 12770 C CA . ILE B 1 679 ? -10.32 9.383 -9.141 1 81.5 679 ILE B CA 1
ATOM 12771 C C . ILE B 1 679 ? -11.328 10.508 -9.336 1 81.5 679 ILE B C 1
ATOM 12773 O O . ILE B 1 679 ? -12.094 10.836 -8.43 1 81.5 679 ILE B O 1
ATOM 12777 N N . LEU B 1 680 ? -11.305 11.055 -10.5 1 85.25 680 LEU B N 1
ATOM 12778 C CA . LEU B 1 680 ? -12.203 12.172 -10.789 1 85.25 680 LEU B CA 1
ATOM 12779 C C . LEU B 1 680 ? -13.664 11.734 -10.703 1 85.25 680 LEU B C 1
ATOM 12781 O O . LEU B 1 680 ? -14.508 12.477 -10.188 1 85.25 680 LEU B O 1
ATOM 12785 N N . ARG B 1 681 ? -13.969 10.594 -11.117 1 84.56 681 ARG B N 1
ATOM 12786 C CA . ARG B 1 681 ? -15.344 10.102 -11.094 1 84.56 681 ARG B CA 1
ATOM 12787 C C . ARG B 1 681 ? -15.805 9.844 -9.664 1 84.56 681 ARG B C 1
ATOM 12789 O O . ARG B 1 681 ? -16.938 10.148 -9.305 1 84.56 681 ARG B O 1
ATOM 12796 N N . THR B 1 682 ? -14.914 9.188 -8.953 1 86.75 682 THR B N 1
ATOM 12797 C CA . THR B 1 682 ? -15.242 8.977 -7.543 1 86.75 682 THR B CA 1
ATOM 12798 C C . THR B 1 682 ? -15.422 10.305 -6.824 1 86.75 682 THR B C 1
ATOM 12800 O O . THR B 1 682 ? -16.297 10.438 -5.965 1 86.75 682 THR B O 1
ATOM 12803 N N . TYR B 1 683 ? -14.609 11.289 -7.152 1 88.38 683 TYR B N 1
ATOM 12804 C CA . TYR B 1 683 ? -14.758 12.617 -6.574 1 88.38 683 TYR B CA 1
ATOM 12805 C C . TYR B 1 683 ? -16.094 13.242 -6.969 1 88.38 683 TYR B C 1
ATOM 12807 O O . TYR B 1 683 ? -16.734 13.906 -6.156 1 88.38 683 TYR B O 1
ATOM 12815 N N . GLN B 1 684 ? -16.484 13.016 -8.203 1 90 684 GLN B N 1
ATOM 12816 C CA . GLN B 1 684 ? -17.781 13.516 -8.672 1 90 684 GLN B CA 1
ATOM 12817 C C . GLN B 1 684 ? -18.922 12.977 -7.824 1 90 684 GLN B C 1
ATOM 12819 O O . GLN B 1 684 ? -19.844 13.719 -7.48 1 90 684 GLN B O 1
ATOM 12824 N N . ILE B 1 685 ? -18.797 11.719 -7.586 1 90.88 685 ILE B N 1
ATOM 12825 C CA . ILE B 1 685 ? -19.812 11.078 -6.762 1 90.88 685 ILE B CA 1
ATOM 12826 C C . ILE B 1 685 ? -19.797 11.68 -5.359 1 90.88 685 ILE B C 1
ATOM 12828 O O . ILE B 1 685 ? -20.844 12.008 -4.805 1 90.88 685 ILE B O 1
ATOM 12832 N N . PHE B 1 686 ? -18.656 11.914 -4.801 1 89.12 686 PHE B N 1
ATOM 12833 C CA . PHE B 1 686 ? -18.5 12.484 -3.469 1 89.12 686 PHE B CA 1
ATOM 12834 C C . PHE B 1 686 ? -19.094 13.891 -3.406 1 89.12 686 PHE B C 1
ATOM 12836 O O . PHE B 1 686 ? -19.812 14.227 -2.467 1 89.12 686 PHE B O 1
ATOM 12843 N N . GLU B 1 687 ? -18.719 14.633 -4.395 1 87.31 687 GLU B N 1
ATOM 12844 C CA . GLU B 1 687 ? -19.203 16.016 -4.426 1 87.31 687 GLU B CA 1
ATOM 12845 C C . GLU B 1 687 ? -20.719 16.062 -4.523 1 87.31 687 GLU B C 1
ATOM 12847 O O . GLU B 1 687 ? -21.359 16.906 -3.893 1 87.31 687 GLU B O 1
ATOM 12852 N N . TRP B 1 688 ? -21.281 15.219 -5.328 1 88.88 688 TRP B N 1
ATOM 12853 C CA . TRP B 1 688 ? -22.734 15.164 -5.469 1 88.88 688 TRP B CA 1
ATOM 12854 C C . TRP B 1 688 ? -23.391 14.773 -4.148 1 88.88 688 TRP B C 1
ATOM 12856 O O . TRP B 1 688 ? -24.422 15.336 -3.773 1 88.88 688 TRP B O 1
ATOM 12866 N N . CYS B 1 689 ? -22.828 13.766 -3.486 1 87.69 689 CYS B N 1
ATOM 12867 C CA . CYS B 1 689 ? -23.359 13.344 -2.195 1 87.69 689 CYS B CA 1
ATOM 12868 C C . CYS B 1 689 ? -23.281 14.477 -1.181 1 87.69 689 CYS B C 1
ATOM 12870 O O . CYS B 1 689 ? -24.234 14.695 -0.417 1 87.69 689 CYS B O 1
ATOM 12872 N N . HIS B 1 690 ? -22.203 15.18 -1.219 1 83.38 690 HIS B N 1
ATOM 12873 C CA . HIS B 1 690 ? -22.047 16.312 -0.326 1 83.38 690 HIS B CA 1
ATOM 12874 C C . HIS B 1 690 ? -23.078 17.406 -0.625 1 83.38 690 HIS B C 1
ATOM 12876 O O . HIS B 1 690 ? -23.672 17.969 0.294 1 83.38 690 HIS B O 1
ATOM 12882 N N . TYR B 1 691 ? -23.328 17.688 -1.824 1 83.62 691 TYR B N 1
ATOM 12883 C CA . TYR B 1 691 ? -24.328 18.656 -2.256 1 83.62 691 TYR B CA 1
ATOM 12884 C C . TYR B 1 691 ? -25.719 18.25 -1.785 1 83.62 691 TYR B C 1
ATOM 12886 O O . TYR B 1 691 ? -26.484 19.078 -1.281 1 83.62 691 TYR B O 1
ATOM 12894 N N . ALA B 1 692 ? -25.984 16.938 -2.008 1 83.25 692 ALA B N 1
ATOM 12895 C CA . ALA B 1 692 ? -27.297 16.438 -1.629 1 83.25 692 ALA B CA 1
ATOM 12896 C C . ALA B 1 692 ? -27.531 16.594 -0.13 1 83.25 692 ALA B C 1
ATOM 12898 O O . ALA B 1 692 ? -28.656 16.891 0.301 1 83.25 692 ALA B O 1
ATOM 12899 N N . LYS B 1 693 ? -26.578 16.469 0.599 1 78.56 693 LYS B N 1
ATOM 12900 C CA . LYS B 1 693 ? -26.688 16.578 2.051 1 78.56 693 LYS B CA 1
ATOM 12901 C C . LYS B 1 693 ? -26.797 18.047 2.488 1 78.56 693 LYS B C 1
ATOM 12903 O O . LYS B 1 693 ? -27.641 18.375 3.332 1 78.56 693 LYS B O 1
ATOM 12908 N N . VAL B 1 694 ? -26.016 18.875 1.896 1 76.31 694 VAL B N 1
ATOM 12909 C CA . VAL B 1 694 ? -25.984 20.281 2.295 1 76.31 694 VAL B CA 1
ATOM 12910 C C . VAL B 1 694 ? -27.234 21 1.79 1 76.31 694 VAL B C 1
ATOM 12912 O O . VAL B 1 694 ? -27.734 21.922 2.432 1 76.31 694 VAL B O 1
ATOM 12915 N N . SER B 1 695 ? -27.766 20.578 0.666 1 76.38 695 SER B N 1
ATOM 12916 C CA . SER B 1 695 ? -28.953 21.203 0.084 1 76.38 695 SER B CA 1
ATOM 12917 C C . SER B 1 695 ? -30.203 20.859 0.891 1 76.38 695 SER B C 1
ATOM 12919 O O . SER B 1 695 ? -31.25 21.5 0.73 1 76.38 695 SER B O 1
ATOM 12921 N N . GLY B 1 696 ? -30.078 19.859 1.853 1 71.81 696 GLY B N 1
ATOM 12922 C CA . GLY B 1 696 ? -31.234 19.453 2.646 1 71.81 696 GLY B CA 1
ATOM 12923 C C . GLY B 1 696 ? -32.125 18.453 1.945 1 71.81 696 GLY B C 1
ATOM 12924 O O . GLY B 1 696 ? -33.188 18.078 2.465 1 71.81 696 GLY B O 1
ATOM 12925 N N . SER B 1 697 ? -31.75 18.094 0.75 1 68.88 697 SER B N 1
ATOM 12926 C CA . SER B 1 697 ? -32.531 17.109 0.022 1 68.88 697 SER B CA 1
ATOM 12927 C C . SER B 1 697 ? -32.562 15.766 0.757 1 68.88 697 SER B C 1
ATOM 12929 O O . SER B 1 697 ? -33.5 14.984 0.601 1 68.88 697 SER B O 1
ATOM 12931 N N . VAL B 1 698 ? -31.5 15.422 1.43 1 71.94 698 VAL B N 1
ATOM 12932 C CA . VAL B 1 698 ? -31.406 14.211 2.238 1 71.94 698 VAL B CA 1
ATOM 12933 C C . VAL B 1 698 ? -31.188 14.578 3.703 1 71.94 698 VAL B C 1
ATOM 12935 O O . VAL B 1 698 ? -30.484 15.555 4.008 1 71.94 698 VAL B O 1
ATOM 12938 N N . GLU B 1 699 ? -32.125 14.172 4.531 1 55.81 699 GLU B N 1
ATOM 12939 C CA . GLU B 1 699 ? -31.984 14.477 5.953 1 55.81 699 GLU B CA 1
ATOM 12940 C C . GLU B 1 699 ? -30.594 14.109 6.469 1 55.81 699 GLU B C 1
ATOM 12942 O O . GLU B 1 699 ? -30.047 13.055 6.125 1 55.81 699 GLU B O 1
ATOM 12947 N N . GLN B 1 700 ? -29.844 15.203 6.781 1 53.16 700 GLN B N 1
ATOM 12948 C CA . GLN B 1 700 ? -28.453 15.125 7.254 1 53.16 700 GLN B CA 1
ATOM 12949 C C . GLN B 1 700 ? -28.312 14.078 8.352 1 53.16 700 GLN B C 1
ATOM 12951 O O . GLN B 1 700 ? -28.734 14.305 9.492 1 53.16 700 GLN B O 1
ATOM 12956 N N . GLN B 1 701 ? -28.719 12.891 8.211 1 43.88 701 GLN B N 1
ATOM 12957 C CA . GLN B 1 701 ? -28.438 12.102 9.406 1 43.88 701 GLN B CA 1
ATOM 12958 C C . GLN B 1 701 ? -26.969 12.195 9.805 1 43.88 701 GLN B C 1
ATOM 12960 O O . GLN B 1 701 ? -26.641 12.523 10.945 1 43.88 701 GLN B O 1
ATOM 12965 N N . LEU B 1 702 ? -26.109 11.188 9.312 1 40.84 702 LEU B N 1
ATOM 12966 C CA . LEU B 1 702 ? -24.828 10.812 9.914 1 40.84 702 LEU B CA 1
ATOM 12967 C C . LEU B 1 702 ? -23.734 11.805 9.531 1 40.84 702 LEU B C 1
ATOM 12969 O O . LEU B 1 702 ? -23.547 12.094 8.344 1 40.84 702 LEU B O 1
ATOM 12973 N N . PRO B 1 703 ? -23.453 12.766 10.383 1 34.16 703 PRO B N 1
ATOM 12974 C CA . PRO B 1 703 ? -22.391 13.727 10.078 1 34.16 703 PRO B CA 1
ATOM 12975 C C . PRO B 1 703 ? -21.172 13.078 9.43 1 34.16 703 PRO B C 1
ATOM 12977 O O . PRO B 1 703 ? -20.594 12.148 9.992 1 34.16 703 PRO B O 1
ATOM 12980 N N . PHE B 1 704 ? -21.031 12.914 8.258 1 33.62 704 PHE B N 1
ATOM 12981 C CA . PHE B 1 704 ? -19.812 12.414 7.613 1 33.62 704 PHE B CA 1
ATOM 12982 C C . PHE B 1 704 ? -18.625 13.305 7.945 1 33.62 704 PHE B C 1
ATOM 12984 O O . PHE B 1 704 ? -18.562 14.453 7.5 1 33.62 704 PHE B O 1
ATOM 12991 N N . GLN B 1 705 ? -18.156 13.414 9.125 1 35.12 705 GLN B N 1
ATOM 12992 C CA . GLN B 1 705 ? -16.891 14.133 9.297 1 35.12 705 GLN B CA 1
ATOM 12993 C C . GLN B 1 705 ? -15.781 13.508 8.461 1 35.12 705 GLN B C 1
ATOM 12995 O O . GLN B 1 705 ? -15.766 12.297 8.25 1 35.12 705 GLN B O 1
ATOM 13000 N N . LEU B 1 706 ? -15.344 14.133 7.531 1 31.39 706 LEU B N 1
ATOM 13001 C CA . LEU B 1 706 ? -14.117 13.68 6.898 1 31.39 706 LEU B CA 1
ATOM 13002 C C . LEU B 1 706 ? -13.336 12.75 7.828 1 31.39 706 LEU B C 1
ATOM 13004 O O . LEU B 1 706 ? -13.289 12.977 9.039 1 31.39 706 LEU B O 1
ATOM 13008 N N . PRO B 1 707 ? -13.117 11.539 7.492 1 32.34 707 PRO B N 1
ATOM 13009 C CA . PRO B 1 707 ? -12.258 10.773 8.398 1 32.34 707 PRO B CA 1
ATOM 13010 C C . PRO B 1 707 ? -11.117 11.609 8.977 1 32.34 707 PRO B C 1
ATOM 13012 O O . PRO B 1 707 ? -10.219 12.023 8.234 1 32.34 707 PRO B O 1
ATOM 13015 N N . SER B 1 708 ? -11.305 12.742 9.469 1 29.28 708 SER B N 1
ATOM 13016 C CA . SER B 1 708 ? -10.188 13.422 10.117 1 29.28 708 SER B CA 1
ATOM 13017 C C . SER B 1 708 ? -9.336 12.445 10.914 1 29.28 708 SER B C 1
ATOM 13019 O O . SER B 1 708 ? -9.812 11.391 11.328 1 29.28 708 SER B O 1
ATOM 13021 N N . GLU B 1 709 ? -8.117 12.656 10.875 1 30.61 709 GLU B N 1
ATOM 13022 C CA . GLU B 1 709 ? -7.203 11.859 11.688 1 30.61 709 GLU B CA 1
ATOM 13023 C C . GLU B 1 709 ? -7.895 11.328 12.945 1 30.61 709 GLU B C 1
ATOM 13025 O O . GLU B 1 709 ? -7.77 10.156 13.281 1 30.61 709 GLU B O 1
ATOM 13030 N N . ALA B 1 710 ? -8.094 12.281 13.984 1 30.8 710 ALA B N 1
ATOM 13031 C CA . ALA B 1 710 ? -8.469 12.016 15.367 1 30.8 710 ALA B CA 1
ATOM 13032 C C . ALA B 1 710 ? -9.953 11.703 15.492 1 30.8 710 ALA B C 1
ATOM 13034 O O . ALA B 1 710 ? -10.711 12.469 16.094 1 30.8 710 ALA B O 1
ATOM 13035 N N . GLU B 1 711 ? -10.578 11.477 14.57 1 33.09 711 GLU B N 1
ATOM 13036 C CA . GLU B 1 711 ? -12 11.297 14.836 1 33.09 711 GLU B CA 1
ATOM 13037 C C . GLU B 1 711 ? -12.234 10.273 15.945 1 33.09 711 GLU B C 1
ATOM 13039 O O . GLU B 1 711 ? -13.367 9.836 16.172 1 33.09 711 GLU B O 1
ATOM 13044 N N . ASN B 1 712 ? -11.352 9.688 16.281 1 31.75 712 ASN B N 1
ATOM 13045 C CA . ASN B 1 712 ? -11.633 8.93 17.484 1 31.75 712 ASN B CA 1
ATOM 13046 C C . ASN B 1 712 ? -12.18 9.82 18.594 1 31.75 712 ASN B C 1
ATOM 13048 O O . ASN B 1 712 ? -12.117 9.469 19.781 1 31.75 712 ASN B O 1
ATOM 13052 N N . VAL B 1 713 ? -12.32 11.125 18.359 1 32.5 713 VAL B N 1
ATOM 13053 C CA . VAL B 1 713 ? -12.969 11.836 19.453 1 32.5 713 VAL B CA 1
ATOM 13054 C C . VAL B 1 713 ? -14.445 11.453 19.516 1 32.5 713 VAL B C 1
ATOM 13056 O O . VAL B 1 713 ? -15.211 11.742 18.578 1 32.5 713 VAL B O 1
ATOM 13059 N N . CYS B 1 714 ? -14.75 10.375 19.844 1 31.45 714 CYS B N 1
ATOM 13060 C CA . CYS B 1 714 ? -16.125 10.078 20.25 1 31.45 714 CYS B CA 1
ATOM 13061 C C . CYS B 1 714 ? -16.828 11.328 20.734 1 31.45 714 CYS B C 1
ATOM 13063 O O . CYS B 1 714 ? -16.328 12.023 21.625 1 31.45 714 CYS B O 1
ATOM 13065 N N . ASP B 1 715 ? -17.453 12.117 20.078 1 35.88 715 ASP B N 1
ATOM 13066 C CA . ASP B 1 715 ? -18.453 13.016 20.625 1 35.88 715 ASP B CA 1
ATOM 13067 C C . ASP B 1 715 ? -19.125 12.391 21.844 1 35.88 715 ASP B C 1
ATOM 13069 O O . ASP B 1 715 ? -20.328 12.125 21.828 1 35.88 715 ASP B O 1
ATOM 13073 N N . ASP B 1 716 ? -18.594 11.5 22.422 1 39.72 716 ASP B N 1
ATOM 13074 C CA . ASP B 1 716 ? -19.234 10.859 23.578 1 39.72 716 ASP B CA 1
ATOM 13075 C C . ASP B 1 716 ? -19.438 11.859 24.703 1 39.72 716 ASP B C 1
ATOM 13077 O O . ASP B 1 716 ? -19.141 11.555 25.859 1 39.72 716 ASP B O 1
ATOM 13081 N N . ASN B 1 717 ? -19.422 13.141 24.484 1 48.94 717 ASN B N 1
ATOM 13082 C CA . ASN B 1 717 ? -19.891 13.953 25.594 1 48.94 717 ASN B CA 1
ATOM 13083 C C . ASN B 1 717 ? -21.203 13.414 26.172 1 48.94 717 ASN B C 1
ATOM 13085 O O . ASN B 1 717 ? -21.75 13.984 27.125 1 48.94 717 ASN B O 1
ATOM 13089 N N . SER B 1 718 ? -21.828 12.562 25.5 1 49.38 718 SER B N 1
ATOM 13090 C CA . SER B 1 718 ? -23.172 12.141 25.891 1 49.38 718 SER B CA 1
ATOM 13091 C C . SER B 1 718 ? -23.125 11.195 27.078 1 49.38 718 SER B C 1
ATOM 13093 O O . SER B 1 718 ? -24.141 10.984 27.75 1 49.38 718 SER B O 1
ATOM 13095 N N . LYS B 1 719 ? -21.938 10.711 27.469 1 56.81 719 LYS B N 1
ATOM 13096 C CA . LYS B 1 719 ? -22.016 9.68 28.5 1 56.81 719 LYS B CA 1
ATOM 13097 C C . LYS B 1 719 ? -21.688 10.25 29.875 1 56.81 719 LYS B C 1
ATOM 13099 O O . LYS B 1 719 ? -20.766 9.766 30.547 1 56.81 719 LYS B O 1
ATOM 13104 N N . GLY B 1 720 ? -22.297 11.398 30.109 1 67.31 720 GLY B N 1
ATOM 13105 C CA . GLY B 1 720 ? -22.125 11.906 31.453 1 67.31 720 GLY B CA 1
ATOM 13106 C C . GLY B 1 720 ? -23 11.203 32.469 1 67.31 720 GLY B C 1
ATOM 13107 O O . GLY B 1 720 ? -24.031 10.625 32.125 1 67.31 720 GLY B O 1
ATOM 13108 N N . SER B 1 721 ? -22.469 10.898 33.625 1 77.5 721 SER B N 1
ATOM 13109 C CA . SER B 1 721 ? -23.234 10.336 34.719 1 77.5 721 SER B CA 1
ATOM 13110 C C . SER B 1 721 ? -23.609 11.414 35.75 1 77.5 721 SER B C 1
ATOM 13112 O O . SER B 1 721 ? -22.891 12.391 35.906 1 77.5 721 SER B O 1
ATOM 13114 N N . PRO B 1 722 ? -24.828 11.242 36.312 1 81.69 722 PRO B N 1
ATOM 13115 C CA . PRO B 1 722 ? -25.203 12.211 37.312 1 81.69 722 PRO B CA 1
ATOM 13116 C C . PRO B 1 722 ? -24.266 12.219 38.531 1 81.69 722 PRO B C 1
ATOM 13118 O O . PRO B 1 722 ? -23.766 11.164 38.938 1 81.69 722 PRO B O 1
ATOM 13121 N N . PHE B 1 723 ? -23.938 13.422 38.969 1 87.75 723 PHE B N 1
ATOM 13122 C CA . PHE B 1 723 ? -22.984 13.602 40.062 1 87.75 723 PHE B CA 1
ATOM 13123 C C . PHE B 1 723 ? -23.453 14.695 41.031 1 87.75 723 PHE B C 1
ATOM 13125 O O . PHE B 1 723 ? -24 15.711 40.594 1 87.75 723 PHE B O 1
ATOM 13132 N N . ASP B 1 724 ? -23.312 14.391 42.281 1 87.69 724 ASP B N 1
ATOM 13133 C CA . ASP B 1 724 ? -23.641 15.383 43.312 1 87.69 724 ASP B CA 1
ATOM 13134 C C . ASP B 1 724 ? -22.406 16.188 43.719 1 87.69 724 ASP B C 1
ATOM 13136 O O . ASP B 1 724 ? -21.422 15.617 44.219 1 87.69 724 ASP B O 1
ATOM 13140 N N . LEU B 1 725 ? -22.531 17.438 43.562 1 90.62 725 LEU B N 1
ATOM 13141 C CA . LEU B 1 725 ? -21.422 18.328 43.875 1 90.62 725 LEU B CA 1
ATOM 13142 C C . LEU B 1 725 ? -21.25 18.484 45.375 1 90.62 725 LEU B C 1
ATOM 13144 O O . LEU B 1 725 ? -22.234 18.453 46.125 1 90.62 725 LEU B O 1
ATOM 13148 N N . SER B 1 726 ? -20 18.656 45.906 1 87.06 726 SER B N 1
ATOM 13149 C CA . SER B 1 726 ? -19.719 18.875 47.312 1 87.06 726 SER B CA 1
ATOM 13150 C C . SER B 1 726 ? -20.094 20.297 47.719 1 87.06 726 SER B C 1
ATOM 13152 O O . SER B 1 726 ? -20.234 21.188 46.875 1 87.06 726 SER B O 1
ATOM 13154 N N . ILE B 1 727 ? -20.234 20.516 49.031 1 85.56 727 ILE B N 1
ATOM 13155 C CA . ILE B 1 727 ? -20.594 21.828 49.562 1 85.56 727 ILE B CA 1
ATOM 13156 C C . ILE B 1 727 ? -19.484 22.828 49.25 1 85.56 727 ILE B C 1
ATOM 13158 O O . ILE B 1 727 ? -19.781 24 48.938 1 85.56 727 ILE B O 1
ATOM 13162 N N . GLY B 1 728 ? -18.297 22.328 49.312 1 84.69 728 GLY B N 1
ATOM 13163 C CA . GLY B 1 728 ? -17.188 23.188 48.969 1 84.69 728 GLY B CA 1
ATOM 13164 C C . GLY B 1 728 ? -17.219 23.625 47.5 1 84.69 728 GLY B C 1
ATOM 13165 O O . GLY B 1 728 ? -16.984 24.797 47.219 1 84.69 728 GLY B O 1
ATOM 13166 N N . ASP B 1 729 ? -17.531 22.797 46.625 1 90.25 729 ASP B N 1
ATOM 13167 C CA . ASP B 1 729 ? -17.625 23.094 45.219 1 90.25 729 ASP B CA 1
ATOM 13168 C C . ASP B 1 729 ? -18.766 24.078 44.938 1 90.25 729 ASP B C 1
ATOM 13170 O O . ASP B 1 729 ? -18.625 24.984 44.125 1 90.25 729 ASP B O 1
ATOM 13174 N N . LEU B 1 730 ? -19.875 23.891 45.656 1 90.69 730 LEU B N 1
ATOM 13175 C CA . LEU B 1 730 ? -21.031 24.75 45.438 1 90.69 730 LEU B CA 1
ATOM 13176 C C . LEU B 1 730 ? -20.734 26.188 45.875 1 90.69 730 LEU B C 1
ATOM 13178 O O . LEU B 1 730 ? -21.156 27.141 45.219 1 90.69 730 LEU B O 1
ATOM 13182 N N . LYS B 1 731 ? -20.016 26.266 47 1 88.25 731 LYS B N 1
ATOM 13183 C CA . LYS B 1 731 ? -19.641 27.594 47.469 1 88.25 731 LYS B CA 1
ATOM 13184 C C . LYS B 1 731 ? -18.75 28.312 46.469 1 88.25 731 LYS B C 1
ATOM 13186 O O . LYS B 1 731 ? -18.922 29.5 46.188 1 88.25 731 LYS B O 1
ATOM 13191 N N . GLU B 1 732 ? -17.797 27.562 45.969 1 89.31 732 GLU B N 1
ATOM 13192 C CA . GLU B 1 732 ? -16.891 28.125 44.969 1 89.31 732 GLU B CA 1
ATOM 13193 C C . GLU B 1 732 ? -17.625 28.484 43.688 1 89.31 732 GLU B C 1
ATOM 13195 O O . GLU B 1 732 ? -17.391 29.547 43.094 1 89.31 732 GLU B O 1
ATOM 13200 N N . MET B 1 733 ? -18.5 27.734 43.25 1 90.38 733 MET B N 1
ATOM 13201 C CA . MET B 1 733 ? -19.281 27.969 42.031 1 90.38 733 MET B CA 1
ATOM 13202 C C . MET B 1 733 ? -20.156 29.203 42.156 1 90.38 733 MET B C 1
ATOM 13204 O O . MET B 1 733 ? -20.281 29.984 41.219 1 90.38 733 MET B O 1
ATOM 13208 N N . LYS B 1 734 ? -20.75 29.266 43.344 1 87.69 734 LYS B N 1
ATOM 13209 C CA . LYS B 1 734 ? -21.609 30.422 43.625 1 87.69 734 LYS B CA 1
ATOM 13210 C C . LYS B 1 734 ? -20.828 31.719 43.438 1 87.69 734 LYS B C 1
ATOM 13212 O O . LYS B 1 734 ? -21.312 32.656 42.812 1 87.69 734 LYS B O 1
ATOM 13217 N N . GLN B 1 735 ? -19.641 31.672 43.938 1 86.44 735 GLN B N 1
ATOM 13218 C CA . GLN B 1 735 ? -18.797 32.875 43.844 1 86.44 735 GLN B CA 1
ATOM 13219 C C . GLN B 1 735 ? -18.453 33.188 42.375 1 86.44 735 GLN B C 1
ATOM 13221 O O . GLN B 1 735 ? -18.469 34.344 41.969 1 86.44 735 GLN B O 1
ATOM 13226 N N . ILE B 1 736 ? -18.172 32.219 41.594 1 88.31 736 ILE B N 1
ATOM 13227 C CA . ILE B 1 736 ? -17.781 32.406 40.219 1 88.31 736 ILE B CA 1
ATOM 13228 C C . ILE B 1 736 ? -19 32.781 39.375 1 88.31 736 ILE B C 1
ATOM 13230 O O . ILE B 1 736 ? -18.906 33.656 38.5 1 88.31 736 ILE B O 1
ATOM 13234 N N . TYR B 1 737 ? -20.109 32.219 39.625 1 88.62 737 TYR B N 1
ATOM 13235 C CA . TYR B 1 737 ? -21.328 32.531 38.906 1 88.62 737 TYR B CA 1
ATOM 13236 C C . TYR B 1 737 ? -21.703 34 39.094 1 88.62 737 TYR B C 1
ATOM 13238 O O . TYR B 1 737 ? -22.219 34.656 38.188 1 88.62 737 TYR B O 1
ATOM 13246 N N . GLN B 1 738 ? -21.453 34.5 40.281 1 85.69 738 GLN B N 1
ATOM 13247 C CA . GLN B 1 738 ? -21.719 35.875 40.594 1 85.69 738 GLN B CA 1
ATOM 13248 C C . GLN B 1 738 ? -20.953 36.812 39.688 1 85.69 738 GLN B C 1
ATOM 13250 O O . GLN B 1 738 ? -21.453 37.875 39.312 1 85.69 738 GLN B O 1
ATOM 13255 N N . ASN B 1 739 ? -19.844 36.312 39.219 1 81.5 739 ASN B N 1
ATOM 13256 C CA . ASN B 1 739 ? -18.969 37.125 38.406 1 81.5 739 ASN B CA 1
ATOM 13257 C C . ASN B 1 739 ? -19.172 36.875 36.906 1 81.5 739 ASN B C 1
ATOM 13259 O O . ASN B 1 739 ? -18.859 37.688 36.094 1 81.5 739 ASN B O 1
ATOM 13263 N N . VAL B 1 740 ? -19.562 35.719 36.531 1 83.69 740 VAL B N 1
ATOM 13264 C CA . VAL B 1 740 ? -19.578 35.312 35.125 1 83.69 740 VAL B CA 1
ATOM 13265 C C . VAL B 1 740 ? -20.969 35.469 34.562 1 83.69 740 VAL B C 1
ATOM 13267 O O . VAL B 1 740 ? -21.125 35.781 33.375 1 83.69 740 VAL B O 1
ATOM 13270 N N . VAL B 1 741 ? -22 35.312 35.375 1 84.88 741 VAL B N 1
ATOM 13271 C CA . VAL B 1 741 ? -23.375 35.375 34.875 1 84.88 741 VAL B CA 1
ATOM 13272 C C . VAL B 1 741 ? -23.891 36.812 35 1 84.88 741 VAL B C 1
ATOM 13274 O O . VAL B 1 741 ? -24.062 37.312 36.094 1 84.88 741 VAL B O 1
ATOM 13277 N N . SER B 1 742 ? -24.141 37.438 33.938 1 82.75 742 SER B N 1
ATOM 13278 C CA . SER B 1 742 ? -24.562 38.812 33.875 1 82.75 742 SER B CA 1
ATOM 13279 C C . SER B 1 742 ? -25.875 39.031 34.625 1 82.75 742 SER B C 1
ATOM 13281 O O . SER B 1 742 ? -26.062 40.062 35.281 1 82.75 742 SER B O 1
ATOM 13283 N N . GLU B 1 743 ? -26.766 38.062 34.5 1 83.69 743 GLU B N 1
ATOM 13284 C CA . GLU B 1 743 ? -28.062 38.188 35.188 1 83.69 743 GLU B CA 1
ATOM 13285 C C . GLU B 1 743 ? -27.875 38.219 36.688 1 83.69 743 GLU B C 1
ATOM 13287 O O . GLU B 1 743 ? -28.609 38.938 37.375 1 83.69 743 GLU B O 1
ATOM 13292 N N . TYR B 1 744 ? -26.984 37.5 37.125 1 85.62 744 TYR B N 1
ATOM 13293 C CA . TYR B 1 744 ? -26.688 37.469 38.531 1 85.62 744 TYR B CA 1
ATOM 13294 C C . TYR B 1 744 ? -26.172 38.812 39.031 1 85.62 744 TYR B C 1
ATOM 13296 O O . TYR B 1 744 ? -26.641 39.344 40.031 1 85.62 744 TYR B O 1
ATOM 13304 N N . GLN B 1 745 ? -25.375 39.406 38.219 1 84.19 745 GLN B N 1
ATOM 13305 C CA . GLN B 1 745 ? -24.812 40.688 38.562 1 84.19 745 GLN B CA 1
ATOM 13306 C C . GLN B 1 745 ? -25.875 41.781 38.531 1 84.19 745 GLN B C 1
ATOM 13308 O O . GLN B 1 745 ? -25.891 42.656 39.406 1 84.19 745 GLN B O 1
ATOM 13313 N N . SER B 1 746 ? -26.625 41.656 37.625 1 85.38 746 SER B N 1
ATOM 13314 C CA . SER B 1 746 ? -27.719 42.625 37.5 1 85.38 746 SER B CA 1
ATOM 13315 C C . SER B 1 746 ? -28.656 42.531 38.719 1 85.38 746 SER B C 1
ATOM 13317 O O . SER B 1 746 ? -29.094 43.562 39.219 1 85.38 746 SER B O 1
ATOM 13319 N N . LEU B 1 747 ? -28.938 41.406 39.125 1 86.44 747 LEU B N 1
ATOM 13320 C CA . LEU B 1 747 ? -29.844 41.219 40.25 1 86.44 747 LEU B CA 1
ATOM 13321 C C . LEU B 1 747 ? -29.188 41.656 41.562 1 86.44 747 LEU B C 1
ATOM 13323 O O . LEU B 1 747 ? -29.859 42.219 42.438 1 86.44 747 LEU B O 1
ATOM 13327 N N . LEU B 1 748 ? -27.969 41.438 41.688 1 86.38 748 LEU B N 1
ATOM 13328 C CA . LEU B 1 748 ? -27.234 41.906 42.844 1 86.38 748 LEU B CA 1
ATOM 13329 C C . LEU B 1 748 ? -27.219 43.438 42.906 1 86.38 748 LEU B C 1
ATOM 13331 O O . LEU B 1 748 ? -27.359 44 44 1 86.38 748 LEU B O 1
ATOM 13335 N N . THR B 1 749 ? -27.078 43.969 41.75 1 84.81 749 THR B N 1
ATOM 13336 C CA . THR B 1 749 ? -27.109 45.438 41.688 1 84.81 749 THR B CA 1
ATOM 13337 C C . THR B 1 749 ? -28.5 45.969 42.031 1 84.81 749 THR B C 1
ATOM 13339 O O . THR B 1 749 ? -28.625 46.938 42.75 1 84.81 749 THR B O 1
ATOM 13342 N N . LEU B 1 750 ? -29.438 45.312 41.531 1 85.69 750 LEU B N 1
ATOM 13343 C CA . LEU B 1 750 ? -30.812 45.719 41.844 1 85.69 750 LEU B CA 1
ATOM 13344 C C . LEU B 1 750 ? -31.109 45.562 43.344 1 85.69 750 LEU B C 1
ATOM 13346 O O . LEU B 1 750 ? -31.781 46.406 43.906 1 85.69 750 LEU B O 1
ATOM 13350 N N . TYR B 1 751 ? -30.656 44.531 43.875 1 86.88 751 TYR B N 1
ATOM 13351 C CA . TYR B 1 751 ? -30.812 44.312 45.312 1 86.88 751 TYR B CA 1
ATOM 13352 C C . TYR B 1 751 ? -30.156 45.438 46.094 1 86.88 751 TYR B C 1
ATOM 13354 O O . TYR B 1 751 ? -30.75 45.938 47.062 1 86.88 751 TYR B O 1
ATOM 13362 N N . ALA B 1 752 ? -29.031 45.844 45.688 1 85.38 752 ALA B N 1
ATOM 13363 C CA . ALA B 1 752 ? -28.312 46.906 46.375 1 85.38 752 ALA B CA 1
ATOM 13364 C C . ALA B 1 752 ? -29.031 48.25 46.219 1 85.38 752 ALA B C 1
ATOM 13366 O O . ALA B 1 752 ? -29.109 49.031 47.188 1 85.38 752 ALA B O 1
ATOM 13367 N N . ILE B 1 753 ? -29.516 48.438 45.062 1 84.12 753 ILE B N 1
ATOM 13368 C CA . ILE B 1 753 ? -30.25 49.688 44.812 1 84.12 753 ILE B CA 1
ATOM 13369 C C . ILE B 1 753 ? -31.516 49.719 45.656 1 84.12 753 ILE B C 1
ATOM 13371 O O . ILE B 1 753 ? -31.812 50.719 46.312 1 84.12 753 ILE B O 1
ATOM 13375 N N . GLU B 1 754 ? -32.219 48.656 45.719 1 84.56 754 GLU B N 1
ATOM 13376 C CA . GLU B 1 754 ? -33.469 48.594 46.5 1 84.56 754 GLU B CA 1
ATOM 13377 C C . GLU B 1 754 ? -33.188 48.656 48 1 84.56 754 GLU B C 1
ATOM 13379 O O . GLU B 1 754 ? -33.969 49.25 48.75 1 84.56 754 GLU B O 1
ATOM 13384 N N . ARG B 1 755 ? -32.156 48.094 48.375 1 86.44 755 ARG B N 1
ATOM 13385 C CA . ARG B 1 755 ? -31.766 48.156 49.75 1 86.44 755 ARG B CA 1
ATOM 13386 C C . ARG B 1 755 ? -31.406 49.562 50.188 1 86.44 755 ARG B C 1
ATOM 13388 O O . ARG B 1 755 ? -31.781 50.031 51.25 1 86.44 755 ARG B O 1
ATOM 13395 N N . GLU B 1 756 ? -30.766 50.281 49.312 1 86.31 756 GLU B N 1
ATOM 13396 C CA . GLU B 1 756 ? -30.406 51.656 49.562 1 86.31 756 GLU B CA 1
ATOM 13397 C C . GLU B 1 756 ? -31.656 52.562 49.594 1 86.31 756 GLU B C 1
ATOM 13399 O O . GLU B 1 756 ? -31.75 53.469 50.406 1 86.31 756 GLU B O 1
ATOM 13404 N N . GLN B 1 757 ? -32.5 52.25 48.75 1 85.56 757 GLN B N 1
ATOM 13405 C CA . GLN B 1 757 ? -33.75 53 48.75 1 85.56 757 GLN B CA 1
ATOM 13406 C C . GLN B 1 757 ? -34.531 52.75 50.031 1 85.56 757 GLN B C 1
ATOM 13408 O O . GLN B 1 757 ? -35.125 53.688 50.562 1 85.56 757 GLN B O 1
ATOM 13413 N N . ALA B 1 758 ? -34.5 51.531 50.5 1 85.38 758 ALA B N 1
ATOM 13414 C CA . ALA B 1 758 ? -35.188 51.188 51.75 1 85.38 758 ALA B CA 1
ATOM 13415 C C . ALA B 1 758 ? -34.5 51.875 52.938 1 85.38 758 ALA B C 1
ATOM 13417 O O . ALA B 1 758 ? -35.188 52.312 53.875 1 85.38 758 ALA B O 1
ATOM 13418 N N . ARG B 1 759 ? -33.281 52 52.844 1 85.31 759 ARG B N 1
ATOM 13419 C CA . ARG B 1 759 ? -32.531 52.719 53.875 1 85.31 759 ARG B CA 1
ATOM 13420 C C . ARG B 1 759 ? -32.906 54.188 53.906 1 85.31 759 ARG B C 1
ATOM 13422 O O . ARG B 1 759 ? -33.156 54.75 54.969 1 85.31 759 ARG B O 1
ATOM 13429 N N . LYS B 1 760 ? -33.031 54.781 52.781 1 85.44 760 LYS B N 1
ATOM 13430 C CA . LYS B 1 760 ? -33.375 56.188 52.688 1 85.44 760 LYS B CA 1
ATOM 13431 C C . LYS B 1 760 ? -34.781 56.469 53.156 1 85.44 760 LYS B C 1
ATOM 13433 O O . LYS B 1 760 ? -35.062 57.5 53.719 1 85.44 760 LYS B O 1
ATOM 13438 N N . LYS B 1 761 ? -35.594 55.469 52.969 1 84.31 761 LYS B N 1
ATOM 13439 C CA . LYS B 1 761 ? -37 55.625 53.344 1 84.31 761 LYS B CA 1
ATOM 13440 C C . LYS B 1 761 ? -37.219 55.219 54.812 1 84.31 761 LYS B C 1
ATOM 13442 O O . LYS B 1 761 ? -38.344 55.281 55.312 1 84.31 761 LYS B O 1
ATOM 13447 N N . GLY B 1 762 ? -36.094 54.781 55.531 1 76 762 GLY B N 1
ATOM 13448 C CA . GLY B 1 762 ? -36.156 54.438 56.938 1 76 762 GLY B CA 1
ATOM 13449 C C . GLY B 1 762 ? -36.75 53.062 57.188 1 76 762 GLY B C 1
ATOM 13450 O O . GLY B 1 762 ? -37.219 52.75 58.281 1 76 762 GLY B O 1
ATOM 13451 N N . LYS B 1 763 ? -36.969 52.219 56.281 1 81.38 763 LYS B N 1
ATOM 13452 C CA . LYS B 1 763 ? -37.594 50.906 56.375 1 81.38 763 LYS B CA 1
ATOM 13453 C C . LYS B 1 763 ? -36.562 49.781 56.219 1 81.38 763 LYS B C 1
ATOM 13455 O O . LYS B 1 763 ? -36.875 48.75 55.656 1 81.38 763 LYS B O 1
ATOM 13460 N N . LEU B 1 764 ? -35.312 49.906 56.469 1 82.06 764 LEU B N 1
ATOM 13461 C CA . LEU B 1 764 ? -34.219 48.969 56.281 1 82.06 764 LEU B CA 1
ATOM 13462 C C . LEU B 1 764 ? -34.469 47.688 57.094 1 82.06 764 LEU B C 1
ATOM 13464 O O . LEU B 1 764 ? -34.125 46.594 56.656 1 82.06 764 LEU B O 1
ATOM 13468 N N . ASN B 1 765 ? -35.125 47.781 58.219 1 75.56 765 ASN B N 1
ATOM 13469 C CA . ASN B 1 765 ? -35.375 46.656 59.125 1 75.56 765 ASN B CA 1
ATOM 13470 C C . ASN B 1 765 ? -36.375 45.656 58.531 1 75.56 765 ASN B C 1
ATOM 13472 O O . ASN B 1 765 ? -36.406 44.5 58.875 1 75.56 765 ASN B O 1
ATOM 13476 N N . MET B 1 766 ? -37.25 46.094 57.594 1 78.44 766 MET B N 1
ATOM 13477 C CA . MET B 1 766 ? -38.281 45.281 56.969 1 78.44 766 MET B CA 1
ATOM 13478 C C . MET B 1 766 ? -37.781 44.656 55.688 1 78.44 766 MET B C 1
ATOM 13480 O O . MET B 1 766 ? -38.406 43.75 55.125 1 78.44 766 MET B O 1
ATOM 13484 N N . PHE B 1 767 ? -36.656 45.156 55.156 1 83.5 767 PHE B N 1
ATOM 13485 C CA . PHE B 1 767 ? -36.094 44.656 53.906 1 83.5 767 PHE B CA 1
ATOM 13486 C C . PHE B 1 767 ? -35.312 43.375 54.156 1 83.5 767 PHE B C 1
ATOM 13488 O O . PHE B 1 767 ? -34.594 43.281 55.156 1 83.5 767 PHE B O 1
ATOM 13495 N N . PRO B 1 768 ? -35.438 42.406 53.25 1 81.06 768 PRO B N 1
ATOM 13496 C CA . PRO B 1 768 ? -34.719 41.156 53.469 1 81.06 768 PRO B CA 1
ATOM 13497 C C . PRO B 1 768 ? -33.219 41.344 53.594 1 81.06 768 PRO B C 1
ATOM 13499 O O . PRO B 1 768 ? -32.594 42.031 52.75 1 81.06 768 PRO B O 1
ATOM 13502 N N . LYS B 1 769 ? -32.594 40.844 54.656 1 76.62 769 LYS B N 1
ATOM 13503 C CA . LYS B 1 769 ? -31.172 41 54.906 1 76.62 769 LYS B CA 1
ATOM 13504 C C . LYS B 1 769 ? -30.328 40.156 53.969 1 76.62 769 LYS B C 1
ATOM 13506 O O . LYS B 1 769 ? -29.219 40.531 53.594 1 76.62 769 LYS B O 1
ATOM 13511 N N . ALA B 1 770 ? -30.953 39.094 53.594 1 80.12 770 ALA B N 1
ATOM 13512 C CA . ALA B 1 770 ? -30.172 38.188 52.75 1 80.12 770 ALA B CA 1
ATOM 13513 C C . ALA B 1 770 ? -30.734 38.156 51.344 1 80.12 770 ALA B C 1
ATOM 13515 O O . ALA B 1 770 ? -31.953 38.188 51.125 1 80.12 770 ALA B O 1
ATOM 13516 N N . PHE B 1 771 ? -29.719 38.188 50.344 1 83.56 771 PHE B N 1
ATOM 13517 C CA . PHE B 1 771 ? -30.062 38.125 48.938 1 83.56 771 PHE B CA 1
ATOM 13518 C C . PHE B 1 771 ? -30.969 36.938 48.656 1 83.56 771 PHE B C 1
ATOM 13520 O O . PHE B 1 771 ? -31.891 37.031 47.844 1 83.56 771 PHE B O 1
ATOM 13527 N N . SER B 1 772 ? -30.906 35.875 49.406 1 78 772 SER B N 1
ATOM 13528 C CA . SER B 1 772 ? -31.641 34.656 49.188 1 78 772 SER B CA 1
ATOM 13529 C C . SER B 1 772 ? -33.125 34.812 49.531 1 78 772 SER B C 1
ATOM 13531 O O . SER B 1 772 ? -33.969 34.031 49.062 1 78 772 SER B O 1
ATOM 13533 N N . GLN B 1 773 ? -33.438 35.875 50.281 1 78.31 773 GLN B N 1
ATOM 13534 C CA . GLN B 1 773 ? -34.812 36.062 50.75 1 78.31 773 GLN B CA 1
ATOM 13535 C C . GLN B 1 773 ? -35.5 37.188 50 1 78.31 773 GLN B C 1
ATOM 13537 O O . GLN B 1 773 ? -36.656 37.5 50.219 1 78.31 773 GLN B O 1
ATOM 13542 N N . TRP B 1 774 ? -34.688 37.656 49.062 1 82.12 774 TRP B N 1
ATOM 13543 C CA . TRP B 1 774 ? -35.125 38.812 48.312 1 82.12 774 TRP B CA 1
ATOM 13544 C C . TRP B 1 774 ? -36.062 38.375 47.156 1 82.12 774 TRP B C 1
ATOM 13546 O O . TRP B 1 774 ? -35.812 37.375 46.5 1 82.12 774 TRP B O 1
ATOM 13556 N N . GLN B 1 775 ? -37.281 38.938 46.969 1 75.44 775 GLN B N 1
ATOM 13557 C CA . GLN B 1 775 ? -38.188 38.781 45.875 1 75.44 775 GLN B CA 1
ATOM 13558 C C . GLN B 1 775 ? -38.281 40.031 45.031 1 75.44 775 GLN B C 1
ATOM 13560 O O . GLN B 1 775 ? -38.969 41 45.406 1 75.44 775 GLN B O 1
ATOM 13565 N N . PRO B 1 776 ? -37.438 40.031 43.906 1 74.38 776 PRO B N 1
ATOM 13566 C CA . PRO B 1 776 ? -37.438 41.25 43.125 1 74.38 776 PRO B CA 1
ATOM 13567 C C . PRO B 1 776 ? -38.781 41.562 42.5 1 74.38 776 PRO B C 1
ATOM 13569 O O . PRO B 1 776 ? -39.469 40.656 42 1 74.38 776 PRO B O 1
ATOM 13572 N N . GLU B 1 777 ? -39.375 42.688 42.75 1 65.38 777 GLU B N 1
ATOM 13573 C CA . GLU B 1 777 ? -40.625 43.156 42.125 1 65.38 777 GLU B CA 1
ATOM 13574 C C . GLU B 1 777 ? -40.375 43.625 40.719 1 65.38 777 GLU B C 1
ATOM 13576 O O . GLU B 1 777 ? -39.438 44.406 40.438 1 65.38 777 GLU B O 1
ATOM 13581 N N . GLY B 1 778 ? -41.062 43 39.625 1 64.06 778 GLY B N 1
ATOM 13582 C CA . GLY B 1 778 ? -41.062 43.469 38.25 1 64.06 778 GLY B CA 1
ATOM 13583 C C . GLY B 1 778 ? -39.781 43.094 37.469 1 64.06 778 GLY B C 1
ATOM 13584 O O . GLY B 1 778 ? -39.344 43.844 36.594 1 64.06 778 GLY B O 1
ATOM 13585 N N . SER B 1 779 ? -39.062 42.062 37.781 1 68 779 SER B N 1
ATOM 13586 C CA . SER B 1 779 ? -37.812 41.719 37.094 1 68 779 SER B CA 1
ATOM 13587 C C . SER B 1 779 ? -38.094 41.188 35.688 1 68 779 SER B C 1
ATOM 13589 O O . SER B 1 779 ? -39.125 40.594 35.438 1 68 779 SER B O 1
ATOM 13591 N N . LYS B 1 780 ? -37.188 41.562 34.75 1 77.75 780 LYS B N 1
ATOM 13592 C CA . LYS B 1 780 ? -37.281 41.156 33.344 1 77.75 780 LYS B CA 1
ATOM 13593 C C . LYS B 1 780 ? -36.906 39.688 33.156 1 77.75 780 LYS B C 1
ATOM 13595 O O . LYS B 1 780 ? -37.094 39.125 32.094 1 77.75 780 LYS B O 1
ATOM 13600 N N . TYR B 1 781 ? -36.625 39.062 34.25 1 80.19 781 TYR B N 1
ATOM 13601 C CA . TYR B 1 781 ? -36.156 37.719 34.094 1 80.19 781 TYR B CA 1
ATOM 13602 C C . TYR B 1 781 ? -37.25 36.688 34.406 1 80.19 781 TYR B C 1
ATOM 13604 O O . TYR B 1 781 ? -38.156 37 35.188 1 80.19 781 TYR B O 1
ATOM 13612 N N . SER B 1 782 ? -37.188 35.531 33.844 1 78.38 782 SER B N 1
ATOM 13613 C CA . SER B 1 782 ? -38.156 34.469 34.062 1 78.38 782 SER B CA 1
ATOM 13614 C C . SER B 1 782 ? -38.125 34 35.5 1 78.38 782 SER B C 1
ATOM 13616 O O . SER B 1 782 ? -37.125 34.188 36.219 1 78.38 782 SER B O 1
ATOM 13618 N N . GLU B 1 783 ? -39.281 33.469 35.906 1 78.12 783 GLU B N 1
ATOM 13619 C CA . GLU B 1 783 ? -39.375 32.938 37.281 1 78.12 783 GLU B CA 1
ATOM 13620 C C . GLU B 1 783 ? -38.344 31.844 37.531 1 78.12 783 GLU B C 1
ATOM 13622 O O . GLU B 1 783 ? -37.781 31.766 38.625 1 78.12 783 GLU B O 1
ATOM 13627 N N . SER B 1 784 ? -38.094 31.078 36.531 1 79.12 784 SER B N 1
ATOM 13628 C CA . SER B 1 784 ? -37.125 30 36.656 1 79.12 784 SER B CA 1
ATOM 13629 C C . SER B 1 784 ? -35.688 30.547 36.844 1 79.12 784 SER B C 1
ATOM 13631 O O . SER B 1 784 ? -34.938 30.047 37.656 1 79.12 784 SER B O 1
ATOM 13633 N N . GLN B 1 785 ? -35.406 31.516 36.188 1 83.38 785 GLN B N 1
ATOM 13634 C CA . GLN B 1 785 ? -34.094 32.156 36.281 1 83.38 785 GLN B CA 1
ATOM 13635 C C . GLN B 1 785 ? -33.906 32.812 37.625 1 83.38 785 GLN B C 1
ATOM 13637 O O . GLN B 1 785 ? -32.844 32.719 38.25 1 83.38 785 GLN B O 1
ATOM 13642 N N . LEU B 1 786 ? -35 33.469 38.094 1 83.75 786 LEU B N 1
ATOM 13643 C CA . LEU B 1 786 ? -34.938 34.156 39.375 1 83.75 786 LEU B CA 1
ATOM 13644 C C . LEU B 1 786 ? -34.75 33.156 40.5 1 83.75 786 LEU B C 1
ATOM 13646 O O . LEU B 1 786 ? -33.906 33.375 41.375 1 83.75 786 LEU B O 1
ATOM 13650 N N . ASN B 1 787 ? -35.469 32.062 40.344 1 81 787 ASN B N 1
ATOM 13651 C CA . ASN B 1 787 ? -35.344 31.047 41.375 1 81 787 ASN B CA 1
ATOM 13652 C C . ASN B 1 787 ? -33.969 30.422 41.375 1 81 787 ASN B C 1
ATOM 13654 O O . ASN B 1 787 ? -33.406 30.125 42.438 1 81 787 ASN B O 1
ATOM 13658 N N . ALA B 1 788 ? -33.375 30.266 40.219 1 84.19 788 ALA B N 1
ATOM 13659 C CA . ALA B 1 788 ? -32.062 29.672 40.094 1 84.19 788 ALA B CA 1
ATOM 13660 C C . ALA B 1 788 ? -30.984 30.594 40.688 1 84.19 788 ALA B C 1
ATOM 13662 O O . ALA B 1 788 ? -30.078 30.141 41.375 1 84.19 788 ALA B O 1
ATOM 13663 N N . ILE B 1 789 ? -31.094 31.859 40.469 1 86.38 789 ILE B N 1
ATOM 13664 C CA . ILE B 1 789 ? -30.062 32.812 40.844 1 86.38 789 ILE B CA 1
ATOM 13665 C C . ILE B 1 789 ? -30.172 33.094 42.344 1 86.38 789 ILE B C 1
ATOM 13667 O O . ILE B 1 789 ? -29.172 33.094 43.062 1 86.38 789 ILE B O 1
ATOM 13671 N N . ILE B 1 790 ? -31.438 33.312 42.812 1 84.06 790 ILE B N 1
ATOM 13672 C CA . ILE B 1 790 ? -31.641 33.625 44.219 1 84.06 790 ILE B CA 1
ATOM 13673 C C . ILE B 1 790 ? -31.406 32.406 45.094 1 84.06 790 ILE B C 1
ATOM 13675 O O . ILE B 1 790 ? -30.812 32.5 46.188 1 84.06 790 ILE B O 1
ATOM 13679 N N . GLY B 1 791 ? -31.812 31.266 44.625 1 80.44 791 GLY B N 1
ATOM 13680 C CA . GLY B 1 791 ? -31.641 30.031 45.375 1 80.44 791 GLY B CA 1
ATOM 13681 C C . GLY B 1 791 ? -30.219 29.516 45.312 1 80.44 791 GLY B C 1
ATOM 13682 O O . GLY B 1 791 ? -29.797 28.734 46.188 1 80.44 791 GLY B O 1
ATOM 13683 N N . GLY B 1 792 ? -29.453 29.906 44.406 1 82.62 792 GLY B N 1
ATOM 13684 C CA . GLY B 1 792 ? -28.094 29.422 44.281 1 82.62 792 GLY B CA 1
ATOM 13685 C C . GLY B 1 792 ? -27.969 28.188 43.406 1 82.62 792 GLY B C 1
ATOM 13686 O O . GLY B 1 792 ? -28.984 27.656 42.938 1 82.62 792 GLY B O 1
ATOM 13687 N N . PRO B 1 793 ? -26.688 27.766 43.156 1 88.19 793 PRO B N 1
ATOM 13688 C CA . PRO B 1 793 ? -26.469 26.609 42.281 1 88.19 793 PRO B CA 1
ATOM 13689 C C . PRO B 1 793 ? -26.953 25.297 42.906 1 88.19 793 PRO B C 1
ATOM 13691 O O . PRO B 1 793 ? -26.828 25.109 44.094 1 88.19 793 PRO B O 1
ATOM 13694 N N . GLN B 1 794 ? -27.516 24.453 42.062 1 85.25 794 GLN B N 1
ATOM 13695 C CA . GLN B 1 794 ? -28.016 23.156 42.5 1 85.25 794 GLN B CA 1
ATOM 13696 C C . GLN B 1 794 ? -26.875 22.141 42.625 1 85.25 794 GLN B C 1
ATOM 13698 O O . GLN B 1 794 ? -25.828 22.297 41.969 1 85.25 794 GLN B O 1
ATOM 13703 N N . SER B 1 795 ? -27.094 21.156 43.406 1 87.12 795 SER B N 1
ATOM 13704 C CA . SER B 1 795 ? -26.047 20.172 43.656 1 87.12 795 SER B CA 1
ATOM 13705 C C . SER B 1 795 ? -25.953 19.156 42.531 1 87.12 795 SER B C 1
ATOM 13707 O O . SER B 1 795 ? -24.938 18.469 42.375 1 87.12 795 SER B O 1
ATOM 13709 N N . LYS B 1 796 ? -26.891 19.125 41.719 1 88.62 796 LYS B N 1
ATOM 13710 C CA . LYS B 1 796 ? -26.891 18.094 40.656 1 88.62 796 LYS B CA 1
ATOM 13711 C C . LYS B 1 796 ? -26.094 18.562 39.438 1 88.62 796 LYS B C 1
ATOM 13713 O O . LYS B 1 796 ? -26.297 19.672 38.938 1 88.62 796 LYS B O 1
ATOM 13718 N N . ALA B 1 797 ? -25.094 17.797 39.094 1 90.44 797 ALA B N 1
ATOM 13719 C CA . ALA B 1 797 ? -24.281 18.047 37.906 1 90.44 797 ALA B CA 1
ATOM 13720 C C . ALA B 1 797 ? -24.031 16.75 37.125 1 90.44 797 ALA B C 1
ATOM 13722 O O . ALA B 1 797 ? -24.422 15.672 37.562 1 90.44 797 ALA B O 1
ATOM 13723 N N . THR B 1 798 ? -23.625 16.953 35.906 1 87.75 798 THR B N 1
ATOM 13724 C CA . THR B 1 798 ? -23.234 15.812 35.062 1 87.75 798 THR B CA 1
ATOM 13725 C C . THR B 1 798 ? -21.703 15.711 35 1 87.75 798 THR B C 1
ATOM 13727 O O . THR B 1 798 ? -21.031 16.672 34.625 1 87.75 798 THR B O 1
ATOM 13730 N N . ILE B 1 799 ? -21.188 14.578 35.438 1 86.88 799 ILE B N 1
ATOM 13731 C CA . ILE B 1 799 ? -19.75 14.375 35.438 1 86.88 799 ILE B CA 1
ATOM 13732 C C . ILE B 1 799 ? -19.328 13.633 34.156 1 86.88 799 ILE B C 1
ATOM 13734 O O . ILE B 1 799 ? -20.062 12.766 33.688 1 86.88 799 ILE B O 1
ATOM 13738 N N . PHE B 1 800 ? -18.156 14.109 33.656 1 83.38 800 PHE B N 1
ATOM 13739 C CA . PHE B 1 800 ? -17.625 13.508 32.438 1 83.38 800 PHE B CA 1
ATOM 13740 C C . PHE B 1 800 ? -16.219 12.961 32.688 1 83.38 800 PHE B C 1
ATOM 13742 O O . PHE B 1 800 ? -15.422 13.57 33.406 1 83.38 800 PHE B O 1
ATOM 13749 N N . GLU B 1 801 ? -15.906 11.773 32.062 1 77.81 801 GLU B N 1
ATOM 13750 C CA . GLU B 1 801 ? -14.539 11.273 32.062 1 77.81 801 GLU B CA 1
ATOM 13751 C C . GLU B 1 801 ? -13.703 11.93 30.969 1 77.81 801 GLU B C 1
ATOM 13753 O O . GLU B 1 801 ? -12.508 12.156 31.141 1 77.81 801 GLU B O 1
ATOM 13758 N N . GLN B 1 802 ? -14.305 12.117 29.938 1 78.62 802 GLN B N 1
ATOM 13759 C CA . GLN B 1 802 ? -13.68 12.797 28.812 1 78.62 802 GLN B CA 1
ATOM 13760 C C . GLN B 1 802 ? -14.625 13.828 28.203 1 78.62 802 GLN B C 1
ATOM 13762 O O . GLN B 1 802 ? -15.844 13.625 28.172 1 78.62 802 GLN B O 1
ATOM 13767 N N . TYR B 1 803 ? -14.062 14.938 27.953 1 76.56 803 TYR B N 1
ATOM 13768 C CA . TYR B 1 803 ? -14.859 16.016 27.375 1 76.56 803 TYR B CA 1
ATOM 13769 C C . TYR B 1 803 ? -14.141 16.625 26.172 1 76.56 803 TYR B C 1
ATOM 13771 O O . TYR B 1 803 ? -12.992 17.062 26.297 1 76.56 803 TYR B O 1
ATOM 13779 N N . SER B 1 804 ? -14.773 16.484 25 1 73.56 804 SER B N 1
ATOM 13780 C CA . SER B 1 804 ? -14.195 17.047 23.797 1 73.56 804 SER B CA 1
ATOM 13781 C C . SER B 1 804 ? -14.758 18.422 23.484 1 73.56 804 SER B C 1
ATOM 13783 O O . SER B 1 804 ? -15.969 18.656 23.625 1 73.56 804 SER B O 1
ATOM 13785 N N . VAL B 1 805 ? -13.922 19.359 23.5 1 66.5 805 VAL B N 1
ATOM 13786 C CA . VAL B 1 805 ? -14.336 20.719 23.125 1 66.5 805 VAL B CA 1
ATOM 13787 C C . VAL B 1 805 ? -13.875 21.031 21.703 1 66.5 805 VAL B C 1
ATOM 13789 O O . VAL B 1 805 ? -12.703 20.828 21.375 1 66.5 805 VAL B O 1
ATOM 13792 N N . GLU B 1 806 ? -14.836 21.094 20.859 1 53.88 806 GLU B N 1
ATOM 13793 C CA . GLU B 1 806 ? -14.5 21.578 19.531 1 53.88 806 GLU B CA 1
ATOM 13794 C C . GLU B 1 806 ? -14.203 23.078 19.547 1 53.88 806 GLU B C 1
ATOM 13796 O O . GLU B 1 806 ? -14.984 23.875 20.094 1 53.88 806 GLU B O 1
ATOM 13801 N N . THR B 1 807 ? -12.992 23.422 19.719 1 46.81 807 THR B N 1
ATOM 13802 C CA . THR B 1 807 ? -12.742 24.859 19.734 1 46.81 807 THR B CA 1
ATOM 13803 C C . THR B 1 807 ? -13.266 25.516 18.469 1 46.81 807 THR B C 1
ATOM 13805 O O . THR B 1 807 ? -13.133 24.953 17.375 1 46.81 807 THR B O 1
ATOM 13808 N N . LYS B 1 808 ? -14.25 26.344 18.609 1 37.81 808 LYS B N 1
ATOM 13809 C CA . LYS B 1 808 ? -14.898 27.125 17.562 1 37.81 808 LYS B CA 1
ATOM 13810 C C . LYS B 1 808 ? -13.906 27.453 16.453 1 37.81 808 LYS B C 1
ATOM 13812 O O . LYS B 1 808 ? -14.273 27.484 15.273 1 37.81 808 LYS B O 1
ATOM 13817 N N . GLN B 1 809 ? -12.828 28.094 16.875 1 35.09 809 GLN B N 1
ATOM 13818 C CA . GLN B 1 809 ? -11.977 28.781 15.914 1 35.09 809 GLN B CA 1
ATOM 13819 C C . GLN B 1 809 ? -11.203 27.781 15.055 1 35.09 809 GLN B C 1
ATOM 13821 O O . GLN B 1 809 ? -10.969 28.031 13.867 1 35.09 809 GLN B O 1
ATOM 13826 N N . HIS B 1 810 ? -10.414 26.812 15.672 1 37.12 810 HIS B N 1
ATOM 13827 C CA . HIS B 1 810 ? -9.312 26.203 14.93 1 37.12 810 HIS B CA 1
ATOM 13828 C C . HIS B 1 810 ? -9.586 24.734 14.656 1 37.12 810 HIS B C 1
ATOM 13830 O O . HIS B 1 810 ? -8.68 24 14.258 1 37.12 810 HIS B O 1
ATOM 13836 N N . SER B 1 811 ? -10.812 24.297 14.359 1 41.84 811 SER B N 1
ATOM 13837 C CA . SER B 1 811 ? -11.172 22.969 13.891 1 41.84 811 SER B CA 1
ATOM 13838 C C . SER B 1 811 ? -10.438 21.891 14.688 1 41.84 811 SER B C 1
ATOM 13840 O O . SER B 1 811 ? -10.273 20.766 14.211 1 41.84 811 SER B O 1
ATOM 13842 N N . HIS B 1 812 ? -9.703 22.312 15.68 1 48.97 812 HIS B N 1
ATOM 13843 C CA . HIS B 1 812 ? -9.023 21.312 16.484 1 48.97 812 HIS B CA 1
ATOM 13844 C C . HIS B 1 812 ? -9.859 20.922 17.703 1 48.97 812 HIS B C 1
ATOM 13846 O O . HIS B 1 812 ? -10.492 21.781 18.328 1 48.97 812 HIS B O 1
ATOM 13852 N N . SER B 1 813 ? -10.297 19.766 17.734 1 60.03 813 SER B N 1
ATOM 13853 C CA . SER B 1 813 ? -10.953 19.266 18.922 1 60.03 813 SER B CA 1
ATOM 13854 C C . SER B 1 813 ? -9.938 18.812 19.969 1 60.03 813 SER B C 1
ATOM 13856 O O . SER B 1 813 ? -8.867 18.297 19.625 1 60.03 813 SER B O 1
ATOM 13858 N N . HIS B 1 814 ? -10.094 19.672 21.141 1 73.88 814 HIS B N 1
ATOM 13859 C CA . HIS B 1 814 ? -9.266 19.25 22.266 1 73.88 814 HIS B CA 1
ATOM 13860 C C . HIS B 1 814 ? -10.023 18.297 23.172 1 73.88 814 HIS B C 1
ATOM 13862 O O . HIS B 1 814 ? -11.227 18.484 23.406 1 73.88 814 HIS B O 1
ATOM 13868 N N . LEU B 1 815 ? -9.367 17.297 23.5 1 77.56 815 LEU B N 1
ATOM 13869 C CA . LEU B 1 815 ? -9.945 16.297 24.406 1 77.56 815 LEU B CA 1
ATOM 13870 C C . LEU B 1 815 ? -9.414 16.484 25.828 1 77.56 815 LEU B C 1
ATOM 13872 O O . LEU B 1 815 ? -8.195 16.484 26.047 1 77.56 815 LEU B O 1
ATOM 13876 N N . TYR B 1 816 ? -10.305 16.859 26.703 1 85.44 816 TYR B N 1
ATOM 13877 C CA . TYR B 1 816 ? -9.969 16.953 28.125 1 85.44 816 TYR B CA 1
ATOM 13878 C C . TYR B 1 816 ? -10.305 15.648 28.844 1 85.44 816 TYR B C 1
ATOM 13880 O O . TYR B 1 816 ? -11.398 15.102 28.688 1 85.44 816 TYR B O 1
ATOM 13888 N N . ILE B 1 817 ? -9.297 15.133 29.609 1 85.25 817 ILE B N 1
ATOM 13889 C CA . ILE B 1 817 ? -9.484 13.883 30.344 1 85.25 817 ILE B CA 1
ATOM 13890 C C . ILE B 1 817 ? -9.305 14.133 31.844 1 85.25 817 ILE B C 1
ATOM 13892 O O . ILE B 1 817 ? -8.375 14.82 32.25 1 85.25 817 ILE B O 1
ATOM 13896 N N . SER B 1 818 ? -10.242 13.797 32.719 1 79.94 818 SER B N 1
ATOM 13897 C CA . SER B 1 818 ? -10.188 14.031 34.156 1 79.94 818 SER B CA 1
ATOM 13898 C C . SER B 1 818 ? -9.461 12.906 34.875 1 79.94 818 SER B C 1
ATOM 13900 O O . SER B 1 818 ? -8.805 13.133 35.875 1 79.94 818 SER B O 1
ATOM 13902 N N . LYS B 1 819 ? -9.711 11.688 34.625 1 65 819 LYS B N 1
ATOM 13903 C CA . LYS B 1 819 ? -9.102 10.547 35.312 1 65 819 LYS B CA 1
ATOM 13904 C C . LYS B 1 819 ? -8.438 9.602 34.312 1 65 819 LYS B C 1
ATOM 13906 O O . LYS B 1 819 ? -8.742 9.648 33.125 1 65 819 LYS B O 1
ATOM 13911 N N . GLU B 1 820 ? -7.25 9.039 34.969 1 57.34 820 GLU B N 1
ATOM 13912 C CA . GLU B 1 820 ? -6.578 8.062 34.125 1 57.34 820 GLU B CA 1
ATOM 13913 C C . GLU B 1 820 ? -7.586 7.125 33.469 1 57.34 820 GLU B C 1
ATOM 13915 O O . GLU B 1 820 ? -8.438 6.543 34.125 1 57.34 820 GLU B O 1
ATOM 13920 N N . HIS B 1 821 ? -7.898 7.465 32.188 1 54.44 821 HIS B N 1
ATOM 13921 C CA . HIS B 1 821 ? -8.797 6.613 31.406 1 54.44 821 HIS B CA 1
ATOM 13922 C C . HIS B 1 821 ? -8.055 5.934 30.266 1 54.44 821 HIS B C 1
ATOM 13924 O O . HIS B 1 821 ? -7.438 6.602 29.438 1 54.44 821 HIS B O 1
ATOM 13930 N N . HIS B 1 822 ? -8.125 4.648 30.266 1 46.06 822 HIS B N 1
ATOM 13931 C CA . HIS B 1 822 ? -7.605 3.793 29.203 1 46.06 822 HIS B CA 1
ATOM 13932 C C . HIS B 1 822 ? -6.152 4.133 28.875 1 46.06 822 HIS B C 1
ATOM 13934 O O . HIS B 1 822 ? -5.801 4.324 27.703 1 46.06 822 HIS B O 1
ATOM 13940 N N . ASN B 1 823 ? -5.273 4.441 29.875 1 47.19 823 ASN B N 1
ATOM 13941 C CA . ASN B 1 823 ? -3.846 4.727 29.781 1 47.19 823 ASN B CA 1
ATOM 13942 C C . ASN B 1 823 ? -3.588 6.164 29.328 1 47.19 823 ASN B C 1
ATOM 13944 O O . ASN B 1 823 ? -2.516 6.473 28.812 1 47.19 823 ASN B O 1
ATOM 13948 N N . LYS B 1 824 ? -4.75 6.836 29.438 1 62.09 824 LYS B N 1
ATOM 13949 C CA . LYS B 1 824 ? -4.535 8.258 29.172 1 62.09 824 LYS B CA 1
ATOM 13950 C C . LYS B 1 824 ? -4.418 9.047 30.469 1 62.09 824 LYS B C 1
ATOM 13952 O O . LYS B 1 824 ? -5.172 8.812 31.422 1 62.09 824 LYS B O 1
ATOM 13957 N N . MET B 1 825 ? -3.469 9.719 30.5 1 70.12 825 MET B N 1
ATOM 13958 C CA . MET B 1 825 ? -3.205 10.547 31.672 1 70.12 825 MET B CA 1
ATOM 13959 C C . MET B 1 825 ? -4.137 11.758 31.703 1 70.12 825 MET B C 1
ATOM 13961 O O . MET B 1 825 ? -4.598 12.219 30.656 1 70.12 825 MET B O 1
ATOM 13965 N N . PRO B 1 826 ? -4.559 11.961 32.875 1 79.31 826 PRO B N 1
ATOM 13966 C CA . PRO B 1 826 ? -5.363 13.18 33 1 79.31 826 PRO B CA 1
ATOM 13967 C C . PRO B 1 826 ? -4.715 14.383 32.312 1 79.31 826 PRO B C 1
ATOM 13969 O O . PRO B 1 826 ? -3.484 14.508 32.312 1 79.31 826 PRO B O 1
ATOM 13972 N N . SER B 1 827 ? -5.547 15.219 31.859 1 87.44 827 SER B N 1
ATOM 13973 C CA . SER B 1 827 ? -5.062 16.375 31.109 1 87.44 827 SER B CA 1
ATOM 13974 C C . SER B 1 827 ? -4.41 17.391 32.031 1 87.44 827 SER B C 1
ATOM 13976 O O . SER B 1 827 ? -4.977 17.766 33.062 1 87.44 827 SER B O 1
ATOM 13978 N N . VAL B 1 828 ? -3.189 17.688 31.766 1 88.5 828 VAL B N 1
ATOM 13979 C CA . VAL B 1 828 ? -2.512 18.812 32.406 1 88.5 828 VAL B CA 1
ATOM 13980 C C . VAL B 1 828 ? -2.83 20.109 31.641 1 88.5 828 VAL B C 1
ATOM 13982 O O . VAL B 1 828 ? -2.771 20.141 30.406 1 88.5 828 VAL B O 1
ATOM 13985 N N . VAL B 1 829 ? -3.234 21.078 32.469 1 90.19 829 VAL B N 1
ATOM 13986 C CA . VAL B 1 829 ? -3.74 22.25 31.766 1 90.19 829 VAL B CA 1
ATOM 13987 C C . VAL B 1 829 ? -3.146 23.516 32.406 1 90.19 829 VAL B C 1
ATOM 13989 O O . VAL B 1 829 ? -2.576 23.453 33.5 1 90.19 829 VAL B O 1
ATOM 13992 N N . CYS B 1 830 ? -3.184 24.594 31.594 1 89.69 830 CYS B N 1
ATOM 13993 C CA . CYS B 1 830 ? -2.883 25.953 32.062 1 89.69 830 CYS B CA 1
ATOM 13994 C C . CYS B 1 830 ? -4.152 26.781 32.156 1 89.69 830 CYS B C 1
ATOM 13996 O O . CYS B 1 830 ? -4.961 26.812 31.219 1 89.69 830 CYS B O 1
ATOM 13998 N N . CYS B 1 831 ? -4.406 27.328 33.312 1 87.94 831 CYS B N 1
ATOM 13999 C CA . CYS B 1 831 ? -5.605 28.125 33.562 1 87.94 831 CYS B CA 1
ATOM 14000 C C . CYS B 1 831 ? -5.27 29.609 33.656 1 87.94 831 CYS B C 1
ATOM 14002 O O . CYS B 1 831 ? -4.207 29.984 34.156 1 87.94 831 CYS B O 1
ATOM 14004 N N . SER B 1 832 ? -6.074 30.312 33.031 1 83 832 SER B N 1
ATOM 14005 C CA . SER B 1 832 ? -5.992 31.766 33.219 1 83 832 SER B CA 1
ATOM 14006 C C . SER B 1 832 ? -6.961 32.25 34.281 1 83 832 SER B C 1
ATOM 14008 O O . SER B 1 832 ? -8.18 32.219 34.094 1 83 832 SER B O 1
ATOM 14010 N N . LEU B 1 833 ? -6.504 32.594 35.469 1 78.69 833 LEU B N 1
ATOM 14011 C CA . LEU B 1 833 ? -7.352 33.031 36.562 1 78.69 833 LEU B CA 1
ATOM 14012 C C . LEU B 1 833 ? -7.16 34.5 36.844 1 78.69 833 LEU B C 1
ATOM 14014 O O . LEU B 1 833 ? -6.066 35.031 36.656 1 78.69 833 LEU B O 1
ATOM 14018 N N . PRO B 1 834 ? -8.266 35.25 37.094 1 67.88 834 PRO B N 1
ATOM 14019 C CA . PRO B 1 834 ? -8.133 36.688 37.469 1 67.88 834 PRO B CA 1
ATOM 14020 C C . PRO B 1 834 ? -7.328 36.875 38.75 1 67.88 834 PRO B C 1
ATOM 14022 O O . PRO B 1 834 ? -7.41 36.062 39.688 1 67.88 834 PRO B O 1
ATOM 14025 N N . CYS B 1 835 ? -6.227 37.719 38.844 1 57.12 835 CYS B N 1
ATOM 14026 C CA . CYS B 1 835 ? -5.422 38.031 40 1 57.12 835 CYS B CA 1
ATOM 14027 C C . CYS B 1 835 ? -6.281 38.594 41.125 1 57.12 835 CYS B C 1
ATOM 14029 O O . CYS B 1 835 ? -7.184 39.406 40.875 1 57.12 835 CYS B O 1
ATOM 14031 N N . SER B 1 836 ? -6.504 37.969 42.312 1 50.69 836 SER B N 1
ATOM 14032 C CA . SER B 1 836 ? -7.281 38.469 43.438 1 50.69 836 SER B CA 1
ATOM 14033 C C . SER B 1 836 ? -7.09 39.969 43.656 1 50.69 836 SER B C 1
ATOM 14035 O O . SER B 1 836 ? -7.828 40.594 44.438 1 50.69 836 SER B O 1
ATOM 14037 N N . GLY B 1 837 ? -5.805 40.594 43.781 1 40.91 837 GLY B N 1
ATOM 14038 C CA . GLY B 1 837 ? -5.715 41.969 44.25 1 40.91 837 GLY B CA 1
ATOM 14039 C C . GLY B 1 837 ? -6.418 42.938 43.344 1 40.91 837 GLY B C 1
ATOM 14040 O O . GLY B 1 837 ? -7.039 42.562 42.344 1 40.91 837 GLY B O 1
ATOM 14041 N N . ALA B 1 838 ? -6.117 44.438 43.594 1 39.91 838 ALA B N 1
ATOM 14042 C CA . ALA B 1 838 ? -6.77 45.656 43.094 1 39.91 838 ALA B CA 1
ATOM 14043 C C . ALA B 1 838 ? -7.082 45.531 41.594 1 39.91 838 ALA B C 1
ATOM 14045 O O . ALA B 1 838 ? -8.148 45.969 41.156 1 39.91 838 ALA B O 1
ATOM 14046 N N . SER B 1 839 ? -5.992 45.719 40.625 1 38.78 839 SER B N 1
ATOM 14047 C CA . SER B 1 839 ? -6.23 46.094 39.219 1 38.78 839 SER B CA 1
ATOM 14048 C C . SER B 1 839 ? -6.684 44.875 38.406 1 38.78 839 SER B C 1
ATOM 14050 O O . SER B 1 839 ? -6.027 43.844 38.406 1 38.78 839 SER B O 1
ATOM 14052 N N . GLN B 1 840 ? -7.945 44.594 38.062 1 42.66 840 GLN B N 1
ATOM 14053 C CA . GLN B 1 840 ? -8.828 43.719 37.344 1 42.66 840 GLN B CA 1
ATOM 14054 C C . GLN B 1 840 ? -8.125 43.094 36.125 1 42.66 840 GLN B C 1
ATOM 14056 O O . GLN B 1 840 ? -8.648 42.188 35.469 1 42.66 840 GLN B O 1
ATOM 14061 N N . THR B 1 841 ? -7.121 43.656 35.5 1 48.88 841 THR B N 1
ATOM 14062 C CA . THR B 1 841 ? -6.727 43.406 34.125 1 48.88 841 THR B CA 1
ATOM 14063 C C . THR B 1 841 ? -5.676 42.312 34.062 1 48.88 841 THR B C 1
ATOM 14065 O O . THR B 1 841 ? -5.348 41.812 32.969 1 48.88 841 THR B O 1
ATOM 14068 N N . SER B 1 842 ? -4.965 41.844 35.156 1 56.12 842 SER B N 1
ATOM 14069 C CA . SER B 1 842 ? -3.811 40.969 34.906 1 56.12 842 SER B CA 1
ATOM 14070 C C . SER B 1 842 ? -4.164 39.5 35.094 1 56.12 842 SER B C 1
ATOM 14072 O O . SER B 1 842 ? -4.805 39.156 36.062 1 56.12 842 SER B O 1
ATOM 14074 N N . GLN B 1 843 ? -4.164 38.562 34.094 1 66 843 GLN B N 1
ATOM 14075 C CA . GLN B 1 843 ? -4.418 37.125 34.125 1 66 843 GLN B CA 1
ATOM 14076 C C . GLN B 1 843 ? -3.164 36.344 34.5 1 66 843 GLN B C 1
ATOM 14078 O O . GLN B 1 843 ? -2.068 36.656 34.031 1 66 843 GLN B O 1
ATOM 14083 N N . GLU B 1 844 ? -3.252 35.656 35.75 1 76.44 844 GLU B N 1
ATOM 14084 C CA . GLU B 1 844 ? -2.174 34.781 36.156 1 76.44 844 GLU B CA 1
ATOM 14085 C C . GLU B 1 844 ? -2.361 33.375 35.594 1 76.44 844 GLU B C 1
ATOM 14087 O O . GLU B 1 844 ? -3.477 32.844 35.594 1 76.44 844 GLU B O 1
ATOM 14092 N N . MET B 1 845 ? -1.18 32.875 35.094 1 82.75 845 MET B N 1
ATOM 14093 C CA . MET B 1 845 ? -1.194 31.516 34.562 1 82.75 845 MET B CA 1
ATOM 14094 C C . MET B 1 845 ? -0.937 30.5 35.688 1 82.75 845 MET B C 1
ATOM 14096 O O . MET B 1 845 ? -0.008 30.672 36.469 1 82.75 845 MET B O 1
ATOM 14100 N N . LYS B 1 846 ? -1.864 29.625 35.875 1 89 846 LYS B N 1
ATOM 14101 C CA . LYS B 1 846 ? -1.696 28.516 36.812 1 89 846 LYS B CA 1
ATOM 14102 C C . LYS B 1 846 ? -1.742 27.172 36.094 1 89 846 LYS B C 1
ATOM 14104 O O . LYS B 1 846 ? -2.508 27 35.125 1 89 846 LYS B O 1
ATOM 14109 N N . PHE B 1 847 ? -0.816 26.344 36.562 1 92.69 847 PHE B N 1
ATOM 14110 C CA . PHE B 1 847 ? -0.751 25.016 35.969 1 92.69 847 PHE B CA 1
ATOM 14111 C C . PHE B 1 847 ? -1.364 23.969 36.875 1 92.69 847 PHE B C 1
ATOM 14113 O O . PHE B 1 847 ? -1.188 24.016 38.094 1 92.69 847 PHE B O 1
ATOM 14120 N N . GLY B 1 848 ? -2.127 23.062 36.344 1 91.81 848 GLY B N 1
ATOM 14121 C CA . GLY B 1 848 ? -2.738 22.016 37.156 1 91.81 848 GLY B CA 1
ATOM 14122 C C . GLY B 1 848 ? -3.189 20.812 36.344 1 91.81 848 GLY B C 1
ATOM 14123 O O . GLY B 1 848 ? -2.963 20.766 35.125 1 91.81 848 GLY B O 1
ATOM 14124 N N . VAL B 1 849 ? -3.623 19.75 37.062 1 92 849 VAL B N 1
ATOM 14125 C CA . VAL B 1 849 ? -4.156 18.531 36.469 1 92 849 VAL B CA 1
ATOM 14126 C C . VAL B 1 849 ? -5.668 18.469 36.688 1 92 849 VAL B C 1
ATOM 14128 O O . VAL B 1 849 ? -6.156 18.797 37.781 1 92 849 VAL B O 1
ATOM 14131 N N . ILE B 1 850 ? -6.348 18.094 35.625 1 91.06 850 ILE B N 1
ATOM 14132 C CA . ILE B 1 850 ? -7.797 18 35.75 1 91.06 850 ILE B CA 1
ATOM 14133 C C . ILE B 1 850 ? -8.164 16.734 36.531 1 91.06 850 ILE B C 1
ATOM 14135 O O . ILE B 1 850 ? -7.773 15.625 36.156 1 91.06 850 ILE B O 1
ATOM 14139 N N . GLU B 1 851 ? -8.922 16.953 37.531 1 88.62 851 GLU B N 1
ATOM 14140 C CA . GLU B 1 851 ? -9.383 15.82 38.344 1 88.62 851 GLU B CA 1
ATOM 14141 C C . GLU B 1 851 ? -10.781 15.383 37.938 1 88.62 851 GLU B C 1
ATOM 14143 O O . GLU B 1 851 ? -11.094 14.188 37.938 1 88.62 851 GLU B O 1
ATOM 14148 N N . GLN B 1 852 ? -11.578 16.375 37.719 1 88.62 852 GLN B N 1
ATOM 14149 C CA . GLN B 1 852 ? -12.969 16.109 37.344 1 88.62 852 GLN B CA 1
ATOM 14150 C C . GLN B 1 852 ? -13.484 17.125 36.344 1 88.62 852 GLN B C 1
ATOM 14152 O O . GLN B 1 852 ? -13.016 18.266 36.312 1 88.62 852 GLN B O 1
ATOM 14157 N N . LEU B 1 853 ? -14.367 16.703 35.531 1 89.19 853 LEU B N 1
ATOM 14158 C CA . LEU B 1 853 ? -15.078 17.531 34.594 1 89.19 853 LEU B CA 1
ATOM 14159 C C . LEU B 1 853 ? -16.578 17.469 34.812 1 89.19 853 LEU B C 1
ATOM 14161 O O . LEU B 1 853 ? -17.156 16.375 34.938 1 89.19 853 LEU B O 1
ATOM 14165 N N . TYR B 1 854 ? -17.203 18.719 35.062 1 87.62 854 TYR B N 1
ATOM 14166 C CA . TYR B 1 854 ? -18.625 18.828 35.375 1 87.62 854 TYR B CA 1
ATOM 14167 C C . TYR B 1 854 ? -19.359 19.672 34.312 1 87.62 854 TYR B C 1
ATOM 14169 O O . TYR B 1 854 ? -18.797 20.641 33.812 1 87.62 854 TYR B O 1
ATOM 14177 N N . GLN B 1 855 ? -20.453 19.219 34.031 1 89.31 855 GLN B N 1
ATOM 14178 C CA . GLN B 1 855 ? -21.391 20.141 33.375 1 89.31 855 GLN B CA 1
ATOM 14179 C C . GLN B 1 855 ? -22.531 20.516 34.344 1 89.31 855 GLN B C 1
ATOM 14181 O O . GLN B 1 855 ? -23.125 19.641 34.969 1 89.31 855 GLN B O 1
ATOM 14186 N N . HIS B 1 856 ? -22.734 21.781 34.594 1 90.56 856 HIS B N 1
ATOM 14187 C CA . HIS B 1 856 ? -23.734 22.297 35.531 1 90.56 856 HIS B CA 1
ATOM 14188 C C . HIS B 1 856 ? -24.641 23.312 34.844 1 90.56 856 HIS B C 1
ATOM 14190 O O . HIS B 1 856 ? -24.172 24.156 34.094 1 90.56 856 HIS B O 1
ATOM 14196 N N . SER B 1 857 ? -25.875 23.109 35.031 1 88.38 857 SER B N 1
ATOM 14197 C CA . SER B 1 857 ? -26.844 24.062 34.5 1 88.38 857 SER B CA 1
ATOM 14198 C C . SER B 1 857 ? -27.234 25.094 35.562 1 88.38 857 SER B C 1
ATOM 14200 O O . SER B 1 857 ? -27.531 24.75 36.688 1 88.38 857 SER B O 1
ATOM 14202 N N . PHE B 1 858 ? -27.109 26.391 35.219 1 89 858 PHE B N 1
ATOM 14203 C CA . PHE B 1 858 ? -27.438 27.5 36.094 1 89 858 PHE B CA 1
ATOM 14204 C C . PHE B 1 858 ? -28.109 28.625 35.312 1 89 858 PHE B C 1
ATOM 14206 O O . PHE B 1 858 ? -27.578 29.078 34.312 1 89 858 PHE B O 1
ATOM 14213 N N . ALA B 1 859 ? -29.219 29.062 35.688 1 85.69 859 ALA B N 1
ATOM 14214 C CA . ALA B 1 859 ? -29.969 30.156 35.094 1 85.69 859 ALA B CA 1
ATOM 14215 C C . ALA B 1 859 ? -30.234 29.875 33.594 1 85.69 859 ALA B C 1
ATOM 14217 O O . ALA B 1 859 ? -30.031 30.75 32.75 1 85.69 859 ALA B O 1
ATOM 14218 N N . GLU B 1 860 ? -30.453 28.641 33.25 1 79.12 860 GLU B N 1
ATOM 14219 C CA . GLU B 1 860 ? -30.812 28.172 31.922 1 79.12 860 GLU B CA 1
ATOM 14220 C C . GLU B 1 860 ? -29.594 28.156 31 1 79.12 860 GLU B C 1
ATOM 14222 O O . GLU B 1 860 ? -29.75 28.188 29.766 1 79.12 860 GLU B O 1
ATOM 14227 N N . LYS B 1 861 ? -28.531 28.328 31.547 1 85.12 861 LYS B N 1
ATOM 14228 C CA . LYS B 1 861 ? -27.281 28.203 30.781 1 85.12 861 LYS B CA 1
ATOM 14229 C C . LYS B 1 861 ? -26.469 27 31.25 1 85.12 861 LYS B C 1
ATOM 14231 O O . LYS B 1 861 ? -26.547 26.625 32.438 1 85.12 861 LYS B O 1
ATOM 14236 N N . SER B 1 862 ? -25.828 26.406 30.281 1 87.12 862 SER B N 1
ATOM 14237 C CA . SER B 1 862 ? -24.984 25.266 30.609 1 87.12 862 SER B CA 1
ATOM 14238 C C . SER B 1 862 ? -23.516 25.672 30.703 1 87.12 862 SER B C 1
ATOM 14240 O O . SER B 1 862 ? -23 26.375 29.828 1 87.12 862 SER B O 1
ATOM 14242 N N . PHE B 1 863 ? -22.953 25.391 31.875 1 88.56 863 PHE B N 1
ATOM 14243 C CA . PHE B 1 863 ? -21.531 25.688 32.094 1 88.56 863 PHE B CA 1
ATOM 14244 C C . PHE B 1 863 ? -20.75 24.406 32.312 1 88.56 863 PHE B C 1
ATOM 14246 O O . PHE B 1 863 ? -21.203 23.5 33 1 88.56 863 PHE B O 1
ATOM 14253 N N . THR B 1 864 ? -19.594 24.344 31.625 1 89.38 864 THR B N 1
ATOM 14254 C CA . THR B 1 864 ? -18.703 23.219 31.844 1 89.38 864 THR B CA 1
ATOM 14255 C C . THR B 1 864 ? -17.547 23.594 32.781 1 89.38 864 THR B C 1
ATOM 14257 O O . THR B 1 864 ? -16.875 24.594 32.562 1 89.38 864 THR B O 1
ATOM 14260 N N . TRP B 1 865 ? -17.453 22.812 33.844 1 90.5 865 TRP B N 1
ATOM 14261 C CA . TRP B 1 865 ? -16.484 23.094 34.875 1 90.5 865 TRP B CA 1
ATOM 14262 C C . TRP B 1 865 ? -15.398 22.016 34.906 1 90.5 865 TRP B C 1
ATOM 14264 O O . TRP B 1 865 ? -15.641 20.875 34.5 1 90.5 865 TRP B O 1
ATOM 14274 N N . ALA B 1 866 ? -14.258 22.438 35.344 1 91.81 866 ALA B N 1
ATOM 14275 C CA . ALA B 1 866 ? -13.172 21.5 35.625 1 91.81 866 ALA B CA 1
ATOM 14276 C C . ALA B 1 866 ? -12.602 21.719 37.031 1 91.81 866 ALA B C 1
ATOM 14278 O O . ALA B 1 866 ? -12.344 22.859 37.438 1 91.81 866 ALA B O 1
ATOM 14279 N N . ALA B 1 867 ? -12.609 20.672 37.781 1 91.19 867 ALA B N 1
ATOM 14280 C CA . ALA B 1 867 ? -11.844 20.703 39.031 1 91.19 867 ALA B CA 1
ATOM 14281 C C . ALA B 1 867 ? -10.367 20.438 38.781 1 91.19 867 ALA B C 1
ATOM 14283 O O . ALA B 1 867 ? -10 19.344 38.312 1 91.19 867 ALA B O 1
ATOM 14284 N N . VAL B 1 868 ? -9.594 21.438 39.062 1 92.25 868 VAL B N 1
ATOM 14285 C CA . VAL B 1 868 ? -8.188 21.359 38.719 1 92.25 868 VAL B CA 1
ATOM 14286 C C . VAL B 1 868 ? -7.332 21.391 39.969 1 92.25 868 VAL B C 1
ATOM 14288 O O . VAL B 1 868 ? -7.488 22.281 40.812 1 92.25 868 VAL B O 1
ATOM 14291 N N . SER B 1 869 ? -6.48 20.344 40.094 1 91.94 869 SER B N 1
ATOM 14292 C CA . SER B 1 869 ? -5.465 20.359 41.156 1 91.94 869 SER B CA 1
ATOM 14293 C C . SER B 1 869 ? -4.215 21.109 40.688 1 91.94 869 SER B C 1
ATOM 14295 O O . SER B 1 869 ? -3.549 20.688 39.75 1 91.94 869 SER B O 1
ATOM 14297 N N . LEU B 1 870 ? -3.855 22.125 41.375 1 92.31 870 LEU B N 1
ATOM 14298 C CA . LEU B 1 870 ? -2.805 23.031 40.906 1 92.31 870 LEU B CA 1
ATOM 14299 C C . LEU B 1 870 ? -1.435 22.547 41.375 1 92.31 870 LEU B C 1
ATOM 14301 O O . LEU B 1 870 ? -1.291 22.078 42.531 1 92.31 870 LEU B O 1
ATOM 14305 N N . TYR B 1 871 ? -0.446 22.656 40.469 1 92.44 871 TYR B N 1
ATOM 14306 C CA . TYR B 1 871 ? 0.948 22.438 40.844 1 92.44 871 TYR B CA 1
ATOM 14307 C C . TYR B 1 871 ? 1.486 23.609 41.656 1 92.44 871 TYR B C 1
ATOM 14309 O O . TYR B 1 871 ? 1.098 24.75 41.469 1 92.44 871 TYR B O 1
ATOM 14317 N N . THR B 1 872 ? 2.395 23.266 42.5 1 86.06 872 THR B N 1
ATOM 14318 C CA . THR B 1 872 ? 2.906 24.297 43.406 1 86.06 872 THR B CA 1
ATOM 14319 C C . THR B 1 872 ? 4.078 25.047 42.75 1 86.06 872 THR B C 1
ATOM 14321 O O . THR B 1 872 ? 4.969 24.422 42.188 1 86.06 872 THR B O 1
ATOM 14324 N N . GLU B 1 873 ? 4.16 26.328 42.812 1 83.25 873 GLU B N 1
ATOM 14325 C CA . GLU B 1 873 ? 5.238 27.266 42.5 1 83.25 873 GLU B CA 1
ATOM 14326 C C . GLU B 1 873 ? 5.867 26.953 41.156 1 83.25 873 GLU B C 1
ATOM 14328 O O . GLU B 1 873 ? 7.062 26.672 41.062 1 83.25 873 GLU B O 1
ATOM 14333 N N . PRO B 1 874 ? 5.043 26.953 40.125 1 89.12 874 PRO B N 1
ATOM 14334 C CA . PRO B 1 874 ? 5.676 26.797 38.812 1 89.12 874 PRO B CA 1
ATOM 14335 C C . PRO B 1 874 ? 6.703 27.875 38.531 1 89.12 874 PRO B C 1
ATOM 14337 O O . PRO B 1 874 ? 6.512 29.031 38.906 1 89.12 874 PRO B O 1
ATOM 14340 N N . CYS B 1 875 ? 7.875 27.562 38.031 1 89.12 875 CYS B N 1
ATOM 14341 C CA . CYS B 1 875 ? 8.953 28.484 37.688 1 89.12 875 CYS B CA 1
ATOM 14342 C C . CYS B 1 875 ? 9.32 28.406 36.219 1 89.12 875 CYS B C 1
ATOM 14344 O O . CYS B 1 875 ? 9.219 27.344 35.594 1 89.12 875 CYS B O 1
ATOM 14346 N N . PHE B 1 876 ? 9.547 29.547 35.719 1 90.62 876 PHE B N 1
ATOM 14347 C CA . PHE B 1 876 ? 10 29.609 34.312 1 90.62 876 PHE B CA 1
ATOM 14348 C C . PHE B 1 876 ? 11.523 29.516 34.25 1 90.62 876 PHE B C 1
ATOM 14350 O O . PHE B 1 876 ? 12.227 30.344 34.844 1 90.62 876 PHE B O 1
ATOM 14357 N N . ASP B 1 877 ? 12.016 28.531 33.625 1 88.88 877 ASP B N 1
ATOM 14358 C CA . ASP B 1 877 ? 13.453 28.375 33.406 1 88.88 877 ASP B CA 1
ATOM 14359 C C . ASP B 1 877 ? 13.891 29.125 32.156 1 88.88 877 ASP B C 1
ATOM 14361 O O . ASP B 1 877 ? 13.695 28.641 31.031 1 88.88 877 ASP B O 1
ATOM 14365 N N . ALA B 1 878 ? 14.523 30.156 32.312 1 86 878 ALA B N 1
ATOM 14366 C CA . ALA B 1 878 ? 14.914 31.016 31.188 1 86 878 ALA B CA 1
ATOM 14367 C C . ALA B 1 878 ? 15.977 30.344 30.328 1 86 878 ALA B C 1
ATOM 14369 O O . ALA B 1 878 ? 16.125 30.672 29.141 1 86 878 ALA B O 1
ATOM 14370 N N . SER B 1 879 ? 16.688 29.438 30.875 1 85.38 879 SER B N 1
ATOM 14371 C CA . SER B 1 879 ? 17.75 28.781 30.125 1 85.38 879 SER B CA 1
ATOM 14372 C C . SER B 1 879 ? 17.188 27.891 29.016 1 85.38 879 SER B C 1
ATOM 14374 O O . SER B 1 879 ? 17.766 27.797 27.938 1 85.38 879 SER B O 1
ATOM 14376 N N . CYS B 1 880 ? 16.109 27.297 29.25 1 87.94 880 CYS B N 1
ATOM 14377 C CA . CYS B 1 880 ? 15.523 26.422 28.25 1 87.94 880 CYS B CA 1
ATOM 14378 C C . CYS B 1 880 ? 14.219 26.984 27.719 1 87.94 880 CYS B C 1
ATOM 14380 O O . CYS B 1 880 ? 13.656 26.469 26.734 1 87.94 880 CYS B O 1
ATOM 14382 N N . GLY B 1 881 ? 13.789 28.078 28.297 1 86.62 881 GLY B N 1
ATOM 14383 C CA . GLY B 1 881 ? 12.578 28.719 27.828 1 86.62 881 GLY B CA 1
ATOM 14384 C C . GLY B 1 881 ? 11.328 27.906 28.109 1 86.62 881 GLY B C 1
ATOM 14385 O O . GLY B 1 881 ? 10.391 27.891 27.312 1 86.62 881 GLY B O 1
ATOM 14386 N N . LEU B 1 882 ? 11.352 27.094 29.172 1 92.69 882 LEU B N 1
ATOM 14387 C CA . LEU B 1 882 ? 10.219 26.234 29.5 1 92.69 882 LEU B CA 1
ATOM 14388 C C . LEU B 1 882 ? 9.797 26.422 30.953 1 92.69 882 LEU B C 1
ATOM 14390 O O . LEU B 1 882 ? 10.586 26.875 31.781 1 92.69 882 LEU B O 1
ATOM 14394 N N . TRP B 1 883 ? 8.516 26.125 31.219 1 92.12 883 TRP B N 1
ATOM 14395 C CA . TRP B 1 883 ? 7.992 26.125 32.562 1 92.12 883 TRP B CA 1
ATOM 14396 C C . TRP B 1 883 ? 8.172 24.766 33.25 1 92.12 883 TRP B C 1
ATOM 14398 O O . TRP B 1 883 ? 8.133 23.734 32.562 1 92.12 883 TRP B O 1
ATOM 14408 N N . CYS B 1 884 ? 8.539 24.781 34.5 1 93.12 884 CYS B N 1
ATOM 14409 C CA . CYS B 1 884 ? 8.648 23.531 35.25 1 93.12 884 CYS B CA 1
ATOM 14410 C C . CYS B 1 884 ? 8.156 23.703 36.688 1 93.12 884 CYS B C 1
ATOM 14412 O O . CYS B 1 884 ? 8.008 24.828 37.156 1 93.12 884 CYS B O 1
ATOM 14414 N N . ALA B 1 885 ? 7.707 22.609 37.25 1 93.31 885 ALA B N 1
ATOM 14415 C CA . ALA B 1 885 ? 7.258 22.578 38.656 1 93.31 885 ALA B CA 1
ATOM 14416 C C . ALA B 1 885 ? 7.551 21.219 39.281 1 93.31 885 ALA B C 1
ATOM 14418 O O . ALA B 1 885 ? 7.895 20.266 38.594 1 93.31 885 ALA B O 1
ATOM 14419 N N . GLU B 1 886 ? 7.551 21.25 40.625 1 91.88 886 GLU B N 1
ATOM 14420 C CA . GLU B 1 886 ? 7.609 19.969 41.312 1 91.88 886 GLU B CA 1
ATOM 14421 C C . GLU B 1 886 ? 6.367 19.125 41.031 1 91.88 886 GLU B C 1
ATOM 14423 O O . GLU B 1 886 ? 5.254 19.656 41 1 91.88 886 GLU B O 1
ATOM 14428 N N . ASN B 1 887 ? 6.633 17.859 40.812 1 88.88 887 ASN B N 1
ATOM 14429 C CA . ASN B 1 887 ? 5.531 16.969 40.438 1 88.88 887 ASN B CA 1
ATOM 14430 C C . ASN B 1 887 ? 4.656 16.656 41.656 1 88.88 887 ASN B C 1
ATOM 14432 O O . ASN B 1 887 ? 4.496 15.492 42.031 1 88.88 887 ASN B O 1
ATOM 14436 N N . LYS B 1 888 ? 4.121 17.672 42.25 1 88.19 888 LYS B N 1
ATOM 14437 C CA . LYS B 1 888 ? 3.219 17.578 43.406 1 88.19 888 LYS B CA 1
ATOM 14438 C C . LYS B 1 888 ? 2.1 18.609 43.312 1 88.19 888 LYS B C 1
ATOM 14440 O O . LYS B 1 888 ? 2.354 19.781 43.031 1 88.19 888 LYS B O 1
ATOM 14445 N N . THR B 1 889 ? 0.9 18.109 43.438 1 88.69 889 THR B N 1
ATOM 14446 C CA . THR B 1 889 ? -0.251 19 43.438 1 88.69 889 THR B CA 1
ATOM 14447 C C . THR B 1 889 ? -0.744 19.266 44.844 1 88.69 889 THR B C 1
ATOM 14449 O O . THR B 1 889 ? -0.677 18.391 45.719 1 88.69 889 THR B O 1
ATOM 14452 N N . GLU B 1 890 ? -1.125 20.469 45.25 1 82.12 890 GLU B N 1
ATOM 14453 C CA . GLU B 1 890 ? -1.538 20.781 46.594 1 82.12 890 GLU B CA 1
ATOM 14454 C C . GLU B 1 890 ? -2.969 21.312 46.625 1 82.12 890 GLU B C 1
ATOM 14456 O O . GLU B 1 890 ? -3.75 20.938 47.531 1 82.12 890 GLU B O 1
ATOM 14461 N N . LYS B 1 891 ? -3.287 22.266 45.812 1 85.12 891 LYS B N 1
ATOM 14462 C CA . LYS B 1 891 ? -4.562 22.953 45.938 1 85.12 891 LYS B CA 1
ATOM 14463 C C . LYS B 1 891 ? -5.473 22.625 44.75 1 85.12 891 LYS B C 1
ATOM 14465 O O . LYS B 1 891 ? -5.027 22.594 43.594 1 85.12 891 LYS B O 1
ATOM 14470 N N . ARG B 1 892 ? -6.785 22.281 45.188 1 90.12 892 ARG B N 1
ATOM 14471 C CA . ARG B 1 892 ? -7.805 22.016 44.188 1 90.12 892 ARG B CA 1
ATOM 14472 C C . ARG B 1 892 ? -8.719 23.219 44 1 90.12 892 ARG B C 1
ATOM 14474 O O . ARG B 1 892 ? -9.211 23.797 44.969 1 90.12 892 ARG B O 1
ATOM 14481 N N . ILE B 1 893 ? -8.898 23.609 42.719 1 89 893 ILE B N 1
ATOM 14482 C CA . ILE B 1 893 ? -9.766 24.75 42.438 1 89 893 ILE B CA 1
ATOM 14483 C C . ILE B 1 893 ? -10.758 24.375 41.344 1 89 893 ILE B C 1
ATOM 14485 O O . ILE B 1 893 ? -10.516 23.438 40.562 1 89 893 ILE B O 1
ATOM 14489 N N . LEU B 1 894 ? -11.828 25.078 41.312 1 90.94 894 LEU B N 1
ATOM 14490 C CA . LEU B 1 894 ? -12.805 24.922 40.25 1 90.94 894 LEU B CA 1
ATOM 14491 C C . LEU B 1 894 ? -12.648 26.031 39.219 1 90.94 894 LEU B C 1
ATOM 14493 O O . LEU B 1 894 ? -12.586 27.219 39.531 1 90.94 894 LEU B O 1
ATOM 14497 N N . VAL B 1 895 ? -12.5 25.609 37.938 1 90.81 895 VAL B N 1
ATOM 14498 C CA . VAL B 1 895 ? -12.289 26.547 36.844 1 90.81 895 VAL B CA 1
ATOM 14499 C C . VAL B 1 895 ? -13.258 26.25 35.719 1 90.81 895 VAL B C 1
ATOM 14501 O O . VAL B 1 895 ? -13.57 25.078 35.438 1 90.81 895 VAL B O 1
ATOM 14504 N N . LEU B 1 896 ? -13.812 27.312 35.219 1 89.5 896 LEU B N 1
ATOM 14505 C CA . LEU B 1 896 ? -14.609 27.125 34 1 89.5 896 LEU B CA 1
ATOM 14506 C C . LEU B 1 896 ? -13.742 26.672 32.844 1 89.5 896 LEU B C 1
ATOM 14508 O O . LEU B 1 896 ? -12.625 27.156 32.656 1 89.5 896 LEU B O 1
ATOM 14512 N N . LEU B 1 897 ? -14.203 25.781 32.062 1 87.62 897 LEU B N 1
ATOM 14513 C CA . LEU B 1 897 ? -13.422 25.188 30.984 1 87.62 897 LEU B CA 1
ATOM 14514 C C . LEU B 1 897 ? -13 26.266 29.984 1 87.62 897 LEU B C 1
ATOM 14516 O O . LEU B 1 897 ? -11.945 26.156 29.359 1 87.62 897 LEU B O 1
ATOM 14520 N N . ARG B 1 898 ? -13.773 27.312 29.812 1 81.12 898 ARG B N 1
ATOM 14521 C CA . ARG B 1 898 ? -13.445 28.375 28.875 1 81.12 898 ARG B CA 1
ATOM 14522 C C . ARG B 1 898 ? -12.164 29.094 29.297 1 81.12 898 ARG B C 1
ATOM 14524 O O . ARG B 1 898 ? -11.516 29.734 28.469 1 81.12 898 ARG B O 1
ATOM 14531 N N . ASN B 1 899 ? -11.883 29.016 30.562 1 84.88 899 ASN B N 1
ATOM 14532 C CA . ASN B 1 899 ? -10.672 29.656 31.078 1 84.88 899 ASN B CA 1
ATOM 14533 C C . ASN B 1 899 ? -9.484 28.703 31.078 1 84.88 899 ASN B C 1
ATOM 14535 O O . ASN B 1 899 ? -8.438 29.016 31.641 1 84.88 899 ASN B O 1
ATOM 14539 N N . ILE B 1 900 ? -9.688 27.594 30.562 1 86.88 900 ILE B N 1
ATOM 14540 C CA . ILE B 1 900 ? -8.633 26.594 30.469 1 86.88 900 ILE B CA 1
ATOM 14541 C C . ILE B 1 900 ? -8.133 26.516 29.031 1 86.88 900 ILE B C 1
ATOM 14543 O O . ILE B 1 900 ? -8.93 26.438 28.094 1 86.88 900 ILE B O 1
ATOM 14547 N N . PHE B 1 901 ? -6.836 26.625 29.016 1 83.31 901 PHE B N 1
ATOM 14548 C CA . PHE B 1 901 ? -6.23 26.469 27.703 1 83.31 901 PHE B CA 1
ATOM 14549 C C . PHE B 1 901 ? -6.223 25.016 27.281 1 83.31 901 PHE B C 1
ATOM 14551 O O . PHE B 1 901 ? -6.699 24.141 28.016 1 83.31 901 PHE B O 1
ATOM 14558 N N . ARG B 1 902 ? -5.727 24.812 26.125 1 82.94 902 ARG B N 1
ATOM 14559 C CA . ARG B 1 902 ? -5.641 23.438 25.625 1 82.94 902 ARG B CA 1
ATOM 14560 C C . ARG B 1 902 ? -4.742 22.578 26.5 1 82.94 902 ARG B C 1
ATOM 14562 O O . ARG B 1 902 ? -3.83 23.094 27.156 1 82.94 902 ARG B O 1
ATOM 14569 N N . PRO B 1 903 ? -5.129 21.281 26.531 1 88.19 903 PRO B N 1
ATOM 14570 C CA . PRO B 1 903 ? -4.238 20.391 27.297 1 88.19 903 PRO B CA 1
ATOM 14571 C C . PRO B 1 903 ? -2.783 20.5 26.844 1 88.19 903 PRO B C 1
ATOM 14573 O O . PRO B 1 903 ? -2.512 20.625 25.641 1 88.19 903 PRO B O 1
ATOM 14576 N N . LEU B 1 904 ? -1.953 20.453 27.812 1 89.88 904 LEU B N 1
ATOM 14577 C CA . LEU B 1 904 ? -0.55 20.75 27.547 1 89.88 904 LEU B CA 1
ATOM 14578 C C . LEU B 1 904 ? 0.24 19.469 27.297 1 89.88 904 LEU B C 1
ATOM 14580 O O . LEU B 1 904 ? -0.123 18.406 27.797 1 89.88 904 LEU B O 1
ATOM 14584 N N . THR B 1 905 ? 1.236 19.625 26.516 1 90.56 905 THR B N 1
ATOM 14585 C CA . THR B 1 905 ? 2.271 18.609 26.422 1 90.56 905 THR B CA 1
ATOM 14586 C C . THR B 1 905 ? 3.234 18.703 27.609 1 90.56 905 THR B C 1
ATOM 14588 O O . THR B 1 905 ? 3.742 19.781 27.906 1 90.56 905 THR B O 1
ATOM 14591 N N . VAL B 1 906 ? 3.434 17.609 28.281 1 91.81 906 VAL B N 1
ATOM 14592 C CA . VAL B 1 906 ? 4.266 17.641 29.484 1 91.81 906 VAL B CA 1
ATOM 14593 C C . VAL B 1 906 ? 5.312 16.531 29.422 1 91.81 906 VAL B C 1
ATOM 14595 O O . VAL B 1 906 ? 5.227 15.633 28.578 1 91.81 906 VAL B O 1
ATOM 14598 N N . ALA B 1 907 ? 6.328 16.672 30.172 1 92.19 907 ALA B N 1
ATOM 14599 C CA . ALA B 1 907 ? 7.359 15.664 30.344 1 92.19 907 ALA B CA 1
ATOM 14600 C C . ALA B 1 907 ? 7.734 15.5 31.812 1 92.19 907 ALA B C 1
ATOM 14602 O O . ALA B 1 907 ? 7.777 16.484 32.562 1 92.19 907 ALA B O 1
ATOM 14603 N N . HIS B 1 908 ? 7.961 14.258 32.188 1 87.62 908 HIS B N 1
ATOM 14604 C CA . HIS B 1 908 ? 8.312 13.977 33.562 1 87.62 908 HIS B CA 1
ATOM 14605 C C . HIS B 1 908 ? 9.797 13.625 33.688 1 87.62 908 HIS B C 1
ATOM 14607 O O . HIS B 1 908 ? 10.32 12.82 32.906 1 87.62 908 HIS B O 1
ATOM 14613 N N . ASP B 1 909 ? 10.438 14.359 34.5 1 85.81 909 ASP B N 1
ATOM 14614 C CA . ASP B 1 909 ? 11.828 14.078 34.844 1 85.81 909 ASP B CA 1
ATOM 14615 C C . ASP B 1 909 ? 12 13.883 36.344 1 85.81 909 ASP B C 1
ATOM 14617 O O . ASP B 1 909 ? 12.227 14.844 37.062 1 85.81 909 ASP B O 1
ATOM 14621 N N . PHE B 1 910 ? 11.992 12.688 36.75 1 81 910 PHE B N 1
ATOM 14622 C CA . PHE B 1 910 ? 12.078 12.344 38.156 1 81 910 PHE B CA 1
ATOM 14623 C C . PHE B 1 910 ? 11 13.07 38.969 1 81 910 PHE B C 1
ATOM 14625 O O . PHE B 1 910 ? 9.805 12.82 38.781 1 81 910 PHE B O 1
ATOM 14632 N N . ASN B 1 911 ? 11.328 14.141 39.75 1 84.38 911 ASN B N 1
ATOM 14633 C CA . ASN B 1 911 ? 10.359 14.828 40.594 1 84.38 911 ASN B CA 1
ATOM 14634 C C . ASN B 1 911 ? 9.938 16.156 40 1 84.38 911 ASN B C 1
ATOM 14636 O O . ASN B 1 911 ? 9.297 16.969 40.656 1 84.38 911 ASN B O 1
ATOM 14640 N N . ILE B 1 912 ? 10.328 16.359 38.719 1 91.38 912 ILE B N 1
ATOM 14641 C CA . ILE B 1 912 ? 10.008 17.625 38.094 1 91.38 912 ILE B CA 1
ATOM 14642 C C . ILE B 1 912 ? 9.125 17.375 36.875 1 91.38 912 ILE B C 1
ATOM 14644 O O . ILE B 1 912 ? 9.352 16.438 36.094 1 91.38 912 ILE B O 1
ATOM 14648 N N . ILE B 1 913 ? 8.039 18.203 36.812 1 92.62 913 ILE B N 1
ATOM 14649 C CA . ILE B 1 913 ? 7.191 18.172 35.625 1 92.62 913 ILE B CA 1
ATOM 14650 C C . ILE B 1 913 ? 7.484 19.406 34.781 1 92.62 913 ILE B C 1
ATOM 14652 O O . ILE B 1 913 ? 7.578 20.516 35.281 1 92.62 913 ILE B O 1
ATOM 14656 N N . TRP B 1 914 ? 7.703 19.203 33.531 1 93.56 914 TRP B N 1
ATOM 14657 C CA . TRP B 1 914 ? 7.977 20.266 32.562 1 93.56 914 TRP B CA 1
ATOM 14658 C C . TRP B 1 914 ? 6.754 20.547 31.703 1 93.56 914 TRP B C 1
ATOM 14660 O O . TRP B 1 914 ? 6.113 19.609 31.203 1 93.56 914 TRP B O 1
ATOM 14670 N N . PHE B 1 915 ? 6.387 21.797 31.625 1 93.56 915 PHE B N 1
ATOM 14671 C CA . PHE B 1 915 ? 5.312 22.25 30.734 1 93.56 915 PHE B CA 1
ATOM 14672 C C . PHE B 1 915 ? 5.875 22.781 29.422 1 93.56 915 PHE B C 1
ATOM 14674 O O . PHE B 1 915 ? 6.512 23.828 29.406 1 93.56 915 PHE B O 1
ATOM 14681 N N . LEU B 1 916 ? 5.613 22.219 28.312 1 91.12 916 LEU B N 1
ATOM 14682 C CA . LEU B 1 916 ? 6.395 22.438 27.109 1 91.12 916 LEU B CA 1
ATOM 14683 C C . LEU B 1 916 ? 5.699 23.438 26.188 1 91.12 916 LEU B C 1
ATOM 14685 O O . LEU B 1 916 ? 6.359 24.141 25.422 1 91.12 916 LEU B O 1
ATOM 14689 N N . ASP B 1 917 ? 4.488 23.469 25.953 1 85 917 ASP B N 1
ATOM 14690 C CA . ASP B 1 917 ? 3.842 24.25 24.906 1 85 917 ASP B CA 1
ATOM 14691 C C . ASP B 1 917 ? 3.195 25.516 25.484 1 85 917 ASP B C 1
ATOM 14693 O O . ASP B 1 917 ? 2.076 25.875 25.109 1 85 917 ASP B O 1
ATOM 14697 N N . VAL B 1 918 ? 3.832 26.078 26.438 1 84.25 918 VAL B N 1
ATOM 14698 C CA . VAL B 1 918 ? 3.314 27.312 27.016 1 84.25 918 VAL B CA 1
ATOM 14699 C C . VAL B 1 918 ? 4.348 28.438 26.859 1 84.25 918 VAL B C 1
ATOM 14701 O O . VAL B 1 918 ? 5.516 28.25 27.203 1 84.25 918 VAL B O 1
ATOM 14704 N N . SER B 1 919 ? 3.912 29.469 26.188 1 70.69 919 SER B N 1
ATOM 14705 C CA . SER B 1 919 ? 4.777 30.625 26.031 1 70.69 919 SER B CA 1
ATOM 14706 C C . SER B 1 919 ? 4.809 31.469 27.297 1 70.69 919 SER B C 1
ATOM 14708 O O . SER B 1 919 ? 3.846 31.484 28.062 1 70.69 919 SER B O 1
ATOM 14710 N N . PRO B 1 920 ? 5.918 32.125 27.578 1 64.31 920 PRO B N 1
ATOM 14711 C CA . PRO B 1 920 ? 5.934 33 28.75 1 64.31 920 PRO B CA 1
ATOM 14712 C C . PRO B 1 920 ? 4.898 34.125 28.688 1 64.31 920 PRO B C 1
ATOM 14714 O O . PRO B 1 920 ? 4.535 34.562 27.594 1 64.31 920 PRO B O 1
#

Foldseek 3Di:
DEPEADEDDLDLLVVVCVVPDVLPFPPPPPDDDVCVVVVPPDDPPDPPVPDPPQDALCVVVVVVPLCCLCVVCVVLCVVQVPAQLDVPPDPAGNVLVLLVLLLVVLQDLVAFQVNSLCVQQVVCVVDDPPGPRDNGPSVSCVSCVSLFQDKDKWQADLQRPATCGNVNVPPQADPPPRHGQADPPRGGPDMWIFRACVVVVLLQQQFQLSVCVQQDDPDDPPPDPVRRNVCLLVPFLLVNLFLLNDDDTTDDDAHPPSHHRPACQNVVVSVQVSLVSLQPDWHAGNNVRDIDRDHYAHQAYFYALVRLCRQQVFAHQQAQQRDPWFQQGWDQDPLLRTTFGDDLCQLADLPDPLQCQQPQFLNSHRHDHHDTGTDFQVVQQVLQVQLVPDPDPVSSVVSCRNRRHHHGGCCVPRPPPDTSNRRYAYALLVLLLLLLLLLLCLQLCHPPFHDLSLLVRCVVSVHQPQFHQDPVVDDPPPPPPPPDPDPDDDDPPDDPDPPPPPVPVPSPTGDGLSYFDPVLLVQLQVQLQQWADAPLDPARCHSCSVPVPPDDSVNSLCCLQQQSNLRSQPPHGHQLSNVLSLLQSVLSNQLQDQADDLVCLVVSLNSLSVSLSSCSRRGTSVSRGPSSVSSNCSSVVCHPPPPPVPNHGCLSSHCVSVVVSVVSLSSQQNHPVCRRVSSVVSVSSNNSSSSCLSSCSHPVPDVPRSVPVRVVPPQVPVPWDKDFADPVQQVQVLVVCCVPPVVLVVLVVVLVVVLVVCVVVVNNVVADPALLPHDDDPDPADPVLSNQNSVGFGRIWTWDQKDWDCPSRHSDIFIAGADCDPNGAGFKWWFFDQDPDDDRPDTDIWIWGFNIWIWGDTSNDIFIKTWTFTFPDWDQDPSSQWIKGFQDTDDIHMDTVVRIDGGFIWGDDPRMIITRNDGD/DEPEADEDDLDLLVVVCVVPDPLPFPPPDDDDDPCPPPPSPDDPPPPPVPPPPQDALLVVVVVVPLCCLCVVCVVLCVVQVPACLDVPDGPAGNVLVLLVLLLVVLQDLVQFQVNSLCVQQVVCVVDDPPGPRDNGPVVSCVSCVSLFQDKDKWQADLQRPATCGNVNVPPQADPPPRHGQADPRRHGPDMWIFRACVVVVLLQQQFQLSVCVQVPDPDDPPPDPVPNLVCLLQPFLLVNLFLLNDDDTTDDDAHPPSHHRPACQNVVVSVQVSLVSLQPDWHAGNNVRDIDRDHYAHQAYFYALVRLCRQQVFAHQQAQQRDPWFQQGWDQDPLLRTTFGDDLCQLADLPDPLQCQQCQFLNSHRHDHHDTGTDFQVVQQVLQVQLVPDPDPVSSVVSCRNRRHHHGGCCVPRHPPDTSNQRYAYALLVLLLVLLLLLLCLQLCHPPFHDLSLLVRCVVSVHQVQFHQDPVVDDPVPPPPPPDPDPDDDDPPDDPDPPPPPPPVCSPTGDGLSYFDPVLLVQLQVQLQQWADAPLDPARCHSCSVPVPPDDSVNSLCCLQQQSNLRSQPPHGHQLSNVLSLLQSVLSNQLQDQADDLVCLVVSLNSLSVSLSSCSRRGTSVSRGPSSVSSNVSSVLCHVPPPPVPNHGCLSSHCVSVVVSVVSLSSQQNHPVCRRVSSVVSVSSNNSSSSCLSSCSHPVPDPPRSPPVRVVPPPVPVPWDKDFADPVQQVQVLVVCCVPPVVLVVLVVVLVVVLVVCVVVVNNVVADPALLPHDDDPDPADPVLSNQSSVGFGRIWTWDQKDWDCPSRNSDIFIAGQDCDPNGAGFKWWFFDQDPDDDRPDTDIWIWGFNIWIWGDTSNDIFIKTWTFTFPDWDQDPSSQWIKGFQDTDDIHMDTCVRIDGGFIWGDDPRMIITRNDGD

InterPro domains:
  IPR004242 Transposon, En/Spm-like [PF02992] (262-370)

Solvent-accessible surface area (backbone atoms only — not comparable to full-atom values): 102078 Å² total; per-residue (Å²): 79,47,58,80,52,57,69,73,74,86,65,60,51,62,62,50,45,66,23,29,58,80,62,68,71,76,66,81,51,57,70,70,76,63,78,25,66,78,87,46,72,80,69,80,65,76,66,77,62,69,72,75,69,75,55,41,77,61,43,63,57,49,66,60,39,75,62,54,60,52,44,54,39,44,56,55,36,54,57,45,53,67,33,47,28,34,88,78,74,33,86,39,25,38,43,51,48,49,40,54,52,44,35,52,44,51,69,35,59,40,51,47,68,64,56,50,16,50,52,31,38,53,49,46,65,45,42,48,90,82,46,68,61,45,59,34,51,65,57,45,45,62,70,47,51,71,70,38,76,70,73,45,78,38,43,28,39,86,68,33,73,41,48,48,43,68,95,34,49,83,52,58,47,40,87,86,80,62,46,65,37,47,46,91,90,75,36,63,70,30,68,36,54,33,38,64,61,64,66,54,51,45,51,40,25,50,30,40,60,40,25,38,58,70,65,60,63,86,71,80,86,70,79,67,83,77,48,53,43,50,41,58,76,63,33,38,56,41,60,49,57,28,66,86,63,54,82,80,46,64,53,85,62,60,32,83,93,70,34,75,65,78,43,62,50,48,63,51,46,55,56,47,52,48,37,59,50,39,48,76,36,75,39,51,30,41,58,74,69,41,76,42,78,44,55,50,50,83,62,40,42,46,38,46,74,68,46,48,20,64,72,66,31,34,40,51,75,73,38,39,22,36,54,85,56,36,65,53,65,39,43,80,36,76,63,65,70,43,50,27,45,76,67,47,52,27,69,47,63,86,84,39,70,73,25,61,42,40,69,62,35,78,80,49,44,64,61,78,59,65,62,64,55,65,57,48,53,73,57,49,54,50,43,12,49,50,24,61,66,36,90,47,70,69,52,23,49,48,42,24,50,71,66,14,28,32,52,72,58,54,52,79,73,68,37,81,90,60,42,66,59,80,28,45,52,74,45,54,50,63,35,48,19,50,52,49,48,49,50,47,32,23,29,52,50,31,81,81,56,36,38,72,42,48,34,51,44,31,49,73,48,66,42,67,74,75,34,41,75,63,78,85,66,67,65,83,69,66,75,72,72,79,76,71,80,70,81,75,84,80,81,83,67,70,57,27,52,54,36,64,78,61,81,54,81,66,68,77,69,52,69,44,52,57,25,49,50,75,68,49,45,55,50,25,25,54,44,32,60,37,49,44,60,36,63,72,57,88,63,71,70,44,49,45,63,82,45,64,87,75,63,52,55,69,47,37,40,45,36,41,46,36,27,49,54,41,59,32,48,55,94,40,61,31,71,66,35,38,50,32,53,43,42,36,33,51,34,52,29,59,54,60,28,76,73,75,59,77,85,46,35,65,56,48,39,49,46,40,36,52,24,50,30,40,41,54,40,53,39,66,64,81,72,30,33,61,54,56,58,45,54,51,44,52,43,59,61,51,35,63,76,61,89,71,51,68,67,56,42,53,59,70,58,50,51,62,53,54,53,48,49,46,54,56,45,60,44,37,42,78,34,84,91,43,34,58,64,33,21,51,51,39,47,39,48,34,53,41,33,47,46,39,40,65,58,56,80,31,80,75,66,77,80,76,63,63,87,45,92,57,57,57,58,63,81,49,62,74,69,46,44,83,36,76,57,51,72,68,54,48,54,54,46,47,57,48,41,47,72,70,36,65,69,45,40,52,50,53,49,48,50,51,50,52,49,50,51,28,47,74,72,70,46,49,88,80,45,66,89,44,73,65,68,53,76,79,81,87,60,94,62,52,71,65,38,50,50,34,58,44,68,41,76,68,49,66,27,34,33,33,61,47,43,68,42,67,42,82,59,69,61,45,66,44,48,43,28,15,44,76,47,88,90,33,69,40,27,34,31,42,31,57,41,76,52,85,67,90,76,85,81,51,69,41,83,41,46,26,36,28,56,38,32,34,38,36,69,54,61,93,35,82,44,52,35,27,36,30,33,25,45,49,78,66,41,74,40,76,88,51,66,31,36,34,25,50,72,49,67,79,49,76,45,79,40,53,46,88,43,39,51,68,57,38,35,33,32,63,54,92,64,34,33,34,39,33,57,53,79,134,83,46,54,77,54,53,71,72,73,85,66,61,50,61,60,49,44,66,24,27,60,78,60,65,73,75,66,82,51,74,62,79,76,64,79,34,69,79,95,41,74,79,69,80,63,76,68,75,60,68,71,74,68,72,54,42,76,61,42,62,57,49,66,60,39,75,62,54,58,54,44,53,39,44,56,57,36,55,57,44,53,67,33,45,29,33,87,81,72,31,87,39,22,38,42,52,49,49,40,52,52,45,35,52,45,50,69,35,56,42,50,46,68,64,58,52,15,51,51,31,38,52,47,47,67,44,42,51,88,83,47,69,60,45,60,35,50,66,58,45,46,63,69,48,50,72,71,39,77,67,73,45,77,38,43,29,40,85,69,33,74,42,48,46,43,67,95,34,49,82,52,59,46,41,88,86,80,62,46,66,38,48,46,90,89,75,38,63,69,29,66,38,52,34,37,64,59,65,68,54,50,44,51,40,24,51,30,41,59,40,26,38,56,78,65,60,62,87,73,80,88,71,78,66,83,72,48,52,50,49,42,63,74,62,36,36,56,41,60,53,55,28,67,86,62,55,81,79,45,64,50,85,62,60,32,82,94,71,34,73,63,79,43,60,50,51,63,50,45,54,56,48,54,50,37,60,51,40,48,75,35,74,38,52,31,40,58,76,69,42,74,42,77,44,54,51,50,82,62,41,41,47,37,47,74,69,45,46,19,64,71,67,31,34,41,50,74,73,39,40,23,35,53,87,56,36,65,53,65,38,44,77,36,77,63,64,70,43,50,26,48,76,67,48,51,28,68,45,63,86,82,39,71,73,25,62,42,40,70,64,35,77,79,49,43,64,61,79,60,64,63,64,54,65,59,47,54,72,57,50,56,51,42,12,50,49,24,62,66,36,89,47,69,70,53,25,50,49,41,24,48,71,66,15,27,32,52,72,60,54,53,78,74,68,38,82,88,60,41,68,61,80,26,44,53,72,44,54,51,62,33,47,19,48,52,49,50,48,50,47,32,24,28,51,50,31,79,82,56,36,38,71,42,47,34,51,42,32,49,73,50,66,42,66,73,75,33,40,75,60,79,84,67,67,65,82,70,66,78,71,72,78,74,71,80,69,83,73,85,79,81,82,67,70,55,25,52,56,38,63,77,59,82,55,81,67,69,80,68,53,70,45,52,55,25,49,49,74,69,50,44,55,49,26,25,54,44,33,58,38,50,42,59,36,62,72,57,88,64,70,69,44,49,45,63,83,47,64,88,74,63,50,55,68,46,37,41,44,36,42,48,35,29,46,54,40,59,32,47,55,94,41,60,30,71,68,34,38,50,33,50,43,43,36,33,51,36,52,30,60,54,58,28,77,72,76,59,75,87,46,33,65,55,47,39,49,46,39,35,51,24,50,29,40,41,55,42,52,38,65,65,83,72,30,32,60,53,56,59,44,54,52,44,53,43,60,54,49,33,65,77,58,92,69,43,70,64,51,41,53,59,73,59,52,52,62,52,54,53,48,50,46,54,56,46,59,43,36,43,77,35,81,91,44,34,60,63,33,23,52,49,38,47,39,49,34,51,42,32,48,48,39,37,66,59,57,79,30,80,73,68,79,80,75,62,63,87,47,90,56,56,56,60,61,82,50,62,75,70,46,43,86,37,77,57,51,71,68,54,51,55,54,46,46,57,48,43,49,72,70,35,63,68,46,41,50,50,52,49,50,49,51,52,52,49,49,50,29,47,74,70,70,45,49,88,78,46,65,89,44,74,64,67,54,76,78,82,87,61,95,61,52,71,67,38,50,51,34,58,43,69,41,75,68,49,66,28,32,32,34,58,47,42,67,42,68,43,81,62,68,60,45,67,45,46,43,26,17,44,77,45,81,89,32,67,40,28,34,32,42,31,58,40,75,52,86,67,91,74,82,81,51,69,42,82,41,47,26,36,29,57,38,31,34,38,37,70,53,61,92,37,80,43,50,36,27,36,28,33,25,44,49,78,66,42,76,39,77,87,53,63,33,36,34,27,49,71,48,66,78,50,75,44,80,40,52,47,88,42,40,50,67,57,38,34,33,32,64,54,91,63,32,32,34,40,33,58,54,80,133

Organism: Acropora cervicornis (NCBI:txid6130)

Radius of gyration: 40.13 Å; Cα contacts (8 Å, |Δi|>4): 2918; chains: 2; bounding box: 91×119×110 Å